Protein 5NNP (pdb70)

B-factor: mean 56.03, std 26.11, range [17.27, 203.37]

CATH classification: 1.25.40.1040

Secondary structure (DSSP, 8-state):
-HHHHHHHHHHHHHHTT-HHHHHHHHHHHHTTSTT-HHHHHHHHHHHHTTT-HHHHHHHHHHHHHH-TT-HHHHHHHHHHHHHTT-HHHHHHHHHHHHHH-TT-HHHHHHHHHHHHHTT-HHHHHHHHHHHHHH-TTSHHHHHHHHHHHHHHT-HHHHHHHHHHHHHH-SSPPPTT-HHHHHHHHHHHHHHHHTT-HHHHHHHHHHHSTT-S-HHHHHHHHHHHHHHTT-HHHHHHHHHHHHHH-TT-HHHHHHHHHHTT--TT-HHHHHHHHHHHHHH-TT-SHHHHGGGTT--HHHHHHHHHHHHHHHHHHT-TTHHHHHGGGGGSHHHHHHHHHHHHHHHHH---SS----HHHHHHHHHHHHHTTSTTS--HHHHHHHHHHHHHH-TT-HHHHHHHHHHHHHHT-HHHHHHHHHHHHHT-TT-HHHHHHHHHHHHHTT-HHHHHHHHTTTS-TT-TTHHHHHHHHTT-HHHHHHHHHHHHHTT-HHHHHHHHHHHHHHHHHHHHHTTTHHHHHHHH--HHHHHHHHHHHTTGGGSHHHHHHHHHHHHHHHHHHH----S-TT-HHHHT-S-HHHHHHHHHHHHHHH-TT-HHHHHHHHHHHHHTT-HHHHHHHHHHHHHH-TT-HHHHHHHHHHHHHHHHHTTTS-HHHHHHHHHHHSS--/-EEE--GGGHHHHHHHHHHH-S----HHHHHHHHHH-TTS-EEEEETTSPPSSTTPPPEEEEEEEEEE-SS-SSS--EEEEEEEEE-GGGTTSSHHHHHHHHHHHHHHHHH--SEEEEEEETT-HHHHHIIIIIT-PEEEEEETT-STTS--EEEEEEE-HHHHHHHHHHHHHHHHH-/-----HHHHHHHHHHH---HHHHHHHHHTTTT-HHHHHHHHT---/-HHHHHHHHHHHHHHH--TTTTHHHHHHHHHH-TT-HHHHHHHHHHHHHTT-HHHHHHHHHHHHHH-TT-HHHHHHHHHHHHHTT-HHHHHHHHHHHHHH-TT-HHHHHHHHHHHHHTT-HHHHHHHHHHHHHH-TT-HHHHHHHHHHHHHHT-HHHHHHHHHHHHHH-SSPPPTT-HHHHHHHHHHHHHHHHHT-HHHHHHHHHHHSTT-S-HHHHHHHHHHHHHHTT-HHHHHHHHHHHHHH-TT-HHHHHHHHHHTT--TT-HHHHHHHHHHHHHH-TT-HHHHHGGGGT--HHHHHHHHHHHHHHHHHHT-TTHHHHHGGGTTSHHHHHHHHHHHHHHHHHH---HHHHHHHHHHHHHTTSGGG--HHHHHHHHHHHHHHSTT-HHHHHHHHHHHHHHT-HHHHHHHHHHHHHT-TT-HHHHHHHHHHHHHTT-HHHHHHHHTTTS-TT-TTHHHHHHHHTT-HHHHHHHHHHHHHTT-HHHHHHHHHHHHHHHHHHHHHTTTHHHHHHHH--HHHHHHHHHHHTTGGGSHHHHHHHHHHHHHHHHHHH----SSTT-HHHHT-S-HHHHHHHHHHHHHHH-TT-HHHHHHHHHHHHHTT-HHHHHHHHHHHHHH-TT-HHHHHHHHHHHHHHHHSSTTS-HHHHHHHHHHHT-/-EEE--GGGHHHHHHHHHHH-S----HHHHHHHHHH-TTS-EEEE-TTPPPSSTTPPP-EEEEEEEEE-SS-GGG---EEEEEEEE-GGG-SSSHHHHHHHHHHHHHHHHH--SEEEEEEETT-HHHHIIIIIIT--EEEEEETT-STTS--EEEEEEE-HHHHHHHHHHHHHHHH-/-----HHHHHHHHHHS---HHHHHHHHHHTTT-HHHHHHHHTS--/----/----

InterPro domains:
  IPR011990 Tetratricopeptide-like helical domain superfamily [SSF48452] (19-265)
  IPR011990 Tetratricopeptide-like helical domain superfamily [SSF48452] (372-463)
  IPR019734 Tetratricopeptide repeat [PS50005] (77-110)
  IPR019734 Tetratricopeptide repeat [PS50005] (373-406)
  IPR019734 Tetratricopeptide repeat [SM00028] (43-76)
  IPR019734 Tetratricopeptide repeat [SM00028] (77-110)
  IPR019734 Tetratricopeptide repeat [SM00028] (221-254)
  IPR019734 Tetratricopeptide repeat [SM00028] (373-406)
  IPR019734 Tetratricopeptide repeat [SM00028] (407-440)
  IPR019734 Tetratricopeptide repeat [SM00028] (486-519)
  IPR021183 N-terminal acetyltransferase A, auxiliary subunit [PF12569] (184-698)
  IPR021183 N-terminal acetyltransferase A, auxiliary subunit [PIRSF000422] (1-737)

Organism: Chaetomium thermophilum (strain DSM 1495 / CBS 144.50 / IMI 039719) (NCBI:txid759272)

Structure (mmCIF, N/CA/C/O backbone):
data_5NNP
#
_entry.id   5NNP
#
_cell.length_a   93.319
_cell.length_b   106.041
_cell.length_c   130.937
_cell.angle_alpha   90.00
_cell.angle_beta   94.98
_cell.angle_gamma   90.00
#
_symmetry.space_group_name_H-M   'P 1 21 1'
#
loop_
_entity.id
_entity.type
_entity.pdbx_description
1 polymer 'N-terminal acetyltransferase-like protein'
2 polymer 'Putative uncharacterized protein'
3 polymer 'Putative uncharacterized protein'
4 polymer Ser-Glu-Ser-Ser
5 non-polymer GLYCEROL
6 non-polymer 'PHOSPHATE ION'
7 non-polymer 'CARBOXYMETHYL COENZYME *A'
8 water water
#
loop_
_atom_site.group_PDB
_atom_site.id
_atom_site.type_symbol
_atom_site.label_atom_id
_atom_site.label_alt_id
_atom_site.label_comp_id
_atom_site.label_asym_id
_atom_site.label_entity_id
_atom_site.label_seq_id
_atom_site.pdbx_PDB_ins_code
_atom_site.Cartn_x
_atom_site.Cartn_y
_atom_site.Cartn_z
_atom_site.occupancy
_atom_site.B_iso_or_equiv
_atom_site.auth_seq_id
_atom_site.auth_comp_id
_atom_site.auth_asym_id
_atom_site.auth_atom_id
_atom_site.pdbx_PDB_model_num
ATOM 1 N N . THR A 1 8 ? -23.204 22.950 32.483 1.00 108.91 7 THR A N 1
ATOM 2 C CA . THR A 1 8 ? -22.320 21.798 32.661 1.00 117.81 7 THR A CA 1
ATOM 3 C C . THR A 1 8 ? -22.688 20.632 31.745 1.00 122.14 7 THR A C 1
ATOM 4 O O . THR A 1 8 ? -21.818 19.858 31.343 1.00 129.30 7 THR A O 1
ATOM 8 N N . ARG A 1 9 ? -23.973 20.489 31.429 1.00 116.47 8 ARG A N 1
ATOM 9 C CA . ARG A 1 9 ? -24.393 19.478 30.465 1.00 108.15 8 ARG A CA 1
ATOM 10 C C . ARG A 1 9 ? -24.097 19.971 29.056 1.00 113.18 8 ARG A C 1
ATOM 11 O O . ARG A 1 9 ? -23.765 19.186 28.165 1.00 107.31 8 ARG A O 1
ATOM 19 N N . GLU A 1 10 ? -24.215 21.281 28.862 1.00 118.16 9 GLU A N 1
ATOM 20 C CA . GLU A 1 10 ? -23.829 21.895 27.599 1.00 119.44 9 GLU A CA 1
ATOM 21 C C . GLU A 1 10 ? -22.316 21.840 27.463 1.00 118.27 9 GLU A C 1
ATOM 22 O O . GLU A 1 10 ? -21.784 21.686 26.363 1.00 119.26 9 GLU A O 1
ATOM 28 N N . ALA A 1 11 ? -21.633 21.973 28.598 1.00 117.76 10 ALA A N 1
ATOM 29 C CA . ALA A 1 11 ? -20.177 21.922 28.640 1.00 107.00 10 ALA A CA 1
ATOM 30 C C . ALA A 1 11 ? -19.675 20.602 28.068 1.00 105.81 10 ALA A C 1
ATOM 31 O O . ALA A 1 11 ? -18.772 20.582 27.229 1.00 104.58 10 ALA A O 1
ATOM 33 N N . ASN A 1 12 ? -20.276 19.503 28.518 1.00 106.91 11 ASN A N 1
ATOM 34 C CA . ASN A 1 12 ? -19.951 18.181 27.993 1.00 108.16 11 ASN A CA 1
ATOM 35 C C . ASN A 1 12 ? -20.536 17.967 26.596 1.00 99.01 11 ASN A C 1
ATOM 36 O O . ASN A 1 12 ? -20.011 17.182 25.805 1.00 98.06 11 ASN A O 1
ATOM 41 N N . LEU A 1 13 ? -21.626 18.668 26.298 1.00 92.45 12 LEU A N 1
ATOM 42 C CA . LEU A 1 13 ? -22.264 18.580 24.988 1.00 93.38 12 LEU A CA 1
ATOM 43 C C . LEU A 1 13 ? -21.392 19.260 23.915 1.00 90.70 12 LEU A C 1
ATOM 44 O O . LEU A 1 13 ? -21.330 18.814 22.762 1.00 86.67 12 LEU A O 1
ATOM 49 N N . PHE A 1 14 ? -20.710 20.334 24.308 1.00 86.46 13 PHE A N 1
ATOM 50 C CA . PHE A 1 14 ? -19.762 21.006 23.429 1.00 83.88 13 PHE A CA 1
ATOM 51 C C . PHE A 1 14 ? -18.635 20.054 23.020 1.00 92.21 13 PHE A C 1
ATOM 52 O O . PHE A 1 14 ? -18.177 20.075 21.877 1.00 88.51 13 PHE A O 1
ATOM 60 N N . ARG A 1 15 ? -18.205 19.214 23.957 1.00 100.58 14 ARG A N 1
ATOM 61 C CA . ARG A 1 15 ? -17.169 18.218 23.694 1.00 104.26 14 ARG A CA 1
ATOM 62 C C . ARG A 1 15 ? -17.634 17.158 22.696 1.00 106.69 14 ARG A C 1
ATOM 63 O O . ARG A 1 15 ? -16.835 16.639 21.909 1.00 108.24 14 ARG A O 1
ATOM 71 N N . THR A 1 16 ? -18.923 16.831 22.731 1.00 108.24 15 THR A N 1
ATOM 72 C CA . THR A 1 16 ? -19.455 15.798 21.845 1.00 107.46 15 THR A CA 1
ATOM 73 C C . THR A 1 16 ? -19.683 16.379 20.448 1.00 98.21 15 THR A C 1
ATOM 74 O O . THR A 1 16 ? -19.951 15.649 19.496 1.00 99.52 15 THR A O 1
ATOM 78 N N . VAL A 1 17 ? -19.556 17.696 20.326 1.00 89.91 16 VAL A N 1
ATOM 79 C CA . VAL A 1 17 ? -19.614 18.345 19.020 1.00 85.50 16 VAL A CA 1
ATOM 80 C C . VAL A 1 17 ? -18.272 18.240 18.303 1.00 90.78 16 VAL A C 1
ATOM 81 O O . VAL A 1 17 ? -18.219 18.045 17.084 1.00 88.00 16 VAL A O 1
ATOM 85 N N . ILE A 1 18 ? -17.195 18.385 19.076 1.00 94.68 17 ILE A N 1
ATOM 86 C CA . ILE A 1 18 ? -15.830 18.190 18.592 1.00 95.53 17 ILE A CA 1
ATOM 87 C C . ILE A 1 18 ? -15.578 16.711 18.279 1.00 104.96 17 ILE A C 1
ATOM 88 O O . ILE A 1 18 ? -14.997 16.380 17.240 1.00 104.06 17 ILE A O 1
ATOM 93 N N . ARG A 1 19 ? -16.021 15.825 19.173 1.00 106.80 18 ARG A N 1
ATOM 94 C CA . ARG A 1 19 ? -15.890 14.389 18.940 1.00 116.42 18 ARG A CA 1
ATOM 95 C C . ARG A 1 19 ? -16.615 13.973 17.664 1.00 119.98 18 ARG A C 1
ATOM 96 O O . ARG A 1 19 ? -16.089 13.199 16.866 1.00 128.04 18 ARG A O 1
ATOM 104 N N . HIS A 1 20 ? -17.822 14.493 17.473 1.00 112.34 19 HIS A N 1
ATOM 105 C CA . HIS A 1 20 ? -18.596 14.171 16.285 1.00 108.69 19 HIS A CA 1
ATOM 106 C C . HIS A 1 20 ? -17.985 14.808 15.051 1.00 102.83 19 HIS A C 1
ATOM 107 O O . HIS A 1 20 ? -18.214 14.358 13.934 1.00 104.44 19 HIS A O 1
ATOM 114 N N . TYR A 1 21 ? -17.198 15.857 15.255 1.00 102.74 20 TYR A N 1
ATOM 115 C CA . TYR A 1 21 ? -16.550 16.536 14.140 1.00 102.08 20 TYR A CA 1
ATOM 116 C C . TYR A 1 21 ? -15.294 15.778 13.707 1.00 110.82 20 TYR A C 1
ATOM 117 O O . TYR A 1 21 ? -15.049 15.579 12.510 1.00 108.27 20 TYR A O 1
ATOM 126 N N . GLU A 1 22 ? -14.512 15.349 14.694 1.00 113.12 21 GLU A N 1
ATOM 127 C CA . GLU A 1 22 ? -13.288 14.601 14.443 1.00 114.97 21 GLU A CA 1
ATOM 128 C C . GLU A 1 22 ? -13.580 13.181 13.968 1.00 114.71 21 GLU A C 1
ATOM 129 O O . GLU A 1 22 ? -12.667 12.445 13.596 1.00 117.09 21 GLU A O 1
ATOM 135 N N . ASP A 1 23 ? -14.853 12.801 13.993 1.00 117.11 22 ASP A N 1
ATOM 136 C CA . ASP A 1 23 ? -15.278 11.502 13.481 1.00 119.98 22 ASP A CA 1
ATOM 137 C C . ASP A 1 23 ? -16.075 11.678 12.187 1.00 124.19 22 ASP A C 1
ATOM 138 O O . ASP A 1 23 ? -16.654 10.722 11.663 1.00 131.70 22 ASP A O 1
ATOM 143 N N . LYS A 1 24 ? -16.093 12.910 11.683 1.00 122.83 23 LYS A N 1
ATOM 144 C CA . LYS A 1 24 ? -16.787 13.252 10.445 1.00 126.58 23 LYS A CA 1
ATOM 145 C C . LYS A 1 24 ? -18.280 12.933 10.519 1.00 136.37 23 LYS A C 1
ATOM 146 O O . LYS A 1 24 ? -18.941 12.766 9.492 1.00 138.89 23 LYS A O 1
ATOM 152 N N . GLN A 1 25 ? -18.800 12.843 11.742 1.00 139.77 24 GLN A N 1
ATOM 153 C CA . GLN A 1 25 ? -20.232 12.660 11.974 1.00 143.26 24 GLN A CA 1
ATOM 154 C C . GLN A 1 25 ? -20.927 14.018 12.120 1.00 139.50 24 GLN A C 1
ATOM 155 O O . GLN A 1 25 ? -21.206 14.478 13.232 1.00 132.09 24 GLN A O 1
ATOM 161 N N . TYR A 1 26 ? -21.196 14.644 10.978 1.00 140.30 25 TYR A N 1
ATOM 162 C CA . TYR A 1 26 ? -21.786 15.977 10.913 1.00 135.81 25 TYR A CA 1
ATOM 163 C C . TYR A 1 26 ? -23.150 16.061 11.588 1.00 131.78 25 TYR A C 1
ATOM 164 O O . TYR A 1 26 ? -23.398 16.951 12.403 1.00 127.10 25 TYR A O 1
ATOM 173 N N . LYS A 1 27 ? -24.032 15.134 11.231 1.00 134.94 26 LYS A N 1
ATOM 174 C CA . LYS A 1 27 ? -25.378 15.100 11.782 1.00 130.48 26 LYS A CA 1
ATOM 175 C C . LYS A 1 27 ? -25.353 14.919 13.300 1.00 133.18 26 LYS A C 1
ATOM 176 O O . LYS A 1 27 ? -26.033 15.643 14.031 1.00 126.95 26 LYS A O 1
ATOM 182 N N . ARG A 1 28 ? -24.560 13.959 13.768 1.00 141.60 27 ARG A N 1
ATOM 183 C CA . ARG A 1 28 ? -24.419 13.706 15.198 1.00 144.63 27 ARG A CA 1
ATOM 184 C C . ARG A 1 28 ? -23.885 14.937 15.940 1.00 142.92 27 ARG A C 1
ATOM 185 O O . ARG A 1 28 ? -24.148 15.108 17.131 1.00 142.91 27 ARG A O 1
ATOM 193 N N . GLY A 1 29 ? -23.150 15.792 15.226 1.00 139.23 28 GLY A N 1
ATOM 194 C CA . GLY A 1 29 ? -22.560 16.993 15.802 1.00 131.81 28 GLY A CA 1
ATOM 195 C C . GLY A 1 29 ? -23.418 18.247 15.680 1.00 127.34 28 GLY A C 1
ATOM 196 O O . GLY A 1 29 ? -23.546 19.015 16.639 1.00 128.61 28 GLY A O 1
ATOM 197 N N . LEU A 1 30 ? -23.995 18.462 14.499 1.00 118.43 29 LEU A N 1
ATOM 198 C CA . LEU A 1 30 ? -24.943 19.554 14.283 1.00 100.18 29 LEU A CA 1
ATOM 199 C C . LEU A 1 30 ? -26.140 19.470 15.230 1.00 104.76 29 LEU A C 1
ATOM 200 O O . LEU A 1 30 ? -26.422 20.425 15.954 1.00 102.06 29 LEU A O 1
ATOM 205 N N . LYS A 1 31 ? -26.840 18.333 15.217 1.00 108.79 30 LYS A N 1
ATOM 206 C CA . LYS A 1 31 ? -28.005 18.128 16.080 1.00 114.96 30 LYS A CA 1
ATOM 207 C C . LYS A 1 31 ? -27.652 18.405 17.538 1.00 116.90 30 LYS A C 1
ATOM 208 O O . LYS A 1 31 ? -28.485 18.875 18.318 1.00 120.91 30 LYS A O 1
ATOM 214 N N . ALA A 1 32 ? -26.404 18.110 17.891 1.00 112.62 31 ALA A N 1
ATOM 215 C CA . ALA A 1 32 ? -25.901 18.348 19.236 1.00 107.03 31 ALA A CA 1
ATOM 216 C C . ALA A 1 32 ? -25.689 19.835 19.480 1.00 99.64 31 ALA A C 1
ATOM 217 O O . ALA A 1 32 ? -26.163 20.379 20.476 1.00 102.21 31 ALA A O 1
ATOM 219 N N . ALA A 1 33 ? -24.975 20.488 18.566 1.00 95.58 32 ALA A N 1
ATOM 220 C CA . ALA A 1 33 ? -24.703 21.922 18.679 1.00 87.55 32 ALA A CA 1
ATOM 221 C C . ALA A 1 33 ? -25.987 22.746 18.679 1.00 87.45 32 ALA A C 1
ATOM 222 O O . ALA A 1 33 ? -26.093 23.742 19.390 1.00 83.32 32 ALA A O 1
ATOM 224 N N . GLU A 1 34 ? -26.965 22.324 17.885 1.00 93.69 33 GLU A N 1
ATOM 225 C CA . GLU A 1 34 ? -28.233 23.039 17.811 1.00 94.93 33 GLU A CA 1
ATOM 226 C C . GLU A 1 34 ? -28.965 23.037 19.144 1.00 97.04 33 GLU A C 1
ATOM 227 O O . GLU A 1 34 ? -29.774 23.925 19.408 1.00 99.42 33 GLU A O 1
ATOM 233 N N . GLN A 1 35 ? -28.682 22.044 19.984 1.00 98.75 34 GLN A N 1
ATOM 234 C CA . GLN A 1 35 ? -29.301 21.982 21.303 1.00 98.83 34 GLN A CA 1
ATOM 235 C C . GLN A 1 35 ? -28.681 22.994 22.273 1.00 98.54 34 GLN A C 1
ATOM 236 O O . GLN A 1 35 ? -29.330 23.428 23.224 1.00 100.54 34 GLN A O 1
ATOM 242 N N . ILE A 1 36 ? -27.426 23.367 22.036 1.00 93.39 35 ILE A N 1
ATOM 243 C CA . ILE A 1 36 ? -26.780 24.390 22.852 1.00 89.42 35 ILE A CA 1
ATOM 244 C C . ILE A 1 36 ? -27.244 25.776 22.433 1.00 90.08 35 ILE A C 1
ATOM 245 O O . ILE A 1 36 ? -27.433 26.658 23.272 1.00 94.16 35 ILE A O 1
ATOM 250 N N . LEU A 1 37 ? -27.420 25.953 21.125 1.00 88.01 36 LEU A N 1
ATOM 251 C CA . LEU A 1 37 ? -27.755 27.249 20.543 1.00 84.71 36 LEU A CA 1
ATOM 252 C C . LEU A 1 37 ? -29.227 27.636 20.755 1.00 92.19 36 LEU A C 1
ATOM 253 O O . LEU A 1 37 ? -29.606 28.796 20.575 1.00 95.60 36 LEU A O 1
ATOM 258 N N . LYS A 1 38 ? -30.055 26.670 21.139 1.00 96.90 37 LYS A N 1
ATOM 259 C CA . LYS A 1 38 ? -31.456 26.953 21.429 1.00 96.87 37 LYS A CA 1
ATOM 260 C C . LYS A 1 38 ? -31.595 27.489 22.852 1.00 108.22 37 LYS A C 1
ATOM 261 O O . LYS A 1 38 ? -32.562 28.178 23.171 1.00 112.05 37 LYS A O 1
ATOM 267 N N . LYS A 1 39 ? -30.620 27.170 23.702 1.00 115.53 38 LYS A N 1
ATOM 268 C CA . LYS A 1 39 ? -30.591 27.659 25.081 1.00 122.52 38 LYS A CA 1
ATOM 269 C C . LYS A 1 39 ? -29.659 28.867 25.230 1.00 120.14 38 LYS A C 1
ATOM 270 O O . LYS A 1 39 ? -29.998 29.849 25.889 1.00 124.44 38 LYS A O 1
ATOM 276 N N . ASN A 1 40 ? -28.484 28.784 24.618 1.00 114.33 39 ASN A N 1
ATOM 277 C CA . ASN A 1 40 ? -27.533 29.886 24.632 1.00 107.65 39 ASN A CA 1
ATOM 278 C C . ASN A 1 40 ? -27.136 30.263 23.205 1.00 103.38 39 ASN A C 1
ATOM 279 O O . ASN A 1 40 ? -26.051 29.904 22.745 1.00 107.94 39 ASN A O 1
ATOM 284 N N . PRO A 1 41 ? -28.020 30.991 22.499 1.00 97.17 40 PRO A N 1
ATOM 285 C CA . PRO A 1 41 ? -27.866 31.268 21.063 1.00 91.22 40 PRO A CA 1
ATOM 286 C C . PRO A 1 41 ? -26.686 32.179 20.714 1.00 91.71 40 PRO A C 1
ATOM 287 O O . PRO A 1 41 ? -26.260 32.186 19.562 1.00 90.58 40 PRO A O 1
ATOM 291 N N . LYS A 1 42 ? -26.168 32.932 21.678 1.00 93.32 41 LYS A N 1
ATOM 292 C CA . LYS A 1 42 ? -24.948 33.698 21.447 1.00 90.66 41 LYS A CA 1
ATOM 293 C C . LYS A 1 42 ? -23.754 33.044 22.137 1.00 90.68 41 LYS A C 1
ATOM 294 O O . LYS A 1 42 ? -22.989 33.707 22.843 1.00 94.42 41 LYS A O 1
ATOM 300 N N . HIS A 1 43 ? -23.599 31.739 21.940 1.00 83.30 42 HIS A N 1
ATOM 301 C CA . HIS A 1 43 ? -22.389 31.069 22.387 1.00 69.79 42 HIS A CA 1
ATOM 302 C C . HIS A 1 43 ? -21.432 30.943 21.213 1.00 55.86 42 HIS A C 1
ATOM 303 O O . HIS A 1 43 ? -21.581 30.061 20.369 1.00 53.52 42 HIS A O 1
ATOM 310 N N . GLY A 1 44 ? -20.451 31.838 21.176 1.00 55.18 43 GLY A N 1
ATOM 311 C CA . GLY A 1 44 ? -19.486 31.911 20.091 1.00 54.28 43 GLY A CA 1
ATOM 312 C C . GLY A 1 44 ? -18.725 30.640 19.761 1.00 61.62 43 GLY A C 1
ATOM 313 O O . GLY A 1 44 ? -18.625 30.263 18.596 1.00 65.90 43 GLY A O 1
ATOM 314 N N . ASP A 1 45 ? -18.176 29.980 20.777 1.00 63.96 44 ASP A N 1
ATOM 315 C CA . ASP A 1 45 ? -17.381 28.781 20.544 1.00 62.28 44 ASP A CA 1
ATOM 316 C C . ASP A 1 45 ? -18.185 27.729 19.799 1.00 61.22 44 ASP A C 1
ATOM 317 O O . ASP A 1 45 ? -17.660 27.051 18.918 1.00 65.42 44 ASP A O 1
ATOM 322 N N . THR A 1 46 ? -19.465 27.612 20.137 1.00 55.76 45 THR A N 1
ATOM 323 C CA . THR A 1 46 ? -20.331 26.645 19.481 1.00 53.58 45 THR A CA 1
ATOM 324 C C . THR A 1 46 ? -20.653 27.055 18.038 1.00 60.92 45 THR A C 1
ATOM 325 O O . THR A 1 46 ? -20.695 26.211 17.142 1.00 53.81 45 THR A O 1
ATOM 329 N N . MET A 1 47 ? -20.871 28.347 17.809 1.00 52.87 46 MET A N 1
ATOM 330 C CA . MET A 1 47 ? -21.194 28.817 16.471 1.00 52.96 46 MET A CA 1
ATOM 331 C C . MET A 1 47 ? -20.040 28.519 15.519 1.00 60.88 46 MET A C 1
ATOM 332 O O . MET A 1 47 ? -20.263 28.097 14.381 1.00 65.44 46 MET A O 1
ATOM 337 N N . SER A 1 48 ? -18.814 28.740 15.999 1.00 58.46 47 SER A N 1
ATOM 338 C CA . SER A 1 48 ? -17.599 28.447 15.235 1.00 59.93 47 SER A CA 1
ATOM 339 C C . SER A 1 48 ? -17.475 26.964 14.901 1.00 57.54 47 SER A C 1
ATOM 340 O O . SER A 1 48 ? -17.106 26.609 13.786 1.00 62.22 47 SER A O 1
ATOM 343 N N . MET A 1 49 ? -17.764 26.107 15.876 1.00 54.42 48 MET A N 1
ATOM 344 C CA . MET A 1 49 ? -17.709 24.662 15.669 1.00 58.72 48 MET A CA 1
ATOM 345 C C . MET A 1 49 ? -18.725 24.218 14.634 1.00 68.30 48 MET A C 1
ATOM 346 O O . MET A 1 49 ? -18.503 23.260 13.899 1.00 79.56 48 MET A O 1
ATOM 351 N N . LYS A 1 50 ? -19.847 24.924 14.585 1.00 69.25 49 LYS A N 1
ATOM 352 C CA . LYS A 1 50 ? -20.880 24.651 13.598 1.00 68.36 49 LYS A CA 1
ATOM 353 C C . LYS A 1 50 ? -20.439 25.156 12.228 1.00 66.54 49 LYS A C 1
ATOM 354 O O . LYS A 1 50 ? -20.764 24.555 11.202 1.00 71.83 49 LYS A O 1
ATOM 360 N N . ALA A 1 51 ? -19.691 26.260 12.230 1.00 61.35 50 ALA A N 1
ATOM 361 C CA . ALA A 1 51 ? -19.152 26.855 11.011 1.00 58.08 50 ALA A CA 1
ATOM 362 C C . ALA A 1 51 ? -18.183 25.912 10.323 1.00 62.61 50 ALA A C 1
ATOM 363 O O . ALA A 1 51 ? -18.134 25.862 9.099 1.00 70.53 50 ALA A O 1
ATOM 365 N N . LEU A 1 52 ? -17.419 25.163 11.116 1.00 66.33 51 LEU A N 1
ATOM 366 C CA . LEU A 1 52 ? -16.492 24.164 10.581 1.00 69.61 51 LEU A CA 1
ATOM 367 C C . LEU A 1 52 ? -17.225 23.068 9.830 1.00 74.01 51 LEU A C 1
ATOM 368 O O . LEU A 1 52 ? -16.890 22.755 8.690 1.00 78.42 51 LEU A O 1
ATOM 373 N N . ILE A 1 53 ? -18.218 22.482 10.491 1.00 77.51 52 ILE A N 1
ATOM 374 C CA . ILE A 1 53 ? -19.008 21.403 9.912 1.00 81.42 52 ILE A CA 1
ATOM 375 C C . ILE A 1 53 ? -19.715 21.862 8.645 1.00 85.15 52 ILE A C 1
ATOM 376 O O . ILE A 1 53 ? -19.825 21.108 7.681 1.00 90.09 52 ILE A O 1
ATOM 381 N N . LEU A 1 54 ? -20.188 23.102 8.643 1.00 85.00 53 LEU A N 1
ATOM 382 C CA . LEU A 1 54 ? -20.811 23.654 7.450 1.00 92.94 53 LEU A CA 1
ATOM 383 C C . LEU A 1 54 ? -19.810 23.700 6.301 1.00 98.73 53 LEU A C 1
ATOM 384 O O . LEU A 1 54 ? -20.121 23.286 5.177 1.00 104.80 53 LEU A O 1
ATOM 389 N N . ASN A 1 55 ? -18.607 24.194 6.595 1.00 93.58 54 ASN A N 1
ATOM 390 C CA . ASN A 1 55 ? -17.533 24.273 5.608 1.00 91.88 54 ASN A CA 1
ATOM 391 C C . ASN A 1 55 ? -17.098 22.886 5.151 1.00 92.92 54 ASN A C 1
ATOM 392 O O . ASN A 1 55 ? -16.691 22.698 4.004 1.00 95.93 54 ASN A O 1
ATOM 397 N N . ALA A 1 56 ? -17.205 21.917 6.055 1.00 91.23 55 ALA A N 1
ATOM 398 C CA . ALA A 1 56 ? -16.839 20.536 5.764 1.00 92.54 55 ALA A CA 1
ATOM 399 C C . ALA A 1 56 ? -17.923 19.825 4.952 1.00 112.25 55 ALA A C 1
ATOM 400 O O . ALA A 1 56 ? -17.902 18.599 4.801 1.00 117.52 55 ALA A O 1
ATOM 402 N N . GLN A 1 57 ? -18.875 20.598 4.436 1.00 114.48 56 GLN A N 1
ATOM 403 C CA . GLN A 1 57 ? -19.930 20.052 3.594 1.00 117.24 56 GLN A CA 1
ATOM 404 C C . GLN A 1 57 ? -20.380 21.119 2.598 1.00 111.37 56 GLN A C 1
ATOM 405 O O . GLN A 1 57 ? -21.573 21.304 2.357 1.00 118.21 56 GLN A O 1
ATOM 411 N N . GLY A 1 58 ? -19.409 21.834 2.039 1.00 105.41 57 GLY A N 1
ATOM 412 C CA . GLY A 1 58 ? -19.655 22.740 0.931 1.00 107.43 57 GLY A CA 1
ATOM 413 C C . GLY A 1 58 ? -20.295 24.075 1.266 1.00 107.21 57 GLY A C 1
ATOM 414 O O . GLY A 1 58 ? -20.300 24.991 0.437 1.00 109.69 57 GLY A O 1
ATOM 415 N N . LYS A 1 59 ? -20.834 24.198 2.475 1.00 103.08 58 LYS A N 1
ATOM 416 C CA . LYS A 1 59 ? -21.552 25.407 2.864 1.00 97.67 58 LYS A CA 1
ATOM 417 C C . LYS A 1 59 ? -20.575 26.557 3.079 1.00 92.99 58 LYS A C 1
ATOM 418 O O . LYS A 1 59 ? -20.643 27.266 4.084 1.00 99.37 58 LYS A O 1
ATOM 424 N N . THR A 1 60 ? -19.674 26.742 2.122 1.00 85.96 59 THR A N 1
ATOM 425 C CA . THR A 1 60 ? -18.553 27.659 2.281 1.00 78.97 59 THR A CA 1
ATOM 426 C C . THR A 1 60 ? -18.985 29.099 2.589 1.00 82.93 59 THR A C 1
ATOM 427 O O . THR A 1 60 ? -18.511 29.695 3.558 1.00 82.56 59 THR A O 1
ATOM 431 N N . GLU A 1 61 ? -19.879 29.660 1.782 1.00 86.62 60 GLU A N 1
ATOM 432 C CA . GLU A 1 61 ? -20.319 31.032 2.019 1.00 86.66 60 GLU A CA 1
ATOM 433 C C . GLU A 1 61 ? -20.977 31.158 3.385 1.00 79.69 60 GLU A C 1
ATOM 434 O O . GLU A 1 61 ? -20.674 32.086 4.140 1.00 72.64 60 GLU A O 1
ATOM 440 N N . GLU A 1 62 ? -21.862 30.206 3.686 1.00 83.99 61 GLU A N 1
ATOM 441 C CA . GLU A 1 62 ? -22.639 30.190 4.925 1.00 81.75 61 GLU A CA 1
ATOM 442 C C . GLU A 1 62 ? -21.741 30.010 6.143 1.00 75.68 61 GLU A C 1
ATOM 443 O O . GLU A 1 62 ? -21.951 30.647 7.175 1.00 69.35 61 GLU A O 1
ATOM 449 N N . ALA A 1 63 ? -20.744 29.139 6.012 1.00 72.98 62 ALA A N 1
ATOM 450 C CA . ALA A 1 63 ? -19.777 28.910 7.075 1.00 67.89 62 ALA A CA 1
ATOM 451 C C . ALA A 1 63 ? -19.020 30.194 7.409 1.00 68.80 62 ALA A C 1
ATOM 452 O O . ALA A 1 63 ? -18.809 30.507 8.584 1.00 71.18 62 ALA A O 1
ATOM 454 N N . PHE A 1 64 ? -18.636 30.944 6.378 1.00 66.73 63 PHE A N 1
ATOM 455 C CA . PHE A 1 64 ? -17.892 32.188 6.569 1.00 62.47 63 PHE A CA 1
ATOM 456 C C . PHE A 1 64 ? -18.731 33.261 7.234 1.00 65.44 63 PHE A C 1
ATOM 457 O O . PHE A 1 64 ? -18.246 33.993 8.095 1.00 69.05 63 PHE A O 1
ATOM 465 N N . ALA A 1 65 ? -19.987 33.369 6.821 1.00 71.22 64 ALA A N 1
ATOM 466 C CA . ALA A 1 65 ? -20.898 34.319 7.444 1.00 68.72 64 ALA A CA 1
ATOM 467 C C . ALA A 1 65 ? -21.046 33.990 8.925 1.00 68.03 64 ALA A C 1
ATOM 468 O O . ALA A 1 65 ? -21.028 34.885 9.774 1.00 68.72 64 ALA A O 1
ATOM 470 N N . LEU A 1 66 ? -21.165 32.695 9.223 1.00 62.60 65 LEU A N 1
ATOM 471 C CA . LEU A 1 66 ? -21.368 32.222 10.590 1.00 56.88 65 LEU A CA 1
ATOM 472 C C . LEU A 1 66 ? -20.121 32.377 11.455 1.00 56.86 65 LEU A C 1
ATOM 473 O O . LEU A 1 66 ? -20.197 32.906 12.559 1.00 53.44 65 LEU A O 1
ATOM 478 N N . ALA A 1 67 ? -18.982 31.903 10.958 1.00 55.37 66 ALA A N 1
ATOM 479 C CA . ALA A 1 67 ? -17.721 32.050 11.674 1.00 49.95 66 ALA A CA 1
ATOM 480 C C . ALA A 1 67 ? -17.473 33.517 12.003 1.00 52.11 66 ALA A C 1
ATOM 481 O O . ALA A 1 67 ? -17.109 33.864 13.127 1.00 59.41 66 ALA A O 1
ATOM 483 N N . LYS A 1 68 ? -17.715 34.374 11.019 1.00 46.70 67 LYS A N 1
ATOM 484 C CA . LYS A 1 68 ? -17.479 35.805 11.146 1.00 47.55 67 LYS A CA 1
ATOM 485 C C . LYS A 1 68 ? -18.408 36.433 12.194 1.00 48.50 67 LYS A C 1
ATOM 486 O O . LYS A 1 68 ? -17.999 37.289 12.991 1.00 46.95 67 LYS A O 1
ATOM 492 N N . GLU A 1 69 ? -19.661 35.992 12.187 1.00 46.17 68 GLU A N 1
ATOM 493 C CA . GLU A 1 69 ? -20.629 36.377 13.207 1.00 51.31 68 GLU A CA 1
ATOM 494 C C . GLU A 1 69 ? -20.177 35.933 14.608 1.00 54.19 68 GLU A C 1
ATOM 495 O O . GLU A 1 69 ? -20.429 36.622 15.597 1.00 51.74 68 GLU A O 1
ATOM 501 N N . ALA A 1 70 ? -19.513 34.778 14.674 1.00 40.96 69 ALA A N 1
ATOM 502 C CA . ALA A 1 70 ? -19.162 34.162 15.942 1.00 48.50 69 ALA A CA 1
ATOM 503 C C . ALA A 1 70 ? -18.071 34.955 16.616 1.00 49.97 69 ALA A C 1
ATOM 504 O O . ALA A 1 70 ? -18.131 35.227 17.816 1.00 45.12 69 ALA A O 1
ATOM 506 N N . LEU A 1 71 ? -17.074 35.342 15.834 1.00 51.08 70 LEU A N 1
ATOM 507 C CA . LEU A 1 71 ? -15.959 36.069 16.405 1.00 52.90 70 LEU A CA 1
ATOM 508 C C . LEU A 1 71 ? -16.363 37.522 16.689 1.00 48.29 70 LEU A C 1
ATOM 509 O O . LEU A 1 71 ? -15.672 38.227 17.411 1.00 53.02 70 LEU A O 1
ATOM 514 N N . THR A 1 72 ? -17.497 37.957 16.155 1.00 38.64 71 THR A N 1
ATOM 515 C CA . THR A 1 72 ? -18.050 39.237 16.567 1.00 49.17 71 THR A CA 1
ATOM 516 C C . THR A 1 72 ? -18.568 39.124 18.001 1.00 55.46 71 THR A C 1
ATOM 517 O O . THR A 1 72 ? -18.330 39.987 18.840 1.00 56.79 71 THR A O 1
ATOM 521 N N . ILE A 1 73 ? -19.284 38.043 18.269 1.00 54.40 72 ILE A N 1
ATOM 522 C CA . ILE A 1 73 ? -19.891 37.834 19.569 1.00 50.23 72 ILE A CA 1
ATOM 523 C C . ILE A 1 73 ? -18.841 37.662 20.647 1.00 50.35 72 ILE A C 1
ATOM 524 O O . ILE A 1 73 ? -18.966 38.221 21.739 1.00 53.98 72 ILE A O 1
ATOM 529 N N . ASP A 1 74 ? -17.810 36.886 20.332 1.00 45.23 73 ASP A N 1
ATOM 530 C CA . ASP A 1 74 ? -16.743 36.599 21.278 1.00 44.75 73 ASP A CA 1
ATOM 531 C C . ASP A 1 74 ? -15.389 36.876 20.638 1.00 47.59 73 ASP A C 1
ATOM 532 O O . ASP A 1 74 ? -14.729 35.961 20.126 1.00 55.23 73 ASP A O 1
ATOM 537 N N . MET A 1 75 ? -14.975 38.140 20.678 1.00 46.27 74 MET A N 1
ATOM 538 C CA . MET A 1 75 ? -13.807 38.580 19.917 1.00 51.85 74 MET A CA 1
ATOM 539 C C . MET A 1 75 ? -12.507 38.138 20.578 1.00 52.24 74 MET A C 1
ATOM 540 O O . MET A 1 75 ? -11.451 38.149 19.946 1.00 54.29 74 MET A O 1
ATOM 545 N N . LYS A 1 76 ? -12.598 37.736 21.842 1.00 44.81 75 LYS A N 1
ATOM 546 C CA . LYS A 1 76 ? -11.427 37.311 22.595 1.00 49.11 75 LYS A CA 1
ATOM 547 C C . LYS A 1 76 ? -11.322 35.772 22.718 1.00 48.90 75 LYS A C 1
ATOM 548 O O . LYS A 1 76 ? -10.522 35.262 23.504 1.00 52.03 75 LYS A O 1
ATOM 554 N N . SER A 1 77 ? -12.121 35.039 21.941 1.00 44.98 76 SER A N 1
ATOM 555 C CA . SER A 1 77 ? -12.036 33.572 21.908 1.00 37.53 76 SER A CA 1
ATOM 556 C C . SER A 1 77 ? -11.041 33.077 20.870 1.00 39.03 76 SER A C 1
ATOM 557 O O . SER A 1 77 ? -11.134 33.444 19.694 1.00 41.73 76 SER A O 1
ATOM 560 N N . TYR A 1 78 ? -10.102 32.233 21.290 1.00 37.44 77 TYR A N 1
ATOM 561 C CA . TYR A 1 78 ? -9.056 31.765 20.375 1.00 43.39 77 TYR A CA 1
ATOM 562 C C . TYR A 1 78 ? -9.608 30.695 19.434 1.00 43.89 77 TYR A C 1
ATOM 563 O O . TYR A 1 78 ? -9.077 30.472 18.348 1.00 41.90 77 TYR A O 1
ATOM 572 N N . ILE A 1 79 ? -10.677 30.033 19.859 1.00 45.32 78 ILE A N 1
ATOM 573 C CA . ILE A 1 79 ? -11.356 29.070 19.006 1.00 42.76 78 ILE A CA 1
ATOM 574 C C . ILE A 1 79 ? -12.013 29.753 17.810 1.00 42.48 78 ILE A C 1
ATOM 575 O O . ILE A 1 79 ? -11.826 29.320 16.669 1.00 39.56 78 ILE A O 1
ATOM 580 N N . CYS A 1 80 ? -12.760 30.826 18.061 1.00 37.73 79 CYS A N 1
ATOM 581 C CA . CYS A 1 80 ? -13.407 31.542 16.968 1.00 42.00 79 CYS A CA 1
ATOM 582 C C . CYS A 1 80 ? -12.382 32.025 15.918 1.00 45.89 79 CYS A C 1
ATOM 583 O O . CYS A 1 80 ? -12.598 31.887 14.710 1.00 45.74 79 CYS A O 1
ATOM 586 N N . TRP A 1 81 ? -11.255 32.558 16.378 1.00 39.56 80 TRP A N 1
ATOM 587 C CA . TRP A 1 81 ? -10.242 33.046 15.454 1.00 34.77 80 TRP A CA 1
ATOM 588 C C . TRP A 1 81 ? -9.534 31.891 14.729 1.00 43.15 80 TRP A C 1
ATOM 589 O O . TRP A 1 81 ? -9.298 31.959 13.522 1.00 39.58 80 TRP A O 1
ATOM 600 N N . HIS A 1 82 ? -9.228 30.826 15.466 1.00 38.53 81 HIS A N 1
ATOM 601 C CA . HIS A 1 82 ? -8.648 29.615 14.888 1.00 34.40 81 HIS A CA 1
ATOM 602 C C . HIS A 1 82 ? -9.521 29.059 13.749 1.00 37.94 81 HIS A C 1
ATOM 603 O O . HIS A 1 82 ? -9.019 28.783 12.662 1.00 44.94 81 HIS A O 1
ATOM 610 N N . VAL A 1 83 ? -10.820 28.919 14.001 1.00 37.85 82 VAL A N 1
ATOM 611 C CA . VAL A 1 83 ? -11.781 28.458 12.999 1.00 43.26 82 VAL A CA 1
ATOM 612 C C . VAL A 1 83 ? -11.758 29.336 11.744 1.00 45.95 82 VAL A C 1
ATOM 613 O O . VAL A 1 83 ? -11.653 28.844 10.612 1.00 39.27 82 VAL A O 1
ATOM 617 N N . TYR A 1 84 ? -11.869 30.640 11.968 1.00 46.89 83 TYR A N 1
ATOM 618 C CA . TYR A 1 84 ? -11.829 31.630 10.901 1.00 45.92 83 TYR A CA 1
ATOM 619 C C . TYR A 1 84 ? -10.603 31.399 9.998 1.00 39.92 83 TYR A C 1
ATOM 620 O O . TYR A 1 84 ? -10.699 31.435 8.773 1.00 35.23 83 TYR A O 1
ATOM 629 N N . GLY A 1 85 ? -9.459 31.142 10.621 1.00 35.30 84 GLY A N 1
ATOM 630 C CA . GLY A 1 85 ? -8.233 30.858 9.900 1.00 39.90 84 GLY A CA 1
ATOM 631 C C . GLY A 1 85 ? -8.304 29.567 9.104 1.00 48.20 84 GLY A C 1
ATOM 632 O O . GLY A 1 85 ? -7.940 29.530 7.926 1.00 47.52 84 GLY A O 1
ATOM 633 N N . ILE A 1 86 ? -8.786 28.509 9.754 1.00 47.44 85 ILE A N 1
ATOM 634 C CA . ILE A 1 86 ? -8.952 27.211 9.116 1.00 42.36 85 ILE A CA 1
ATOM 635 C C . ILE A 1 86 ? -9.796 27.299 7.843 1.00 43.48 85 ILE A C 1
ATOM 636 O O . ILE A 1 86 ? -9.427 26.744 6.815 1.00 41.05 85 ILE A O 1
ATOM 641 N N . LEU A 1 87 ? -10.916 28.012 7.912 1.00 44.43 86 LEU A N 1
ATOM 642 C CA . LEU A 1 87 ? -11.742 28.247 6.735 1.00 42.10 86 LEU A CA 1
ATOM 643 C C . LEU A 1 87 ? -10.932 28.910 5.617 1.00 43.04 86 LEU A C 1
ATOM 644 O O . LEU A 1 87 ? -10.856 28.394 4.498 1.00 41.47 86 LEU A O 1
ATOM 649 N N . TYR A 1 88 ? -10.319 30.045 5.940 1.00 39.35 87 TYR A N 1
ATOM 650 C CA . TYR A 1 88 ? -9.456 30.774 5.014 1.00 36.19 87 TYR A CA 1
ATOM 651 C C . TYR A 1 88 ? -8.369 29.909 4.412 1.00 36.57 87 TYR A C 1
ATOM 652 O O . TYR A 1 88 ? -8.170 29.908 3.205 1.00 38.05 87 TYR A O 1
ATOM 661 N N . ARG A 1 89 ? -7.651 29.184 5.257 1.00 36.58 88 ARG A N 1
ATOM 662 C CA . ARG A 1 89 ? -6.600 28.307 4.767 1.00 38.10 88 ARG A CA 1
ATOM 663 C C . ARG A 1 89 ? -7.171 27.256 3.829 1.00 41.84 88 ARG A C 1
ATOM 664 O O . ARG A 1 89 ? -6.532 26.876 2.857 1.00 54.25 88 ARG A O 1
ATOM 672 N N . THR A 1 90 ? -8.383 26.794 4.116 1.00 44.43 89 THR A N 1
ATOM 673 C CA . THR A 1 90 ? -9.044 25.820 3.259 1.00 49.34 89 THR A CA 1
ATOM 674 C C . THR A 1 90 ? -9.363 26.407 1.896 1.00 48.40 89 THR A C 1
ATOM 675 O O . THR A 1 90 ? -9.178 25.744 0.877 1.00 52.40 89 THR A O 1
ATOM 679 N N . ASN A 1 91 ? -9.863 27.642 1.893 1.00 49.21 90 ASN A N 1
ATOM 680 C CA . ASN A 1 91 ? -10.199 28.353 0.659 1.00 58.17 90 ASN A CA 1
ATOM 681 C C . ASN A 1 91 ? -8.982 29.015 0.018 1.00 53.12 90 ASN A C 1
ATOM 682 O O . ASN A 1 91 ? -9.111 29.894 -0.828 1.00 62.26 90 ASN A O 1
ATOM 687 N N . LYS A 1 92 ? -7.805 28.578 0.447 1.00 48.83 91 LYS A N 1
ATOM 688 C CA . LYS A 1 92 ? -6.534 28.950 -0.165 1.00 50.75 91 LYS A CA 1
ATOM 689 C C . LYS A 1 92 ? -6.165 30.427 -0.039 1.00 48.66 91 LYS A C 1
ATOM 690 O O . LYS A 1 92 ? -5.237 30.884 -0.704 1.00 51.07 91 LYS A O 1
ATOM 696 N N . ASN A 1 93 ? -6.879 31.154 0.815 1.00 38.87 92 ASN A N 1
ATOM 697 C CA . ASN A 1 93 ? -6.513 32.523 1.153 1.00 36.90 92 ASN A CA 1
ATOM 698 C C . ASN A 1 93 ? -5.570 32.559 2.348 1.00 35.80 92 ASN A C 1
ATOM 699 O O . ASN A 1 93 ? -5.955 32.900 3.472 1.00 40.26 92 ASN A O 1
ATOM 704 N N . PHE A 1 94 ? -4.320 32.224 2.090 1.00 31.25 93 PHE A N 1
ATOM 705 C CA . PHE A 1 94 ? -3.320 32.097 3.134 1.00 31.38 93 PHE A CA 1
ATOM 706 C C . PHE A 1 94 ? -3.032 33.406 3.839 1.00 38.39 93 PHE A C 1
ATOM 707 O O . PHE A 1 94 ? -2.539 33.426 4.958 1.00 47.84 93 PHE A O 1
ATOM 715 N N . ASP A 1 95 ? -3.330 34.515 3.196 1.00 44.54 94 ASP A N 1
ATOM 716 C CA . ASP A 1 95 ? -2.949 35.764 3.806 1.00 48.04 94 ASP A CA 1
ATOM 717 C C . ASP A 1 95 ? -3.933 36.125 4.895 1.00 44.75 94 ASP A C 1
ATOM 718 O O . ASP A 1 95 ? -3.540 36.573 5.972 1.00 48.31 94 ASP A O 1
ATOM 723 N N . GLU A 1 96 ? -5.214 35.917 4.625 1.00 45.46 95 GLU A N 1
ATOM 724 C CA . GLU A 1 96 ? -6.231 36.191 5.626 1.00 42.94 95 GLU A CA 1
ATOM 725 C C . GLU A 1 96 ? -6.152 35.130 6.714 1.00 44.01 95 GLU A C 1
ATOM 726 O O . GLU A 1 96 ? -6.497 35.381 7.864 1.00 55.83 95 GLU A O 1
ATOM 732 N N . ALA A 1 97 ? -5.669 33.948 6.351 1.00 36.23 96 ALA A N 1
ATOM 733 C CA . ALA A 1 97 ? -5.446 32.897 7.335 1.00 33.52 96 ALA A CA 1
ATOM 734 C C . ALA A 1 97 ? -4.400 33.338 8.360 1.00 40.63 96 ALA A C 1
ATOM 735 O O . ALA A 1 97 ? -4.589 33.156 9.580 1.00 39.17 96 ALA A O 1
ATOM 737 N N . ILE A 1 98 ? -3.308 33.930 7.864 1.00 32.30 97 ILE A N 1
ATOM 738 C CA . ILE A 1 98 ? -2.215 34.347 8.737 1.00 27.97 97 ILE A CA 1
ATOM 739 C C . ILE A 1 98 ? -2.703 35.345 9.799 1.00 30.86 97 ILE A C 1
ATOM 740 O O . ILE A 1 98 ? -2.398 35.196 10.975 1.00 28.89 97 ILE A O 1
ATOM 745 N N . LYS A 1 99 ? -3.488 36.334 9.383 1.00 33.69 98 LYS A N 1
ATOM 746 C CA . LYS A 1 99 ? -3.994 37.353 10.292 1.00 28.93 98 LYS A CA 1
ATOM 747 C C . LYS A 1 99 ? -4.775 36.741 11.446 1.00 42.12 98 LYS A C 1
ATOM 748 O O . LYS A 1 99 ? -4.702 37.222 12.568 1.00 43.14 98 LYS A O 1
ATOM 754 N N . ALA A 1 100 ? -5.531 35.684 11.146 1.00 43.68 99 ALA A N 1
ATOM 755 C CA . ALA A 1 100 ? -6.440 35.061 12.103 1.00 29.13 99 ALA A CA 1
ATOM 756 C C . ALA A 1 100 ? -5.712 34.064 13.020 1.00 30.04 99 ALA A C 1
ATOM 757 O O . ALA A 1 100 ? -5.956 34.023 14.230 1.00 31.50 99 ALA A O 1
ATOM 759 N N . TYR A 1 101 ? -4.821 33.263 12.447 1.00 28.06 100 TYR A N 1
ATOM 760 C CA . TYR A 1 101 ? -3.957 32.403 13.251 1.00 29.47 100 TYR A CA 1
ATOM 761 C C . TYR A 1 101 ? -3.134 33.222 14.250 1.00 34.98 100 TYR A C 1
ATOM 762 O O . TYR A 1 101 ? -3.003 32.853 15.423 1.00 34.97 100 TYR A O 1
ATOM 771 N N . LYS A 1 102 ? -2.585 34.338 13.774 1.00 32.45 101 LYS A N 1
ATOM 772 C CA . LYS A 1 102 ? -1.727 35.203 14.585 1.00 33.84 101 LYS A CA 1
ATOM 773 C C . LYS A 1 102 ? -2.430 35.727 15.843 1.00 39.12 101 LYS A C 1
ATOM 774 O O . LYS A 1 102 ? -1.835 35.809 16.924 1.00 35.39 101 LYS A O 1
ATOM 780 N N . PHE A 1 103 ? -3.701 36.085 15.693 1.00 43.68 102 PHE A N 1
ATOM 781 C CA . PHE A 1 103 ? -4.472 36.627 16.802 1.00 43.55 102 PHE A CA 1
ATOM 782 C C . PHE A 1 103 ? -4.907 35.504 17.751 1.00 44.23 102 PHE A C 1
ATOM 783 O O . PHE A 1 103 ? -4.850 35.646 18.988 1.00 35.08 102 PHE A O 1
ATOM 791 N N . ALA A 1 104 ? -5.325 34.384 17.171 1.00 39.00 103 ALA A N 1
ATOM 792 C CA . ALA A 1 104 ? -5.611 33.195 17.966 1.00 38.73 103 ALA A CA 1
ATOM 793 C C . ALA A 1 104 ? -4.410 32.854 18.864 1.00 38.15 103 ALA A C 1
ATOM 794 O O . ALA A 1 104 ? -4.563 32.623 20.072 1.00 39.65 103 ALA A O 1
ATOM 796 N N . LEU A 1 105 ? -3.213 32.855 18.290 1.00 33.15 104 LEU A N 1
ATOM 797 C CA . LEU A 1 105 ? -2.021 32.579 19.087 1.00 36.04 104 LEU A CA 1
ATOM 798 C C . LEU A 1 105 ? -1.748 33.652 20.169 1.00 40.35 104 LEU A C 1
ATOM 799 O O . LEU A 1 105 ? -1.189 33.333 21.218 1.00 37.69 104 LEU A O 1
ATOM 804 N N . LYS A 1 106 ? -2.126 34.910 19.932 1.00 28.43 105 LYS A N 1
ATOM 805 C CA . LYS A 1 106 ? -1.952 35.928 20.970 1.00 39.34 105 LYS A CA 1
ATOM 806 C C . LYS A 1 106 ? -2.962 35.706 22.098 1.00 50.04 105 LYS A C 1
ATOM 807 O O . LYS A 1 106 ? -2.745 36.137 23.233 1.00 47.00 105 LYS A O 1
ATOM 813 N N . LEU A 1 107 ? -4.068 35.041 21.772 1.00 52.63 106 LEU A N 1
ATOM 814 C CA . LEU A 1 107 ? -5.088 34.715 22.763 1.00 47.72 106 LEU A CA 1
ATOM 815 C C . LEU A 1 107 ? -4.745 33.434 23.509 1.00 44.08 106 LEU A C 1
ATOM 816 O O . LEU A 1 107 ? -5.003 33.328 24.699 1.00 54.19 106 LEU A O 1
ATOM 821 N N . GLU A 1 108 ? -4.157 32.468 22.809 1.00 39.64 107 GLU A N 1
ATOM 822 C CA . GLU A 1 108 ? -3.795 31.185 23.409 1.00 34.03 107 GLU A CA 1
ATOM 823 C C . GLU A 1 108 ? -2.359 30.759 23.084 1.00 40.10 107 GLU A C 1
ATOM 824 O O . GLU A 1 108 ? -2.157 29.768 22.376 1.00 41.17 107 GLU A O 1
ATOM 830 N N . PRO A 1 109 ? -1.359 31.491 23.613 1.00 41.51 108 PRO A N 1
ATOM 831 C CA . PRO A 1 109 ? 0.065 31.313 23.277 1.00 39.87 108 PRO A CA 1
ATOM 832 C C . PRO A 1 109 ? 0.593 29.891 23.537 1.00 46.85 108 PRO A C 1
ATOM 833 O O . PRO A 1 109 ? 1.634 29.519 22.998 1.00 45.72 108 PRO A O 1
ATOM 837 N N . GLU A 1 110 ? -0.140 29.109 24.322 1.00 41.71 109 GLU A N 1
ATOM 838 C CA . GLU A 1 110 ? 0.251 27.751 24.640 1.00 46.26 109 GLU A CA 1
ATOM 839 C C . GLU A 1 110 ? -0.042 26.769 23.511 1.00 46.44 109 GLU A C 1
ATOM 840 O O . GLU A 1 110 ? 0.445 25.643 23.520 1.00 54.34 109 GLU A O 1
ATOM 846 N N . SER A 1 111 ? -0.842 27.182 22.543 1.00 41.72 110 SER A N 1
ATOM 847 C CA . SER A 1 111 ? -1.261 26.262 21.482 1.00 41.75 110 SER A CA 1
ATOM 848 C C . SER A 1 111 ? -0.162 25.899 20.481 1.00 41.20 110 SER A C 1
ATOM 849 O O . SER A 1 111 ? 0.146 26.674 19.589 1.00 47.65 110 SER A O 1
ATOM 852 N N . HIS A 1 112 ? 0.405 24.711 20.616 1.00 38.34 111 HIS A N 1
ATOM 853 C CA . HIS A 1 112 ? 1.446 24.275 19.698 1.00 44.91 111 HIS A CA 1
ATOM 854 C C . HIS A 1 112 ? 0.911 24.096 18.288 1.00 47.74 111 HIS A C 1
ATOM 855 O O . HIS A 1 112 ? 1.649 24.293 17.323 1.00 42.74 111 HIS A O 1
ATOM 862 N N . GLN A 1 113 ? -0.367 23.733 18.167 1.00 42.36 112 GLN A N 1
ATOM 863 C CA . GLN A 1 113 ? -0.955 23.512 16.854 1.00 38.02 112 GLN A CA 1
ATOM 864 C C . GLN A 1 113 ? -1.099 24.827 16.090 1.00 46.45 112 GLN A C 1
ATOM 865 O O . GLN A 1 113 ? -0.809 24.914 14.887 1.00 43.22 112 GLN A O 1
ATOM 871 N N . ILE A 1 114 ? -1.568 25.846 16.798 1.00 40.30 113 ILE A N 1
ATOM 872 C CA . ILE A 1 114 ? -1.779 27.133 16.174 1.00 37.66 113 ILE A CA 1
ATOM 873 C C . ILE A 1 114 ? -0.446 27.726 15.722 1.00 38.78 113 ILE A C 1
ATOM 874 O O . ILE A 1 114 ? -0.346 28.255 14.609 1.00 39.00 113 ILE A O 1
ATOM 879 N N . GLN A 1 115 ? 0.580 27.611 16.561 1.00 32.60 114 GLN A N 1
ATOM 880 C CA . GLN A 1 115 ? 1.902 28.150 16.233 1.00 30.55 114 GLN A CA 1
ATOM 881 C C . GLN A 1 115 ? 2.517 27.387 15.080 1.00 34.76 114 GLN A C 1
ATOM 882 O O . GLN A 1 115 ? 3.185 27.967 14.226 1.00 35.30 114 GLN A O 1
ATOM 888 N N . ARG A 1 116 ? 2.290 26.078 15.065 1.00 43.82 115 ARG A N 1
ATOM 889 C CA . ARG A 1 116 ? 2.824 25.208 14.021 1.00 42.25 115 ARG A CA 1
ATOM 890 C C . ARG A 1 116 ? 2.267 25.589 12.653 1.00 38.58 115 ARG A C 1
ATOM 891 O O . ARG A 1 116 ? 3.016 25.728 11.689 1.00 44.49 115 ARG A O 1
ATOM 899 N N . ASP A 1 117 ? 0.955 25.794 12.594 1.00 29.80 116 ASP A N 1
ATOM 900 C CA . ASP A 1 117 ? 0.262 26.010 11.338 1.00 33.51 116 ASP A CA 1
ATOM 901 C C . ASP A 1 117 ? 0.487 27.405 10.804 1.00 39.26 116 ASP A C 1
ATOM 902 O O . ASP A 1 117 ? 0.619 27.597 9.594 1.00 43.10 116 ASP A O 1
ATOM 907 N N . LEU A 1 118 ? 0.578 28.369 11.710 1.00 37.64 117 LEU A N 1
ATOM 908 C CA . LEU A 1 118 ? 0.886 29.746 11.343 1.00 36.03 117 LEU A CA 1
ATOM 909 C C . LEU A 1 118 ? 2.280 29.875 10.726 1.00 37.43 117 LEU A C 1
ATOM 910 O O . LEU A 1 118 ? 2.482 30.570 9.737 1.00 40.76 117 LEU A O 1
ATOM 915 N N . ALA A 1 119 ? 3.246 29.210 11.335 1.00 37.41 118 ALA A N 1
ATOM 916 C CA . ALA A 1 119 ? 4.621 29.296 10.882 1.00 37.37 118 ALA A CA 1
ATOM 917 C C . ALA A 1 119 ? 4.720 28.800 9.449 1.00 39.20 118 ALA A C 1
ATOM 918 O O . ALA A 1 119 ? 5.433 29.378 8.620 1.00 30.45 118 ALA A O 1
ATOM 920 N N . VAL A 1 120 ? 3.998 27.716 9.175 1.00 37.60 119 VAL A N 1
ATOM 921 C CA . VAL A 1 120 ? 3.980 27.137 7.842 1.00 38.90 119 VAL A CA 1
ATOM 922 C C . VAL A 1 120 ? 3.403 28.162 6.869 1.00 37.77 119 VAL A C 1
ATOM 923 O O . VAL A 1 120 ? 4.011 28.477 5.857 1.00 42.43 119 VAL A O 1
ATOM 927 N N . LEU A 1 121 ? 2.237 28.700 7.206 1.00 36.43 120 LEU A N 1
ATOM 928 C CA . LEU A 1 121 ? 1.580 29.709 6.381 1.00 30.20 120 LEU A CA 1
ATOM 929 C C . LEU A 1 121 ? 2.491 30.907 6.130 1.00 29.91 120 LEU A C 1
ATOM 930 O O . LEU A 1 121 ? 2.556 31.437 5.014 1.00 36.51 120 LEU A O 1
ATOM 935 N N . GLN A 1 122 ? 3.207 31.332 7.161 1.00 30.32 121 GLN A N 1
ATOM 936 C CA . GLN A 1 122 ? 4.040 32.517 7.030 1.00 38.72 121 GLN A CA 1
ATOM 937 C C . GLN A 1 122 ? 5.186 32.328 6.036 1.00 39.88 121 GLN A C 1
ATOM 938 O O . GLN A 1 122 ? 5.473 33.231 5.240 1.00 34.36 121 GLN A O 1
ATOM 944 N N . ILE A 1 123 ? 5.857 31.177 6.089 1.00 32.96 122 ILE A N 1
ATOM 945 C CA . ILE A 1 123 ? 6.949 30.952 5.152 1.00 34.69 122 ILE A CA 1
ATOM 946 C C . ILE A 1 123 ? 6.366 30.725 3.745 1.00 35.75 122 ILE A C 1
ATOM 947 O O . ILE A 1 123 ? 6.933 31.191 2.752 1.00 33.47 122 ILE A O 1
ATOM 952 N N . GLN A 1 124 ? 5.217 30.057 3.670 1.00 28.91 123 GLN A N 1
ATOM 953 C CA . GLN A 1 124 ? 4.530 29.889 2.392 1.00 29.93 123 GLN A CA 1
ATOM 954 C C . GLN A 1 124 ? 4.258 31.224 1.700 1.00 32.43 123 GLN A C 1
ATOM 955 O O . GLN A 1 124 ? 4.247 31.283 0.477 1.00 39.48 123 GLN A O 1
ATOM 961 N N . MET A 1 125 ? 4.028 32.287 2.471 1.00 27.25 124 MET A N 1
ATOM 962 C CA . MET A 1 125 ? 3.762 33.601 1.872 1.00 29.61 124 MET A CA 1
ATOM 963 C C . MET A 1 125 ? 4.966 34.508 2.000 1.00 31.48 124 MET A C 1
ATOM 964 O O . MET A 1 125 ? 4.871 35.702 1.779 1.00 33.70 124 MET A O 1
ATOM 969 N N . ARG A 1 126 ? 6.102 33.926 2.348 1.00 27.62 125 ARG A N 1
ATOM 970 C CA . ARG A 1 126 ? 7.343 34.674 2.462 1.00 38.53 125 ARG A CA 1
ATOM 971 C C . ARG A 1 126 ? 7.212 35.880 3.408 1.00 43.26 125 ARG A C 1
ATOM 972 O O . ARG A 1 126 ? 7.796 36.940 3.182 1.00 43.02 125 ARG A O 1
ATOM 980 N N . ASP A 1 127 ? 6.450 35.699 4.482 1.00 41.96 126 ASP A N 1
ATOM 981 C CA . ASP A 1 127 ? 6.477 36.623 5.622 1.00 33.24 126 ASP A CA 1
ATOM 982 C C . ASP A 1 127 ? 7.680 36.256 6.491 1.00 40.00 126 ASP A C 1
ATOM 983 O O . ASP A 1 127 ? 7.546 35.554 7.502 1.00 41.82 126 ASP A O 1
ATOM 988 N N . TYR A 1 128 ? 8.859 36.712 6.075 1.00 32.98 127 TYR A N 1
ATOM 989 C CA . TYR A 1 128 ? 10.118 36.280 6.681 1.00 30.99 127 TYR A CA 1
ATOM 990 C C . TYR A 1 128 ? 10.256 36.655 8.154 1.00 44.22 127 TYR A C 1
ATOM 991 O O . TYR A 1 128 ? 10.665 35.812 8.980 1.00 45.72 127 TYR A O 1
ATOM 1000 N N . ALA A 1 129 ? 9.935 37.913 8.476 1.00 39.47 128 ALA A N 1
ATOM 1001 C CA . ALA A 1 129 ? 10.030 38.403 9.859 1.00 40.66 128 ALA A CA 1
ATOM 1002 C C . ALA A 1 129 ? 9.100 37.608 10.761 1.00 38.58 128 ALA A C 1
ATOM 1003 O O . ALA A 1 129 ? 9.477 37.210 11.861 1.00 42.28 128 ALA A O 1
ATOM 1005 N N . GLY A 1 130 ? 7.888 37.358 10.268 1.00 35.42 129 GLY A N 1
ATOM 1006 C CA . GLY A 1 130 ? 6.937 36.522 10.973 1.00 33.03 129 GLY A CA 1
ATOM 1007 C C . GLY A 1 130 ? 7.460 35.113 11.217 1.00 32.76 129 GLY A C 1
ATOM 1008 O O . GLY A 1 130 ? 7.258 34.545 12.278 1.00 41.69 129 GLY A O 1
ATOM 1009 N N . TYR A 1 131 ? 8.155 34.562 10.233 1.00 32.48 130 TYR A N 1
ATOM 1010 C CA . TYR A 1 131 ? 8.568 33.165 10.255 1.00 33.87 130 TYR A CA 1
ATOM 1011 C C . TYR A 1 131 ? 9.695 33.014 11.251 1.00 38.08 130 TYR A C 1
ATOM 1012 O O . TYR A 1 131 ? 9.773 32.034 11.992 1.00 35.74 130 TYR A O 1
ATOM 1021 N N . VAL A 1 132 ? 10.570 34.006 11.264 1.00 31.26 131 VAL A N 1
ATOM 1022 C CA . VAL A 1 132 ? 11.634 34.045 12.239 1.00 35.24 131 VAL A CA 1
ATOM 1023 C C . VAL A 1 132 ? 11.072 34.053 13.663 1.00 38.81 131 VAL A C 1
ATOM 1024 O O . VAL A 1 132 ? 11.454 33.232 14.496 1.00 43.91 131 VAL A O 1
ATOM 1028 N N . GLN A 1 133 ? 10.174 34.984 13.947 1.00 33.12 132 GLN A N 1
ATOM 1029 C CA . GLN A 1 133 ? 9.559 35.029 15.265 1.00 37.45 132 GLN A CA 1
ATOM 1030 C C . GLN A 1 133 ? 8.937 33.680 15.646 1.00 36.17 132 GLN A C 1
ATOM 1031 O O . GLN A 1 133 ? 9.136 33.173 16.757 1.00 37.38 132 GLN A O 1
ATOM 1037 N N . SER A 1 134 ? 8.193 33.093 14.712 1.00 32.29 133 SER A N 1
ATOM 1038 C CA . SER A 1 134 ? 7.567 31.800 14.948 1.00 33.29 133 SER A CA 1
ATOM 1039 C C . SER A 1 134 ? 8.577 30.712 15.332 1.00 33.81 133 SER A C 1
ATOM 1040 O O . SER A 1 134 ? 8.384 29.986 16.304 1.00 34.40 133 SER A O 1
ATOM 1043 N N . ARG A 1 135 ? 9.650 30.605 14.562 1.00 31.94 134 ARG A N 1
ATOM 1044 C CA . ARG A 1 135 ? 10.633 29.559 14.788 1.00 37.83 134 ARG A CA 1
ATOM 1045 C C . ARG A 1 135 ? 11.383 29.775 16.079 1.00 34.66 134 ARG A C 1
ATOM 1046 O O . ARG A 1 135 ? 11.715 28.807 16.772 1.00 35.50 134 ARG A O 1
ATOM 1054 N N . LEU A 1 136 ? 11.655 31.038 16.395 1.00 29.71 135 LEU A N 1
ATOM 1055 C CA . LEU A 1 136 ? 12.325 31.369 17.654 1.00 38.52 135 LEU A CA 1
ATOM 1056 C C . LEU A 1 136 ? 11.457 30.891 18.813 1.00 34.79 135 LEU A C 1
ATOM 1057 O O . LEU A 1 136 ? 11.932 30.314 19.785 1.00 33.46 135 LEU A O 1
ATOM 1062 N N . ASN A 1 137 ? 10.162 31.108 18.666 1.00 35.42 136 ASN A N 1
ATOM 1063 C CA . ASN A 1 137 ? 9.194 30.643 19.622 1.00 25.48 136 ASN A CA 1
ATOM 1064 C C . ASN A 1 137 ? 9.146 29.142 19.727 1.00 35.69 136 ASN A C 1
ATOM 1065 O O . ASN A 1 137 ? 9.196 28.586 20.815 1.00 35.45 136 ASN A O 1
ATOM 1070 N N . MET A 1 138 ? 9.015 28.484 18.584 1.00 33.77 137 MET A N 1
ATOM 1071 C CA . MET A 1 138 ? 8.980 27.036 18.569 1.00 33.83 137 MET A CA 1
ATOM 1072 C C . MET A 1 138 ? 10.267 26.461 19.167 1.00 35.09 137 MET A C 1
ATOM 1073 O O . MET A 1 138 ? 10.226 25.521 19.948 1.00 45.38 137 MET A O 1
ATOM 1078 N N . LEU A 1 139 ? 11.404 27.048 18.821 1.00 32.56 138 LEU A N 1
ATOM 1079 C CA . LEU A 1 139 ? 12.689 26.616 19.367 1.00 32.08 138 LEU A CA 1
ATOM 1080 C C . LEU A 1 139 ? 12.757 26.799 20.894 1.00 42.34 138 LEU A C 1
ATOM 1081 O O . LEU A 1 139 ? 13.318 25.975 21.624 1.00 44.55 138 LEU A O 1
ATOM 1086 N N . LYS A 1 140 ? 12.182 27.888 21.378 1.00 38.77 139 LYS A N 1
ATOM 1087 C CA . LYS A 1 140 ? 12.159 28.141 22.809 1.00 31.36 139 LYS A CA 1
ATOM 1088 C C . LYS A 1 140 ? 11.352 27.061 23.508 1.00 36.69 139 LYS A C 1
ATOM 1089 O O . LYS A 1 140 ? 11.681 26.624 24.611 1.00 46.22 139 LYS A O 1
ATOM 1095 N N . ALA A 1 141 ? 10.293 26.621 22.849 1.00 38.55 140 ALA A N 1
ATOM 1096 C CA . ALA A 1 141 ? 9.397 25.639 23.431 1.00 38.99 140 ALA A CA 1
ATOM 1097 C C . ALA A 1 141 ? 9.974 24.225 23.396 1.00 42.78 140 ALA A C 1
ATOM 1098 O O . ALA A 1 141 ? 9.725 23.435 24.304 1.00 43.20 140 ALA A O 1
ATOM 1100 N N . ARG A 1 142 ? 10.736 23.904 22.351 1.00 44.65 141 ARG A N 1
ATOM 1101 C CA . ARG A 1 142 ? 11.290 22.559 22.196 1.00 47.92 141 ARG A CA 1
ATOM 1102 C C . ARG A 1 142 ? 12.746 22.567 21.682 1.00 48.04 141 ARG A C 1
ATOM 1103 O O . ARG A 1 142 ? 13.029 22.133 20.561 1.00 52.73 141 ARG A O 1
ATOM 1111 N N . PRO A 1 143 ? 13.679 23.039 22.515 1.00 39.79 142 PRO A N 1
ATOM 1112 C CA . PRO A 1 143 ? 15.095 23.194 22.141 1.00 35.44 142 PRO A CA 1
ATOM 1113 C C . PRO A 1 143 ? 15.924 21.906 22.215 1.00 40.72 142 PRO A C 1
ATOM 1114 O O . PRO A 1 143 ? 17.112 21.904 21.900 1.00 43.17 142 PRO A O 1
ATOM 1118 N N . GLN A 1 144 ? 15.323 20.812 22.649 1.00 38.37 143 GLN A N 1
ATOM 1119 C CA . GLN A 1 144 ? 16.074 19.575 22.704 1.00 35.60 143 GLN A CA 1
ATOM 1120 C C . GLN A 1 144 ? 16.065 18.921 21.327 1.00 37.11 143 GLN A C 1
ATOM 1121 O O . GLN A 1 144 ? 16.828 17.994 21.081 1.00 41.36 143 GLN A O 1
ATOM 1127 N N . ILE A 1 145 ? 15.228 19.430 20.424 1.00 31.98 144 ILE A N 1
ATOM 1128 C CA . ILE A 1 145 ? 15.084 18.853 19.090 1.00 35.76 144 ILE A CA 1
ATOM 1129 C C . ILE A 1 145 ? 15.843 19.630 18.004 1.00 40.34 144 ILE A C 1
ATOM 1130 O O . ILE A 1 145 ? 15.566 20.805 17.786 1.00 42.20 144 ILE A O 1
ATOM 1135 N N . ARG A 1 146 ? 16.772 18.970 17.306 1.00 38.91 145 ARG A N 1
ATOM 1136 C CA . ARG A 1 146 ? 17.667 19.683 16.391 1.00 35.63 145 ARG A CA 1
ATOM 1137 C C . ARG A 1 146 ? 16.933 20.402 15.261 1.00 36.73 145 ARG A C 1
ATOM 1138 O O . ARG A 1 146 ? 17.348 21.483 14.867 1.00 45.93 145 ARG A O 1
ATOM 1146 N N . GLN A 1 147 ? 15.846 19.825 14.757 1.00 38.32 146 GLN A N 1
ATOM 1147 C CA . GLN A 1 147 ? 15.064 20.449 13.674 1.00 31.62 146 GLN A CA 1
ATOM 1148 C C . GLN A 1 147 ? 14.734 21.892 13.939 1.00 31.78 146 GLN A C 1
ATOM 1149 O O . GLN A 1 147 ? 14.763 22.722 13.039 1.00 40.01 146 GLN A O 1
ATOM 1155 N N . ASN A 1 148 ? 14.369 22.186 15.175 1.00 35.99 147 ASN A N 1
ATOM 1156 C CA . ASN A 1 148 ? 13.966 23.539 15.522 1.00 41.03 147 ASN A CA 1
ATOM 1157 C C . ASN A 1 148 ? 15.110 24.532 15.476 1.00 40.91 147 ASN A C 1
ATOM 1158 O O . ASN A 1 148 ? 14.854 25.710 15.291 1.00 47.33 147 ASN A O 1
ATOM 1163 N N . TRP A 1 149 ? 16.359 24.078 15.633 1.00 35.59 148 TRP A N 1
ATOM 1164 C CA . TRP A 1 149 ? 17.507 24.994 15.504 1.00 34.95 148 TRP A CA 1
ATOM 1165 C C . TRP A 1 149 ? 17.742 25.304 14.036 1.00 34.50 148 TRP A C 1
ATOM 1166 O O . TRP A 1 149 ? 17.865 26.473 13.637 1.00 37.35 148 TRP A O 1
ATOM 1177 N N . THR A 1 150 ? 17.797 24.239 13.242 1.00 27.25 149 THR A N 1
ATOM 1178 C CA . THR A 1 150 ? 17.964 24.341 11.792 1.00 30.15 149 THR A CA 1
ATOM 1179 C C . THR A 1 150 ? 16.893 25.220 11.141 1.00 34.60 149 THR A C 1
ATOM 1180 O O . THR A 1 150 ? 17.206 26.072 10.316 1.00 39.27 149 THR A O 1
ATOM 1184 N N . ALA A 1 151 ? 15.638 25.011 11.539 1.00 30.95 150 ALA A N 1
ATOM 1185 C CA . ALA A 1 151 ? 14.517 25.815 11.064 1.00 33.69 150 ALA A CA 1
ATOM 1186 C C . ALA A 1 151 ? 14.703 27.310 11.336 1.00 35.68 150 ALA A C 1
ATOM 1187 O O . ALA A 1 151 ? 14.450 28.128 10.455 1.00 36.81 150 ALA A O 1
ATOM 1189 N N . LEU A 1 152 ? 15.147 27.664 12.549 1.00 32.74 151 LEU A N 1
ATOM 1190 C CA . LEU A 1 152 ? 15.386 29.068 12.875 1.00 27.62 151 LEU A CA 1
ATOM 1191 C C . LEU A 1 152 ? 16.559 29.603 12.061 1.00 29.63 151 LEU A C 1
ATOM 1192 O O . LEU A 1 152 ? 16.526 30.749 11.627 1.00 36.36 151 LEU A O 1
ATOM 1197 N N . ALA A 1 153 ? 17.581 28.781 11.836 1.00 27.87 152 ALA A N 1
ATOM 1198 C CA . ALA A 1 153 ? 18.662 29.158 10.925 1.00 30.23 152 ALA A CA 1
ATOM 1199 C C . ALA A 1 153 ? 18.151 29.396 9.485 1.00 32.42 152 ALA A C 1
ATOM 1200 O O . ALA A 1 153 ? 18.530 30.377 8.835 1.00 30.80 152 ALA A O 1
ATOM 1202 N N . ILE A 1 154 ? 17.270 28.515 9.006 1.00 26.95 153 ILE A N 1
ATOM 1203 C CA . ILE A 1 154 ? 16.683 28.681 7.677 1.00 27.90 153 ILE A CA 1
ATOM 1204 C C . ILE A 1 154 ? 15.878 29.987 7.567 1.00 37.94 153 ILE A C 1
ATOM 1205 O O . ILE A 1 154 ? 16.006 30.718 6.577 1.00 41.35 153 ILE A O 1
ATOM 1210 N N . ALA A 1 155 ? 15.071 30.291 8.584 1.00 33.75 154 ALA A N 1
ATOM 1211 C CA . ALA A 1 155 ? 14.257 31.506 8.569 1.00 33.62 154 ALA A CA 1
ATOM 1212 C C . ALA A 1 155 ? 15.136 32.742 8.483 1.00 34.30 154 ALA A C 1
ATOM 1213 O O . ALA A 1 155 ? 14.844 33.678 7.723 1.00 33.07 154 ALA A O 1
ATOM 1215 N N . TYR A 1 156 ? 16.212 32.747 9.269 1.00 30.84 155 TYR A N 1
ATOM 1216 C CA . TYR A 1 156 ? 17.161 33.856 9.233 1.00 36.06 155 TYR A CA 1
ATOM 1217 C C . TYR A 1 156 ? 17.813 33.966 7.857 1.00 37.23 155 TYR A C 1
ATOM 1218 O O . TYR A 1 156 ? 17.917 35.051 7.289 1.00 44.50 155 TYR A O 1
ATOM 1227 N N . HIS A 1 157 ? 18.251 32.820 7.344 1.00 36.49 156 HIS A N 1
ATOM 1228 C CA . HIS A 1 157 ? 18.886 32.695 6.035 1.00 33.24 156 HIS A CA 1
ATOM 1229 C C . HIS A 1 157 ? 18.019 33.244 4.902 1.00 35.57 156 HIS A C 1
ATOM 1230 O O . HIS A 1 157 ? 18.478 34.051 4.086 1.00 31.03 156 HIS A O 1
ATOM 1237 N N . LEU A 1 158 ? 16.761 32.813 4.860 1.00 29.21 157 LEU A N 1
ATOM 1238 C CA . LEU A 1 158 ? 15.856 33.251 3.807 1.00 28.08 157 LEU A CA 1
ATOM 1239 C C . LEU A 1 158 ? 15.496 34.720 3.993 1.00 38.92 157 LEU A C 1
ATOM 1240 O O . LEU A 1 158 ? 15.106 35.384 3.030 1.00 39.03 157 LEU A O 1
ATOM 1245 N N . GLU A 1 159 ? 15.616 35.217 5.228 1.00 38.10 158 GLU A N 1
ATOM 1246 C CA . GLU A 1 159 ? 15.323 36.617 5.532 1.00 34.65 158 GLU A CA 1
ATOM 1247 C C . GLU A 1 159 ? 16.441 37.523 5.063 1.00 33.24 158 GLU A C 1
ATOM 1248 O O . GLU A 1 159 ? 16.269 38.734 5.013 1.00 36.31 158 GLU A O 1
ATOM 1254 N N . GLY A 1 160 ? 17.599 36.946 4.762 1.00 33.77 159 GLY A N 1
ATOM 1255 C CA . GLY A 1 160 ? 18.765 37.745 4.402 1.00 28.51 159 GLY A CA 1
ATOM 1256 C C . GLY A 1 160 ? 19.756 37.956 5.540 1.00 40.75 159 GLY A C 1
ATOM 1257 O O . GLY A 1 160 ? 20.804 38.556 5.343 1.00 38.33 159 GLY A O 1
ATOM 1258 N N . ASN A 1 161 ? 19.434 37.453 6.732 1.00 34.36 160 ASN A N 1
ATOM 1259 C CA . ASN A 1 161 ? 20.330 37.549 7.878 1.00 33.52 160 ASN A CA 1
ATOM 1260 C C . ASN A 1 161 ? 21.278 36.345 7.959 1.00 35.61 160 ASN A C 1
ATOM 1261 O O . ASN A 1 161 ? 21.120 35.458 8.809 1.00 41.09 160 ASN A O 1
ATOM 1266 N N . LEU A 1 162 ? 22.264 36.313 7.073 1.00 34.88 161 LEU A N 1
ATOM 1267 C CA . LEU A 1 162 ? 23.197 35.194 7.009 1.00 34.67 161 LEU A CA 1
ATOM 1268 C C . LEU A 1 162 ? 24.034 35.053 8.290 1.00 36.93 161 LEU A C 1
ATOM 1269 O O . LEU A 1 162 ? 24.187 33.952 8.812 1.00 42.77 161 LEU A O 1
ATOM 1274 N N . GLU A 1 163 ? 24.543 36.160 8.815 1.00 35.90 162 GLU A N 1
ATOM 1275 C CA . GLU A 1 163 ? 25.308 36.119 10.056 1.00 42.37 162 GLU A CA 1
ATOM 1276 C C . GLU A 1 163 ? 24.541 35.443 11.199 1.00 44.74 162 GLU A C 1
ATOM 1277 O O . GLU A 1 163 ? 25.110 34.622 11.929 1.00 37.99 162 GLU A O 1
ATOM 1283 N N . LYS A 1 164 ? 23.263 35.771 11.364 1.00 40.53 163 LYS A N 1
ATOM 1284 C CA . LYS A 1 164 ? 22.508 35.157 12.450 1.00 45.03 163 LYS A CA 1
ATOM 1285 C C . LYS A 1 164 ? 22.203 33.683 12.144 1.00 41.89 163 LYS A C 1
ATOM 1286 O O . LYS A 1 164 ? 22.172 32.848 13.042 1.00 45.32 163 LYS A O 1
ATOM 1292 N N . ALA A 1 165 ? 21.989 33.350 10.878 1.00 35.34 164 ALA A N 1
ATOM 1293 C CA . ALA A 1 165 ? 21.725 31.959 10.549 1.00 37.59 164 ALA A CA 1
ATOM 1294 C C . ALA A 1 165 ? 22.955 31.094 10.839 1.00 42.43 164 ALA A C 1
ATOM 1295 O O . ALA A 1 165 ? 22.838 29.963 11.322 1.00 44.82 164 ALA A O 1
ATOM 1297 N N . GLU A 1 166 ? 24.135 31.616 10.537 1.00 37.14 165 GLU A N 1
ATOM 1298 C CA . GLU A 1 166 ? 25.342 30.872 10.835 1.00 34.58 165 GLU A CA 1
ATOM 1299 C C . GLU A 1 166 ? 25.518 30.709 12.353 1.00 37.20 165 GLU A C 1
ATOM 1300 O O . GLU A 1 166 ? 25.894 29.646 12.847 1.00 40.55 165 GLU A O 1
ATOM 1306 N N . HIS A 1 167 ? 25.213 31.771 13.083 1.00 35.24 166 HIS A N 1
ATOM 1307 C CA . HIS A 1 167 ? 25.279 31.774 14.537 1.00 37.81 166 HIS A CA 1
ATOM 1308 C C . HIS A 1 167 ? 24.390 30.692 15.170 1.00 37.83 166 HIS A C 1
ATOM 1309 O O . HIS A 1 167 ? 24.803 30.003 16.101 1.00 40.33 166 HIS A O 1
ATOM 1316 N N . ILE A 1 168 ? 23.167 30.548 14.660 1.00 38.82 167 ILE A N 1
ATOM 1317 C CA . ILE A 1 168 ? 22.226 29.575 15.202 1.00 31.61 167 ILE A CA 1
ATOM 1318 C C . ILE A 1 168 ? 22.743 28.169 14.937 1.00 38.64 167 ILE A C 1
ATOM 1319 O O . ILE A 1 168 ? 22.683 27.311 15.822 1.00 42.74 167 ILE A O 1
ATOM 1324 N N . LEU A 1 169 ? 23.291 27.948 13.738 1.00 36.91 168 LEU A N 1
ATOM 1325 C CA . LEU A 1 169 ? 23.846 26.650 13.367 1.00 32.02 168 LEU A CA 1
ATOM 1326 C C . LEU A 1 169 ? 25.050 26.293 14.222 1.00 43.46 168 LEU A C 1
ATOM 1327 O O . LEU A 1 169 ? 25.154 25.164 14.726 1.00 39.05 168 LEU A O 1
ATOM 1332 N N . THR A 1 170 ? 25.959 27.251 14.393 1.00 37.22 169 THR A N 1
ATOM 1333 C CA . THR A 1 170 ? 27.143 26.987 15.181 1.00 37.15 169 THR A CA 1
ATOM 1334 C C . THR A 1 170 ? 26.794 26.814 16.658 1.00 48.11 169 THR A C 1
ATOM 1335 O O . THR A 1 170 ? 27.442 26.037 17.369 1.00 53.67 169 THR A O 1
ATOM 1339 N N . THR A 1 171 ? 25.778 27.532 17.130 1.00 41.08 170 THR A N 1
ATOM 1340 C CA . THR A 1 171 ? 25.400 27.427 18.539 1.00 43.66 170 THR A CA 1
ATOM 1341 C C . THR A 1 171 ? 24.964 26.002 18.844 1.00 41.30 170 THR A C 1
ATOM 1342 O O . THR A 1 171 ? 25.366 25.433 19.863 1.00 36.69 170 THR A O 1
ATOM 1346 N N . TYR A 1 172 ? 24.181 25.414 17.940 1.00 38.02 171 TYR A N 1
ATOM 1347 C CA . TYR A 1 172 ? 23.774 24.026 18.109 1.00 35.27 171 TYR A CA 1
ATOM 1348 C C . TYR A 1 172 ? 24.979 23.095 18.187 1.00 39.78 171 TYR A C 1
ATOM 1349 O O . TYR A 1 172 ? 25.109 22.322 19.140 1.00 43.66 171 TYR A O 1
ATOM 1358 N N . GLU A 1 173 ? 25.856 23.177 17.190 1.00 37.82 172 GLU A N 1
ATOM 1359 C CA . GLU A 1 173 ? 27.049 22.337 17.146 1.00 36.54 172 GLU A CA 1
ATOM 1360 C C . GLU A 1 173 ? 27.867 22.430 18.421 1.00 45.30 172 GLU A C 1
ATOM 1361 O O . GLU A 1 173 ? 28.497 21.468 18.849 1.00 46.86 172 GLU A O 1
ATOM 1367 N N . LYS A 1 174 ? 27.861 23.604 19.031 1.00 55.24 173 LYS A N 1
ATOM 1368 C CA . LYS A 1 174 ? 28.651 23.817 20.230 1.00 49.96 173 LYS A CA 1
ATOM 1369 C C . LYS A 1 174 ? 27.990 23.183 21.451 1.00 54.27 173 LYS A C 1
ATOM 1370 O O . LYS A 1 174 ? 28.646 23.004 22.481 1.00 48.42 173 LYS A O 1
ATOM 1376 N N . SER A 1 175 ? 26.702 22.835 21.351 1.00 45.24 174 SER A N 1
ATOM 1377 C CA . SER A 1 175 ? 26.070 22.152 22.484 1.00 42.91 174 SER A CA 1
ATOM 1378 C C . SER A 1 175 ? 26.392 20.656 22.506 1.00 42.94 174 SER A C 1
ATOM 1379 O O . SER A 1 175 ? 26.284 20.007 23.549 1.00 39.19 174 SER A O 1
ATOM 1382 N N . LEU A 1 176 ? 26.805 20.115 21.367 1.00 41.91 175 LEU A N 1
ATOM 1383 C CA . LEU A 1 176 ? 27.116 18.691 21.282 1.00 48.29 175 LEU A CA 1
ATOM 1384 C C . LEU A 1 176 ? 28.261 18.309 22.196 1.00 52.16 175 LEU A C 1
ATOM 1385 O O . LEU A 1 176 ? 29.365 18.826 22.057 1.00 55.80 175 LEU A O 1
ATOM 1390 N N . THR A 1 177 ? 27.981 17.403 23.130 1.00 53.49 176 THR A N 1
ATOM 1391 C CA . THR A 1 177 ? 28.999 16.861 24.024 1.00 61.39 176 THR A CA 1
ATOM 1392 C C . THR A 1 177 ? 29.856 15.830 23.310 1.00 62.39 176 THR A C 1
ATOM 1393 O O . THR A 1 177 ? 31.054 15.734 23.556 1.00 71.04 176 THR A O 1
ATOM 1397 N N . THR A 1 178 ? 29.230 15.049 22.435 1.00 63.36 177 THR A N 1
ATOM 1398 C CA . THR A 1 178 ? 29.937 14.014 21.679 1.00 61.21 177 THR A CA 1
ATOM 1399 C C . THR A 1 178 ? 29.842 14.246 20.176 1.00 51.27 177 THR A C 1
ATOM 1400 O O . THR A 1 178 ? 28.784 14.587 19.666 1.00 46.47 177 THR A O 1
ATOM 1404 N N . PRO A 1 179 ? 30.952 14.059 19.455 1.00 57.68 178 PRO A N 1
ATOM 1405 C CA . PRO A 1 179 ? 30.895 14.233 17.993 1.00 58.28 178 PRO A CA 1
ATOM 1406 C C . PRO A 1 179 ? 29.996 13.182 17.342 1.00 54.53 178 PRO A C 1
ATOM 1407 O O . PRO A 1 179 ? 30.231 11.997 17.544 1.00 59.02 178 PRO A O 1
ATOM 1411 N N . PRO A 1 180 ? 28.967 13.603 16.594 1.00 46.82 179 PRO A N 1
ATOM 1412 C CA . PRO A 1 180 ? 28.118 12.602 15.947 1.00 47.22 179 PRO A CA 1
ATOM 1413 C C . PRO A 1 180 ? 28.915 11.733 14.980 1.00 49.61 179 PRO A C 1
ATOM 1414 O O . PRO A 1 180 ? 29.886 12.220 14.396 1.00 54.73 179 PRO A O 1
ATOM 1418 N N . PRO A 1 181 ? 28.513 10.460 14.827 1.00 42.07 180 PRO A N 1
ATOM 1419 C CA . PRO A 1 181 ? 29.200 9.567 13.901 1.00 42.61 180 PRO A CA 1
ATOM 1420 C C . PRO A 1 181 ? 28.969 10.027 12.456 1.00 47.25 180 PRO A C 1
ATOM 1421 O O . PRO A 1 181 ? 27.934 10.623 12.140 1.00 35.43 180 PRO A O 1
ATOM 1425 N N . LYS A 1 182 ? 29.938 9.747 11.595 1.00 45.55 181 LYS A N 1
ATOM 1426 C CA . LYS A 1 182 ? 29.883 10.178 10.211 1.00 53.83 181 LYS A CA 1
ATOM 1427 C C . LYS A 1 182 ? 28.708 9.567 9.447 1.00 49.27 181 LYS A C 1
ATOM 1428 O O . LYS A 1 182 ? 28.448 9.965 8.317 1.00 49.08 181 LYS A O 1
ATOM 1434 N N . THR A 1 183 ? 27.999 8.625 10.073 1.00 41.87 182 THR A N 1
ATOM 1435 C CA . THR A 1 183 ? 26.789 8.030 9.500 1.00 34.09 182 THR A CA 1
ATOM 1436 C C . THR A 1 183 ? 25.531 8.887 9.698 1.00 43.25 182 THR A C 1
ATOM 1437 O O . THR A 1 183 ? 24.512 8.664 9.058 1.00 45.32 182 THR A O 1
ATOM 1441 N N . ASP A 1 184 ? 25.604 9.849 10.610 1.00 41.17 183 ASP A N 1
ATOM 1442 C CA . ASP A 1 184 ? 24.512 10.777 10.882 1.00 35.86 183 ASP A CA 1
ATOM 1443 C C . ASP A 1 184 ? 24.300 11.693 9.680 1.00 37.00 183 ASP A C 1
ATOM 1444 O O . ASP A 1 184 ? 25.024 12.670 9.509 1.00 42.45 183 ASP A O 1
ATOM 1449 N N . LEU A 1 185 ? 23.298 11.391 8.862 1.00 37.60 184 LEU A N 1
ATOM 1450 C CA . LEU A 1 185 ? 23.040 12.179 7.659 1.00 38.10 184 LEU A CA 1
ATOM 1451 C C . LEU A 1 185 ? 22.546 13.587 7.983 1.00 37.79 184 LEU A C 1
ATOM 1452 O O . LEU A 1 185 ? 22.861 14.535 7.269 1.00 41.63 184 LEU A O 1
ATOM 1457 N N . GLU A 1 186 ? 21.770 13.721 9.055 1.00 35.07 185 GLU A N 1
ATOM 1458 C CA . GLU A 1 186 ? 21.283 15.026 9.482 1.00 36.73 185 GLU A CA 1
ATOM 1459 C C . GLU A 1 186 ? 22.453 15.962 9.822 1.00 40.12 185 GLU A C 1
ATOM 1460 O O . GLU A 1 186 ? 22.509 17.109 9.369 1.00 38.08 185 GLU A O 1
ATOM 1466 N N . HIS A 1 187 ? 23.396 15.459 10.609 1.00 37.45 186 HIS A N 1
ATOM 1467 C CA . HIS A 1 187 ? 24.567 16.246 10.966 1.00 36.89 186 HIS A CA 1
ATOM 1468 C C . HIS A 1 187 ? 25.408 16.572 9.735 1.00 34.06 186 HIS A C 1
ATOM 1469 O O . HIS A 1 187 ? 25.863 17.701 9.581 1.00 36.11 186 HIS A O 1
ATOM 1476 N N . SER A 1 188 ? 25.589 15.595 8.851 1.00 32.55 187 SER A N 1
ATOM 1477 C CA . SER A 1 188 ? 26.334 15.806 7.603 1.00 34.61 187 SER A CA 1
ATOM 1478 C C . SER A 1 188 ? 25.738 16.921 6.737 1.00 33.30 187 SER A C 1
ATOM 1479 O O . SER A 1 188 ? 26.447 17.827 6.290 1.00 37.84 187 SER A O 1
ATOM 1482 N N . GLU A 1 189 ? 24.434 16.838 6.506 1.00 30.46 188 GLU A N 1
ATOM 1483 C CA . GLU A 1 189 ? 23.699 17.866 5.787 1.00 34.50 188 GLU A CA 1
ATOM 1484 C C . GLU A 1 189 ? 23.743 19.222 6.478 1.00 37.61 188 GLU A C 1
ATOM 1485 O O . GLU A 1 189 ? 23.809 20.254 5.809 1.00 31.04 188 GLU A O 1
ATOM 1491 N N . ALA A 1 190 ? 23.719 19.217 7.814 1.00 33.66 189 ALA A N 1
ATOM 1492 C CA . ALA A 1 190 ? 23.780 20.460 8.565 1.00 31.12 189 ALA A CA 1
ATOM 1493 C C . ALA A 1 190 ? 25.131 21.144 8.390 1.00 30.13 189 ALA A C 1
ATOM 1494 O O . ALA A 1 190 ? 25.196 22.367 8.333 1.00 31.56 189 ALA A O 1
ATOM 1496 N N . LEU A 1 191 ? 26.205 20.358 8.313 1.00 30.24 190 LEU A N 1
ATOM 1497 C CA . LEU A 1 191 ? 27.537 20.912 8.071 1.00 30.53 190 LEU A CA 1
ATOM 1498 C C . LEU A 1 191 ? 27.627 21.556 6.679 1.00 41.22 190 LEU A C 1
ATOM 1499 O O . LEU A 1 191 ? 28.147 22.664 6.531 1.00 43.88 190 LEU A O 1
ATOM 1504 N N . LEU A 1 192 ? 27.094 20.888 5.659 1.00 31.80 191 LEU A N 1
ATOM 1505 C CA . LEU A 1 192 ? 27.190 21.448 4.326 1.00 32.04 191 LEU A CA 1
ATOM 1506 C C . LEU A 1 192 ? 26.339 22.715 4.192 1.00 32.34 191 LEU A C 1
ATOM 1507 O O . LEU A 1 192 ? 26.744 23.686 3.549 1.00 34.62 191 LEU A O 1
ATOM 1512 N N . TYR A 1 193 ? 25.166 22.711 4.806 1.00 25.28 192 TYR A N 1
ATOM 1513 C CA . TYR A 1 193 ? 24.296 23.886 4.763 1.00 31.65 192 TYR A CA 1
ATOM 1514 C C . TYR A 1 193 ? 25.002 25.120 5.337 1.00 31.42 192 TYR A C 1
ATOM 1515 O O . TYR A 1 193 ? 25.034 26.182 4.694 1.00 34.80 192 TYR A O 1
ATOM 1524 N N . LYS A 1 194 ? 25.589 24.971 6.527 1.00 34.61 193 LYS A N 1
ATOM 1525 C CA . LYS A 1 194 ? 26.413 26.024 7.133 1.00 34.56 193 LYS A CA 1
ATOM 1526 C C . LYS A 1 194 ? 27.551 26.441 6.200 1.00 45.02 193 LYS A C 1
ATOM 1527 O O . LYS A 1 194 ? 27.832 27.635 6.055 1.00 50.85 193 LYS A O 1
ATOM 1533 N N . ASN A 1 195 ? 28.210 25.467 5.571 1.00 43.32 194 ASN A N 1
ATOM 1534 C CA . ASN A 1 195 ? 29.276 25.790 4.627 1.00 39.87 194 ASN A CA 1
ATOM 1535 C C . ASN A 1 195 ? 28.764 26.677 3.487 1.00 39.13 194 ASN A C 1
ATOM 1536 O O . ASN A 1 195 ? 29.396 27.677 3.157 1.00 31.52 194 ASN A O 1
ATOM 1541 N N . THR A 1 196 ? 27.622 26.332 2.891 1.00 31.89 195 THR A N 1
ATOM 1542 C CA . THR A 1 196 ? 27.113 27.165 1.809 1.00 29.56 195 THR A CA 1
ATOM 1543 C C . THR A 1 196 ? 26.807 28.564 2.341 1.00 35.86 195 THR A C 1
ATOM 1544 O O . THR A 1 196 ? 26.960 29.550 1.627 1.00 38.32 195 THR A O 1
ATOM 1548 N N . ILE A 1 197 ? 26.413 28.655 3.607 1.00 42.16 196 ILE A N 1
ATOM 1549 C CA . ILE A 1 197 ? 26.084 29.958 4.191 1.00 45.40 196 ILE A CA 1
ATOM 1550 C C . ILE A 1 197 ? 27.322 30.839 4.335 1.00 45.60 196 ILE A C 1
ATOM 1551 O O . ILE A 1 197 ? 27.281 32.031 4.022 1.00 46.78 196 ILE A O 1
ATOM 1556 N N . ILE A 1 198 ? 28.423 30.249 4.784 1.00 39.16 197 ILE A N 1
ATOM 1557 C CA . ILE A 1 198 ? 29.686 30.968 4.843 1.00 36.89 197 ILE A CA 1
ATOM 1558 C C . ILE A 1 198 ? 30.098 31.520 3.474 1.00 37.63 197 ILE A C 1
ATOM 1559 O O . ILE A 1 198 ? 30.557 32.645 3.366 1.00 48.35 197 ILE A O 1
ATOM 1564 N N . ALA A 1 199 ? 29.922 30.737 2.419 1.00 42.38 198 ALA A N 1
ATOM 1565 C CA . ALA A 1 199 ? 30.328 31.187 1.099 1.00 46.91 198 ALA A CA 1
ATOM 1566 C C . ALA A 1 199 ? 29.392 32.292 0.615 1.00 42.77 198 ALA A C 1
ATOM 1567 O O . ALA A 1 199 ? 29.839 33.304 0.081 1.00 35.93 198 ALA A O 1
ATOM 1569 N N . GLU A 1 200 ? 28.093 32.111 0.827 1.00 40.23 199 GLU A N 1
ATOM 1570 C CA . GLU A 1 200 ? 27.146 33.159 0.456 1.00 45.82 199 GLU A CA 1
ATOM 1571 C C . GLU A 1 200 ? 27.458 34.480 1.185 1.00 51.05 199 GLU A C 1
ATOM 1572 O O . GLU A 1 200 ? 27.173 35.552 0.661 1.00 49.10 199 GLU A O 1
ATOM 1578 N N . ARG A 1 201 ? 28.058 34.405 2.373 1.00 44.32 200 ARG A N 1
ATOM 1579 C CA . ARG A 1 201 ? 28.492 35.621 3.044 1.00 46.01 200 ARG A CA 1
ATOM 1580 C C . ARG A 1 201 ? 29.703 36.200 2.315 1.00 50.92 200 ARG A C 1
ATOM 1581 O O . ARG A 1 201 ? 30.076 37.344 2.555 1.00 50.27 200 ARG A O 1
ATOM 1589 N N . GLY A 1 202 ? 30.301 35.418 1.414 1.00 47.76 201 GLY A N 1
ATOM 1590 C CA . GLY A 1 202 ? 31.346 35.928 0.536 1.00 45.46 201 GLY A CA 1
ATOM 1591 C C . GLY A 1 202 ? 32.743 35.651 1.041 1.00 52.47 201 GLY A C 1
ATOM 1592 O O . GLY A 1 202 ? 33.719 36.183 0.521 1.00 51.87 201 GLY A O 1
ATOM 1593 N N . ASP A 1 203 ? 32.830 34.810 2.066 1.00 56.79 202 ASP A N 1
ATOM 1594 C CA . ASP A 1 203 ? 34.099 34.464 2.692 1.00 53.39 202 ASP A CA 1
ATOM 1595 C C . ASP A 1 203 ? 34.634 33.143 2.142 1.00 52.60 202 ASP A C 1
ATOM 1596 O O . ASP A 1 203 ? 34.603 32.120 2.822 1.00 48.77 202 ASP A O 1
ATOM 1601 N N . ILE A 1 204 ? 35.114 33.166 0.904 1.00 49.23 203 ILE A N 1
ATOM 1602 C CA . ILE A 1 204 ? 35.530 31.942 0.240 1.00 49.13 203 ILE A CA 1
ATOM 1603 C C . ILE A 1 204 ? 36.734 31.324 0.943 1.00 55.57 203 ILE A C 1
ATOM 1604 O O . ILE A 1 204 ? 36.878 30.110 1.018 1.00 62.87 203 ILE A O 1
ATOM 1609 N N . GLU A 1 205 ? 37.597 32.171 1.468 1.00 56.41 204 GLU A N 1
ATOM 1610 C CA . GLU A 1 205 ? 38.737 31.699 2.233 1.00 63.15 204 GLU A CA 1
ATOM 1611 C C . GLU A 1 205 ? 38.286 30.841 3.422 1.00 57.71 204 GLU A C 1
ATOM 1612 O O . GLU A 1 205 ? 38.828 29.772 3.683 1.00 51.81 204 GLU A O 1
ATOM 1618 N N . ARG A 1 206 ? 37.284 31.316 4.145 1.00 55.41 205 ARG A N 1
ATOM 1619 C CA . ARG A 1 206 ? 36.854 30.633 5.351 1.00 47.73 205 ARG A CA 1
ATOM 1620 C C . ARG A 1 206 ? 36.055 29.380 5.035 1.00 51.66 205 ARG A C 1
ATOM 1621 O O . ARG A 1 206 ? 36.141 28.381 5.754 1.00 60.17 205 ARG A O 1
ATOM 1629 N N . ALA A 1 207 ? 35.274 29.438 3.963 1.00 42.58 206 ALA A N 1
ATOM 1630 C CA . ALA A 1 207 ? 34.451 28.310 3.563 1.00 38.91 206 ALA A CA 1
ATOM 1631 C C . ALA A 1 207 ? 35.305 27.108 3.150 1.00 40.58 206 ALA A C 1
ATOM 1632 O O . ALA A 1 207 ? 34.936 25.955 3.414 1.00 43.74 206 ALA A O 1
ATOM 1634 N N . LEU A 1 208 ? 36.433 27.367 2.496 1.00 42.99 207 LEU A N 1
ATOM 1635 C CA . LEU A 1 208 ? 37.332 26.286 2.105 1.00 47.05 207 LEU A CA 1
ATOM 1636 C C . LEU A 1 208 ? 37.950 25.657 3.352 1.00 45.69 207 LEU A C 1
ATOM 1637 O O . LEU A 1 208 ? 38.026 24.436 3.498 1.00 47.77 207 LEU A O 1
ATOM 1642 N N . GLN A 1 209 ? 38.388 26.523 4.250 1.00 42.67 208 GLN A N 1
ATOM 1643 C CA . GLN A 1 209 ? 38.885 26.123 5.552 1.00 42.38 208 GLN A CA 1
ATOM 1644 C C . GLN A 1 209 ? 37.862 25.256 6.299 1.00 44.88 208 GLN A C 1
ATOM 1645 O O . GLN A 1 209 ? 38.210 24.212 6.860 1.00 46.94 208 GLN A O 1
ATOM 1651 N N . HIS A 1 210 ? 36.600 25.682 6.294 1.00 37.77 209 HIS A N 1
ATOM 1652 C CA . HIS A 1 210 ? 35.550 24.952 7.002 1.00 39.08 209 HIS A CA 1
ATOM 1653 C C . HIS A 1 210 ? 35.218 23.657 6.280 1.00 43.25 209 HIS A C 1
ATOM 1654 O O . HIS A 1 210 ? 34.862 22.660 6.905 1.00 40.11 209 HIS A O 1
ATOM 1661 N N . LEU A 1 211 ? 35.338 23.684 4.957 1.00 48.31 210 LEU A N 1
ATOM 1662 C CA . LEU A 1 211 ? 35.084 22.505 4.147 1.00 47.08 210 LEU A CA 1
ATOM 1663 C C . LEU A 1 211 ? 36.046 21.409 4.512 1.00 47.15 210 LEU A C 1
ATOM 1664 O O . LEU A 1 211 ? 35.634 20.313 4.874 1.00 52.73 210 LEU A O 1
ATOM 1669 N N . GLU A 1 212 ? 37.332 21.728 4.416 1.00 45.77 211 GLU A N 1
ATOM 1670 C CA . GLU A 1 212 ? 38.410 20.780 4.684 1.00 49.62 211 GLU A CA 1
ATOM 1671 C C . GLU A 1 212 ? 38.482 20.336 6.148 1.00 53.79 211 GLU A C 1
ATOM 1672 O O . GLU A 1 212 ? 38.837 19.191 6.442 1.00 55.05 211 GLU A O 1
ATOM 1678 N N . THR A 1 213 ? 38.136 21.233 7.063 1.00 47.56 212 THR A N 1
ATOM 1679 C CA . THR A 1 213 ? 38.206 20.905 8.473 1.00 52.54 212 THR A CA 1
ATOM 1680 C C . THR A 1 213 ? 36.992 20.136 9.012 1.00 57.36 212 THR A C 1
ATOM 1681 O O . THR A 1 213 ? 37.152 19.142 9.712 1.00 63.13 212 THR A O 1
ATOM 1685 N N . ASP A 1 214 ? 35.783 20.579 8.699 1.00 51.44 213 ASP A N 1
ATOM 1686 C CA . ASP A 1 214 ? 34.609 19.994 9.338 1.00 41.91 213 ASP A CA 1
ATOM 1687 C C . ASP A 1 214 ? 33.794 19.126 8.400 1.00 47.78 213 ASP A C 1
ATOM 1688 O O . ASP A 1 214 ? 33.013 18.289 8.852 1.00 52.19 213 ASP A O 1
ATOM 1693 N N . CYS A 1 215 ? 33.972 19.323 7.097 1.00 44.79 214 CYS A N 1
ATOM 1694 C CA . CYS A 1 215 ? 33.057 18.741 6.116 1.00 39.24 214 CYS A CA 1
ATOM 1695 C C . CYS A 1 215 ? 33.681 17.605 5.347 1.00 35.11 214 CYS A C 1
ATOM 1696 O O . CYS A 1 215 ? 33.049 17.024 4.454 1.00 35.65 214 CYS A O 1
ATOM 1699 N N . LYS A 1 216 ? 34.917 17.290 5.703 1.00 39.77 215 LYS A N 1
ATOM 1700 C CA . LYS A 1 216 ? 35.753 16.394 4.916 1.00 37.18 215 LYS A CA 1
ATOM 1701 C C . LYS A 1 216 ? 35.068 15.073 4.592 1.00 39.25 215 LYS A C 1
ATOM 1702 O O . LYS A 1 216 ? 35.149 14.578 3.467 1.00 40.45 215 LYS A O 1
ATOM 1708 N N . HIS A 1 217 ? 34.375 14.520 5.579 1.00 42.70 216 HIS A N 1
ATOM 1709 C CA . HIS A 1 217 ? 33.792 13.199 5.448 1.00 39.22 216 HIS A CA 1
ATOM 1710 C C . HIS A 1 217 ? 32.277 13.206 5.282 1.00 43.53 216 HIS A C 1
ATOM 1711 O O . HIS A 1 217 ? 31.638 12.194 5.538 1.00 50.11 216 HIS A O 1
ATOM 1718 N N . CYS A 1 218 ? 31.693 14.330 4.872 1.00 45.33 217 CYS A N 1
ATOM 1719 C CA . CYS A 1 218 ? 30.248 14.377 4.639 1.00 43.77 217 CYS A CA 1
ATOM 1720 C C . CYS A 1 218 ? 29.825 13.347 3.590 1.00 41.37 217 CYS A C 1
ATOM 1721 O O . CYS A 1 218 ? 30.612 12.970 2.729 1.00 42.10 217 CYS A O 1
ATOM 1724 N N . LEU A 1 219 ? 28.581 12.887 3.683 1.00 42.46 218 LEU A N 1
ATOM 1725 C CA . LEU A 1 219 ? 28.093 11.780 2.866 1.00 40.05 218 LEU A CA 1
ATOM 1726 C C . LEU A 1 219 ? 27.771 12.211 1.435 1.00 42.04 218 LEU A C 1
ATOM 1727 O O . LEU A 1 219 ? 27.873 11.424 0.499 1.00 40.56 218 LEU A O 1
ATOM 1732 N N . ASP A 1 220 ? 27.382 13.468 1.270 1.00 36.63 219 ASP A N 1
ATOM 1733 C CA . ASP A 1 220 ? 27.129 14.008 -0.050 1.00 33.06 219 ASP A CA 1
ATOM 1734 C C . ASP A 1 220 ? 28.467 14.269 -0.744 1.00 33.08 219 ASP A C 1
ATOM 1735 O O . ASP A 1 220 ? 28.989 15.382 -0.704 1.00 37.38 219 ASP A O 1
ATOM 1740 N N . ARG A 1 221 ? 29.015 13.239 -1.381 1.00 35.06 220 ARG A N 1
ATOM 1741 C CA . ARG A 1 221 ? 30.385 13.291 -1.892 1.00 37.18 220 ARG A CA 1
ATOM 1742 C C . ARG A 1 221 ? 30.577 14.300 -3.032 1.00 44.57 220 ARG A C 1
ATOM 1743 O O . ARG A 1 221 ? 31.575 15.028 -3.069 1.00 46.05 220 ARG A O 1
ATOM 1751 N N . LEU A 1 222 ? 29.621 14.350 -3.955 1.00 43.48 221 LEU A N 1
ATOM 1752 C CA . LEU A 1 222 ? 29.683 15.293 -5.070 1.00 40.65 221 LEU A CA 1
ATOM 1753 C C . LEU A 1 222 ? 29.700 16.757 -4.608 1.00 42.41 221 LEU A C 1
ATOM 1754 O O . LEU A 1 222 ? 30.384 17.607 -5.191 1.00 46.62 221 LEU A O 1
ATOM 1759 N N . ALA A 1 223 ? 28.933 17.051 -3.565 1.00 32.03 222 ALA A N 1
ATOM 1760 C CA . ALA A 1 223 ? 28.871 18.400 -3.045 1.00 30.65 222 ALA A CA 1
ATOM 1761 C C . ALA A 1 223 ? 30.231 18.832 -2.503 1.00 40.72 222 ALA A C 1
ATOM 1762 O O . ALA A 1 223 ? 30.705 19.931 -2.806 1.00 43.08 222 ALA A O 1
ATOM 1764 N N . VAL A 1 224 ? 30.856 17.967 -1.702 1.00 36.84 223 VAL A N 1
ATOM 1765 C CA . VAL A 1 224 ? 32.167 18.272 -1.149 1.00 33.18 223 VAL A CA 1
ATOM 1766 C C . VAL A 1 224 ? 33.149 18.484 -2.296 1.00 35.38 223 VAL A C 1
ATOM 1767 O O . VAL A 1 224 ? 33.965 19.401 -2.277 1.00 39.57 223 VAL A O 1
ATOM 1771 N N . MET A 1 225 ? 33.052 17.649 -3.317 1.00 40.52 224 MET A N 1
ATOM 1772 C CA . MET A 1 225 ? 34.013 17.719 -4.406 1.00 39.12 224 MET A CA 1
ATOM 1773 C C . MET A 1 225 ? 33.824 18.962 -5.260 1.00 37.16 224 MET A C 1
ATOM 1774 O O . MET A 1 225 ? 34.804 19.549 -5.717 1.00 38.09 224 MET A O 1
ATOM 1779 N N . GLU A 1 226 ? 32.572 19.360 -5.474 1.00 33.31 225 GLU A N 1
ATOM 1780 C CA . GLU A 1 226 ? 32.301 20.532 -6.297 1.00 35.69 225 GLU A CA 1
ATOM 1781 C C . GLU A 1 226 ? 32.599 21.835 -5.552 1.00 43.80 225 GLU A C 1
ATOM 1782 O O . GLU A 1 226 ? 33.165 22.766 -6.133 1.00 45.49 225 GLU A O 1
ATOM 1788 N N . LEU A 1 227 ? 32.245 21.888 -4.268 1.00 44.80 226 LEU A N 1
ATOM 1789 C CA . LEU A 1 227 ? 32.590 23.036 -3.430 1.00 44.05 226 LEU A CA 1
ATOM 1790 C C . LEU A 1 227 ? 34.112 23.217 -3.348 1.00 44.09 226 LEU A C 1
ATOM 1791 O O . LEU A 1 227 ? 34.625 24.335 -3.476 1.00 35.97 226 LEU A O 1
ATOM 1796 N N . ARG A 1 228 ? 34.838 22.119 -3.157 1.00 41.69 227 ARG A N 1
ATOM 1797 C CA . ARG A 1 228 ? 36.291 22.215 -3.078 1.00 43.87 227 ARG A CA 1
ATOM 1798 C C . ARG A 1 228 ? 36.876 22.830 -4.361 1.00 48.70 227 ARG A C 1
ATOM 1799 O O . ARG A 1 228 ? 37.715 23.729 -4.296 1.00 48.77 227 ARG A O 1
ATOM 1807 N N . ALA A 1 229 ? 36.424 22.372 -5.525 1.00 46.73 228 ALA A N 1
ATOM 1808 C CA . ALA A 1 229 ? 36.990 22.870 -6.778 1.00 42.62 228 ALA A CA 1
ATOM 1809 C C . ALA A 1 229 ? 36.620 24.325 -6.998 1.00 43.29 228 ALA A C 1
ATOM 1810 O O . ALA A 1 229 ? 37.464 25.144 -7.361 1.00 41.26 228 ALA A O 1
ATOM 1812 N N . SER A 1 230 ? 35.352 24.636 -6.770 1.00 43.19 229 SER A N 1
ATOM 1813 C CA . SER A 1 230 ? 34.856 25.992 -6.905 1.00 45.26 229 SER A CA 1
ATOM 1814 C C . SER A 1 230 ? 35.654 26.993 -6.060 1.00 51.70 229 SER A C 1
ATOM 1815 O O . SER A 1 230 ? 36.039 28.057 -6.549 1.00 55.10 229 SER A O 1
ATOM 1818 N N . TYR A 1 231 ? 35.913 26.650 -4.803 1.00 50.40 230 TYR A N 1
ATOM 1819 C CA . TYR A 1 231 ? 36.614 27.558 -3.893 1.00 45.96 230 TYR A CA 1
ATOM 1820 C C . TYR A 1 231 ? 38.073 27.720 -4.278 1.00 54.31 230 TYR A C 1
ATOM 1821 O O . TYR A 1 231 ? 38.611 28.835 -4.286 1.00 52.55 230 TYR A O 1
ATOM 1830 N N . LEU A 1 232 ? 38.732 26.597 -4.552 1.00 53.12 231 LEU A N 1
ATOM 1831 C CA . LEU A 1 232 ? 40.128 26.647 -4.958 1.00 52.17 231 LEU A CA 1
ATOM 1832 C C . LEU A 1 232 ? 40.292 27.521 -6.196 1.00 58.71 231 LEU A C 1
ATOM 1833 O O . LEU A 1 232 ? 41.223 28.323 -6.270 1.00 58.17 231 LEU A O 1
ATOM 1838 N N . SER A 1 233 ? 39.380 27.384 -7.160 1.00 58.08 232 SER A N 1
ATOM 1839 C CA . SER A 1 233 ? 39.508 28.145 -8.400 1.00 55.84 232 SER A CA 1
ATOM 1840 C C . SER A 1 233 ? 39.338 29.636 -8.125 1.00 59.59 232 SER A C 1
ATOM 1841 O O . SER A 1 233 ? 40.137 30.445 -8.593 1.00 71.49 232 SER A O 1
ATOM 1844 N N . LYS A 1 234 ? 38.323 29.995 -7.349 1.00 47.07 233 LYS A N 1
ATOM 1845 C CA . LYS A 1 234 ? 38.122 31.392 -6.958 1.00 49.46 233 LYS A CA 1
ATOM 1846 C C . LYS A 1 234 ? 39.281 31.975 -6.158 1.00 52.87 233 LYS A C 1
ATOM 1847 O O . LYS A 1 234 ? 39.495 33.181 -6.179 1.00 66.57 233 LYS A O 1
ATOM 1853 N N . LEU A 1 235 ? 40.025 31.131 -5.451 1.00 54.31 234 LEU A N 1
ATOM 1854 C CA . LEU A 1 235 ? 41.179 31.603 -4.693 1.00 49.21 234 LEU A CA 1
ATOM 1855 C C . LEU A 1 235 ? 42.441 31.588 -5.552 1.00 57.46 234 LEU A C 1
ATOM 1856 O O . LEU A 1 235 ? 43.526 31.927 -5.083 1.00 61.84 234 LEU A O 1
ATOM 1861 N N . ALA A 1 236 ? 42.290 31.210 -6.819 1.00 61.78 235 ALA A N 1
ATOM 1862 C CA . ALA A 1 236 ? 43.400 31.203 -7.775 1.00 56.48 235 ALA A CA 1
ATOM 1863 C C . ALA A 1 236 ? 44.487 30.236 -7.342 1.00 49.73 235 ALA A C 1
ATOM 1864 O O . ALA A 1 236 ? 45.666 30.430 -7.626 1.00 60.02 235 ALA A O 1
ATOM 1866 N N . ARG A 1 237 ? 44.065 29.187 -6.653 1.00 51.67 236 ARG A N 1
ATOM 1867 C CA . ARG A 1 237 ? 44.952 28.112 -6.242 1.00 58.22 236 ARG A CA 1
ATOM 1868 C C . ARG A 1 237 ? 44.912 27.017 -7.302 1.00 63.48 236 ARG A C 1
ATOM 1869 O O . ARG A 1 237 ? 44.242 25.997 -7.147 1.00 72.59 236 ARG A O 1
ATOM 1877 N N . LYS A 1 238 ? 45.640 27.254 -8.391 1.00 60.72 237 LYS A N 1
ATOM 1878 C CA . LYS A 1 238 ? 45.410 26.546 -9.647 1.00 54.54 237 LYS A CA 1
ATOM 1879 C C . LYS A 1 238 ? 45.872 25.099 -9.652 1.00 58.13 237 LYS A C 1
ATOM 1880 O O . LYS A 1 238 ? 45.118 24.222 -10.066 1.00 58.13 237 LYS A O 1
ATOM 1886 N N . ASP A 1 239 ? 47.092 24.843 -9.193 1.00 54.91 238 ASP A N 1
ATOM 1887 C CA . ASP A 1 239 ? 47.571 23.469 -9.075 1.00 58.40 238 ASP A CA 1
ATOM 1888 C C . ASP A 1 239 ? 46.558 22.602 -8.342 1.00 62.88 238 ASP A C 1
ATOM 1889 O O . ASP A 1 239 ? 46.218 21.507 -8.792 1.00 65.20 238 ASP A O 1
ATOM 1894 N N . GLU A 1 240 ? 46.078 23.099 -7.208 1.00 58.20 239 GLU A N 1
ATOM 1895 C CA . GLU A 1 240 ? 45.132 22.354 -6.395 1.00 52.98 239 GLU A CA 1
ATOM 1896 C C . GLU A 1 240 ? 43.760 22.248 -7.064 1.00 56.60 239 GLU A C 1
ATOM 1897 O O . GLU A 1 240 ? 43.096 21.213 -6.966 1.00 57.68 239 GLU A O 1
ATOM 1903 N N . ALA A 1 241 ? 43.329 23.315 -7.735 1.00 53.20 240 ALA A N 1
ATOM 1904 C CA . ALA A 1 241 ? 42.036 23.283 -8.413 1.00 50.02 240 ALA A CA 1
ATOM 1905 C C . ALA A 1 241 ? 42.093 22.300 -9.568 1.00 48.36 240 ALA A C 1
ATOM 1906 O O . ALA A 1 241 ? 41.117 21.614 -9.859 1.00 46.94 240 ALA A O 1
ATOM 1908 N N . ALA A 1 242 ? 43.252 22.238 -10.217 1.00 51.12 241 ALA A N 1
ATOM 1909 C CA . ALA A 1 242 ? 43.489 21.281 -11.285 1.00 50.54 241 ALA A CA 1
ATOM 1910 C C . ALA A 1 242 ? 43.239 19.879 -10.775 1.00 51.76 241 ALA A C 1
ATOM 1911 O O . ALA A 1 242 ? 42.483 19.118 -11.374 1.00 55.41 241 ALA A O 1
ATOM 1913 N N . LYS A 1 243 ? 43.854 19.546 -9.648 1.00 49.12 242 LYS A N 1
ATOM 1914 C CA . LYS A 1 243 ? 43.675 18.222 -9.070 1.00 52.38 242 LYS A CA 1
ATOM 1915 C C . LYS A 1 243 ? 42.212 17.951 -8.723 1.00 49.21 242 LYS A C 1
ATOM 1916 O O . LYS A 1 243 ? 41.734 16.817 -8.824 1.00 46.86 242 LYS A O 1
ATOM 1922 N N . ALA A 1 244 ? 41.500 19.004 -8.335 1.00 52.69 243 ALA A N 1
ATOM 1923 C CA . ALA A 1 244 ? 40.112 18.878 -7.907 1.00 50.48 243 ALA A CA 1
ATOM 1924 C C . ALA A 1 244 ? 39.175 18.610 -9.071 1.00 46.41 243 ALA A C 1
ATOM 1925 O O . ALA A 1 244 ? 38.247 17.810 -8.958 1.00 54.56 243 ALA A O 1
ATOM 1927 N N . TYR A 1 245 ? 39.415 19.286 -10.187 1.00 44.23 244 TYR A N 1
ATOM 1928 C CA . TYR A 1 245 ? 38.597 19.095 -11.377 1.00 43.42 244 TYR A CA 1
ATOM 1929 C C . TYR A 1 245 ? 38.869 17.732 -12.013 1.00 49.12 244 TYR A C 1
ATOM 1930 O O . TYR A 1 245 ? 37.963 17.116 -12.596 1.00 43.49 244 TYR A O 1
ATOM 1939 N N . ARG A 1 246 ? 40.101 17.248 -11.869 1.00 46.57 245 ARG A N 1
ATOM 1940 C CA . ARG A 1 246 ? 40.421 15.901 -12.311 1.00 51.73 245 ARG A CA 1
ATOM 1941 C C . ARG A 1 246 ? 39.619 14.867 -11.523 1.00 55.66 245 ARG A C 1
ATOM 1942 O O . ARG A 1 246 ? 39.099 13.908 -12.100 1.00 59.18 245 ARG A O 1
ATOM 1950 N N . ALA A 1 247 ? 39.515 15.066 -10.210 1.00 53.10 246 ALA A N 1
ATOM 1951 C CA . ALA A 1 247 ? 38.699 14.194 -9.359 1.00 49.29 246 ALA A CA 1
ATOM 1952 C C . ALA A 1 247 ? 37.242 14.129 -9.826 1.00 48.96 246 ALA A C 1
ATOM 1953 O O . ALA A 1 247 ? 36.640 13.048 -9.871 1.00 44.45 246 ALA A O 1
ATOM 1955 N N . LEU A 1 248 ? 36.689 15.286 -10.184 1.00 42.30 247 LEU A N 1
ATOM 1956 C CA . LEU A 1 248 ? 35.309 15.359 -10.643 1.00 41.39 247 LEU A CA 1
ATOM 1957 C C . LEU A 1 248 ? 35.152 14.707 -12.015 1.00 43.30 247 LEU A C 1
ATOM 1958 O O . LEU A 1 248 ? 34.123 14.078 -12.300 1.00 41.93 247 LEU A O 1
ATOM 1963 N N . LEU A 1 249 ? 36.177 14.838 -12.856 1.00 37.93 248 LEU A N 1
ATOM 1964 C CA . LEU A 1 249 ? 36.108 14.285 -14.206 1.00 45.64 248 LEU A CA 1
ATOM 1965 C C . LEU A 1 249 ? 36.088 12.775 -14.135 1.00 50.14 248 LEU A C 1
ATOM 1966 O O . LEU A 1 249 ? 35.331 12.119 -14.858 1.00 46.46 248 LEU A O 1
ATOM 1971 N N . ASP A 1 250 ? 36.931 12.232 -13.258 1.00 45.73 249 ASP A N 1
ATOM 1972 C CA . ASP A 1 250 ? 36.985 10.798 -13.042 1.00 41.42 249 ASP A CA 1
ATOM 1973 C C . ASP A 1 250 ? 35.640 10.277 -12.531 1.00 42.02 249 ASP A C 1
ATOM 1974 O O . ASP A 1 250 ? 35.282 9.136 -12.787 1.00 45.57 249 ASP A O 1
ATOM 1979 N N . ARG A 1 251 ? 34.902 11.118 -11.811 1.00 47.69 250 ARG A N 1
ATOM 1980 C CA . ARG A 1 251 ? 33.587 10.757 -11.277 1.00 43.63 250 ARG A CA 1
ATOM 1981 C C . ARG A 1 251 ? 32.504 10.829 -12.362 1.00 41.53 250 ARG A C 1
ATOM 1982 O O . ARG A 1 251 ? 31.555 10.050 -12.372 1.00 40.56 250 ARG A O 1
ATOM 1990 N N . ASN A 1 252 ? 32.641 11.776 -13.274 1.00 38.81 251 ASN A N 1
ATOM 1991 C CA . ASN A 1 252 ? 31.598 12.011 -14.257 1.00 32.87 251 ASN A CA 1
ATOM 1992 C C . ASN A 1 252 ? 32.214 12.679 -15.465 1.00 34.70 251 ASN A C 1
ATOM 1993 O O . ASN A 1 252 ? 32.180 13.904 -15.589 1.00 36.73 251 ASN A O 1
ATOM 1998 N N . PRO A 1 253 ? 32.803 11.865 -16.353 1.00 35.55 252 PRO A N 1
ATOM 1999 C CA . PRO A 1 253 ? 33.522 12.301 -17.550 1.00 35.96 252 PRO A CA 1
ATOM 2000 C C . PRO A 1 253 ? 32.628 13.045 -18.529 1.00 40.52 252 PRO A C 1
ATOM 2001 O O . PRO A 1 253 ? 33.117 13.544 -19.541 1.00 50.90 252 PRO A O 1
ATOM 2005 N N . GLU A 1 254 ? 31.347 13.150 -18.204 1.00 37.85 253 GLU A N 1
ATOM 2006 C CA . GLU A 1 254 ? 30.343 13.656 -19.134 1.00 41.07 253 GLU A CA 1
ATOM 2007 C C . GLU A 1 254 ? 29.887 15.094 -18.832 1.00 45.33 253 GLU A C 1
ATOM 2008 O O . GLU A 1 254 ? 28.927 15.582 -19.426 1.00 50.81 253 GLU A O 1
ATOM 2014 N N . HIS A 1 255 ? 30.569 15.766 -17.913 1.00 37.22 254 HIS A N 1
ATOM 2015 C CA . HIS A 1 255 ? 30.110 17.065 -17.438 1.00 39.45 254 HIS A CA 1
ATOM 2016 C C . HIS A 1 255 ? 31.006 18.234 -17.916 1.00 42.73 254 HIS A C 1
ATOM 2017 O O . HIS A 1 255 ? 32.058 18.491 -17.322 1.00 42.06 254 HIS A O 1
ATOM 2024 N N . MET A 1 256 ? 30.573 18.922 -18.979 1.00 39.58 255 MET A N 1
ATOM 2025 C CA . MET A 1 256 ? 31.296 20.039 -19.619 1.00 49.83 255 MET A CA 1
ATOM 2026 C C . MET A 1 256 ? 32.131 20.944 -18.721 1.00 49.24 255 MET A C 1
ATOM 2027 O O . MET A 1 256 ? 33.279 21.243 -19.037 1.00 58.27 255 MET A O 1
ATOM 2032 N N . ASP A 1 257 ? 31.553 21.410 -17.622 1.00 44.09 256 ASP A N 1
ATOM 2033 C CA . ASP A 1 257 ? 32.243 22.392 -16.791 1.00 45.21 256 ASP A CA 1
ATOM 2034 C C . ASP A 1 257 ? 33.496 21.860 -16.098 1.00 46.51 256 ASP A C 1
ATOM 2035 O O . ASP A 1 257 ? 34.402 22.642 -15.785 1.00 52.11 256 ASP A O 1
ATOM 2040 N N . TYR A 1 258 ? 33.566 20.552 -15.857 1.00 37.94 257 TYR A N 1
ATOM 2041 C CA . TYR A 1 258 ? 34.766 19.987 -15.238 1.00 38.63 257 TYR A CA 1
ATOM 2042 C C . TYR A 1 258 ? 35.951 20.126 -16.192 1.00 47.18 257 TYR A C 1
ATOM 2043 O O . TYR A 1 258 ? 37.070 20.405 -15.752 1.00 39.73 257 TYR A O 1
ATOM 2052 N N . TYR A 1 259 ? 35.716 19.944 -17.497 1.00 42.84 258 TYR A N 1
ATOM 2053 C CA . TYR A 1 259 ? 36.801 20.155 -18.458 1.00 42.83 258 TYR A CA 1
ATOM 2054 C C . TYR A 1 259 ? 37.215 21.639 -18.484 1.00 46.66 258 TYR A C 1
ATOM 2055 O O . TYR A 1 259 ? 38.407 21.955 -18.472 1.00 42.99 258 TYR A O 1
ATOM 2064 N N . LYS A 1 260 ? 36.233 22.540 -18.513 1.00 38.64 259 LYS A N 1
ATOM 2065 C CA . LYS A 1 260 ? 36.522 23.971 -18.491 1.00 48.89 259 LYS A CA 1
ATOM 2066 C C . LYS A 1 260 ? 37.395 24.318 -17.290 1.00 54.64 259 LYS A C 1
ATOM 2067 O O . LYS A 1 260 ? 38.451 24.936 -17.442 1.00 58.03 259 LYS A O 1
ATOM 2073 N N . GLY A 1 261 ? 36.957 23.887 -16.107 1.00 53.24 260 GLY A N 1
ATOM 2074 C CA . GLY A 1 261 ? 37.704 24.074 -14.879 1.00 46.34 260 GLY A CA 1
ATOM 2075 C C . GLY A 1 261 ? 39.132 23.561 -14.934 1.00 56.14 260 GLY A C 1
ATOM 2076 O O . GLY A 1 261 ? 40.058 24.290 -14.585 1.00 65.72 260 GLY A O 1
ATOM 2077 N N . LEU A 1 262 ? 39.318 22.315 -15.364 1.00 56.73 261 LEU A N 1
ATOM 2078 C CA . LEU A 1 262 ? 40.657 21.738 -15.475 1.00 53.27 261 LEU A CA 1
ATOM 2079 C C . LEU A 1 262 ? 41.520 22.586 -16.383 1.00 58.59 261 LEU A C 1
ATOM 2080 O O . LEU A 1 262 ? 42.622 23.015 -16.015 1.00 57.57 261 LEU A O 1
ATOM 2085 N N . ILE A 1 263 ? 41.000 22.825 -17.578 1.00 57.04 262 ILE A N 1
ATOM 2086 C CA . ILE A 1 263 ? 41.740 23.525 -18.612 1.00 57.92 262 ILE A CA 1
ATOM 2087 C C . ILE A 1 263 ? 42.142 24.944 -18.181 1.00 59.30 262 ILE A C 1
ATOM 2088 O O . ILE A 1 263 ? 43.258 25.401 -18.454 1.00 55.67 262 ILE A O 1
ATOM 2093 N N . SER A 1 264 ? 41.246 25.631 -17.487 1.00 58.95 263 SER A N 1
ATOM 2094 C CA . SER A 1 264 ? 41.597 26.918 -16.906 1.00 56.31 263 SER A CA 1
ATOM 2095 C C . SER A 1 264 ? 42.710 26.770 -15.864 1.00 54.27 263 SER A C 1
ATOM 2096 O O . SER A 1 264 ? 43.660 27.550 -15.835 1.00 60.05 263 SER A O 1
ATOM 2099 N N . ALA A 1 265 ? 42.593 25.753 -15.020 1.00 47.83 264 ALA A N 1
ATOM 2100 C CA . ALA A 1 265 ? 43.539 25.562 -13.924 1.00 55.25 264 ALA A CA 1
ATOM 2101 C C . ALA A 1 265 ? 44.950 25.240 -14.418 1.00 59.38 264 ALA A C 1
ATOM 2102 O O . ALA A 1 265 ? 45.934 25.489 -13.720 1.00 59.19 264 ALA A O 1
ATOM 2104 N N . LEU A 1 266 ? 45.036 24.670 -15.614 1.00 56.79 265 LEU A N 1
ATOM 2105 C CA . LEU A 1 266 ? 46.314 24.315 -16.210 1.00 54.34 265 LEU A CA 1
ATOM 2106 C C . LEU A 1 266 ? 46.938 25.512 -16.903 1.00 58.57 265 LEU A C 1
ATOM 2107 O O . LEU A 1 266 ? 48.087 25.449 -17.348 1.00 62.82 265 LEU A O 1
ATOM 2112 N N . ASP A 1 267 ? 46.176 26.600 -16.993 1.00 56.78 266 ASP A N 1
ATOM 2113 C CA . ASP A 1 267 ? 46.639 27.808 -17.670 1.00 60.94 266 ASP A CA 1
ATOM 2114 C C . ASP A 1 267 ? 46.883 27.543 -19.145 1.00 59.29 266 ASP A C 1
ATOM 2115 O O . ASP A 1 267 ? 47.934 27.877 -19.678 1.00 67.25 266 ASP A O 1
ATOM 2120 N N . ILE A 1 268 ? 45.906 26.934 -19.803 1.00 65.38 267 ILE A N 1
ATOM 2121 C CA . ILE A 1 268 ? 46.003 26.648 -21.235 1.00 69.04 267 ILE A CA 1
ATOM 2122 C C . ILE A 1 268 ? 45.125 27.637 -21.991 1.00 73.30 267 ILE A C 1
ATOM 2123 O O . ILE A 1 268 ? 43.948 27.795 -21.668 1.00 74.38 267 ILE A O 1
ATOM 2128 N N . SER A 1 269 ? 45.701 28.325 -22.974 1.00 72.64 268 SER A N 1
ATOM 2129 C CA . SER A 1 269 ? 44.975 29.380 -23.673 1.00 77.96 268 SER A CA 1
ATOM 2130 C C . SER A 1 269 ? 44.030 28.789 -24.712 1.00 85.99 268 SER A C 1
ATOM 2131 O O . SER A 1 269 ? 44.371 27.811 -25.383 1.00 94.41 268 SER A O 1
ATOM 2134 N N . ALA A 1 270 ? 42.845 29.382 -24.839 1.00 78.23 269 ALA A N 1
ATOM 2135 C CA . ALA A 1 270 ? 41.825 28.885 -25.760 1.00 74.19 269 ALA A CA 1
ATOM 2136 C C . ALA A 1 270 ? 42.338 28.808 -27.202 1.00 81.38 269 ALA A C 1
ATOM 2137 O O . ALA A 1 270 ? 41.799 28.074 -28.029 1.00 83.06 269 ALA A O 1
ATOM 2139 N N . ASP A 1 271 ? 43.388 29.566 -27.492 1.00 83.66 270 ASP A N 1
ATOM 2140 C CA . ASP A 1 271 ? 44.012 29.539 -28.805 1.00 86.09 270 ASP A CA 1
ATOM 2141 C C . ASP A 1 271 ? 44.753 28.227 -29.029 1.00 86.42 270 ASP A C 1
ATOM 2142 O O . ASP A 1 271 ? 44.868 27.761 -30.158 1.00 89.41 270 ASP A O 1
ATOM 2147 N N . ASP A 1 272 ? 45.268 27.632 -27.958 1.00 88.02 271 ASP A N 1
ATOM 2148 C CA . ASP A 1 272 ? 46.087 26.432 -28.105 1.00 84.74 271 ASP A CA 1
ATOM 2149 C C . ASP A 1 272 ? 45.210 25.203 -28.284 1.00 84.71 271 ASP A C 1
ATOM 2150 O O . ASP A 1 272 ? 44.821 24.556 -27.314 1.00 85.19 271 ASP A O 1
ATOM 2155 N N . GLU A 1 273 ? 44.912 24.885 -29.538 1.00 82.62 272 GLU A N 1
ATOM 2156 C CA . GLU A 1 273 ? 43.975 23.817 -29.848 1.00 83.59 272 GLU A CA 1
ATOM 2157 C C . GLU A 1 273 ? 44.543 22.470 -29.471 1.00 76.70 272 GLU A C 1
ATOM 2158 O O . GLU A 1 273 ? 43.859 21.631 -28.880 1.00 76.09 272 GLU A O 1
ATOM 2164 N N . GLU A 1 274 ? 45.805 22.275 -29.810 1.00 67.53 273 GLU A N 1
ATOM 2165 C CA . GLU A 1 274 ? 46.442 20.994 -29.608 1.00 70.38 273 GLU A CA 1
ATOM 2166 C C . GLU A 1 274 ? 46.650 20.711 -28.120 1.00 69.86 273 GLU A C 1
ATOM 2167 O O . GLU A 1 274 ? 46.501 19.570 -27.678 1.00 70.94 273 GLU A O 1
ATOM 2173 N N . ALA A 1 275 ? 46.962 21.746 -27.342 1.00 65.34 274 ALA A N 1
ATOM 2174 C CA . ALA A 1 275 ? 47.181 21.569 -25.904 1.00 62.03 274 ALA A CA 1
ATOM 2175 C C . ALA A 1 275 ? 45.888 21.197 -25.196 1.00 68.50 274 ALA A C 1
ATOM 2176 O O . ALA A 1 275 ? 45.902 20.495 -24.186 1.00 73.86 274 ALA A O 1
ATOM 2178 N N . GLN A 1 276 ? 44.772 21.684 -25.725 1.00 63.13 275 GLN A N 1
ATOM 2179 C CA . GLN A 1 276 ? 43.469 21.360 -25.182 1.00 59.06 275 GLN A CA 1
ATOM 2180 C C . GLN A 1 276 ? 43.059 19.931 -25.511 1.00 63.57 275 GLN A C 1
ATOM 2181 O O . GLN A 1 276 ? 42.476 19.233 -24.679 1.00 71.11 275 GLN A O 1
ATOM 2187 N N . LYS A 1 277 ? 43.324 19.502 -26.737 1.00 60.42 276 LYS A N 1
ATOM 2188 C CA . LYS A 1 277 ? 42.865 18.188 -27.142 1.00 62.27 276 LYS A CA 1
ATOM 2189 C C . LYS A 1 277 ? 43.557 17.107 -26.330 1.00 64.14 276 LYS A C 1
ATOM 2190 O O . LYS A 1 277 ? 42.984 16.042 -26.084 1.00 60.88 276 LYS A O 1
ATOM 2196 N N . ALA A 1 278 ? 44.791 17.389 -25.922 1.00 64.11 277 ALA A N 1
ATOM 2197 C CA . ALA A 1 278 ? 45.575 16.454 -25.124 1.00 61.39 277 ALA A CA 1
ATOM 2198 C C . ALA A 1 278 ? 44.845 16.107 -23.822 1.00 65.17 277 ALA A C 1
ATOM 2199 O O . ALA A 1 278 ? 44.744 14.940 -23.429 1.00 65.16 277 ALA A O 1
ATOM 2201 N N . VAL A 1 279 ? 44.335 17.131 -23.152 1.00 56.96 278 VAL A N 1
ATOM 2202 C CA . VAL A 1 279 ? 43.524 16.908 -21.974 1.00 53.56 278 VAL A CA 1
ATOM 2203 C C . VAL A 1 279 ? 42.346 15.987 -22.311 1.00 50.97 278 VAL A C 1
ATOM 2204 O O . VAL A 1 279 ? 42.100 15.001 -21.621 1.00 52.26 278 VAL A O 1
ATOM 2208 N N . TYR A 1 280 ? 41.622 16.311 -23.377 1.00 48.99 279 TYR A N 1
ATOM 2209 C CA . TYR A 1 280 ? 40.451 15.522 -23.764 1.00 51.79 279 TYR A CA 1
ATOM 2210 C C . TYR A 1 280 ? 40.811 14.108 -24.201 1.00 54.52 279 TYR A C 1
ATOM 2211 O O . TYR A 1 280 ? 40.134 13.149 -23.839 1.00 52.18 279 TYR A O 1
ATOM 2220 N N . ASP A 1 281 ? 41.875 13.974 -24.979 1.00 57.99 280 ASP A N 1
ATOM 2221 C CA . ASP A 1 281 ? 42.292 12.654 -25.438 1.00 61.33 280 ASP A CA 1
ATOM 2222 C C . ASP A 1 281 ? 42.634 11.786 -24.238 1.00 56.52 280 ASP A C 1
ATOM 2223 O O . ASP A 1 281 ? 42.358 10.588 -24.218 1.00 62.78 280 ASP A O 1
ATOM 2228 N N . GLU A 1 282 ? 43.220 12.406 -23.226 1.00 50.17 281 GLU A N 1
ATOM 2229 C CA . GLU A 1 282 ? 43.606 11.674 -22.040 1.00 51.21 281 GLU A CA 1
ATOM 2230 C C . GLU A 1 282 ? 42.415 10.994 -21.381 1.00 52.23 281 GLU A C 1
ATOM 2231 O O . GLU A 1 282 ? 42.502 9.827 -21.020 1.00 60.63 281 GLU A O 1
ATOM 2237 N N . TYR A 1 283 ? 41.297 11.706 -21.240 1.00 50.98 282 TYR A N 1
ATOM 2238 C CA . TYR A 1 283 ? 40.120 11.106 -20.610 1.00 45.77 282 TYR A CA 1
ATOM 2239 C C . TYR A 1 283 ? 39.375 10.188 -21.562 1.00 49.44 282 TYR A C 1
ATOM 2240 O O . TYR A 1 283 ? 38.722 9.253 -21.119 1.00 49.56 282 TYR A O 1
ATOM 2249 N N . ALA A 1 284 ? 39.502 10.428 -22.864 1.00 53.76 283 ALA A N 1
ATOM 2250 C CA . ALA A 1 284 ? 38.888 9.554 -23.870 1.00 54.26 283 ALA A CA 1
ATOM 2251 C C . ALA A 1 284 ? 39.535 8.163 -23.852 1.00 50.54 283 ALA A C 1
ATOM 2252 O O . ALA A 1 284 ? 38.862 7.139 -23.974 1.00 49.84 283 ALA A O 1
ATOM 2254 N N . ALA A 1 285 ? 40.850 8.144 -23.695 1.00 52.09 284 ALA A N 1
ATOM 2255 C CA . ALA A 1 285 ? 41.595 6.908 -23.525 1.00 49.05 284 ALA A CA 1
ATOM 2256 C C . ALA A 1 285 ? 41.211 6.205 -22.224 1.00 53.08 284 ALA A C 1
ATOM 2257 O O . ALA A 1 285 ? 41.062 4.983 -22.186 1.00 54.61 284 ALA A O 1
ATOM 2259 N N . LYS A 1 286 ? 41.058 6.986 -21.158 1.00 44.17 285 LYS A N 1
ATOM 2260 C CA . LYS A 1 286 ? 40.808 6.444 -19.830 1.00 43.53 285 LYS A CA 1
ATOM 2261 C C . LYS A 1 286 ? 39.365 5.987 -19.703 1.00 47.73 285 LYS A C 1
ATOM 2262 O O . LYS A 1 286 ? 39.058 5.081 -18.934 1.00 54.23 285 LYS A O 1
ATOM 2268 N N . TYR A 1 287 ? 38.486 6.614 -20.478 1.00 49.99 286 TYR A N 1
ATOM 2269 C CA . TYR A 1 287 ? 37.048 6.365 -20.401 1.00 48.95 286 TYR A CA 1
ATOM 2270 C C . TYR A 1 287 ? 36.428 6.216 -21.801 1.00 49.77 286 TYR A C 1
ATOM 2271 O O . TYR A 1 287 ? 35.736 7.109 -22.293 1.00 49.55 286 TYR A O 1
ATOM 2280 N N . PRO A 1 288 ? 36.674 5.065 -22.440 1.00 56.75 287 PRO A N 1
ATOM 2281 C CA . PRO A 1 288 ? 36.268 4.755 -23.819 1.00 51.44 287 PRO A CA 1
ATOM 2282 C C . PRO A 1 288 ? 34.784 4.940 -24.113 1.00 50.18 287 PRO A C 1
ATOM 2283 O O . PRO A 1 288 ? 34.434 5.106 -25.280 1.00 51.75 287 PRO A O 1
ATOM 2287 N N . ARG A 1 289 ? 33.933 4.911 -23.092 1.00 51.41 288 ARG A N 1
ATOM 2288 C CA . ARG A 1 289 ? 32.496 5.077 -23.308 1.00 48.17 288 ARG A CA 1
ATOM 2289 C C . ARG A 1 289 ? 32.038 6.525 -23.169 1.00 44.72 288 ARG A C 1
ATOM 2290 O O . ARG A 1 289 ? 30.850 6.822 -23.327 1.00 41.97 288 ARG A O 1
ATOM 2298 N N . SER A 1 290 ? 32.955 7.427 -22.834 1.00 44.98 289 SER A N 1
ATOM 2299 C CA . SER A 1 290 ? 32.568 8.828 -22.750 1.00 45.95 289 SER A CA 1
ATOM 2300 C C . SER A 1 290 ? 32.362 9.405 -24.136 1.00 46.70 289 SER A C 1
ATOM 2301 O O . SER A 1 290 ? 33.273 9.389 -24.963 1.00 48.44 289 SER A O 1
ATOM 2304 N N . ASP A 1 291 ? 31.158 9.901 -24.392 1.00 45.89 290 ASP A N 1
ATOM 2305 C CA . ASP A 1 291 ? 30.910 10.626 -25.624 1.00 43.39 290 ASP A CA 1
ATOM 2306 C C . ASP A 1 291 ? 31.586 11.992 -25.541 1.00 45.61 290 ASP A C 1
ATOM 2307 O O . ASP A 1 291 ? 32.216 12.437 -26.505 1.00 41.89 290 ASP A O 1
ATOM 2312 N N . ALA A 1 292 ? 31.459 12.636 -24.379 1.00 38.27 291 ALA A N 1
ATOM 2313 C CA . ALA A 1 292 ? 32.013 13.967 -24.147 1.00 46.44 291 ALA A CA 1
ATOM 2314 C C . ALA A 1 292 ? 33.499 14.069 -24.508 1.00 50.89 291 ALA A C 1
ATOM 2315 O O . ALA A 1 292 ? 33.925 15.018 -25.186 1.00 48.63 291 ALA A O 1
ATOM 2317 N N . ALA A 1 293 ? 34.281 13.092 -24.053 1.00 49.18 292 ALA A N 1
ATOM 2318 C CA . ALA A 1 293 ? 35.723 13.122 -24.247 1.00 51.21 292 ALA A CA 1
ATOM 2319 C C . ALA A 1 293 ? 36.109 13.029 -25.729 1.00 57.37 292 ALA A C 1
ATOM 2320 O O . ALA A 1 293 ? 37.259 13.288 -26.086 1.00 65.61 292 ALA A O 1
ATOM 2322 N N . LYS A 1 294 ? 35.159 12.659 -26.587 1.00 49.66 293 LYS A N 1
ATOM 2323 C CA . LYS A 1 294 ? 35.413 12.622 -28.029 1.00 53.60 293 LYS A CA 1
ATOM 2324 C C . LYS A 1 294 ? 34.789 13.805 -28.750 1.00 48.19 293 LYS A C 1
ATOM 2325 O O . LYS A 1 294 ? 35.345 14.300 -29.729 1.00 53.28 293 LYS A O 1
ATOM 2331 N N . ARG A 1 295 ? 33.626 14.237 -28.269 1.00 48.80 294 ARG A N 1
ATOM 2332 C CA . ARG A 1 295 ? 32.769 15.188 -28.984 1.00 51.77 294 ARG A CA 1
ATOM 2333 C C . ARG A 1 295 ? 33.130 16.649 -28.737 1.00 56.97 294 ARG A C 1
ATOM 2334 O O . ARG A 1 295 ? 33.079 17.472 -29.653 1.00 60.52 294 ARG A O 1
ATOM 2342 N N . LEU A 1 296 ? 33.475 16.956 -27.488 1.00 55.32 295 LEU A N 1
ATOM 2343 C CA . LEU A 1 296 ? 33.738 18.323 -27.045 1.00 47.72 295 LEU A CA 1
ATOM 2344 C C . LEU A 1 296 ? 34.840 19.039 -27.843 1.00 47.81 295 LEU A C 1
ATOM 2345 O O . LEU A 1 296 ? 34.658 20.196 -28.218 1.00 45.34 295 LEU A O 1
ATOM 2350 N N . PRO A 1 297 ? 35.971 18.355 -28.120 1.00 51.58 296 PRO A N 1
ATOM 2351 C CA . PRO A 1 297 ? 37.061 18.918 -28.939 1.00 53.17 296 PRO A CA 1
ATOM 2352 C C . PRO A 1 297 ? 36.621 19.461 -30.296 1.00 60.59 296 PRO A C 1
ATOM 2353 O O . PRO A 1 297 ? 37.383 20.192 -30.928 1.00 69.00 296 PRO A O 1
ATOM 2357 N N . LEU A 1 298 ? 35.422 19.108 -30.745 1.00 56.93 297 LEU A N 1
ATOM 2358 C CA . LEU A 1 298 ? 34.925 19.630 -32.010 1.00 61.59 297 LEU A CA 1
ATOM 2359 C C . LEU A 1 298 ? 34.435 21.059 -31.842 1.00 59.84 297 LEU A C 1
ATOM 2360 O O . LEU A 1 298 ? 34.080 21.714 -32.816 1.00 60.74 297 LEU A O 1
ATOM 2365 N N . ASN A 1 299 ? 34.405 21.543 -30.605 1.00 61.30 298 ASN A N 1
ATOM 2366 C CA . ASN A 1 299 ? 33.980 22.918 -30.358 1.00 64.33 298 ASN A CA 1
ATOM 2367 C C . ASN A 1 299 ? 35.066 23.931 -30.716 1.00 69.90 298 ASN A C 1
ATOM 2368 O O . ASN A 1 299 ? 34.775 24.976 -31.293 1.00 82.60 298 ASN A O 1
ATOM 2373 N N . PHE A 1 300 ? 36.316 23.606 -30.396 1.00 63.42 299 PHE A N 1
ATOM 2374 C CA . PHE A 1 300 ? 37.430 24.533 -30.605 1.00 58.70 299 PHE A CA 1
ATOM 2375 C C . PHE A 1 300 ? 38.390 24.066 -31.693 1.00 63.91 299 PHE A C 1
ATOM 2376 O O . PHE A 1 300 ? 39.241 24.833 -32.148 1.00 63.92 299 PHE A O 1
ATOM 2384 N N . LEU A 1 301 ? 38.277 22.805 -32.098 1.00 65.20 300 LEU A N 1
ATOM 2385 C CA . LEU A 1 301 ? 39.081 22.331 -33.221 1.00 66.69 300 LEU A CA 1
ATOM 2386 C C . LEU A 1 301 ? 38.646 23.032 -34.501 1.00 65.14 300 LEU A C 1
ATOM 2387 O O . LEU A 1 301 ? 37.494 23.438 -34.648 1.00 73.35 300 LEU A O 1
ATOM 2392 N N . SER A 1 302 ? 39.577 23.177 -35.428 1.00 68.67 301 SER A N 1
ATOM 2393 C CA . SER A 1 302 ? 39.309 23.924 -36.651 1.00 72.02 301 SER A CA 1
ATOM 2394 C C . SER A 1 302 ? 40.174 23.437 -37.808 1.00 67.79 301 SER A C 1
ATOM 2395 O O . SER A 1 302 ? 41.149 22.716 -37.600 1.00 66.26 301 SER A O 1
ATOM 2398 N N . GLY A 1 303 ? 39.813 23.835 -39.024 1.00 61.56 302 GLY A N 1
ATOM 2399 C CA . GLY A 1 303 ? 40.534 23.408 -40.206 1.00 63.83 302 GLY A CA 1
ATOM 2400 C C . GLY A 1 303 ? 40.649 21.897 -40.301 1.00 65.92 302 GLY A C 1
ATOM 2401 O O . GLY A 1 303 ? 39.714 21.164 -39.968 1.00 67.03 302 GLY A O 1
ATOM 2402 N N . GLU A 1 304 ? 41.812 21.433 -40.740 1.00 65.61 303 GLU A N 1
ATOM 2403 C CA . GLU A 1 304 ? 42.046 20.013 -40.951 1.00 68.84 303 GLU A CA 1
ATOM 2404 C C . GLU A 1 304 ? 41.947 19.216 -39.663 1.00 70.65 303 GLU A C 1
ATOM 2405 O O . GLU A 1 304 ? 41.540 18.057 -39.672 1.00 71.01 303 GLU A O 1
ATOM 2411 N N . ARG A 1 305 ? 42.337 19.843 -38.559 1.00 74.01 304 ARG A N 1
ATOM 2412 C CA . ARG A 1 305 ? 42.281 19.208 -37.254 1.00 70.03 304 ARG A CA 1
ATOM 2413 C C . ARG A 1 305 ? 40.841 18.811 -36.948 1.00 67.90 304 ARG A C 1
ATOM 2414 O O . ARG A 1 305 ? 40.576 17.746 -36.392 1.00 66.25 304 ARG A O 1
ATOM 2422 N N . PHE A 1 306 ? 39.914 19.677 -37.343 1.00 67.47 305 PHE A N 1
ATOM 2423 C CA . PHE A 1 306 ? 38.496 19.430 -37.163 1.00 58.62 305 PHE A CA 1
ATOM 2424 C C . PHE A 1 306 ? 37.992 18.321 -38.080 1.00 57.64 305 PHE A C 1
ATOM 2425 O O . PHE A 1 306 ? 37.298 17.401 -37.623 1.00 55.82 305 PHE A O 1
ATOM 2433 N N . ARG A 1 307 ? 38.311 18.419 -39.370 1.00 59.07 306 ARG A N 1
ATOM 2434 C CA . ARG A 1 307 ? 37.829 17.429 -40.334 1.00 62.38 306 ARG A CA 1
ATOM 2435 C C . ARG A 1 307 ? 38.263 16.042 -39.902 1.00 55.08 306 ARG A C 1
ATOM 2436 O O . ARG A 1 307 ? 37.447 15.126 -39.831 1.00 58.31 306 ARG A O 1
ATOM 2444 N N . THR A 1 308 ? 39.547 15.910 -39.592 1.00 50.28 307 THR A N 1
ATOM 2445 C CA . THR A 1 308 ? 40.129 14.635 -39.205 1.00 50.30 307 THR A CA 1
ATOM 2446 C C . THR A 1 308 ? 39.450 14.025 -37.985 1.00 59.64 307 THR A C 1
ATOM 2447 O O . THR A 1 308 ? 39.090 12.846 -38.002 1.00 62.01 307 THR A O 1
ATOM 2451 N N . THR A 1 309 ? 39.276 14.827 -36.935 1.00 54.44 308 THR A N 1
ATOM 2452 C CA . THR A 1 309 ? 38.597 14.379 -35.723 1.00 53.72 308 THR A CA 1
ATOM 2453 C C . THR A 1 309 ? 37.117 14.092 -35.980 1.00 56.04 308 THR A C 1
ATOM 2454 O O . THR A 1 309 ? 36.556 13.128 -35.453 1.00 52.81 308 THR A O 1
ATOM 2458 N N . ALA A 1 310 ? 36.488 14.947 -36.782 1.00 56.11 309 ALA A N 1
ATOM 2459 C CA . ALA A 1 310 ? 35.071 14.805 -37.095 1.00 51.73 309 ALA A CA 1
ATOM 2460 C C . ALA A 1 310 ? 34.783 13.543 -37.911 1.00 52.86 309 ALA A C 1
ATOM 2461 O O . ALA A 1 310 ? 33.754 12.888 -37.709 1.00 45.70 309 ALA A O 1
ATOM 2463 N N . LYS A 1 311 ? 35.684 13.196 -38.832 1.00 49.00 310 LYS A N 1
ATOM 2464 C CA . LYS A 1 311 ? 35.497 11.970 -39.596 1.00 46.32 310 LYS A CA 1
ATOM 2465 C C . LYS A 1 311 ? 35.531 10.757 -38.667 1.00 52.26 310 LYS A C 1
ATOM 2466 O O . LYS A 1 311 ? 34.647 9.901 -38.720 1.00 52.04 310 LYS A O 1
ATOM 2472 N N . ALA A 1 312 ? 36.528 10.704 -37.787 1.00 53.98 311 ALA A N 1
ATOM 2473 C CA . ALA A 1 312 ? 36.672 9.572 -36.872 1.00 48.07 311 ALA A CA 1
ATOM 2474 C C . ALA A 1 312 ? 35.487 9.438 -35.911 1.00 53.42 311 ALA A C 1
ATOM 2475 O O . ALA A 1 312 ? 35.107 8.322 -35.552 1.00 54.28 311 ALA A O 1
ATOM 2477 N N . TYR A 1 313 ? 34.895 10.560 -35.508 1.00 40.51 312 TYR A N 1
ATOM 2478 C CA . TYR A 1 313 ? 33.723 10.511 -34.647 1.00 48.62 312 TYR A CA 1
ATOM 2479 C C . TYR A 1 313 ? 32.510 10.025 -35.438 1.00 48.58 312 TYR A C 1
ATOM 2480 O O . TYR A 1 313 ? 31.782 9.139 -34.983 1.00 48.01 312 TYR A O 1
ATOM 2489 N N . LEU A 1 314 ? 32.298 10.593 -36.625 1.00 51.47 313 LEU A N 1
ATOM 2490 C CA . LEU A 1 314 ? 31.171 10.194 -37.472 1.00 51.27 313 LEU A CA 1
ATOM 2491 C C . LEU A 1 314 ? 31.213 8.704 -37.834 1.00 51.04 313 LEU A C 1
ATOM 2492 O O . LEU A 1 314 ? 30.181 8.036 -37.840 1.00 55.41 313 LEU A O 1
ATOM 2497 N N . THR A 1 315 ? 32.400 8.180 -38.116 1.00 43.43 314 THR A N 1
ATOM 2498 C CA . THR A 1 315 ? 32.526 6.765 -38.457 1.00 46.49 314 THR A CA 1
ATOM 2499 C C . THR A 1 315 ? 32.048 5.862 -37.322 1.00 46.88 314 THR A C 1
ATOM 2500 O O . THR A 1 315 ? 31.334 4.887 -37.556 1.00 44.65 314 THR A O 1
ATOM 2504 N N . LEU A 1 316 ? 32.464 6.186 -36.099 1.00 44.96 315 LEU A N 1
ATOM 2505 C CA . LEU A 1 316 ? 31.984 5.486 -34.908 1.00 48.76 315 LEU A CA 1
ATOM 2506 C C . LEU A 1 316 ? 30.463 5.479 -34.828 1.00 45.85 315 LEU A C 1
ATOM 2507 O O . LEU A 1 316 ? 29.851 4.432 -34.612 1.00 42.90 315 LEU A O 1
ATOM 2512 N N . MET A 1 317 ? 29.851 6.647 -34.991 1.00 37.44 316 MET A N 1
ATOM 2513 C CA . MET A 1 317 ? 28.417 6.738 -34.768 1.00 43.32 316 MET A CA 1
ATOM 2514 C C . MET A 1 317 ? 27.651 6.065 -35.909 1.00 42.75 316 MET A C 1
ATOM 2515 O O . MET A 1 317 ? 26.709 5.307 -35.671 1.00 38.75 316 MET A O 1
ATOM 2520 N N . PHE A 1 318 ? 28.057 6.330 -37.144 1.00 42.10 317 PHE A N 1
ATOM 2521 C CA . PHE A 1 318 ? 27.379 5.725 -38.281 1.00 38.62 317 PHE A CA 1
ATOM 2522 C C . PHE A 1 318 ? 27.512 4.212 -38.262 1.00 36.62 317 PHE A C 1
ATOM 2523 O O . PHE A 1 318 ? 26.548 3.506 -38.516 1.00 42.32 317 PHE A O 1
ATOM 2531 N N . ASP A 1 319 ? 28.696 3.715 -37.936 1.00 40.57 318 ASP A N 1
ATOM 2532 C CA . ASP A 1 319 ? 28.906 2.274 -37.888 1.00 46.71 318 ASP A CA 1
ATOM 2533 C C . ASP A 1 319 ? 28.013 1.616 -36.850 1.00 50.36 318 ASP A C 1
ATOM 2534 O O . ASP A 1 319 ? 27.552 0.484 -37.030 1.00 52.74 318 ASP A O 1
ATOM 2539 N N . LYS A 1 320 ? 27.769 2.350 -35.773 1.00 49.73 319 LYS A N 1
ATOM 2540 C CA . LYS A 1 320 ? 26.935 1.896 -34.680 1.00 44.36 319 LYS A CA 1
ATOM 2541 C C . LYS A 1 320 ? 25.461 2.078 -35.065 1.00 47.01 319 LYS A C 1
ATOM 2542 O O . LYS A 1 320 ? 24.560 1.557 -34.417 1.00 51.36 319 LYS A O 1
ATOM 2548 N N . GLY A 1 321 ? 25.224 2.812 -36.144 1.00 40.73 320 GLY A N 1
ATOM 2549 C CA . GLY A 1 321 ? 23.881 3.008 -36.655 1.00 37.93 320 GLY A CA 1
ATOM 2550 C C . GLY A 1 321 ? 23.066 4.045 -35.898 1.00 43.77 320 GLY A C 1
ATOM 2551 O O . GLY A 1 321 ? 21.849 4.142 -36.087 1.00 44.81 320 GLY A O 1
ATOM 2552 N N . VAL A 1 322 ? 23.724 4.830 -35.052 1.00 34.24 321 VAL A N 1
ATOM 2553 C CA . VAL A 1 322 ? 23.013 5.778 -34.197 1.00 38.17 321 VAL A CA 1
ATOM 2554 C C . VAL A 1 322 ? 22.240 6.842 -34.984 1.00 47.00 321 VAL A C 1
ATOM 2555 O O . VAL A 1 322 ? 22.830 7.612 -35.748 1.00 49.58 321 VAL A O 1
ATOM 2559 N N . PRO A 1 323 ? 20.912 6.896 -34.785 1.00 49.09 322 PRO A N 1
ATOM 2560 C CA . PRO A 1 323 ? 20.045 7.902 -35.415 1.00 45.12 322 PRO A CA 1
ATOM 2561 C C . PRO A 1 323 ? 20.089 9.293 -34.747 1.00 43.62 322 PRO A C 1
ATOM 2562 O O . PRO A 1 323 ? 19.596 10.238 -35.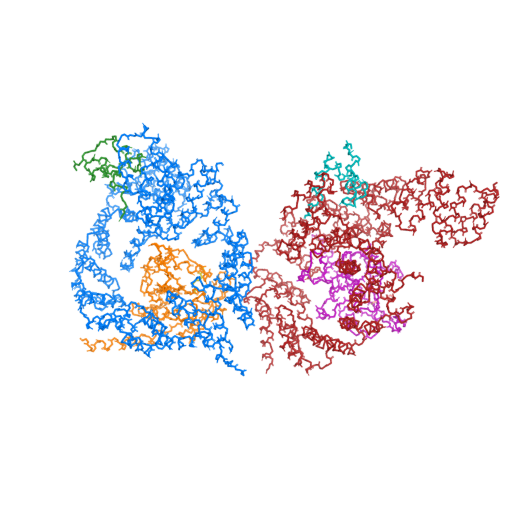363 1.00 38.27 322 PRO A O 1
ATOM 2566 N N . SER A 1 324 ? 20.656 9.414 -33.539 1.00 36.60 323 SER A N 1
ATOM 2567 C CA . SER A 1 324 ? 20.726 10.704 -32.849 1.00 32.27 323 SER A CA 1
ATOM 2568 C C . SER A 1 324 ? 22.033 11.463 -33.099 1.00 40.67 323 SER A C 1
ATOM 2569 O O . SER A 1 324 ? 22.367 12.409 -32.380 1.00 41.41 323 SER A O 1
ATOM 2572 N N . THR A 1 325 ? 22.789 11.035 -34.101 1.00 37.91 324 THR A N 1
ATOM 2573 C CA . THR A 1 325 ? 24.087 11.636 -34.356 1.00 35.07 324 THR A CA 1
ATOM 2574 C C . THR A 1 325 ? 23.953 13.128 -34.693 1.00 41.30 324 THR A C 1
ATOM 2575 O O . THR A 1 325 ? 24.638 13.977 -34.120 1.00 33.23 324 THR A O 1
ATOM 2579 N N . PHE A 1 326 ? 23.065 13.458 -35.624 1.00 44.89 325 PHE A N 1
ATOM 2580 C CA . PHE A 1 326 ? 22.875 14.860 -35.966 1.00 42.74 325 PHE A CA 1
ATOM 2581 C C . PHE A 1 326 ? 22.525 15.721 -34.736 1.00 43.76 325 PHE A C 1
ATOM 2582 O O . PHE A 1 326 ? 23.110 16.785 -34.534 1.00 38.03 325 PHE A O 1
ATOM 2590 N N . ALA A 1 327 ? 21.585 15.255 -33.918 1.00 39.55 326 ALA A N 1
ATOM 2591 C CA . ALA A 1 327 ? 21.126 16.025 -32.760 1.00 39.86 326 ALA A CA 1
ATOM 2592 C C . ALA A 1 327 ? 22.260 16.309 -31.774 1.00 42.08 326 ALA A C 1
ATOM 2593 O O . ALA A 1 327 ? 22.253 17.308 -31.079 1.00 45.82 326 ALA A O 1
ATOM 2595 N N . ASN A 1 328 ? 23.236 15.412 -31.745 1.00 42.21 327 ASN A N 1
ATOM 2596 C CA . ASN A 1 328 ? 24.381 15.518 -30.864 1.00 39.23 327 ASN A CA 1
ATOM 2597 C C . ASN A 1 328 ? 25.437 16.475 -31.425 1.00 47.14 327 ASN A C 1
ATOM 2598 O O . ASN A 1 328 ? 26.356 16.882 -30.717 1.00 52.05 327 ASN A O 1
ATOM 2603 N N . LEU A 1 329 ? 25.296 16.859 -32.692 1.00 51.30 328 LEU A N 1
ATOM 2604 C CA . LEU A 1 329 ? 26.316 17.693 -33.326 1.00 50.51 328 LEU A CA 1
ATOM 2605 C C . LEU A 1 329 ? 25.828 19.047 -33.871 1.00 52.66 328 LEU A C 1
ATOM 2606 O O . LEU A 1 329 ? 26.649 19.918 -34.179 1.00 61.17 328 LEU A O 1
ATOM 2611 N N . LYS A 1 330 ? 24.514 19.243 -33.965 1.00 50.69 329 LYS A N 1
ATOM 2612 C CA . LYS A 1 330 ? 23.965 20.435 -34.631 1.00 52.18 329 LYS A CA 1
ATOM 2613 C C . LYS A 1 330 ? 24.350 21.759 -33.978 1.00 56.02 329 LYS A C 1
ATOM 2614 O O . LYS A 1 330 ? 24.271 22.811 -34.615 1.00 62.27 329 LYS A O 1
ATOM 2620 N N . HIS A 1 331 ? 24.757 21.707 -32.714 1.00 57.48 330 HIS A N 1
ATOM 2621 C CA . HIS A 1 331 ? 25.248 22.888 -32.006 1.00 61.64 330 HIS A CA 1
ATOM 2622 C C . HIS A 1 331 ? 26.480 23.502 -32.678 1.00 63.31 330 HIS A C 1
ATOM 2623 O O . HIS A 1 331 ? 26.787 24.674 -32.457 1.00 66.79 330 HIS A O 1
ATOM 2630 N N . LEU A 1 332 ? 27.193 22.703 -33.471 1.00 56.10 331 LEU A N 1
ATOM 2631 C CA . LEU A 1 332 ? 28.394 23.172 -34.177 1.00 54.36 331 LEU A CA 1
ATOM 2632 C C . LEU A 1 332 ? 28.070 23.966 -35.442 1.00 57.71 331 LEU A C 1
ATOM 2633 O O . LEU A 1 332 ? 28.930 24.644 -35.992 1.00 64.28 331 LEU A O 1
ATOM 2638 N N . TYR A 1 333 ? 26.824 23.878 -35.893 1.00 63.10 332 TYR A N 1
ATOM 2639 C CA . TYR A 1 333 ? 26.418 24.449 -37.174 1.00 66.13 332 TYR A CA 1
ATOM 2640 C C . TYR A 1 333 ? 26.413 25.987 -37.176 1.00 68.79 332 TYR A C 1
ATOM 2641 O O . TYR A 1 333 ? 26.078 26.607 -38.188 1.00 70.23 332 TYR A O 1
ATOM 2650 N N . SER A 1 334 ? 26.783 26.596 -36.052 1.00 66.13 333 SER A N 1
ATOM 2651 C CA . SER A 1 334 ? 26.912 28.050 -35.990 1.00 68.33 333 SER A CA 1
ATOM 2652 C C . SER A 1 334 ? 28.106 28.467 -36.840 1.00 66.37 333 SER A C 1
ATOM 2653 O O . SER A 1 334 ? 28.117 29.547 -37.417 1.00 69.49 333 SER A O 1
ATOM 2656 N N . ASP A 1 335 ? 29.105 27.591 -36.904 1.00 60.55 334 ASP A N 1
ATOM 2657 C CA . ASP A 1 335 ? 30.282 27.788 -37.737 1.00 56.02 334 ASP A CA 1
ATOM 2658 C C . ASP A 1 335 ? 30.020 27.187 -39.119 1.00 70.79 334 ASP A C 1
ATOM 2659 O O . ASP A 1 335 ? 29.800 25.984 -39.259 1.00 64.67 334 ASP A O 1
ATOM 2664 N N . SER A 1 336 ? 30.044 28.036 -40.135 1.00 70.82 335 SER A N 1
ATOM 2665 C CA . SER A 1 336 ? 29.751 27.612 -41.493 1.00 70.58 335 SER A CA 1
ATOM 2666 C C . SER A 1 336 ? 30.664 26.473 -41.944 1.00 65.11 335 SER A C 1
ATOM 2667 O O . SER A 1 336 ? 30.206 25.493 -42.537 1.00 54.78 335 SER A O 1
ATOM 2670 N N . PHE A 1 337 ? 31.955 26.620 -41.662 1.00 66.80 336 PHE A N 1
ATOM 2671 C CA . PHE A 1 337 ? 32.961 25.636 -42.041 1.00 59.71 336 PHE A CA 1
ATOM 2672 C C . PHE A 1 337 ? 32.654 24.251 -41.495 1.00 64.47 336 PHE A C 1
ATOM 2673 O O . PHE A 1 337 ? 32.754 23.256 -42.210 1.00 62.88 336 PHE A O 1
ATOM 2681 N N . LYS A 1 338 ? 32.307 24.191 -40.215 1.00 62.28 337 LYS A N 1
ATOM 2682 C CA . LYS A 1 338 ? 32.024 22.918 -39.568 1.00 58.52 337 LYS A CA 1
ATOM 2683 C C . LYS A 1 338 ? 30.739 22.331 -40.139 1.00 58.76 337 LYS A C 1
ATOM 2684 O O . LYS A 1 338 ? 30.598 21.113 -40.270 1.00 60.94 337 LYS A O 1
ATOM 2690 N N . LYS A 1 339 ? 29.810 23.212 -40.495 1.00 60.66 338 LYS A N 1
ATOM 2691 C CA . LYS A 1 339 ? 28.553 22.825 -41.126 1.00 56.88 338 LYS A CA 1
ATOM 2692 C C . LYS A 1 339 ? 28.797 22.115 -42.463 1.00 56.10 338 LYS A C 1
ATOM 2693 O O . LYS A 1 339 ? 28.324 21.003 -42.682 1.00 50.68 338 LYS A O 1
ATOM 2699 N N . GLU A 1 340 ? 29.541 22.760 -43.354 1.00 53.96 339 GLU A N 1
ATOM 2700 C CA . GLU A 1 340 ? 29.780 22.200 -44.680 1.00 55.83 339 GLU A CA 1
ATOM 2701 C C . GLU A 1 340 ? 30.657 20.960 -44.571 1.00 58.53 339 GLU A C 1
ATOM 2702 O O . GLU A 1 340 ? 30.467 19.983 -45.296 1.00 55.40 339 GLU A O 1
ATOM 2708 N N . THR A 1 341 ? 31.611 21.001 -43.646 1.00 59.15 340 THR A N 1
ATOM 2709 C CA . THR A 1 341 ? 32.546 19.901 -43.477 1.00 56.61 340 THR A CA 1
ATOM 2710 C C . THR A 1 341 ? 31.824 18.647 -42.984 1.00 52.81 340 THR A C 1
ATOM 2711 O O . THR A 1 341 ? 32.157 17.529 -43.379 1.00 45.87 340 THR A O 1
ATOM 2715 N N . LEU A 1 342 ? 30.832 18.827 -42.120 1.00 55.41 341 LEU A N 1
ATOM 2716 C CA . LEU A 1 342 ? 30.131 17.679 -41.565 1.00 49.37 341 LEU A CA 1
ATOM 2717 C C . LEU A 1 342 ? 29.300 16.992 -42.637 1.00 54.68 341 LEU A C 1
ATOM 2718 O O . LEU A 1 342 ? 29.203 15.762 -42.669 1.00 59.71 341 LEU A O 1
ATOM 2723 N N . ALA A 1 343 ? 28.717 17.787 -43.527 1.00 51.63 342 ALA A N 1
ATOM 2724 C CA . ALA A 1 343 ? 27.934 17.236 -44.625 1.00 49.51 342 ALA A CA 1
ATOM 2725 C C . ALA A 1 343 ? 28.839 16.490 -45.625 1.00 51.44 342 ALA A C 1
ATOM 2726 O O . ALA A 1 343 ? 28.515 15.385 -46.092 1.00 39.00 342 ALA A O 1
ATOM 2728 N N . SER A 1 344 ? 29.981 17.096 -45.930 1.00 44.47 343 SER A N 1
ATOM 2729 C CA . SER A 1 344 ? 30.945 16.492 -46.828 1.00 46.60 343 SER A CA 1
ATOM 2730 C C . SER A 1 344 ? 31.445 15.161 -46.275 1.00 46.40 343 SER A C 1
ATOM 2731 O O . SER A 1 344 ? 31.597 14.199 -47.017 1.00 49.57 343 SER A O 1
ATOM 2734 N N . LEU A 1 345 ? 31.699 15.100 -44.973 1.00 44.42 344 LEU A N 1
ATOM 2735 C CA . LEU A 1 345 ? 32.170 13.859 -44.367 1.00 49.59 344 LEU A CA 1
ATOM 2736 C C . LEU A 1 345 ? 31.112 12.756 -44.408 1.00 54.10 344 LEU A C 1
ATOM 2737 O O . LEU A 1 345 ? 31.438 11.580 -44.611 1.00 58.28 344 LEU A O 1
ATOM 2742 N N . ALA A 1 346 ? 29.854 13.134 -44.206 1.00 46.94 345 ALA A N 1
ATOM 2743 C CA . ALA A 1 346 ? 28.756 12.180 -44.281 1.00 45.55 345 ALA A CA 1
ATOM 2744 C C . ALA A 1 346 ? 28.650 11.604 -45.690 1.00 50.11 345 ALA A C 1
ATOM 2745 O O . ALA A 1 346 ? 28.534 10.396 -45.878 1.00 54.26 345 ALA A O 1
ATOM 2747 N N . GLU A 1 347 ? 28.680 12.485 -46.677 1.00 49.73 346 GLU A N 1
ATOM 2748 C CA . GLU A 1 347 ? 28.640 12.077 -48.064 1.00 52.07 346 GLU A CA 1
ATOM 2749 C C . GLU A 1 347 ? 29.826 11.165 -48.365 1.00 55.54 346 GLU A C 1
ATOM 2750 O O . GLU A 1 347 ? 29.714 10.192 -49.116 1.00 60.62 346 GLU A O 1
ATOM 2756 N N . GLU A 1 348 ? 30.957 11.486 -47.748 1.00 54.91 347 GLU A N 1
ATOM 2757 C CA . GLU A 1 348 ? 32.198 10.748 -47.925 1.00 52.42 347 GLU A CA 1
ATOM 2758 C C . GLU A 1 348 ? 32.073 9.336 -47.363 1.00 48.41 347 GLU A C 1
ATOM 2759 O O . GLU A 1 348 ? 32.548 8.372 -47.959 1.00 52.48 347 GLU A O 1
ATOM 2765 N N . TYR A 1 349 ? 31.436 9.232 -46.203 1.00 39.93 348 TYR A N 1
ATOM 2766 C CA . TYR A 1 349 ? 31.217 7.956 -45.535 1.00 38.97 348 TYR A CA 1
ATOM 2767 C C . TYR A 1 349 ? 30.245 7.085 -46.336 1.00 51.30 348 TYR A C 1
ATOM 2768 O O . TYR A 1 349 ? 30.475 5.891 -46.536 1.00 57.49 348 TYR A O 1
ATOM 2777 N N . LEU A 1 350 ? 29.153 7.704 -46.774 1.00 48.37 349 LEU A N 1
ATOM 2778 C CA . LEU A 1 350 ? 28.176 7.101 -47.670 1.00 41.38 349 LEU A CA 1
ATOM 2779 C C . LEU A 1 350 ? 28.830 6.433 -48.875 1.00 51.67 349 LEU A C 1
ATOM 2780 O O . LEU A 1 350 ? 28.500 5.309 -49.258 1.00 54.13 349 LEU A O 1
ATOM 2785 N N . ASN A 1 351 ? 29.764 7.145 -49.486 1.00 48.88 350 ASN A N 1
ATOM 2786 C CA . ASN A 1 351 ? 30.429 6.620 -50.653 1.00 49.42 350 ASN A CA 1
ATOM 2787 C C . ASN A 1 351 ? 31.351 5.461 -50.290 1.00 59.99 350 ASN A C 1
ATOM 2788 O O . ASN A 1 351 ? 31.487 4.506 -51.064 1.00 58.94 350 ASN A O 1
ATOM 2793 N N . GLU A 1 352 ? 31.969 5.539 -49.108 1.00 56.24 351 GLU A N 1
ATOM 2794 C CA . GLU A 1 352 ? 32.930 4.526 -48.663 1.00 48.27 351 GLU A CA 1
ATOM 2795 C C . GLU A 1 352 ? 32.271 3.291 -48.055 1.00 50.07 351 GLU A C 1
ATOM 2796 O O . GLU A 1 352 ? 32.948 2.312 -47.757 1.00 53.60 351 GLU A O 1
ATOM 2802 N N . TYR A 1 353 ? 30.951 3.331 -47.889 1.00 50.09 352 TYR A N 1
ATOM 2803 C CA . TYR A 1 353 ? 30.247 2.299 -47.140 1.00 50.52 352 TYR A CA 1
ATOM 2804 C C . TYR A 1 353 ? 30.159 0.977 -47.882 1.00 59.00 352 TYR A C 1
ATOM 2805 O O . TYR A 1 353 ? 29.847 0.930 -49.075 1.00 61.90 352 TYR A O 1
ATOM 2814 N N . VAL A 1 354 ? 30.438 -0.101 -47.159 1.00 57.69 353 VA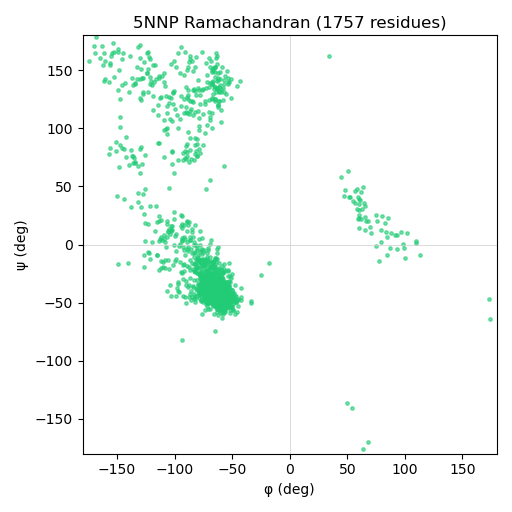L A N 1
ATOM 2815 C CA . VAL A 1 354 ? 30.205 -1.439 -47.670 1.00 49.98 353 VAL A CA 1
ATOM 2816 C C . VAL A 1 354 ? 29.372 -2.202 -46.670 1.00 53.30 353 VAL A C 1
ATOM 2817 O O . VAL A 1 354 ? 29.511 -2.007 -45.462 1.00 55.52 353 VAL A O 1
ATOM 2821 N N . ASN A 1 355 ? 28.480 -3.040 -47.184 1.00 60.05 354 ASN A N 1
ATOM 2822 C CA . ASN A 1 355 ? 27.526 -3.754 -46.356 1.00 66.62 354 ASN A CA 1
ATOM 2823 C C . ASN A 1 355 ? 28.227 -4.641 -45.344 1.00 76.28 354 ASN A C 1
ATOM 2824 O O . ASN A 1 355 ? 28.787 -5.694 -45.688 1.00 71.91 354 ASN A O 1
ATOM 2829 N N . ALA A 1 356 ? 28.220 -4.197 -44.094 1.00 82.40 355 ALA A N 1
ATOM 2830 C CA . ALA A 1 356 ? 28.722 -5.029 -43.020 1.00 89.47 355 ALA A CA 1
ATOM 2831 C C . ALA A 1 356 ? 27.735 -6.179 -42.872 1.00 103.29 355 ALA A C 1
ATOM 2832 O O . ALA A 1 356 ? 26.588 -6.068 -43.311 1.00 110.78 355 ALA A O 1
ATOM 2834 N N . ARG A 1 357 ? 28.169 -7.287 -42.286 1.00 103.66 356 ARG A N 1
ATOM 2835 C CA . ARG A 1 357 ? 27.261 -8.410 -42.059 1.00 105.01 356 ARG A CA 1
ATOM 2836 C C . ARG A 1 357 ? 26.639 -8.936 -43.358 1.00 103.47 356 ARG A C 1
ATOM 2837 O O . ARG A 1 357 ? 25.426 -9.139 -43.433 1.00 101.25 356 ARG A O 1
ATOM 2845 N N . PRO A 1 358 ? 27.465 -9.165 -44.387 1.00 102.00 357 PRO A N 1
ATOM 2846 C CA . PRO A 1 358 ? 26.899 -9.591 -45.670 1.00 103.87 357 PRO A CA 1
ATOM 2847 C C . PRO A 1 358 ? 26.329 -11.010 -45.609 1.00 111.02 357 PRO A C 1
ATOM 2848 O O . PRO A 1 358 ? 25.346 -11.304 -46.290 1.00 112.00 357 PRO A O 1
ATOM 2852 N N . SER A 1 359 ? 26.938 -11.870 -44.795 1.00 113.29 358 SER A N 1
ATOM 2853 C CA . SER A 1 359 ? 26.512 -13.263 -44.680 1.00 115.43 358 SER A CA 1
ATOM 2854 C C . SER A 1 359 ? 25.685 -13.513 -43.413 1.00 113.27 358 SER A C 1
ATOM 2855 O O . SER A 1 359 ? 24.498 -13.177 -43.346 1.00 110.47 358 SER A O 1
ATOM 2858 N N . GLY A 1 367 ? 22.912 -4.265 -40.292 1.00 74.90 366 GLY A N 1
ATOM 2859 C CA . GLY A 1 367 ? 23.647 -4.844 -41.408 1.00 79.25 366 GLY A CA 1
ATOM 2860 C C . GLY A 1 367 ? 23.973 -3.777 -42.435 1.00 80.44 366 GLY A C 1
ATOM 2861 O O . GLY A 1 367 ? 25.100 -3.659 -42.919 1.00 82.95 366 GLY A O 1
ATOM 2862 N N . SER A 1 368 ? 22.962 -2.988 -42.768 1.00 76.26 367 SER A N 1
ATOM 2863 C CA . SER A 1 368 ? 23.155 -1.802 -43.579 1.00 69.31 367 SER A CA 1
ATOM 2864 C C . SER A 1 368 ? 22.866 -0.553 -42.745 1.00 55.36 367 SER A C 1
ATOM 2865 O O . SER A 1 368 ? 22.534 0.498 -43.286 1.00 54.96 367 SER A O 1
ATOM 2868 N N . LYS A 1 369 ? 22.998 -0.667 -41.427 1.00 45.09 368 LYS A N 1
ATOM 2869 C CA . LYS A 1 369 ? 22.603 0.436 -40.549 1.00 44.85 368 LYS A CA 1
ATOM 2870 C C . LYS A 1 369 ? 23.474 1.671 -40.738 1.00 43.34 368 LYS A C 1
ATOM 2871 O O . LYS A 1 369 ? 22.961 2.778 -40.680 1.00 41.56 368 LYS A O 1
ATOM 2877 N N . GLY A 1 370 ? 24.773 1.477 -40.970 1.00 39.27 369 GLY A N 1
ATOM 2878 C CA . GLY A 1 370 ? 25.675 2.564 -41.292 1.00 33.61 369 GLY A CA 1
ATOM 2879 C C . GLY A 1 370 ? 25.168 3.438 -42.427 1.00 44.27 369 GLY A C 1
ATOM 2880 O O . GLY A 1 370 ? 25.162 4.666 -42.312 1.00 42.32 369 GLY A O 1
ATOM 2881 N N . LYS A 1 371 ? 24.725 2.814 -43.515 1.00 34.05 370 LYS A N 1
ATOM 2882 C CA . LYS A 1 371 ? 24.262 3.555 -44.686 1.00 41.82 370 LYS A CA 1
ATOM 2883 C C . LYS A 1 371 ? 22.977 4.317 -44.406 1.00 45.69 370 LYS A C 1
ATOM 2884 O O . LYS A 1 371 ? 22.808 5.453 -44.847 1.00 42.52 370 LYS A O 1
ATOM 2890 N N . GLY A 1 372 ? 22.065 3.674 -43.684 1.00 45.63 371 GLY A N 1
ATOM 2891 C CA . GLY A 1 372 ? 20.862 4.344 -43.224 1.00 47.38 371 GLY A CA 1
ATOM 2892 C C . GLY A 1 372 ? 21.210 5.546 -42.364 1.00 46.01 371 GLY A C 1
ATOM 2893 O O . GLY A 1 372 ? 20.651 6.627 -42.535 1.00 50.02 371 GLY A O 1
ATOM 2894 N N . ALA A 1 373 ? 22.170 5.366 -41.461 1.00 43.22 372 ALA A N 1
ATOM 2895 C CA . ALA A 1 373 ? 22.514 6.406 -40.495 1.00 42.43 372 ALA A CA 1
ATOM 2896 C C . ALA A 1 373 ? 23.116 7.649 -41.173 1.00 40.75 372 ALA A C 1
ATOM 2897 O O . ALA A 1 373 ? 22.826 8.774 -40.775 1.00 38.96 372 ALA A O 1
ATOM 2899 N N . ALA A 1 374 ? 23.933 7.450 -42.202 1.00 39.82 373 ALA A N 1
ATOM 2900 C CA . ALA A 1 374 ? 24.488 8.575 -42.952 1.00 35.98 373 ALA A CA 1
ATOM 2901 C C . ALA A 1 374 ? 23.422 9.248 -43.807 1.00 35.55 373 ALA A C 1
ATOM 2902 O O . ALA A 1 374 ? 23.380 10.467 -43.896 1.00 40.01 373 ALA A O 1
ATOM 2904 N N . LEU A 1 375 ? 22.567 8.463 -44.451 1.00 35.28 374 LEU A N 1
ATOM 2905 C CA . LEU A 1 375 ? 21.523 9.052 -45.282 1.00 37.43 374 LEU A CA 1
ATOM 2906 C C . LEU A 1 375 ? 20.575 9.847 -44.387 1.00 43.46 374 LEU A C 1
ATOM 2907 O O . LEU A 1 375 ? 20.129 10.938 -44.740 1.00 50.99 374 LEU A O 1
ATOM 2912 N N . TYR A 1 376 ? 20.287 9.298 -43.214 1.00 38.84 375 TYR A N 1
ATOM 2913 C CA . TYR A 1 376 ? 19.431 9.968 -42.241 1.00 38.57 375 TYR A CA 1
ATOM 2914 C C . TYR A 1 376 ? 20.061 11.244 -41.698 1.00 39.28 375 TYR A C 1
ATOM 2915 O O . TYR A 1 376 ? 19.352 12.214 -41.408 1.00 37.20 375 TYR A O 1
ATOM 2924 N N . TYR A 1 377 ? 21.386 11.238 -41.539 1.00 40.68 376 TYR A N 1
ATOM 2925 C CA . TYR A 1 377 ? 22.089 12.435 -41.081 1.00 42.98 376 TYR A CA 1
ATOM 2926 C C . TYR A 1 377 ? 21.944 13.525 -42.131 1.00 45.59 376 TYR A C 1
ATOM 2927 O O . TYR A 1 377 ? 21.702 14.698 -41.816 1.00 46.27 376 TYR A O 1
ATOM 2936 N N . LEU A 1 378 ? 22.108 13.131 -43.385 1.00 37.69 377 LEU A N 1
ATOM 2937 C CA . LEU A 1 378 ? 22.029 14.089 -44.465 1.00 35.96 377 LEU A CA 1
ATOM 2938 C C . LEU A 1 378 ? 20.604 14.623 -44.597 1.00 40.58 377 LEU A C 1
ATOM 2939 O O . LEU A 1 378 ? 20.404 15.790 -44.936 1.00 40.71 377 LEU A O 1
ATOM 2944 N N . ALA A 1 379 ? 19.618 13.776 -44.307 1.00 38.22 378 ALA A N 1
ATOM 2945 C CA . ALA A 1 379 ? 18.221 14.183 -44.411 1.00 40.58 378 ALA A CA 1
ATOM 2946 C C . ALA A 1 379 ? 17.964 15.306 -43.432 1.00 45.56 378 ALA A C 1
ATOM 2947 O O . ALA A 1 379 ? 17.324 16.309 -43.753 1.00 49.17 378 ALA A O 1
ATOM 2949 N N . GLN A 1 380 ? 18.498 15.134 -42.234 1.00 42.39 379 GLN A N 1
ATOM 2950 C CA . GLN A 1 380 ? 18.296 16.096 -41.175 1.00 44.25 379 GLN A CA 1
ATOM 2951 C C . GLN A 1 380 ? 19.115 17.356 -41.390 1.00 48.75 379 GLN A C 1
ATOM 2952 O O . GLN A 1 380 ? 18.648 18.453 -41.097 1.00 55.72 379 GLN A O 1
ATOM 2958 N N . HIS A 1 381 ? 20.328 17.190 -41.905 1.00 49.42 380 HIS A N 1
ATOM 2959 C CA . HIS A 1 381 ? 21.185 18.325 -42.239 1.00 53.12 380 HIS A CA 1
ATOM 2960 C C . HIS A 1 381 ? 20.429 19.332 -43.093 1.00 51.56 380 HIS A C 1
ATOM 2961 O O . HIS A 1 381 ? 20.351 20.512 -42.768 1.00 56.24 380 HIS A O 1
ATOM 2968 N N . TYR A 1 382 ? 19.858 18.845 -44.183 1.00 46.76 381 TYR A N 1
ATOM 2969 C CA . TYR A 1 382 ? 19.213 19.708 -45.146 1.00 44.52 381 TYR A CA 1
ATOM 2970 C C . TYR A 1 382 ? 17.784 20.059 -44.760 1.00 51.65 381 TYR A C 1
ATOM 2971 O O . TYR A 1 382 ? 17.110 20.812 -45.457 1.00 49.14 381 TYR A O 1
ATOM 2980 N N . ASN A 1 383 ? 17.332 19.528 -43.629 1.00 54.97 382 ASN A N 1
ATOM 2981 C CA . ASN A 1 383 ? 16.055 19.938 -43.069 1.00 47.82 382 ASN A CA 1
ATOM 2982 C C . ASN A 1 383 ? 16.263 21.050 -42.034 1.00 48.86 382 ASN A C 1
ATOM 2983 O O . ASN A 1 383 ? 15.368 21.850 -41.759 1.00 55.24 382 ASN A O 1
ATOM 2988 N N . TYR A 1 384 ? 17.467 21.097 -41.478 1.00 38.64 383 TYR A N 1
ATOM 2989 C CA . TYR A 1 384 ? 17.816 22.059 -40.444 1.00 41.65 383 TYR A CA 1
ATOM 2990 C C . TYR A 1 384 ? 17.844 23.486 -41.014 1.00 56.37 383 TYR A C 1
ATOM 2991 O O . TYR A 1 384 ? 18.313 23.720 -42.132 1.00 56.48 383 TYR A O 1
ATOM 3000 N N . TYR A 1 385 ? 17.341 24.441 -40.242 1.00 55.73 384 TYR A N 1
ATOM 3001 C CA . TYR A 1 385 ? 17.102 25.775 -40.768 1.00 58.35 384 TYR A CA 1
ATOM 3002 C C . TYR A 1 385 ? 18.405 26.503 -41.096 1.00 61.39 384 TYR A C 1
ATOM 3003 O O . TYR A 1 385 ? 18.428 27.460 -41.875 1.00 62.46 384 TYR A O 1
ATOM 3012 N N . MET A 1 386 ? 19.494 26.034 -40.508 1.00 60.96 385 MET A N 1
ATOM 3013 C CA . MET A 1 386 ? 20.787 26.667 -40.704 1.00 64.01 385 MET A CA 1
ATOM 3014 C C . MET A 1 386 ? 21.426 26.225 -42.008 1.00 59.37 385 MET A C 1
ATOM 3015 O O . MET A 1 386 ? 22.308 26.897 -42.538 1.00 71.04 385 MET A O 1
ATOM 3020 N N . SER A 1 387 ? 20.973 25.092 -42.524 1.00 57.39 386 SER A N 1
ATOM 3021 C CA . SER A 1 387 ? 21.491 24.564 -43.781 1.00 61.47 386 SER A CA 1
ATOM 3022 C C . SER A 1 387 ? 20.368 24.024 -44.661 1.00 62.86 386 SER A C 1
ATOM 3023 O O . SER A 1 387 ? 20.565 23.084 -45.426 1.00 62.42 386 SER A O 1
ATOM 3026 N N . ARG A 1 388 ? 19.195 24.644 -44.561 1.00 60.20 387 ARG A N 1
ATOM 3027 C CA . ARG A 1 388 ? 17.985 24.093 -45.158 1.00 55.28 387 ARG A CA 1
ATOM 3028 C C . ARG A 1 388 ? 18.028 23.996 -46.674 1.00 57.55 387 ARG A C 1
ATOM 3029 O O . ARG A 1 388 ? 18.384 24.951 -47.378 1.00 53.22 387 ARG A O 1
ATOM 3037 N N . ASP A 1 389 ? 17.662 22.813 -47.153 1.00 59.06 388 ASP A N 1
ATOM 3038 C CA . ASP A 1 389 ? 17.375 22.571 -48.557 1.00 62.01 388 ASP A CA 1
ATOM 3039 C C . ASP A 1 389 ? 16.347 21.449 -48.589 1.00 55.20 388 ASP A C 1
ATOM 3040 O O . ASP A 1 389 ? 16.697 20.276 -48.664 1.00 59.29 388 ASP A O 1
ATOM 3045 N N . LEU A 1 390 ? 15.077 21.823 -48.515 1.00 48.79 389 LEU A N 1
ATOM 3046 C CA . LEU A 1 390 ? 14.018 20.859 -48.269 1.00 49.11 389 LEU A CA 1
ATOM 3047 C C . LEU A 1 390 ? 13.897 19.834 -49.389 1.00 56.30 389 LEU A C 1
ATOM 3048 O O . LEU A 1 390 ? 13.466 18.703 -49.161 1.00 58.23 389 LEU A O 1
ATOM 3053 N N . THR A 1 391 ? 14.290 20.213 -50.596 1.00 57.01 390 THR A N 1
ATOM 3054 C CA . THR A 1 391 ? 14.193 19.276 -51.701 1.00 59.14 390 THR A CA 1
ATOM 3055 C C . THR A 1 391 ? 15.200 18.144 -51.525 1.00 59.86 390 THR A C 1
ATOM 3056 O O . THR A 1 391 ? 14.853 16.964 -51.621 1.00 58.98 390 THR A O 1
ATOM 3060 N N . ARG A 1 392 ? 16.445 18.513 -51.251 1.00 57.15 391 ARG A N 1
ATOM 3061 C CA . ARG A 1 392 ? 17.494 17.535 -51.023 1.00 52.72 391 ARG A CA 1
ATOM 3062 C C . ARG A 1 392 ? 17.211 16.712 -49.780 1.00 53.96 391 ARG A C 1
ATOM 3063 O O . ARG A 1 392 ? 17.547 15.522 -49.715 1.00 51.44 391 ARG A O 1
ATOM 3071 N N . ALA A 1 393 ? 16.601 17.343 -48.786 1.00 38.31 392 ALA A N 1
ATOM 3072 C CA . ALA A 1 393 ? 16.311 16.638 -47.559 1.00 44.62 392 ALA A CA 1
ATOM 3073 C C . ALA A 1 393 ? 15.317 15.518 -47.861 1.00 48.07 392 ALA A C 1
ATOM 3074 O O . ALA A 1 393 ? 15.463 14.391 -47.387 1.00 48.28 392 ALA A O 1
ATOM 3076 N N . LEU A 1 394 ? 14.317 15.837 -48.672 1.00 51.17 393 LEU A N 1
ATOM 3077 C CA . LEU A 1 394 ? 13.332 14.854 -49.096 1.00 48.31 393 LEU A CA 1
ATOM 3078 C C . LEU A 1 394 ? 13.987 13.668 -49.780 1.00 48.37 393 LEU A C 1
ATOM 3079 O O . LEU A 1 394 ? 13.670 12.518 -49.465 1.00 49.27 393 LEU A O 1
ATOM 3084 N N . GLU A 1 395 ? 14.886 13.952 -50.726 1.00 42.06 394 GLU A N 1
ATOM 3085 C CA . GLU A 1 395 ? 15.576 12.897 -51.461 1.00 46.83 394 GLU A CA 1
ATOM 3086 C C . GLU A 1 395 ? 16.306 11.961 -50.515 1.00 56.51 394 GLU A C 1
ATOM 3087 O O . GLU A 1 395 ? 16.193 10.743 -50.645 1.00 62.51 394 GLU A O 1
ATOM 3093 N N . TYR A 1 396 ? 17.057 12.534 -49.573 1.00 51.14 395 TYR A N 1
ATOM 3094 C CA . TYR A 1 396 ? 17.848 11.741 -48.639 1.00 51.25 395 TYR A CA 1
ATOM 3095 C C . TYR A 1 396 ? 16.982 10.883 -47.718 1.00 51.23 395 TYR A C 1
ATOM 3096 O O . TYR A 1 396 ? 17.326 9.732 -47.438 1.00 55.67 395 TYR A O 1
ATOM 3105 N N . VAL A 1 397 ? 15.867 11.429 -47.243 1.00 40.40 396 VAL A N 1
ATOM 3106 C CA . VAL A 1 397 ? 15.018 10.652 -46.353 1.00 39.82 396 VAL A CA 1
ATOM 3107 C C . VAL A 1 397 ? 14.346 9.517 -47.121 1.00 38.55 396 VAL A C 1
ATOM 3108 O O . VAL A 1 397 ? 14.171 8.425 -46.585 1.00 45.59 396 VAL A O 1
ATOM 3112 N N . GLU A 1 398 ? 13.977 9.770 -48.369 1.00 33.50 397 GLU A N 1
ATOM 3113 C CA . GLU A 1 398 ? 13.361 8.737 -49.195 1.00 48.83 397 GLU A CA 1
ATOM 3114 C C . GLU A 1 398 ? 14.323 7.579 -49.488 1.00 49.16 397 GLU A C 1
ATOM 3115 O O . GLU A 1 398 ? 13.906 6.415 -49.532 1.00 52.77 397 GLU A O 1
ATOM 3121 N N . LYS A 1 399 ? 15.597 7.897 -49.695 1.00 37.62 398 LYS A N 1
ATOM 3122 C CA . LYS A 1 399 ? 16.595 6.867 -49.927 1.00 45.21 398 LYS A CA 1
ATOM 3123 C C . LYS A 1 399 ? 16.790 6.045 -48.667 1.00 44.13 398 LYS A C 1
ATOM 3124 O O . LYS A 1 399 ? 16.983 4.835 -48.730 1.00 48.17 398 LYS A O 1
ATOM 3130 N N . ALA A 1 400 ? 16.725 6.717 -47.523 1.00 41.73 399 ALA A N 1
ATOM 3131 C CA . ALA A 1 400 ? 16.804 6.066 -46.226 1.00 34.96 399 ALA A CA 1
ATOM 3132 C C . ALA A 1 400 ? 15.614 5.125 -46.003 1.00 44.00 399 ALA A C 1
ATOM 3133 O O . ALA A 1 400 ? 15.783 3.973 -45.592 1.00 47.64 399 ALA A O 1
ATOM 3135 N N . ILE A 1 401 ? 14.413 5.618 -46.289 1.00 41.02 400 ILE A N 1
ATOM 3136 C CA . ILE A 1 401 ? 13.197 4.825 -46.160 1.00 39.85 400 ILE A CA 1
ATOM 3137 C C . ILE A 1 401 ? 13.119 3.666 -47.178 1.00 49.23 400 ILE A C 1
ATOM 3138 O O . ILE A 1 401 ? 12.539 2.613 -46.889 1.00 49.40 400 ILE A O 1
ATOM 3143 N N . GLU A 1 402 ? 13.704 3.843 -48.361 1.00 43.43 401 GLU A N 1
ATOM 3144 C CA . GLU A 1 402 ? 13.902 2.705 -49.248 1.00 47.94 401 GLU A CA 1
ATOM 3145 C C . GLU A 1 402 ? 14.683 1.609 -48.538 1.00 57.94 401 GLU A C 1
ATOM 3146 O O . GLU A 1 402 ? 14.373 0.425 -48.638 1.00 58.81 401 GLU A O 1
ATOM 3152 N N . LEU A 1 403 ? 15.726 2.023 -47.836 1.00 52.77 402 LEU A N 1
ATOM 3153 C CA . LEU A 1 403 ? 16.634 1.077 -47.228 1.00 48.87 402 LEU A CA 1
ATOM 3154 C C . LEU A 1 403 ? 16.016 0.461 -45.978 1.00 51.92 402 LEU A C 1
ATOM 3155 O O . LEU A 1 403 ? 16.276 -0.694 -45.660 1.00 51.44 402 LEU A O 1
ATOM 3160 N N . ASP A 1 404 ? 15.185 1.234 -45.284 1.00 50.69 403 ASP A N 1
ATOM 3161 C CA . ASP A 1 404 ? 14.637 0.825 -43.997 1.00 48.27 403 ASP A CA 1
ATOM 3162 C C . ASP A 1 404 ? 13.215 1.387 -43.864 1.00 47.34 403 ASP A C 1
ATOM 3163 O O . ASP A 1 404 ? 13.012 2.443 -43.280 1.00 53.36 403 ASP A O 1
ATOM 3168 N N . PRO A 1 405 ? 12.232 0.682 -44.433 1.00 41.14 404 PRO A N 1
ATOM 3169 C CA . PRO A 1 405 ? 10.833 1.119 -44.582 1.00 45.16 404 PRO A CA 1
ATOM 3170 C C . PRO A 1 405 ? 10.032 1.132 -43.290 1.00 51.12 404 PRO A C 1
ATOM 3171 O O . PRO A 1 405 ? 8.953 1.720 -43.251 1.00 53.99 404 PRO A O 1
ATOM 3175 N N . LYS A 1 406 ? 10.524 0.464 -42.258 1.00 48.00 405 LYS A N 1
ATOM 3176 C CA . LYS A 1 406 ? 9.780 0.394 -41.012 1.00 43.12 405 LYS A CA 1
ATOM 3177 C C . LYS A 1 406 ? 10.406 1.276 -39.961 1.00 40.20 405 LYS A C 1
ATOM 3178 O O . LYS A 1 406 ? 10.050 1.208 -38.794 1.00 44.32 405 LYS A O 1
ATOM 3184 N N . ASN A 1 407 ? 11.347 2.104 -40.391 1.00 41.94 406 ASN A N 1
ATOM 3185 C CA . ASN A 1 407 ? 12.057 2.982 -39.478 1.00 43.33 406 ASN A CA 1
ATOM 3186 C C . ASN A 1 407 ? 11.217 4.170 -39.049 1.00 42.98 406 ASN A C 1
ATOM 3187 O O . ASN A 1 407 ? 10.927 5.055 -39.853 1.00 45.85 406 ASN A O 1
ATOM 3192 N N . VAL A 1 408 ? 10.855 4.193 -37.772 1.00 43.73 407 VAL A N 1
ATOM 3193 C CA . VAL A 1 408 ? 10.051 5.272 -37.206 1.00 44.15 407 VAL A CA 1
ATOM 3194 C C . VAL A 1 408 ? 10.709 6.647 -37.363 1.00 42.96 407 VAL A C 1
ATOM 3195 O O . VAL A 1 408 ? 10.057 7.607 -37.779 1.00 45.61 407 VAL A O 1
ATOM 3199 N N . ASP A 1 409 ? 11.992 6.751 -37.032 1.00 36.09 408 ASP A N 1
ATOM 3200 C CA . ASP A 1 409 ? 12.680 8.047 -37.087 1.00 33.80 408 ASP A CA 1
ATOM 3201 C C . ASP A 1 409 ? 12.802 8.577 -38.496 1.00 35.55 408 ASP A C 1
ATOM 3202 O O . ASP A 1 409 ? 12.753 9.782 -38.728 1.00 40.41 408 ASP A O 1
ATOM 3207 N N . PHE A 1 410 ? 12.980 7.675 -39.446 1.00 41.53 409 PHE A N 1
ATOM 3208 C CA . PHE A 1 410 ? 13.029 8.078 -40.841 1.00 39.36 409 PHE A CA 1
ATOM 3209 C C . PHE A 1 410 ? 11.717 8.768 -41.226 1.00 44.86 409 PHE A C 1
ATOM 3210 O O . PHE A 1 410 ? 11.733 9.895 -41.703 1.00 54.72 409 PHE A O 1
ATOM 3218 N N . HIS A 1 411 ? 10.579 8.125 -40.978 1.00 41.04 410 HIS A N 1
ATOM 3219 C CA . HIS A 1 411 ? 9.298 8.725 -41.353 1.00 37.68 410 HIS A CA 1
ATOM 3220 C C . HIS A 1 411 ? 9.007 10.002 -40.555 1.00 39.40 410 HIS A C 1
ATOM 3221 O O . HIS A 1 411 ? 8.361 10.920 -41.062 1.00 42.85 410 HIS A O 1
ATOM 3228 N N . MET A 1 412 ? 9.494 10.055 -39.319 1.00 38.47 411 MET A N 1
ATOM 3229 C CA . MET A 1 412 ? 9.290 11.209 -38.453 1.00 33.71 411 MET A CA 1
ATOM 3230 C C . MET A 1 412 ? 9.927 12.445 -39.063 1.00 42.26 411 MET A C 1
ATOM 3231 O O . MET A 1 412 ? 9.314 13.508 -39.130 1.00 47.52 411 MET A O 1
ATOM 3236 N N . THR A 1 413 ? 11.167 12.289 -39.516 1.00 41.24 412 THR A N 1
ATOM 3237 C CA . THR A 1 413 ? 11.892 13.368 -40.169 1.00 40.23 412 THR A CA 1
ATOM 3238 C C . THR A 1 413 ? 11.199 13.785 -41.466 1.00 51.05 412 THR A C 1
ATOM 3239 O O . THR A 1 413 ? 11.130 14.975 -41.795 1.00 55.49 412 THR A O 1
ATOM 3243 N N . LYS A 1 414 ? 10.687 12.800 -42.198 1.00 44.25 413 LYS A N 1
ATOM 3244 C CA . LYS A 1 414 ? 9.991 13.066 -43.444 1.00 45.66 413 LYS A CA 1
ATOM 3245 C C . LYS A 1 414 ? 8.814 14.008 -43.240 1.00 47.27 413 LYS A C 1
ATOM 3246 O O . LYS A 1 414 ? 8.670 15.011 -43.949 1.00 45.01 413 LYS A O 1
ATOM 3252 N N . ALA A 1 415 ? 7.968 13.661 -42.273 1.00 42.53 414 ALA A N 1
ATOM 3253 C CA . ALA A 1 415 ? 6.857 14.514 -41.863 1.00 43.03 414 ALA A CA 1
ATOM 3254 C C . ALA A 1 415 ? 7.306 15.941 -41.541 1.00 43.83 414 ALA A C 1
ATOM 3255 O O . ALA A 1 415 ? 6.597 16.902 -41.839 1.00 56.41 414 ALA A O 1
ATOM 3257 N N . ARG A 1 416 ? 8.470 16.074 -40.920 1.00 35.64 415 ARG A N 1
ATOM 3258 C CA . ARG A 1 416 ? 8.953 17.380 -40.481 1.00 46.18 415 ARG A CA 1
ATOM 3259 C C . ARG A 1 416 ? 9.348 18.234 -41.680 1.00 48.18 415 ARG A C 1
ATOM 3260 O O . ARG A 1 416 ? 9.235 19.460 -41.652 1.00 49.03 415 ARG A O 1
ATOM 3268 N N . ILE A 1 417 ? 9.793 17.574 -42.744 1.00 42.10 416 ILE A N 1
ATOM 3269 C CA . ILE A 1 417 ? 10.139 18.258 -43.981 1.00 42.99 416 ILE A CA 1
ATOM 3270 C C . ILE A 1 417 ? 8.869 18.807 -44.626 1.00 47.89 416 ILE A C 1
ATOM 3271 O O . ILE A 1 417 ? 8.818 19.970 -45.080 1.00 48.98 416 ILE A O 1
ATOM 3276 N N . PHE A 1 418 ? 7.831 17.975 -44.640 1.00 51.63 417 PHE A N 1
ATOM 3277 C CA . PHE A 1 418 ? 6.524 18.413 -45.121 1.00 52.48 417 PHE A CA 1
ATOM 3278 C C . PHE A 1 418 ? 6.062 19.622 -44.337 1.00 50.96 417 PHE A C 1
ATOM 3279 O O . PHE A 1 418 ? 5.674 20.630 -44.923 1.00 53.03 417 PHE A O 1
ATOM 3287 N N . LYS A 1 419 ? 6.103 19.509 -43.011 1.00 47.55 418 LYS A N 1
ATOM 3288 C CA . LYS A 1 419 ? 5.819 20.646 -42.145 1.00 56.48 418 LYS A CA 1
ATOM 3289 C C . LYS A 1 419 ? 6.536 21.912 -42.633 1.00 54.80 418 LYS A C 1
ATOM 3290 O O . LYS A 1 419 ? 5.902 22.944 -42.840 1.00 49.84 418 LYS A O 1
ATOM 3296 N N . HIS A 1 420 ? 7.850 21.822 -42.835 1.00 54.35 419 HIS A N 1
ATOM 3297 C CA . HIS A 1 420 ? 8.619 22.978 -43.287 1.00 55.85 419 HIS A CA 1
ATOM 3298 C C . HIS A 1 420 ? 8.222 23.412 -44.688 1.00 63.39 419 HIS A C 1
ATOM 3299 O O . HIS A 1 420 ? 8.299 24.596 -45.016 1.00 65.88 419 HIS A O 1
ATOM 3306 N N . GLN A 1 421 ? 7.799 22.463 -45.521 1.00 67.45 420 GLN A N 1
ATOM 3307 C CA . GLN A 1 421 ? 7.284 22.816 -46.849 1.00 60.51 420 GLN A CA 1
ATOM 3308 C C . GLN A 1 421 ? 5.920 23.498 -46.758 1.00 62.36 420 GLN A C 1
ATOM 3309 O O . GLN A 1 421 ? 5.449 24.098 -47.730 1.00 68.81 420 GLN A O 1
ATOM 3315 N N . GLY A 1 422 ? 5.290 23.396 -45.588 1.00 63.93 421 GLY A N 1
ATOM 3316 C CA . GLY A 1 422 ? 4.017 24.050 -45.323 1.00 64.62 421 GLY A CA 1
ATOM 3317 C C . GLY A 1 422 ? 2.801 23.154 -45.473 1.00 66.10 421 GLY A C 1
ATOM 3318 O O . GLY A 1 422 ? 1.659 23.599 -45.291 1.00 63.59 421 GLY A O 1
ATOM 3319 N N . ASP A 1 423 ? 3.047 21.888 -45.808 1.00 61.07 422 ASP A N 1
ATOM 3320 C CA . ASP A 1 423 ? 1.973 20.933 -46.013 1.00 53.13 422 ASP A CA 1
ATOM 3321 C C . ASP A 1 423 ? 1.627 20.242 -44.691 1.00 55.65 422 ASP A C 1
ATOM 3322 O O . ASP A 1 423 ? 2.045 19.104 -44.437 1.00 58.44 422 ASP A O 1
ATOM 3327 N N . LEU A 1 424 ? 0.849 20.936 -43.862 1.00 49.63 423 LEU A N 1
ATOM 3328 C CA . LEU A 1 424 ? 0.469 20.447 -42.543 1.00 42.82 423 LEU A CA 1
ATOM 3329 C C . LEU A 1 424 ? -0.345 19.157 -42.594 1.00 44.84 423 LEU A C 1
ATOM 3330 O O . LEU A 1 424 ? -0.152 18.264 -41.764 1.00 45.54 423 LEU A O 1
ATOM 3335 N N . ALA A 1 425 ? -1.258 19.066 -43.555 1.00 46.63 424 ALA A N 1
ATOM 3336 C CA . ALA A 1 425 ? -2.033 17.846 -43.774 1.00 47.11 424 ALA A CA 1
ATOM 3337 C C . ALA A 1 425 ? -1.119 16.651 -44.011 1.00 45.77 424 ALA A C 1
ATOM 3338 O O . ALA A 1 425 ? -1.173 15.650 -43.288 1.00 40.18 424 ALA A O 1
ATOM 3340 N N . LYS A 1 426 ? -0.279 16.765 -45.031 1.00 45.12 425 LYS A N 1
ATOM 3341 C CA . LYS A 1 426 ? 0.683 15.716 -45.349 1.00 46.04 425 LYS A CA 1
ATOM 3342 C C . LYS A 1 426 ? 1.576 15.400 -44.147 1.00 43.28 425 LYS A C 1
ATOM 3343 O O . LYS A 1 426 ? 1.922 14.239 -43.904 1.00 44.38 425 LYS A O 1
ATOM 3349 N N . ALA A 1 427 ? 1.936 16.434 -43.389 1.00 36.31 426 ALA A N 1
ATOM 3350 C CA . ALA A 1 427 ? 2.816 16.264 -42.240 1.00 31.99 426 ALA A CA 1
ATOM 3351 C C . ALA A 1 427 ? 2.140 15.451 -41.134 1.00 47.23 426 ALA A C 1
ATOM 3352 O O . ALA A 1 427 ? 2.777 14.618 -40.502 1.00 47.36 426 ALA A O 1
ATOM 3354 N N . ALA A 1 428 ? 0.854 15.684 -40.897 1.00 45.84 427 ALA A N 1
ATOM 3355 C CA . ALA A 1 428 ? 0.138 14.932 -39.868 1.00 42.16 427 ALA A CA 1
ATOM 3356 C C . ALA A 1 428 ? -0.137 13.496 -40.331 1.00 40.44 427 ALA A C 1
ATOM 3357 O O . ALA A 1 428 ? -0.022 12.543 -39.571 1.00 42.14 427 ALA A O 1
ATOM 3359 N N . GLU A 1 429 ? -0.489 13.333 -41.592 1.00 46.48 428 GLU A N 1
ATOM 3360 C CA . GLU A 1 429 ? -0.695 11.990 -42.122 1.00 44.17 428 GLU A CA 1
ATOM 3361 C C . GLU A 1 429 ? 0.584 11.150 -41.986 1.00 43.77 428 GLU A C 1
ATOM 3362 O O . GLU A 1 429 ? 0.526 9.990 -41.584 1.00 44.45 428 GLU A O 1
ATOM 3368 N N . THR A 1 430 ? 1.737 11.747 -42.291 1.00 42.34 429 THR A N 1
ATOM 3369 C CA . THR A 1 430 ? 3.008 11.026 -42.258 1.00 38.69 429 THR A CA 1
ATOM 3370 C C . THR A 1 430 ? 3.501 10.746 -40.836 1.00 42.11 429 THR A C 1
ATOM 3371 O O . THR A 1 430 ? 4.040 9.673 -40.551 1.00 44.63 429 THR A O 1
ATOM 3375 N N . MET A 1 431 ? 3.309 11.697 -39.932 1.00 44.68 430 MET A N 1
ATOM 3376 C CA . MET A 1 431 ? 3.731 11.491 -38.557 1.00 38.06 430 MET A CA 1
ATOM 3377 C C . MET A 1 431 ? 2.890 10.410 -37.928 1.00 42.19 430 MET A C 1
ATOM 3378 O O . MET A 1 431 ? 3.383 9.619 -37.135 1.00 45.40 430 MET A O 1
ATOM 3383 N N . ASP A 1 432 ? 1.611 10.376 -38.277 1.00 40.03 431 ASP A N 1
ATOM 3384 C CA . ASP A 1 432 ? 0.731 9.359 -37.731 1.00 38.61 431 ASP A CA 1
ATOM 3385 C C . ASP A 1 432 ? 1.142 8.000 -38.265 1.00 45.14 431 ASP A C 1
ATOM 3386 O O . ASP A 1 432 ? 1.099 7.015 -37.536 1.00 51.07 431 ASP A O 1
ATOM 3391 N N . TYR A 1 433 ? 1.550 7.937 -39.531 1.00 34.71 432 TYR A N 1
ATOM 3392 C CA . TYR A 1 433 ? 2.038 6.672 -40.060 1.00 34.63 432 TYR A CA 1
ATOM 3393 C C . TYR A 1 433 ? 3.256 6.235 -39.248 1.00 37.71 432 TYR A C 1
ATOM 3394 O O . TYR A 1 433 ? 3.355 5.076 -38.851 1.00 39.11 432 TYR A O 1
ATOM 3403 N N . ALA A 1 434 ? 4.162 7.170 -38.981 1.00 36.59 433 ALA A N 1
ATOM 3404 C CA . ALA A 1 434 ? 5.338 6.878 -38.172 1.00 31.11 433 ALA A CA 1
ATOM 3405 C C . ALA A 1 434 ? 4.947 6.284 -36.819 1.00 37.61 433 ALA A C 1
ATOM 3406 O O . ALA A 1 434 ? 5.570 5.337 -36.334 1.00 41.64 433 ALA A O 1
ATOM 3408 N N . ARG A 1 435 ? 3.905 6.847 -36.220 1.00 38.43 434 ARG A N 1
ATOM 3409 C CA . ARG A 1 435 ? 3.395 6.366 -34.939 1.00 36.98 434 ARG A CA 1
ATOM 3410 C C . ARG A 1 435 ? 2.958 4.912 -35.054 1.00 40.41 434 ARG A C 1
ATOM 3411 O O . ARG A 1 435 ? 3.304 4.077 -34.226 1.00 43.67 434 ARG A O 1
ATOM 3419 N N . SER A 1 436 ? 2.214 4.617 -36.116 1.00 28.26 435 SER A N 1
ATOM 3420 C CA . SER A 1 436 ? 1.639 3.302 -36.283 1.00 28.38 435 SER A CA 1
ATOM 3421 C C . SER A 1 436 ? 2.708 2.204 -36.370 1.00 38.64 435 SER A C 1
ATOM 3422 O O . SER A 1 436 ? 2.399 1.034 -36.187 1.00 38.42 435 SER A O 1
ATOM 3425 N N . LEU A 1 437 ? 3.961 2.598 -36.607 1.00 38.86 436 LEU A N 1
ATOM 3426 C CA . LEU A 1 437 ? 5.094 1.667 -36.673 1.00 39.72 436 LEU A CA 1
ATOM 3427 C C . LEU A 1 437 ? 5.713 1.314 -35.307 1.00 46.51 436 LEU A C 1
ATOM 3428 O O . LEU A 1 437 ? 6.410 0.309 -35.174 1.00 49.49 436 LEU A O 1
ATOM 3433 N N . ASP A 1 438 ? 5.490 2.158 -34.303 1.00 46.20 437 ASP A N 1
ATOM 3434 C CA . ASP A 1 438 ? 5.901 1.843 -32.937 1.00 36.45 437 ASP A CA 1
ATOM 3435 C C . ASP A 1 438 ? 4.747 2.243 -32.028 1.00 33.68 437 ASP A C 1
ATOM 3436 O O . ASP A 1 438 ? 4.790 3.285 -31.367 1.00 32.87 437 ASP A O 1
ATOM 3441 N N . PRO A 1 439 ? 3.688 1.421 -32.003 1.00 41.76 438 PRO A N 1
ATOM 3442 C CA . PRO A 1 439 ? 2.526 1.803 -31.195 1.00 37.74 438 PRO A CA 1
ATOM 3443 C C . PRO A 1 439 ? 2.808 1.737 -29.670 1.00 37.73 438 PRO A C 1
ATOM 3444 O O . PRO A 1 439 ? 1.995 2.218 -28.890 1.00 43.79 438 PRO A O 1
ATOM 3448 N N . LYS A 1 440 ? 3.938 1.159 -29.264 1.00 31.12 439 LYS A N 1
ATOM 3449 C CA . LYS A 1 440 ? 4.282 1.056 -27.838 1.00 46.69 439 LYS A CA 1
ATOM 3450 C C . LYS A 1 440 ? 5.046 2.266 -27.286 1.00 46.72 439 LYS A C 1
ATOM 3451 O O . LYS A 1 440 ? 5.284 2.351 -26.090 1.00 48.72 439 LYS A O 1
ATOM 3457 N N . ASP A 1 441 ? 5.415 3.196 -28.158 1.00 41.44 440 ASP A N 1
ATOM 3458 C CA . ASP A 1 441 ? 6.287 4.304 -27.796 1.00 34.07 440 ASP A CA 1
ATOM 3459 C C . ASP A 1 441 ? 5.547 5.629 -27.698 1.00 34.52 440 ASP A C 1
ATOM 3460 O O . ASP A 1 441 ? 4.973 6.098 -28.683 1.00 39.12 440 ASP A O 1
ATOM 3465 N N . ARG A 1 442 ? 5.550 6.252 -26.524 1.00 31.30 441 ARG A N 1
ATOM 3466 C CA . ARG A 1 442 ? 4.711 7.437 -26.348 1.00 33.41 441 ARG A CA 1
ATOM 3467 C C . ARG A 1 442 ? 5.258 8.683 -27.062 1.00 33.29 441 ARG A C 1
ATOM 3468 O O . ARG A 1 442 ? 4.485 9.549 -27.478 1.00 30.02 441 ARG A O 1
ATOM 3476 N N . TYR A 1 443 ? 6.577 8.772 -27.212 1.00 29.29 442 TYR A N 1
ATOM 3477 C CA . TYR A 1 443 ? 7.172 9.936 -27.851 1.00 26.76 442 TYR A CA 1
ATOM 3478 C C . TYR A 1 443 ? 6.618 10.149 -29.234 1.00 28.49 442 TYR A C 1
ATOM 3479 O O . TYR A 1 443 ? 6.245 11.256 -29.575 1.00 38.03 442 TYR A O 1
ATOM 3488 N N . ILE A 1 444 ? 6.580 9.094 -30.042 1.00 31.02 443 ILE A N 1
ATOM 3489 C CA . ILE A 1 444 ? 6.054 9.233 -31.386 1.00 36.00 443 ILE A CA 1
ATOM 3490 C C . ILE A 1 444 ? 4.534 9.452 -31.321 1.00 37.01 443 ILE A C 1
ATOM 3491 O O . ILE A 1 444 ? 3.971 10.156 -32.147 1.00 38.73 443 ILE A O 1
ATOM 3496 N N . ASN A 1 445 ? 3.871 8.893 -30.316 1.00 38.02 444 ASN A N 1
ATOM 3497 C CA . ASN A 1 445 ? 2.448 9.160 -30.168 1.00 34.42 444 ASN A CA 1
ATOM 3498 C C . ASN A 1 445 ? 2.209 10.647 -29.909 1.00 38.02 444 ASN A C 1
ATOM 3499 O O . ASN A 1 445 ? 1.306 11.250 -30.496 1.00 35.16 444 ASN A O 1
ATOM 3504 N N . SER A 1 446 ? 3.039 11.240 -29.050 1.00 38.95 445 SER A N 1
ATOM 3505 C CA . SER A 1 446 ? 2.928 12.663 -28.722 1.00 33.39 445 SER A CA 1
ATOM 3506 C C . SER A 1 446 ? 3.189 13.565 -29.932 1.00 35.08 445 SER A C 1
ATOM 3507 O O . SER A 1 446 ? 2.539 14.592 -30.100 1.00 39.01 445 SER A O 1
ATOM 3510 N N . LYS A 1 447 ? 4.149 13.185 -30.760 1.00 33.61 446 LYS A N 1
ATOM 3511 C CA . LYS A 1 447 ? 4.448 13.912 -31.985 1.00 37.94 446 LYS A CA 1
ATOM 3512 C C . LYS A 1 447 ? 3.263 13.932 -32.954 1.00 42.26 446 LYS A C 1
ATOM 3513 O O . LYS A 1 447 ? 2.934 14.962 -33.556 1.00 39.82 446 LYS A O 1
ATOM 3519 N N . ALA A 1 448 ? 2.622 12.781 -33.100 1.00 32.07 447 ALA A N 1
ATOM 3520 C CA . ALA A 1 448 ? 1.518 12.668 -34.039 1.00 36.10 447 ALA A CA 1
ATOM 3521 C C . ALA A 1 448 ? 0.368 13.557 -33.578 1.00 40.21 447 ALA A C 1
ATOM 3522 O O . ALA A 1 448 ? -0.167 14.351 -34.353 1.00 43.77 447 ALA A O 1
ATOM 3524 N N . ALA A 1 449 ? 0.010 13.450 -32.305 1.00 38.39 448 ALA A N 1
ATOM 3525 C CA . ALA A 1 449 ? -1.025 14.315 -31.742 1.00 39.94 448 ALA A CA 1
ATOM 3526 C C . ALA A 1 449 ? -0.722 15.806 -31.957 1.00 38.11 448 ALA A C 1
ATOM 3527 O O . ALA A 1 449 ? -1.610 16.584 -32.290 1.00 46.02 448 ALA A O 1
ATOM 3529 N N . LYS A 1 450 ? 0.531 16.195 -31.762 1.00 34.37 449 LYS A N 1
ATOM 3530 C CA . LYS A 1 450 ? 0.931 17.583 -31.906 1.00 37.12 449 LYS A CA 1
ATOM 3531 C C . LYS A 1 450 ? 0.732 18.023 -33.341 1.00 45.36 449 LYS A C 1
ATOM 3532 O O . LYS A 1 450 ? 0.126 19.071 -33.610 1.00 40.99 449 LYS A O 1
ATOM 3538 N N . TYR A 1 451 ? 1.237 17.209 -34.265 1.00 46.39 450 TYR A N 1
ATOM 3539 C CA . TYR A 1 451 ? 1.073 17.487 -35.689 1.00 44.18 450 TYR A CA 1
ATOM 3540 C C . TYR A 1 451 ? -0.403 17.580 -36.105 1.00 44.12 450 TYR A C 1
ATOM 3541 O O . TYR A 1 451 ? -0.773 18.407 -36.932 1.00 46.13 450 TYR A O 1
ATOM 3550 N N . GLN A 1 452 ? -1.251 16.764 -35.504 1.00 38.67 451 GLN A N 1
ATOM 3551 C CA . GLN A 1 452 ? -2.669 16.833 -35.800 1.00 36.92 451 GLN A CA 1
ATOM 3552 C C . GLN A 1 452 ? -3.279 18.141 -35.286 1.00 41.55 451 GLN A C 1
ATOM 3553 O O . GLN A 1 452 ? -4.079 18.779 -35.990 1.00 42.79 451 GLN A O 1
ATOM 3559 N N . LEU A 1 453 ? -2.890 18.553 -34.078 1.00 40.80 452 LEU A N 1
ATOM 3560 C CA . LEU A 1 453 ? -3.299 19.855 -33.555 1.00 44.10 452 LEU A CA 1
ATOM 3561 C C . LEU A 1 453 ? -2.757 20.995 -34.419 1.00 45.25 452 LEU A C 1
ATOM 3562 O O . LEU A 1 453 ? -3.439 21.987 -34.647 1.00 46.12 452 LEU A O 1
ATOM 3567 N N . ARG A 1 454 ? -1.525 20.857 -34.890 1.00 44.80 453 ARG A N 1
ATOM 3568 C CA . ARG A 1 454 ? -0.970 21.834 -35.819 1.00 47.04 453 ARG A CA 1
ATOM 3569 C C . ARG A 1 454 ? -1.795 21.894 -37.105 1.00 48.11 453 ARG A C 1
ATOM 3570 O O . ARG A 1 454 ? -1.827 22.926 -37.771 1.00 57.00 453 ARG A O 1
ATOM 3578 N N . ASN A 1 455 ? -2.461 20.790 -37.442 1.00 40.06 454 ASN A N 1
ATOM 3579 C CA . ASN A 1 455 ? -3.377 20.751 -38.580 1.00 40.72 454 ASN A CA 1
ATOM 3580 C C . ASN A 1 455 ? -4.830 21.019 -38.161 1.00 44.25 454 ASN A C 1
ATOM 3581 O O . ASN A 1 455 ? -5.764 20.754 -38.902 1.00 41.45 454 ASN A O 1
ATOM 3586 N N . ASN A 1 456 ? -4.985 21.555 -36.959 1.00 40.24 455 ASN A N 1
ATOM 3587 C CA . ASN A 1 456 ? -6.271 21.890 -36.386 1.00 41.74 455 ASN A CA 1
ATOM 3588 C C . ASN A 1 456 ? -7.236 20.729 -36.267 1.00 48.19 455 ASN A C 1
ATOM 3589 O O . ASN A 1 456 ? -8.441 20.945 -36.317 1.00 53.16 455 ASN A O 1
ATOM 3594 N N . GLU A 1 457 ? -6.726 19.512 -36.068 1.00 43.42 456 GLU A N 1
ATOM 3595 C CA . GLU A 1 457 ? -7.611 18.366 -35.845 1.00 45.34 456 GLU A CA 1
ATOM 3596 C C . GLU A 1 457 ? -7.682 17.967 -34.373 1.00 49.20 456 GLU A C 1
ATOM 3597 O O . GLU A 1 457 ? -7.187 16.904 -33.984 1.00 52.22 456 GLU A O 1
ATOM 3603 N N . ASN A 1 458 ? -8.309 18.809 -33.558 1.00 47.98 457 ASN A N 1
ATOM 3604 C CA . ASN A 1 458 ? -8.313 18.609 -32.106 1.00 48.95 457 ASN A CA 1
ATOM 3605 C C . ASN A 1 458 ? -8.863 17.262 -31.677 1.00 45.13 457 ASN A C 1
ATOM 3606 O O . ASN A 1 458 ? -8.241 16.530 -30.909 1.00 48.81 457 ASN A O 1
ATOM 3611 N N . GLU A 1 459 ? -10.042 16.939 -32.178 1.00 41.83 458 GLU A N 1
ATOM 3612 C CA . GLU A 1 459 ? -10.743 15.750 -31.737 1.00 45.26 458 GLU A CA 1
ATOM 3613 C C . GLU A 1 459 ? -9.958 14.487 -32.117 1.00 49.44 458 GLU A C 1
ATOM 3614 O O . GLU A 1 459 ? -9.909 13.518 -31.347 1.00 44.10 458 GLU A O 1
ATOM 3620 N N . LYS A 1 460 ? -9.317 14.515 -33.285 1.00 44.49 459 LYS A N 1
ATOM 3621 C CA . LYS A 1 460 ? -8.418 13.437 -33.680 1.00 35.84 459 LYS A CA 1
ATOM 3622 C C . LYS A 1 460 ? -7.200 13.381 -32.771 1.00 43.37 459 LYS A C 1
ATOM 3623 O O . LYS A 1 460 ? -6.844 12.306 -32.275 1.00 47.45 459 LYS A O 1
ATOM 3629 N N . ALA A 1 461 ? -6.557 14.531 -32.542 1.00 43.96 460 ALA A N 1
ATOM 3630 C CA . ALA A 1 461 ? -5.345 14.553 -31.719 1.00 38.09 460 ALA A CA 1
ATOM 3631 C C . ALA A 1 461 ? -5.625 13.971 -30.336 1.00 41.55 460 ALA A C 1
ATOM 3632 O O . ALA A 1 461 ? -4.827 13.194 -29.810 1.00 42.24 460 ALA A O 1
ATOM 3634 N N . LEU A 1 462 ? -6.773 14.334 -29.766 1.00 41.11 461 LEU A N 1
ATOM 3635 C CA . LEU A 1 462 ? -7.178 13.844 -28.456 1.00 34.83 461 LEU A CA 1
ATOM 3636 C C . LEU A 1 462 ? -7.378 12.319 -28.459 1.00 42.78 461 LEU A C 1
ATOM 3637 O O . LEU A 1 462 ? -7.140 11.650 -27.456 1.00 41.85 461 LEU A O 1
ATOM 3642 N N . ALA A 1 463 ? -7.810 11.762 -29.586 1.00 36.36 462 ALA A N 1
ATOM 3643 C CA . ALA A 1 463 ? -8.042 10.324 -29.633 1.00 39.37 462 ALA A CA 1
ATOM 3644 C C . ALA A 1 463 ? -6.719 9.572 -29.774 1.00 48.90 462 ALA A C 1
ATOM 3645 O O . ALA A 1 463 ? -6.588 8.430 -29.333 1.00 55.76 462 ALA A O 1
ATOM 3647 N N . THR A 1 464 ? -5.740 10.221 -30.392 1.00 44.13 463 THR A N 1
ATOM 3648 C CA . THR A 1 464 ? -4.393 9.676 -30.465 1.00 40.98 463 THR A CA 1
ATOM 3649 C C . THR A 1 464 ? -3.796 9.579 -29.055 1.00 46.07 463 THR A C 1
ATOM 3650 O O . THR A 1 464 ? -3.220 8.557 -28.662 1.00 42.80 463 THR A O 1
ATOM 3654 N N . MET A 1 465 ? -3.941 10.656 -28.290 1.00 44.29 464 MET A N 1
ATOM 3655 C CA . MET A 1 465 ? -3.414 10.676 -26.939 1.00 40.42 464 MET A CA 1
ATOM 3656 C C . MET A 1 465 ? -4.145 9.638 -26.087 1.00 42.53 464 MET A C 1
ATOM 3657 O O . MET A 1 465 ? -3.565 9.076 -25.157 1.00 42.49 464 MET A O 1
ATOM 3662 N N . GLY A 1 466 ? -5.409 9.386 -26.422 1.00 36.76 465 GLY A N 1
ATOM 3663 C CA . GLY A 1 466 ? -6.207 8.380 -25.747 1.00 38.92 465 GLY A CA 1
ATOM 3664 C C . GLY A 1 466 ? -5.570 6.999 -25.781 1.00 45.20 465 GLY A C 1
ATOM 3665 O O . GLY A 1 466 ? -5.863 6.152 -24.933 1.00 50.89 465 GLY A O 1
ATOM 3666 N N . LEU A 1 467 ? -4.682 6.764 -26.748 1.00 37.26 466 LEU A N 1
ATOM 3667 C CA . LEU A 1 467 ? -3.971 5.495 -26.799 1.00 34.37 466 LEU A CA 1
ATOM 3668 C C . LEU A 1 467 ? -3.023 5.297 -25.593 1.00 39.33 466 LEU A C 1
ATOM 3669 O O . LEU A 1 467 ? -2.635 4.169 -25.289 1.00 44.00 466 LEU A O 1
ATOM 3674 N N . PHE A 1 468 ? -2.668 6.378 -24.897 1.00 42.99 467 PHE A N 1
ATOM 3675 C CA . PHE A 1 468 ? -1.745 6.277 -23.759 1.00 38.65 467 PHE A CA 1
ATOM 3676 C C . PHE A 1 468 ? -2.261 6.810 -22.419 1.00 40.70 467 PHE A C 1
ATOM 3677 O O . PHE A 1 468 ? -1.594 6.627 -21.410 1.00 56.18 467 PHE A O 1
ATOM 3685 N N . THR A 1 469 ? -3.440 7.434 -22.398 1.00 45.02 468 THR A N 1
ATOM 3686 C CA . THR A 1 469 ? -4.056 7.916 -21.152 1.00 43.34 468 THR A CA 1
ATOM 3687 C C . THR A 1 469 ? -4.814 6.792 -20.463 1.00 58.15 468 THR A C 1
ATOM 3688 O O . THR A 1 469 ? -5.327 5.907 -21.138 1.00 69.09 468 THR A O 1
ATOM 3692 N N . ARG A 1 470 ? -4.892 6.824 -19.133 1.00 69.62 469 ARG A N 1
ATOM 3693 C CA . ARG A 1 470 ? -5.519 5.723 -18.393 1.00 75.63 469 ARG A CA 1
ATOM 3694 C C . ARG A 1 470 ? -6.955 5.521 -18.859 1.00 74.44 469 ARG A C 1
ATOM 3695 O O . ARG A 1 470 ? -7.699 6.484 -19.018 1.00 77.65 469 ARG A O 1
ATOM 3703 N N . ALA A 1 471 ? -7.319 4.260 -19.084 1.00 59.84 470 ALA A N 1
ATOM 3704 C CA . ALA A 1 471 ? -8.490 3.920 -19.880 1.00 65.48 470 ALA A CA 1
ATOM 3705 C C . ALA A 1 471 ? -9.826 4.393 -19.311 1.00 85.29 470 ALA A C 1
ATOM 3706 O O . ALA A 1 471 ? -10.572 5.126 -19.972 1.00 84.27 470 ALA A O 1
ATOM 3708 N N . GLU A 1 472 ? -10.145 3.969 -18.096 1.00 92.22 471 GLU A N 1
ATOM 3709 C CA . GLU A 1 472 ? -11.481 4.230 -17.573 1.00 99.02 471 GLU A CA 1
ATOM 3710 C C . GLU A 1 472 ? -11.538 5.516 -16.748 1.00 99.60 471 GLU A C 1
ATOM 3711 O O . GLU A 1 472 ? -12.406 5.681 -15.891 1.00 101.37 471 GLU A O 1
ATOM 3717 N N . THR A 1 473 ? -10.606 6.426 -17.025 1.00 97.10 472 THR A N 1
ATOM 3718 C CA . THR A 1 473 ? -10.651 7.771 -16.463 1.00 84.37 472 THR A CA 1
ATOM 3719 C C . THR A 1 473 ? -11.969 8.410 -16.847 1.00 74.89 472 THR A C 1
ATOM 3720 O O . THR A 1 473 ? -12.432 8.255 -17.973 1.00 75.76 472 THR A O 1
ATOM 3724 N N . ALA A 1 474 ? -12.591 9.110 -15.910 1.00 73.10 473 ALA A N 1
ATOM 3725 C CA . ALA A 1 474 ? -13.858 9.766 -16.205 1.00 67.26 473 ALA A CA 1
ATOM 3726 C C . ALA A 1 474 ? -13.594 11.150 -16.745 1.00 70.14 473 ALA A C 1
ATOM 3727 O O . ALA A 1 474 ? -12.859 11.933 -16.148 1.00 70.95 473 ALA A O 1
ATOM 3729 N N . GLY A 1 475 ? -14.200 11.446 -17.883 1.00 67.89 474 GLY A N 1
ATOM 3730 C CA . GLY A 1 475 ? -13.968 12.706 -18.551 1.00 64.60 474 GLY A CA 1
ATOM 3731 C C . GLY A 1 475 ? -13.009 12.492 -19.700 1.00 56.82 474 GLY A C 1
ATOM 3732 O O . GLY A 1 475 ? -12.524 13.455 -20.281 1.00 56.31 474 GLY A O 1
ATOM 3733 N N . GLY A 1 476 ? -12.739 11.224 -20.014 1.00 51.71 475 GLY A N 1
ATOM 3734 C CA . GLY A 1 476 ? -11.894 10.862 -21.139 1.00 57.48 475 GLY A CA 1
ATOM 3735 C C . GLY A 1 476 ? -10.460 11.339 -21.014 1.00 61.77 475 GLY A C 1
ATOM 3736 O O . GLY A 1 476 ? -10.080 11.914 -19.990 1.00 68.22 475 GLY A O 1
ATOM 3737 N N . PRO A 1 477 ? -9.658 11.110 -22.064 1.00 53.62 476 PRO A N 1
ATOM 3738 C CA . PRO A 1 477 ? -8.246 11.495 -22.148 1.00 47.29 476 PRO A CA 1
ATOM 3739 C C . PRO A 1 477 ? -7.980 12.894 -21.605 1.00 49.28 476 PRO A C 1
ATOM 3740 O O . PRO A 1 477 ? -7.025 13.084 -20.848 1.00 50.30 476 PRO A O 1
ATOM 3744 N N . LEU A 1 478 ? -8.818 13.858 -21.981 1.00 48.43 477 LEU A N 1
ATOM 3745 C CA . LEU A 1 478 ? -8.613 15.246 -21.577 1.00 43.53 477 LEU A CA 1
ATOM 3746 C C . LEU A 1 478 ? -8.534 15.370 -20.064 1.00 46.98 477 LEU A C 1
ATOM 3747 O O . LEU A 1 478 ? -7.722 16.136 -19.542 1.00 42.77 477 LEU A O 1
ATOM 3752 N N . ALA A 1 479 ? -9.373 14.610 -19.362 1.00 44.38 478 ALA A N 1
ATOM 3753 C CA . ALA A 1 479 ? -9.396 14.666 -17.902 1.00 39.77 478 ALA A CA 1
ATOM 3754 C C . ALA A 1 479 ? -8.090 14.122 -17.342 1.00 47.96 478 ALA A C 1
ATOM 3755 O O . ALA A 1 479 ? -7.506 14.690 -16.402 1.00 48.59 478 ALA A O 1
ATOM 3757 N N . ASP A 1 480 ? -7.636 13.010 -17.916 1.00 41.34 479 ASP A N 1
ATOM 3758 C CA . ASP A 1 480 ? -6.430 12.390 -17.422 1.00 38.52 479 ASP A CA 1
ATOM 3759 C C . ASP A 1 480 ? -5.257 13.335 -17.682 1.00 40.71 479 ASP A C 1
ATOM 3760 O O . ASP A 1 480 ? -4.426 13.564 -16.801 1.00 41.32 479 ASP A O 1
ATOM 3765 N N . LEU A 1 481 ? -5.214 13.919 -18.877 1.00 35.52 480 LEU A N 1
ATOM 3766 C CA . LEU A 1 481 ? -4.118 14.811 -19.227 1.00 39.60 480 LEU A CA 1
ATOM 3767 C C . LEU A 1 481 ? -4.110 16.060 -18.339 1.00 44.16 480 LEU A C 1
ATOM 3768 O O . LEU A 1 481 ? -3.050 16.566 -17.966 1.00 48.89 480 LEU A O 1
ATOM 3773 N N . THR A 1 482 ? -5.294 16.548 -17.996 1.00 44.23 481 THR A N 1
ATOM 3774 C CA . THR A 1 482 ? -5.429 17.683 -17.093 1.00 37.51 481 THR A CA 1
ATOM 3775 C C . THR A 1 482 ? -4.912 17.326 -15.714 1.00 36.69 481 THR A C 1
ATOM 3776 O O . THR A 1 482 ? -4.093 18.033 -15.147 1.00 37.45 481 THR A O 1
ATOM 3780 N N . ASP A 1 483 ? -5.427 16.223 -15.182 1.00 37.55 482 ASP A N 1
ATOM 3781 C CA . ASP A 1 483 ? -4.942 15.608 -13.949 1.00 40.68 482 ASP A CA 1
ATOM 3782 C C . ASP A 1 483 ? -3.417 15.498 -13.865 1.00 34.48 482 ASP A C 1
ATOM 3783 O O . ASP A 1 483 ? -2.813 15.837 -12.853 1.00 30.06 482 ASP A O 1
ATOM 3788 N N . MET A 1 484 ? -2.801 15.000 -14.933 1.00 40.11 483 MET A N 1
ATOM 3789 C CA . MET A 1 484 ? -1.355 14.802 -14.971 1.00 31.86 483 MET A CA 1
ATOM 3790 C C . MET A 1 484 ? -0.606 16.048 -15.384 1.00 34.49 483 MET A C 1
ATOM 3791 O O . MET A 1 484 ? 0.576 15.965 -15.740 1.00 36.69 483 MET A O 1
ATOM 3796 N N . GLN A 1 485 ? -1.302 17.185 -15.376 1.00 32.37 484 GLN A N 1
ATOM 3797 C CA . GLN A 1 485 ? -0.669 18.493 -15.534 1.00 35.15 484 GLN A CA 1
ATOM 3798 C C . GLN A 1 485 ? 0.088 18.631 -16.862 1.00 35.99 484 GLN A C 1
ATOM 3799 O O . GLN A 1 485 ? 1.179 19.212 -16.906 1.00 27.89 484 GLN A O 1
ATOM 3805 N N . CYS A 1 486 ? -0.498 18.109 -17.942 1.00 26.68 485 CYS A N 1
ATOM 3806 C CA . CYS A 1 486 ? 0.180 18.108 -19.237 1.00 32.14 485 CYS A CA 1
ATOM 3807 C C . CYS A 1 486 ? 0.030 19.452 -19.965 1.00 39.66 485 CYS A C 1
ATOM 3808 O O . CYS A 1 486 ? -0.927 19.658 -20.728 1.00 46.33 485 CYS A O 1
ATOM 3811 N N . ILE A 1 487 ? 0.995 20.345 -19.751 1.00 31.77 486 ILE A N 1
ATOM 3812 C CA . ILE A 1 487 ? 0.928 21.714 -20.259 1.00 32.79 486 ILE A CA 1
ATOM 3813 C C . ILE A 1 487 ? 1.159 21.842 -21.783 1.00 35.59 486 ILE A C 1
ATOM 3814 O O . ILE A 1 487 ? 0.555 22.689 -22.433 1.00 37.92 486 ILE A O 1
ATOM 3819 N N . TRP A 1 488 ? 2.032 21.023 -22.355 1.00 33.06 487 TRP A N 1
ATOM 3820 C CA . TRP A 1 488 ? 2.279 21.128 -23.789 1.00 34.82 487 TRP A CA 1
ATOM 3821 C C . TRP A 1 488 ? 0.976 20.845 -24.534 1.00 37.81 487 TRP A C 1
ATOM 3822 O O . TRP A 1 488 ? 0.574 21.618 -25.418 1.00 39.35 487 TRP A O 1
ATOM 3833 N N . PHE A 1 489 ? 0.283 19.781 -24.149 1.00 33.72 488 PHE A N 1
ATOM 3834 C CA . PHE A 1 489 ? -0.911 19.428 -24.891 1.00 38.49 488 PHE A CA 1
ATOM 3835 C C . PHE A 1 489 ? -2.006 20.461 -24.664 1.00 42.98 488 PHE A C 1
ATOM 3836 O O . PHE A 1 489 ? -2.673 20.872 -25.606 1.00 36.76 488 PHE A O 1
ATOM 3844 N N . LEU A 1 490 ? -2.191 20.868 -23.408 1.00 46.15 489 LEU A N 1
ATOM 3845 C CA . LEU A 1 490 ? -3.211 21.859 -23.073 1.00 37.16 489 LEU A CA 1
ATOM 3846 C C . LEU A 1 490 ? -2.990 23.151 -23.862 1.00 39.49 489 LEU A C 1
ATOM 3847 O O . LEU A 1 490 ? -3.939 23.717 -24.407 1.00 38.86 489 LEU A O 1
ATOM 3852 N N . THR A 1 491 ? -1.740 23.600 -23.949 1.00 38.99 490 THR A N 1
ATOM 3853 C CA . THR A 1 491 ? -1.440 24.832 -24.680 1.00 36.86 490 THR A CA 1
ATOM 3854 C C . THR A 1 491 ? -1.715 24.664 -26.175 1.00 42.20 490 THR A C 1
ATOM 3855 O O . THR A 1 491 ? -2.398 25.491 -26.783 1.00 41.45 490 THR A O 1
ATOM 3859 N N . GLU A 1 492 ? -1.179 23.592 -26.758 1.00 39.28 491 GLU A N 1
ATOM 3860 C CA . GLU A 1 492 ? -1.395 23.286 -28.171 1.00 37.54 491 GLU A CA 1
ATOM 3861 C C . GLU A 1 492 ? -2.877 23.141 -28.507 1.00 40.93 491 GLU A C 1
ATOM 3862 O O . GLU A 1 492 ? -3.356 23.653 -29.514 1.00 45.97 491 GLU A O 1
ATOM 3868 N N . ASP A 1 493 ? -3.603 22.431 -27.654 1.00 40.54 492 ASP A N 1
ATOM 3869 C CA . ASP A 1 493 ? -5.034 22.245 -27.840 1.00 42.22 492 ASP A CA 1
ATOM 3870 C C . ASP A 1 493 ? -5.760 23.588 -27.854 1.00 46.38 492 ASP A C 1
ATOM 3871 O O . ASP A 1 493 ? -6.685 23.793 -28.636 1.00 44.84 492 ASP A O 1
ATOM 3876 N N . GLY A 1 494 ? -5.336 24.495 -26.982 1.00 44.44 493 GLY A N 1
ATOM 3877 C CA . GLY A 1 494 ? -5.948 25.805 -26.888 1.00 43.34 493 GLY A CA 1
ATOM 3878 C C . GLY A 1 494 ? -5.706 26.631 -28.135 1.00 48.62 493 GLY A C 1
ATOM 3879 O O . GLY A 1 494 ? -6.642 27.190 -28.708 1.00 55.16 493 GLY A O 1
ATOM 3880 N N . GLU A 1 495 ? -4.449 26.699 -28.561 1.00 42.55 494 GLU A N 1
ATOM 3881 C CA . GLU A 1 495 ? -4.080 27.469 -29.732 1.00 38.65 494 GLU A CA 1
ATOM 3882 C C . GLU A 1 495 ? -4.823 26.956 -30.965 1.00 43.99 494 GLU A C 1
ATOM 3883 O O . GLU A 1 495 ? -5.284 27.745 -31.800 1.00 50.53 494 GLU A O 1
ATOM 3889 N N . ALA A 1 496 ? -4.972 25.639 -31.059 1.00 39.33 495 ALA A N 1
ATOM 3890 C CA . ALA A 1 496 ? -5.750 25.032 -32.141 1.00 42.89 495 ALA A CA 1
ATOM 3891 C C . ALA A 1 496 ? -7.229 25.453 -32.125 1.00 45.95 495 ALA A C 1
ATOM 3892 O O . ALA A 1 496 ? -7.787 25.846 -33.155 1.00 49.75 495 ALA A O 1
ATOM 3894 N N . TRP A 1 497 ? -7.863 25.342 -30.959 1.00 43.53 496 TRP A N 1
ATOM 3895 C CA . TRP A 1 497 ? -9.251 25.757 -30.788 1.00 47.24 496 TRP A CA 1
ATOM 3896 C C . TRP A 1 497 ? -9.423 27.242 -31.095 1.00 52.91 496 TRP A C 1
ATOM 3897 O O . TRP A 1 497 ? -10.438 27.657 -31.662 1.00 56.49 496 TRP A O 1
ATOM 3908 N N . GLN A 1 498 ? -8.433 28.042 -30.709 1.00 46.58 497 GLN A N 1
ATOM 3909 C CA . GLN A 1 498 ? -8.472 29.467 -30.995 1.00 47.95 497 GLN A CA 1
ATOM 3910 C C . GLN A 1 498 ? -8.441 29.678 -32.497 1.00 52.32 497 GLN A C 1
ATOM 3911 O O . GLN A 1 498 ? -9.189 30.493 -33.015 1.00 60.68 497 GLN A O 1
ATOM 3917 N N . ARG A 1 499 ? -7.600 28.916 -33.192 1.00 53.00 498 ARG A N 1
ATOM 3918 C CA . ARG A 1 499 ? -7.488 29.012 -34.644 1.00 51.56 498 ARG A CA 1
ATOM 3919 C C . ARG A 1 499 ? -8.780 28.632 -35.354 1.00 59.16 498 ARG A C 1
ATOM 3920 O O . ARG A 1 499 ? -9.016 29.042 -36.493 1.00 56.99 498 ARG A O 1
ATOM 3928 N N . ARG A 1 500 ? -9.605 27.832 -34.691 1.00 60.73 499 ARG A N 1
ATOM 3929 C CA . ARG A 1 500 ? -10.856 27.388 -35.287 1.00 58.05 499 ARG A CA 1
ATOM 3930 C C . ARG A 1 500 ? -11.984 28.334 -34.926 1.00 58.37 499 ARG A C 1
ATOM 3931 O O . ARG A 1 500 ? -13.117 28.186 -35.393 1.00 59.61 499 ARG A O 1
ATOM 3939 N N . GLY A 1 501 ? -11.667 29.311 -34.088 1.00 53.61 500 GLY A N 1
ATOM 3940 C CA . GLY A 1 501 ? -12.655 30.287 -33.669 1.00 55.72 500 GLY A CA 1
ATOM 3941 C C . GLY A 1 501 ? -13.377 29.942 -32.375 1.00 58.80 500 GLY A C 1
ATOM 3942 O O . GLY A 1 501 ? -14.329 30.618 -32.017 1.00 63.43 500 GLY A O 1
ATOM 3943 N N . ASN A 1 502 ? -12.931 28.905 -31.669 1.00 53.83 501 ASN A N 1
ATOM 3944 C CA . ASN A 1 502 ? -13.620 28.464 -30.456 1.00 55.37 501 ASN A CA 1
ATOM 3945 C C . ASN A 1 502 ? -13.069 29.152 -29.206 1.00 57.71 501 ASN A C 1
ATOM 3946 O O . ASN A 1 502 ? -12.349 28.539 -28.405 1.00 56.02 501 ASN A O 1
ATOM 3951 N N . THR A 1 503 ? -13.427 30.423 -29.042 1.00 53.37 502 THR A N 1
ATOM 3952 C CA . THR A 1 503 ? -12.929 31.240 -27.937 1.00 54.61 502 THR A CA 1
ATOM 3953 C C . THR A 1 503 ? -13.148 30.570 -26.584 1.00 51.06 502 THR A C 1
ATOM 3954 O O . THR A 1 503 ? -12.315 30.681 -25.694 1.00 52.37 502 THR A O 1
ATOM 3958 N N . ALA A 1 504 ? -14.262 29.860 -26.444 1.00 52.65 503 ALA A N 1
ATOM 3959 C CA . ALA A 1 504 ? -14.613 29.237 -25.175 1.00 56.47 503 ALA A CA 1
ATOM 3960 C C . ALA A 1 504 ? -13.592 28.186 -24.749 1.00 58.15 503 ALA A C 1
ATOM 3961 O O . ALA A 1 504 ? -13.064 28.264 -23.643 1.00 55.21 503 ALA A O 1
ATOM 3963 N N . LEU A 1 505 ? -13.308 27.210 -25.616 1.00 52.42 504 LEU A N 1
ATOM 3964 C CA . LEU A 1 505 ? -12.398 26.128 -25.242 1.00 42.51 504 LEU A CA 1
ATOM 3965 C C . LEU A 1 505 ? -10.955 26.608 -25.230 1.00 49.87 504 LEU A C 1
ATOM 3966 O O . LEU A 1 505 ? -10.119 26.087 -24.489 1.00 55.06 504 LEU A O 1
ATOM 3971 N N . ALA A 1 506 ? -10.656 27.597 -26.058 1.00 54.64 505 ALA A N 1
ATOM 3972 C CA . ALA A 1 506 ? -9.329 28.184 -26.039 1.00 54.25 505 ALA A CA 1
ATOM 3973 C C . ALA A 1 506 ? -9.050 28.790 -24.661 1.00 54.33 505 ALA A C 1
ATOM 3974 O O . ALA A 1 506 ? -8.027 28.494 -24.047 1.00 47.88 505 ALA A O 1
ATOM 3976 N N . LEU A 1 507 ? -9.969 29.624 -24.168 1.00 52.90 506 LEU A N 1
ATOM 3977 C CA . LEU A 1 507 ? -9.775 30.265 -22.867 1.00 51.64 506 LEU A CA 1
ATOM 3978 C C . LEU A 1 507 ? -9.721 29.222 -21.745 1.00 52.73 506 LEU A C 1
ATOM 3979 O O . LEU A 1 507 ? -8.901 29.321 -20.818 1.00 41.62 506 LEU A O 1
ATOM 3984 N N . LYS A 1 508 ? -10.593 28.221 -21.845 1.00 51.07 507 LYS A N 1
ATOM 3985 C CA . LYS A 1 508 ? -10.667 27.177 -20.834 1.00 50.06 507 LYS A CA 1
ATOM 3986 C C . LYS A 1 508 ? -9.304 26.507 -20.674 1.00 48.68 507 LYS A C 1
ATOM 3987 O O . LYS A 1 508 ? -8.834 26.298 -19.554 1.00 50.71 507 LYS A O 1
ATOM 3993 N N . ARG A 1 509 ? -8.662 26.202 -21.799 1.00 45.70 508 ARG A N 1
ATOM 3994 C CA . ARG A 1 509 ? -7.328 25.590 -21.782 1.00 44.17 508 ARG A CA 1
ATOM 3995 C C . ARG A 1 509 ? -6.285 26.497 -21.136 1.00 46.07 508 ARG A C 1
ATOM 3996 O O . ARG A 1 509 ? -5.547 26.062 -20.244 1.00 37.85 508 ARG A O 1
ATOM 4004 N N . TYR A 1 510 ? -6.212 27.747 -21.600 1.00 42.98 509 TYR A N 1
ATOM 4005 C CA . TYR A 1 510 ? -5.267 28.713 -21.038 1.00 42.63 509 TYR A CA 1
ATOM 4006 C C . TYR A 1 510 ? -5.496 28.872 -19.523 1.00 44.45 509 TYR A C 1
ATOM 4007 O O . TYR A 1 510 ? -4.540 28.893 -18.732 1.00 39.36 509 TYR A O 1
ATOM 4016 N N . HIS A 1 511 ? -6.760 28.951 -19.116 1.00 37.32 510 HIS A N 1
ATOM 4017 C CA . HIS A 1 511 ? -7.065 29.004 -17.693 1.00 35.30 510 HIS A CA 1
ATOM 4018 C C . HIS A 1 511 ? -6.586 27.749 -16.953 1.00 37.44 510 HIS A C 1
ATOM 4019 O O . HIS A 1 511 ? -6.141 27.830 -15.809 1.00 39.32 510 HIS A O 1
ATOM 4026 N N . THR A 1 512 ? -6.662 26.595 -17.603 1.00 29.74 511 THR A N 1
ATOM 4027 C CA . THR A 1 512 ? -6.211 25.367 -16.964 1.00 39.23 511 THR A CA 1
ATOM 4028 C C . THR A 1 512 ? -4.699 25.365 -16.705 1.00 40.43 511 THR A C 1
ATOM 4029 O O . THR A 1 512 ? -4.251 24.933 -15.643 1.00 45.96 511 THR A O 1
ATOM 4033 N N . VAL A 1 513 ? -3.918 25.847 -17.667 1.00 35.01 512 VAL A N 1
ATOM 4034 C CA . VAL A 1 513 ? -2.479 26.002 -17.477 1.00 34.82 512 VAL A CA 1
ATOM 4035 C C . VAL A 1 513 ? -2.161 27.003 -16.346 1.00 36.51 512 VAL A C 1
ATOM 4036 O O . VAL A 1 513 ? -1.211 26.838 -15.593 1.00 37.66 512 VAL A O 1
ATOM 4040 N N . PHE A 1 514 ? -2.967 28.044 -16.238 1.00 38.20 513 PHE A N 1
ATOM 4041 C CA . PHE A 1 514 ? -2.818 29.014 -15.169 1.00 40.08 513 PHE A CA 1
ATOM 4042 C C . PHE A 1 514 ? -3.016 28.331 -13.795 1.00 46.42 513 PHE A C 1
ATOM 4043 O O . PHE A 1 514 ? -2.248 28.560 -12.859 1.00 47.07 513 PHE A O 1
ATOM 4051 N N . SER A 1 515 ? -4.030 27.473 -13.699 1.00 36.81 514 SER A N 1
ATOM 4052 C CA . SER A 1 515 ? -4.332 26.743 -12.473 1.00 30.23 514 SER A CA 1
ATOM 4053 C C . SER A 1 515 ? -3.275 25.715 -12.095 1.00 40.27 514 SER A C 1
ATOM 4054 O O . SER A 1 515 ? -3.014 25.485 -10.904 1.00 36.52 514 SER A O 1
ATOM 4057 N N . ILE A 1 516 ? -2.684 25.087 -13.107 1.00 38.66 515 ILE A N 1
ATOM 4058 C CA . ILE A 1 516 ? -1.576 24.181 -12.874 1.00 34.59 515 ILE A CA 1
ATOM 4059 C C . ILE A 1 516 ? -0.448 24.934 -12.189 1.00 33.93 515 ILE A C 1
ATOM 4060 O O . ILE A 1 516 ? 0.206 24.387 -11.296 1.00 35.66 515 ILE A O 1
ATOM 4065 N N . PHE A 1 517 ? -0.236 26.195 -12.569 1.00 25.90 516 PHE A N 1
ATOM 4066 C CA . PHE A 1 517 ? 0.839 26.956 -11.937 1.00 29.26 516 PHE A CA 1
ATOM 4067 C C . PHE A 1 517 ? 0.451 27.339 -10.512 1.00 30.40 516 PHE A C 1
ATOM 4068 O O . PHE A 1 517 ? 1.303 27.380 -9.634 1.00 38.81 516 PHE A O 1
ATOM 4076 N N . ASP A 1 518 ? -0.831 27.548 -10.252 1.00 30.71 517 ASP A N 1
ATOM 4077 C CA . ASP A 1 518 ? -1.253 27.809 -8.882 1.00 34.31 517 ASP A CA 1
ATOM 4078 C C . ASP A 1 518 ? -0.951 26.588 -8.016 1.00 40.43 517 ASP A C 1
ATOM 4079 O O . ASP A 1 518 ? -0.561 26.716 -6.863 1.00 43.04 517 ASP A O 1
ATOM 4084 N N . THR A 1 519 ? -1.104 25.404 -8.595 1.00 36.73 518 THR A N 1
ATOM 4085 C CA . THR A 1 519 ? -0.908 24.169 -7.857 1.00 33.15 518 THR A CA 1
ATOM 4086 C C . THR A 1 519 ? 0.554 23.973 -7.507 1.00 35.23 518 THR A C 1
ATOM 4087 O O . THR A 1 519 ? 0.898 23.625 -6.382 1.00 30.30 518 THR A O 1
ATOM 4091 N N . TRP A 1 520 ? 1.404 24.184 -8.501 1.00 35.63 519 TRP A N 1
ATOM 4092 C CA . TRP A 1 520 ? 2.837 24.108 -8.336 1.00 27.01 519 TRP A CA 1
ATOM 4093 C C . TRP A 1 520 ? 3.287 25.041 -7.215 1.00 37.51 519 TRP A C 1
ATOM 4094 O O . TRP A 1 520 ? 4.172 24.701 -6.421 1.00 38.33 519 TRP A O 1
ATOM 4105 N N . GLN A 1 521 ? 2.656 26.209 -7.129 1.00 37.59 520 GLN A N 1
ATOM 4106 C CA . GLN A 1 521 ? 3.001 27.136 -6.064 1.00 38.38 520 GLN A CA 1
ATOM 4107 C C . GLN A 1 521 ? 2.533 26.627 -4.705 1.00 34.84 520 GLN A C 1
ATOM 4108 O O . GLN A 1 521 ? 3.123 26.933 -3.679 1.00 42.88 520 GLN A O 1
ATOM 4114 N N . GLU A 1 522 ? 1.468 25.846 -4.701 1.00 25.82 521 GLU A N 1
ATOM 4115 C CA . GLU A 1 522 ? 0.890 25.387 -3.459 1.00 29.66 521 GLU A CA 1
ATOM 4116 C C . GLU A 1 522 ? 1.553 24.066 -3.043 1.00 37.56 521 GLU A C 1
ATOM 4117 O O . GLU A 1 522 ? 1.511 23.665 -1.870 1.00 33.26 521 GLU A O 1
ATOM 4123 N N . ASP A 1 523 ? 2.197 23.424 -4.014 1.00 28.44 522 ASP A N 1
ATOM 4124 C CA . ASP A 1 523 ? 2.857 22.141 -3.798 1.00 33.50 522 ASP A CA 1
ATOM 4125 C C . ASP A 1 523 ? 3.994 22.210 -2.773 1.00 35.91 522 ASP A C 1
ATOM 4126 O O . ASP A 1 523 ? 4.302 21.222 -2.115 1.00 35.30 522 ASP A O 1
ATOM 4131 N N . GLN A 1 524 ? 4.608 23.378 -2.630 1.00 36.51 523 GLN A N 1
ATOM 4132 C CA . GLN A 1 524 ? 5.735 23.531 -1.723 1.00 34.94 523 GLN A CA 1
ATOM 4133 C C . GLN A 1 524 ? 5.271 23.547 -0.250 1.00 41.14 523 GLN A C 1
ATOM 4134 O O . GLN A 1 524 ? 6.091 23.543 0.669 1.00 43.90 523 GLN A O 1
ATOM 4140 N N . PHE A 1 525 ? 3.956 23.530 -0.039 1.00 32.78 524 PHE A N 1
ATOM 4141 C CA . PHE A 1 525 ? 3.362 23.795 1.269 1.00 29.92 524 PHE A CA 1
ATOM 4142 C C . PHE A 1 525 ? 3.729 22.775 2.359 1.00 33.58 524 PHE A C 1
ATOM 4143 O O . PHE A 1 525 ? 4.126 23.141 3.466 1.00 30.45 524 PHE A O 1
ATOM 4151 N N . ASP A 1 526 ? 3.577 21.498 2.059 1.00 42.07 525 ASP A N 1
ATOM 4152 C CA . ASP A 1 526 ? 3.852 20.451 3.042 1.00 36.63 525 ASP A CA 1
ATOM 4153 C C . ASP A 1 526 ? 5.345 20.269 3.293 1.00 31.75 525 ASP A C 1
ATOM 4154 O O . ASP A 1 526 ? 5.735 19.609 4.247 1.00 38.68 525 ASP A O 1
ATOM 4159 N N . PHE A 1 527 ? 6.178 20.850 2.438 1.00 33.33 526 PHE A N 1
ATOM 4160 C CA . PHE A 1 527 ? 7.613 20.593 2.501 1.00 35.91 526 PHE A CA 1
ATOM 4161 C C . PHE A 1 527 ? 8.365 21.528 3.450 1.00 37.03 526 PHE A C 1
ATOM 4162 O O . PHE A 1 527 ? 9.466 21.198 3.884 1.00 41.53 526 PHE A O 1
ATOM 4170 N N . HIS A 1 528 ? 7.768 22.669 3.795 1.00 36.26 527 HIS A N 1
ATOM 4171 C CA . HIS A 1 528 ? 8.350 23.531 4.825 1.00 39.26 527 HIS A CA 1
ATOM 4172 C C . HIS A 1 528 ? 8.598 22.703 6.096 1.00 37.86 527 HIS A C 1
ATOM 4173 O O . HIS A 1 528 ? 9.613 22.877 6.760 1.00 36.26 527 HIS A O 1
ATOM 4180 N N . SER A 1 529 ? 7.687 21.780 6.407 1.00 31.91 528 SER A N 1
ATOM 4181 C CA . SER A 1 529 ? 7.856 20.881 7.556 1.00 34.65 528 SER A CA 1
ATOM 4182 C C . SER A 1 529 ? 8.642 19.629 7.224 1.00 41.94 528 SER A C 1
ATOM 4183 O O . SER A 1 529 ? 9.479 19.177 7.992 1.00 42.64 528 SER A O 1
ATOM 4186 N N . PHE A 1 530 ? 8.328 19.060 6.071 1.00 42.77 529 PHE A N 1
ATOM 4187 C CA . PHE A 1 530 ? 8.860 17.778 5.683 1.00 43.19 529 PHE A CA 1
ATOM 4188 C C . PHE A 1 530 ? 10.382 17.799 5.530 1.00 45.97 529 PHE A C 1
ATOM 4189 O O . PHE A 1 530 ? 11.073 16.864 5.960 1.00 44.30 529 PHE A O 1
ATOM 4197 N N . SER A 1 531 ? 10.900 18.865 4.925 1.00 32.67 530 SER A N 1
ATOM 4198 C CA . SER A 1 531 ? 12.333 18.991 4.731 1.00 28.30 530 SER A CA 1
ATOM 4199 C C . SER A 1 531 ? 13.089 19.055 6.051 1.00 36.88 530 SER A C 1
ATOM 4200 O O . SER A 1 531 ? 14.256 18.653 6.110 1.00 39.06 530 SER A O 1
ATOM 4203 N N . LEU A 1 532 ? 12.440 19.565 7.100 1.00 36.98 531 LEU A N 1
ATOM 4204 C CA . LEU A 1 532 ? 13.067 19.611 8.422 1.00 37.82 531 LEU A CA 1
ATOM 4205 C C . LEU A 1 532 ? 13.198 18.184 8.977 1.00 41.61 531 LEU A C 1
ATOM 4206 O O . LEU A 1 532 ? 14.124 17.892 9.721 1.00 43.64 531 LEU A O 1
ATOM 4211 N N . ARG A 1 533 ? 12.284 17.295 8.595 1.00 40.81 532 ARG A N 1
ATOM 4212 C CA . ARG A 1 533 ? 12.343 15.914 9.053 1.00 43.41 532 ARG A CA 1
ATOM 4213 C C . ARG A 1 533 ? 13.431 15.145 8.299 1.00 41.64 532 ARG A C 1
ATOM 4214 O O . ARG A 1 533 ? 14.161 14.357 8.898 1.00 42.68 532 ARG A O 1
ATOM 4222 N N . LYS A 1 534 ? 13.547 15.380 6.996 1.00 35.65 533 LYS A N 1
ATOM 4223 C CA . LYS A 1 534 ? 14.604 14.771 6.189 1.00 40.04 533 LYS A CA 1
ATOM 4224 C C . LYS A 1 534 ? 15.998 15.342 6.472 1.00 45.97 533 LYS A C 1
ATOM 4225 O O . LYS A 1 534 ? 16.995 14.668 6.255 1.00 60.36 533 LYS A O 1
ATOM 4231 N N . GLY A 1 535 ? 16.075 16.591 6.925 1.00 38.07 534 GLY A N 1
ATOM 4232 C CA . GLY A 1 535 ? 17.359 17.240 7.151 1.00 34.22 534 GLY A CA 1
ATOM 4233 C C . GLY A 1 535 ? 18.099 17.694 5.898 1.00 39.84 534 GLY A C 1
ATOM 4234 O O . GLY A 1 535 ? 19.170 18.270 5.994 1.00 46.09 534 GLY A O 1
ATOM 4235 N N . GLN A 1 536 ? 17.533 17.435 4.723 1.00 38.17 535 GLN A N 1
ATOM 4236 C CA . GLN A 1 536 ? 18.159 17.787 3.456 1.00 30.95 535 GLN A CA 1
ATOM 4237 C C . GLN A 1 536 ? 17.950 19.259 3.119 1.00 39.24 535 GLN A C 1
ATOM 4238 O O . GLN A 1 536 ? 17.163 19.604 2.246 1.00 39.20 535 GLN A O 1
ATOM 4244 N N . ILE A 1 537 ? 18.696 20.118 3.796 1.00 28.46 536 ILE A N 1
ATOM 4245 C CA . ILE A 1 537 ? 18.369 21.520 3.872 1.00 30.17 536 ILE A CA 1
ATOM 4246 C C . ILE A 1 537 ? 18.708 22.346 2.634 1.00 33.03 536 ILE A C 1
ATOM 4247 O O . ILE A 1 537 ? 17.937 23.215 2.248 1.00 26.24 536 ILE A O 1
ATOM 4252 N N . ARG A 1 538 ? 19.868 22.112 2.039 1.00 27.47 537 ARG A N 1
ATOM 4253 C CA . ARG A 1 538 ? 20.221 22.818 0.815 1.00 28.24 537 ARG A CA 1
ATOM 4254 C C . ARG A 1 538 ? 19.168 22.604 -0.299 1.00 30.21 537 ARG A C 1
ATOM 4255 O O . ARG A 1 538 ? 18.828 23.545 -1.018 1.00 32.97 537 ARG A O 1
ATOM 4263 N N . ALA A 1 539 ? 18.619 21.396 -0.417 1.00 25.47 538 ALA A N 1
ATOM 4264 C CA . ALA A 1 539 ? 17.618 21.156 -1.449 1.00 31.91 538 ALA A CA 1
ATOM 4265 C C . ALA A 1 539 ? 16.384 21.986 -1.159 1.00 33.33 538 ALA A C 1
ATOM 4266 O O . ALA A 1 539 ? 15.797 22.581 -2.074 1.00 31.21 538 ALA A O 1
ATOM 4268 N N . TYR A 1 540 ? 15.994 22.025 0.113 1.00 30.41 539 TYR A N 1
ATOM 4269 C CA . TYR A 1 540 ? 14.850 22.832 0.510 1.00 37.68 539 TYR A CA 1
ATOM 4270 C C . TYR A 1 540 ? 15.029 24.305 0.091 1.00 34.66 539 TYR A C 1
ATOM 4271 O O . TYR A 1 540 ? 14.117 24.911 -0.486 1.00 27.83 539 TYR A O 1
ATOM 4280 N N . VAL A 1 541 ? 16.200 24.871 0.376 1.00 29.78 540 VAL A N 1
ATOM 4281 C CA . VAL A 1 541 ? 16.442 26.264 0.060 1.00 31.04 540 VAL A CA 1
ATOM 4282 C C . VAL A 1 541 ? 16.515 26.451 -1.453 1.00 34.22 540 VAL A C 1
ATOM 4283 O O . VAL A 1 541 ? 16.152 27.507 -1.950 1.00 38.83 540 VAL A O 1
ATOM 4287 N N . ASP A 1 542 ? 16.974 25.430 -2.178 1.00 32.43 541 ASP A N 1
ATOM 4288 C CA . ASP A 1 542 ? 16.926 25.452 -3.647 1.00 28.48 541 ASP A CA 1
ATOM 4289 C C . ASP A 1 542 ? 15.495 25.534 -4.155 1.00 35.64 541 ASP A C 1
ATOM 4290 O O . ASP A 1 542 ? 15.195 26.265 -5.103 1.00 37.44 541 ASP A O 1
ATOM 4295 N N . MET A 1 543 ? 14.618 24.766 -3.525 1.00 28.04 542 MET A N 1
ATOM 4296 C CA . MET A 1 543 ? 13.235 24.703 -3.951 1.00 26.21 542 MET A CA 1
ATOM 4297 C C . MET A 1 543 ? 12.547 26.046 -3.752 1.00 33.64 542 MET A C 1
ATOM 4298 O O . MET A 1 543 ? 11.956 26.594 -4.684 1.00 35.87 542 MET A O 1
ATOM 4303 N N . VAL A 1 544 ? 12.651 26.567 -2.530 1.00 33.40 543 VAL A N 1
ATOM 4304 C CA . VAL A 1 544 ? 12.140 27.878 -2.173 1.00 34.55 543 VAL A CA 1
ATOM 4305 C C . VAL A 1 544 ? 12.563 28.974 -3.170 1.00 38.52 543 VAL A C 1
ATOM 4306 O O . VAL A 1 544 ? 11.745 29.779 -3.616 1.00 29.90 543 VAL A O 1
ATOM 4310 N N . ARG A 1 545 ? 13.844 28.998 -3.513 1.00 36.33 544 ARG A N 1
ATOM 4311 C CA . ARG A 1 545 ? 14.344 30.019 -4.415 1.00 36.51 544 ARG A CA 1
ATOM 4312 C C . ARG A 1 545 ? 13.809 29.821 -5.834 1.00 39.66 544 ARG A C 1
ATOM 4313 O O . ARG A 1 545 ? 13.487 30.798 -6.506 1.00 43.92 544 ARG A O 1
ATOM 4321 N N . TRP A 1 546 ? 13.690 28.571 -6.278 1.00 35.37 545 TRP A N 1
ATOM 4322 C CA . TRP A 1 546 ? 13.046 28.287 -7.555 1.00 29.02 545 TRP A CA 1
ATOM 4323 C C . TRP A 1 546 ? 11.584 28.721 -7.542 1.00 33.88 545 TRP A C 1
ATOM 4324 O O . TRP A 1 546 ? 11.106 29.355 -8.477 1.00 41.83 545 TRP A O 1
ATOM 4335 N N . GLU A 1 547 ? 10.885 28.386 -6.469 1.00 30.46 546 GLU A N 1
ATOM 4336 C CA . GLU A 1 547 ? 9.490 28.760 -6.292 1.00 30.07 546 GLU A CA 1
ATOM 4337 C C . GLU A 1 547 ? 9.268 30.295 -6.314 1.00 42.57 546 GLU A C 1
ATOM 4338 O O . GLU A 1 547 ? 8.237 30.790 -6.794 1.00 33.85 546 GLU A O 1
ATOM 4344 N N . ASP A 1 548 ? 10.237 31.047 -5.796 1.00 41.28 547 ASP A N 1
ATOM 4345 C CA . ASP A 1 548 ? 10.133 32.501 -5.774 1.00 37.36 547 ASP A CA 1
ATOM 4346 C C . ASP A 1 548 ? 10.071 33.067 -7.189 1.00 44.25 547 ASP A C 1
ATOM 4347 O O . ASP A 1 548 ? 9.623 34.198 -7.392 1.00 49.20 547 ASP A O 1
ATOM 4352 N N . ARG A 1 549 ? 10.545 32.293 -8.162 1.00 33.75 548 ARG A N 1
ATOM 4353 C CA . ARG A 1 549 ? 10.517 32.747 -9.543 1.00 38.87 548 ARG A CA 1
ATOM 4354 C C . ARG A 1 549 ? 9.722 31.807 -10.425 1.00 35.94 548 ARG A C 1
ATOM 4355 O O . ARG A 1 549 ? 10.043 31.653 -11.601 1.00 42.32 548 ARG A O 1
ATOM 4363 N N . LEU A 1 550 ? 8.680 31.203 -9.862 1.00 29.72 549 LEU A N 1
ATOM 4364 C CA . LEU A 1 550 ? 8.001 30.080 -10.503 1.00 32.65 549 LEU A CA 1
ATOM 4365 C C . LEU A 1 550 ? 7.560 30.388 -11.914 1.00 35.98 549 LEU A C 1
ATOM 4366 O O . LEU A 1 550 ? 7.895 29.665 -12.853 1.00 35.10 549 LEU A O 1
ATOM 4371 N N . ARG A 1 551 ? 6.825 31.479 -12.059 1.00 29.95 550 ARG A N 1
ATOM 4372 C CA . ARG A 1 551 ? 6.114 31.711 -13.291 1.00 31.72 550 ARG A CA 1
ATOM 4373 C C . ARG A 1 551 ? 6.946 32.442 -14.321 1.00 39.56 550 ARG A C 1
ATOM 4374 O O . ARG A 1 551 ? 6.403 32.973 -15.278 1.00 43.16 550 ARG A O 1
ATOM 4382 N N . GLU A 1 552 ? 8.263 32.469 -14.140 1.00 43.37 551 GLU A N 1
ATOM 4383 C CA . GLU A 1 552 ? 9.136 33.006 -15.186 1.00 41.39 551 GLU A CA 1
ATOM 4384 C C . GLU A 1 552 ? 9.335 31.941 -16.269 1.00 44.08 551 GLU A C 1
ATOM 4385 O O . GLU A 1 552 ? 9.864 32.209 -17.347 1.00 48.29 551 GLU A O 1
ATOM 4391 N N . HIS A 1 553 ? 8.904 30.723 -15.963 1.00 41.77 552 HIS A N 1
ATOM 4392 C CA . HIS A 1 553 ? 9.103 29.582 -16.848 1.00 34.56 552 HIS A CA 1
ATOM 4393 C C . HIS A 1 553 ? 8.334 29.799 -18.140 1.00 35.17 552 HIS A C 1
ATOM 4394 O O . HIS A 1 553 ? 7.169 30.213 -18.103 1.00 34.64 552 HIS A O 1
ATOM 4401 N N . PRO A 1 554 ? 8.962 29.504 -19.287 1.00 33.31 553 PRO A N 1
ATOM 4402 C CA . PRO A 1 554 ? 8.234 29.684 -20.545 1.00 35.20 553 PRO A CA 1
ATOM 4403 C C . PRO A 1 554 ? 6.941 28.861 -20.592 1.00 39.45 553 PRO A C 1
ATOM 4404 O O . PRO A 1 554 ? 6.009 29.239 -21.307 1.00 42.11 553 PRO A O 1
ATOM 4408 N N . PHE A 1 555 ? 6.869 27.789 -19.805 1.00 38.09 554 PHE A N 1
ATOM 4409 C CA . PHE A 1 555 ? 5.647 26.988 -19.698 1.00 37.90 554 PHE A CA 1
ATOM 4410 C C . PHE A 1 555 ? 4.450 27.805 -19.215 1.00 44.40 554 PHE A C 1
ATOM 4411 O O . PHE A 1 555 ? 3.317 27.556 -19.648 1.00 39.79 554 PHE A O 1
ATOM 4419 N N . TYR A 1 556 ? 4.697 28.771 -18.323 1.00 42.84 555 TYR A N 1
ATOM 4420 C CA . TYR A 1 556 ? 3.663 29.731 -17.943 1.00 40.29 555 TYR A CA 1
ATOM 4421 C C . TYR A 1 556 ? 3.470 30.789 -19.033 1.00 41.17 555 TYR A C 1
ATOM 4422 O O . TYR A 1 556 ? 2.348 31.098 -19.430 1.00 43.38 555 TYR A O 1
ATOM 4431 N N . PHE A 1 557 ? 4.578 31.355 -19.491 1.00 34.38 556 PHE A N 1
ATOM 4432 C CA . PHE A 1 557 ? 4.539 32.530 -20.342 1.00 37.95 556 PHE A CA 1
ATOM 4433 C C . PHE A 1 557 ? 3.746 32.313 -21.633 1.00 42.90 556 PHE A C 1
ATOM 4434 O O . PHE A 1 557 ? 2.942 33.151 -22.013 1.00 43.29 556 PHE A O 1
ATOM 4442 N N . ARG A 1 558 ? 3.958 31.179 -22.293 1.00 44.62 557 ARG A N 1
ATOM 4443 C CA . ARG A 1 558 ? 3.308 30.920 -23.579 1.00 38.88 557 ARG A CA 1
ATOM 4444 C C . ARG A 1 558 ? 1.775 30.938 -23.479 1.00 41.41 557 ARG A C 1
ATOM 4445 O O . ARG A 1 558 ? 1.104 31.725 -24.151 1.00 37.03 557 ARG A O 1
ATOM 4453 N N . ALA A 1 559 ? 1.229 30.071 -22.632 1.00 41.29 558 ALA A N 1
ATOM 4454 C CA . ALA A 1 559 ? -0.210 30.023 -22.434 1.00 35.57 558 ALA A CA 1
ATOM 4455 C C . ALA A 1 559 ? -0.730 31.365 -21.958 1.00 40.70 558 ALA A C 1
ATOM 4456 O O . ALA A 1 559 ? -1.829 31.761 -22.332 1.00 47.67 558 ALA A O 1
ATOM 4458 N N . ALA A 1 560 ? 0.046 32.061 -21.130 1.00 31.79 559 ALA A N 1
ATOM 4459 C CA . ALA A 1 560 ? -0.411 33.334 -20.576 1.00 39.11 559 ALA A CA 1
ATOM 4460 C C . ALA A 1 560 ? -0.444 34.429 -21.635 1.00 42.66 559 ALA A C 1
ATOM 4461 O O . ALA A 1 560 ? -1.356 35.257 -21.659 1.00 45.31 559 ALA A O 1
ATOM 4463 N N . LEU A 1 561 ? 0.543 34.439 -22.519 1.00 34.10 560 LEU A N 1
ATOM 4464 C CA . LEU A 1 561 ? 0.530 35.428 -23.586 1.00 41.53 560 LEU A CA 1
ATOM 4465 C C . LEU A 1 561 ? -0.591 35.119 -24.585 1.00 48.27 560 LEU A C 1
ATOM 4466 O O . LEU A 1 561 ? -1.143 36.026 -25.194 1.00 47.21 560 LEU A O 1
ATOM 4471 N N . ASP A 1 562 ? -0.936 33.841 -24.739 1.00 47.60 561 ASP A N 1
ATOM 4472 C CA . ASP A 1 562 ? -2.092 33.467 -25.558 1.00 40.99 561 ASP A CA 1
ATOM 4473 C C . ASP A 1 562 ? -3.378 34.067 -24.987 1.00 36.89 561 ASP A C 1
ATOM 4474 O O . ASP A 1 562 ? -4.104 34.762 -25.687 1.00 39.10 561 ASP A O 1
ATOM 4479 N N . ALA A 1 563 ? -3.666 33.777 -23.721 1.00 40.68 562 ALA A N 1
ATOM 4480 C CA . ALA A 1 563 ? -4.824 34.368 -23.035 1.00 45.91 562 ALA A CA 1
ATOM 4481 C C . ALA A 1 563 ? -4.927 35.891 -23.245 1.00 45.92 562 ALA A C 1
ATOM 4482 O O . ALA A 1 563 ? -5.982 36.402 -23.596 1.00 44.95 562 ALA A O 1
ATOM 4484 N N . VAL A 1 564 ? -3.830 36.609 -23.031 1.00 42.73 563 VAL A N 1
ATOM 4485 C CA . VAL A 1 564 ? -3.864 38.064 -23.087 1.00 51.62 563 VAL A CA 1
ATOM 4486 C C . VAL A 1 564 ? -4.187 38.537 -24.504 1.00 61.12 563 VAL A C 1
ATOM 4487 O O . VAL A 1 564 ? -5.012 39.432 -24.695 1.00 66.10 563 VAL A O 1
ATOM 4491 N N . ASN A 1 565 ? -3.558 37.914 -25.493 1.00 55.46 564 ASN A N 1
ATOM 4492 C CA . ASN A 1 565 ? -3.868 38.188 -26.891 1.00 52.95 564 ASN A CA 1
ATOM 4493 C C . ASN A 1 565 ? -5.319 37.865 -27.285 1.00 54.40 564 ASN A C 1
ATOM 4494 O O . ASN A 1 565 ? -5.926 38.580 -28.088 1.00 53.54 564 ASN A O 1
ATOM 4499 N N . LEU A 1 566 ? -5.877 36.800 -26.718 1.00 48.76 565 LEU A N 1
ATOM 4500 C CA . LEU A 1 566 ? -7.242 36.400 -27.035 1.00 45.70 565 LEU A CA 1
ATOM 4501 C C . LEU A 1 566 ? -8.269 37.318 -26.369 1.00 52.60 565 LEU A C 1
ATOM 4502 O O . LEU A 1 566 ? -9.335 37.568 -26.938 1.00 62.00 565 LEU A O 1
ATOM 4507 N N . TYR A 1 567 ? -7.957 37.827 -25.178 1.00 44.27 566 TYR A N 1
ATOM 4508 C CA . TYR A 1 567 ? -8.844 38.799 -24.522 1.00 53.27 566 TYR A CA 1
ATOM 4509 C C . TYR A 1 567 ? -8.818 40.144 -25.259 1.00 56.57 566 TYR A C 1
ATOM 4510 O O . TYR A 1 567 ? -9.848 40.805 -25.400 1.00 59.60 566 TYR A O 1
ATOM 4519 N N . LEU A 1 568 ? -7.629 40.545 -25.706 1.00 49.22 567 LEU A N 1
ATOM 4520 C CA . LEU A 1 568 ? -7.457 41.736 -26.523 1.00 55.66 567 LEU A CA 1
ATOM 4521 C C . LEU A 1 568 ? -8.310 41.657 -27.788 1.00 68.75 567 LEU A C 1
ATOM 4522 O O . LEU A 1 568 ? -8.963 42.632 -28.194 1.00 64.15 567 LEU A O 1
ATOM 4527 N N . SER A 1 569 ? -8.280 40.483 -28.411 1.00 71.61 568 SER A N 1
ATOM 4528 C CA . SER A 1 569 ? -9.085 40.227 -29.593 1.00 70.75 568 SER A CA 1
ATOM 4529 C C . SER A 1 569 ? -10.568 40.335 -29.258 1.00 66.33 568 SER A C 1
ATOM 4530 O O . SER A 1 569 ? -11.322 40.999 -29.969 1.00 62.63 568 SER A O 1
ATOM 4533 N N . MET A 1 570 ? -10.979 39.684 -28.170 1.00 60.62 569 MET A N 1
ATOM 4534 C CA . MET A 1 570 ? -12.369 39.741 -27.722 1.00 57.28 569 MET A CA 1
ATOM 4535 C C . MET A 1 570 ? -12.810 41.164 -27.404 1.00 59.30 569 MET A C 1
ATOM 4536 O O . MET A 1 570 ? -13.980 41.501 -27.567 1.00 63.62 569 MET A O 1
ATOM 4541 N N . TYR A 1 571 ? -11.880 41.999 -26.953 1.00 61.84 570 TYR A N 1
ATOM 4542 C CA . TYR A 1 571 ? -12.219 43.380 -26.632 1.00 73.46 570 TYR A CA 1
ATOM 4543 C C . TYR A 1 571 ? -12.525 44.183 -27.888 1.00 75.67 570 TYR A C 1
ATOM 4544 O O . TYR A 1 571 ? -13.358 45.088 -27.855 1.00 81.61 570 TYR A O 1
ATOM 4553 N N . ASP A 1 572 ? -11.857 43.849 -28.992 1.00 72.87 571 ASP A N 1
ATOM 4554 C CA . ASP A 1 572 ? -12.040 44.582 -30.247 1.00 72.10 571 ASP A CA 1
ATOM 4555 C C . ASP A 1 572 ? -13.140 43.972 -31.112 1.00 77.46 571 ASP A C 1
ATOM 4556 O O . ASP A 1 572 ? -13.552 44.565 -32.108 1.00 78.13 571 ASP A O 1
ATOM 4561 N N . LYS A 1 573 ? -13.624 42.800 -30.709 1.00 90.78 572 LYS A N 1
ATOM 4562 C CA . LYS A 1 573 ? -14.571 42.020 -31.502 1.00 101.03 572 LYS A CA 1
ATOM 4563 C C . LYS A 1 573 ? -15.773 41.593 -30.652 1.00 107.57 572 LYS A C 1
ATOM 4564 O O . LYS A 1 573 ? -16.018 40.401 -30.455 1.00 111.10 572 LYS A O 1
ATOM 4570 N N . PRO A 1 574 ? -16.527 42.573 -30.132 1.00 110.17 573 PRO A N 1
ATOM 4571 C CA . PRO A 1 574 ? -17.682 42.263 -29.279 1.00 114.90 573 PRO A CA 1
ATOM 4572 C C . PRO A 1 574 ? -18.812 41.573 -30.051 1.00 118.71 573 PRO A C 1
ATOM 4573 O O . PRO A 1 574 ? -18.923 40.345 -30.007 1.00 117.00 573 PRO A O 1
ATOM 4577 N N . LYS A 1 639 ? -18.891 18.805 -9.984 1.00 104.40 638 LYS A N 1
ATOM 4578 C CA . LYS A 1 639 ? -18.520 19.971 -9.181 1.00 104.13 638 LYS A CA 1
ATOM 4579 C C . LYS A 1 639 ? -17.874 21.064 -10.039 1.00 99.68 638 LYS A C 1
ATOM 4580 O O . LYS A 1 639 ? -17.932 22.246 -9.694 1.00 100.64 638 LYS A O 1
ATOM 4586 N N . ASP A 1 640 ? -17.265 20.671 -11.155 1.00 99.12 639 ASP A N 1
ATOM 4587 C CA . ASP A 1 640 ? -16.666 21.641 -12.069 1.00 93.75 639 ASP A CA 1
ATOM 4588 C C . ASP A 1 640 ? -17.741 22.442 -12.783 1.00 97.20 639 ASP A C 1
ATOM 4589 O O . ASP A 1 640 ? -18.511 21.904 -13.582 1.00 97.28 639 ASP A O 1
ATOM 4594 N N . ASP A 1 641 ? -17.787 23.735 -12.496 1.00 101.40 640 ASP A N 1
ATOM 4595 C CA . ASP A 1 641 ? -18.681 24.635 -13.209 1.00 101.22 640 ASP A CA 1
ATOM 4596 C C . ASP A 1 641 ? -17.992 25.170 -14.462 1.00 98.11 640 ASP A C 1
ATOM 4597 O O . ASP A 1 641 ? -16.761 25.269 -14.506 1.00 104.92 640 ASP A O 1
ATOM 4602 N N . ASP A 1 642 ? -18.780 25.520 -15.475 1.00 85.71 641 ASP A N 1
ATOM 4603 C CA . ASP A 1 642 ? -18.234 26.041 -16.734 1.00 70.31 641 ASP A CA 1
ATOM 4604 C C . ASP A 1 642 ? -17.119 25.159 -17.312 1.00 63.36 641 ASP A C 1
ATOM 4605 O O . ASP A 1 642 ? -15.972 25.596 -17.435 1.00 61.72 641 ASP A O 1
ATOM 4610 N N . PRO A 1 643 ? -17.456 23.913 -17.670 1.00 62.20 642 PRO A N 1
ATOM 4611 C CA . PRO A 1 643 ? -16.496 22.944 -18.218 1.00 58.62 642 PRO A CA 1
ATOM 4612 C C . PRO A 1 643 ? -16.001 23.294 -19.618 1.00 56.95 642 PRO A C 1
ATOM 4613 O O . PRO A 1 643 ? -14.893 22.933 -19.977 1.00 57.61 642 PRO A O 1
ATOM 4617 N N . ASN A 1 644 ? -16.823 23.971 -20.409 1.00 62.02 643 ASN A N 1
ATOM 4618 C CA . ASN A 1 644 ? -16.419 24.340 -21.756 1.00 59.27 643 ASN A CA 1
ATOM 4619 C C . ASN A 1 644 ? -16.028 25.796 -21.864 1.00 62.97 643 ASN A C 1
ATOM 4620 O O . ASN A 1 644 ? -15.907 26.332 -22.967 1.00 66.63 643 ASN A O 1
ATOM 4625 N N . GLY A 1 645 ? -15.854 26.433 -20.709 1.00 59.30 644 GLY A N 1
ATOM 4626 C CA . GLY A 1 645 ? -15.448 27.822 -20.640 1.00 51.16 644 GLY A CA 1
ATOM 4627 C C . GLY A 1 645 ? -16.412 28.771 -21.323 1.00 55.14 644 GLY A C 1
ATOM 4628 O O . GLY A 1 645 ? -16.027 29.872 -21.708 1.00 62.14 644 GLY A O 1
ATOM 4629 N N . GLU A 1 646 ? -17.665 28.359 -21.484 1.00 52.70 645 GLU A N 1
ATOM 4630 C CA . GLU A 1 646 ? -18.651 29.253 -22.085 1.00 59.09 645 GLU A CA 1
ATOM 4631 C C . GLU A 1 646 ? -18.836 30.543 -21.262 1.00 54.78 645 GLU A C 1
ATOM 4632 O O . GLU A 1 646 ? -19.032 31.619 -21.821 1.00 54.51 645 GLU A O 1
ATOM 4638 N N . LYS A 1 647 ? -18.750 30.444 -19.939 1.00 54.54 646 LYS A N 1
ATOM 4639 C CA . LYS A 1 647 ? -18.828 31.638 -19.103 1.00 58.58 646 LYS A CA 1
ATOM 4640 C C . LYS A 1 647 ? -17.602 32.530 -19.311 1.00 60.32 646 LYS A C 1
ATOM 4641 O O . LYS A 1 647 ? -17.713 33.756 -19.289 1.00 57.61 646 LYS A O 1
ATOM 4647 N N . LEU A 1 648 ? -16.441 31.917 -19.543 1.00 58.02 647 LEU A N 1
ATOM 4648 C CA . LEU A 1 648 ? -15.232 32.676 -19.870 1.00 53.65 647 LEU A CA 1
ATOM 4649 C C . LEU A 1 648 ? -15.404 33.535 -21.122 1.00 61.04 647 LEU A C 1
ATOM 4650 O O . LEU A 1 648 ? -15.118 34.733 -21.122 1.00 59.74 647 LEU A O 1
ATOM 4655 N N . ALA A 1 649 ? -15.879 32.908 -22.192 1.00 67.47 648 ALA A N 1
ATOM 4656 C CA . ALA A 1 649 ? -16.052 33.589 -23.469 1.00 62.72 648 ALA A CA 1
ATOM 4657 C C . ALA A 1 649 ? -17.111 34.677 -23.387 1.00 64.03 648 ALA A C 1
ATOM 4658 O O . ALA A 1 649 ? -17.049 35.654 -24.125 1.00 73.35 648 ALA A O 1
ATOM 4660 N N . ALA A 1 650 ? -18.068 34.515 -22.478 1.00 62.08 649 ALA A N 1
ATOM 4661 C CA . ALA A 1 650 ? -19.212 35.424 -22.392 1.00 56.99 649 ALA A CA 1
ATOM 4662 C C . ALA A 1 650 ? -18.946 36.614 -21.474 1.00 66.36 649 ALA A C 1
ATOM 4663 O O . ALA A 1 650 ? -19.874 37.257 -21.002 1.00 61.30 649 ALA A O 1
ATOM 4665 N N . THR A 1 651 ? -17.675 36.899 -21.214 1.00 64.06 650 THR A N 1
ATOM 4666 C CA . THR A 1 651 ? -17.318 37.937 -20.257 1.00 63.21 650 THR A CA 1
ATOM 4667 C C . THR A 1 651 ? -17.710 39.326 -20.768 1.00 65.04 650 THR A C 1
ATOM 4668 O O . THR A 1 651 ? -17.723 39.583 -21.966 1.00 64.24 650 THR A O 1
ATOM 4672 N N . LYS A 1 652 ? -18.049 40.217 -19.845 1.00 72.25 651 LYS A N 1
ATOM 4673 C CA . LYS A 1 652 ? -18.310 41.610 -20.190 1.00 69.22 651 LYS A CA 1
ATOM 4674 C C . LYS A 1 652 ? -17.047 42.445 -19.973 1.00 70.21 651 LYS A C 1
ATOM 4675 O O . LYS A 1 652 ? -16.939 43.562 -20.471 1.00 74.19 651 LYS A O 1
ATOM 4681 N N . ASP A 1 653 ? -16.086 41.881 -19.244 1.00 66.70 652 ASP A N 1
ATOM 4682 C CA . ASP A 1 653 ? -14.836 42.567 -18.939 1.00 63.93 652 ASP A CA 1
ATOM 4683 C C . ASP A 1 653 ? -13.639 41.689 -19.266 1.00 59.42 652 ASP A C 1
ATOM 4684 O O . ASP A 1 653 ? -13.074 41.059 -18.387 1.00 57.18 652 ASP A O 1
ATOM 4689 N N . PRO A 1 654 ? -13.242 41.657 -20.540 1.00 63.55 653 PRO A N 1
ATOM 4690 C CA . PRO A 1 654 ? -12.127 40.816 -20.980 1.00 48.51 653 PRO A CA 1
ATOM 4691 C C . PRO A 1 654 ? -10.783 41.375 -20.533 1.00 57.07 653 PRO A C 1
ATOM 4692 O O . PRO A 1 654 ? -9.900 40.614 -20.113 1.00 60.81 653 PRO A O 1
ATOM 4696 N N . LEU A 1 655 ? -10.624 42.689 -20.618 1.00 52.37 654 LEU A N 1
ATOM 4697 C CA . LEU A 1 655 ? -9.364 43.305 -20.231 1.00 53.88 654 LEU A CA 1
ATOM 4698 C C . LEU A 1 655 ? -9.142 43.118 -18.728 1.00 55.28 654 LEU A C 1
ATOM 4699 O O . LEU A 1 655 ? -8.011 42.946 -18.274 1.00 52.45 654 LEU A O 1
ATOM 4704 N N . GLY A 1 656 ? -10.232 43.131 -17.967 1.00 52.46 655 GLY A N 1
ATOM 4705 C CA . GLY A 1 656 ? -10.168 42.838 -16.549 1.00 56.46 655 GLY A CA 1
ATOM 4706 C C . GLY A 1 656 ? -9.774 41.390 -16.302 1.00 62.44 655 GLY A C 1
ATOM 4707 O O . GLY A 1 656 ? -9.029 41.085 -15.362 1.00 63.66 655 GLY A O 1
ATOM 4708 N N . ASP A 1 657 ? -10.270 40.493 -17.154 1.00 56.24 656 ASP A N 1
ATOM 4709 C CA . ASP A 1 657 ? -9.990 39.067 -17.016 1.00 57.32 656 ASP A CA 1
ATOM 4710 C C . ASP A 1 657 ? -8.553 38.726 -17.418 1.00 55.41 656 ASP A C 1
ATOM 4711 O O . ASP A 1 657 ? -8.003 37.708 -16.995 1.00 49.08 656 ASP A O 1
ATOM 4716 N N . ALA A 1 658 ? -7.953 39.593 -18.228 1.00 54.67 657 ALA A N 1
ATOM 4717 C CA . ALA A 1 658 ? -6.594 39.406 -18.702 1.00 43.68 657 ALA A CA 1
ATOM 4718 C C . ALA A 1 658 ? -5.540 39.742 -17.652 1.00 43.63 657 ALA A C 1
ATOM 4719 O O . ALA A 1 658 ? -4.414 39.235 -17.713 1.00 41.57 657 ALA A O 1
ATOM 4721 N N . MET A 1 659 ? -5.904 40.594 -16.694 1.00 45.76 658 MET A N 1
ATOM 4722 C CA . MET A 1 659 ? -4.943 41.132 -15.730 1.00 44.32 658 MET A CA 1
ATOM 4723 C C . MET A 1 659 ? -4.174 40.080 -14.916 1.00 48.43 658 MET A C 1
ATOM 4724 O O . MET A 1 659 ? -2.970 40.221 -14.721 1.00 55.35 658 MET A O 1
ATOM 4729 N N . LYS A 1 660 ? -4.839 39.030 -14.445 1.00 36.86 659 LYS A N 1
ATOM 4730 C CA . LYS A 1 660 ? -4.121 38.025 -13.657 1.00 36.07 659 LYS A CA 1
ATOM 4731 C C . LYS A 1 660 ? -3.054 37.298 -14.495 1.00 43.48 659 LYS A C 1
ATOM 4732 O O . LYS A 1 660 ? -1.989 36.930 -13.971 1.00 36.33 659 LYS A O 1
ATOM 4738 N N . PHE A 1 661 ? -3.322 37.114 -15.791 1.00 32.34 660 PHE A N 1
ATOM 4739 C CA . PHE A 1 661 ? -2.315 36.559 -16.692 1.00 35.11 660 PHE A CA 1
ATOM 4740 C C . PHE A 1 661 ? -1.167 37.538 -16.935 1.00 43.26 660 PHE A C 1
ATOM 4741 O O . PHE A 1 661 ? 0.014 37.174 -16.864 1.00 43.63 660 PHE A O 1
ATOM 4749 N N . LEU A 1 662 ? -1.531 38.784 -17.227 1.00 45.56 661 LEU A N 1
ATOM 4750 C CA . LEU A 1 662 ? -0.579 39.819 -17.603 1.00 39.94 661 LEU A CA 1
ATOM 4751 C C . LEU A 1 662 ? 0.361 40.214 -16.458 1.00 39.24 661 LEU A C 1
ATOM 4752 O O . LEU A 1 662 ? 1.568 40.352 -16.661 1.00 37.69 661 LEU A O 1
ATOM 4757 N N . ASN A 1 663 ? -0.199 40.404 -15.266 1.00 33.01 662 ASN A N 1
ATOM 4758 C CA . ASN A 1 663 ? 0.585 40.734 -14.074 1.00 32.31 662 ASN A CA 1
ATOM 4759 C C . ASN A 1 663 ? 1.780 39.811 -13.844 1.00 36.31 662 ASN A C 1
ATOM 4760 O O . ASN A 1 663 ? 2.882 40.262 -13.526 1.00 40.58 662 ASN A O 1
ATOM 4765 N N . TYR A 1 664 ? 1.566 38.512 -13.999 1.00 34.17 663 TYR A N 1
ATOM 4766 C CA . TYR A 1 664 ? 2.666 37.563 -13.860 1.00 35.14 663 TYR A CA 1
ATOM 4767 C C . TYR A 1 664 ? 3.647 37.703 -15.001 1.00 37.65 663 TYR A C 1
ATOM 4768 O O . TYR A 1 664 ? 4.848 37.509 -14.821 1.00 43.53 663 TYR A O 1
ATOM 4777 N N . ILE A 1 665 ? 3.125 38.005 -16.185 1.00 35.97 664 ILE A N 1
ATOM 4778 C CA . ILE A 1 665 ? 3.971 38.149 -17.357 1.00 36.72 664 ILE A CA 1
ATOM 4779 C C . ILE A 1 665 ? 4.947 39.283 -17.152 1.00 34.30 664 ILE A C 1
ATOM 4780 O O . ILE A 1 665 ? 6.147 39.108 -17.298 1.00 36.31 664 ILE A O 1
ATOM 4785 N N . LEU A 1 666 ? 4.412 40.444 -16.798 1.00 41.14 665 LEU A N 1
ATOM 4786 C CA . LEU A 1 666 ? 5.218 41.647 -16.596 1.00 46.86 665 LEU A CA 1
ATOM 4787 C C . LEU A 1 666 ? 6.107 41.564 -15.361 1.00 49.38 665 LEU A C 1
ATOM 4788 O O . LEU A 1 666 ? 7.175 42.180 -15.316 1.00 57.05 665 LEU A O 1
ATOM 4793 N N . GLN A 1 667 ? 5.668 40.822 -14.352 1.00 43.29 666 GLN A N 1
ATOM 4794 C CA . GLN A 1 667 ? 6.423 40.764 -13.116 1.00 42.65 666 GLN A CA 1
ATOM 4795 C C . GLN A 1 667 ? 7.509 39.705 -13.130 1.00 48.85 666 GLN A C 1
ATOM 4796 O O . GLN A 1 667 ? 8.526 39.858 -12.457 1.00 54.39 666 GLN A O 1
ATOM 4802 N N . PHE A 1 668 ? 7.311 38.629 -13.885 1.00 47.03 667 PHE A N 1
ATOM 4803 C CA . PHE A 1 668 ? 8.281 37.542 -13.840 1.00 40.34 667 PHE A CA 1
ATOM 4804 C C . PHE A 1 668 ? 9.075 37.422 -15.127 1.00 42.43 667 PHE A C 1
ATOM 4805 O O . PHE A 1 668 ? 10.163 36.859 -15.123 1.00 46.62 667 PHE A O 1
ATOM 4813 N N . SER A 1 669 ? 8.564 37.998 -16.208 1.00 41.68 668 SER A N 1
ATOM 4814 C CA . SER A 1 669 ? 9.245 37.960 -17.504 1.00 39.88 668 SER A CA 1
ATOM 4815 C C . SER A 1 669 ? 9.418 39.357 -18.114 1.00 46.02 668 SER A C 1
ATOM 4816 O O . SER A 1 669 ? 9.196 39.549 -19.313 1.00 50.48 668 SER A O 1
ATOM 4819 N N . PRO A 1 670 ? 9.818 40.339 -17.296 1.00 37.85 669 PRO A N 1
ATOM 4820 C CA . PRO A 1 670 ? 9.900 41.702 -17.830 1.00 44.19 669 PRO A CA 1
ATOM 4821 C C . PRO A 1 670 ? 10.843 41.841 -19.020 1.00 55.47 669 PRO A C 1
ATOM 4822 O O . PRO A 1 670 ? 10.605 42.712 -19.859 1.00 58.53 669 PRO A O 1
ATOM 4826 N N . LYS A 1 671 ? 11.875 41.002 -19.104 1.00 56.24 670 LYS A N 1
ATOM 4827 C CA . LYS A 1 671 ? 12.858 41.120 -20.182 1.00 57.66 670 LYS A CA 1
ATOM 4828 C C . LYS A 1 671 ? 12.334 40.584 -21.510 1.00 57.64 670 LYS A C 1
ATOM 4829 O O . LYS A 1 671 ? 13.059 40.522 -22.502 1.00 57.73 670 LYS A O 1
ATOM 4835 N N . ASN A 1 672 ? 11.066 40.207 -21.522 1.00 54.89 671 ASN A N 1
ATOM 4836 C CA . ASN A 1 672 ? 10.466 39.614 -22.697 1.00 49.29 671 ASN A CA 1
ATOM 4837 C C . ASN A 1 672 ? 9.565 40.617 -23.432 1.00 54.96 671 ASN A C 1
ATOM 4838 O O . ASN A 1 672 ? 8.480 40.945 -22.954 1.00 59.57 671 ASN A O 1
ATOM 4843 N N . ILE A 1 673 ? 10.017 41.098 -24.591 1.00 57.07 672 ILE A N 1
ATOM 4844 C CA . ILE A 1 673 ? 9.337 42.181 -25.311 1.00 55.00 672 ILE A CA 1
ATOM 4845 C C . ILE A 1 673 ? 7.902 41.874 -25.713 1.00 57.31 672 ILE A C 1
ATOM 4846 O O . ILE A 1 673 ? 7.059 42.766 -25.701 1.00 58.51 672 ILE A O 1
ATOM 4851 N N . ASP A 1 674 ? 7.629 40.624 -26.082 1.00 60.69 673 ASP A N 1
ATOM 4852 C CA . ASP A 1 674 ? 6.286 40.224 -26.491 1.00 57.85 673 ASP A CA 1
ATOM 4853 C C . ASP A 1 674 ? 5.285 40.554 -25.401 1.00 55.15 673 ASP A C 1
ATOM 4854 O O . ASP A 1 674 ? 4.181 41.037 -25.689 1.00 48.51 673 ASP A O 1
ATOM 4859 N N . GLY A 1 675 ? 5.688 40.285 -24.156 1.00 49.85 674 GLY A N 1
ATOM 4860 C CA . GLY A 1 675 ? 4.904 40.620 -22.983 1.00 37.29 674 GLY A CA 1
ATOM 4861 C C . GLY A 1 675 ? 4.685 42.115 -22.831 1.00 52.30 674 GLY A C 1
ATOM 4862 O O . GLY A 1 675 ? 3.566 42.549 -22.576 1.00 52.08 674 GLY A O 1
ATOM 4863 N N . GLN A 1 676 ? 5.748 42.900 -23.000 1.00 48.24 675 GLN A N 1
ATOM 4864 C CA . GLN A 1 676 ? 5.676 44.365 -22.926 1.00 50.76 675 GLN A CA 1
ATOM 4865 C C . GLN A 1 676 ? 4.792 44.985 -24.013 1.00 46.78 675 GLN A C 1
ATOM 4866 O O . GLN A 1 676 ? 4.043 45.941 -23.768 1.00 44.94 675 GLN A O 1
ATOM 4872 N N . ILE A 1 677 ? 4.893 44.439 -25.216 1.00 44.48 676 ILE A N 1
ATOM 4873 C CA . ILE A 1 677 ? 4.066 44.888 -26.325 1.00 56.76 676 ILE A CA 1
ATOM 4874 C C . ILE A 1 677 ? 2.596 44.595 -26.036 1.00 63.28 676 ILE A C 1
ATOM 4875 O O . ILE A 1 677 ? 1.725 45.436 -26.288 1.00 71.64 676 ILE A O 1
ATOM 4880 N N . ALA A 1 678 ? 2.329 43.410 -25.486 1.00 52.23 677 ALA A N 1
ATOM 4881 C CA . ALA A 1 678 ? 0.964 43.000 -25.166 1.00 51.31 677 ALA A CA 1
ATOM 4882 C C . ALA A 1 678 ? 0.407 43.806 -24.000 1.00 57.94 677 ALA A C 1
ATOM 4883 O O . ALA A 1 678 ? -0.774 44.166 -23.996 1.00 58.40 677 ALA A O 1
ATOM 4885 N N . GLY A 1 679 ? 1.257 44.080 -23.016 1.00 42.59 678 GLY A N 1
ATOM 4886 C CA . GLY A 1 679 ? 0.880 44.939 -21.913 1.00 45.49 678 GLY A CA 1
ATOM 4887 C C . GLY A 1 679 ? 0.459 46.321 -22.399 1.00 53.70 678 GLY A C 1
ATOM 4888 O O . GLY A 1 679 ? -0.555 46.876 -21.955 1.00 49.05 678 GLY A O 1
ATOM 4889 N N . PHE A 1 680 ? 1.236 46.883 -23.319 1.00 51.44 679 PHE A N 1
ATOM 4890 C CA . PHE A 1 680 ? 0.919 48.198 -23.844 1.00 53.82 679 PHE A CA 1
ATOM 4891 C C . PHE A 1 680 ? -0.489 48.232 -24.446 1.00 56.79 679 PHE A C 1
ATOM 4892 O O . PHE A 1 680 ? -1.296 49.111 -24.124 1.00 62.74 679 PHE A O 1
ATOM 4900 N N . GLU A 1 681 ? -0.780 47.259 -25.303 1.00 53.43 680 GLU A N 1
ATOM 4901 C CA . GLU A 1 681 ? -2.099 47.141 -25.919 1.00 54.85 680 GLU A CA 1
ATOM 4902 C C . GLU A 1 681 ? -3.240 47.062 -24.894 1.00 52.78 680 GLU A C 1
ATOM 4903 O O . GLU A 1 681 ? -4.297 47.666 -25.097 1.00 58.40 680 GLU A O 1
ATOM 4909 N N . VAL A 1 682 ? -3.025 46.325 -23.801 1.00 49.46 681 VAL A N 1
ATOM 4910 C CA . VAL A 1 682 ? -4.020 46.205 -22.728 1.00 48.36 681 VAL A CA 1
ATOM 4911 C C . VAL A 1 682 ? -4.261 47.511 -21.974 1.00 64.12 681 VAL A C 1
ATOM 4912 O O . VAL A 1 682 ? -5.412 47.870 -21.712 1.00 70.34 681 VAL A O 1
ATOM 4916 N N . TYR A 1 683 ? -3.189 48.227 -21.639 1.00 57.85 682 TYR A N 1
ATOM 4917 C CA . TYR A 1 683 ? -3.310 49.450 -20.838 1.00 59.92 682 TYR A CA 1
ATOM 4918 C C . TYR A 1 683 ? -3.851 50.683 -21.575 1.00 64.81 682 TYR A C 1
ATOM 4919 O O . TYR A 1 683 ? -4.557 51.493 -20.966 1.00 67.99 682 TYR A O 1
ATOM 4928 N N . ILE A 1 684 ? -3.535 50.858 -22.857 1.00 64.14 683 ILE A N 1
ATOM 4929 C CA . ILE A 1 684 ? -4.127 51.998 -23.569 1.00 76.58 683 ILE A CA 1
ATOM 4930 C C . ILE A 1 684 ? -5.642 51.840 -23.633 1.00 78.58 683 ILE A C 1
ATOM 4931 O O . ILE A 1 684 ? -6.388 52.816 -23.502 1.00 79.38 683 ILE A O 1
ATOM 4936 N N . ARG A 1 685 ? -6.085 50.597 -23.817 1.00 75.50 684 ARG A N 1
ATOM 4937 C CA . ARG A 1 685 ? -7.506 50.275 -23.884 1.00 72.86 684 ARG A CA 1
ATOM 4938 C C . ARG A 1 685 ? -8.171 50.478 -22.524 1.00 78.54 684 ARG A C 1
ATOM 4939 O O . ARG A 1 685 ? -9.329 50.893 -22.432 1.00 86.18 684 ARG A O 1
ATOM 4947 N N . LYS A 1 686 ? -7.413 50.194 -21.472 1.00 78.79 685 LYS A N 1
ATOM 4948 C CA . LYS A 1 686 ? -7.869 50.347 -20.098 1.00 69.82 685 LYS A CA 1
ATOM 4949 C C . LYS A 1 686 ? -7.856 51.815 -19.675 1.00 68.71 685 LYS A C 1
ATOM 4950 O O . LYS A 1 686 ? -8.274 52.146 -18.565 1.00 71.75 685 LYS A O 1
ATOM 4956 N N . LYS A 1 687 ? -7.356 52.676 -20.561 1.00 65.49 686 LYS A N 1
ATOM 4957 C CA . LYS A 1 687 ? -7.211 54.115 -20.313 1.00 71.89 686 LYS A CA 1
ATOM 4958 C C . LYS A 1 687 ? -6.193 54.434 -19.212 1.00 66.46 686 LYS A C 1
ATOM 4959 O O . LYS A 1 687 ? -6.215 55.520 -18.624 1.00 73.50 686 LYS A O 1
ATOM 4965 N N . LYS A 1 688 ? -5.304 53.488 -18.941 1.00 58.34 687 LYS A N 1
ATOM 4966 C CA . LYS A 1 688 ? -4.263 53.674 -17.941 1.00 56.59 687 LYS A CA 1
ATOM 4967 C C . LYS A 1 688 ? -2.945 53.980 -18.636 1.00 57.33 687 LYS A C 1
ATOM 4968 O O . LYS A 1 688 ? -2.088 53.117 -18.782 1.00 59.81 687 LYS A O 1
ATOM 4974 N N . TYR A 1 689 ? -2.793 55.233 -19.045 1.00 67.83 688 TYR A N 1
ATOM 4975 C CA . TYR A 1 689 ? -1.697 55.650 -19.910 1.00 66.52 688 TYR A CA 1
ATOM 4976 C C . TYR A 1 689 ? -0.326 55.653 -19.230 1.00 65.84 688 TYR A C 1
ATOM 4977 O O . TYR A 1 689 ? 0.698 55.655 -19.912 1.00 67.39 688 TYR A O 1
ATOM 4986 N N . LEU A 1 690 ? -0.294 55.655 -17.901 1.00 60.43 689 LEU A N 1
ATOM 4987 C CA . LEU A 1 690 ? 0.980 55.629 -17.191 1.00 61.71 689 LEU A CA 1
ATOM 4988 C C . LEU A 1 690 ? 1.613 54.227 -17.233 1.00 62.49 689 LEU A C 1
ATOM 4989 O O . LEU A 1 690 ? 2.823 54.082 -17.418 1.00 62.36 689 LEU A O 1
ATOM 4994 N N . LEU A 1 691 ? 0.789 53.198 -17.065 1.00 57.40 690 LEU A N 1
ATOM 4995 C CA . LEU A 1 691 ? 1.264 51.826 -17.157 1.00 58.98 690 LEU A CA 1
ATOM 4996 C C . LEU A 1 691 ? 1.623 51.486 -18.597 1.00 62.73 690 LEU A C 1
ATOM 4997 O O . LEU A 1 691 ? 2.594 50.782 -18.859 1.00 60.57 690 LEU A O 1
ATOM 5002 N N . ALA A 1 692 ? 0.824 51.993 -19.528 1.00 70.15 691 ALA A N 1
ATOM 5003 C CA . ALA A 1 692 ? 1.119 51.862 -20.949 1.00 67.92 691 ALA A CA 1
ATOM 5004 C C . ALA A 1 692 ? 2.539 52.336 -21.255 1.00 60.50 691 ALA A C 1
ATOM 5005 O O . ALA A 1 692 ? 3.303 51.637 -21.918 1.00 63.42 691 ALA A O 1
ATOM 5007 N N . LEU A 1 693 ? 2.886 53.521 -20.758 1.00 56.46 692 LEU A N 1
ATOM 5008 C CA . LEU A 1 693 ? 4.213 54.082 -20.960 1.00 54.53 692 LEU A CA 1
ATOM 5009 C C . LEU A 1 693 ? 5.290 53.199 -20.344 1.00 67.36 692 LEU A C 1
ATOM 5010 O O . LEU A 1 693 ? 6.389 53.056 -20.887 1.00 71.26 692 LEU A O 1
ATOM 5015 N N . ARG A 1 694 ? 4.971 52.606 -19.203 1.00 57.94 693 ARG A N 1
ATOM 5016 C CA . ARG A 1 694 ? 5.934 51.788 -18.492 1.00 52.11 693 ARG A CA 1
ATOM 5017 C C . ARG A 1 694 ? 6.317 50.579 -19.324 1.00 57.44 693 ARG A C 1
ATOM 5018 O O . ARG A 1 694 ? 7.499 50.265 -19.464 1.00 58.40 693 ARG A O 1
ATOM 5026 N N . CYS A 1 695 ? 5.301 49.912 -19.870 1.00 55.96 694 CYS A N 1
ATOM 5027 C CA . CYS A 1 695 ? 5.485 48.845 -20.845 1.00 49.67 694 CYS A CA 1
ATOM 5028 C C . CYS A 1 695 ? 6.295 49.299 -22.046 1.00 57.98 694 CYS A C 1
ATOM 5029 O O . CYS A 1 695 ? 7.240 48.627 -22.454 1.00 62.35 694 CYS A O 1
ATOM 5032 N N . LEU A 1 696 ? 5.905 50.433 -22.619 1.00 58.04 695 LEU A N 1
ATOM 5033 C CA . LEU A 1 696 ? 6.586 50.970 -23.788 1.00 58.14 695 LEU A CA 1
ATOM 5034 C C . LEU A 1 696 ? 8.067 51.223 -23.485 1.00 59.63 695 LEU A C 1
ATOM 5035 O O . LEU A 1 696 ? 8.928 50.773 -24.234 1.00 58.96 695 LEU A O 1
ATOM 5040 N N . LYS A 1 697 ? 8.365 51.904 -22.377 1.00 62.77 696 LYS A N 1
ATOM 5041 C CA . LYS A 1 697 ? 9.757 52.169 -21.993 1.00 60.34 696 LYS A CA 1
ATOM 5042 C C . LYS A 1 697 ? 10.547 50.876 -21.767 1.00 58.50 696 LYS A C 1
ATOM 5043 O O . LYS A 1 697 ? 11.746 50.833 -22.019 1.00 63.99 696 LYS A O 1
ATOM 5049 N N . ALA A 1 698 ? 9.883 49.827 -21.289 1.00 54.44 697 ALA A N 1
ATOM 5050 C CA . ALA A 1 698 ? 10.546 48.528 -21.118 1.00 57.81 697 ALA A CA 1
ATOM 5051 C C . ALA A 1 698 ? 10.876 47.890 -22.474 1.00 60.80 697 ALA A C 1
ATOM 5052 O O . ALA A 1 698 ? 12.026 47.544 -22.760 1.00 56.80 697 ALA A O 1
ATOM 5054 N N . ALA A 1 699 ? 9.849 47.742 -23.303 1.00 60.48 698 ALA A N 1
ATOM 5055 C CA . ALA A 1 699 ? 9.997 47.166 -24.625 1.00 59.69 698 ALA A CA 1
ATOM 5056 C C . ALA A 1 699 ? 11.045 47.918 -25.440 1.00 65.87 698 ALA A C 1
ATOM 5057 O O . ALA A 1 699 ? 11.811 47.322 -26.197 1.00 62.66 698 ALA A O 1
ATOM 5059 N N . SER A 1 700 ? 11.084 49.234 -25.284 1.00 70.39 699 SER A N 1
ATOM 5060 C CA . SER A 1 700 ? 12.008 50.039 -26.077 1.00 74.23 699 SER A CA 1
ATOM 5061 C C . SER A 1 700 ? 13.430 49.865 -25.559 1.00 69.34 699 SER A C 1
ATOM 5062 O O . SER A 1 700 ? 14.397 49.957 -26.314 1.00 71.38 699 SER A O 1
ATOM 5065 N N . ALA A 1 701 ? 13.555 49.604 -24.265 1.00 62.54 700 ALA A N 1
ATOM 5066 C CA . ALA A 1 701 ? 14.869 49.387 -23.692 1.00 58.08 700 ALA A CA 1
ATOM 5067 C C . ALA A 1 701 ? 15.428 48.062 -24.185 1.00 66.22 700 ALA A C 1
ATOM 5068 O O . ALA A 1 701 ? 16.637 47.881 -24.235 1.00 72.86 700 ALA A O 1
ATOM 5070 N N . ILE A 1 702 ? 14.544 47.142 -24.561 1.00 66.86 701 ILE A N 1
ATOM 5071 C CA . ILE A 1 702 ? 14.968 45.843 -25.081 1.00 63.53 701 ILE A CA 1
ATOM 5072 C C . ILE A 1 702 ? 15.307 45.892 -26.581 1.00 71.97 701 ILE A C 1
ATOM 5073 O O . ILE A 1 702 ? 16.325 45.353 -27.012 1.00 66.53 701 ILE A O 1
ATOM 5078 N N . ASP A 1 703 ? 14.449 46.529 -27.374 1.00 76.44 702 ASP A N 1
ATOM 5079 C CA . ASP A 1 703 ? 14.712 46.706 -28.799 1.00 74.95 702 ASP A CA 1
ATOM 5080 C C . ASP A 1 703 ? 14.224 48.076 -29.234 1.00 76.47 702 ASP A C 1
ATOM 5081 O O . ASP A 1 703 ? 13.055 48.241 -29.586 1.00 76.89 702 ASP A O 1
ATOM 5086 N N . LYS A 1 704 ? 15.126 49.052 -29.194 1.00 78.29 703 LYS A N 1
ATOM 5087 C CA . LYS A 1 704 ? 14.825 50.420 -29.614 1.00 79.88 703 LYS A CA 1
ATOM 5088 C C . LYS A 1 704 ? 14.057 50.482 -30.935 1.00 79.28 703 LYS A C 1
ATOM 5089 O O . LYS A 1 704 ? 13.055 51.182 -31.032 1.00 81.45 703 LYS A O 1
ATOM 5095 N N . ASN A 1 705 ? 14.505 49.734 -31.939 1.00 81.01 704 ASN A N 1
ATOM 5096 C CA . ASN A 1 705 ? 13.928 49.861 -33.280 1.00 82.53 704 ASN A CA 1
ATOM 5097 C C . ASN A 1 705 ? 12.960 48.750 -33.676 1.00 75.20 704 ASN A C 1
ATOM 5098 O O . ASN A 1 705 ? 12.642 48.593 -34.851 1.00 81.20 704 ASN A O 1
ATOM 5103 N N . HIS A 1 706 ? 12.493 47.985 -32.702 1.00 68.22 705 HIS A N 1
ATOM 5104 C CA . HIS A 1 706 ? 11.424 47.026 -32.944 1.00 73.47 705 HIS A CA 1
ATOM 5105 C C . HIS A 1 706 ? 10.213 47.722 -33.558 1.00 82.05 705 HIS A C 1
ATOM 5106 O O . HIS A 1 706 ? 9.754 48.741 -33.045 1.00 89.70 705 HIS A O 1
ATOM 5113 N N . PRO A 1 707 ? 9.693 47.171 -34.665 1.00 83.55 706 PRO A N 1
ATOM 5114 C CA . PRO A 1 707 ? 8.616 47.816 -35.431 1.00 79.92 706 PRO A CA 1
ATOM 5115 C C . PRO A 1 707 ? 7.377 48.101 -34.585 1.00 76.27 706 PRO A C 1
ATOM 5116 O O . PRO A 1 707 ? 6.739 49.135 -34.771 1.00 73.60 706 PRO A O 1
ATOM 5120 N N . LYS A 1 708 ? 7.050 47.197 -33.664 1.00 74.11 707 LYS A N 1
ATOM 5121 C CA . LYS A 1 708 ? 5.860 47.358 -32.835 1.00 71.76 707 LYS A CA 1
ATOM 5122 C C . LYS A 1 708 ? 6.043 48.471 -31.806 1.00 69.22 707 LYS A C 1
ATOM 5123 O O . LYS A 1 708 ? 5.119 49.250 -31.569 1.00 66.84 707 LYS A O 1
ATOM 5129 N N . VAL A 1 709 ? 7.225 48.549 -31.194 1.00 68.92 708 VAL A N 1
ATOM 5130 C CA . VAL A 1 709 ? 7.452 49.562 -30.162 1.00 72.62 708 VAL A CA 1
ATOM 5131 C C . VAL A 1 709 ? 7.456 50.942 -30.812 1.00 75.38 708 VAL A C 1
ATOM 5132 O O . VAL A 1 709 ? 7.121 51.939 -30.179 1.00 74.75 708 VAL A O 1
ATOM 5136 N N . LEU A 1 710 ? 7.821 50.990 -32.088 1.00 78.05 709 LEU A N 1
ATOM 5137 C CA . LEU A 1 710 ? 7.826 52.246 -32.831 1.00 79.05 709 LEU A CA 1
ATOM 5138 C C . LEU A 1 710 ? 6.402 52.678 -33.135 1.00 77.85 709 LEU A C 1
ATOM 5139 O O . LEU A 1 710 ? 6.047 53.856 -33.010 1.00 78.14 709 LEU A O 1
ATOM 5144 N N . GLU A 1 711 ? 5.593 51.701 -33.530 1.00 73.47 710 GLU A N 1
ATOM 5145 C CA . GLU A 1 711 ? 4.178 51.905 -33.804 1.00 74.65 710 GLU A CA 1
ATOM 5146 C C . GLU A 1 711 ? 3.410 52.345 -32.554 1.00 74.26 710 GLU A C 1
ATOM 5147 O O . GLU A 1 711 ? 2.678 53.339 -32.577 1.00 77.73 710 GLU A O 1
ATOM 5153 N N . GLN A 1 712 ? 3.586 51.603 -31.467 1.00 68.68 711 GLN A N 1
ATOM 5154 C CA . GLN A 1 712 ? 2.941 51.933 -30.202 1.00 66.01 711 GLN A CA 1
ATOM 5155 C C . GLN A 1 712 ? 3.427 53.277 -29.653 1.00 72.33 711 GLN A C 1
ATOM 5156 O O . GLN A 1 712 ? 2.654 54.015 -29.045 1.00 75.93 711 GLN A O 1
ATOM 5162 N N . ALA A 1 713 ? 4.701 53.598 -29.873 1.00 74.21 712 ALA A N 1
ATOM 5163 C CA . ALA A 1 713 ? 5.248 54.889 -29.454 1.00 72.67 712 ALA A CA 1
ATOM 5164 C C . ALA A 1 713 ? 4.510 56.033 -30.151 1.00 79.47 712 ALA A C 1
ATOM 5165 O O . ALA A 1 713 ? 4.109 57.019 -29.524 1.00 82.71 712 ALA A O 1
ATOM 5167 N N . ALA A 1 714 ? 4.319 55.882 -31.456 1.00 78.24 713 ALA A N 1
ATOM 5168 C CA . ALA A 1 714 ? 3.607 56.879 -32.234 1.00 76.19 713 ALA A CA 1
ATOM 5169 C C . ALA A 1 714 ? 2.120 56.901 -31.889 1.00 76.07 713 ALA A C 1
ATOM 5170 O O . ALA A 1 714 ? 1.494 57.960 -31.886 1.00 80.79 713 ALA A O 1
ATOM 5172 N N . LYS A 1 715 ? 1.553 55.734 -31.608 1.00 75.58 714 LYS A N 1
ATOM 5173 C CA . LYS A 1 715 ? 0.125 55.641 -31.301 1.00 80.09 714 LYS A CA 1
ATOM 5174 C C . LYS A 1 715 ? -0.177 56.297 -29.953 1.00 82.56 714 LYS A C 1
ATOM 5175 O O . LYS A 1 715 ? -1.231 56.903 -29.761 1.00 82.43 714 LYS A O 1
ATOM 5181 N N . LEU A 1 716 ? 0.767 56.185 -29.026 1.00 77.84 715 LEU A N 1
ATOM 5182 C CA . LEU A 1 716 ? 0.588 56.735 -27.689 1.00 81.34 715 LEU A CA 1
ATOM 5183 C C . LEU A 1 716 ? 0.571 58.253 -27.720 1.00 83.54 715 LEU A C 1
ATOM 5184 O O . LEU A 1 716 ? -0.280 58.893 -27.105 1.00 86.61 715 LEU A O 1
ATOM 5189 N N . ARG A 1 717 ? 1.520 58.826 -28.443 1.00 80.97 716 ARG A N 1
ATOM 5190 C CA . ARG A 1 717 ? 1.669 60.270 -28.470 1.00 89.34 716 ARG A CA 1
ATOM 5191 C C . ARG A 1 717 ? 0.409 60.997 -28.947 1.00 91.90 716 ARG A C 1
ATOM 5192 O O . ARG A 1 717 ? 0.106 62.090 -28.469 1.00 93.13 716 ARG A O 1
ATOM 5200 N N . LYS A 1 718 ? -0.324 60.392 -29.879 1.00 93.89 717 LYS A N 1
ATOM 5201 C CA . LYS A 1 718 ? -1.590 60.963 -30.338 1.00 98.38 717 LYS A CA 1
ATOM 5202 C C . LYS A 1 718 ? -2.619 61.010 -29.203 1.00 97.79 717 LYS A C 1
ATOM 5203 O O . LYS A 1 718 ? -3.291 62.027 -29.002 1.00 104.37 717 LYS A O 1
ATOM 5209 N N . ILE A 1 719 ? -2.731 59.904 -28.469 1.00 89.66 718 ILE A N 1
ATOM 5210 C CA . ILE A 1 719 ? -3.691 59.773 -27.377 1.00 87.78 718 ILE A CA 1
ATOM 5211 C C . ILE A 1 719 ? -3.403 60.775 -26.268 1.00 90.64 718 ILE A C 1
ATOM 5212 O O . ILE A 1 719 ? -4.317 61.404 -25.732 1.00 95.72 718 ILE A O 1
ATOM 5217 N N . VAL A 1 720 ? -2.122 60.920 -25.941 1.00 88.57 719 VAL A N 1
ATOM 5218 C CA . VAL A 1 720 ? -1.658 61.865 -24.927 1.00 88.69 719 VAL A CA 1
ATOM 5219 C C . VAL A 1 720 ? -2.020 63.328 -25.249 1.00 98.67 719 VAL A C 1
ATOM 5220 O O . VAL A 1 720 ? -2.533 64.059 -24.396 1.00 96.55 719 VAL A O 1
ATOM 5224 N N . SER A 1 721 ? -1.743 63.753 -26.477 1.00 103.79 720 SER A N 1
ATOM 5225 C CA . SER A 1 721 ? -2.071 65.107 -26.910 1.00 111.82 720 SER A CA 1
ATOM 5226 C C . SER A 1 721 ? -3.578 65.324 -26.924 1.00 113.11 720 SER A C 1
ATOM 5227 O O . SER A 1 721 ? -4.055 66.459 -26.918 1.00 118.03 720 SER A O 1
ATOM 5230 N N . SER A 1 722 ? -4.321 64.224 -26.946 1.00 108.90 721 SER A N 1
ATOM 5231 C CA . SER A 1 722 ? -5.769 64.281 -27.074 1.00 102.35 721 SER A CA 1
ATOM 5232 C C . SER A 1 722 ? -6.460 64.349 -25.717 1.00 95.36 721 SER A C 1
ATOM 5233 O O . SER A 1 722 ? -7.305 65.209 -25.486 1.00 95.55 721 SER A O 1
ATOM 5236 N N . ALA A 1 723 ? -6.090 63.449 -24.815 1.00 89.65 722 ALA A N 1
ATOM 5237 C CA . ALA A 1 723 ? -6.789 63.336 -23.540 1.00 92.26 722 ALA A CA 1
ATOM 5238 C C . ALA A 1 723 ? -6.065 64.020 -22.379 1.00 97.22 722 ALA A C 1
ATOM 5239 O O . ALA A 1 723 ? -6.309 63.687 -21.218 1.00 100.61 722 ALA A O 1
ATOM 5241 N N . LEU A 1 724 ? -5.187 64.974 -22.673 1.00 96.52 723 LEU A N 1
ATOM 5242 C CA . LEU A 1 724 ? -4.364 65.554 -21.615 1.00 95.28 723 LEU A CA 1
ATOM 5243 C C . LEU A 1 724 ? -5.115 66.590 -20.774 1.00 100.28 723 LEU A C 1
ATOM 5244 O O . LEU A 1 724 ? -4.776 66.807 -19.609 1.00 103.55 723 LEU A O 1
ATOM 5249 N N . ASP A 1 725 ? -6.137 67.214 -21.352 1.00 101.16 724 ASP A N 1
ATOM 5250 C CA . ASP A 1 725 ? -6.985 68.134 -20.600 1.00 101.51 724 ASP A CA 1
ATOM 5251 C C . ASP A 1 725 ? -7.774 67.410 -19.519 1.00 102.00 724 ASP A C 1
ATOM 5252 O O . ASP A 1 725 ? -8.233 68.025 -18.557 1.00 102.33 724 ASP A O 1
ATOM 5257 N N . SER A 1 726 ? -7.941 66.103 -19.693 1.00 101.41 725 SER A N 1
ATOM 5258 C CA . SER A 1 726 ? -8.775 65.311 -18.799 1.00 109.20 725 SER A CA 1
ATOM 5259 C C . SER A 1 726 ? -7.987 64.711 -17.644 1.00 109.03 725 SER A C 1
ATOM 5260 O O . SER A 1 726 ? -8.557 64.373 -16.605 1.00 110.50 725 SER A O 1
ATOM 5263 N N . MET A 1 727 ? -6.679 64.573 -17.828 1.00 107.71 726 MET A N 1
ATOM 5264 C CA . MET A 1 727 ? -5.833 63.963 -16.810 1.00 101.36 726 MET A CA 1
ATOM 5265 C C . MET A 1 727 ? -5.305 64.988 -15.811 1.00 98.80 726 MET A C 1
ATOM 5266 O O . MET A 1 727 ? -5.107 66.159 -16.148 1.00 99.03 726 MET A O 1
ATOM 5271 N N . ALA A 1 728 ? -5.088 64.530 -14.581 1.00 93.67 727 ALA A N 1
ATOM 5272 C CA . ALA A 1 728 ? -4.522 65.357 -13.521 1.00 89.26 727 ALA A CA 1
ATOM 5273 C C . ALA A 1 728 ? -3.196 65.968 -13.950 1.00 88.10 727 ALA A C 1
ATOM 5274 O O . ALA A 1 728 ? -2.453 65.372 -14.721 1.00 88.29 727 ALA A O 1
ATOM 5276 N N . PRO A 1 729 ? -2.885 67.161 -13.437 1.00 92.35 728 PRO A N 1
ATOM 5277 C CA . PRO A 1 729 ? -1.659 67.874 -13.819 1.00 93.97 728 PRO A CA 1
ATOM 5278 C C . PRO A 1 729 ? -0.363 67.125 -13.476 1.00 88.21 728 PRO A C 1
ATOM 5279 O O . PRO A 1 729 ? 0.614 67.261 -14.211 1.00 92.90 728 PRO A O 1
ATOM 5283 N N . LYS A 1 730 ? -0.347 66.354 -12.393 1.00 80.58 729 LYS A N 1
ATOM 5284 C CA . LYS A 1 730 ? 0.858 65.608 -12.029 1.00 78.89 729 LYS A CA 1
ATOM 5285 C C . LYS A 1 730 ? 1.107 64.448 -12.989 1.00 78.46 729 LYS A C 1
ATOM 5286 O O . LYS A 1 730 ? 2.247 64.171 -13.363 1.00 75.86 729 LYS A O 1
ATOM 5292 N N . LEU A 1 731 ? 0.033 63.767 -13.372 1.00 78.80 730 LEU A N 1
ATOM 5293 C CA . LEU A 1 731 ? 0.094 62.695 -14.362 1.00 74.26 730 LEU A CA 1
ATOM 5294 C C . LEU A 1 731 ? 0.521 63.243 -15.725 1.00 77.47 730 LEU A C 1
ATOM 5295 O O . LEU A 1 731 ? 1.383 62.679 -16.403 1.00 73.38 730 LEU A O 1
ATOM 5300 N N . ARG A 1 732 ? -0.090 64.357 -16.109 1.00 82.91 731 ARG A N 1
ATOM 5301 C CA . ARG A 1 732 ? 0.243 65.043 -17.350 1.00 86.52 731 ARG A CA 1
ATOM 5302 C C . ARG A 1 732 ? 1.731 65.353 -17.412 1.00 86.51 731 ARG A C 1
ATOM 5303 O O . ARG A 1 732 ? 2.368 65.185 -18.453 1.00 86.55 731 ARG A O 1
ATOM 5311 N N . GLU A 1 733 ? 2.281 65.791 -16.283 1.00 86.98 732 GLU A N 1
ATOM 5312 C CA . GLU A 1 733 ? 3.688 66.170 -16.212 1.00 88.25 732 GLU A CA 1
ATOM 5313 C C . GLU A 1 733 ? 4.621 64.980 -16.413 1.00 81.03 732 GLU A C 1
ATOM 5314 O O . GLU A 1 733 ? 5.549 65.041 -17.224 1.00 80.88 732 GLU A O 1
ATOM 5320 N N . VAL A 1 734 ? 4.367 63.904 -15.673 1.00 68.76 733 VAL A N 1
ATOM 5321 C CA . VAL A 1 734 ? 5.220 62.730 -15.705 1.00 65.68 733 VAL A CA 1
ATOM 5322 C C . VAL A 1 734 ? 5.168 62.073 -17.073 1.00 76.91 733 VAL A C 1
ATOM 5323 O O . VAL A 1 734 ? 6.182 61.601 -17.592 1.00 64.92 733 VAL A O 1
ATOM 5327 N N . ILE A 1 735 ? 3.969 62.040 -17.644 1.00 80.56 734 ILE A N 1
ATOM 5328 C CA . ILE A 1 735 ? 3.742 61.452 -18.961 1.00 82.23 734 ILE A CA 1
ATOM 5329 C C . ILE A 1 735 ? 4.601 62.133 -20.030 1.00 88.63 734 ILE A C 1
ATOM 5330 O O . ILE A 1 735 ? 5.425 61.488 -20.683 1.00 93.03 734 ILE A O 1
ATOM 5335 N N . GLN A 1 736 ? 4.408 63.439 -20.193 1.00 85.50 735 GLN A N 1
ATOM 5336 C CA . GLN A 1 736 ? 5.107 64.196 -21.223 1.00 83.06 735 GLN A CA 1
ATOM 5337 C C . GLN A 1 736 ? 6.616 64.200 -21.010 1.00 84.98 735 GLN A C 1
ATOM 5338 O O . GLN A 1 736 ? 7.382 64.199 -21.975 1.00 87.76 735 GLN A O 1
ATOM 5344 N N . ALA A 1 737 ? 7.040 64.194 -19.750 1.00 82.72 736 ALA A N 1
ATOM 5345 C CA . ALA A 1 737 ? 8.462 64.236 -19.425 1.00 82.37 736 ALA A CA 1
ATOM 5346 C C . ALA A 1 737 ? 9.180 62.937 -19.816 1.00 86.97 736 ALA A C 1
ATOM 5347 O O . ALA A 1 737 ? 10.223 62.972 -20.466 1.00 92.72 736 ALA A O 1
ATOM 5349 N N . GLU A 1 738 ? 8.619 61.796 -19.422 1.00 79.44 737 GLU A N 1
ATOM 5350 C CA . GLU A 1 738 ? 9.264 60.508 -19.649 1.00 75.16 737 GLU A CA 1
ATOM 5351 C C . GLU A 1 738 ? 8.954 59.945 -21.026 1.00 76.01 737 GLU A C 1
ATOM 5352 O O . GLU A 1 738 ? 9.469 58.896 -21.405 1.00 72.77 737 GLU A O 1
ATOM 5358 N N . LEU A 1 739 ? 8.106 60.645 -21.768 1.00 82.78 738 LEU A N 1
ATOM 5359 C CA . LEU A 1 739 ? 7.779 60.247 -23.129 1.00 91.23 738 LEU A CA 1
ATOM 5360 C C . LEU A 1 739 ? 8.851 60.709 -24.118 1.00 109.63 738 LEU A C 1
ATOM 5361 O O . LEU A 1 739 ? 9.189 59.989 -25.060 1.00 111.59 738 LEU A O 1
ATOM 5366 N N . VAL A 1 740 ? 9.378 61.912 -23.895 1.00 121.96 739 VAL A N 1
ATOM 5367 C CA . VAL A 1 740 ? 10.427 62.482 -24.742 1.00 125.96 739 VAL A CA 1
ATOM 5368 C C . VAL A 1 740 ? 11.707 61.645 -24.738 1.00 126.23 739 VAL A C 1
ATOM 5369 O O . VAL A 1 740 ? 12.460 61.650 -25.717 1.00 130.28 739 VAL A O 1
ATOM 5373 N N . GLY A 1 741 ? 11.943 60.935 -23.636 1.00 120.60 740 GLY A N 1
ATOM 5374 C CA . GLY A 1 741 ? 13.150 60.145 -23.459 1.00 119.11 740 GLY A CA 1
ATOM 5375 C C . GLY A 1 741 ? 13.498 59.269 -24.647 1.00 123.10 740 GLY A C 1
ATOM 5376 O O . GLY A 1 741 ? 14.565 59.416 -25.243 1.00 121.04 740 GLY A O 1
ATOM 5377 N N . VAL A 1 742 ? 12.591 58.364 -25.003 1.00 126.88 741 VAL A N 1
ATOM 5378 C CA . VAL A 1 742 ? 12.838 57.444 -26.107 1.00 123.47 741 VAL A CA 1
ATOM 5379 C C . VAL A 1 742 ? 11.564 57.067 -26.862 1.00 114.51 741 VAL A C 1
ATOM 5380 O O . VAL A 1 742 ? 10.706 56.331 -26.351 1.00 107.74 741 VAL A O 1
ATOM 5384 N N . PRO A 1 743 ? 11.449 57.574 -28.097 1.00 109.25 742 PRO A N 1
ATOM 5385 C CA . PRO A 1 743 ? 10.382 57.239 -29.042 1.00 106.82 742 PRO A CA 1
ATOM 5386 C C . PRO A 1 743 ? 10.703 55.983 -29.856 1.00 99.46 742 PRO A C 1
ATOM 5387 O O . PRO A 1 743 ? 11.446 56.062 -30.835 1.00 94.71 742 PRO A O 1
ATOM 5401 N N . ASP B 2 2 ? 24.909 17.217 -21.820 1.00 51.20 2 ASP B N 1
ATOM 5402 C CA . ASP B 2 2 ? 25.618 17.291 -20.559 1.00 39.98 2 ASP B CA 1
ATOM 5403 C C . ASP B 2 2 ? 24.902 16.451 -19.509 1.00 43.18 2 ASP B C 1
ATOM 5404 O O . ASP B 2 2 ? 23.671 16.419 -19.479 1.00 43.91 2 ASP B O 1
ATOM 5409 N N . ILE B 2 3 ? 25.660 15.748 -18.667 1.00 40.53 3 ILE B N 1
ATOM 5410 C CA . ILE B 2 3 ? 25.057 15.040 -17.532 1.00 38.32 3 ILE B CA 1
ATOM 5411 C C . ILE B 2 3 ? 25.362 15.722 -16.189 1.00 40.23 3 ILE B C 1
ATOM 5412 O O . ILE B 2 3 ? 26.525 15.973 -15.858 1.00 44.93 3 ILE B O 1
ATOM 5417 N N . ARG B 2 4 ? 24.317 16.002 -15.411 1.00 28.06 4 ARG B N 1
ATOM 5418 C CA . ARG B 2 4 ? 24.489 16.699 -14.141 1.00 28.99 4 ARG B CA 1
ATOM 5419 C C . ARG B 2 4 ? 23.372 16.385 -13.153 1.00 32.64 4 ARG B C 1
ATOM 5420 O O . ARG B 2 4 ? 22.316 15.877 -13.526 1.00 33.43 4 ARG B O 1
ATOM 5428 N N . LEU B 2 5 ? 23.599 16.714 -11.886 1.00 37.94 5 LEU B N 1
ATOM 5429 C CA . LEU B 2 5 ? 22.621 16.463 -10.836 1.00 32.79 5 LEU B CA 1
ATOM 5430 C C . LEU B 2 5 ? 21.316 17.241 -11.066 1.00 35.51 5 LEU B C 1
ATOM 5431 O O . LEU B 2 5 ? 21.339 18.382 -11.525 1.00 34.51 5 LEU B O 1
ATOM 5436 N N . LEU B 2 6 ? 20.187 16.601 -10.753 1.00 30.53 6 LEU B N 1
ATOM 5437 C CA . LEU B 2 6 ? 18.870 17.230 -10.804 1.00 27.53 6 LEU B CA 1
ATOM 5438 C C . LEU B 2 6 ? 18.814 18.513 -10.003 1.00 36.02 6 LEU B C 1
ATOM 5439 O O . LEU B 2 6 ? 19.394 18.608 -8.927 1.00 39.19 6 LEU B O 1
ATOM 5444 N N . ARG B 2 7 ? 18.077 19.481 -10.522 1.00 33.88 7 ARG B N 1
ATOM 5445 C CA . ARG B 2 7 ? 17.846 20.736 -9.836 1.00 30.50 7 ARG B CA 1
ATOM 5446 C C . ARG B 2 7 ? 16.348 20.906 -9.655 1.00 29.35 7 ARG B C 1
ATOM 5447 O O . ARG B 2 7 ? 15.584 20.567 -10.550 1.00 32.07 7 ARG B O 1
ATOM 5455 N N . PRO B 2 8 ? 15.917 21.372 -8.477 1.00 27.54 8 PRO B N 1
ATOM 5456 C CA . PRO B 2 8 ? 14.481 21.605 -8.288 1.00 32.48 8 PRO B CA 1
ATOM 5457 C C . PRO B 2 8 ? 13.884 22.444 -9.429 1.00 35.44 8 PRO B C 1
ATOM 5458 O O . PRO B 2 8 ? 12.773 22.148 -9.870 1.00 33.41 8 PRO B O 1
ATOM 5462 N N . SER B 2 9 ? 14.616 23.448 -9.915 1.00 31.72 9 SER B N 1
ATOM 5463 C CA . SER B 2 9 ? 14.096 24.288 -10.996 1.00 32.94 9 SER B CA 1
ATOM 5464 C C . SER B 2 9 ? 13.960 23.508 -12.327 1.00 33.14 9 SER B C 1
ATOM 5465 O O . SER B 2 9 ? 13.266 23.938 -13.239 1.00 34.01 9 SER B O 1
ATOM 5468 N N . ASP B 2 10 ? 14.601 22.350 -12.416 1.00 32.36 10 ASP B N 1
ATOM 5469 C CA . ASP B 2 10 ? 14.485 21.468 -13.575 1.00 26.84 10 ASP B CA 1
ATOM 5470 C C . ASP B 2 10 ? 13.157 20.688 -13.619 1.00 33.00 10 ASP B C 1
ATOM 5471 O O . ASP B 2 10 ? 12.812 20.103 -14.645 1.00 26.71 10 ASP B O 1
ATOM 5476 N N . ILE B 2 11 ? 12.415 20.680 -12.513 1.00 32.63 11 ILE B N 1
ATOM 5477 C CA . ILE B 2 11 ? 11.306 19.738 -12.359 1.00 31.00 11 ILE B CA 1
ATOM 5478 C C . ILE B 2 11 ? 10.172 19.860 -13.415 1.00 31.72 11 ILE B C 1
ATOM 5479 O O . ILE B 2 11 ? 9.663 18.832 -13.883 1.00 35.30 11 ILE B O 1
ATOM 5484 N N . PRO B 2 12 ? 9.788 21.088 -13.824 1.00 34.18 12 PRO B N 1
ATOM 5485 C CA . PRO B 2 12 ? 8.755 21.112 -14.886 1.00 34.85 12 PRO B CA 1
ATOM 5486 C C . PRO B 2 12 ? 9.169 20.410 -16.195 1.00 37.35 12 PRO B C 1
ATOM 5487 O O . PRO B 2 12 ? 8.365 19.686 -16.784 1.00 37.66 12 PRO B O 1
ATOM 5491 N N . LEU B 2 13 ? 10.413 20.601 -16.623 1.00 36.89 13 LEU B N 1
ATOM 5492 C CA . LEU B 2 13 ? 10.896 20.000 -17.864 1.00 35.18 13 LEU B CA 1
ATOM 5493 C C . LEU B 2 13 ? 11.238 18.508 -17.706 1.00 41.28 13 LEU B C 1
ATOM 5494 O O . LEU B 2 13 ? 11.160 17.745 -18.679 1.00 29.26 13 LEU B O 1
ATOM 5499 N N . ILE B 2 14 ? 11.595 18.092 -16.486 1.00 37.55 14 ILE B N 1
ATOM 5500 C CA . ILE B 2 14 ? 11.687 16.665 -16.181 1.00 29.82 14 ILE B CA 1
ATOM 5501 C C . ILE B 2 14 ? 10.312 16.023 -16.301 1.00 32.44 14 ILE B C 1
ATOM 5502 O O . ILE B 2 14 ? 10.146 15.028 -16.988 1.00 32.18 14 ILE B O 1
ATOM 5507 N N . GLN B 2 15 ? 9.325 16.612 -15.632 1.00 30.16 15 GLN B N 1
ATOM 5508 C CA . GLN B 2 15 ? 7.957 16.120 -15.723 1.00 33.73 15 GLN B CA 1
ATOM 5509 C C . GLN B 2 15 ? 7.465 16.103 -17.180 1.00 37.64 15 GLN B C 1
ATOM 5510 O O . GLN B 2 15 ? 6.753 15.194 -17.620 1.00 32.42 15 GLN B O 1
ATOM 5516 N N . HIS B 2 16 ? 7.846 17.120 -17.934 1.00 35.33 16 HIS B N 1
ATOM 5517 C CA . HIS B 2 16 ? 7.419 17.172 -19.312 1.00 33.78 16 HIS B CA 1
ATOM 5518 C C . HIS B 2 16 ? 8.065 16.056 -20.124 1.00 33.44 16 HIS B C 1
ATOM 5519 O O . HIS B 2 16 ? 7.423 15.486 -21.011 1.00 32.77 16 HIS B O 1
ATOM 5526 N N . ALA B 2 17 ? 9.327 15.747 -19.820 1.00 28.56 17 ALA B N 1
ATOM 5527 C CA . ALA B 2 17 ? 10.040 14.685 -20.520 1.00 28.89 17 ALA B CA 1
ATOM 5528 C C . ALA B 2 17 ? 9.383 13.330 -20.232 1.00 32.28 17 ALA B C 1
ATOM 5529 O O . ALA B 2 17 ? 9.228 12.493 -21.123 1.00 36.20 17 ALA B O 1
ATOM 5531 N N . ASN B 2 18 ? 8.982 13.138 -18.983 1.00 29.23 18 ASN B N 1
ATOM 5532 C CA . ASN B 2 18 ? 8.240 11.949 -18.583 1.00 32.56 18 ASN B CA 1
ATOM 5533 C C . ASN B 2 18 ? 6.904 11.822 -19.331 1.00 29.28 18 ASN B C 1
ATOM 5534 O O . ASN B 2 18 ? 6.564 10.739 -19.853 1.00 30.17 18 ASN B O 1
ATOM 5539 N N . LEU B 2 19 ? 6.160 12.922 -19.402 1.00 28.53 19 LEU B N 1
ATOM 5540 C CA . LEU B 2 19 ? 4.907 12.950 -20.162 1.00 30.49 19 LEU B CA 1
ATOM 5541 C C . LEU B 2 19 ? 5.062 12.574 -21.643 1.00 35.95 19 LEU B C 1
ATOM 5542 O O . LEU B 2 19 ? 4.170 11.944 -22.214 1.00 39.77 19 LEU B O 1
ATOM 5547 N N . GLU B 2 20 ? 6.175 12.967 -22.263 1.00 34.73 20 GLU B N 1
ATOM 5548 C CA . GLU B 2 20 ? 6.401 12.706 -23.690 1.00 36.05 20 GLU B CA 1
ATOM 5549 C C . GLU B 2 20 ? 6.796 11.252 -23.953 1.00 44.35 20 GLU B C 1
ATOM 5550 O O . GLU B 2 20 ? 6.385 10.672 -24.960 1.00 49.97 20 GLU B O 1
ATOM 5556 N N . ASN B 2 21 ? 7.583 10.672 -23.039 1.00 38.04 21 ASN B N 1
ATOM 5557 C CA . ASN B 2 21 ? 8.263 9.397 -23.285 1.00 41.64 21 ASN B CA 1
ATOM 5558 C C . ASN B 2 21 ? 7.742 8.157 -22.521 1.00 41.79 21 ASN B C 1
ATOM 5559 O O . ASN B 2 21 ? 8.104 7.034 -22.841 1.00 40.78 21 ASN B O 1
ATOM 5564 N N . LEU B 2 22 ? 6.915 8.352 -21.504 1.00 40.56 22 LEU B N 1
ATOM 5565 C CA . LEU B 2 22 ? 6.500 7.231 -20.670 1.00 34.74 22 LEU B CA 1
ATOM 5566 C C . LEU B 2 22 ? 5.007 7.301 -20.373 1.00 38.10 22 LEU B C 1
ATOM 5567 O O . LEU B 2 22 ? 4.459 8.392 -20.189 1.00 39.39 22 LEU B O 1
ATOM 5572 N N . PRO B 2 23 ? 4.344 6.132 -20.330 1.00 31.94 23 PRO B N 1
ATOM 5573 C CA . PRO B 2 23 ? 2.919 6.079 -19.992 1.00 37.33 23 PRO B CA 1
ATOM 5574 C C . PRO B 2 23 ? 2.671 6.241 -18.479 1.00 38.77 23 PRO B C 1
ATOM 5575 O O . PRO B 2 23 ? 1.566 6.581 -18.079 1.00 48.03 23 PRO B O 1
ATOM 5579 N N . GLU B 2 24 ? 3.689 6.021 -17.658 1.00 33.40 24 GLU B N 1
ATOM 5580 C CA . GLU B 2 24 ? 3.572 6.219 -16.214 1.00 32.37 24 GLU B CA 1
ATOM 5581 C C . GLU B 2 24 ? 3.897 7.674 -15.845 1.00 36.45 24 GLU B C 1
ATOM 5582 O O . GLU B 2 24 ? 5.038 8.104 -15.976 1.00 39.83 24 GLU B O 1
ATOM 5588 N N . ASN B 2 25 ? 2.899 8.423 -15.380 1.00 32.03 25 ASN B N 1
ATOM 5589 C CA . ASN B 2 25 ? 3.082 9.838 -15.052 1.00 37.06 25 ASN B CA 1
ATOM 5590 C C . ASN B 2 25 ? 2.759 10.179 -13.568 1.00 35.05 25 ASN B C 1
ATOM 5591 O O . ASN B 2 25 ? 2.055 9.443 -12.895 1.00 45.23 25 ASN B O 1
ATOM 5596 N N . TYR B 2 26 ? 3.268 11.297 -13.063 1.00 29.52 26 TYR B N 1
ATOM 5597 C CA . TYR B 2 26 ? 3.032 11.684 -11.666 1.00 31.48 26 TYR B CA 1
ATOM 5598 C C . TYR B 2 26 ? 2.757 13.190 -11.509 1.00 35.38 26 TYR B C 1
ATOM 5599 O O . TYR B 2 26 ? 3.061 13.983 -12.401 1.00 35.41 26 TYR B O 1
ATOM 5608 N N . PHE B 2 27 ? 2.187 13.581 -10.372 1.00 31.34 27 PHE B N 1
ATOM 5609 C CA . PHE B 2 27 ? 2.040 14.999 -10.041 1.00 26.61 27 PHE B CA 1
ATOM 5610 C C . PHE B 2 27 ? 3.414 15.591 -9.850 1.00 34.28 27 PHE B C 1
ATOM 5611 O O . PHE B 2 27 ? 4.330 14.877 -9.445 1.00 33.19 27 PHE B O 1
ATOM 5619 N N . LEU B 2 28 ? 3.562 16.891 -10.109 1.00 36.23 28 LEU B N 1
ATOM 5620 C CA . LEU B 2 28 ? 4.829 17.580 -9.846 1.00 35.22 28 LEU B CA 1
ATOM 5621 C C . LEU B 2 28 ? 5.273 17.344 -8.399 1.00 38.05 28 LEU B C 1
ATOM 5622 O O . LEU B 2 28 ? 6.449 17.105 -8.125 1.00 39.68 28 LEU B O 1
ATOM 5627 N N . LYS B 2 29 ? 4.315 17.380 -7.482 1.00 36.71 29 LYS B N 1
ATOM 5628 C CA . LYS B 2 29 ? 4.598 17.183 -6.069 1.00 32.88 29 LYS B CA 1
ATOM 5629 C C . LYS B 2 29 ? 5.427 15.926 -5.751 1.00 26.45 29 LYS B C 1
ATOM 5630 O O . LYS B 2 29 ? 6.168 15.899 -4.766 1.00 31.98 29 LYS B O 1
ATOM 5636 N N . TYR B 2 30 ? 5.310 14.901 -6.587 1.00 26.28 30 TYR B N 1
ATOM 5637 C CA . TYR B 2 30 ? 5.989 13.633 -6.361 1.00 29.28 30 TYR B CA 1
ATOM 5638 C C . TYR B 2 30 ? 7.453 13.760 -6.753 1.00 35.27 30 TYR B C 1
ATOM 5639 O O . TYR B 2 30 ? 8.322 13.149 -6.118 1.00 39.50 30 TYR B O 1
ATOM 5648 N N . TYR B 2 31 ? 7.721 14.565 -7.785 1.00 31.11 31 TYR B N 1
ATOM 5649 C CA . TYR B 2 31 ? 9.089 14.962 -8.132 1.00 29.07 31 TYR B CA 1
ATOM 5650 C C . TYR B 2 31 ? 9.750 15.766 -7.015 1.00 31.25 31 TYR B C 1
ATOM 5651 O O . TYR B 2 31 ? 10.891 15.505 -6.651 1.00 33.55 31 TYR B O 1
ATOM 5660 N N . LEU B 2 32 ? 9.031 16.741 -6.469 1.00 34.11 32 LEU B N 1
ATOM 5661 C CA . LEU B 2 32 ? 9.510 17.465 -5.300 1.00 32.47 32 LEU B CA 1
ATOM 5662 C C . LEU B 2 32 ? 9.955 16.496 -4.210 1.00 36.23 32 LEU B C 1
ATOM 5663 O O . LEU B 2 32 ? 11.052 16.616 -3.671 1.00 42.13 32 LEU B O 1
ATOM 5668 N N . TYR B 2 33 ? 9.107 15.519 -3.913 1.00 31.95 33 TYR B N 1
ATOM 5669 C CA . TYR B 2 33 ? 9.350 14.591 -2.816 1.00 29.86 33 TYR B CA 1
ATOM 5670 C C . TYR B 2 33 ? 10.662 13.805 -2.987 1.00 31.25 33 TYR B C 1
ATOM 5671 O O . TYR B 2 33 ? 11.378 13.554 -2.010 1.00 27.21 33 TYR B O 1
ATOM 5680 N N . HIS B 2 34 ? 10.987 13.431 -4.223 1.00 26.53 34 HIS B N 1
ATOM 5681 C CA . HIS B 2 34 ? 12.293 12.844 -4.504 1.00 31.20 34 HIS B CA 1
ATOM 5682 C C . HIS B 2 34 ? 13.423 13.868 -4.297 1.00 35.80 34 HIS B C 1
ATOM 5683 O O . HIS B 2 34 ? 14.389 13.610 -3.577 1.00 35.22 34 HIS B O 1
ATOM 5690 N N . ALA B 2 35 ? 13.281 15.028 -4.940 1.00 29.63 35 ALA B N 1
ATOM 5691 C CA . ALA B 2 35 ? 14.295 16.081 -4.921 1.00 27.74 35 ALA B CA 1
ATOM 5692 C C . ALA B 2 35 ? 14.626 16.559 -3.512 1.00 28.93 35 ALA B C 1
ATOM 5693 O O . ALA B 2 35 ? 15.761 16.887 -3.210 1.00 37.56 35 ALA B O 1
ATOM 5695 N N . LEU B 2 36 ? 13.623 16.594 -2.652 1.00 29.61 36 LEU B N 1
ATOM 5696 C CA . LEU B 2 36 ? 13.817 17.024 -1.283 1.00 24.37 36 LEU B CA 1
ATOM 5697 C C . LEU B 2 36 ? 14.131 15.861 -0.335 1.00 26.91 36 LEU B C 1
ATOM 5698 O O . LEU B 2 36 ? 14.630 16.080 0.757 1.00 26.88 36 LEU B O 1
ATOM 5703 N N . SER B 2 37 ? 13.864 14.619 -0.744 1.00 31.09 37 SER B N 1
ATOM 5704 C CA . SER B 2 37 ? 14.204 13.476 0.119 1.00 40.02 37 SER B CA 1
ATOM 5705 C C . SER B 2 37 ? 15.604 12.930 -0.167 1.00 40.13 37 SER B C 1
ATOM 5706 O O . SER B 2 37 ? 16.372 12.659 0.765 1.00 44.84 37 SER B O 1
ATOM 5709 N N . TRP B 2 38 ? 15.927 12.776 -1.447 1.00 32.63 38 TRP B N 1
ATOM 5710 C CA . TRP B 2 38 ? 17.209 12.222 -1.873 1.00 31.09 38 TRP B CA 1
ATOM 5711 C C . TRP B 2 38 ? 17.786 13.069 -3.000 1.00 32.49 38 TRP B C 1
ATOM 5712 O O . TRP B 2 38 ? 17.849 12.621 -4.140 1.00 35.51 38 TRP B O 1
ATOM 5723 N N . PRO B 2 39 ? 18.243 14.283 -2.675 1.00 30.35 39 PRO B N 1
ATOM 5724 C CA . PRO B 2 39 ? 18.744 15.214 -3.694 1.00 31.09 39 PRO B CA 1
ATOM 5725 C C . PRO B 2 39 ? 20.022 14.729 -4.366 1.00 33.83 39 PRO B C 1
ATOM 5726 O O . PRO B 2 39 ? 20.384 15.258 -5.410 1.00 42.69 39 PRO B O 1
ATOM 5730 N N . GLN B 2 40 ? 20.686 13.740 -3.788 1.00 27.45 40 GLN B N 1
ATOM 5731 C CA . GLN B 2 40 ? 21.941 13.236 -4.350 1.00 29.64 40 GLN B CA 1
ATOM 5732 C C . GLN B 2 40 ? 21.776 12.118 -5.388 1.00 34.60 40 GLN B C 1
ATOM 5733 O O . GLN B 2 40 ? 22.771 11.657 -5.925 1.00 33.91 40 GLN B O 1
ATOM 5739 N N . LEU B 2 41 ? 20.551 11.667 -5.666 1.00 26.63 41 LEU B N 1
ATOM 5740 C CA . LEU B 2 41 ? 20.377 10.445 -6.470 1.00 27.79 41 LEU B CA 1
ATOM 5741 C C . LEU B 2 41 ? 19.812 10.609 -7.877 1.00 32.27 41 LEU B C 1
ATOM 5742 O O . LEU B 2 41 ? 19.898 9.672 -8.671 1.00 39.61 41 LEU B O 1
ATOM 5747 N N . SER B 2 42 ? 19.229 11.765 -8.188 1.00 33.33 42 SER B N 1
ATOM 5748 C CA . SER B 2 42 ? 18.572 11.957 -9.478 1.00 30.52 42 SER B CA 1
ATOM 5749 C C . SER B 2 42 ? 19.366 12.885 -10.378 1.00 36.71 42 SER B C 1
ATOM 5750 O O . SER B 2 42 ? 19.854 13.928 -9.935 1.00 34.94 42 SER B O 1
ATOM 5753 N N . PHE B 2 43 ? 19.480 12.502 -11.647 1.00 35.41 43 PHE B N 1
ATOM 5754 C CA . PHE B 2 43 ? 20.301 13.231 -12.606 1.00 34.22 43 PHE B CA 1
ATOM 5755 C C . PHE B 2 43 ? 19.531 13.528 -13.899 1.00 36.42 43 PHE B C 1
ATOM 5756 O O . PHE B 2 43 ? 18.520 12.882 -14.197 1.00 34.92 43 PHE B O 1
ATOM 5764 N N . VAL B 2 44 ? 20.015 14.513 -14.654 1.00 30.58 44 VAL B N 1
ATOM 5765 C CA . VAL B 2 44 ? 19.395 14.913 -15.908 1.00 22.78 44 VAL B CA 1
ATOM 5766 C C . VAL B 2 44 ? 20.430 14.971 -17.025 1.00 30.59 44 VAL B C 1
ATOM 5767 O O . VAL B 2 44 ? 21.618 15.195 -16.771 1.00 29.04 44 VAL B O 1
ATOM 5771 N N . ALA B 2 45 ? 19.981 14.738 -18.257 1.00 28.19 45 ALA B N 1
ATOM 5772 C CA . ALA B 2 45 ? 20.785 15.030 -19.442 1.00 28.87 45 ALA B CA 1
ATOM 5773 C C . ALA B 2 45 ? 20.291 16.342 -20.037 1.00 35.97 45 ALA B C 1
ATOM 5774 O O . ALA B 2 45 ? 19.090 16.514 -20.231 1.00 39.31 45 ALA B O 1
ATOM 5776 N N . VAL B 2 46 ? 21.206 17.257 -20.339 1.00 36.69 46 VAL B N 1
ATOM 5777 C CA . VAL B 2 46 ? 20.824 18.588 -20.793 1.00 35.31 46 VAL B CA 1
ATOM 5778 C C . VAL B 2 46 ? 21.407 18.945 -22.148 1.00 41.07 46 VAL B C 1
ATOM 5779 O O . VAL B 2 46 ? 22.598 18.793 -22.391 1.00 44.07 46 VAL B O 1
ATOM 5783 N N . ASP B 2 47 ? 20.557 19.432 -23.038 1.00 42.24 47 ASP B N 1
ATOM 5784 C CA . ASP B 2 47 ? 21.042 19.926 -24.298 1.00 42.92 47 ASP B CA 1
ATOM 5785 C C . ASP B 2 47 ? 21.411 21.369 -24.048 1.00 49.68 47 ASP B C 1
ATOM 5786 O O . ASP B 2 47 ? 20.578 22.266 -24.139 1.00 54.38 47 ASP B O 1
ATOM 5791 N N . VAL B 2 48 ? 22.673 21.576 -23.696 1.00 51.32 48 VAL B N 1
ATOM 5792 C CA . VAL B 2 48 ? 23.121 22.861 -23.184 1.00 51.78 48 VAL B CA 1
ATOM 5793 C C . VAL B 2 48 ? 23.441 23.842 -24.300 1.00 54.71 48 VAL B C 1
ATOM 5794 O O . VAL B 2 48 ? 23.415 25.050 -24.094 1.00 62.73 48 VAL B O 1
ATOM 5798 N N . SER B 2 49 ? 23.730 23.324 -25.484 1.00 60.68 49 SER B N 1
ATOM 5799 C CA . SER B 2 49 ? 24.103 24.167 -26.608 1.00 64.86 49 SER B CA 1
ATOM 5800 C C . SER B 2 49 ? 22.897 24.534 -27.475 1.00 70.34 49 SER B C 1
ATOM 5801 O O . SER B 2 49 ? 23.041 25.155 -28.530 1.00 71.70 49 SER B O 1
ATOM 5804 N N . ARG B 2 50 ? 21.709 24.147 -27.019 1.00 70.07 50 ARG B N 1
ATOM 5805 C CA . ARG B 2 50 ? 20.466 24.611 -27.623 1.00 72.89 50 ARG B CA 1
ATOM 5806 C C . ARG B 2 50 ? 20.356 26.128 -27.489 1.00 71.63 50 ARG B C 1
ATOM 5807 O O . ARG B 2 50 ? 20.315 26.647 -26.371 1.00 72.94 50 ARG B O 1
ATOM 5815 N N . PRO B 2 51 ? 20.302 26.842 -28.624 1.00 68.94 51 PRO B N 1
ATOM 5816 C CA . PRO B 2 51 ? 20.204 28.307 -28.610 1.00 69.63 51 PRO B CA 1
ATOM 5817 C C . PRO B 2 51 ? 18.934 28.734 -27.897 1.00 69.55 51 PRO B C 1
ATOM 5818 O O . PRO B 2 51 ? 17.916 28.055 -28.045 1.00 72.60 51 PRO B O 1
ATOM 5822 N N . ALA B 2 52 ? 18.981 29.823 -27.136 1.00 68.58 52 ALA B N 1
ATOM 5823 C CA . ALA B 2 52 ? 17.817 30.217 -26.343 1.00 65.15 52 ALA B CA 1
ATOM 5824 C C . ALA B 2 52 ? 16.863 31.124 -27.126 1.00 67.92 52 ALA B C 1
ATOM 5825 O O . ALA B 2 52 ? 17.260 32.161 -27.663 1.00 62.52 52 ALA B O 1
ATOM 5827 N N . LYS B 2 53 ? 15.599 30.706 -27.182 1.00 67.51 53 LYS B N 1
ATOM 5828 C CA . LYS B 2 53 ? 14.535 31.455 -27.841 1.00 67.73 53 LYS B CA 1
ATOM 5829 C C . LYS B 2 53 ? 14.109 32.665 -27.010 1.00 71.07 53 LYS B C 1
ATOM 5830 O O . LYS B 2 53 ? 13.437 33.566 -27.507 1.00 76.55 53 LYS B O 1
ATOM 5836 N N . SER B 2 54 ? 14.504 32.675 -25.739 1.00 67.99 54 SER B N 1
ATOM 5837 C CA . SER B 2 54 ? 14.022 33.664 -24.782 1.00 57.75 54 SER B CA 1
ATOM 5838 C C . SER B 2 54 ? 14.988 33.848 -23.618 1.00 59.65 54 SER B C 1
ATOM 5839 O O . SER B 2 54 ? 15.750 32.939 -23.288 1.00 64.91 54 SER B O 1
ATOM 5842 N N . PRO B 2 55 ? 14.949 35.024 -22.981 1.00 52.94 55 PRO B N 1
ATOM 5843 C CA . PRO B 2 55 ? 15.772 35.322 -21.801 1.00 49.25 55 PRO B CA 1
ATOM 5844 C C . PRO B 2 55 ? 15.445 34.453 -20.578 1.00 47.75 55 PRO B C 1
ATOM 5845 O O . PRO B 2 55 ? 16.248 34.423 -19.644 1.00 47.71 55 PRO B O 1
ATOM 5849 N N . TYR B 2 56 ? 14.308 33.758 -20.579 1.00 42.02 56 TYR B N 1
ATOM 5850 C CA . TYR B 2 56 ? 13.937 32.926 -19.438 1.00 42.92 56 TYR B CA 1
ATOM 5851 C C . TYR B 2 56 ? 13.922 31.414 -19.765 1.00 48.13 56 TYR B C 1
ATOM 5852 O O . TYR B 2 56 ? 13.322 30.618 -19.036 1.00 46.25 56 TYR B O 1
ATOM 5861 N N . ASP B 2 57 ? 14.610 31.015 -20.834 1.00 43.93 57 ASP B N 1
ATOM 5862 C CA . ASP B 2 57 ? 14.670 29.594 -21.197 1.00 40.48 57 ASP B CA 1
ATOM 5863 C C . ASP B 2 57 ? 15.285 28.750 -20.081 1.00 39.58 57 ASP B C 1
ATOM 5864 O O . ASP B 2 57 ? 16.315 29.101 -19.520 1.00 47.82 57 ASP B O 1
ATOM 5869 N N . TYR B 2 58 ? 14.658 27.626 -19.760 1.00 37.15 58 TYR B N 1
ATOM 5870 C CA . TYR B 2 58 ? 15.223 26.728 -18.755 1.00 33.25 58 TYR B CA 1
ATOM 5871 C C . TYR B 2 58 ? 16.131 25.698 -19.408 1.00 31.57 58 TYR B C 1
ATOM 5872 O O . TYR B 2 58 ? 16.153 25.565 -20.620 1.00 33.61 58 TYR B O 1
ATOM 5881 N N . PRO B 2 59 ? 16.936 25.001 -18.611 1.00 34.41 59 PRO B N 1
ATOM 5882 C CA . PRO B 2 59 ? 17.803 24.016 -19.270 1.00 34.18 59 PRO B CA 1
ATOM 5883 C C . PRO B 2 59 ? 16.958 22.957 -19.972 1.00 34.08 59 PRO B C 1
ATOM 5884 O O . PRO B 2 59 ? 16.018 22.449 -19.373 1.00 33.33 59 PRO B O 1
ATOM 5888 N N . LYS B 2 60 ? 17.266 22.665 -21.230 1.00 35.28 60 LYS B N 1
ATOM 5889 C CA . LYS B 2 60 ? 16.449 21.754 -22.025 1.00 34.19 60 LYS B CA 1
ATOM 5890 C C . LYS B 2 60 ? 16.762 20.308 -21.668 1.00 34.55 60 LYS B C 1
ATOM 5891 O O . LYS B 2 60 ? 17.828 19.776 -21.979 1.00 36.85 60 LYS B O 1
ATOM 5897 N N . ILE B 2 61 ? 15.819 19.673 -20.991 1.00 37.15 61 ILE B N 1
ATOM 5898 C CA . ILE B 2 61 ? 16.031 18.324 -20.486 1.00 37.32 61 ILE B CA 1
ATOM 5899 C C . ILE B 2 61 ? 15.682 17.247 -21.513 1.00 36.90 61 ILE B C 1
ATOM 5900 O O . ILE B 2 61 ? 14.526 17.080 -21.874 1.00 38.74 61 ILE B O 1
ATOM 5905 N N . VAL B 2 62 ? 16.688 16.502 -21.954 1.00 35.28 62 VAL B N 1
ATOM 5906 C CA . VAL B 2 62 ? 16.504 15.449 -22.944 1.00 31.80 62 VAL B CA 1
ATOM 5907 C C . VAL B 2 62 ? 16.612 14.047 -22.333 1.00 34.58 62 VAL B C 1
ATOM 5908 O O . VAL B 2 62 ? 16.450 13.034 -23.021 1.00 33.83 62 VAL B O 1
ATOM 5912 N N . GLY B 2 63 ? 16.900 13.999 -21.038 1.00 26.56 63 GLY B N 1
ATOM 5913 C CA . GLY B 2 63 ? 16.922 12.745 -20.320 1.00 29.00 63 GLY B CA 1
ATOM 5914 C C . GLY B 2 63 ? 16.910 12.962 -18.816 1.00 35.26 63 GLY B C 1
ATOM 5915 O O . GLY B 2 63 ? 17.243 14.028 -18.333 1.00 39.96 63 GLY B O 1
ATOM 5916 N N . TYR B 2 64 ? 16.530 11.941 -18.065 1.00 31.66 64 TYR B N 1
ATOM 5917 C CA . TYR B 2 64 ? 16.578 12.048 -16.623 1.00 34.12 64 TYR B CA 1
ATOM 5918 C C . TYR B 2 64 ? 16.562 10.656 -16.013 1.00 35.75 64 TYR B C 1
ATOM 5919 O O . TYR B 2 64 ? 16.128 9.697 -16.646 1.00 37.91 64 TYR B O 1
ATOM 5928 N N . VAL B 2 65 ? 17.046 10.558 -14.783 1.00 34.63 65 VAL B N 1
ATOM 5929 C CA . VAL B 2 65 ? 16.805 9.390 -13.961 1.00 33.33 65 VAL B CA 1
ATOM 5930 C C . VAL B 2 65 ? 16.301 9.894 -12.605 1.00 33.91 65 VAL B C 1
ATOM 5931 O O . VAL B 2 65 ? 16.927 10.748 -11.977 1.00 31.88 65 VAL B O 1
ATOM 5935 N N . LEU B 2 66 ? 15.145 9.384 -12.187 1.00 30.95 66 LEU B N 1
ATOM 5936 C CA . LEU B 2 66 ? 14.519 9.724 -10.911 1.00 28.99 66 LEU B CA 1
ATOM 5937 C C . LEU B 2 66 ? 14.651 8.548 -9.929 1.00 32.57 66 LEU B C 1
ATOM 5938 O O . LEU B 2 66 ? 14.045 7.487 -10.139 1.00 29.57 66 LEU B O 1
ATOM 5943 N N . ALA B 2 67 ? 15.423 8.735 -8.854 1.00 27.35 67 ALA B N 1
ATOM 5944 C CA . ALA B 2 67 ? 15.770 7.611 -7.987 1.00 26.84 67 ALA B CA 1
ATOM 5945 C C . ALA B 2 67 ? 15.429 7.880 -6.530 1.00 28.50 67 ALA B C 1
ATOM 5946 O O . ALA B 2 67 ? 15.318 9.023 -6.111 1.00 27.09 67 ALA B O 1
ATOM 5948 N N . LYS B 2 68 ? 15.258 6.817 -5.753 1.00 34.85 68 LYS B N 1
ATOM 5949 C CA . LYS B 2 68 ? 14.981 6.968 -4.331 1.00 33.06 68 LYS B CA 1
ATOM 5950 C C . LYS B 2 68 ? 15.639 5.859 -3.524 1.00 36.47 68 LYS B C 1
ATOM 5951 O O . LYS B 2 68 ? 16.091 4.874 -4.087 1.00 32.43 68 LYS B O 1
ATOM 5957 N N . MET B 2 69 ? 15.738 6.046 -2.206 1.00 39.51 69 MET B N 1
ATOM 5958 C CA . MET B 2 69 ? 16.107 4.942 -1.315 1.00 47.03 69 MET B CA 1
ATOM 5959 C C . MET B 2 69 ? 14.803 4.376 -0.820 1.00 41.99 69 MET B C 1
ATOM 5960 O O . MET B 2 69 ? 13.831 5.123 -0.700 1.00 37.89 69 MET B O 1
ATOM 5965 N N . GLU B 2 70 ? 14.758 3.074 -0.564 1.00 54.04 70 GLU B N 1
ATOM 5966 C CA . GLU B 2 70 ? 13.530 2.476 -0.069 1.00 66.50 70 GLU B CA 1
ATOM 5967 C C . GLU B 2 70 ? 13.395 2.781 1.418 1.00 77.46 70 GLU B C 1
ATOM 5968 O O . GLU B 2 70 ? 14.267 2.436 2.220 1.00 74.55 70 GLU B O 1
ATOM 5974 N N . GLU B 2 71 ? 12.294 3.447 1.763 1.00 86.57 71 GLU B N 1
ATOM 5975 C CA . GLU B 2 71 ? 12.041 3.915 3.118 1.00 97.02 71 GLU B CA 1
ATOM 5976 C C . GLU B 2 71 ? 11.891 2.732 4.066 1.00 112.81 71 GLU B C 1
ATOM 5977 O O . GLU B 2 71 ? 12.233 2.817 5.245 1.00 115.02 71 GLU B O 1
ATOM 5983 N N . GLU B 2 72 ? 11.378 1.628 3.533 1.00 124.02 72 GLU B N 1
ATOM 5984 C CA . GLU B 2 72 ? 11.282 0.379 4.281 1.00 140.21 72 GLU B CA 1
ATOM 5985 C C . GLU B 2 72 ? 12.320 -0.626 3.789 1.00 139.04 72 GLU B C 1
ATOM 5986 O O . GLU B 2 72 ? 12.093 -1.332 2.806 1.00 143.58 72 GLU B O 1
ATOM 5992 N N . PRO B 2 73 ? 13.475 -0.681 4.465 1.00 132.39 73 PRO B N 1
ATOM 5993 C CA . PRO B 2 73 ? 14.486 -1.694 4.142 1.00 126.57 73 PRO B CA 1
ATOM 5994 C C . PRO B 2 73 ? 13.920 -3.118 4.249 1.00 134.45 73 PRO B C 1
ATOM 5995 O O . PRO B 2 73 ? 13.117 -3.389 5.145 1.00 139.21 73 PRO B O 1
ATOM 5999 N N . ALA B 2 74 ? 14.325 -4.001 3.338 1.00 132.35 74 ALA B N 1
ATOM 6000 C CA . ALA B 2 74 ? 13.844 -5.382 3.321 1.00 139.50 74 ALA B CA 1
ATOM 6001 C C . ALA B 2 74 ? 14.102 -6.081 4.652 1.00 148.40 74 ALA B C 1
ATOM 6002 O O . ALA B 2 74 ? 13.185 -6.619 5.271 1.00 158.44 74 ALA B O 1
ATOM 6004 N N . ASP B 2 75 ? 15.358 -6.066 5.087 1.00 142.85 75 ASP B N 1
ATOM 6005 C CA . ASP B 2 75 ? 15.742 -6.659 6.363 1.00 146.61 75 ASP B CA 1
ATOM 6006 C C . ASP B 2 75 ? 16.611 -5.698 7.160 1.00 134.43 75 ASP B C 1
ATOM 6007 O O . ASP B 2 75 ? 17.539 -6.115 7.849 1.00 136.10 75 ASP B O 1
ATOM 6012 N N . GLY B 2 76 ? 16.298 -4.409 7.068 1.00 123.85 76 GLY B N 1
ATOM 6013 C CA . GLY B 2 76 ? 17.163 -3.381 7.611 1.00 110.78 76 GLY B CA 1
ATOM 6014 C C . GLY B 2 76 ? 18.363 -3.228 6.697 1.00 100.80 76 GLY B C 1
ATOM 6015 O O . GLY B 2 76 ? 19.440 -2.804 7.123 1.00 95.05 76 GLY B O 1
ATOM 6016 N N . VAL B 2 77 ? 18.178 -3.595 5.430 1.00 96.00 77 VAL B N 1
ATOM 6017 C CA . VAL B 2 77 ? 19.244 -3.494 4.439 1.00 84.74 77 VAL B CA 1
ATOM 6018 C C . VAL B 2 77 ? 18.908 -2.476 3.362 1.00 79.89 77 VAL B C 1
ATOM 6019 O O . VAL B 2 77 ? 18.011 -2.689 2.538 1.00 79.40 77 VAL B O 1
ATOM 6023 N N . PRO B 2 78 ? 19.657 -1.370 3.353 1.00 75.08 78 PRO B N 1
ATOM 6024 C CA . PRO B 2 78 ? 19.356 -0.204 2.520 1.00 66.15 78 PRO B CA 1
ATOM 6025 C C . PRO B 2 78 ? 19.500 -0.537 1.052 1.00 66.48 78 PRO B C 1
ATOM 6026 O O . PRO B 2 78 ? 20.449 -1.209 0.659 1.00 66.39 78 PRO B O 1
ATOM 6030 N N . HIS B 2 79 ? 18.548 -0.091 0.248 1.00 48.08 79 HIS B N 1
ATOM 6031 C CA . HIS B 2 79 ? 18.618 -0.347 -1.179 1.00 45.04 79 HIS B CA 1
ATOM 6032 C C . HIS B 2 79 ? 17.885 0.734 -1.958 1.00 39.74 79 HIS B C 1
ATOM 6033 O O . HIS B 2 79 ? 16.870 1.268 -1.516 1.00 37.42 79 HIS B O 1
ATOM 6040 N N . GLY B 2 80 ? 18.421 1.066 -3.122 1.00 37.02 80 GLY B N 1
ATOM 6041 C CA . GLY B 2 80 ? 17.801 2.057 -3.978 1.00 38.66 80 GLY B CA 1
ATOM 6042 C C . GLY B 2 80 ? 16.745 1.469 -4.901 1.00 41.55 80 GLY B C 1
ATOM 6043 O O . GLY B 2 80 ? 16.725 0.261 -5.176 1.00 38.96 80 GLY B O 1
ATOM 6044 N N . HIS B 2 81 ? 15.865 2.339 -5.378 1.00 26.77 81 HIS B N 1
ATOM 6045 C CA . HIS B 2 81 ? 14.870 1.978 -6.373 1.00 33.60 81 HIS B CA 1
ATOM 6046 C C . HIS B 2 81 ? 14.811 3.074 -7.437 1.00 38.02 81 HIS B C 1
ATOM 6047 O O . HIS B 2 81 ? 14.856 4.268 -7.118 1.00 38.12 81 HIS B O 1
ATOM 6054 N N . ILE B 2 82 ? 14.740 2.674 -8.702 1.00 38.00 82 ILE B N 1
ATOM 6055 C CA . ILE B 2 82 ? 14.613 3.641 -9.781 1.00 25.81 82 ILE B CA 1
ATOM 6056 C C . ILE B 2 82 ? 13.141 3.910 -10.035 1.00 28.94 82 ILE B C 1
ATOM 6057 O O . ILE B 2 82 ? 12.424 3.034 -10.489 1.00 29.67 82 ILE B O 1
ATOM 6062 N N . THR B 2 83 ? 12.691 5.125 -9.759 1.00 30.51 83 THR B N 1
ATOM 6063 C CA . THR B 2 83 ? 11.284 5.464 -9.939 1.00 30.66 83 THR B CA 1
ATOM 6064 C C . THR B 2 83 ? 10.941 5.633 -11.408 1.00 28.57 83 THR B C 1
ATOM 6065 O O . THR B 2 83 ? 9.904 5.173 -11.859 1.00 34.86 83 THR B O 1
ATOM 6069 N N . SER B 2 84 ? 11.822 6.292 -12.146 1.00 28.18 84 SER B N 1
ATOM 6070 C CA . SER B 2 84 ? 11.564 6.613 -13.536 1.00 31.08 84 SER B CA 1
ATOM 6071 C C . SER B 2 84 ? 12.856 6.918 -14.277 1.00 30.65 84 SER B C 1
ATOM 6072 O O . SER B 2 84 ? 13.769 7.521 -13.726 1.00 33.04 84 SER B O 1
ATOM 6075 N N . LEU B 2 85 ? 12.924 6.477 -15.525 1.00 25.25 85 LEU B N 1
ATOM 6076 C CA . LEU B 2 85 ? 14.068 6.734 -16.390 1.00 36.24 85 LEU B CA 1
ATOM 6077 C C . LEU B 2 85 ? 13.593 6.869 -17.839 1.00 36.20 85 LEU B C 1
ATOM 6078 O O . LEU B 2 85 ? 12.910 5.990 -18.351 1.00 28.87 85 LEU B O 1
ATOM 6083 N N . SER B 2 86 ? 13.924 7.980 -18.492 1.00 35.68 86 SER B N 1
ATOM 6084 C CA . SER B 2 86 ? 13.678 8.083 -19.928 1.00 27.56 86 SER B CA 1
ATOM 6085 C C . SER B 2 86 ? 14.581 9.087 -20.617 1.00 30.39 86 SER B C 1
ATOM 6086 O O . SER B 2 86 ? 15.126 10.000 -19.992 1.00 27.99 86 SER B O 1
ATOM 6089 N N . VAL B 2 87 ? 14.753 8.867 -21.917 1.00 32.12 87 VAL B N 1
ATOM 6090 C CA . VAL B 2 87 ? 15.489 9.755 -22.805 1.00 27.97 87 VAL B CA 1
ATOM 6091 C C . VAL B 2 87 ? 14.597 10.076 -24.003 1.00 34.03 87 VAL B C 1
ATOM 6092 O O . VAL B 2 87 ? 13.993 9.163 -24.587 1.00 33.74 87 VAL B O 1
ATOM 6096 N N . MET B 2 88 ? 14.485 11.358 -24.344 1.00 25.49 88 MET B N 1
ATOM 6097 C CA . MET B 2 88 ? 13.790 11.776 -25.564 1.00 31.22 88 MET B CA 1
ATOM 6098 C C . MET B 2 88 ? 14.173 10.872 -26.735 1.00 37.24 88 MET B C 1
ATOM 6099 O O . MET B 2 88 ? 15.345 10.499 -26.861 1.00 33.71 88 MET B O 1
ATOM 6104 N N . ARG B 2 89 ? 13.205 10.528 -27.587 1.00 37.67 89 ARG B N 1
ATOM 6105 C CA . ARG B 2 89 ? 13.470 9.591 -28.685 1.00 42.02 89 ARG B CA 1
ATOM 6106 C C . ARG B 2 89 ? 14.600 10.098 -29.587 1.00 40.85 89 ARG B C 1
ATOM 6107 O O . ARG B 2 89 ? 15.417 9.323 -30.081 1.00 43.62 89 ARG B O 1
ATOM 6115 N N . THR B 2 90 ? 14.636 11.414 -29.762 1.00 34.43 90 THR B N 1
ATOM 6116 C CA . THR B 2 90 ? 15.627 12.104 -30.571 1.00 30.04 90 THR B CA 1
ATOM 6117 C C . THR B 2 90 ? 17.050 11.992 -30.037 1.00 31.66 90 THR B C 1
ATOM 6118 O O . THR B 2 90 ? 17.999 12.345 -30.721 1.00 33.06 90 THR B O 1
ATOM 6122 N N . HIS B 2 91 ? 17.193 11.523 -28.806 1.00 29.12 91 HIS B N 1
ATOM 6123 C CA . HIS B 2 91 ? 18.490 11.495 -28.161 1.00 27.26 91 HIS B CA 1
ATOM 6124 C C . HIS B 2 91 ? 18.875 10.106 -27.649 1.00 36.45 91 HIS B C 1
ATOM 6125 O O . HIS B 2 91 ? 19.764 9.979 -26.798 1.00 32.94 91 HIS B O 1
ATOM 6132 N N . ARG B 2 92 ? 18.223 9.067 -28.166 1.00 34.03 92 ARG B N 1
ATOM 6133 C CA . ARG B 2 92 ? 18.479 7.718 -27.674 1.00 33.19 92 ARG B CA 1
ATOM 6134 C C . ARG B 2 92 ? 19.684 7.150 -28.398 1.00 36.16 92 ARG B C 1
ATOM 6135 O O . ARG B 2 92 ? 20.053 7.624 -29.475 1.00 34.12 92 ARG B O 1
ATOM 6143 N N . ARG B 2 93 ? 20.308 6.156 -27.782 1.00 37.39 93 ARG B N 1
ATOM 6144 C CA . ARG B 2 93 ? 21.493 5.515 -28.337 1.00 37.19 93 ARG B CA 1
ATOM 6145 C C . ARG B 2 93 ? 22.729 6.438 -28.423 1.00 34.42 93 ARG B C 1
ATOM 6146 O O . ARG B 2 93 ? 23.571 6.302 -29.310 1.00 34.96 93 ARG B O 1
ATOM 6154 N N . LEU B 2 94 ? 22.837 7.347 -27.456 1.00 31.63 94 LEU B N 1
ATOM 6155 C CA . LEU B 2 94 ? 24.051 8.123 -27.222 1.00 32.49 94 LEU B CA 1
ATOM 6156 C C . LEU B 2 94 ? 24.708 7.730 -25.898 1.00 40.16 94 LEU B C 1
ATOM 6157 O O . LEU B 2 94 ? 25.652 8.376 -25.447 1.00 46.48 94 LEU B O 1
ATOM 6162 N N . GLY B 2 95 ? 24.184 6.692 -25.256 1.00 34.99 95 GLY B N 1
ATOM 6163 C CA . GLY B 2 95 ? 24.727 6.235 -23.992 1.00 29.50 95 GLY B CA 1
ATOM 6164 C C . GLY B 2 95 ? 24.199 6.970 -22.766 1.00 37.90 95 GLY B C 1
ATOM 6165 O O . GLY B 2 95 ? 24.666 6.727 -21.651 1.00 40.92 95 GLY B O 1
ATOM 6166 N N . ILE B 2 96 ? 23.214 7.845 -22.954 1.00 31.86 96 ILE B N 1
ATOM 6167 C CA . ILE B 2 96 ? 22.757 8.705 -21.862 1.00 32.32 96 ILE B CA 1
ATOM 6168 C C . ILE B 2 96 ? 22.178 7.919 -20.676 1.00 34.63 96 ILE B C 1
ATOM 6169 O O . ILE B 2 96 ? 22.585 8.137 -19.535 1.00 32.39 96 ILE B O 1
ATOM 6174 N N . ALA B 2 97 ? 21.222 7.031 -20.933 1.00 29.61 97 ALA B N 1
ATOM 6175 C CA . ALA B 2 97 ? 20.626 6.272 -19.843 1.00 31.92 97 ALA B CA 1
ATOM 6176 C C . ALA B 2 97 ? 21.701 5.518 -19.051 1.00 36.97 97 ALA B C 1
ATOM 6177 O O . ALA B 2 97 ? 21.628 5.440 -17.834 1.00 41.44 97 ALA B O 1
ATOM 6179 N N . GLU B 2 98 ? 22.703 4.970 -19.733 1.00 32.16 98 GLU B N 1
ATOM 6180 C CA . GLU B 2 98 ? 23.781 4.286 -19.019 1.00 28.76 98 GLU B CA 1
ATOM 6181 C C . GLU B 2 98 ? 24.517 5.217 -18.039 1.00 28.43 98 GLU B C 1
ATOM 6182 O O . GLU B 2 98 ? 24.722 4.870 -16.873 1.00 31.37 98 GLU B O 1
ATOM 6188 N N . LYS B 2 99 ? 24.917 6.393 -18.520 1.00 28.87 99 LYS B N 1
ATOM 6189 C CA . LYS B 2 99 ? 25.620 7.364 -17.682 1.00 30.22 99 LYS B CA 1
ATOM 6190 C C . LYS B 2 99 ? 24.770 7.813 -16.499 1.00 30.96 99 LYS B C 1
ATOM 6191 O O . LYS B 2 99 ? 25.265 7.949 -15.390 1.00 31.35 99 LYS B O 1
ATOM 6197 N N . LEU B 2 100 ? 23.488 8.054 -16.753 1.00 31.39 100 LEU B N 1
ATOM 6198 C CA . LEU B 2 100 ? 22.575 8.508 -15.719 1.00 25.90 100 LEU B CA 1
ATOM 6199 C C . LEU B 2 100 ? 22.425 7.454 -14.631 1.00 28.53 100 LEU B C 1
ATOM 6200 O O . LEU B 2 100 ? 22.380 7.781 -13.443 1.00 31.49 100 LEU B O 1
ATOM 6205 N N . MET B 2 101 ? 22.347 6.190 -15.049 1.00 26.24 101 MET B N 1
ATOM 6206 C CA . MET B 2 101 ? 22.211 5.069 -14.122 1.00 28.11 101 MET B CA 1
ATOM 6207 C C . MET B 2 101 ? 23.448 4.892 -13.252 1.00 35.47 101 MET B C 1
ATOM 6208 O O . MET B 2 101 ? 23.340 4.662 -12.038 1.00 33.65 101 MET B O 1
ATOM 6213 N N . ARG B 2 102 ? 24.623 5.008 -13.858 1.00 32.25 102 ARG B N 1
ATOM 6214 C CA . ARG B 2 102 ? 25.843 4.799 -13.085 1.00 35.34 102 ARG B CA 1
ATOM 6215 C C . ARG B 2 102 ? 26.098 5.947 -12.076 1.00 41.77 102 ARG B C 1
ATOM 6216 O O . ARG B 2 102 ? 26.625 5.717 -10.976 1.00 43.78 102 ARG B O 1
ATOM 6224 N N . GLN B 2 103 ? 25.686 7.166 -12.418 1.00 41.35 103 GLN B N 1
ATOM 6225 C CA . GLN B 2 103 ? 25.778 8.283 -11.470 1.00 39.33 103 GLN B CA 1
ATOM 6226 C C . GLN B 2 103 ? 24.856 8.076 -10.279 1.00 40.41 103 GLN B C 1
ATOM 6227 O O . GLN B 2 103 ? 25.249 8.290 -9.137 1.00 40.09 103 GLN B O 1
ATOM 6233 N N . SER B 2 104 ? 23.628 7.654 -10.549 1.00 40.79 104 SER B N 1
ATOM 6234 C CA . SER B 2 104 ? 22.665 7.425 -9.483 1.00 36.17 104 SER B CA 1
ATOM 6235 C C . SER B 2 104 ? 23.151 6.294 -8.571 1.00 39.17 104 SER B C 1
ATOM 6236 O O . SER B 2 104 ? 23.100 6.391 -7.348 1.00 34.62 104 SER B O 1
ATOM 6239 N N . GLN B 2 105 ? 23.619 5.214 -9.180 1.00 39.12 105 GLN B N 1
ATOM 6240 C CA . GLN B 2 105 ? 24.081 4.068 -8.421 1.00 33.93 105 GLN B CA 1
ATOM 6241 C C . GLN B 2 105 ? 25.254 4.417 -7.487 1.00 34.82 105 GLN B C 1
ATOM 6242 O O . GLN B 2 105 ? 25.301 3.959 -6.349 1.00 34.11 105 GLN B O 1
ATOM 6248 N N . LEU B 2 106 ? 26.190 5.232 -7.970 1.00 37.48 106 LEU B N 1
ATOM 6249 C CA . LEU B 2 106 ? 27.354 5.623 -7.186 1.00 31.53 106 LEU B CA 1
ATOM 6250 C C . LEU B 2 106 ? 26.950 6.420 -5.946 1.00 35.07 106 LEU B C 1
ATOM 6251 O O . LEU B 2 106 ? 27.488 6.194 -4.847 1.00 35.77 106 LEU B O 1
ATOM 6256 N N . ALA B 2 107 ? 26.002 7.342 -6.112 1.00 31.06 107 ALA B N 1
ATOM 6257 C CA . ALA B 2 107 ? 25.544 8.140 -4.968 1.00 32.64 107 ALA B CA 1
ATOM 6258 C C . ALA B 2 107 ? 24.743 7.289 -3.969 1.00 34.53 107 ALA B C 1
ATOM 6259 O O . ALA B 2 107 ? 24.798 7.526 -2.757 1.00 35.24 107 ALA B O 1
ATOM 6261 N N . MET B 2 108 ? 24.000 6.309 -4.479 1.00 32.76 108 MET B N 1
ATOM 6262 C CA . MET B 2 108 ? 23.245 5.392 -3.632 1.00 34.55 108 MET B CA 1
ATOM 6263 C C . MET B 2 108 ? 24.169 4.645 -2.673 1.00 39.48 108 MET B C 1
ATOM 6264 O O . MET B 2 108 ? 23.862 4.480 -1.492 1.00 38.97 108 MET B O 1
ATOM 6269 N N . VAL B 2 109 ? 25.304 4.197 -3.191 1.00 36.80 109 VAL B N 1
ATOM 6270 C CA . VAL B 2 109 ? 26.291 3.518 -2.369 1.00 41.34 109 VAL B CA 1
ATOM 6271 C C . VAL B 2 109 ? 26.976 4.498 -1.410 1.00 43.42 109 VAL B C 1
ATOM 6272 O O . VAL B 2 109 ? 26.974 4.289 -0.195 1.00 41.02 109 VAL B O 1
ATOM 6276 N N . GLU B 2 110 ? 27.553 5.567 -1.951 1.00 36.20 110 GLU B N 1
ATOM 6277 C CA . GLU B 2 110 ? 28.292 6.524 -1.130 1.00 33.62 110 GLU B CA 1
ATOM 6278 C C . GLU B 2 110 ? 27.450 7.134 -0.001 1.00 35.41 110 GLU B C 1
ATOM 6279 O O . GLU B 2 110 ? 27.801 7.014 1.173 1.00 35.34 110 GLU B O 1
ATOM 6285 N N . THR B 2 111 ? 26.341 7.780 -0.356 1.00 27.72 111 THR B N 1
ATOM 6286 C CA . THR B 2 111 ? 25.550 8.524 0.619 1.00 28.98 111 THR B CA 1
ATOM 6287 C C . THR B 2 111 ? 24.618 7.674 1.493 1.00 35.53 111 THR B C 1
ATOM 6288 O O . THR B 2 111 ? 24.391 7.999 2.655 1.00 41.31 111 THR B O 1
ATOM 6292 N N . TYR B 2 112 ? 24.072 6.597 0.948 1.00 39.16 112 TYR B N 1
ATOM 6293 C CA . TYR B 2 112 ? 23.033 5.846 1.655 1.00 32.94 112 TYR B CA 1
ATOM 6294 C C . TYR B 2 112 ? 23.421 4.408 1.928 1.00 36.12 112 TYR B C 1
ATOM 6295 O O . TYR B 2 112 ? 22.618 3.658 2.478 1.00 44.05 112 TYR B O 1
ATOM 6304 N N . ASN B 2 113 ? 24.638 4.023 1.542 1.00 35.89 113 ASN B N 1
ATOM 6305 C CA . ASN B 2 113 ? 25.141 2.678 1.794 1.00 36.34 113 ASN B CA 1
ATOM 6306 C C . ASN B 2 113 ? 24.286 1.595 1.134 1.00 45.39 113 ASN B C 1
ATOM 6307 O O . ASN B 2 113 ? 24.110 0.504 1.675 1.00 42.94 113 ASN B O 1
ATOM 6312 N N . ALA B 2 114 ? 23.752 1.907 -0.040 1.00 47.13 114 ALA B N 1
ATOM 6313 C CA . ALA B 2 114 ? 22.866 0.995 -0.759 1.00 41.93 114 ALA B CA 1
ATOM 6314 C C . ALA B 2 114 ? 23.526 -0.334 -1.025 1.00 40.31 114 ALA B C 1
ATOM 6315 O O . ALA B 2 114 ? 24.642 -0.391 -1.506 1.00 45.98 114 ALA B O 1
ATOM 6317 N N . HIS B 2 115 ? 22.822 -1.412 -0.718 1.00 44.47 115 HIS B N 1
ATOM 6318 C CA . HIS B 2 115 ? 23.351 -2.744 -0.992 1.00 48.15 115 HIS B CA 1
ATOM 6319 C C . HIS B 2 115 ? 22.962 -3.241 -2.378 1.00 43.82 115 HIS B C 1
ATOM 6320 O O . HIS B 2 115 ? 23.709 -3.981 -3.019 1.00 44.61 115 HIS B O 1
ATOM 6327 N N . TYR B 2 116 ? 21.801 -2.817 -2.853 1.00 44.25 116 TYR B N 1
ATOM 6328 C CA . TYR B 2 116 ? 21.413 -3.116 -4.226 1.00 40.69 116 TYR B CA 1
ATOM 6329 C C . TYR B 2 116 ? 20.460 -2.053 -4.735 1.00 39.77 116 TYR B C 1
ATOM 6330 O O . TYR B 2 116 ? 20.057 -1.165 -3.982 1.00 49.71 116 TYR B O 1
ATOM 6339 N N . VAL B 2 117 ? 20.132 -2.119 -6.018 1.00 34.43 117 VAL B N 1
ATOM 6340 C CA . VAL B 2 117 ? 19.157 -1.211 -6.599 1.00 29.79 117 VAL B CA 1
ATOM 6341 C C . VAL B 2 117 ? 18.178 -2.046 -7.422 1.00 38.46 117 VAL B C 1
ATOM 6342 O O . VAL B 2 117 ? 18.558 -3.041 -8.049 1.00 36.35 117 VAL B O 1
ATOM 6346 N N . SER B 2 118 ? 16.906 -1.669 -7.396 1.00 42.17 118 SER B N 1
ATOM 6347 C CA . SER B 2 118 ? 15.890 -2.431 -8.119 1.00 38.85 118 SER B CA 1
ATOM 6348 C C . SER B 2 118 ? 15.004 -1.523 -8.947 1.00 39.56 118 SER B C 1
ATOM 6349 O O . SER B 2 118 ? 15.060 -0.292 -8.833 1.00 36.21 118 SER B O 1
ATOM 6352 N N . LEU B 2 119 ? 14.196 -2.145 -9.799 1.00 37.24 119 LEU B N 1
ATOM 6353 C CA . LEU B 2 119 ? 13.331 -1.408 -10.691 1.00 28.28 119 LEU B CA 1
ATOM 6354 C C . LEU B 2 119 ? 12.331 -2.319 -11.377 1.00 33.20 119 LEU B C 1
ATOM 6355 O O . LEU B 2 119 ? 12.478 -3.529 -11.386 1.00 37.43 119 LEU B O 1
ATOM 6360 N N . HIS B 2 120 ? 11.306 -1.718 -11.957 1.00 38.31 120 HIS B N 1
ATOM 6361 C CA . HIS B 2 120 ? 10.355 -2.442 -12.785 1.00 36.19 120 HIS B CA 1
ATOM 6362 C C . HIS B 2 120 ? 10.465 -1.969 -14.241 1.00 35.63 120 HIS B C 1
ATOM 6363 O O . HIS B 2 120 ? 10.697 -0.796 -14.500 1.00 35.54 120 HIS B O 1
ATOM 6370 N N . VAL B 2 121 ? 10.310 -2.898 -15.173 1.00 30.66 121 VAL B N 1
ATOM 6371 C CA . VAL B 2 121 ? 10.318 -2.623 -16.599 1.00 26.92 121 VAL B CA 1
ATOM 6372 C C . VAL B 2 121 ? 9.287 -3.522 -17.311 1.00 37.73 121 VAL B C 1
ATOM 6373 O O . VAL B 2 121 ? 9.144 -4.696 -16.972 1.00 38.89 121 VAL B O 1
ATOM 6377 N N . ARG B 2 122 ? 8.559 -2.965 -18.277 1.00 37.60 122 ARG B N 1
ATOM 6378 C CA . ARG B 2 122 ? 7.628 -3.746 -19.096 1.00 34.06 122 ARG B CA 1
ATOM 6379 C C . ARG B 2 122 ? 8.335 -4.931 -19.726 1.00 35.45 122 ARG B C 1
ATOM 6380 O O . ARG B 2 122 ? 9.472 -4.788 -20.183 1.00 32.58 122 ARG B O 1
ATOM 6388 N N . VAL B 2 123 ? 7.667 -6.090 -19.770 1.00 32.24 123 VAL B N 1
ATOM 6389 C CA . VAL B 2 123 ? 8.317 -7.294 -20.302 1.00 31.66 123 VAL B CA 1
ATOM 6390 C C . VAL B 2 123 ? 8.635 -7.151 -21.792 1.00 35.08 123 VAL B C 1
ATOM 6391 O O . VAL B 2 123 ? 9.597 -7.736 -22.279 1.00 42.30 123 VAL B O 1
ATOM 6395 N N . SER B 2 124 ? 7.850 -6.355 -22.511 1.00 33.93 124 SER B N 1
ATOM 6396 C CA . SER B 2 124 ? 8.094 -6.145 -23.935 1.00 36.23 124 SER B CA 1
ATOM 6397 C C . SER B 2 124 ? 9.085 -5.012 -24.231 1.00 32.78 124 SER B C 1
ATOM 6398 O O . SER B 2 124 ? 9.318 -4.685 -25.385 1.00 37.46 124 SER B O 1
ATOM 6401 N N . ASN B 2 125 ? 9.667 -4.414 -23.200 1.00 29.16 125 ASN B N 1
ATOM 6402 C CA . ASN B 2 125 ? 10.553 -3.270 -23.408 1.00 29.34 125 ASN B CA 1
ATOM 6403 C C . ASN B 2 125 ? 11.989 -3.679 -23.718 1.00 33.78 125 ASN B C 1
ATOM 6404 O O . ASN B 2 125 ? 12.872 -3.542 -22.872 1.00 38.45 125 ASN B O 1
ATOM 6409 N N . LYS B 2 126 ? 12.214 -4.170 -24.937 1.00 33.91 126 LYS B N 1
ATOM 6410 C CA . LYS B 2 126 ? 13.531 -4.666 -25.350 1.00 39.10 126 LYS B CA 1
ATOM 6411 C C . LYS B 2 126 ? 14.633 -3.678 -25.021 1.00 38.32 126 LYS B C 1
ATOM 6412 O O . LYS B 2 126 ? 15.568 -4.024 -24.305 1.00 46.14 126 LYS B O 1
ATOM 6418 N N . ALA B 2 127 ? 14.507 -2.451 -25.523 1.00 37.96 127 ALA B N 1
ATOM 6419 C CA . ALA B 2 127 ? 15.537 -1.424 -25.349 1.00 35.36 127 ALA B CA 1
ATOM 6420 C C . ALA B 2 127 ? 15.959 -1.279 -23.888 1.00 34.89 127 ALA B C 1
ATOM 6421 O O . ALA B 2 127 ? 17.139 -1.359 -23.570 1.00 38.19 127 ALA B O 1
ATOM 6423 N N . ALA B 2 128 ? 14.987 -1.090 -23.001 1.00 35.47 128 ALA B N 1
ATOM 6424 C CA . ALA B 2 128 ? 15.269 -0.951 -21.576 1.00 36.40 128 ALA B CA 1
ATOM 6425 C C . ALA B 2 128 ? 15.884 -2.227 -20.975 1.00 41.16 128 ALA B C 1
ATOM 6426 O O . ALA B 2 128 ? 16.839 -2.153 -20.212 1.00 45.90 128 ALA B O 1
ATOM 6428 N N . ILE B 2 129 ? 15.334 -3.392 -21.316 1.00 41.68 129 ILE B N 1
ATOM 6429 C CA . ILE B 2 129 ? 15.829 -4.663 -20.776 1.00 43.84 129 ILE B CA 1
ATOM 6430 C C . ILE B 2 129 ? 17.296 -4.931 -21.154 1.00 43.30 129 ILE B C 1
ATOM 6431 O O . ILE B 2 129 ? 18.063 -5.487 -20.369 1.00 46.98 129 ILE B O 1
ATOM 6436 N N . HIS B 2 130 ? 17.697 -4.526 -22.349 1.00 37.18 130 HIS B N 1
ATOM 6437 C CA . HIS B 2 130 ? 19.079 -4.731 -22.740 1.00 44.50 130 HIS B CA 1
ATOM 6438 C C . HIS B 2 130 ? 19.997 -3.760 -22.015 1.00 43.73 130 HIS B C 1
ATOM 6439 O O . HIS B 2 130 ? 21.143 -4.094 -21.715 1.00 41.12 130 HIS B O 1
ATOM 6446 N N . LEU B 2 131 ? 19.495 -2.565 -21.720 1.00 34.38 131 LEU B N 1
ATOM 6447 C CA . LEU B 2 131 ? 20.282 -1.624 -20.937 1.00 32.82 131 LEU B CA 1
ATOM 6448 C C . LEU B 2 131 ? 20.580 -2.206 -19.563 1.00 35.61 131 LEU B C 1
ATOM 6449 O O . LEU B 2 131 ? 21.739 -2.260 -19.150 1.00 43.82 131 LEU B O 1
ATOM 6454 N N . TYR B 2 132 ? 19.536 -2.665 -18.872 1.00 29.95 132 TYR B N 1
ATOM 6455 C CA . TYR B 2 132 ? 19.676 -3.143 -17.493 1.00 36.02 132 TYR B CA 1
ATOM 6456 C C . TYR B 2 132 ? 20.402 -4.474 -17.383 1.00 37.34 132 TYR B C 1
ATOM 6457 O O . TYR B 2 132 ? 21.261 -4.654 -16.519 1.00 44.11 132 TYR B O 1
ATOM 6466 N N . ARG B 2 133 ? 20.050 -5.419 -18.236 1.00 33.46 133 ARG B N 1
ATOM 6467 C CA . ARG B 2 133 ? 20.694 -6.713 -18.161 1.00 35.42 133 ARG B CA 1
ATOM 6468 C C . ARG B 2 133 ? 22.096 -6.666 -18.752 1.00 36.98 133 ARG B C 1
ATOM 6469 O O . ARG B 2 133 ? 23.073 -6.912 -18.059 1.00 52.53 133 ARG B O 1
ATOM 6477 N N . ASP B 2 134 ? 22.195 -6.311 -20.025 1.00 34.37 134 ASP B N 1
ATOM 6478 C CA . ASP B 2 134 ? 23.438 -6.456 -20.768 1.00 32.96 134 ASP B CA 1
ATOM 6479 C C . ASP B 2 134 ? 24.493 -5.414 -20.475 1.00 38.23 134 ASP B C 1
ATOM 6480 O O . ASP B 2 134 ? 25.679 -5.714 -20.491 1.00 50.26 134 ASP B O 1
ATOM 6485 N N . THR B 2 135 ? 24.081 -4.188 -20.206 1.00 36.39 135 THR B N 1
ATOM 6486 C CA . THR B 2 135 ? 25.048 -3.118 -19.997 1.00 35.62 135 THR B CA 1
ATOM 6487 C C . THR B 2 135 ? 25.324 -2.903 -18.504 1.00 41.98 135 THR B C 1
ATOM 6488 O O . THR B 2 135 ? 26.467 -2.696 -18.103 1.00 48.20 135 THR B O 1
ATOM 6492 N N . LEU B 2 136 ? 24.281 -2.967 -17.679 1.00 36.95 136 LEU B N 1
ATOM 6493 C CA . LEU B 2 136 ? 24.425 -2.631 -16.264 1.00 39.37 136 LEU B CA 1
ATOM 6494 C C . LEU B 2 136 ? 24.532 -3.837 -15.302 1.00 38.79 136 LEU B C 1
ATOM 6495 O O . LEU B 2 136 ? 24.963 -3.684 -14.160 1.00 44.00 136 LEU B O 1
ATOM 6500 N N . GLY B 2 137 ? 24.141 -5.027 -15.749 1.00 33.36 137 GLY B N 1
ATOM 6501 C CA . GLY B 2 137 ? 24.284 -6.213 -14.922 1.00 28.06 137 GLY B CA 1
ATOM 6502 C C . GLY B 2 137 ? 23.162 -6.505 -13.936 1.00 36.76 137 GLY B C 1
ATOM 6503 O O . GLY B 2 137 ? 23.370 -7.207 -12.949 1.00 37.69 137 GLY B O 1
ATOM 6504 N N . PHE B 2 138 ? 21.970 -5.976 -14.197 1.00 35.68 138 PHE B N 1
ATOM 6505 C CA . PHE B 2 138 ? 20.790 -6.339 -13.423 1.00 30.72 138 PHE B CA 1
ATOM 6506 C C . PHE B 2 138 ? 20.407 -7.787 -13.680 1.00 38.01 138 PHE B C 1
ATOM 6507 O O . PHE B 2 138 ? 20.447 -8.242 -14.830 1.00 42.79 138 PHE B O 1
ATOM 6515 N N . LYS B 2 139 ? 20.037 -8.513 -12.625 1.00 36.42 139 LYS B N 1
ATOM 6516 C CA . LYS B 2 139 ? 19.398 -9.815 -12.802 1.00 35.05 139 LYS B CA 1
ATOM 6517 C C . LYS B 2 139 ? 17.896 -9.671 -12.613 1.00 35.21 139 LYS B C 1
ATOM 6518 O O . LYS B 2 139 ? 17.434 -8.728 -11.970 1.00 41.08 139 LYS B O 1
ATOM 6524 N N . THR B 2 140 ? 17.145 -10.616 -13.163 1.00 36.36 140 THR B N 1
ATOM 6525 C CA . THR B 2 140 ? 15.692 -10.631 -13.061 1.00 41.05 140 THR B CA 1
ATOM 6526 C C . THR B 2 140 ? 15.253 -11.409 -11.831 1.00 45.71 140 THR B C 1
ATOM 6527 O O . THR B 2 140 ? 15.750 -12.504 -11.568 1.00 47.46 140 THR B O 1
ATOM 6531 N N . GLU B 2 141 ? 14.297 -10.860 -11.093 1.00 39.05 141 GLU B N 1
ATOM 6532 C CA . GLU B 2 141 ? 13.916 -11.435 -9.817 1.00 40.16 141 GLU B CA 1
ATOM 6533 C C . GLU B 2 141 ? 12.560 -12.147 -9.860 1.00 43.24 141 GLU B C 1
ATOM 6534 O O . GLU B 2 141 ? 12.383 -13.210 -9.256 1.00 39.27 141 GLU B O 1
ATOM 6540 N N . LYS B 2 142 ? 11.606 -11.555 -10.573 1.00 40.91 142 LYS B N 1
ATOM 6541 C CA . LYS B 2 142 ? 10.257 -12.099 -10.659 1.00 35.30 142 LYS B CA 1
ATOM 6542 C C . LYS B 2 142 ? 9.489 -11.340 -11.718 1.00 33.38 142 LYS B C 1
ATOM 6543 O O . LYS B 2 142 ? 9.973 -10.342 -12.235 1.00 43.45 142 LYS B O 1
ATOM 6549 N N . VAL B 2 143 ? 8.299 -11.828 -12.051 1.00 37.95 143 VAL B N 1
ATOM 6550 C CA . VAL B 2 143 ? 7.376 -11.105 -12.915 1.00 31.48 143 VAL B CA 1
ATOM 6551 C C . VAL B 2 143 ? 6.158 -10.648 -12.118 1.00 32.59 143 VAL B C 1
ATOM 6552 O O . VAL B 2 143 ? 5.502 -11.448 -11.457 1.00 41.83 143 VAL B O 1
ATOM 6556 N N . GLU B 2 144 ? 5.860 -9.357 -12.185 1.00 29.86 144 GLU B N 1
ATOM 6557 C CA . GLU B 2 144 ? 4.643 -8.822 -11.590 1.00 37.94 144 GLU B CA 1
ATOM 6558 C C . GLU B 2 144 ? 3.549 -8.727 -12.641 1.00 37.73 144 GLU B C 1
ATOM 6559 O O . GLU B 2 144 ? 3.598 -7.872 -13.531 1.00 44.43 144 GLU B O 1
ATOM 6565 N N . ALA B 2 145 ? 2.559 -9.600 -12.536 1.00 35.19 145 ALA B N 1
ATOM 6566 C CA . ALA B 2 145 ? 1.455 -9.608 -13.492 1.00 40.12 145 ALA B CA 1
ATOM 6567 C C . ALA B 2 145 ? 0.585 -8.350 -13.379 1.00 42.12 145 ALA B C 1
ATOM 6568 O O . ALA B 2 145 ? 0.271 -7.905 -12.274 1.00 44.04 145 ALA B O 1
ATOM 6570 N N . LYS B 2 146 ? 0.196 -7.804 -14.535 1.00 42.89 146 LYS B N 1
ATOM 6571 C CA . LYS B 2 146 ? -0.645 -6.602 -14.647 1.00 39.47 146 LYS B CA 1
ATOM 6572 C C . LYS B 2 146 ? -0.163 -5.468 -13.745 1.00 39.55 146 LYS B C 1
ATOM 6573 O O . LYS B 2 146 ? -0.956 -4.776 -13.112 1.00 39.86 146 LYS B O 1
ATOM 6579 N N . TYR B 2 147 ? 1.144 -5.293 -13.702 1.00 29.79 147 TYR B N 1
ATOM 6580 C CA . TYR B 2 147 ? 1.763 -4.235 -12.927 1.00 39.46 147 TYR B CA 1
ATOM 6581 C C . TYR B 2 147 ? 1.393 -2.860 -13.481 1.00 34.67 147 TYR B C 1
ATOM 6582 O O . TYR B 2 147 ? 1.060 -1.952 -12.732 1.00 37.02 147 TYR B O 1
ATOM 6591 N N . TYR B 2 148 ? 1.442 -2.719 -14.803 1.00 32.82 148 TYR B N 1
ATOM 6592 C CA . TYR B 2 148 ? 1.146 -1.445 -15.435 1.00 29.18 148 TYR B CA 1
ATOM 6593 C C . TYR B 2 148 ? -0.325 -1.261 -15.724 1.00 29.45 148 TYR B C 1
ATOM 6594 O O . TYR B 2 148 ? -1.086 -2.215 -15.832 1.00 39.08 148 TYR B O 1
ATOM 6603 N N . ALA B 2 149 ? -0.714 -0.003 -15.836 1.00 34.08 149 ALA B N 1
ATOM 6604 C CA . ALA B 2 149 ? -2.115 0.376 -15.940 1.00 37.87 149 ALA B CA 1
ATOM 6605 C C . ALA B 2 149 ? -2.850 -0.337 -17.073 1.00 34.55 149 ALA B C 1
ATOM 6606 O O . ALA B 2 149 ? -4.019 -0.678 -16.918 1.00 36.19 149 ALA B O 1
ATOM 6608 N N . ASP B 2 150 ? -2.174 -0.583 -18.192 1.00 31.15 150 ASP B N 1
ATOM 6609 C CA . ASP B 2 150 ? -2.825 -1.239 -19.334 1.00 32.06 150 ASP B CA 1
ATOM 6610 C C . ASP B 2 150 ? -2.786 -2.774 -19.241 1.00 38.05 150 ASP B C 1
ATOM 6611 O O . ASP B 2 150 ? -3.185 -3.483 -20.177 1.00 36.93 150 ASP B O 1
ATOM 6616 N N . GLY B 2 151 ? -2.307 -3.285 -18.114 1.00 39.34 151 GLY B N 1
ATOM 6617 C CA . GLY B 2 151 ? -2.306 -4.715 -17.885 1.00 32.17 151 GLY B CA 1
ATOM 6618 C C . GLY B 2 151 ? -0.977 -5.401 -18.127 1.00 43.80 151 GLY B C 1
ATOM 6619 O O . GLY B 2 151 ? -0.819 -6.563 -17.761 1.00 48.26 151 GLY B O 1
ATOM 6620 N N . GLU B 2 152 ? -0.022 -4.700 -18.735 1.00 34.46 152 GLU B N 1
ATOM 6621 C CA . GLU B 2 152 ? 1.262 -5.319 -19.056 1.00 34.23 152 GLU B CA 1
ATOM 6622 C C . GLU B 2 152 ? 2.041 -5.761 -17.802 1.00 39.52 152 GLU B C 1
ATOM 6623 O O . GLU B 2 152 ? 2.136 -5.026 -16.807 1.00 30.74 152 GLU B O 1
ATOM 6629 N N . ASP B 2 153 ? 2.573 -6.978 -17.870 1.00 28.74 153 ASP B N 1
ATOM 6630 C CA . ASP B 2 153 ? 3.465 -7.513 -16.860 1.00 38.12 153 ASP B CA 1
ATOM 6631 C C . ASP B 2 153 ? 4.784 -6.705 -16.762 1.00 37.72 153 ASP B C 1
ATOM 6632 O O . ASP B 2 153 ? 5.207 -6.061 -17.729 1.00 34.55 153 ASP B O 1
ATOM 6637 N N . ALA B 2 154 ? 5.429 -6.748 -15.594 1.00 37.15 154 ALA B N 1
ATOM 6638 C CA . ALA B 2 154 ? 6.758 -6.148 -15.434 1.00 37.09 154 ALA B CA 1
ATOM 6639 C C . ALA B 2 154 ? 7.761 -7.163 -14.923 1.00 35.09 154 ALA B C 1
ATOM 6640 O O . ALA B 2 154 ? 7.412 -8.072 -14.176 1.00 36.94 154 ALA B O 1
ATOM 6642 N N . TYR B 2 155 ? 9.011 -7.016 -15.345 1.00 34.35 155 TYR B N 1
ATOM 6643 C CA . TYR B 2 155 ? 10.101 -7.688 -14.650 1.00 35.45 155 TYR B CA 1
ATOM 6644 C C . TYR B 2 155 ? 10.497 -6.805 -13.487 1.00 34.90 155 TYR B C 1
ATOM 6645 O O . TYR B 2 155 ? 10.623 -5.586 -13.647 1.00 41.25 155 TYR B O 1
ATOM 6654 N N . CYS B 2 156 ? 10.648 -7.402 -12.311 1.00 37.22 156 CYS B N 1
ATOM 6655 C CA . CYS B 2 156 ? 11.359 -6.724 -11.232 1.00 37.11 156 CYS B CA 1
ATOM 6656 C C . CYS B 2 156 ? 12.812 -7.149 -11.333 1.00 31.21 156 CYS B C 1
ATOM 6657 O O . CYS B 2 156 ? 13.130 -8.315 -11.142 1.00 43.08 156 CYS B O 1
ATOM 6660 N N . MET B 2 157 ? 13.686 -6.208 -11.657 1.00 32.97 157 MET B N 1
ATOM 6661 C CA . MET B 2 157 ? 15.116 -6.494 -11.813 1.00 33.98 157 MET B CA 1
ATOM 6662 C C . MET B 2 157 ? 15.931 -5.886 -10.683 1.00 38.41 157 MET B C 1
ATOM 6663 O O . MET B 2 157 ? 15.581 -4.833 -10.149 1.00 38.99 157 MET B O 1
ATOM 6668 N N . LYS B 2 158 ? 17.017 -6.557 -10.317 1.00 41.68 158 LYS B N 1
ATOM 6669 C CA . LYS B 2 158 ? 17.824 -6.124 -9.181 1.00 38.98 158 LYS B CA 1
ATOM 6670 C C . LYS B 2 158 ? 19.314 -6.162 -9.533 1.00 41.10 158 LYS B C 1
ATOM 6671 O O . LYS B 2 158 ? 19.782 -7.062 -10.218 1.00 39.29 158 LYS B O 1
ATOM 6677 N N . LEU B 2 159 ? 20.044 -5.145 -9.090 1.00 47.46 159 LEU B N 1
ATOM 6678 C CA . LEU B 2 159 ? 21.490 -5.077 -9.278 1.00 43.31 159 LEU B CA 1
ATOM 6679 C C . LEU B 2 159 ? 22.197 -5.148 -7.925 1.00 35.59 159 LEU B C 1
ATOM 6680 O O . LEU B 2 159 ? 21.969 -4.314 -7.048 1.00 39.08 159 LEU B O 1
ATOM 6685 N N . ASP B 2 160 ? 23.031 -6.169 -7.764 1.00 30.36 160 ASP B N 1
ATOM 6686 C CA . ASP B 2 160 ? 23.898 -6.316 -6.605 1.00 31.86 160 ASP B CA 1
ATOM 6687 C C . ASP B 2 160 ? 24.983 -5.252 -6.677 1.00 40.09 160 ASP B C 1
ATOM 6688 O O . ASP B 2 160 ? 25.707 -5.177 -7.669 1.00 43.82 160 ASP B O 1
ATOM 6693 N N . LEU B 2 161 ? 25.102 -4.440 -5.629 1.00 40.15 161 LEU B N 1
ATOM 6694 C CA . LEU B 2 161 ? 26.092 -3.357 -5.609 1.00 41.35 161 LEU B CA 1
ATOM 6695 C C . LEU B 2 161 ? 27.378 -3.686 -4.818 1.00 49.00 161 LEU B C 1
ATOM 6696 O O . LEU B 2 161 ? 28.235 -2.816 -4.629 1.00 52.64 161 LEU B O 1
ATOM 6701 N N . THR B 2 162 ? 27.507 -4.940 -4.376 1.00 58.51 162 THR B N 1
ATOM 6702 C CA . THR B 2 162 ? 28.684 -5.426 -3.649 1.00 56.97 162 THR B CA 1
ATOM 6703 C C . THR B 2 162 ? 30.001 -5.032 -4.315 1.00 58.94 162 THR B C 1
ATOM 6704 O O . THR B 2 162 ? 30.912 -4.515 -3.673 1.00 66.66 162 THR B O 1
ATOM 6708 N N . ALA B 2 163 ? 30.093 -5.289 -5.612 1.00 57.95 163 ALA B N 1
ATOM 6709 C CA . ALA B 2 163 ? 31.275 -4.930 -6.385 1.00 59.36 163 ALA B CA 1
ATOM 6710 C C . ALA B 2 163 ? 31.575 -3.433 -6.326 1.00 65.46 163 ALA B C 1
ATOM 6711 O O . ALA B 2 163 ? 32.724 -3.044 -6.123 1.00 72.64 163 ALA B O 1
ATOM 6713 N N . LEU B 2 164 ? 30.551 -2.598 -6.511 1.00 60.16 164 LEU B N 1
ATOM 6714 C CA . LEU B 2 164 ? 30.730 -1.146 -6.483 1.00 56.05 164 LEU B CA 1
ATOM 6715 C C . LEU B 2 164 ? 31.166 -0.674 -5.090 1.00 65.96 164 LEU B C 1
ATOM 6716 O O . LEU B 2 164 ? 32.006 0.221 -4.964 1.00 65.56 164 LEU B O 1
ATOM 6721 N N . ARG B 2 165 ? 30.597 -1.292 -4.055 1.00 66.98 165 ARG B N 1
ATOM 6722 C CA . ARG B 2 165 ? 30.881 -0.930 -2.666 1.00 69.45 165 ARG B CA 1
ATOM 6723 C C . ARG B 2 165 ? 32.330 -1.183 -2.289 1.00 75.98 165 ARG B C 1
ATOM 6724 O O . ARG B 2 165 ? 32.952 -0.383 -1.587 1.00 75.97 165 ARG B O 1
ATOM 6732 N N . GLU B 2 166 ? 32.847 -2.322 -2.737 1.00 76.32 166 GLU B N 1
ATOM 6733 C CA . GLU B 2 166 ? 34.228 -2.704 -2.480 1.00 77.78 166 GLU B CA 1
ATOM 6734 C C . GLU B 2 166 ? 35.162 -1.844 -3.318 1.00 78.37 166 GLU B C 1
ATOM 6735 O O . GLU B 2 166 ? 36.197 -1.375 -2.844 1.00 84.75 166 GLU B O 1
ATOM 6741 N N . GLN B 2 167 ? 34.782 -1.646 -4.573 1.00 73.96 167 GLN B N 1
ATOM 6742 C CA . GLN B 2 167 ? 35.489 -0.741 -5.461 1.00 71.50 167 GLN B CA 1
ATOM 6743 C C . GLN B 2 167 ? 35.617 0.645 -4.825 1.00 67.64 167 GLN B C 1
ATOM 6744 O O . GLN B 2 167 ? 36.676 1.261 -4.883 1.00 68.09 167 GLN B O 1
ATOM 6750 N N . ILE B 2 168 ? 34.533 1.114 -4.210 1.00 67.20 168 ILE B N 1
ATOM 6751 C CA . ILE B 2 168 ? 34.514 2.370 -3.459 1.00 66.31 168 ILE B CA 1
ATOM 6752 C C . ILE B 2 168 ? 35.437 2.348 -2.247 1.00 70.28 168 ILE B C 1
ATOM 6753 O O . ILE B 2 168 ? 36.161 3.307 -2.001 1.00 74.98 168 ILE B O 1
ATOM 6758 N N . ALA B 2 169 ? 35.391 1.260 -1.484 1.00 71.96 169 ALA B N 1
ATOM 6759 C CA . ALA B 2 169 ? 36.217 1.122 -0.288 1.00 76.65 169 ALA B CA 1
ATOM 6760 C C . ALA B 2 169 ? 37.707 1.044 -0.633 1.00 81.56 169 ALA B C 1
ATOM 6761 O O . ALA B 2 169 ? 38.556 1.482 0.147 1.00 82.98 169 ALA B O 1
ATOM 6763 N N . ALA B 2 170 ? 38.013 0.496 -1.809 1.00 82.44 170 ALA B N 1
ATOM 6764 C CA . ALA B 2 170 ? 39.389 0.412 -2.303 1.00 83.29 170 ALA B CA 1
ATOM 6765 C C . ALA B 2 170 ? 39.976 1.793 -2.598 1.00 88.19 170 ALA B C 1
ATOM 6766 O O . ALA B 2 170 ? 41.143 2.062 -2.306 1.00 85.99 170 ALA B O 1
ATOM 6768 N N . GLN B 2 171 ? 39.162 2.662 -3.188 1.00 87.50 171 GLN B N 1
ATOM 6769 C CA . GLN B 2 171 ? 39.587 4.021 -3.474 1.00 93.61 171 GLN B CA 1
ATOM 6770 C C . GLN B 2 171 ? 39.591 4.863 -2.202 1.00 102.52 171 GLN B C 1
ATOM 6771 O O . GLN B 2 171 ? 40.261 5.893 -2.138 1.00 109.25 171 GLN B O 1
ATOM 6777 N N . ARG B 2 172 ? 38.838 4.427 -1.194 1.00 101.00 172 ARG B N 1
ATOM 6778 C CA . ARG B 2 172 ? 38.803 5.117 0.097 1.00 100.98 172 ARG B CA 1
ATOM 6779 C C . ARG B 2 172 ? 40.070 4.862 0.890 1.00 110.41 172 ARG B C 1
ATOM 6780 O O . ARG B 2 172 ? 40.512 5.707 1.670 1.00 111.77 172 ARG B O 1
ATOM 6788 N N . GLU B 2 173 ? 40.637 3.677 0.691 1.00 112.93 173 GLU B N 1
ATOM 6789 C CA . GLU B 2 173 ? 41.863 3.273 1.361 1.00 119.02 173 GLU B CA 1
ATOM 6790 C C . GLU B 2 173 ? 43.093 3.980 0.791 1.00 120.84 173 GLU B C 1
ATOM 6791 O O . GLU B 2 173 ? 44.015 4.325 1.531 1.00 122.09 173 GLU B O 1
ATOM 6797 N N . LYS B 2 174 ? 43.104 4.190 -0.524 1.00 118.98 174 LYS B N 1
ATOM 6798 C CA . LYS B 2 174 ? 44.199 4.900 -1.185 1.00 122.29 174 LYS B CA 1
ATOM 6799 C C . LYS B 2 174 ? 44.238 6.374 -0.776 1.00 126.04 174 LYS B C 1
ATOM 6800 O O . LYS B 2 174 ? 45.305 6.991 -0.735 1.00 133.73 174 LYS B O 1
ATOM 6806 N N . GLU B 2 175 ? 43.067 6.931 -0.482 1.00 122.26 175 GLU B N 1
ATOM 6807 C CA . GLU B 2 175 ? 42.964 8.305 -0.003 1.00 122.60 175 GLU B CA 1
ATOM 6808 C C . GLU B 2 175 ? 43.387 8.400 1.453 1.00 126.88 175 GLU B C 1
ATOM 6809 O O . GLU B 2 175 ? 43.915 9.420 1.890 1.00 128.44 175 GLU B O 1
ATOM 6815 N N . LEU B 2 176 ? 43.139 7.328 2.201 1.00 127.37 176 LEU B N 1
ATOM 6816 C CA . LEU B 2 176 ? 43.494 7.274 3.616 1.00 130.37 176 LEU B CA 1
ATOM 6817 C C . LEU B 2 176 ? 45.011 7.150 3.792 1.00 139.35 176 LEU B C 1
ATOM 6818 O O . LEU B 2 176 ? 45.574 7.591 4.798 1.00 142.41 176 LEU B O 1
ATOM 6823 N N . GLU B 2 177 ? 45.665 6.549 2.803 1.00 138.78 177 GLU B N 1
ATOM 6824 C CA . GLU B 2 177 ? 47.116 6.443 2.788 1.00 142.11 177 GLU B CA 1
ATOM 6825 C C . GLU B 2 177 ? 47.725 7.821 2.558 1.00 148.51 177 GLU B C 1
ATOM 6826 O O . GLU B 2 177 ? 48.645 8.242 3.265 1.00 153.06 177 GLU B O 1
ATOM 6832 N N . GLU B 2 178 ? 47.195 8.514 1.556 1.00 147.99 178 GLU B N 1
ATOM 6833 C CA . GLU B 2 178 ? 47.572 9.892 1.268 1.00 153.63 178 GLU B CA 1
ATOM 6834 C C . GLU B 2 178 ? 47.286 10.789 2.473 1.00 151.05 178 GLU B C 1
ATOM 6835 O O . GLU B 2 178 ? 47.974 11.783 2.704 1.00 157.05 178 GLU B O 1
ATOM 6841 N N . ASP B 2 179 ? 46.263 10.413 3.236 1.00 145.34 179 ASP B N 1
ATOM 6842 C CA . ASP B 2 179 ? 45.806 11.172 4.395 1.00 139.36 179 ASP B CA 1
ATOM 6843 C C . ASP B 2 179 ? 46.765 11.008 5.573 1.00 139.80 179 ASP B C 1
ATOM 6844 O O . ASP B 2 179 ? 46.625 11.671 6.601 1.00 139.39 179 ASP B O 1
ATOM 6849 N N . MET C 3 3 ? 9.305 58.049 8.410 1.00 99.83 81 MET C N 1
ATOM 6850 C CA . MET C 3 3 ? 8.996 59.360 8.972 1.00 99.70 81 MET C CA 1
ATOM 6851 C C . MET C 3 3 ? 8.423 60.296 7.913 1.00 103.99 81 MET C C 1
ATOM 6852 O O . MET C 3 3 ? 8.173 61.474 8.180 1.00 98.21 81 MET C O 1
ATOM 6857 N N . GLY C 3 4 ? 8.220 59.762 6.710 1.00 108.81 82 GLY C N 1
ATOM 6858 C CA . GLY C 3 4 ? 7.722 60.546 5.594 1.00 106.73 82 GLY C CA 1
ATOM 6859 C C . GLY C 3 4 ? 6.209 60.605 5.554 1.00 105.03 82 GLY C C 1
ATOM 6860 O O . GLY C 3 4 ? 5.542 59.570 5.515 1.00 106.90 82 GLY C O 1
ATOM 6861 N N . LYS C 3 5 ? 5.661 61.817 5.566 1.00 101.72 83 LYS C N 1
ATOM 6862 C CA . LYS C 3 5 ? 4.214 61.990 5.509 1.00 90.80 83 LYS C CA 1
ATOM 6863 C C . LYS C 3 5 ? 3.741 62.139 4.064 1.00 84.54 83 LYS C C 1
ATOM 6864 O O . LYS C 3 5 ? 4.444 62.713 3.226 1.00 84.52 83 LYS C O 1
ATOM 6870 N N . VAL C 3 6 ? 2.547 61.622 3.777 1.00 80.31 84 VAL C N 1
ATOM 6871 C CA . VAL C 3 6 ? 2.050 61.551 2.402 1.00 70.37 84 VAL C CA 1
ATOM 6872 C C . VAL C 3 6 ? 0.696 62.245 2.192 1.00 62.02 84 VAL C C 1
ATOM 6873 O O . VAL C 3 6 ? -0.155 62.266 3.082 1.00 55.53 84 VAL C O 1
ATOM 6877 N N . ASP C 3 7 ? 0.512 62.795 0.993 1.00 57.98 85 ASP C N 1
ATOM 6878 C CA . ASP C 3 7 ? -0.712 63.487 0.610 1.00 51.71 85 ASP C CA 1
ATOM 6879 C C . ASP C 3 7 ? -1.742 62.471 0.112 1.00 52.21 85 ASP C C 1
ATOM 6880 O O . ASP C 3 7 ? -1.476 61.716 -0.824 1.00 54.70 85 ASP C O 1
ATOM 6885 N N . PRO C 3 8 ? -2.926 62.446 0.738 1.00 50.83 86 PRO C N 1
ATOM 6886 C CA . PRO C 3 8 ? -3.943 61.442 0.418 1.00 50.70 86 PRO C CA 1
ATOM 6887 C C . PRO C 3 8 ? -4.373 61.468 -1.044 1.00 55.07 86 PRO C C 1
ATOM 6888 O O . PRO C 3 8 ? -4.599 60.406 -1.607 1.00 59.76 86 PRO C O 1
ATOM 6892 N N . ALA C 3 9 ? -4.480 62.650 -1.648 1.00 63.99 87 ALA C N 1
ATOM 6893 C CA . ALA C 3 9 ? -4.773 62.743 -3.079 1.00 62.73 87 ALA C CA 1
ATOM 6894 C C . ALA C 3 9 ? -3.667 62.082 -3.901 1.00 57.16 87 ALA C C 1
ATOM 6895 O O . ALA C 3 9 ? -3.941 61.477 -4.927 1.00 59.32 87 ALA C O 1
ATOM 6897 N N . ASP C 3 10 ? -2.422 62.183 -3.450 1.00 56.30 88 ASP C N 1
ATOM 6898 C CA . ASP C 3 10 ? -1.324 61.517 -4.152 1.00 63.81 88 ASP C CA 1
ATOM 6899 C C . ASP C 3 10 ? -1.485 60.004 -4.101 1.00 65.40 88 ASP C C 1
ATOM 6900 O O . ASP C 3 10 ? -1.280 59.308 -5.105 1.00 67.76 88 ASP C O 1
ATOM 6905 N N . VAL C 3 11 ? -1.841 59.502 -2.922 1.00 57.25 89 VAL C N 1
ATOM 6906 C CA . VAL C 3 11 ? -2.046 58.075 -2.723 1.00 50.90 89 VAL C CA 1
ATOM 6907 C C . VAL C 3 11 ? -3.170 57.550 -3.627 1.00 52.77 89 VAL C C 1
ATOM 6908 O O . VAL C 3 11 ? -3.067 56.460 -4.196 1.00 48.12 89 VAL C O 1
ATOM 6912 N N . ASN C 3 12 ? -4.243 58.327 -3.748 1.00 48.49 90 ASN C N 1
ATOM 6913 C CA . ASN C 3 12 ? -5.356 57.943 -4.607 1.00 55.81 90 ASN C CA 1
ATOM 6914 C C . ASN C 3 12 ? -4.990 58.040 -6.080 1.00 55.11 90 ASN C C 1
ATOM 6915 O O . ASN C 3 12 ? -5.529 57.310 -6.912 1.00 56.82 90 ASN C O 1
ATOM 6920 N N . LEU C 3 13 ? -4.071 58.945 -6.394 1.00 49.59 91 LEU C N 1
ATOM 6921 C CA . LEU C 3 13 ? -3.616 59.108 -7.761 1.00 56.28 91 LEU C CA 1
ATOM 6922 C C . LEU C 3 13 ? -2.787 57.897 -8.168 1.00 60.67 91 LEU C C 1
ATOM 6923 O O . LEU C 3 13 ? -3.018 57.313 -9.221 1.00 63.87 91 LEU C O 1
ATOM 6928 N N . LEU C 3 14 ? -1.830 57.517 -7.328 1.00 57.77 92 LEU C N 1
ATOM 6929 C CA . LEU C 3 14 ? -1.010 56.338 -7.609 1.00 56.58 92 LEU C CA 1
ATOM 6930 C C . LEU C 3 14 ? -1.845 55.064 -7.649 1.00 55.14 92 LEU C C 1
ATOM 6931 O O . LEU C 3 14 ? -1.574 54.166 -8.449 1.00 50.64 92 LEU C O 1
ATOM 6936 N N . VAL C 3 15 ? -2.860 54.989 -6.793 1.00 58.92 93 VAL C N 1
ATOM 6937 C CA . VAL C 3 15 ? -3.723 53.813 -6.758 1.00 63.12 93 VAL C CA 1
ATOM 6938 C C . VAL C 3 15 ? -4.420 53.658 -8.102 1.00 58.99 93 VAL C C 1
ATOM 6939 O O . VAL C 3 15 ? -4.390 52.590 -8.707 1.00 53.94 93 VAL C O 1
ATOM 6943 N N . GLU C 3 16 ? -5.012 54.745 -8.580 1.00 58.18 94 GLU C N 1
ATOM 6944 C CA . GLU C 3 16 ? -5.767 54.718 -9.823 1.00 59.71 94 GLU C CA 1
ATOM 6945 C C . GLU C 3 16 ? -4.892 54.564 -11.075 1.00 56.86 94 GLU C C 1
ATOM 6946 O O . GLU C 3 16 ? -5.281 53.886 -12.028 1.00 57.70 94 GLU C O 1
ATOM 6952 N N . GLU C 3 17 ? -3.718 55.186 -11.086 1.00 53.67 95 GLU C N 1
ATOM 6953 C CA . GLU C 3 17 ? -2.953 55.275 -12.333 1.00 60.35 95 GLU C CA 1
ATOM 6954 C C . GLU C 3 17 ? -1.834 54.238 -12.419 1.00 55.89 95 GLU C C 1
ATOM 6955 O O . GLU C 3 17 ? -1.274 54.022 -13.487 1.00 52.49 95 GLU C O 1
ATOM 6961 N N . LEU C 3 18 ? -1.501 53.611 -11.292 1.00 56.99 96 LEU C N 1
ATOM 6962 C CA . LEU C 3 18 ? -0.501 52.537 -11.276 1.00 49.67 96 LEU C CA 1
ATOM 6963 C C . LEU C 3 18 ? -1.141 51.214 -10.880 1.00 52.18 96 LEU C C 1
ATOM 6964 O O . LEU C 3 18 ? -0.519 50.163 -10.961 1.00 57.86 96 LEU C O 1
ATOM 6969 N N . GLU C 3 19 ? -2.396 51.283 -10.456 1.00 51.20 97 GLU C N 1
ATOM 6970 C CA . GLU C 3 19 ? -3.168 50.102 -10.101 1.00 51.90 97 GLU C CA 1
ATOM 6971 C C . GLU C 3 19 ? -2.509 49.390 -8.931 1.00 56.22 97 GLU C C 1
ATOM 6972 O O . GLU C 3 19 ? -2.369 48.175 -8.924 1.00 58.24 97 GLU C O 1
ATOM 6978 N N . LEU C 3 20 ? -2.111 50.176 -7.938 1.00 57.71 98 LEU C N 1
ATOM 6979 C CA . LEU C 3 20 ? -1.489 49.656 -6.732 1.00 52.11 98 LEU C CA 1
ATOM 6980 C C . LEU C 3 20 ? -2.455 49.638 -5.553 1.00 55.19 98 LEU C C 1
ATOM 6981 O O . LEU C 3 20 ? -3.407 50.405 -5.507 1.00 54.36 98 LEU C O 1
ATOM 6986 N N . SER C 3 21 ? -2.198 48.758 -4.596 1.00 59.65 99 SER C N 1
ATOM 6987 C CA . SER C 3 21 ? -2.926 48.773 -3.337 1.00 58.89 99 SER C CA 1
ATOM 6988 C C . SER C 3 21 ? -2.608 50.062 -2.613 1.00 63.42 99 SER C C 1
ATOM 6989 O O . SER C 3 21 ? -1.535 50.629 -2.807 1.00 63.14 99 SER C O 1
ATOM 6992 N N . LYS C 3 22 ? -3.532 50.524 -1.780 1.00 64.64 100 LYS C N 1
ATOM 6993 C CA . LYS C 3 22 ? -3.305 51.737 -0.998 1.00 61.56 100 LYS C CA 1
ATOM 6994 C C . LYS C 3 22 ? -2.014 51.584 -0.178 1.00 59.01 100 LYS C C 1
ATOM 6995 O O . LYS C 3 22 ? -1.266 52.547 -0.006 1.00 57.70 100 LYS C O 1
ATOM 7001 N N . ALA C 3 23 ? -1.737 50.365 0.288 1.00 54.79 101 ALA C N 1
ATOM 7002 C CA . ALA C 3 23 ? -0.517 50.101 1.049 1.00 52.32 101 ALA C CA 1
ATOM 7003 C C . ALA C 3 23 ? 0.744 50.308 0.205 1.00 53.47 101 ALA C C 1
ATOM 7004 O O . ALA C 3 23 ? 1.659 51.015 0.617 1.00 57.14 101 ALA C O 1
ATOM 7006 N N . LYS C 3 24 ? 0.788 49.690 -0.971 1.00 48.36 102 LYS C N 1
ATOM 7007 C CA . LYS C 3 24 ? 1.959 49.787 -1.840 1.00 55.34 102 LYS C CA 1
ATOM 7008 C C . LYS C 3 24 ? 2.132 51.180 -2.446 1.00 56.39 102 LYS C C 1
ATOM 7009 O O . LYS C 3 24 ? 3.247 51.622 -2.701 1.00 58.55 102 LYS C O 1
ATOM 7015 N N . ALA C 3 25 ? 1.028 51.869 -2.687 1.00 55.23 103 ALA C N 1
ATOM 7016 C CA . ALA C 3 25 ? 1.106 53.192 -3.273 1.00 53.86 103 ALA C CA 1
ATOM 7017 C C . ALA C 3 25 ? 1.713 54.139 -2.255 1.00 59.18 103 ALA C C 1
ATOM 7018 O O . ALA C 3 25 ? 2.565 54.973 -2.579 1.00 59.23 103 ALA C O 1
ATOM 7020 N N . THR C 3 26 ? 1.279 53.982 -1.010 1.00 54.69 104 THR C N 1
ATOM 7021 C CA . THR C 3 26 ? 1.786 54.792 0.087 1.00 55.77 104 THR C CA 1
ATOM 7022 C C . THR C 3 26 ? 3.262 54.518 0.350 1.00 59.71 104 THR C C 1
ATOM 7023 O O . THR C 3 26 ? 4.076 55.439 0.482 1.00 65.35 104 THR C O 1
ATOM 7027 N N . GLU C 3 27 ? 3.593 53.239 0.436 1.00 56.44 105 GLU C N 1
ATOM 7028 C CA . GLU C 3 27 ? 4.961 52.807 0.620 1.00 60.69 105 GLU C CA 1
ATOM 7029 C C . GLU C 3 27 ? 5.868 53.388 -0.470 1.00 62.40 105 GLU C C 1
ATOM 7030 O O . GLU C 3 27 ? 6.963 53.859 -0.172 1.00 63.03 105 GLU C O 1
ATOM 7036 N N . LEU C 3 28 ? 5.404 53.369 -1.723 1.00 57.70 106 LEU C N 1
ATOM 7037 C CA . LEU C 3 28 ? 6.200 53.878 -2.840 1.00 51.90 106 LEU C CA 1
ATOM 7038 C C . LEU C 3 28 ? 6.402 55.369 -2.665 1.00 52.85 106 LEU C C 1
ATOM 7039 O O . LEU C 3 28 ? 7.511 55.876 -2.823 1.00 59.39 106 LEU C O 1
ATOM 7044 N N . LEU C 3 29 ? 5.320 56.067 -2.341 1.00 48.51 107 LEU C N 1
ATOM 7045 C CA . LEU C 3 29 ? 5.386 57.494 -2.058 1.00 41.20 107 LEU C CA 1
ATOM 7046 C C . LEU C 3 29 ? 6.313 57.809 -0.889 1.00 52.29 107 LEU C C 1
ATOM 7047 O O . LEU C 3 29 ? 7.066 58.786 -0.939 1.00 51.05 107 LEU C O 1
ATOM 7052 N N . LYS C 3 30 ? 6.260 56.990 0.165 1.00 52.65 108 LYS C N 1
ATOM 7053 C CA . LYS C 3 30 ? 7.098 57.229 1.338 1.00 59.18 108 LYS C CA 1
ATOM 7054 C C . LYS C 3 30 ? 8.563 57.002 0.955 1.00 62.03 108 LYS C C 1
ATOM 7055 O O . LYS C 3 30 ? 9.476 57.587 1.539 1.00 69.85 108 LYS C O 1
ATOM 7061 N N . ALA C 3 31 ? 8.775 56.164 -0.050 1.00 59.59 109 ALA C N 1
ATOM 7062 C CA . ALA C 3 31 ? 10.111 55.849 -0.529 1.00 56.04 109 ALA C CA 1
ATOM 7063 C C . ALA C 3 31 ? 10.735 57.030 -1.255 1.00 61.98 109 ALA C C 1
ATOM 7064 O O . ALA C 3 31 ? 11.937 57.061 -1.495 1.00 69.52 109 ALA C O 1
ATOM 7066 N N . HIS C 3 32 ? 9.908 58.001 -1.612 1.00 56.29 110 HIS C N 1
ATOM 7067 C CA . HIS C 3 32 ? 10.372 59.139 -2.386 1.00 57.37 110 HIS C CA 1
ATOM 7068 C C . HIS C 3 32 ? 10.009 60.445 -1.705 1.00 65.30 110 HIS C C 1
ATOM 7069 O O . HIS C 3 32 ? 9.863 61.479 -2.358 1.00 64.47 110 HIS C O 1
ATOM 7076 N N . ASP C 3 33 ? 9.870 60.374 -0.383 1.00 75.57 111 ASP C N 1
ATOM 7077 C CA . ASP C 3 33 ? 9.549 61.531 0.447 1.00 80.31 111 ASP C CA 1
ATOM 7078 C C . ASP C 3 33 ? 8.266 62.205 0.008 1.00 72.40 111 ASP C C 1
ATOM 7079 O O . ASP C 3 33 ? 8.222 63.424 -0.125 1.00 73.47 111 ASP C O 1
ATOM 7084 N N . GLY C 3 34 ? 7.232 61.407 -0.235 1.00 63.89 112 GLY C N 1
ATOM 7085 C CA . GLY C 3 34 ? 5.942 61.933 -0.625 1.00 62.40 112 GLY C CA 1
ATOM 7086 C C . GLY C 3 34 ? 5.944 62.733 -1.917 1.00 70.12 112 GLY C C 1
ATOM 7087 O O . GLY C 3 34 ? 4.983 63.446 -2.198 1.00 83.80 112 GLY C O 1
ATOM 7088 N N . ASP C 3 35 ? 7.012 62.629 -2.705 1.00 61.04 113 ASP C N 1
ATOM 7089 C CA . ASP C 3 35 ? 7.066 63.301 -4.005 1.00 53.14 113 ASP C CA 1
ATOM 7090 C C . ASP C 3 35 ? 6.465 62.397 -5.085 1.00 54.10 113 ASP C C 1
ATOM 7091 O O . ASP C 3 35 ? 7.148 61.520 -5.636 1.00 50.74 113 ASP C O 1
ATOM 7096 N N . ALA C 3 36 ? 5.190 62.628 -5.387 1.00 51.56 114 ALA C N 1
ATOM 7097 C CA . ALA C 3 36 ? 4.437 61.791 -6.317 1.00 53.60 114 ALA C CA 1
ATOM 7098 C C . ALA C 3 36 ? 5.036 61.765 -7.721 1.00 59.75 114 ALA C C 1
ATOM 7099 O O . ALA C 3 36 ? 5.073 60.706 -8.365 1.00 57.13 114 ALA C O 1
ATOM 7101 N N . ILE C 3 37 ? 5.496 62.923 -8.193 1.00 54.47 115 ILE C N 1
ATOM 7102 C CA . ILE C 3 37 ? 6.085 63.020 -9.522 1.00 50.86 115 ILE C CA 1
ATOM 7103 C C . ILE C 3 37 ? 7.420 62.293 -9.565 1.00 59.41 115 ILE C C 1
ATOM 7104 O O . ILE C 3 37 ? 7.785 61.710 -10.589 1.00 62.62 115 ILE C O 1
ATOM 7109 N N . LYS C 3 38 ? 8.146 62.311 -8.451 1.00 56.25 116 LYS C N 1
ATOM 7110 C CA . LYS C 3 38 ? 9.391 61.566 -8.388 1.00 58.14 116 LYS C CA 1
ATOM 7111 C C . LYS C 3 38 ? 9.074 60.071 -8.329 1.00 64.25 116 LYS C C 1
ATOM 7112 O O . LYS C 3 38 ? 9.677 59.267 -9.049 1.00 69.72 116 LYS C O 1
ATOM 7118 N N . ALA C 3 39 ? 8.110 59.696 -7.494 1.00 61.80 117 ALA C N 1
ATOM 7119 C CA . ALA C 3 39 ? 7.763 58.281 -7.334 1.00 57.62 117 ALA C CA 1
ATOM 7120 C C . ALA C 3 39 ? 7.242 57.656 -8.640 1.00 58.25 117 ALA C C 1
ATOM 7121 O O . ALA C 3 39 ? 7.657 56.561 -9.013 1.00 61.12 117 ALA C O 1
ATOM 7123 N N . MET C 3 40 ? 6.342 58.350 -9.333 1.00 53.56 118 MET C N 1
ATOM 7124 C CA . MET C 3 40 ? 5.798 57.847 -10.596 1.00 49.44 118 MET C CA 1
ATOM 7125 C C . MET C 3 40 ? 6.872 57.697 -11.680 1.00 56.86 118 MET C C 1
ATOM 7126 O O . MET C 3 40 ? 6.859 56.740 -12.456 1.00 54.84 118 MET C O 1
ATOM 7131 N N . LYS C 3 41 ? 7.799 58.647 -11.741 1.00 58.58 119 LYS C N 1
ATOM 7132 C CA . LYS C 3 41 ? 8.874 58.573 -12.721 1.00 56.28 119 LYS C CA 1
ATOM 7133 C C . LYS C 3 41 ? 9.810 57.393 -12.427 1.00 60.34 119 LYS C C 1
ATOM 7134 O O . LYS C 3 41 ? 10.281 56.718 -13.340 1.00 61.16 119 LYS C O 1
ATOM 7140 N N . ALA C 3 42 ? 10.074 57.152 -11.145 1.00 58.64 120 ALA C N 1
ATOM 7141 C CA . ALA C 3 42 ? 10.960 56.067 -10.725 1.00 52.90 120 ALA C CA 1
ATOM 7142 C C . ALA C 3 42 ? 10.360 54.704 -11.057 1.00 48.88 120 ALA C C 1
ATOM 7143 O O . ALA C 3 42 ? 11.032 53.824 -11.600 1.00 43.40 120 ALA C O 1
ATOM 7145 N N . TYR C 3 43 ? 9.079 54.562 -10.730 1.00 48.54 121 TYR C N 1
ATOM 7146 C CA . TYR C 3 43 ? 8.333 53.328 -10.920 1.00 46.93 121 TYR C CA 1
ATOM 7147 C C . TYR C 3 43 ? 8.249 52.835 -12.364 1.00 47.15 121 TYR C C 1
ATOM 7148 O O . TYR C 3 43 ? 8.215 51.634 -12.586 1.00 54.27 121 TYR C O 1
ATOM 7157 N N . ILE C 3 44 ? 8.191 53.742 -13.341 1.00 53.48 122 ILE C N 1
ATOM 7158 C CA . ILE C 3 44 ? 8.076 53.330 -14.749 1.00 55.11 122 ILE C CA 1
ATOM 7159 C C . ILE C 3 44 ? 9.428 53.157 -15.457 1.00 56.30 122 ILE C C 1
ATOM 7160 O O . ILE C 3 44 ? 9.468 52.898 -16.657 1.00 55.24 122 ILE C O 1
ATOM 7165 N N . GLN C 3 45 ? 10.527 53.299 -14.717 1.00 58.28 123 GLN C N 1
ATOM 7166 C CA . GLN C 3 45 ? 11.862 53.013 -15.251 1.00 55.86 123 GLN C CA 1
ATOM 7167 C C . GLN C 3 45 ? 12.160 51.522 -15.205 1.00 62.19 123 GLN C C 1
ATOM 7168 O O . GLN C 3 45 ? 12.018 50.886 -14.162 1.00 66.81 123 GLN C O 1
ATOM 7174 N N . PRO C 3 46 ? 12.585 50.958 -16.338 1.00 68.77 124 PRO C N 1
ATOM 7175 C CA . PRO C 3 46 ? 12.914 49.531 -16.457 1.00 70.76 124 PRO C CA 1
ATOM 7176 C C . PRO C 3 46 ? 14.187 49.124 -15.707 1.00 71.87 124 PRO C C 1
ATOM 7177 O O . PRO C 3 46 ? 15.015 49.983 -15.392 1.00 65.13 124 PRO C O 1
ATOM 7181 N N . ALA C 3 47 ? 14.322 47.825 -15.428 1.00 77.80 125 ALA C N 1
ATOM 7182 C CA . ALA C 3 47 ? 15.544 47.246 -14.861 1.00 78.27 125 ALA C CA 1
ATOM 7183 C C . ALA C 3 47 ? 16.769 47.556 -15.718 1.00 81.92 125 ALA C C 1
ATOM 7184 O O . ALA C 3 47 ? 17.879 47.113 -15.419 1.00 88.31 125 ALA C O 1
ATOM 7186 N N . THR D 1 8 ? -74.168 -10.656 -87.698 1.00 166.69 7 THR E N 1
ATOM 7187 C CA . THR D 1 8 ? -73.506 -11.222 -86.527 1.00 164.17 7 THR E CA 1
ATOM 7188 C C . THR D 1 8 ? -72.535 -12.343 -86.916 1.00 162.70 7 THR E C 1
ATOM 7189 O O . THR D 1 8 ? -71.746 -12.801 -86.084 1.00 163.35 7 THR E O 1
ATOM 7193 N N . ARG D 1 9 ? -72.604 -12.786 -88.174 1.00 154.95 8 ARG E N 1
ATOM 7194 C CA . ARG D 1 9 ? -71.592 -13.679 -88.736 1.00 141.83 8 ARG E CA 1
ATOM 7195 C C . ARG D 1 9 ? -70.213 -13.060 -88.553 1.00 140.26 8 ARG E C 1
ATOM 7196 O O . ARG D 1 9 ? -69.223 -13.761 -88.351 1.00 137.34 8 ARG E O 1
ATOM 7204 N N . GLU D 1 10 ? -70.165 -11.733 -88.642 1.00 141.63 9 GLU E N 1
ATOM 7205 C CA . GLU D 1 10 ? -68.927 -10.988 -88.453 1.00 143.14 9 GLU E CA 1
ATOM 7206 C C . GLU D 1 10 ? -68.426 -11.123 -87.019 1.00 144.15 9 GLU E C 1
ATOM 7207 O O . GLU D 1 10 ? -67.221 -11.202 -86.777 1.00 139.79 9 GLU E O 1
ATOM 7213 N N . ALA D 1 11 ? -69.361 -11.146 -86.073 1.00 145.06 10 ALA E N 1
ATOM 7214 C CA . ALA D 1 11 ? -69.019 -11.290 -84.664 1.00 140.30 10 ALA E CA 1
ATOM 7215 C C . ALA D 1 11 ? -68.254 -12.590 -84.415 1.00 140.25 10 ALA E C 1
ATOM 7216 O O . ALA D 1 11 ? -67.333 -12.626 -83.596 1.00 140.39 10 ALA E O 1
ATOM 7218 N N . ASN D 1 12 ? -68.634 -13.651 -85.127 1.00 138.66 11 ASN E N 1
ATOM 7219 C CA . ASN D 1 12 ? -67.960 -14.942 -85.005 1.00 132.12 11 ASN E CA 1
ATOM 7220 C C . ASN D 1 12 ? -66.515 -14.913 -85.496 1.00 129.53 11 ASN E C 1
ATOM 7221 O O . ASN D 1 12 ? -65.647 -15.549 -84.904 1.00 128.66 11 ASN E O 1
ATOM 7226 N N . LEU D 1 13 ? -66.258 -14.191 -86.583 1.00 130.55 12 LEU E N 1
ATOM 7227 C CA . LEU D 1 13 ? -64.895 -14.067 -87.094 1.00 129.96 12 LEU E CA 1
ATOM 7228 C C . LEU D 1 13 ? -64.001 -13.356 -86.080 1.00 132.46 12 LEU E C 1
ATOM 7229 O O . LEU D 1 13 ? -62.820 -13.675 -85.950 1.00 129.51 12 LEU E O 1
ATOM 7234 N N . PHE D 1 14 ? -64.576 -12.394 -85.363 1.00 134.17 13 PHE E N 1
ATOM 7235 C CA . PHE D 1 14 ? -63.859 -11.678 -84.313 1.00 135.21 13 PHE E CA 1
ATOM 7236 C C . PHE D 1 14 ? -63.362 -12.661 -83.253 1.00 135.93 13 PHE E C 1
ATOM 7237 O O . PHE D 1 14 ? -62.166 -12.726 -82.969 1.00 131.26 13 PHE E O 1
ATOM 7245 N N . ARG D 1 15 ? -64.289 -13.425 -82.678 1.00 140.28 14 ARG E N 1
ATOM 7246 C CA . ARG D 1 15 ? -63.953 -14.487 -81.728 1.00 142.04 14 ARG E CA 1
ATOM 7247 C C . ARG D 1 15 ? -63.032 -15.522 -82.362 1.00 138.36 14 ARG E C 1
ATOM 7248 O O . ARG D 1 15 ? -62.171 -16.102 -81.695 1.00 136.89 14 ARG E O 1
ATOM 7256 N N . THR D 1 16 ? -63.240 -15.759 -83.653 1.00 136.98 15 THR E N 1
ATOM 7257 C CA . THR D 1 16 ? -62.366 -16.626 -84.425 1.00 132.58 15 THR E CA 1
ATOM 7258 C C . THR D 1 16 ? -60.951 -16.072 -84.361 1.00 123.71 15 THR E C 1
ATOM 7259 O O . THR D 1 16 ? -59.996 -16.813 -84.150 1.00 125.95 15 THR E O 1
ATOM 7263 N N . VAL D 1 17 ? -60.833 -14.755 -84.508 1.00 116.64 16 VAL E N 1
ATOM 7264 C CA . VAL D 1 17 ? -59.545 -14.075 -84.407 1.00 108.58 16 VAL E CA 1
ATOM 7265 C C . VAL D 1 17 ? -58.908 -14.245 -83.024 1.00 111.94 16 VAL E C 1
ATOM 7266 O O . VAL D 1 17 ? -57.689 -14.388 -82.912 1.00 109.66 16 VAL E O 1
ATOM 7270 N N . ILE D 1 18 ? -59.738 -14.232 -81.981 1.00 115.61 17 ILE E N 1
ATOM 7271 C CA . ILE D 1 18 ? -59.245 -14.260 -80.607 1.00 115.04 17 ILE E CA 1
ATOM 7272 C C . ILE D 1 18 ? -58.535 -15.557 -80.274 1.00 124.98 17 ILE E C 1
ATOM 7273 O O . ILE D 1 18 ? -57.310 -15.575 -80.149 1.00 123.92 17 ILE E O 1
ATOM 7278 N N . ARG D 1 19 ? -59.312 -16.627 -80.100 1.00 135.52 18 ARG E N 1
ATOM 7279 C CA . ARG D 1 19 ? -58.755 -17.934 -79.779 1.00 148.84 18 ARG E CA 1
ATOM 7280 C C . ARG D 1 19 ? -57.590 -18.221 -80.681 1.00 160.38 18 ARG E C 1
ATOM 7281 O O . ARG D 1 19 ? -56.509 -18.572 -80.222 1.00 157.25 18 ARG E O 1
ATOM 7289 N N . HIS D 1 20 ? -57.820 -18.026 -81.970 1.00 170.63 19 HIS E N 1
ATOM 7290 C CA . HIS D 1 20 ? -56.802 -18.293 -82.970 1.00 177.00 19 HIS E CA 1
ATOM 7291 C C . HIS D 1 20 ? -55.505 -17.529 -82.696 1.00 173.48 19 HIS E C 1
ATOM 7292 O O . HIS D 1 20 ? -54.420 -18.066 -82.869 1.00 181.85 19 HIS E O 1
ATOM 7299 N N . TYR D 1 21 ? -55.606 -16.297 -82.223 1.00 156.47 20 TYR E N 1
ATOM 7300 C CA . TYR D 1 21 ? -54.402 -15.594 -81.795 1.00 138.54 20 TYR E CA 1
ATOM 7301 C C . TYR D 1 21 ? -53.717 -16.357 -80.663 1.00 135.03 20 TYR E C 1
ATOM 7302 O O . TYR D 1 21 ? -52.508 -16.599 -80.710 1.00 132.64 20 TYR E O 1
ATOM 7311 N N . GLU D 1 22 ? -54.502 -16.758 -79.664 1.00 134.12 21 GLU E N 1
ATOM 7312 C CA . GLU D 1 22 ? -53.972 -17.308 -78.414 1.00 133.23 21 GLU E CA 1
ATOM 7313 C C . GLU D 1 22 ? -53.136 -18.585 -78.577 1.00 140.15 21 GLU E C 1
ATOM 7314 O O . GLU D 1 22 ? -52.137 -18.754 -77.874 1.00 142.68 21 GLU E O 1
ATOM 7320 N N . ASP D 1 23 ? -53.519 -19.479 -79.487 1.00 142.46 22 ASP E N 1
ATOM 7321 C CA . ASP D 1 23 ? -52.641 -20.616 -79.773 1.00 144.82 22 ASP E CA 1
ATOM 7322 C C . ASP D 1 23 ? -51.435 -20.135 -80.582 1.00 144.66 22 ASP E C 1
ATOM 7323 O O . ASP D 1 23 ? -50.300 -20.509 -80.280 1.00 149.20 22 ASP E O 1
ATOM 7328 N N . LYS D 1 24 ? -51.685 -19.299 -81.589 1.00 142.87 23 LYS E N 1
ATOM 7329 C CA . LYS D 1 24 ? -50.621 -18.645 -82.351 1.00 141.83 23 LYS E CA 1
ATOM 7330 C C . LYS D 1 24 ? -51.194 -17.867 -83.539 1.00 154.56 23 LYS E C 1
ATOM 7331 O O . LYS D 1 24 ? -51.095 -16.638 -83.595 1.00 138.29 23 LYS E O 1
ATOM 7337 N N . GLN D 1 25 ? -51.797 -18.608 -84.470 1.00 177.54 24 GLN E N 1
ATOM 7338 C CA . GLN D 1 25 ? -52.435 -18.085 -85.686 1.00 179.64 24 GLN E CA 1
ATOM 7339 C C . GLN D 1 25 ? -51.624 -17.032 -86.408 1.00 175.14 24 GLN E C 1
ATOM 7340 O O . GLN D 1 25 ? -52.099 -15.916 -86.631 1.00 174.85 24 GLN E O 1
ATOM 7346 N N . TYR D 1 26 ? -50.411 -17.410 -86.789 1.00 173.28 25 TYR E N 1
ATOM 7347 C CA . TYR D 1 26 ? -49.524 -16.541 -87.539 1.00 164.65 25 TYR E CA 1
ATOM 7348 C C . TYR D 1 26 ? -50.248 -15.883 -88.713 1.00 161.82 25 TYR E C 1
ATOM 7349 O O . TYR D 1 26 ? -49.980 -14.723 -89.033 1.00 160.18 25 TYR E O 1
ATOM 7358 N N . LYS D 1 27 ? -51.187 -16.605 -89.328 1.00 163.36 26 LYS E N 1
ATOM 7359 C CA . LYS D 1 27 ? -51.907 -16.072 -90.484 1.00 154.18 26 LYS E CA 1
ATOM 7360 C C . LYS D 1 27 ? -53.352 -16.560 -90.653 1.00 153.46 26 LYS E C 1
ATOM 7361 O O . LYS D 1 27 ? -54.121 -15.953 -91.394 1.00 153.04 26 LYS E O 1
ATOM 7367 N N . ARG D 1 28 ? -53.726 -17.649 -89.986 1.00 154.59 27 ARG E N 1
ATOM 7368 C CA . ARG D 1 28 ? -55.063 -18.217 -90.173 1.00 154.29 27 ARG E CA 1
ATOM 7369 C C . ARG D 1 28 ? -56.122 -17.482 -89.344 1.00 152.74 27 ARG E C 1
ATOM 7370 O O . ARG D 1 28 ? -57.309 -17.820 -89.378 1.00 154.63 27 ARG E O 1
ATOM 7378 N N . GLY D 1 29 ? -55.677 -16.474 -88.602 1.00 149.08 28 GLY E N 1
ATOM 7379 C CA . GLY D 1 29 ? -56.556 -15.609 -87.834 1.00 145.51 28 GLY E CA 1
ATOM 7380 C C . GLY D 1 29 ? -56.215 -14.190 -88.238 1.00 137.42 28 GLY E C 1
ATOM 7381 O O . GLY D 1 29 ? -56.986 -13.250 -88.028 1.00 134.25 28 GLY E O 1
ATOM 7382 N N . LEU D 1 30 ? -55.024 -14.057 -8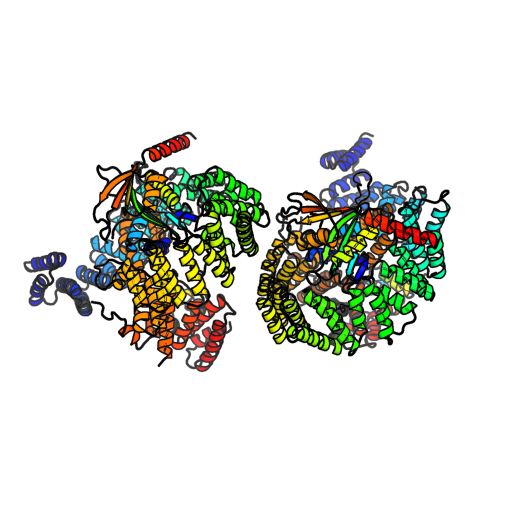8.815 1.00 134.58 29 LEU E N 1
ATOM 7383 C CA . LEU D 1 30 ? -54.605 -12.854 -89.519 1.00 125.38 29 LEU E CA 1
ATOM 7384 C C . LEU D 1 30 ? -55.369 -12.737 -90.836 1.00 132.92 29 LEU E C 1
ATOM 7385 O O . LEU D 1 30 ? -55.661 -11.637 -91.296 1.00 126.47 29 LEU E O 1
ATOM 7390 N N . LYS D 1 31 ? -55.687 -13.885 -91.432 1.00 147.06 30 LYS E N 1
ATOM 7391 C CA . LYS D 1 31 ? -56.514 -13.946 -92.638 1.00 151.05 30 LYS E CA 1
ATOM 7392 C C . LYS D 1 31 ? -58.004 -13.887 -92.282 1.00 148.47 30 LYS E C 1
ATOM 7393 O O . LYS D 1 31 ? -58.820 -13.377 -93.056 1.00 147.93 30 LYS E O 1
ATOM 7399 N N . ALA D 1 32 ? -58.350 -14.410 -91.107 1.00 145.34 31 ALA E N 1
ATOM 7400 C CA . ALA D 1 32 ? -59.722 -14.352 -90.606 1.00 142.63 31 ALA E CA 1
ATOM 7401 C C . ALA D 1 32 ? -60.123 -12.909 -90.318 1.00 145.66 31 ALA E C 1
ATOM 7402 O O . ALA D 1 32 ? -61.304 -12.557 -90.383 1.00 140.97 31 ALA E O 1
ATOM 7404 N N . ALA D 1 33 ? -59.127 -12.083 -89.998 1.00 149.14 32 ALA E N 1
ATOM 7405 C CA . ALA D 1 33 ? -59.328 -10.654 -89.745 1.00 141.61 32 ALA E CA 1
ATOM 7406 C C . ALA D 1 33 ? -59.218 -9.841 -91.035 1.00 136.27 32 ALA E C 1
ATOM 7407 O O . ALA D 1 33 ? -59.936 -8.855 -91.220 1.00 135.62 32 ALA E O 1
ATOM 7409 N N . GLU D 1 34 ? -58.313 -10.251 -91.920 1.00 131.86 33 GLU E N 1
ATOM 7410 C CA . GLU D 1 34 ? -58.200 -9.626 -93.232 1.00 124.66 33 GLU E CA 1
ATOM 7411 C C . GLU D 1 34 ? -59.538 -9.690 -93.954 1.00 117.76 33 GLU E C 1
ATOM 7412 O O . GLU D 1 34 ? -59.878 -8.783 -94.710 1.00 110.00 33 GLU E O 1
ATOM 7418 N N . GLN D 1 35 ? -60.299 -10.756 -93.708 1.00 123.00 34 GLN E N 1
ATOM 7419 C CA . GLN D 1 35 ? -61.617 -10.906 -94.321 1.00 127.37 34 GLN E CA 1
ATOM 7420 C C . GLN D 1 35 ? -62.595 -9.876 -93.757 1.00 123.20 34 GLN E C 1
ATOM 7421 O O . GLN D 1 35 ? -63.462 -9.373 -94.469 1.00 123.11 34 GLN E O 1
ATOM 7427 N N . ILE D 1 36 ? -62.450 -9.563 -92.474 1.00 120.97 35 ILE E N 1
ATOM 7428 C CA . ILE D 1 36 ? -63.280 -8.538 -91.848 1.00 117.82 35 ILE E CA 1
ATOM 7429 C C . ILE D 1 36 ? -62.912 -7.159 -92.392 1.00 119.86 35 ILE E C 1
ATOM 7430 O O . ILE D 1 36 ? -63.772 -6.291 -92.552 1.00 108.90 35 ILE E O 1
ATOM 7435 N N . LEU D 1 37 ? -61.626 -6.979 -92.690 1.00 125.67 36 LEU E N 1
ATOM 7436 C CA . LEU D 1 37 ? -61.084 -5.674 -93.073 1.00 123.34 36 LEU E CA 1
ATOM 7437 C C . LEU D 1 37 ? -61.236 -5.359 -94.570 1.00 124.34 36 LEU E C 1
ATOM 7438 O O . LEU D 1 37 ? -60.935 -4.244 -95.004 1.00 126.11 36 LEU E O 1
ATOM 7443 N N . LYS D 1 38 ? -61.691 -6.329 -95.359 1.00 124.46 37 LYS E N 1
ATOM 7444 C CA . LYS D 1 38 ? -62.001 -6.057 -96.762 1.00 120.69 37 LYS E CA 1
ATOM 7445 C C . LYS D 1 38 ? -63.477 -5.701 -96.900 1.00 124.85 37 LYS E C 1
ATOM 7446 O O . LYS D 1 38 ? -63.895 -5.128 -97.899 1.00 127.69 37 LYS E O 1
ATOM 7452 N N . LYS D 1 39 ? -64.254 -6.047 -95.879 1.00 129.88 38 LYS E N 1
ATOM 7453 C CA . LYS D 1 39 ? -65.657 -5.663 -95.786 1.00 136.32 38 LYS E CA 1
ATOM 7454 C C . LYS D 1 39 ? -65.817 -4.422 -94.909 1.00 138.68 38 LYS E C 1
ATOM 7455 O O . LYS D 1 39 ? -66.710 -3.605 -95.129 1.00 134.83 38 LYS E O 1
ATOM 7461 N N . ASN D 1 40 ? -64.942 -4.296 -93.911 1.00 139.66 39 ASN E N 1
ATOM 7462 C CA . ASN D 1 40 ? -64.966 -3.170 -92.983 1.00 136.65 39 ASN E CA 1
ATOM 7463 C C . ASN D 1 40 ? -63.550 -2.759 -92.576 1.00 133.67 39 ASN E C 1
ATOM 7464 O O . ASN D 1 40 ? -63.064 -3.150 -91.508 1.00 136.96 39 ASN E O 1
ATOM 7469 N N . PRO D 1 41 ? -62.891 -1.956 -93.429 1.00 121.60 40 PRO E N 1
ATOM 7470 C CA . PRO D 1 41 ? -61.480 -1.579 -93.287 1.00 107.57 40 PRO E CA 1
ATOM 7471 C C . PRO D 1 41 ? -61.218 -0.621 -92.126 1.00 98.33 40 PRO E C 1
ATOM 7472 O O . PRO D 1 41 ? -60.058 -0.317 -91.850 1.00 91.50 40 PRO E O 1
ATOM 7476 N N . LYS D 1 42 ? -62.270 -0.161 -91.457 1.00 99.35 41 LYS E N 1
ATOM 7477 C CA . LYS D 1 42 ? -62.102 0.743 -90.321 1.00 94.81 41 LYS E CA 1
ATOM 7478 C C . LYS D 1 42 ? -62.789 0.233 -89.049 1.00 92.85 41 LYS E C 1
ATOM 7479 O O . LYS D 1 42 ? -63.498 0.977 -88.369 1.00 92.67 41 LYS E O 1
ATOM 7485 N N . HIS D 1 43 ? -62.569 -1.037 -88.727 1.00 92.49 42 HIS E N 1
ATOM 7486 C CA . HIS D 1 43 ? -63.100 -1.607 -87.495 1.00 87.20 42 HIS E CA 1
ATOM 7487 C C . HIS D 1 43 ? -61.998 -1.695 -86.457 1.00 79.60 42 HIS E C 1
ATOM 7488 O O . HIS D 1 43 ? -61.113 -2.544 -86.556 1.00 75.66 42 HIS E O 1
ATOM 7495 N N . GLY D 1 44 ? -62.058 -0.810 -85.469 1.00 77.55 43 GLY E N 1
ATOM 7496 C CA . GLY D 1 44 ? -61.005 -0.671 -84.478 1.00 67.95 43 GLY E CA 1
ATOM 7497 C C . GLY D 1 44 ? -60.529 -1.958 -83.826 1.00 72.16 43 GLY E C 1
ATOM 7498 O O . GLY D 1 44 ? -59.327 -2.234 -83.776 1.00 74.98 43 GLY E O 1
ATOM 7499 N N . ASP D 1 45 ? -61.463 -2.752 -83.320 1.00 71.60 44 ASP E N 1
ATOM 7500 C CA . ASP D 1 45 ? -61.096 -3.970 -82.608 1.00 73.51 44 ASP E CA 1
ATOM 7501 C C . ASP D 1 45 ? -60.343 -4.948 -83.504 1.00 76.62 44 ASP E C 1
ATOM 7502 O O . ASP D 1 45 ? -59.427 -5.633 -83.049 1.00 77.30 44 ASP E O 1
ATOM 7507 N N . THR D 1 46 ? -60.712 -4.993 -84.780 1.00 84.64 45 THR E N 1
ATOM 7508 C CA . THR D 1 46 ? -60.099 -5.929 -85.713 1.00 82.11 45 THR E CA 1
ATOM 7509 C C . THR D 1 46 ? -58.688 -5.491 -86.093 1.00 80.65 45 THR E C 1
ATOM 7510 O O . THR D 1 46 ? -57.765 -6.305 -86.133 1.00 82.33 45 THR E O 1
ATOM 7514 N N . MET D 1 47 ? -58.524 -4.203 -86.363 1.00 77.59 46 MET E N 1
ATOM 7515 C CA . MET D 1 47 ? -57.205 -3.650 -86.626 1.00 76.06 46 MET E CA 1
ATOM 7516 C C . MET D 1 47 ? -56.277 -3.865 -85.450 1.00 74.58 46 MET E C 1
ATOM 7517 O O . MET D 1 47 ? -55.117 -4.227 -85.641 1.00 77.47 46 MET E O 1
ATOM 7522 N N . SER D 1 48 ? -56.789 -3.639 -84.239 1.00 72.36 47 SER E N 1
ATOM 7523 C CA . SER D 1 48 ? -56.014 -3.864 -83.023 1.00 73.25 47 SER E CA 1
ATOM 7524 C C . SER D 1 48 ? -55.527 -5.294 -82.975 1.00 80.72 47 SER E C 1
ATOM 7525 O O . SER D 1 48 ? -54.329 -5.543 -82.839 1.00 83.38 47 SER E O 1
ATOM 7528 N N . MET D 1 49 ? -56.473 -6.226 -83.083 1.00 88.12 48 MET E N 1
ATOM 7529 C CA . MET D 1 49 ? -56.173 -7.656 -83.017 1.00 89.31 48 MET E CA 1
ATOM 7530 C C . MET D 1 49 ? -55.161 -8.029 -84.081 1.00 83.65 48 MET E C 1
ATOM 7531 O O . MET D 1 49 ? -54.310 -8.885 -83.864 1.00 85.85 48 MET E O 1
ATOM 7536 N N . LYS D 1 50 ? -55.251 -7.368 -85.231 1.00 93.58 49 LYS E N 1
ATOM 7537 C CA . LYS D 1 50 ? -54.263 -7.544 -86.287 1.00 92.48 49 LYS E CA 1
ATOM 7538 C C . LYS D 1 50 ? -52.892 -7.058 -85.808 1.00 92.52 49 LYS E C 1
ATOM 7539 O O . LYS D 1 50 ? -51.894 -7.765 -85.955 1.00 92.99 49 LYS E O 1
ATOM 7545 N N . ALA D 1 51 ? -52.858 -5.862 -85.221 1.00 87.24 50 ALA E N 1
ATOM 7546 C CA . ALA D 1 51 ? -51.620 -5.277 -84.700 1.00 87.09 50 ALA E CA 1
ATOM 7547 C C . ALA D 1 51 ? -50.957 -6.197 -83.674 1.00 94.13 50 ALA E C 1
ATOM 7548 O O . ALA D 1 51 ? -49.729 -6.284 -83.590 1.00 95.24 50 ALA E O 1
ATOM 7550 N N . LEU D 1 52 ? -51.788 -6.883 -82.899 1.00 93.83 51 LEU E N 1
ATOM 7551 C CA . LEU D 1 52 ? -51.313 -7.825 -81.903 1.00 90.35 51 LEU E CA 1
ATOM 7552 C C . LEU D 1 52 ? -50.594 -8.984 -82.583 1.00 100.33 51 LEU E C 1
ATOM 7553 O O . LEU D 1 52 ? -49.498 -9.363 -82.179 1.00 111.98 51 LEU E O 1
ATOM 7558 N N . ILE D 1 53 ? -51.210 -9.541 -83.620 1.00 99.33 52 ILE E N 1
ATOM 7559 C CA . ILE D 1 53 ? -50.595 -10.634 -84.369 1.00 105.03 52 ILE E CA 1
ATOM 7560 C C . ILE D 1 53 ? -49.370 -10.157 -85.140 1.00 104.57 52 ILE E C 1
ATOM 7561 O O . ILE D 1 53 ? -48.368 -10.859 -85.222 1.00 112.06 52 ILE E O 1
ATOM 7566 N N . LEU D 1 54 ? -49.457 -8.962 -85.709 1.00 96.29 53 LEU E N 1
ATOM 7567 C CA . LEU D 1 54 ? -48.348 -8.406 -86.474 1.00 97.65 53 LEU E CA 1
ATOM 7568 C C . LEU D 1 54 ? -47.167 -8.069 -85.578 1.00 103.04 53 LEU E C 1
ATOM 7569 O O . LEU D 1 54 ? -46.029 -7.954 -86.044 1.00 97.33 53 LEU E O 1
ATOM 7574 N N . ASN D 1 55 ? -47.449 -7.898 -84.289 1.00 107.04 54 ASN E N 1
ATOM 7575 C CA . ASN D 1 55 ? -46.413 -7.557 -83.325 1.00 109.01 54 ASN E CA 1
ATOM 7576 C C . ASN D 1 55 ? -45.423 -8.697 -83.161 1.00 112.56 54 ASN E C 1
ATOM 7577 O O . ASN D 1 55 ? -44.241 -8.467 -82.912 1.00 116.89 54 ASN E O 1
ATOM 7582 N N . ALA D 1 56 ? -45.910 -9.926 -83.298 1.00 112.70 55 ALA E N 1
ATOM 7583 C CA . ALA D 1 56 ? -45.035 -11.090 -83.334 1.00 116.53 55 ALA E CA 1
ATOM 7584 C C . ALA D 1 56 ? -44.125 -11.047 -84.567 1.00 124.59 55 ALA E C 1
ATOM 7585 O O . ALA D 1 56 ? -43.001 -11.537 -84.532 1.00 124.87 55 ALA E O 1
ATOM 7587 N N . GLN D 1 57 ? -44.613 -10.449 -85.652 1.00 127.13 56 GLN E N 1
ATOM 7588 C CA . GLN D 1 57 ? -43.844 -10.363 -86.892 1.00 134.32 56 GLN E CA 1
ATOM 7589 C C . GLN D 1 57 ? -42.581 -9.513 -86.745 1.00 132.24 56 GLN E C 1
ATOM 7590 O O . GLN D 1 57 ? -41.669 -9.596 -87.568 1.00 138.71 56 GLN E O 1
ATOM 7596 N N . GLY D 1 58 ? -42.528 -8.694 -85.703 1.00 125.56 57 GLY E N 1
ATOM 7597 C CA . GLY D 1 58 ? -41.373 -7.846 -85.483 1.00 122.95 57 GLY E CA 1
ATOM 7598 C C . GLY D 1 58 ? -41.483 -6.560 -86.273 1.00 121.72 57 GLY E C 1
ATOM 7599 O O . GLY D 1 58 ? -40.681 -5.642 -86.095 1.00 119.91 57 GLY E O 1
ATOM 7600 N N . LYS D 1 59 ? -42.483 -6.491 -87.150 1.00 120.90 58 LYS E N 1
ATOM 7601 C CA . LYS D 1 59 ? -42.809 -5.245 -87.830 1.00 118.24 58 LYS E CA 1
ATOM 7602 C C . LYS D 1 59 ? -43.394 -4.301 -86.790 1.00 112.38 58 LYS E C 1
ATOM 7603 O O . LYS D 1 59 ? -44.509 -3.794 -86.934 1.00 114.62 58 LYS E O 1
ATOM 7609 N N . THR D 1 60 ? -42.618 -4.084 -85.736 1.00 105.87 59 THR E N 1
ATOM 7610 C CA . THR D 1 60 ? -43.089 -3.420 -84.540 1.00 106.92 59 THR E CA 1
ATOM 7611 C C . THR D 1 60 ? -43.524 -1.989 -84.814 1.00 114.89 59 THR E C 1
ATOM 7612 O O . THR D 1 60 ? -44.524 -1.531 -84.264 1.00 115.78 59 THR E O 1
ATOM 7616 N N . GLU D 1 61 ? -42.781 -1.286 -85.666 1.00 117.34 60 GLU E N 1
ATOM 7617 C CA . GLU D 1 61 ? -43.147 0.082 -86.016 1.00 113.42 60 GLU E CA 1
ATOM 7618 C C . GLU D 1 61 ? -44.479 0.068 -86.738 1.00 108.38 60 GLU E C 1
ATOM 7619 O O . GLU D 1 61 ? -45.282 0.990 -86.587 1.00 104.10 60 GLU E O 1
ATOM 7625 N N . GLU D 1 62 ? -44.716 -0.997 -87.501 1.00 111.16 61 GLU E N 1
ATOM 7626 C CA . GLU D 1 62 ? -45.980 -1.173 -88.215 1.00 106.68 61 GLU E CA 1
ATOM 7627 C C . GLU D 1 62 ? -47.078 -1.662 -87.277 1.00 95.77 61 GLU E C 1
ATOM 7628 O O . GLU D 1 62 ? -48.223 -1.216 -87.366 1.00 94.78 61 GLU E O 1
ATOM 7634 N N . ALA D 1 63 ? -46.736 -2.578 -86.380 1.00 88.81 62 ALA E N 1
ATOM 7635 C CA . ALA D 1 63 ? -47.686 -3.005 -85.363 1.00 80.32 62 ALA E CA 1
ATOM 7636 C C . ALA D 1 63 ? -48.164 -1.797 -84.544 1.00 77.39 62 ALA E C 1
ATOM 7637 O O . ALA D 1 63 ? -49.356 -1.651 -84.279 1.00 82.76 62 ALA E O 1
ATOM 7639 N N . PHE D 1 64 ? -47.237 -0.921 -84.169 1.00 70.16 63 PHE E N 1
ATOM 7640 C CA . PHE D 1 64 ? -47.577 0.265 -83.391 1.00 65.61 63 PHE E CA 1
ATOM 7641 C C . PHE D 1 64 ? -48.405 1.250 -84.193 1.00 78.14 63 PHE E C 1
ATOM 7642 O O . PHE D 1 64 ? -49.432 1.738 -83.725 1.00 78.18 63 PHE E O 1
ATOM 7650 N N . ALA D 1 65 ? -47.951 1.557 -85.401 1.00 81.07 64 ALA E N 1
ATOM 7651 C CA . ALA D 1 65 ? -48.653 2.530 -86.230 1.00 80.09 64 ALA E CA 1
ATOM 7652 C C . ALA D 1 65 ? -50.047 2.034 -86.584 1.00 75.72 64 ALA E C 1
ATOM 7653 O O . ALA D 1 65 ? -50.935 2.842 -86.840 1.00 77.09 64 ALA E O 1
ATOM 7655 N N . LEU D 1 66 ? -50.239 0.714 -86.588 1.00 74.35 65 LEU E N 1
ATOM 7656 C CA . LEU D 1 66 ? -51.563 0.140 -86.832 1.00 68.29 65 LEU E CA 1
ATOM 7657 C C . LEU D 1 66 ? -52.439 0.211 -85.584 1.00 76.21 65 LEU E C 1
ATOM 7658 O O . LEU D 1 66 ? -53.610 0.593 -85.663 1.00 64.87 65 LEU E O 1
ATOM 7663 N N . ALA D 1 67 ? -51.873 -0.170 -84.438 1.00 69.03 66 ALA E N 1
ATOM 7664 C CA . ALA D 1 67 ? -52.566 -0.041 -83.157 1.00 68.60 66 ALA E CA 1
ATOM 7665 C C . ALA D 1 67 ? -52.922 1.420 -82.901 1.00 69.04 66 ALA E C 1
ATOM 7666 O O . ALA D 1 67 ? -54.031 1.748 -82.476 1.00 66.97 66 ALA E O 1
ATOM 7668 N N . LYS D 1 68 ? -51.968 2.296 -83.188 1.00 66.57 67 LYS E N 1
ATOM 7669 C CA . LYS D 1 68 ? -52.140 3.722 -82.979 1.00 63.70 67 LYS E CA 1
ATOM 7670 C C . LYS D 1 68 ? -53.200 4.299 -83.917 1.00 62.90 67 LYS E C 1
ATOM 7671 O O . LYS D 1 68 ? -53.732 5.393 -83.687 1.00 59.04 67 LYS E O 1
ATOM 7677 N N . GLU D 1 69 ? -53.489 3.565 -84.988 1.00 63.93 68 GLU E N 1
ATOM 7678 C CA . GLU D 1 69 ? -54.525 3.959 -85.929 1.00 64.31 68 GLU E CA 1
ATOM 7679 C C . GLU D 1 69 ? -55.893 3.528 -85.399 1.00 63.08 68 GLU E C 1
ATOM 7680 O O . GLU D 1 69 ? -56.860 4.291 -85.445 1.00 60.47 68 GLU E O 1
ATOM 7686 N N . ALA D 1 70 ? -55.958 2.300 -84.888 1.00 60.29 69 ALA E N 1
ATOM 7687 C CA . ALA D 1 70 ? -57.174 1.768 -84.294 1.00 60.58 69 ALA E CA 1
ATOM 7688 C C . ALA D 1 70 ? -57.628 2.661 -83.154 1.00 59.57 69 ALA E C 1
ATOM 7689 O O . ALA D 1 70 ? -58.822 2.851 -82.935 1.00 59.34 69 ALA E O 1
ATOM 7691 N N . LEU D 1 71 ? -56.645 3.192 -82.430 1.00 56.43 70 LEU E N 1
ATOM 7692 C CA . LEU D 1 71 ? -56.846 4.191 -81.379 1.00 57.94 70 LEU E CA 1
ATOM 7693 C C . LEU D 1 71 ? -57.591 5.424 -81.877 1.00 56.35 70 LEU E C 1
ATOM 7694 O O . LEU D 1 71 ? -58.507 5.929 -81.229 1.00 54.27 70 LEU E O 1
ATOM 7699 N N . THR D 1 72 ? -57.168 5.920 -83.028 1.00 54.03 71 THR E N 1
ATOM 7700 C CA . THR D 1 72 ? -57.796 7.079 -83.612 1.00 63.62 71 THR E CA 1
ATOM 7701 C C . THR D 1 72 ? -59.191 6.727 -84.105 1.00 72.76 71 THR E C 1
ATOM 7702 O O . THR D 1 72 ? -60.138 7.485 -83.901 1.00 82.47 71 THR E O 1
ATOM 7706 N N . ILE D 1 73 ? -59.325 5.573 -84.746 1.00 66.44 72 ILE E N 1
ATOM 7707 C CA . ILE D 1 73 ? -60.620 5.164 -85.256 1.00 65.85 72 ILE E CA 1
ATOM 7708 C C . ILE D 1 73 ? -61.621 4.988 -84.121 1.00 66.04 72 ILE E C 1
ATOM 7709 O O . ILE D 1 73 ? -62.634 5.680 -84.071 1.00 61.90 72 ILE E O 1
ATOM 7714 N N . ASP D 1 74 ? -61.323 4.082 -83.196 1.00 62.76 73 ASP E N 1
ATOM 7715 C CA . ASP D 1 74 ? -62.202 3.852 -82.051 1.00 68.80 73 ASP E CA 1
ATOM 7716 C C . ASP D 1 74 ? -61.528 4.274 -80.737 1.00 69.27 73 ASP E C 1
ATOM 7717 O O . ASP D 1 74 ? -60.901 3.456 -80.049 1.00 74.87 73 ASP E O 1
ATOM 7722 N N . MET D 1 75 ? -61.675 5.552 -80.392 1.00 65.18 74 MET E N 1
ATOM 7723 C CA . MET D 1 75 ? -61.006 6.143 -79.234 1.00 53.35 74 MET E CA 1
ATOM 7724 C C . MET D 1 75 ? -61.526 5.624 -77.907 1.00 55.13 74 MET E C 1
ATOM 7725 O O . MET D 1 75 ? -60.850 5.739 -76.883 1.00 56.17 74 MET E O 1
ATOM 7730 N N . LYS D 1 76 ? -62.722 5.050 -77.915 1.00 53.20 75 LYS E N 1
ATOM 7731 C CA . LYS D 1 76 ? -63.340 4.629 -76.666 1.00 52.88 75 LYS E CA 1
ATOM 7732 C C . LYS D 1 76 ? -63.536 3.120 -76.520 1.00 53.43 75 LYS E C 1
ATOM 7733 O O . LYS D 1 76 ? -64.330 2.681 -75.694 1.00 53.42 75 LYS E O 1
ATOM 7739 N N . SER D 1 77 ? -62.804 2.326 -77.296 1.00 49.76 76 SER E N 1
ATOM 7740 C CA . SER D 1 77 ? -62.864 0.882 -77.129 1.00 45.87 76 SER E CA 1
ATOM 7741 C C . SER D 1 77 ? -61.752 0.416 -76.211 1.00 50.36 76 SER E C 1
ATOM 7742 O O . SER D 1 77 ? -60.589 0.738 -76.437 1.00 48.34 76 SER E O 1
ATOM 7745 N N . TYR D 1 78 ? -62.108 -0.353 -75.182 1.00 50.87 77 TYR E N 1
ATOM 7746 C CA . TYR D 1 78 ? -61.123 -0.846 -74.220 1.00 49.49 77 TYR E CA 1
ATOM 7747 C C . TYR D 1 78 ? -60.113 -1.779 -74.892 1.00 52.96 77 TYR E C 1
ATOM 7748 O O . TYR D 1 78 ? -58.953 -1.848 -74.480 1.00 52.76 77 TYR E O 1
ATOM 7757 N N . ILE D 1 79 ? -60.547 -2.482 -75.934 1.00 49.05 78 ILE E N 1
ATOM 7758 C CA . ILE D 1 79 ? -59.680 -3.451 -76.598 1.00 50.59 78 ILE E CA 1
ATOM 7759 C C . ILE D 1 79 ? -58.503 -2.765 -77.285 1.00 47.81 78 ILE E C 1
ATOM 7760 O O . ILE D 1 79 ? -57.353 -3.170 -77.103 1.00 41.94 78 ILE E O 1
ATOM 7765 N N . CYS D 1 80 ? -58.791 -1.727 -78.070 1.00 49.14 79 CYS E N 1
ATOM 7766 C CA . CYS D 1 80 ? -57.734 -0.972 -78.754 1.00 49.65 79 CYS E CA 1
ATOM 7767 C C . CYS D 1 80 ? -56.714 -0.405 -77.759 1.00 49.86 79 CYS E C 1
ATOM 7768 O O . CYS D 1 80 ? -55.506 -0.500 -77.977 1.00 47.10 79 CYS E O 1
ATOM 7771 N N . TRP D 1 81 ? -57.196 0.168 -76.662 1.00 39.10 80 TRP E N 1
ATOM 7772 C CA . TRP D 1 81 ? -56.293 0.712 -75.663 1.00 37.78 80 TRP E CA 1
ATOM 7773 C C . TRP D 1 81 ? -55.518 -0.398 -74.972 1.00 46.15 80 TRP E C 1
ATOM 7774 O O . TRP D 1 81 ? -54.336 -0.236 -74.655 1.00 39.94 80 TRP E O 1
ATOM 7785 N N . HIS D 1 82 ? -56.178 -1.536 -74.784 1.00 44.46 81 HIS E N 1
ATOM 7786 C CA . HIS D 1 82 ? -55.555 -2.675 -74.136 1.00 42.21 81 HIS E CA 1
ATOM 7787 C C . HIS D 1 82 ? -54.440 -3.258 -74.989 1.00 42.41 81 HIS E C 1
ATOM 7788 O O . HIS D 1 82 ? -53.352 -3.562 -74.493 1.00 39.56 81 HIS E O 1
ATOM 7795 N N . VAL D 1 83 ? -54.709 -3.415 -76.277 1.00 48.92 82 VAL E N 1
ATOM 7796 C CA . VAL D 1 83 ? -53.694 -3.912 -77.190 1.00 50.25 82 VAL E CA 1
ATOM 7797 C C . VAL D 1 83 ? -52.487 -2.981 -77.238 1.00 48.32 82 VAL E C 1
ATOM 7798 O O . VAL D 1 83 ? -51.343 -3.437 -77.240 1.00 47.72 82 VAL E O 1
ATOM 7802 N N . TYR D 1 84 ? -52.752 -1.677 -77.260 1.00 44.53 83 TYR E N 1
ATOM 7803 C CA . TYR D 1 84 ? -51.699 -0.664 -77.273 1.00 44.68 83 TYR E CA 1
ATOM 7804 C C . TYR D 1 84 ? -50.791 -0.841 -76.063 1.00 43.03 83 TYR E C 1
ATOM 7805 O O . TYR D 1 84 ? -49.567 -0.875 -76.184 1.00 43.88 83 TYR E O 1
ATOM 7814 N N . GLY D 1 85 ? -51.399 -0.968 -74.895 1.00 36.14 84 GLY E N 1
ATOM 7815 C CA . GLY D 1 85 ? -50.652 -1.244 -73.682 1.00 38.55 84 GLY E CA 1
ATOM 7816 C C . GLY D 1 85 ? -49.832 -2.517 -73.788 1.00 39.05 84 GLY E C 1
ATOM 7817 O O . GLY D 1 85 ? -48.648 -2.550 -73.423 1.00 43.51 84 GLY E O 1
ATOM 7818 N N . ILE D 1 86 ? -50.462 -3.570 -74.297 1.00 41.56 85 ILE E N 1
ATOM 7819 C CA . ILE D 1 86 ? -49.785 -4.855 -74.502 1.00 45.35 85 ILE E CA 1
ATOM 7820 C C . ILE D 1 86 ? -48.529 -4.733 -75.373 1.00 45.84 85 ILE E C 1
ATOM 7821 O O . ILE D 1 86 ? -47.472 -5.269 -75.027 1.00 39.72 85 ILE E O 1
ATOM 7826 N N . LEU D 1 87 ? -48.649 -4.036 -76.501 1.00 41.04 86 LEU E N 1
ATOM 7827 C CA . LEU D 1 87 ? -47.494 -3.782 -77.352 1.00 43.72 86 LEU E CA 1
ATOM 7828 C C . LEU D 1 87 ? -46.409 -3.026 -76.582 1.00 51.26 86 LEU E C 1
ATOM 7829 O O . LEU D 1 87 ? -45.243 -3.394 -76.655 1.00 63.05 86 LEU E O 1
ATOM 7834 N N . TYR D 1 88 ? -46.773 -1.976 -75.844 1.00 47.92 87 TYR E N 1
ATOM 7835 C CA . TYR D 1 88 ? -45.768 -1.265 -75.048 1.00 50.18 87 TYR E CA 1
ATOM 7836 C C . TYR D 1 88 ? -45.138 -2.202 -74.035 1.00 45.26 87 TYR E C 1
ATOM 7837 O O . TYR D 1 88 ? -43.928 -2.173 -73.818 1.00 42.32 87 TYR E O 1
ATOM 7846 N N . ARG D 1 89 ? -45.954 -3.036 -73.404 1.00 41.95 88 ARG E N 1
ATOM 7847 C CA . ARG D 1 89 ? -45.402 -3.942 -72.408 1.00 41.18 88 ARG E CA 1
ATOM 7848 C C . ARG D 1 89 ? -44.403 -4.927 -73.028 1.00 51.74 88 ARG E C 1
ATOM 7849 O O . ARG D 1 89 ? -43.322 -5.150 -72.472 1.00 53.01 88 ARG E O 1
ATOM 7857 N N . THR D 1 90 ? -44.746 -5.503 -74.181 1.00 54.45 89 THR E N 1
ATOM 7858 C CA . THR D 1 90 ? -43.833 -6.445 -74.821 1.00 55.91 89 THR E CA 1
ATOM 7859 C C . THR D 1 90 ? -42.562 -5.752 -75.320 1.00 59.56 89 THR E C 1
ATOM 7860 O O . THR D 1 90 ? -41.507 -6.379 -75.382 1.00 66.94 89 THR E O 1
ATOM 7864 N N . ASN D 1 91 ? -42.648 -4.468 -75.661 1.00 56.78 90 ASN E N 1
ATOM 7865 C CA . ASN D 1 91 ? -41.439 -3.709 -76.000 1.00 61.27 90 ASN E CA 1
ATOM 7866 C C . ASN D 1 91 ? -40.771 -3.030 -74.808 1.00 59.76 90 ASN E C 1
ATOM 7867 O O . ASN D 1 91 ? -39.997 -2.083 -74.975 1.00 60.55 90 ASN E O 1
ATOM 7872 N N . LYS D 1 92 ? -41.084 -3.513 -73.610 1.00 57.17 91 LYS E N 1
ATOM 7873 C CA . LYS D 1 92 ? -40.413 -3.058 -72.400 1.00 60.92 91 LYS E CA 1
ATOM 7874 C C . LYS D 1 92 ? -40.590 -1.560 -72.084 1.00 59.56 91 LYS E C 1
ATOM 7875 O O . LYS D 1 92 ? -39.776 -0.987 -71.359 1.00 66.86 91 LYS E O 1
ATOM 7881 N N . ASN D 1 93 ? -41.635 -0.927 -72.623 1.00 44.67 92 ASN E N 1
ATOM 7882 C CA . ASN D 1 93 ? -41.950 0.461 -72.264 1.00 44.08 92 ASN E CA 1
ATOM 7883 C C . ASN D 1 93 ? -43.129 0.518 -71.277 1.00 47.11 92 ASN E C 1
ATOM 7884 O O . ASN D 1 93 ? -44.287 0.775 -71.637 1.00 36.38 92 ASN E O 1
ATOM 7889 N N . PHE D 1 94 ? -42.808 0.277 -70.014 1.00 43.71 93 PHE E N 1
ATOM 7890 C CA . PHE D 1 94 ? -43.825 0.130 -68.998 1.00 39.46 93 PHE E CA 1
ATOM 7891 C C . PHE D 1 94 ? -44.501 1.455 -68.672 1.00 37.91 93 PHE E C 1
ATOM 7892 O O . PHE D 1 94 ? -45.681 1.475 -68.313 1.00 43.13 93 PHE E O 1
ATOM 7900 N N . ASP D 1 95 ? -43.786 2.564 -68.840 1.00 37.73 94 ASP E N 1
ATOM 7901 C CA . ASP D 1 95 ? -44.357 3.870 -68.514 1.00 38.76 94 ASP E CA 1
ATOM 7902 C C . ASP D 1 95 ? -45.459 4.249 -69.467 1.00 43.61 94 ASP E C 1
ATOM 7903 O O . ASP D 1 95 ? -46.477 4.798 -69.044 1.00 54.29 94 ASP E O 1
ATOM 7908 N N . GLU D 1 96 ? -45.274 3.946 -70.749 1.00 41.77 95 GLU E N 1
ATOM 7909 C CA . GLU D 1 96 ? -46.301 4.242 -71.743 1.00 36.52 95 GLU E CA 1
ATOM 7910 C C . GLU D 1 96 ? -47.388 3.178 -71.712 1.00 40.02 95 GLU E C 1
ATOM 7911 O O . GLU D 1 96 ? -48.527 3.433 -72.106 1.00 43.72 95 GLU E O 1
ATOM 7917 N N . ALA D 1 97 ? -47.019 1.989 -71.239 1.00 32.85 96 ALA E N 1
ATOM 7918 C CA . ALA D 1 97 ? -47.955 0.893 -71.068 1.00 37.37 96 ALA E CA 1
ATOM 7919 C C . ALA D 1 97 ? -48.962 1.181 -69.950 1.00 40.81 96 ALA E C 1
ATOM 7920 O O . ALA D 1 97 ? -50.173 1.003 -70.132 1.00 38.75 96 ALA E O 1
ATOM 7922 N N . ILE D 1 98 ? -48.457 1.603 -68.791 1.00 32.79 97 ILE E N 1
ATOM 7923 C CA . ILE D 1 98 ? -49.315 2.014 -67.688 1.00 33.78 97 ILE E CA 1
ATOM 7924 C C . ILE D 1 98 ? -50.390 3.014 -68.138 1.00 40.43 97 ILE E C 1
ATOM 7925 O O . ILE D 1 98 ? -51.555 2.898 -67.746 1.00 39.38 97 ILE E O 1
ATOM 7930 N N . LYS D 1 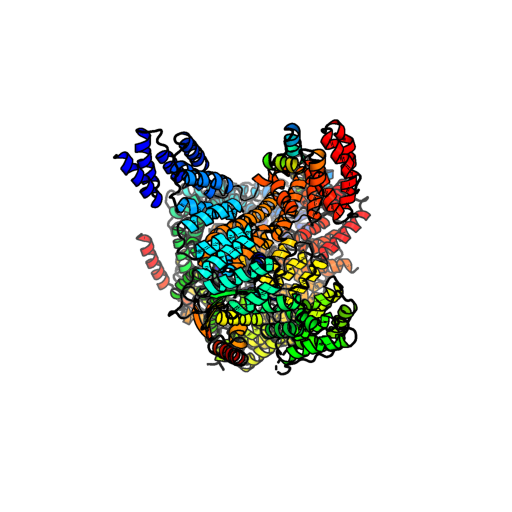99 ? -50.012 3.974 -68.982 1.00 38.70 98 LYS E N 1
ATOM 7931 C CA . LYS D 1 99 ? -50.982 4.966 -69.463 1.00 43.18 98 LYS E CA 1
ATOM 7932 C C . LYS D 1 99 ? -52.105 4.339 -70.300 1.00 41.88 98 LYS E C 1
ATOM 7933 O O . LYS D 1 99 ? -53.264 4.727 -70.170 1.00 41.66 98 LYS E O 1
ATOM 7939 N N . ALA D 1 100 ? -51.775 3.359 -71.139 1.00 40.86 99 ALA E N 1
ATOM 7940 C CA . ALA D 1 100 ? -52.794 2.704 -71.963 1.00 35.83 99 ALA E CA 1
ATOM 7941 C C . ALA D 1 100 ? -53.714 1.811 -71.119 1.00 40.85 99 ALA E C 1
ATOM 7942 O O . ALA D 1 100 ? -54.938 1.898 -71.216 1.00 41.38 99 ALA E O 1
ATOM 7944 N N . TYR D 1 101 ? -53.113 0.965 -70.283 1.00 38.30 100 TYR E N 1
ATOM 7945 C CA . TYR D 1 101 ? -53.854 0.091 -69.385 1.00 34.99 100 TYR E CA 1
ATOM 7946 C C . TYR D 1 101 ? -54.826 0.870 -68.513 1.00 40.12 100 TYR E C 1
ATOM 7947 O O . TYR D 1 101 ? -55.967 0.458 -68.306 1.00 41.42 100 TYR E O 1
ATOM 7956 N N . LYS D 1 102 ? -54.352 1.997 -67.998 1.00 40.47 101 LYS E N 1
ATOM 7957 C CA . LYS D 1 102 ? -55.141 2.857 -67.126 1.00 40.55 101 LYS E CA 1
ATOM 7958 C C . LYS D 1 102 ? -56.439 3.298 -67.779 1.00 42.29 101 LYS E C 1
ATOM 7959 O O . LYS D 1 102 ? -57.483 3.384 -67.136 1.00 42.99 101 LYS E O 1
ATOM 7965 N N . PHE D 1 103 ? -56.364 3.598 -69.066 1.00 42.85 102 PHE E N 1
ATOM 7966 C CA . PHE D 1 103 ? -57.526 4.115 -69.774 1.00 46.78 102 PHE E CA 1
ATOM 7967 C C . PHE D 1 103 ? -58.376 2.972 -70.310 1.00 44.75 102 PHE E C 1
ATOM 7968 O O . PHE D 1 103 ? -59.602 3.066 -70.343 1.00 43.03 102 PHE E O 1
ATOM 7976 N N . ALA D 1 104 ? -57.728 1.888 -70.722 1.00 42.68 103 ALA E N 1
ATOM 7977 C CA . ALA D 1 104 ? -58.472 0.709 -71.114 1.00 44.00 103 ALA E CA 1
ATOM 7978 C C . ALA D 1 104 ? -59.319 0.283 -69.911 1.00 48.38 103 ALA E C 1
ATOM 7979 O O . ALA D 1 104 ? -60.512 0.007 -70.048 1.00 49.64 103 ALA E O 1
ATOM 7981 N N . LEU D 1 105 ? -58.716 0.295 -68.723 1.00 42.60 104 LEU E N 1
ATOM 7982 C CA . LEU D 1 105 ? -59.449 -0.040 -67.508 1.00 43.55 104 LEU E CA 1
ATOM 7983 C C . LEU D 1 105 ? -60.586 0.947 -67.243 1.00 42.60 104 LEU E C 1
ATOM 7984 O O . LEU D 1 105 ? -61.683 0.561 -66.854 1.00 48.98 104 LEU E O 1
ATOM 7989 N N . LYS D 1 106 ? -60.333 2.224 -67.465 1.00 40.14 105 LYS E N 1
ATOM 7990 C CA . LYS D 1 106 ? -61.364 3.228 -67.262 1.00 45.35 105 LYS E CA 1
ATOM 7991 C C . LYS D 1 106 ? -62.570 2.955 -68.172 1.00 50.29 105 LYS E C 1
ATOM 7992 O O . LYS D 1 106 ? -63.713 3.158 -67.774 1.00 54.51 105 LYS E O 1
ATOM 7998 N N . LEU D 1 107 ? -62.311 2.466 -69.380 1.00 48.14 106 LEU E N 1
ATOM 7999 C CA . LEU D 1 107 ? -63.376 2.094 -70.310 1.00 45.64 106 LEU E CA 1
ATOM 8000 C C . LEU D 1 107 ? -64.099 0.785 -69.929 1.00 51.39 106 LEU E C 1
ATOM 8001 O O . LEU D 1 107 ? -65.281 0.621 -70.205 1.00 58.89 106 LEU E O 1
ATOM 8006 N N . GLU D 1 108 ? -63.385 -0.138 -69.299 1.00 52.40 107 GLU E N 1
ATOM 8007 C CA . GLU D 1 108 ? -63.914 -1.464 -68.979 1.00 47.63 107 GLU E CA 1
ATOM 8008 C C . GLU D 1 108 ? -63.553 -1.826 -67.536 1.00 52.71 107 GLU E C 1
ATOM 8009 O O . GLU D 1 108 ? -62.717 -2.696 -67.293 1.00 52.21 107 GLU E O 1
ATOM 8015 N N . PRO D 1 109 ? -64.181 -1.145 -66.569 1.00 52.90 108 PRO E N 1
ATOM 8016 C CA . PRO D 1 109 ? -63.808 -1.261 -65.154 1.00 50.10 108 PRO E CA 1
ATOM 8017 C C . PRO D 1 109 ? -63.930 -2.677 -64.627 1.00 58.21 108 PRO E C 1
ATOM 8018 O O . PRO D 1 109 ? -63.290 -3.018 -63.633 1.00 65.82 108 PRO E O 1
ATOM 8022 N N . GLU D 1 110 ? -64.740 -3.495 -65.284 1.00 62.36 109 GLU E N 1
ATOM 8023 C CA . GLU D 1 110 ? -64.980 -4.852 -64.805 1.00 65.15 109 GLU E CA 1
ATOM 8024 C C . GLU D 1 110 ? -63.813 -5.801 -65.095 1.00 58.18 109 GLU E C 1
ATOM 8025 O O . GLU D 1 110 ? -63.749 -6.908 -64.556 1.00 58.55 109 GLU E O 1
ATOM 8031 N N . SER D 1 111 ? -62.886 -5.365 -65.940 1.00 55.48 110 SER E N 1
ATOM 8032 C CA . SER D 1 111 ? -61.806 -6.233 -66.384 1.00 53.73 110 SER E CA 1
ATOM 8033 C C . SER D 1 111 ? -60.801 -6.555 -65.270 1.00 67.66 110 SER E C 1
ATOM 8034 O O . SER D 1 111 ? -60.025 -5.694 -64.842 1.00 77.18 110 SER E O 1
ATOM 8037 N N . HIS D 1 112 ? -60.807 -7.801 -64.809 1.00 65.19 111 HIS E N 1
ATOM 8038 C CA . HIS D 1 112 ? -59.854 -8.222 -63.791 1.00 60.75 111 HIS E CA 1
ATOM 8039 C C . HIS D 1 112 ? -58.460 -8.320 -64.385 1.00 51.23 111 HIS E C 1
ATOM 8040 O O . HIS D 1 112 ? -57.472 -7.983 -63.723 1.00 46.24 111 HIS E O 1
ATOM 8047 N N . GLN D 1 113 ? -58.382 -8.766 -65.637 1.00 44.04 112 GLN E N 1
ATOM 8048 C CA . GLN D 1 113 ? -57.090 -8.940 -66.293 1.00 47.25 112 GLN E CA 1
ATOM 8049 C C . GLN D 1 113 ? -56.340 -7.612 -66.429 1.00 47.10 112 GLN E C 1
ATOM 8050 O O . GLN D 1 113 ? -55.162 -7.508 -66.060 1.00 43.77 112 GLN E O 1
ATOM 8056 N N . ILE D 1 114 ? -57.035 -6.603 -66.953 1.00 36.25 113 ILE E N 1
ATOM 8057 C CA . ILE D 1 114 ? -56.438 -5.299 -67.182 1.00 31.78 113 ILE E CA 1
ATOM 8058 C C . ILE D 1 114 ? -56.032 -4.684 -65.845 1.00 38.12 113 ILE E C 1
ATOM 8059 O O . ILE D 1 114 ? -54.899 -4.228 -65.694 1.00 39.71 113 ILE E O 1
ATOM 8064 N N . GLN D 1 115 ? -56.935 -4.714 -64.866 1.00 38.19 114 GLN E N 1
ATOM 8065 C CA . GLN D 1 115 ? -56.625 -4.197 -63.537 1.00 41.83 114 GLN E CA 1
ATOM 8066 C C . GLN D 1 115 ? -55.443 -4.911 -62.896 1.00 42.24 114 GLN E C 1
ATOM 8067 O O . GLN D 1 115 ? -54.593 -4.298 -62.255 1.00 41.87 114 GLN E O 1
ATOM 8073 N N . ARG D 1 116 ? -55.410 -6.219 -63.066 1.00 48.96 115 ARG E N 1
ATOM 8074 C CA . ARG D 1 116 ? -54.356 -7.039 -62.492 1.00 52.78 115 ARG E CA 1
ATOM 8075 C C . ARG D 1 116 ? -53.002 -6.698 -63.128 1.00 53.96 115 ARG E C 1
ATOM 8076 O O . ARG D 1 116 ? -52.023 -6.456 -62.429 1.00 52.58 115 ARG E O 1
ATOM 8084 N N . ASP D 1 117 ? -52.969 -6.649 -64.457 1.00 48.87 116 ASP E N 1
ATOM 8085 C CA . ASP D 1 117 ? -51.728 -6.427 -65.191 1.00 44.74 116 ASP E CA 1
ATOM 8086 C C . ASP D 1 117 ? -51.205 -4.985 -65.052 1.00 45.53 116 ASP E C 1
ATOM 8087 O O . ASP D 1 117 ? -49.989 -4.757 -65.071 1.00 47.41 116 ASP E O 1
ATOM 8092 N N . LEU D 1 118 ? -52.120 -4.023 -64.926 1.00 35.60 117 LEU E N 1
ATOM 8093 C CA . LEU D 1 118 ? -51.774 -2.638 -64.600 1.00 31.15 117 LEU E CA 1
ATOM 8094 C C . LEU D 1 118 ? -51.042 -2.506 -63.246 1.00 36.23 117 LEU E C 1
ATOM 8095 O O . LEU D 1 118 ? -50.011 -1.825 -63.122 1.00 32.54 117 LEU E O 1
ATOM 8100 N N . ALA D 1 119 ? -51.596 -3.146 -62.227 1.00 30.26 118 ALA E N 1
ATOM 8101 C CA . ALA D 1 119 ? -51.002 -3.077 -60.902 1.00 33.94 118 ALA E CA 1
ATOM 8102 C C . ALA D 1 119 ? -49.534 -3.500 -60.912 1.00 31.23 118 ALA E C 1
ATOM 8103 O O . ALA D 1 119 ? -48.681 -2.779 -60.406 1.00 31.35 118 ALA E O 1
ATOM 8105 N N . VAL D 1 120 ? -49.217 -4.648 -61.506 1.00 28.37 119 VAL E N 1
ATOM 8106 C CA . VAL D 1 120 ? -47.833 -5.093 -61.412 1.00 39.93 119 VAL E CA 1
ATOM 8107 C C . VAL D 1 120 ? -46.930 -4.170 -62.240 1.00 38.44 119 VAL E C 1
ATOM 8108 O O . VAL D 1 120 ? -45.808 -3.879 -61.822 1.00 45.70 119 VAL E O 1
ATOM 8112 N N . LEU D 1 121 ? -47.420 -3.678 -63.376 1.00 30.43 120 LEU E N 1
ATOM 8113 C CA . LEU D 1 121 ? -46.692 -2.649 -64.133 1.00 26.39 120 LEU E CA 1
ATOM 8114 C C . LEU D 1 121 ? -46.431 -1.412 -63.265 1.00 32.01 120 LEU E C 1
ATOM 8115 O O . LEU D 1 121 ? -45.375 -0.787 -63.346 1.00 38.31 120 LEU E O 1
ATOM 8120 N N . GLN D 1 122 ? -47.386 -1.077 -62.407 1.00 29.03 121 GLN E N 1
ATOM 8121 C CA . GLN D 1 122 ? -47.246 0.099 -61.581 1.00 30.21 121 GLN E CA 1
ATOM 8122 C C . GLN D 1 122 ? -46.195 -0.057 -60.479 1.00 34.62 121 GLN E C 1
ATOM 8123 O O . GLN D 1 122 ? -45.376 0.860 -60.266 1.00 33.80 121 GLN E O 1
ATOM 8129 N N . ILE D 1 123 ? -46.206 -1.179 -59.759 1.00 27.92 122 ILE E N 1
ATOM 8130 C CA . ILE D 1 123 ? -45.196 -1.336 -58.714 1.00 26.21 122 ILE E CA 1
ATOM 8131 C C . ILE D 1 123 ? -43.801 -1.533 -59.322 1.00 32.93 122 ILE E C 1
ATOM 8132 O O . ILE D 1 123 ? -42.812 -1.046 -58.773 1.00 35.98 122 ILE E O 1
ATOM 8137 N N . GLN D 1 124 ? -43.725 -2.219 -60.464 1.00 33.31 123 GLN E N 1
ATOM 8138 C CA . GLN D 1 124 ? -42.455 -2.418 -61.152 1.00 27.38 123 GLN E CA 1
ATOM 8139 C C . GLN D 1 124 ? -41.788 -1.091 -61.497 1.00 36.08 123 GLN E C 1
ATOM 8140 O O . GLN D 1 124 ? -40.564 -0.979 -61.481 1.00 48.03 123 GLN E O 1
ATOM 8146 N N . MET D 1 125 ? -42.577 -0.073 -61.813 1.00 30.86 124 MET E N 1
ATOM 8147 C CA . MET D 1 125 ? -41.978 1.221 -62.133 1.00 37.93 124 MET E CA 1
ATOM 8148 C C . MET D 1 125 ? -41.934 2.148 -60.911 1.00 36.52 124 MET E C 1
ATOM 8149 O O . MET D 1 125 ? -41.461 3.292 -60.984 1.00 37.98 124 MET E O 1
ATOM 8154 N N . ARG D 1 126 ? -42.420 1.631 -59.792 1.00 32.18 125 ARG E N 1
ATOM 8155 C CA . ARG D 1 126 ? -42.445 2.356 -58.522 1.00 37.42 125 ARG E CA 1
ATOM 8156 C C . ARG D 1 126 ? -43.359 3.583 -58.595 1.00 36.06 125 ARG E C 1
ATOM 8157 O O . ARG D 1 126 ? -43.088 4.612 -57.982 1.00 38.34 125 ARG E O 1
ATOM 8165 N N . ASP D 1 127 ? -44.456 3.441 -59.335 1.00 36.40 126 ASP E N 1
ATOM 8166 C CA . ASP D 1 127 ? -45.571 4.390 -59.313 1.00 37.30 126 ASP E CA 1
ATOM 8167 C C . ASP D 1 127 ? -46.417 4.083 -58.095 1.00 42.59 126 ASP E C 1
ATOM 8168 O O . ASP D 1 127 ? -47.490 3.483 -58.207 1.00 42.97 126 ASP E O 1
ATOM 8173 N N . TYR D 1 128 ? -45.916 4.487 -56.931 1.00 39.14 127 TYR E N 1
ATOM 8174 C CA . TYR D 1 128 ? -46.473 4.044 -55.659 1.00 36.80 127 TYR E CA 1
ATOM 8175 C C . TYR D 1 128 ? -47.940 4.421 -55.531 1.00 38.41 127 TYR E C 1
ATOM 8176 O O . TYR D 1 128 ? -48.771 3.618 -55.105 1.00 42.69 127 TYR E O 1
ATOM 8185 N N . ALA D 1 129 ? -48.255 5.649 -55.919 1.00 32.09 128 ALA E N 1
ATOM 8186 C CA . ALA D 1 129 ? -49.617 6.152 -55.820 1.00 31.82 128 ALA E CA 1
ATOM 8187 C C . ALA D 1 129 ? -50.566 5.369 -56.720 1.00 33.24 128 ALA E C 1
ATOM 8188 O O . ALA D 1 129 ? -51.704 5.067 -56.332 1.00 37.88 128 ALA E O 1
ATOM 8190 N N . GLY D 1 130 ? -50.096 5.034 -57.917 1.00 31.18 129 GLY E N 1
ATOM 8191 C CA . GLY D 1 130 ? -50.878 4.192 -58.810 1.00 30.84 129 GLY E CA 1
ATOM 8192 C C . GLY D 1 130 ? -51.159 2.834 -58.196 1.00 38.07 129 GLY E C 1
ATOM 8193 O O . GLY D 1 130 ? -52.290 2.357 -58.191 1.00 45.25 129 GLY E O 1
ATOM 8194 N N . TYR D 1 131 ? -50.112 2.221 -57.654 1.00 40.53 130 TYR E N 1
ATOM 8195 C CA . TYR D 1 131 ? -50.201 0.880 -57.088 1.00 38.27 130 TYR E CA 1
ATOM 8196 C C . TYR D 1 131 ? -51.176 0.840 -55.918 1.00 35.54 130 TYR E C 1
ATOM 8197 O O . TYR D 1 131 ? -51.952 -0.110 -55.796 1.00 33.24 130 TYR E O 1
ATOM 8206 N N . VAL D 1 132 ? -51.139 1.864 -55.060 1.00 31.21 131 VAL E N 1
ATOM 8207 C CA . VAL D 1 132 ? -52.087 1.938 -53.946 1.00 32.17 131 VAL E CA 1
ATOM 8208 C C . VAL D 1 132 ? -53.519 1.923 -54.468 1.00 38.98 131 VAL E C 1
ATOM 8209 O O . VAL D 1 132 ? -54.331 1.117 -54.022 1.00 43.66 131 VAL E O 1
ATOM 8213 N N . GLN D 1 133 ? -53.818 2.777 -55.449 1.00 41.19 132 GLN E N 1
ATOM 8214 C CA . GLN D 1 133 ? -55.168 2.847 -56.013 1.00 31.89 132 GLN E CA 1
ATOM 8215 C C . GLN D 1 133 ? -55.607 1.504 -56.644 1.00 40.00 132 GLN E C 1
ATOM 8216 O O . GLN D 1 133 ? -56.695 0.995 -56.345 1.00 39.48 132 GLN E O 1
ATOM 8222 N N . SER D 1 134 ? -54.760 0.925 -57.496 1.00 35.04 133 SER E N 1
ATOM 8223 C CA . SER D 1 134 ? -55.022 -0.404 -58.059 1.00 37.22 133 SER E CA 1
ATOM 8224 C C . SER D 1 134 ? -55.303 -1.475 -56.994 1.00 38.41 133 SER E C 1
ATOM 8225 O O . SER D 1 134 ? -56.322 -2.177 -57.051 1.00 39.32 133 SER E O 1
ATOM 8228 N N . ARG D 1 135 ? -54.402 -1.593 -56.023 1.00 36.72 134 ARG E N 1
ATOM 8229 C CA . ARG D 1 135 ? -54.573 -2.563 -54.946 1.00 33.11 134 ARG E CA 1
ATOM 8230 C C . ARG D 1 135 ? -55.823 -2.253 -54.146 1.00 34.89 134 ARG E C 1
ATOM 8231 O O . ARG D 1 135 ? -56.534 -3.168 -53.763 1.00 41.41 134 ARG E O 1
ATOM 8239 N N . LEU D 1 136 ? -56.098 -0.969 -53.915 1.00 30.82 135 LEU E N 1
ATOM 8240 C CA . LEU D 1 136 ? -57.318 -0.562 -53.218 1.00 36.03 135 LEU E CA 1
ATOM 8241 C C . LEU D 1 136 ? -58.558 -1.063 -53.946 1.00 39.32 135 LEU E C 1
ATOM 8242 O O . LEU D 1 136 ? -59.402 -1.730 -53.340 1.00 42.84 135 LEU E O 1
ATOM 8247 N N . ASN D 1 137 ? -58.666 -0.751 -55.240 1.00 36.96 136 ASN E N 1
ATOM 8248 C CA . ASN D 1 137 ? -59.805 -1.208 -56.035 1.00 35.87 136 ASN E CA 1
ATOM 8249 C C . ASN D 1 137 ? -59.875 -2.735 -56.114 1.00 42.58 136 ASN E C 1
ATOM 8250 O O . ASN D 1 137 ? -60.957 -3.314 -56.051 1.00 48.20 136 ASN E O 1
ATOM 8255 N N . MET D 1 138 ? -58.726 -3.387 -56.250 1.00 34.60 137 MET E N 1
ATOM 8256 C CA . MET D 1 138 ? -58.703 -4.850 -56.281 1.00 41.10 137 MET E CA 1
ATOM 8257 C C . MET D 1 138 ? -59.265 -5.446 -55.005 1.00 41.87 137 MET E C 1
ATOM 8258 O O . MET D 1 138 ? -60.050 -6.399 -55.063 1.00 42.29 137 MET E O 1
ATOM 8263 N N . LEU D 1 139 ? -58.887 -4.863 -53.865 1.00 39.90 138 LEU E N 1
ATOM 8264 C CA . LEU D 1 139 ? -59.377 -5.313 -52.565 1.00 36.99 138 LEU E CA 1
ATOM 8265 C C . LEU D 1 139 ? -60.885 -5.108 -52.431 1.00 38.02 138 LEU E C 1
ATOM 8266 O O . LEU D 1 139 ? -61.595 -6.013 -52.002 1.00 38.73 138 LEU E O 1
ATOM 8271 N N . LYS D 1 140 ? -61.378 -3.929 -52.798 1.00 38.31 139 LYS E N 1
ATOM 8272 C CA . LYS D 1 140 ? -62.826 -3.694 -52.804 1.00 39.80 139 LYS E CA 1
ATOM 8273 C C . LYS D 1 140 ? -63.600 -4.747 -53.615 1.00 45.07 139 LYS E C 1
ATOM 8274 O O . LYS D 1 140 ? -64.690 -5.160 -53.225 1.00 50.22 139 LYS E O 1
ATOM 8280 N N . ALA D 1 141 ? -63.029 -5.181 -54.736 1.00 43.29 140 ALA E N 1
ATOM 8281 C CA . ALA D 1 141 ? -63.666 -6.171 -55.603 1.00 39.70 140 ALA E CA 1
ATOM 8282 C C . ALA D 1 141 ? -63.681 -7.563 -54.985 1.00 44.29 140 ALA E C 1
ATOM 8283 O O . ALA D 1 141 ? -64.686 -8.260 -55.039 1.00 43.86 140 ALA E O 1
ATOM 8285 N N . ARG D 1 142 ? -62.558 -7.973 -54.407 1.00 50.78 141 ARG E N 1
ATOM 8286 C CA . ARG D 1 142 ? -62.448 -9.306 -53.830 1.00 48.97 141 ARG E CA 1
ATOM 8287 C C . ARG D 1 142 ? -61.923 -9.263 -52.392 1.00 48.93 141 ARG E C 1
ATOM 8288 O O . ARG D 1 142 ? -60.812 -9.708 -52.128 1.00 51.96 141 ARG E O 1
ATOM 8296 N N . PRO D 1 143 ? -62.732 -8.747 -51.453 1.00 50.04 142 PRO E N 1
ATOM 8297 C CA . PRO D 1 143 ? -62.300 -8.589 -50.052 1.00 44.75 142 PRO E CA 1
ATOM 8298 C C . PRO D 1 143 ? -62.179 -9.892 -49.266 1.00 45.82 142 PRO E C 1
ATOM 8299 O O . PRO D 1 143 ? -61.560 -9.881 -48.208 1.00 50.91 142 PRO E O 1
ATOM 8303 N N A GLN D 1 144 ? -62.754 -10.985 -49.768 0.47 48.25 143 GLN E N 1
ATOM 8304 N N B GLN D 1 144 ? -62.742 -10.985 -49.782 0.53 48.32 143 GLN E N 1
ATOM 8305 C CA A GLN D 1 144 ? -62.700 -12.278 -49.075 0.47 47.32 143 GLN E CA 1
ATOM 8306 C CA B GLN D 1 144 ? -62.709 -12.278 -49.090 0.53 47.34 143 GLN E CA 1
ATOM 8307 C C A GLN D 1 144 ? -61.294 -12.874 -49.066 0.47 45.94 143 GLN E C 1
ATOM 8308 C C B GLN D 1 144 ? -61.328 -12.929 -49.131 0.53 45.97 143 GLN E C 1
ATOM 8309 O O A GLN D 1 144 ? -60.987 -13.742 -48.255 0.47 48.38 143 GLN E O 1
ATOM 8310 O O B GLN D 1 144 ? -61.074 -13.890 -48.415 0.53 48.21 143 GLN E O 1
ATOM 8321 N N . ILE D 1 145 ? -60.443 -12.413 -49.974 1.00 40.35 144 ILE E N 1
ATOM 8322 C CA . ILE D 1 145 ? -59.131 -13.022 -50.151 1.00 40.25 144 ILE E CA 1
ATOM 8323 C C . ILE D 1 145 ? -58.017 -12.224 -49.468 1.00 40.81 144 ILE E C 1
ATOM 8324 O O . ILE D 1 145 ? -57.807 -11.048 -49.759 1.00 42.79 144 ILE E O 1
ATOM 8329 N N . ARG D 1 146 ? -57.289 -12.891 -48.575 1.00 37.41 145 ARG E N 1
ATOM 8330 C CA . ARG D 1 146 ? -56.336 -12.229 -47.690 1.00 35.46 145 ARG E CA 1
ATOM 8331 C C . ARG D 1 146 ? -55.135 -11.593 -48.404 1.00 37.61 145 ARG E C 1
ATOM 8332 O O . ARG D 1 146 ? -54.601 -10.574 -47.954 1.00 45.54 145 ARG E O 1
ATOM 8340 N N . GLN D 1 147 ? -54.705 -12.194 -49.502 1.00 33.88 146 GLN E N 1
ATOM 8341 C CA . GLN D 1 147 ? -53.674 -11.596 -50.343 1.00 31.72 146 GLN E CA 1
ATOM 8342 C C . GLN D 1 147 ? -53.993 -10.162 -50.722 1.00 34.35 146 GLN E C 1
ATOM 8343 O O . GLN D 1 147 ? -53.097 -9.355 -50.913 1.00 40.30 146 GLN E O 1
ATOM 8349 N N . ASN D 1 148 ? -55.272 -9.848 -50.874 1.00 37.11 147 ASN E N 1
ATOM 8350 C CA . ASN D 1 148 ? -55.639 -8.517 -51.342 1.00 42.19 147 ASN E CA 1
ATOM 8351 C C . ASN D 1 148 ? -55.470 -7.485 -50.244 1.00 46.52 147 ASN E C 1
ATOM 8352 O O . ASN D 1 148 ? -55.092 -6.351 -50.530 1.00 53.64 147 ASN E O 1
ATOM 8357 N N . TRP D 1 149 ? -55.727 -7.877 -48.995 1.00 33.29 148 TRP E N 1
ATOM 8358 C CA . TRP D 1 149 ? -55.400 -7.033 -47.837 1.00 35.95 148 TRP E CA 1
ATOM 8359 C C . TRP D 1 149 ? -53.897 -6.799 -47.732 1.00 33.56 148 TRP E C 1
ATOM 8360 O O . TRP D 1 149 ? -53.408 -5.655 -47.691 1.00 31.73 148 TRP E O 1
ATOM 8371 N N . THR D 1 150 ? -53.163 -7.900 -47.679 1.00 30.01 149 THR E N 1
ATOM 8372 C CA . THR D 1 150 ? -51.710 -7.835 -47.609 1.00 35.39 149 THR E CA 1
ATOM 8373 C C . THR D 1 150 ? -51.147 -6.980 -48.756 1.00 32.92 149 THR E C 1
ATOM 8374 O O . THR D 1 150 ? -50.279 -6.128 -48.545 1.00 30.51 149 THR E O 1
ATOM 8378 N N . ALA D 1 151 ? -51.681 -7.196 -49.956 1.00 28.25 150 ALA E N 1
ATOM 8379 C CA . ALA D 1 151 ? -51.247 -6.466 -51.135 1.00 29.25 150 ALA E CA 1
ATOM 8380 C C . ALA D 1 151 ? -51.391 -4.962 -50.928 1.00 28.56 150 ALA E C 1
ATOM 8381 O O . ALA D 1 151 ? -50.457 -4.215 -51.194 1.00 32.00 150 ALA E O 1
ATOM 8383 N N . LEU D 1 152 ? -52.556 -4.524 -50.448 1.00 26.91 151 LEU E N 1
ATOM 8384 C CA . LEU D 1 152 ? -52.774 -3.111 -50.166 1.00 28.02 151 LEU E CA 1
ATOM 8385 C C . LEU D 1 152 ? -51.869 -2.596 -49.051 1.00 32.50 151 LEU E C 1
ATOM 8386 O O . LEU D 1 152 ? -51.351 -1.482 -49.143 1.00 34.03 151 LEU E O 1
ATOM 8391 N N . ALA D 1 153 ? -51.667 -3.396 -47.999 1.00 32.96 152 ALA E N 1
ATOM 8392 C CA . ALA D 1 153 ? -50.735 -2.985 -46.941 1.00 28.02 152 ALA E CA 1
ATOM 8393 C C . ALA D 1 153 ? -49.339 -2.767 -47.504 1.00 26.92 152 ALA E C 1
ATOM 8394 O O . ALA D 1 153 ? -48.684 -1.780 -47.181 1.00 33.57 152 ALA E O 1
ATOM 8396 N N . ILE D 1 154 ? -48.886 -3.678 -48.361 1.00 25.60 153 ILE E N 1
ATOM 8397 C CA . ILE D 1 154 ? -47.569 -3.527 -48.984 1.00 27.13 153 ILE E CA 1
ATOM 8398 C C . ILE D 1 154 ? -47.468 -2.237 -49.804 1.00 36.31 153 ILE E C 1
ATOM 8399 O O . ILE D 1 154 ? -46.460 -1.533 -49.733 1.00 37.69 153 ILE E O 1
ATOM 8404 N N . ALA D 1 155 ? -48.521 -1.926 -50.566 1.00 37.01 154 ALA E N 1
ATOM 8405 C CA . ALA D 1 155 ? -48.546 -0.713 -51.383 1.00 36.69 154 ALA E CA 1
ATOM 8406 C C . ALA D 1 155 ? -48.453 0.547 -50.519 1.00 33.96 154 ALA E C 1
ATOM 8407 O O . ALA D 1 155 ? -47.623 1.413 -50.777 1.00 40.66 154 ALA E O 1
ATOM 8409 N N . TYR D 1 156 ? -49.290 0.649 -49.492 1.00 27.83 155 TYR E N 1
ATOM 8410 C CA . TYR D 1 156 ? -49.165 1.758 -48.548 1.00 34.10 155 TYR E CA 1
ATOM 8411 C C . TYR D 1 156 ? -47.771 1.820 -47.900 1.00 35.61 155 TYR E C 1
ATOM 8412 O O . TYR D 1 156 ? -47.204 2.892 -47.725 1.00 39.10 155 TYR E O 1
ATOM 8421 N N . HIS D 1 157 ? -47.221 0.664 -47.541 1.00 33.84 156 HIS E N 1
ATOM 8422 C CA . HIS D 1 157 ? -45.941 0.624 -46.830 1.00 31.74 156 HIS E CA 1
ATOM 8423 C C . HIS D 1 157 ? -44.818 1.146 -47.723 1.00 33.85 156 HIS E C 1
ATOM 8424 O O . HIS D 1 157 ? -44.085 2.046 -47.345 1.00 32.00 156 HIS E O 1
ATOM 8431 N N . LEU D 1 158 ? -44.716 0.588 -48.925 1.00 37.69 157 LEU E N 1
ATOM 8432 C CA . LEU D 1 158 ? -43.748 1.040 -49.917 1.00 32.08 157 LEU E CA 1
ATOM 8433 C C . LEU D 1 158 ? -43.926 2.523 -50.261 1.00 38.00 157 LEU E C 1
ATOM 8434 O O . LEU D 1 158 ? -42.949 3.222 -50.544 1.00 39.41 157 LEU E O 1
ATOM 8439 N N . GLU D 1 159 ? -45.171 3.001 -50.235 1.00 38.11 158 GLU E N 1
ATOM 8440 C CA . GLU D 1 159 ? -45.443 4.403 -50.528 1.00 41.24 158 GLU E CA 1
ATOM 8441 C C . GLU D 1 159 ? -44.848 5.291 -49.448 1.00 40.33 158 GLU E C 1
ATOM 8442 O O . GLU D 1 159 ? -44.477 6.422 -49.712 1.00 52.86 158 GLU E O 1
ATOM 8448 N N . GLY D 1 160 ? -44.753 4.762 -48.232 1.00 44.80 159 GLY E N 1
ATOM 8449 C CA . GLY D 1 160 ? -44.243 5.511 -47.090 1.00 41.64 159 GLY E CA 1
ATOM 8450 C C . GLY D 1 160 ? -45.327 5.844 -46.083 1.00 40.29 159 GLY E C 1
ATOM 8451 O O . GLY D 1 160 ? -45.090 6.530 -45.099 1.00 43.48 159 GLY E O 1
ATOM 8452 N N . ASN D 1 161 ? -46.533 5.358 -46.343 1.00 43.79 160 ASN E N 1
ATOM 8453 C CA . ASN D 1 161 ? -47.662 5.579 -45.455 1.00 44.75 160 ASN E CA 1
ATOM 8454 C C . ASN D 1 161 ? -47.766 4.416 -44.464 1.00 44.54 160 ASN E C 1
ATOM 8455 O O . ASN D 1 161 ? -48.647 3.568 -44.585 1.00 41.73 160 ASN E O 1
ATOM 8460 N N . LEU D 1 162 ? -46.851 4.371 -43.499 1.00 42.00 161 LEU E N 1
ATOM 8461 C CA . LEU D 1 162 ? -46.756 3.235 -42.580 1.00 39.92 161 LEU E CA 1
ATOM 8462 C C . LEU D 1 162 ? -48.019 3.061 -41.737 1.00 39.33 161 LEU E C 1
ATOM 8463 O O . LEU D 1 162 ? -48.468 1.942 -41.488 1.00 40.53 161 LEU E O 1
ATOM 8468 N N . GLU D 1 163 ? -48.598 4.173 -41.313 1.00 39.71 162 GLU E N 1
ATOM 8469 C CA . GLU D 1 163 ? -49.773 4.121 -40.457 1.00 48.14 162 GLU E CA 1
ATOM 8470 C C . GLU D 1 163 ? -50.919 3.401 -41.161 1.00 46.11 162 GLU E C 1
ATOM 8471 O O . GLU D 1 163 ? -51.548 2.515 -40.595 1.00 48.52 162 GLU E O 1
ATOM 8477 N N . LYS D 1 164 ? -51.184 3.773 -42.401 1.00 47.91 163 LYS E N 1
ATOM 8478 C CA . LYS D 1 164 ? -52.260 3.138 -43.148 1.00 50.88 163 LYS E CA 1
ATOM 8479 C C . LYS D 1 164 ? -51.914 1.660 -43.463 1.00 45.34 163 LYS E C 1
ATOM 8480 O O . LYS D 1 164 ? -52.786 0.787 -43.472 1.00 42.39 163 LYS E O 1
ATOM 8486 N N . ALA D 1 165 ? -50.637 1.375 -43.695 1.00 41.04 164 ALA E N 1
ATOM 8487 C CA . ALA D 1 165 ? -50.209 -0.004 -43.947 1.00 42.05 164 ALA E CA 1
ATOM 8488 C C . ALA D 1 165 ? -50.569 -0.928 -42.767 1.00 46.15 164 ALA E C 1
ATOM 8489 O O . ALA D 1 165 ? -51.039 -2.056 -42.957 1.00 42.52 164 ALA E O 1
ATOM 8491 N N . GLU D 1 166 ? -50.343 -0.437 -41.554 1.00 41.71 165 GLU E N 1
ATOM 8492 C CA . GLU D 1 166 ? -50.672 -1.191 -40.349 1.00 44.23 165 GLU E CA 1
ATOM 8493 C C . GLU D 1 166 ? -52.186 -1.270 -40.138 1.00 43.30 165 GLU E C 1
ATOM 8494 O O . GLU D 1 166 ? -52.705 -2.279 -39.662 1.00 45.24 165 GLU E O 1
ATOM 8500 N N . HIS D 1 167 ? -52.879 -0.194 -40.493 1.00 35.38 166 HIS E N 1
ATOM 8501 C CA . HIS D 1 167 ? -54.328 -0.133 -40.418 1.00 35.59 166 HIS E CA 1
ATOM 8502 C C . HIS D 1 167 ? -54.984 -1.252 -41.222 1.00 40.32 166 HIS E C 1
ATOM 8503 O O . HIS D 1 167 ? -55.959 -1.863 -40.750 1.00 39.19 166 HIS E O 1
ATOM 8510 N N . ILE D 1 168 ? -54.470 -1.505 -42.434 1.00 32.37 167 ILE E N 1
ATOM 8511 C CA . ILE D 1 168 ? -55.047 -2.528 -43.303 1.00 36.04 167 ILE E CA 1
ATOM 8512 C C . ILE D 1 168 ? -54.779 -3.930 -42.747 1.00 43.47 167 ILE E C 1
ATOM 8513 O O . ILE D 1 168 ? -55.642 -4.817 -42.795 1.00 45.18 167 ILE E O 1
ATOM 8518 N N . LEU D 1 169 ? -53.575 -4.124 -42.224 1.00 39.63 168 LEU E N 1
ATOM 8519 C CA . LEU D 1 169 ? -53.187 -5.390 -41.621 1.00 35.33 168 LEU E CA 1
ATOM 8520 C C . LEU D 1 169 ? -54.035 -5.741 -40.386 1.00 38.74 168 LEU E C 1
ATOM 8521 O O . LEU D 1 169 ? -54.579 -6.851 -40.282 1.00 37.65 168 LEU E O 1
ATOM 8526 N N . THR D 1 170 ? -54.137 -4.798 -39.453 1.00 33.23 169 THR E N 1
ATOM 8527 C CA . THR D 1 170 ? -54.951 -4.976 -38.264 1.00 31.24 169 THR E CA 1
ATOM 8528 C C . THR D 1 170 ? -56.420 -5.190 -38.634 1.00 45.75 169 THR E C 1
ATOM 8529 O O . THR D 1 170 ? -57.122 -5.995 -38.011 1.00 48.32 169 THR E O 1
ATOM 8533 N N . THR D 1 171 ? -56.890 -4.473 -39.648 1.00 36.73 170 THR E N 1
ATOM 8534 C CA . THR D 1 171 ? -58.283 -4.603 -40.047 1.00 41.33 170 THR E CA 1
ATOM 8535 C C . THR D 1 171 ? -58.603 -6.026 -40.468 1.00 45.16 170 THR E C 1
ATOM 8536 O O . THR D 1 171 ? -59.652 -6.561 -40.091 1.00 55.22 170 THR E O 1
ATOM 8540 N N . TYR D 1 172 ? -57.719 -6.640 -41.253 1.00 32.97 171 TYR E N 1
ATOM 8541 C CA . TYR D 1 172 ? -57.983 -7.999 -41.672 1.00 34.54 171 TYR E CA 1
ATOM 8542 C C . TYR D 1 172 ? -58.071 -8.914 -40.444 1.00 40.01 171 TYR E C 1
ATOM 8543 O O . TYR D 1 172 ? -59.054 -9.638 -40.272 1.00 48.08 171 TYR E O 1
ATOM 8552 N N . GLU D 1 173 ? -57.052 -8.863 -39.593 1.00 32.49 172 GLU E N 1
ATOM 8553 C CA . GLU D 1 173 ? -57.011 -9.659 -38.367 1.00 32.50 172 GLU E CA 1
ATOM 8554 C C . GLU D 1 173 ? -58.304 -9.606 -37.551 1.00 40.39 172 GLU E C 1
ATOM 8555 O O . GLU D 1 173 ? -58.792 -10.633 -37.061 1.00 45.94 172 GLU E O 1
ATOM 8561 N N . LYS D 1 174 ? -58.851 -8.409 -37.395 1.00 37.27 173 LYS E N 1
ATOM 8562 C CA . LYS D 1 174 ? -60.026 -8.223 -36.555 1.00 39.95 173 LYS E CA 1
ATOM 8563 C C . LYS D 1 174 ? -61.267 -8.868 -37.165 1.00 46.87 173 LYS E C 1
ATOM 8564 O O . LYS D 1 174 ? -62.244 -9.122 -36.459 1.00 52.62 173 LYS E O 1
ATOM 8570 N N . SER D 1 175 ? -61.237 -9.136 -38.471 1.00 42.71 174 SER E N 1
ATOM 8571 C CA . SER D 1 175 ? -62.386 -9.763 -39.124 1.00 46.79 174 SER E CA 1
ATOM 8572 C C . SER D 1 175 ? -62.453 -11.261 -38.796 1.00 50.05 174 SER E C 1
ATOM 8573 O O . SER D 1 175 ? -63.521 -11.872 -38.820 1.00 58.98 174 SER E O 1
ATOM 8576 N N . LEU D 1 176 ? -61.304 -11.842 -38.483 1.00 47.09 175 LEU E N 1
ATOM 8577 C CA . LEU D 1 176 ? -61.230 -13.249 -38.120 1.00 48.57 175 LEU E CA 1
ATOM 8578 C C . LEU D 1 176 ? -62.080 -13.553 -36.894 1.00 57.34 175 LEU E C 1
ATOM 8579 O O . LEU D 1 176 ? -61.819 -13.049 -35.798 1.00 63.60 175 LEU E O 1
ATOM 8584 N N . THR D 1 177 ? -63.106 -14.373 -37.080 1.00 56.89 176 THR E N 1
ATOM 8585 C CA . THR D 1 177 ? -63.939 -14.788 -35.963 1.00 66.33 176 THR E CA 1
ATOM 8586 C C . THR D 1 177 ? -63.195 -15.828 -35.113 1.00 66.61 176 THR E C 1
ATOM 8587 O O . THR D 1 177 ? -63.325 -15.844 -33.897 1.00 67.15 176 THR E O 1
ATOM 8591 N N . THR D 1 178 ? -62.395 -16.671 -35.763 1.00 66.30 177 THR E N 1
ATOM 8592 C CA . THR D 1 178 ? -61.600 -17.695 -35.087 1.00 64.05 177 THR E CA 1
ATOM 8593 C C . THR D 1 178 ? -60.116 -17.479 -35.306 1.00 57.80 177 THR E C 1
ATOM 8594 O O . THR D 1 178 ? -59.693 -17.141 -36.411 1.00 62.94 177 THR E O 1
ATOM 8598 N N . PRO D 1 179 ? -59.314 -17.686 -34.256 1.00 55.48 178 PRO E N 1
ATOM 8599 C CA . PRO D 1 179 ? -57.860 -17.536 -34.383 1.00 54.83 178 PRO E CA 1
ATOM 8600 C C . PRO D 1 179 ? -57.276 -18.585 -35.325 1.00 53.24 178 PRO E C 1
ATOM 8601 O O . PRO D 1 179 ? -57.635 -19.761 -35.233 1.00 48.78 178 PRO E O 1
ATOM 8605 N N . PRO D 1 180 ? -56.403 -18.158 -36.248 1.00 49.43 179 PRO E N 1
ATOM 8606 C CA . PRO D 1 180 ? -55.695 -19.100 -37.117 1.00 44.94 179 PRO E CA 1
ATOM 8607 C C . PRO D 1 180 ? -54.802 -20.042 -36.330 1.00 45.67 179 PRO E C 1
ATOM 8608 O O . PRO D 1 180 ? -54.201 -19.621 -35.340 1.00 48.00 179 PRO E O 1
ATOM 8612 N N . PRO D 1 181 ? -54.717 -21.307 -36.765 1.00 46.18 180 PRO E N 1
ATOM 8613 C CA . PRO D 1 181 ? -53.814 -22.249 -36.100 1.00 40.02 180 PRO E CA 1
ATOM 8614 C C . PRO D 1 181 ? -52.379 -21.798 -36.288 1.00 45.67 180 PRO E C 1
ATOM 8615 O O . PRO D 1 181 ? -52.070 -21.129 -37.276 1.00 47.40 180 PRO E O 1
ATOM 8619 N N . LYS D 1 182 ? -51.516 -22.165 -35.349 1.00 43.77 181 LYS E N 1
ATOM 8620 C CA . LYS D 1 182 ? -50.125 -21.751 -35.380 1.00 43.20 181 LYS E CA 1
ATOM 8621 C C . LYS D 1 182 ? -49.360 -22.324 -36.561 1.00 43.52 181 LYS E C 1
ATOM 8622 O O . LYS D 1 182 ? -48.242 -21.891 -36.861 1.00 45.63 181 LYS E O 1
ATOM 8628 N N . THR D 1 183 ? -49.979 -23.282 -37.238 1.00 37.74 182 THR E N 1
ATOM 8629 C CA . THR D 1 183 ? -49.384 -23.913 -38.407 1.00 40.26 182 THR E CA 1
ATOM 8630 C C . THR D 1 183 ? -49.567 -23.081 -39.691 1.00 37.65 182 THR E C 1
ATOM 8631 O O . THR D 1 183 ? -48.923 -23.334 -40.701 1.00 43.69 182 THR E O 1
ATOM 8635 N N . ASP D 1 184 ? -50.440 -22.086 -39.636 1.00 36.33 183 ASP E N 1
ATOM 8636 C CA . ASP D 1 184 ? -50.734 -21.221 -40.774 1.00 32.06 183 ASP E CA 1
ATOM 8637 C C . ASP D 1 184 ? -49.579 -20.260 -41.019 1.00 37.85 183 ASP E C 1
ATOM 8638 O O . ASP D 1 184 ? -49.506 -19.205 -40.392 1.00 42.78 183 ASP E O 1
ATOM 8643 N N . LEU D 1 185 ? -48.684 -20.623 -41.933 1.00 32.13 184 LEU E N 1
ATOM 8644 C CA . LEU D 1 185 ? -47.518 -19.800 -42.235 1.00 27.63 184 LEU E CA 1
ATOM 8645 C C . LEU D 1 185 ? -47.894 -18.404 -42.774 1.00 32.16 184 LEU E C 1
ATOM 8646 O O . LEU D 1 185 ? -47.187 -17.416 -42.527 1.00 29.83 184 LEU E O 1
ATOM 8651 N N . GLU D 1 186 ? -49.003 -18.308 -43.498 1.00 29.65 185 GLU E N 1
ATOM 8652 C CA . GLU D 1 186 ? -49.386 -17.017 -44.074 1.00 36.51 185 GLU E CA 1
ATOM 8653 C C . GLU D 1 186 ? -49.705 -16.017 -42.968 1.00 35.95 185 GLU E C 1
ATOM 8654 O O . GLU D 1 186 ? -49.280 -14.866 -43.021 1.00 36.04 185 GLU E O 1
ATOM 8660 N N . HIS D 1 187 ? -50.454 -16.478 -41.971 1.00 36.29 186 HIS E N 1
ATOM 8661 C CA . HIS D 1 187 ? -50.831 -15.665 -40.822 1.00 40.23 186 HIS E CA 1
ATOM 8662 C C . HIS D 1 187 ? -49.615 -15.349 -39.962 1.00 38.38 186 HIS E C 1
ATOM 8663 O O . HIS D 1 187 ? -49.437 -14.226 -39.517 1.00 46.41 186 HIS E O 1
ATOM 8670 N N . SER D 1 188 ? -48.767 -16.342 -39.748 1.00 37.79 187 SER E N 1
ATOM 8671 C CA . SER D 1 188 ? -47.521 -16.132 -39.018 1.00 38.09 187 SER E CA 1
ATOM 8672 C C . SER D 1 188 ? -46.689 -15.023 -39.629 1.00 34.94 187 SER E C 1
ATOM 8673 O O . SER D 1 188 ? -46.189 -14.150 -38.928 1.00 36.90 187 SER E O 1
ATOM 8676 N N . GLU D 1 189 ? -46.535 -15.085 -40.950 1.00 36.75 188 GLU E N 1
ATOM 8677 C CA . GLU D 1 189 ? -45.713 -14.136 -41.688 1.00 27.89 188 GLU E CA 1
ATOM 8678 C C . GLU D 1 189 ? -46.337 -12.759 -41.715 1.00 32.16 188 GLU E C 1
ATOM 8679 O O . GLU D 1 189 ? -45.624 -11.761 -41.707 1.00 38.63 188 GLU E O 1
ATOM 8685 N N . ALA D 1 190 ? -47.666 -12.699 -41.741 1.00 28.91 189 ALA E N 1
ATOM 8686 C CA . ALA D 1 190 ? -48.345 -11.415 -41.734 1.00 28.37 189 ALA E CA 1
ATOM 8687 C C . ALA D 1 190 ? -48.225 -10.735 -40.358 1.00 30.63 189 ALA E C 1
ATOM 8688 O O . ALA D 1 190 ? -48.162 -9.511 -40.270 1.00 35.83 189 ALA E O 1
ATOM 8690 N N . LEU D 1 191 ? -48.196 -11.530 -39.290 1.00 36.13 190 LEU E N 1
ATOM 8691 C CA . LEU D 1 191 ? -47.966 -11.001 -37.937 1.00 35.44 190 LEU E CA 1
ATOM 8692 C C . LEU D 1 191 ? -46.563 -10.413 -37.793 1.00 37.44 190 LEU E C 1
ATOM 8693 O O . LEU D 1 191 ? -46.395 -9.307 -37.266 1.00 34.48 190 LEU E O 1
ATOM 8698 N N . LEU D 1 192 ? -45.555 -11.144 -38.267 1.00 35.34 191 LEU E N 1
ATOM 8699 C CA . LEU D 1 192 ? -44.201 -10.611 -38.251 1.00 30.42 191 LEU E CA 1
ATOM 8700 C C . LEU D 1 192 ? -44.068 -9.373 -39.141 1.00 35.31 191 LEU E C 1
ATOM 8701 O O . LEU D 1 192 ? -43.407 -8.404 -38.735 1.00 38.65 191 LEU E O 1
ATOM 8706 N N . TYR D 1 193 ? -44.703 -9.371 -40.320 1.00 26.89 192 TYR E N 1
ATOM 8707 C CA . TYR D 1 193 ? -44.649 -8.184 -41.198 1.00 25.46 192 TYR E CA 1
ATOM 8708 C C . TYR D 1 193 ? -45.223 -6.942 -40.503 1.00 32.68 192 TYR E C 1
ATOM 8709 O O . TYR D 1 193 ? -44.601 -5.880 -40.480 1.00 32.79 192 TYR E O 1
ATOM 8718 N N . LYS D 1 194 ? -46.408 -7.081 -39.928 1.00 34.21 193 LYS E N 1
ATOM 8719 C CA . LYS D 1 194 ? -46.996 -6.009 -39.148 1.00 37.06 193 LYS E CA 1
ATOM 8720 C C . LYS D 1 194 ? -46.036 -5.552 -38.027 1.00 42.75 193 LYS E C 1
ATOM 8721 O O . LYS D 1 194 ? -45.932 -4.363 -37.720 1.00 43.77 193 LYS E O 1
ATOM 8727 N N . ASN D 1 195 ? -45.308 -6.492 -37.437 1.00 43.98 194 ASN E N 1
ATOM 8728 C CA . ASN D 1 195 ? -44.390 -6.135 -36.358 1.00 44.65 194 ASN E CA 1
ATOM 8729 C C . ASN D 1 195 ? -43.270 -5.203 -36.820 1.00 35.46 194 ASN E C 1
ATOM 8730 O O . ASN D 1 195 ? -42.961 -4.212 -36.160 1.00 34.20 194 ASN E O 1
ATOM 8735 N N . THR D 1 196 ? -42.668 -5.528 -37.954 1.00 30.04 195 THR E N 1
ATOM 8736 C CA . THR D 1 196 ? -41.588 -4.724 -38.492 1.00 29.84 195 THR E CA 1
ATOM 8737 C C . THR D 1 196 ? -42.102 -3.329 -38.845 1.00 41.01 195 THR E C 1
ATOM 8738 O O . THR D 1 196 ? -41.394 -2.335 -38.660 1.00 51.68 195 THR E O 1
ATOM 8742 N N . ILE D 1 197 ? -43.342 -3.245 -39.312 1.00 38.56 196 ILE E N 1
ATOM 8743 C CA . ILE D 1 197 ? -43.919 -1.944 -39.640 1.00 43.24 196 ILE E CA 1
ATOM 8744 C C . ILE D 1 197 ? -44.079 -1.079 -38.385 1.00 44.56 196 ILE E C 1
ATOM 8745 O O . ILE D 1 197 ? -43.777 0.117 -38.414 1.00 43.62 196 ILE E O 1
ATOM 8750 N N . ILE D 1 198 ? -44.539 -1.680 -37.288 1.00 41.68 197 ILE E N 1
ATOM 8751 C CA . ILE D 1 198 ? -44.657 -0.960 -36.020 1.00 36.07 197 ILE E CA 1
ATOM 8752 C C . ILE D 1 198 ? -43.312 -0.374 -35.623 1.00 37.32 197 ILE E C 1
ATOM 8753 O O . ILE D 1 198 ? -43.229 0.781 -35.229 1.00 42.87 197 ILE E O 1
ATOM 8758 N N . ALA D 1 199 ? -42.253 -1.161 -35.766 1.00 37.91 198 ALA E N 1
ATOM 8759 C CA . ALA D 1 199 ? -40.916 -0.676 -35.458 1.00 35.95 198 ALA E CA 1
ATOM 8760 C C . ALA D 1 199 ? -40.398 0.366 -36.473 1.00 42.76 198 ALA E C 1
ATOM 8761 O O . ALA D 1 199 ? -39.686 1.286 -36.093 1.00 52.16 198 ALA E O 1
ATOM 8763 N N . GLU D 1 200 ? -40.745 0.245 -37.752 1.00 40.67 199 GLU E N 1
ATOM 8764 C CA . GLU D 1 200 ? -40.322 1.269 -38.713 1.00 37.34 199 GLU E CA 1
ATOM 8765 C C . GLU D 1 200 ? -41.046 2.583 -38.450 1.00 44.67 199 GLU E C 1
ATOM 8766 O O . GLU D 1 200 ? -40.627 3.636 -38.922 1.00 48.28 199 GLU E O 1
ATOM 8772 N N . ARG D 1 201 ? -42.139 2.529 -37.700 1.00 45.25 200 ARG E N 1
ATOM 8773 C CA . ARG D 1 201 ? -42.813 3.765 -37.317 1.00 42.62 200 ARG E CA 1
ATOM 8774 C C . ARG D 1 201 ? -42.107 4.382 -36.126 1.00 46.61 200 ARG E C 1
ATOM 8775 O O . ARG D 1 201 ? -42.253 5.568 -35.862 1.00 58.84 200 ARG E O 1
ATOM 8783 N N . GLY D 1 202 ? -41.336 3.569 -35.407 1.00 40.30 201 GLY E N 1
ATOM 8784 C CA . GLY D 1 202 ? -40.530 4.066 -34.312 1.00 37.97 201 GLY E CA 1
ATOM 8785 C C . GLY D 1 202 ? -41.005 3.652 -32.933 1.00 47.93 201 GLY E C 1
ATOM 8786 O O . GLY D 1 202 ? -40.402 4.033 -31.934 1.00 42.03 201 GLY E O 1
ATOM 8787 N N . ASP D 1 203 ? -42.084 2.873 -32.878 1.00 51.49 202 ASP E N 1
ATOM 8788 C CA . ASP D 1 203 ? -42.623 2.373 -31.611 1.00 53.83 202 ASP E CA 1
ATOM 8789 C C . ASP D 1 203 ? -41.894 1.124 -31.151 1.00 43.88 202 ASP E C 1
ATOM 8790 O O . ASP D 1 203 ? -42.439 0.033 -31.238 1.00 41.33 202 ASP E O 1
ATOM 8795 N N . ILE D 1 204 ? -40.667 1.262 -30.680 1.00 40.77 203 ILE E N 1
ATOM 8796 C CA . ILE D 1 204 ? -39.917 0.092 -30.255 1.00 44.77 203 ILE E CA 1
ATOM 8797 C C . ILE D 1 204 ? -40.646 -0.599 -29.098 1.00 47.90 203 ILE E C 1
ATOM 8798 O O . ILE D 1 204 ? -40.840 -1.817 -29.096 1.00 46.48 203 ILE E O 1
ATOM 8803 N N . GLU D 1 205 ? -41.065 0.204 -28.133 1.00 41.16 204 GLU E N 1
ATOM 8804 C CA . GLU D 1 205 ? -41.907 -0.257 -27.043 1.00 44.27 204 GLU E CA 1
ATOM 8805 C C . GLU D 1 205 ? -43.124 -1.033 -27.553 1.00 48.32 204 GLU E C 1
ATOM 8806 O O . GLU D 1 205 ? -43.348 -2.183 -27.169 1.00 44.94 204 GLU E O 1
ATOM 8812 N N . ARG D 1 206 ? -43.901 -0.415 -28.438 1.00 53.39 205 ARG E N 1
ATOM 8813 C CA . ARG D 1 206 ? -45.111 -1.057 -28.937 1.00 43.11 205 ARG E CA 1
ATOM 8814 C C . ARG D 1 206 ? -44.804 -2.316 -29.756 1.00 42.91 205 ARG E C 1
ATOM 8815 O O . ARG D 1 206 ? -45.550 -3.293 -29.716 1.00 51.25 205 ARG E O 1
ATOM 8823 N N . ALA D 1 207 ? -43.702 -2.299 -30.490 1.00 37.31 206 ALA E N 1
ATOM 8824 C CA . ALA D 1 207 ? -43.328 -3.446 -31.305 1.00 39.35 206 ALA E CA 1
ATOM 8825 C C . ALA D 1 207 ? -42.965 -4.638 -30.413 1.00 42.59 206 ALA E C 1
ATOM 8826 O O . ALA D 1 207 ? -43.318 -5.779 -30.701 1.00 34.39 206 ALA E O 1
ATOM 8828 N N . LEU D 1 208 ? -42.262 -4.358 -29.321 1.00 46.86 207 LEU E N 1
ATOM 8829 C CA . LEU D 1 208 ? -41.853 -5.399 -28.384 1.00 38.66 207 LEU E CA 1
ATOM 8830 C C . LEU D 1 208 ? -43.065 -6.022 -27.732 1.00 40.82 207 LEU E C 1
ATOM 8831 O O . LEU D 1 208 ? -43.171 -7.240 -27.613 1.00 42.02 207 LEU E O 1
ATOM 8836 N N . GLN D 1 209 ? -43.978 -5.170 -27.291 1.00 39.90 208 GLN E N 1
ATOM 8837 C CA . GLN D 1 209 ? -45.246 -5.638 -26.759 1.00 40.74 208 GLN E CA 1
ATOM 8838 C C . GLN D 1 209 ? -46.004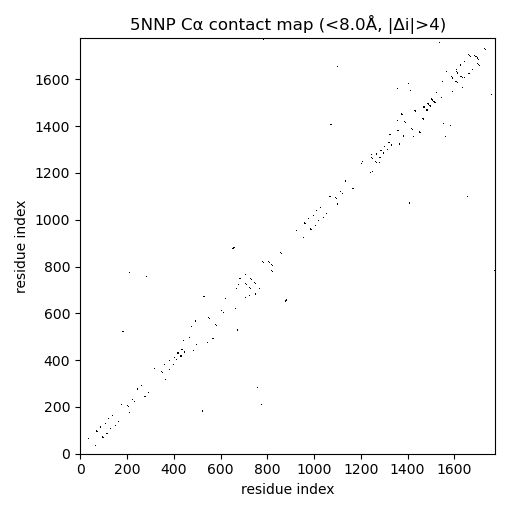 -6.516 -27.762 1.00 43.80 208 GLN E C 1
ATOM 8839 O O . GLN D 1 209 ? -46.519 -7.581 -27.403 1.00 45.57 208 GLN E O 1
ATOM 8845 N N . HIS D 1 210 ? -46.081 -6.061 -29.014 1.00 38.92 209 HIS E N 1
ATOM 8846 C CA . HIS D 1 210 ? -46.824 -6.793 -30.033 1.00 34.58 209 HIS E CA 1
ATOM 8847 C C . HIS D 1 210 ? -46.157 -8.137 -30.304 1.00 41.17 209 HIS E C 1
ATOM 8848 O O . HIS D 1 210 ? -46.829 -9.142 -30.482 1.00 50.28 209 HIS E O 1
ATOM 8855 N N . LEU D 1 211 ? -44.831 -8.136 -30.324 1.00 37.90 210 LEU E N 1
ATOM 8856 C CA . LEU D 1 211 ? -44.044 -9.341 -30.513 1.00 41.26 210 LEU E CA 1
ATOM 8857 C C . LEU D 1 211 ? -44.389 -10.401 -29.474 1.00 44.54 210 LEU E C 1
ATOM 8858 O O . LEU D 1 211 ? -44.755 -11.518 -29.823 1.00 43.16 210 LEU E O 1
ATOM 8863 N N . GLU D 1 212 ? -44.274 -10.042 -28.199 1.00 42.32 211 GLU E N 1
ATOM 8864 C CA . GLU D 1 212 ? -44.465 -11.000 -27.108 1.00 46.31 211 GLU E CA 1
ATOM 8865 C C . GLU D 1 212 ? -45.920 -11.378 -26.912 1.00 46.33 211 GLU E C 1
ATOM 8866 O O . GLU D 1 212 ? -46.219 -12.422 -26.352 1.00 51.12 211 GLU E O 1
ATOM 8872 N N . THR D 1 213 ? -46.825 -10.522 -27.362 1.00 45.41 212 THR E N 1
ATOM 8873 C CA . THR D 1 213 ? -48.249 -10.795 -27.226 1.00 43.51 212 THR E CA 1
ATOM 8874 C C . THR D 1 213 ? -48.801 -11.609 -28.388 1.00 45.69 212 THR E C 1
ATOM 8875 O O . THR D 1 213 ? -49.534 -12.566 -28.182 1.00 50.80 212 THR E O 1
ATOM 8879 N N . ASP D 1 214 ? -48.432 -11.242 -29.609 1.00 36.35 213 ASP E N 1
ATOM 8880 C CA . ASP D 1 214 ? -49.084 -11.811 -30.767 1.00 34.87 213 ASP E CA 1
ATOM 8881 C C . ASP D 1 214 ? -48.192 -12.700 -31.638 1.00 40.03 213 ASP E C 1
ATOM 8882 O O . ASP D 1 214 ? -48.710 -13.547 -32.371 1.00 42.00 213 ASP E O 1
ATOM 8887 N N . CYS D 1 215 ? -46.869 -12.526 -31.558 1.00 31.38 214 CYS E N 1
ATOM 8888 C CA . CYS D 1 215 ? -45.946 -13.207 -32.478 1.00 28.97 214 CYS E CA 1
ATOM 8889 C C . CYS D 1 215 ? -45.087 -14.270 -31.800 1.00 35.91 214 CYS E C 1
ATOM 8890 O O . CYS D 1 215 ? -44.210 -14.875 -32.433 1.00 39.84 214 CYS E O 1
ATOM 8893 N N . LYS D 1 216 ? -45.343 -14.488 -30.518 1.00 36.36 215 LYS E N 1
ATOM 8894 C CA . LYS D 1 216 ? -44.509 -15.340 -29.681 1.00 46.16 215 LYS E CA 1
ATOM 8895 C C . LYS D 1 216 ? -44.281 -16.724 -30.274 1.00 42.99 215 LYS E C 1
ATOM 8896 O O . LYS D 1 216 ? -43.235 -17.320 -30.062 1.00 47.48 215 LYS E O 1
ATOM 8902 N N . HIS D 1 217 ? -45.263 -17.226 -31.012 1.00 36.17 216 HIS E N 1
ATOM 8903 C CA . HIS D 1 217 ? -45.189 -18.567 -31.569 1.00 35.99 216 HIS E CA 1
ATOM 8904 C C . HIS D 1 217 ? -45.062 -18.552 -33.094 1.00 41.12 216 HIS E C 1
ATOM 8905 O O . HIS D 1 217 ? -45.394 -19.535 -33.749 1.00 44.09 216 HIS E O 1
ATOM 8912 N N . CYS D 1 218 ? -44.607 -17.445 -33.670 1.00 37.25 217 CYS E N 1
ATOM 8913 C CA . CYS D 1 218 ? -44.461 -17.399 -35.116 1.00 37.72 217 CYS E CA 1
ATOM 8914 C C . CYS D 1 218 ? -43.440 -18.436 -35.562 1.00 34.11 217 CYS E C 1
ATOM 8915 O O . CYS D 1 218 ? -42.497 -18.730 -34.848 1.00 38.58 217 CYS E O 1
ATOM 8918 N N . LEU D 1 219 ? -43.648 -18.996 -36.746 1.00 40.66 218 LEU E N 1
ATOM 8919 C CA . LEU D 1 219 ? -42.840 -20.105 -37.249 1.00 30.13 218 LEU E CA 1
ATOM 8920 C C . LEU D 1 219 ? -41.418 -19.726 -37.602 1.00 28.60 218 LEU E C 1
ATOM 8921 O O . LEU D 1 219 ? -40.540 -20.581 -37.588 1.00 34.68 218 LEU E O 1
ATOM 8926 N N . ASP D 1 220 ? -41.200 -18.464 -37.967 1.00 26.15 219 ASP E N 1
ATOM 8927 C CA . ASP D 1 220 ? -39.855 -17.970 -38.259 1.00 27.31 219 ASP E CA 1
ATOM 8928 C C . ASP D 1 220 ? -39.115 -17.639 -36.949 1.00 36.00 219 ASP E C 1
ATOM 8929 O O . ASP D 1 220 ? -39.105 -16.483 -36.471 1.00 31.69 219 ASP E O 1
ATOM 8934 N N . ARG D 1 221 ? -38.488 -18.666 -36.386 1.00 33.56 220 ARG E N 1
ATOM 8935 C CA . ARG D 1 221 ? -37.916 -18.581 -35.059 1.00 33.72 220 ARG E CA 1
ATOM 8936 C C . ARG D 1 221 ? -36.833 -17.520 -34.964 1.00 34.47 220 ARG E C 1
ATOM 8937 O O . ARG D 1 221 ? -36.796 -16.735 -33.994 1.00 31.83 220 ARG E O 1
ATOM 8945 N N . LEU D 1 222 ? -35.956 -17.505 -35.965 1.00 28.89 221 LEU E N 1
ATOM 8946 C CA . LEU D 1 222 ? -34.821 -16.586 -35.978 1.00 26.91 221 LEU E CA 1
ATOM 8947 C C . LEU D 1 222 ? -35.314 -15.132 -35.986 1.00 30.48 221 LEU E C 1
ATOM 8948 O O . LEU D 1 222 ? -34.750 -14.261 -35.321 1.00 33.62 221 LEU E O 1
ATOM 8953 N N . ALA D 1 223 ? -36.396 -14.889 -36.716 1.00 25.91 222 ALA E N 1
ATOM 8954 C CA . ALA D 1 223 ? -36.967 -13.558 -36.802 1.00 31.90 222 ALA E CA 1
ATOM 8955 C C . ALA D 1 223 ? -37.451 -13.063 -35.418 1.00 38.65 222 ALA E C 1
ATOM 8956 O O . ALA D 1 223 ? -37.103 -11.959 -34.976 1.00 32.47 222 ALA E O 1
ATOM 8958 N N . VAL D 1 224 ? -38.255 -13.894 -34.755 1.00 35.60 223 VAL E N 1
ATOM 8959 C CA . VAL D 1 224 ? -38.774 -13.591 -33.433 1.00 30.93 223 VAL E CA 1
ATOM 8960 C C . VAL D 1 224 ? -37.623 -13.322 -32.463 1.00 34.75 223 VAL E C 1
ATOM 8961 O O . VAL D 1 224 ? -37.651 -12.365 -31.697 1.00 40.18 223 VAL E O 1
ATOM 8965 N N . MET D 1 225 ? -36.591 -14.155 -32.527 1.00 34.22 224 MET E N 1
ATOM 8966 C CA . MET D 1 225 ? -35.485 -14.062 -31.578 1.00 29.42 224 MET E CA 1
ATOM 8967 C C . MET D 1 225 ? -34.620 -12.843 -31.828 1.00 33.00 224 MET E C 1
ATOM 8968 O O . MET D 1 225 ? -34.206 -12.178 -30.882 1.00 40.38 224 MET E O 1
ATOM 8973 N N . GLU D 1 226 ? -34.343 -12.542 -33.092 1.00 34.69 225 GLU E N 1
ATOM 8974 C CA . GLU D 1 226 ? -33.539 -11.357 -33.391 1.00 36.69 225 GLU E CA 1
ATOM 8975 C C . GLU D 1 226 ? -34.233 -10.038 -33.040 1.00 39.96 225 GLU E C 1
ATOM 8976 O O . GLU D 1 226 ? -33.611 -9.150 -32.461 1.00 48.79 225 GLU E O 1
ATOM 8982 N N . LEU D 1 227 ? -35.508 -9.911 -33.387 1.00 31.85 226 LEU E N 1
ATOM 8983 C CA . LEU D 1 227 ? -36.298 -8.746 -32.998 1.00 30.01 226 LEU E CA 1
ATOM 8984 C C . LEU D 1 227 ? -36.369 -8.577 -31.458 1.00 32.68 226 LEU E C 1
ATOM 8985 O O . LEU D 1 227 ? -36.239 -7.474 -30.937 1.00 33.10 226 LEU E O 1
ATOM 8990 N N . ARG D 1 228 ? -36.577 -9.670 -30.738 1.00 26.32 227 ARG E N 1
ATOM 8991 C CA . ARG D 1 228 ? -36.617 -9.596 -29.293 1.00 32.46 227 ARG E CA 1
ATOM 8992 C C . ARG D 1 228 ? -35.325 -8.973 -28.749 1.00 37.84 227 ARG E C 1
ATOM 8993 O O . ARG D 1 228 ? -35.368 -8.010 -27.962 1.00 37.98 227 ARG E O 1
ATOM 9001 N N . ALA D 1 229 ? -34.181 -9.507 -29.180 1.00 32.07 228 ALA E N 1
ATOM 9002 C CA . ALA D 1 229 ? -32.885 -8.996 -28.731 1.00 34.95 228 ALA E CA 1
ATOM 9003 C C . ALA D 1 229 ? -32.707 -7.536 -29.120 1.00 39.15 228 ALA E C 1
ATOM 9004 O O . ALA D 1 229 ? -32.202 -6.723 -28.333 1.00 35.48 228 ALA E O 1
ATOM 9006 N N . SER D 1 230 ? -33.113 -7.221 -30.346 1.00 32.06 229 SER E N 1
ATOM 9007 C CA . SER D 1 230 ? -32.979 -5.877 -30.872 1.00 32.84 229 SER E CA 1
ATOM 9008 C C . SER D 1 230 ? -33.780 -4.858 -30.070 1.00 39.53 229 SER E C 1
ATOM 9009 O O . SER D 1 230 ? -33.248 -3.825 -29.652 1.00 39.83 229 SER E O 1
ATOM 9012 N N . TYR D 1 231 ? -35.066 -5.147 -29.889 1.00 39.88 230 TYR E N 1
ATOM 9013 C CA . TYR D 1 231 ? -35.960 -4.258 -29.177 1.00 40.63 230 TYR E CA 1
ATOM 9014 C C . TYR D 1 231 ? -35.530 -4.083 -27.727 1.00 45.70 230 TYR E C 1
ATOM 9015 O O . TYR D 1 231 ? -35.648 -2.994 -27.153 1.00 45.61 230 TYR E O 1
ATOM 9024 N N . LEU D 1 232 ? -35.051 -5.164 -27.124 1.00 48.33 231 LEU E N 1
ATOM 9025 C CA . LEU D 1 232 ? -34.684 -5.106 -25.718 1.00 44.63 231 LEU E CA 1
ATOM 9026 C C . LEU D 1 232 ? -33.455 -4.238 -25.509 1.00 45.38 231 LEU E C 1
ATOM 9027 O O . LEU D 1 232 ? -33.393 -3.499 -24.521 1.00 50.26 231 LEU E O 1
ATOM 9032 N N . SER D 1 233 ? -32.485 -4.306 -26.422 1.00 37.18 232 SER E N 1
ATOM 9033 C CA . SER D 1 233 ? -31.287 -3.493 -26.251 1.00 40.53 232 SER E CA 1
ATOM 9034 C C . SER D 1 233 ? -31.626 -2.035 -26.507 1.00 44.00 232 SER E C 1
ATOM 9035 O O . SER D 1 233 ? -31.222 -1.155 -25.742 1.00 48.62 232 SER E O 1
ATOM 9038 N N . LYS D 1 234 ? -32.391 -1.786 -27.562 1.00 42.34 233 LYS E N 1
ATOM 9039 C CA . LYS D 1 234 ? -32.906 -0.443 -27.831 1.00 41.02 233 LYS E CA 1
ATOM 9040 C C . LYS D 1 234 ? -33.646 0.137 -26.636 1.00 43.63 233 LYS E C 1
ATOM 9041 O O . LYS D 1 234 ? -33.562 1.334 -26.379 1.00 52.78 233 LYS E O 1
ATOM 9047 N N . LEU D 1 235 ? -34.362 -0.701 -25.895 1.00 46.67 234 LEU E N 1
ATOM 9048 C CA . LEU D 1 235 ? -35.091 -0.213 -24.726 1.00 47.94 234 LEU E CA 1
ATOM 9049 C C . LEU D 1 235 ? -34.213 -0.203 -23.470 1.00 50.96 234 LEU E C 1
ATOM 9050 O O . LEU D 1 235 ? -34.685 0.128 -22.379 1.00 55.93 234 LEU E O 1
ATOM 9055 N N . ALA D 1 236 ? -32.937 -0.551 -23.632 1.00 43.11 235 ALA E N 1
ATOM 9056 C CA . ALA D 1 236 ? -31.980 -0.586 -22.521 1.00 45.24 235 ALA E CA 1
ATOM 9057 C C . ALA D 1 236 ? -32.376 -1.554 -21.419 1.00 56.69 235 ALA E C 1
ATOM 9058 O O . ALA D 1 236 ? -32.047 -1.332 -20.252 1.00 65.10 235 ALA E O 1
ATOM 9060 N N . ARG D 1 237 ? -33.083 -2.615 -21.777 1.00 55.35 236 ARG E N 1
ATOM 9061 C CA . ARG D 1 237 ? -33.368 -3.674 -20.824 1.00 55.66 236 ARG E CA 1
ATOM 9062 C C . ARG D 1 237 ? -32.246 -4.698 -20.894 1.00 52.26 236 ARG E C 1
ATOM 9063 O O . ARG D 1 237 ? -32.337 -5.703 -21.613 1.00 52.36 236 ARG E O 1
ATOM 9071 N N . LYS D 1 238 ? -31.182 -4.421 -20.152 1.00 43.53 237 LYS E N 1
ATOM 9072 C CA . LYS D 1 238 ? -29.918 -5.132 -20.294 1.00 46.19 237 LYS E CA 1
ATOM 9073 C C . LYS D 1 238 ? -29.987 -6.611 -19.915 1.00 49.69 237 LYS E C 1
ATOM 9074 O O . LYS D 1 238 ? -29.498 -7.468 -20.655 1.00 51.32 237 LYS E O 1
ATOM 9080 N N . ASP D 1 239 ? -30.574 -6.911 -18.757 1.00 49.28 238 ASP E N 1
ATOM 9081 C CA . ASP D 1 239 ? -30.703 -8.303 -18.319 1.00 47.22 238 ASP E CA 1
ATOM 9082 C C . ASP D 1 239 ? -31.498 -9.156 -19.315 1.00 43.22 238 ASP E C 1
ATOM 9083 O O . ASP D 1 239 ? -31.068 -10.247 -19.684 1.00 38.29 238 ASP E O 1
ATOM 9088 N N . GLU D 1 240 ? -32.664 -8.666 -19.730 1.00 48.18 239 GLU E N 1
ATOM 9089 C CA . GLU D 1 240 ? -33.487 -9.376 -20.713 1.00 46.15 239 GLU E CA 1
ATOM 9090 C C . GLU D 1 240 ? -32.760 -9.502 -22.039 1.00 44.43 239 GLU E C 1
ATOM 9091 O O . GLU D 1 240 ? -32.844 -10.540 -22.692 1.00 50.38 239 GLU E O 1
ATOM 9097 N N . ALA D 1 241 ? -32.031 -8.456 -22.421 1.00 42.02 240 ALA E N 1
ATOM 9098 C CA . ALA D 1 241 ? -31.276 -8.452 -23.678 1.00 38.92 240 ALA E CA 1
ATOM 9099 C C . ALA D 1 241 ? -30.182 -9.500 -23.667 1.00 40.96 240 ALA E C 1
ATOM 9100 O O . ALA D 1 241 ? -29.947 -10.185 -24.670 1.00 39.68 240 ALA E O 1
ATOM 9102 N N . ALA D 1 242 ? -29.514 -9.619 -22.524 1.00 40.33 241 ALA E N 1
ATOM 9103 C CA . ALA D 1 242 ? -28.431 -10.583 -22.350 1.00 36.87 241 ALA E CA 1
ATOM 9104 C C . ALA D 1 242 ? -28.944 -12.009 -22.504 1.00 42.50 241 ALA E C 1
ATOM 9105 O O . ALA D 1 242 ? -28.272 -12.873 -23.066 1.00 41.17 241 ALA E O 1
ATOM 9107 N N . LYS D 1 243 ? -30.148 -12.244 -21.999 1.00 39.17 242 LYS E N 1
ATOM 9108 C CA . LYS D 1 243 ? -30.781 -13.542 -22.116 1.00 37.98 242 LYS E CA 1
ATOM 9109 C C . LYS D 1 243 ? -31.148 -13.831 -23.572 1.00 40.91 242 LYS E C 1
ATOM 9110 O O . LYS D 1 243 ? -31.007 -14.968 -24.057 1.00 38.98 242 LYS E O 1
ATOM 9116 N N . ALA D 1 244 ? -31.602 -12.798 -24.272 1.00 28.10 243 ALA E N 1
ATOM 9117 C CA . ALA D 1 244 ? -31.990 -12.974 -25.656 1.00 42.80 243 ALA E CA 1
ATOM 9118 C C . ALA D 1 244 ? -30.761 -13.238 -26.530 1.00 41.23 243 ALA E C 1
ATOM 9119 O O . ALA D 1 244 ? -30.812 -14.066 -27.448 1.00 44.71 243 ALA E O 1
ATOM 9121 N N . TYR D 1 245 ? -29.655 -12.554 -26.241 1.00 41.27 244 TYR E N 1
ATOM 9122 C CA . TYR D 1 245 ? -28.432 -12.753 -27.023 1.00 39.26 244 TYR E CA 1
ATOM 9123 C C . TYR D 1 245 ? -27.764 -14.092 -26.712 1.00 40.05 244 TYR E C 1
ATOM 9124 O O . TYR D 1 245 ? -27.134 -14.675 -27.583 1.00 36.51 244 TYR E O 1
ATOM 9133 N N . ARG D 1 246 ? -27.926 -14.592 -25.489 1.00 40.21 245 ARG E N 1
ATOM 9134 C CA . ARG D 1 246 ? -27.443 -15.930 -25.158 1.00 35.64 245 ARG E CA 1
ATOM 9135 C C . ARG D 1 246 ? -28.181 -16.963 -25.991 1.00 34.86 245 ARG E C 1
ATOM 9136 O O . ARG D 1 246 ? -27.574 -17.907 -26.486 1.00 33.92 245 ARG E O 1
ATOM 9144 N N . ALA D 1 247 ? -29.492 -16.787 -26.135 1.00 40.45 246 ALA E N 1
ATOM 9145 C CA . ALA D 1 247 ? -30.311 -17.744 -26.869 1.00 35.92 246 ALA E CA 1
ATOM 9146 C C . ALA D 1 247 ? -29.909 -17.763 -28.346 1.00 41.19 246 ALA E C 1
ATOM 9147 O O . ALA D 1 247 ? -29.862 -18.825 -28.966 1.00 42.04 246 ALA E O 1
ATOM 9149 N N . LEU D 1 248 ? -29.587 -16.591 -28.893 1.00 35.02 247 LEU E N 1
ATOM 9150 C CA . LEU D 1 248 ? -29.090 -16.498 -30.266 1.00 27.52 247 LEU E CA 1
ATOM 9151 C C . LEU D 1 248 ? -27.712 -17.148 -30.421 1.00 35.36 247 LEU E C 1
ATOM 9152 O O . LEU D 1 248 ? -27.443 -17.821 -31.413 1.00 34.89 247 LEU E O 1
ATOM 9157 N N . LEU D 1 249 ? -26.834 -16.944 -29.445 1.00 37.12 248 LEU E N 1
ATOM 9158 C CA . LEU D 1 249 ? -25.521 -17.564 -29.489 1.00 34.70 248 LEU E CA 1
ATOM 9159 C C . LEU D 1 249 ? -25.635 -19.075 -29.478 1.00 38.64 248 LEU E C 1
ATOM 9160 O O . LEU D 1 249 ? -24.887 -19.761 -30.155 1.00 44.03 248 LEU E O 1
ATOM 9165 N N . ASP D 1 250 ? -26.580 -19.592 -28.703 1.00 34.47 249 ASP E N 1
ATOM 9166 C CA . ASP D 1 250 ? -26.812 -21.029 -28.656 1.00 41.55 249 ASP E CA 1
ATOM 9167 C C . ASP D 1 250 ? -27.332 -21.564 -29.997 1.00 44.46 249 ASP E C 1
ATOM 9168 O O . ASP D 1 250 ? -26.956 -22.650 -30.429 1.00 48.37 249 ASP E O 1
ATOM 9173 N N . ARG D 1 251 ? -28.163 -20.779 -30.669 1.00 39.55 250 ARG E N 1
ATOM 9174 C CA . ARG D 1 251 ? -28.662 -21.155 -31.971 1.00 32.91 250 ARG E CA 1
ATOM 9175 C C . ARG D 1 251 ? -27.588 -21.037 -33.062 1.00 33.26 250 ARG E C 1
ATOM 9176 O O . ARG D 1 251 ? -27.499 -21.889 -33.961 1.00 32.25 250 ARG E O 1
ATOM 9184 N N . ASN D 1 252 ? -26.763 -19.998 -32.981 1.00 28.50 251 ASN E N 1
ATOM 9185 C CA . ASN D 1 252 ? -25.709 -19.779 -33.982 1.00 32.15 251 ASN E CA 1
ATOM 9186 C C . ASN D 1 252 ? -24.458 -19.111 -33.382 1.00 39.16 251 ASN E C 1
ATOM 9187 O O . ASN D 1 252 ? -24.298 -17.887 -33.441 1.00 33.56 251 ASN E O 1
ATOM 9192 N N . PRO D 1 253 ? -23.559 -19.936 -32.817 1.00 36.33 252 PRO E N 1
ATOM 9193 C CA . PRO D 1 253 ? -22.300 -19.509 -32.196 1.00 38.67 252 PRO E CA 1
ATOM 9194 C C . PRO D 1 253 ? -21.329 -18.856 -33.177 1.00 39.18 252 PRO E C 1
ATOM 9195 O O . PRO D 1 253 ? -20.268 -18.393 -32.772 1.00 45.22 252 PRO E O 1
ATOM 9199 N N . GLU D 1 254 ? -21.674 -18.823 -34.454 1.00 37.56 253 GLU E N 1
ATOM 9200 C CA . GLU D 1 254 ? -20.725 -18.354 -35.456 1.00 38.27 253 GLU E CA 1
ATOM 9201 C C . GLU D 1 254 ? -21.079 -16.939 -35.964 1.00 41.04 253 GLU E C 1
ATOM 9202 O O . GLU D 1 254 ? -20.519 -16.454 -36.948 1.00 35.91 253 GLU E O 1
ATOM 9208 N N . HIS D 1 255 ? -22.003 -16.279 -35.277 1.00 36.04 254 HIS E N 1
ATOM 9209 C CA . HIS D 1 255 ? -22.466 -14.966 -35.710 1.00 36.11 254 HIS E CA 1
ATOM 9210 C C . HIS D 1 255 ? -21.951 -13.826 -34.806 1.00 34.13 254 HIS E C 1
ATOM 9211 O O . HIS D 1 255 ? -22.487 -13.559 -33.727 1.00 41.51 254 HIS E O 1
ATOM 9218 N N . MET D 1 256 ? -20.905 -13.169 -35.283 1.00 35.92 255 MET E N 1
ATOM 9219 C CA . MET D 1 256 ? -20.215 -12.057 -34.619 1.00 41.26 255 MET E CA 1
ATOM 9220 C C . MET D 1 256 ? -21.080 -11.110 -33.768 1.00 48.64 255 MET E C 1
ATOM 9221 O O . MET D 1 256 ? -20.756 -10.842 -32.606 1.00 47.65 255 MET E O 1
ATOM 9226 N N . ASP D 1 257 ? -22.178 -10.618 -34.341 1.00 47.48 256 ASP E N 1
ATOM 9227 C CA . ASP D 1 257 ? -23.023 -9.621 -33.682 1.00 39.81 256 ASP E CA 1
ATOM 9228 C C . ASP D 1 257 ? -23.673 -10.073 -32.388 1.00 45.47 256 ASP E C 1
ATOM 9229 O O . ASP D 1 257 ? -23.921 -9.250 -31.509 1.00 53.55 256 ASP E O 1
ATOM 9234 N N . TYR D 1 258 ? -23.958 -11.363 -32.246 1.00 42.88 257 TYR E N 1
ATOM 9235 C CA . TYR D 1 258 ? -24.567 -11.818 -31.001 1.00 41.21 257 TYR E CA 1
ATOM 9236 C C . TYR D 1 258 ? -23.600 -11.647 -29.812 1.00 44.42 257 TYR E C 1
ATOM 9237 O O . TYR D 1 258 ? -24.029 -11.336 -28.706 1.00 52.09 257 TYR E O 1
ATOM 9246 N N . TYR D 1 259 ? -22.304 -11.840 -30.039 1.00 35.92 258 TYR E N 1
ATOM 9247 C CA . TYR D 1 259 ? -21.315 -11.606 -28.991 1.00 36.55 258 TYR E CA 1
ATOM 9248 C C . TYR D 1 259 ? -21.295 -10.126 -28.599 1.00 42.91 258 TYR E C 1
ATOM 9249 O O . TYR D 1 259 ? -21.290 -9.809 -27.405 1.00 41.55 258 TYR E O 1
ATOM 9258 N N . LYS D 1 260 ? -21.297 -9.231 -29.596 1.00 37.11 259 LYS E N 1
ATOM 9259 C CA . LYS D 1 260 ? -21.372 -7.790 -29.340 1.00 30.43 259 LYS E CA 1
ATOM 9260 C C . LYS D 1 260 ? -22.648 -7.430 -28.587 1.00 36.18 259 LYS E C 1
ATOM 9261 O O . LYS D 1 260 ? -22.623 -6.604 -27.681 1.00 45.96 259 LYS E O 1
ATOM 9267 N N . GLY D 1 261 ? -23.757 -8.068 -28.947 1.00 33.70 260 GLY E N 1
ATOM 9268 C CA . GLY D 1 261 ? -25.011 -7.884 -28.233 1.00 27.04 260 GLY E CA 1
ATOM 9269 C C . GLY D 1 261 ? -24.946 -8.317 -26.773 1.00 34.93 260 GLY E C 1
ATOM 9270 O O . GLY D 1 261 ? -25.338 -7.569 -25.872 1.00 43.10 260 GLY E O 1
ATOM 9271 N N . LEU D 1 262 ? -24.450 -9.527 -26.535 1.00 33.47 261 LEU E N 1
ATOM 9272 C CA . LEU D 1 262 ? -24.332 -10.060 -25.178 1.00 39.02 261 LEU E CA 1
ATOM 9273 C C . LEU D 1 262 ? -23.444 -9.184 -24.309 1.00 41.49 261 LEU E C 1
ATOM 9274 O O . LEU D 1 262 ? -23.795 -8.821 -23.189 1.00 42.34 261 LEU E O 1
ATOM 9279 N N . ILE D 1 263 ? -22.283 -8.858 -24.862 1.00 41.45 262 ILE E N 1
ATOM 9280 C CA . ILE D 1 263 ? -21.246 -8.145 -24.161 1.00 41.18 262 ILE E CA 1
ATOM 9281 C C . ILE D 1 263 ? -21.700 -6.746 -23.769 1.00 48.56 262 ILE E C 1
ATOM 9282 O O . ILE D 1 263 ? -21.449 -6.289 -22.646 1.00 49.57 262 ILE E O 1
ATOM 9287 N N . SER D 1 264 ? -22.388 -6.095 -24.696 1.00 45.64 263 SER E N 1
ATOM 9288 C CA . SER D 1 264 ? -22.994 -4.798 -24.455 1.00 48.99 263 SER E CA 1
ATOM 9289 C C . SER D 1 264 ? -24.048 -4.907 -23.358 1.00 50.97 263 SER E C 1
ATOM 9290 O O . SER D 1 264 ? -24.118 -4.067 -22.460 1.00 54.05 263 SER E O 1
ATOM 9293 N N . ALA D 1 265 ? -24.870 -5.949 -23.441 1.00 43.92 264 ALA E N 1
ATOM 9294 C CA . ALA D 1 265 ? -25.943 -6.143 -22.478 1.00 43.65 264 ALA E CA 1
ATOM 9295 C C . ALA D 1 265 ? -25.401 -6.406 -21.080 1.00 50.04 264 ALA E C 1
ATOM 9296 O O . ALA D 1 265 ? -26.089 -6.161 -20.098 1.00 50.38 264 ALA E O 1
ATOM 9298 N N . LEU D 1 266 ? -24.164 -6.894 -20.998 1.00 52.04 265 LEU E N 1
ATOM 9299 C CA . LEU D 1 266 ? -23.533 -7.224 -19.720 1.00 39.83 265 LEU E CA 1
ATOM 9300 C C . LEU D 1 266 ? -22.790 -6.041 -19.132 1.00 46.15 265 LEU E C 1
ATOM 9301 O O . LEU D 1 266 ? -22.244 -6.124 -18.029 1.00 44.05 265 LEU E O 1
ATOM 9306 N N . ASP D 1 267 ? -22.757 -4.947 -19.889 1.00 53.08 266 ASP E N 1
ATOM 9307 C CA . ASP D 1 267 ? -22.070 -3.727 -19.476 1.00 61.23 266 ASP E CA 1
ATOM 9308 C C . ASP D 1 267 ? -20.586 -3.946 -19.258 1.00 60.21 266 ASP E C 1
ATOM 9309 O O . ASP D 1 267 ? -20.006 -3.384 -18.331 1.00 69.28 266 ASP E O 1
ATOM 9314 N N . ILE D 1 268 ? -19.965 -4.755 -20.104 1.00 51.37 267 ILE E N 1
ATOM 9315 C CA . ILE D 1 268 ? -18.526 -4.913 -20.029 1.00 46.80 267 ILE E CA 1
ATOM 9316 C C . ILE D 1 268 ? -17.844 -3.783 -20.796 1.00 50.02 267 ILE E C 1
ATOM 9317 O O . ILE D 1 268 ? -18.097 -3.573 -21.984 1.00 45.76 267 ILE E O 1
ATOM 9322 N N . SER D 1 269 ? -17.000 -3.045 -20.081 1.00 52.33 268 SER E N 1
ATOM 9323 C CA . SER D 1 269 ? -16.194 -1.967 -20.639 1.00 54.85 268 SER E CA 1
ATOM 9324 C C . SER D 1 269 ? -15.397 -2.436 -21.847 1.00 61.84 268 SER E C 1
ATOM 9325 O O . SER D 1 269 ? -14.856 -3.543 -21.850 1.00 65.43 268 SER E O 1
ATOM 9328 N N . ALA D 1 270 ? -15.322 -1.586 -22.867 1.00 62.48 269 ALA E N 1
ATOM 9329 C CA . ALA D 1 270 ? -14.575 -1.899 -24.086 1.00 55.98 269 ALA E CA 1
ATOM 9330 C C . ALA D 1 270 ? -13.093 -2.064 -23.801 1.00 62.64 269 ALA E C 1
ATOM 9331 O O . ALA D 1 270 ? -12.396 -2.755 -24.538 1.00 72.17 269 ALA E O 1
ATOM 9333 N N . ASP D 1 271 ? -12.621 -1.420 -22.736 1.00 59.18 270 ASP E N 1
ATOM 9334 C CA . ASP D 1 271 ? -11.225 -1.510 -22.314 1.00 69.43 270 ASP E CA 1
ATOM 9335 C C . ASP D 1 271 ? -10.896 -2.859 -21.725 1.00 72.72 270 ASP E C 1
ATOM 9336 O O . ASP D 1 271 ? -9.727 -3.248 -21.659 1.00 82.04 270 ASP E O 1
ATOM 9341 N N . ASP D 1 272 ? -11.925 -3.554 -21.255 1.00 67.94 271 ASP E N 1
ATOM 9342 C CA . ASP D 1 272 ? -11.717 -4.771 -20.486 1.00 61.41 271 ASP E CA 1
ATOM 9343 C C . ASP D 1 272 ? -11.594 -5.979 -21.405 1.00 55.15 271 ASP E C 1
ATOM 9344 O O . ASP D 1 272 ? -12.551 -6.720 -21.603 1.00 65.10 271 ASP E O 1
ATOM 9349 N N . GLU D 1 273 ? -10.403 -6.167 -21.959 1.00 44.21 272 GLU E N 1
ATOM 9350 C CA . GLU D 1 273 ? -10.149 -7.240 -22.904 1.00 46.71 272 GLU E CA 1
ATOM 9351 C C . GLU D 1 273 ? -10.384 -8.624 -22.294 1.00 49.38 272 GLU E C 1
ATOM 9352 O O . GLU D 1 273 ? -10.999 -9.483 -22.926 1.00 47.76 272 GLU E O 1
ATOM 9358 N N . GLU D 1 274 ? -9.928 -8.829 -21.058 1.00 44.10 273 GLU E N 1
ATOM 9359 C CA . GLU D 1 274 ? -10.076 -10.131 -20.428 1.00 45.53 273 GLU E CA 1
ATOM 9360 C C . GLU D 1 274 ? -11.537 -10.453 -20.147 1.00 51.63 273 GLU E C 1
ATOM 9361 O O . GLU D 1 274 ? -11.988 -11.568 -20.420 1.00 53.90 273 GLU E O 1
ATOM 9367 N N . ALA D 1 275 ? -12.286 -9.493 -19.629 1.00 39.52 274 ALA E N 1
ATOM 9368 C CA . ALA D 1 275 ? -13.708 -9.730 -19.404 1.00 38.59 274 ALA E CA 1
ATOM 9369 C C . ALA D 1 275 ? -14.438 -10.119 -20.690 1.00 44.57 274 ALA E C 1
ATOM 9370 O O . ALA D 1 275 ? -15.379 -10.907 -20.656 1.00 50.77 274 ALA E O 1
ATOM 9372 N N . GLN D 1 276 ? -14.022 -9.558 -21.823 1.00 37.28 275 GLN E N 1
ATOM 9373 C CA . GLN D 1 276 ? -14.663 -9.889 -23.088 1.00 34.60 275 GLN E CA 1
ATOM 9374 C C . GLN D 1 276 ? -14.253 -11.260 -23.575 1.00 35.85 275 GLN E C 1
ATOM 9375 O O . GLN D 1 276 ? -15.111 -12.060 -23.962 1.00 38.47 275 GLN E O 1
ATOM 9381 N N . LYS D 1 277 ? -12.952 -11.543 -23.539 1.00 34.47 276 LYS E N 1
ATOM 9382 C CA . LYS D 1 277 ? -12.479 -12.867 -23.919 1.00 41.50 276 LYS E CA 1
ATOM 9383 C C . LYS D 1 277 ? -13.191 -13.979 -23.117 1.00 40.54 276 LYS E C 1
ATOM 9384 O O . LYS D 1 277 ? -13.535 -15.019 -23.666 1.00 40.77 276 LYS E O 1
ATOM 9390 N N . ALA D 1 278 ? -13.449 -13.746 -21.836 1.00 34.28 277 ALA E N 1
ATOM 9391 C CA . ALA D 1 278 ? -14.045 -14.778 -20.995 1.00 38.24 277 ALA E CA 1
ATOM 9392 C C . ALA D 1 278 ? -15.414 -15.194 -21.505 1.00 47.90 277 ALA E C 1
ATOM 9393 O O . ALA D 1 278 ? -15.765 -16.370 -21.460 1.00 53.49 277 ALA E O 1
ATOM 9395 N N . VAL D 1 279 ? -16.185 -14.223 -21.989 1.00 47.54 278 VAL E N 1
ATOM 9396 C CA . VAL D 1 279 ? -17.477 -14.503 -22.614 1.00 41.92 278 VAL E CA 1
ATOM 9397 C C . VAL D 1 279 ? -17.327 -15.438 -23.809 1.00 42.89 278 VAL E C 1
ATOM 9398 O O . VAL D 1 279 ? -18.043 -16.436 -23.889 1.00 42.31 278 VAL E O 1
ATOM 9402 N N . TYR D 1 280 ? -16.403 -15.132 -24.725 1.00 29.89 279 TYR E N 1
ATOM 9403 C CA . TYR D 1 280 ? -16.129 -16.041 -25.848 1.00 30.24 279 TYR E CA 1
ATOM 9404 C C . TYR D 1 280 ? -15.605 -17.405 -25.373 1.00 39.19 279 TYR E C 1
ATOM 9405 O O . TYR D 1 280 ? -16.000 -18.451 -25.906 1.00 38.77 279 TYR E O 1
ATOM 9414 N N . ASP D 1 281 ? -14.718 -17.390 -24.376 1.00 35.08 280 ASP E N 1
ATOM 9415 C CA . ASP D 1 281 ? -14.168 -18.626 -23.811 1.00 34.80 280 ASP E CA 1
ATOM 9416 C C . ASP D 1 281 ? -15.274 -19.577 -23.367 1.00 36.85 280 ASP E C 1
ATOM 9417 O O . ASP D 1 281 ? -15.184 -20.786 -23.574 1.00 44.78 280 ASP E O 1
ATOM 9422 N N . GLU D 1 282 ? -16.326 -19.037 -22.764 1.00 37.72 281 GLU E N 1
ATOM 9423 C CA . GLU D 1 282 ? -17.390 -19.879 -22.244 1.00 30.35 281 GLU E CA 1
ATOM 9424 C C . GLU D 1 282 ? -18.122 -20.551 -23.404 1.00 31.67 281 GLU E C 1
ATOM 9425 O O . GLU D 1 282 ? -18.479 -21.717 -23.318 1.00 32.13 281 GLU E O 1
ATOM 9431 N N . TYR D 1 283 ? -18.294 -19.841 -24.516 1.00 36.38 282 TYR E N 1
ATOM 9432 C CA . TYR D 1 283 ? -18.955 -20.450 -25.671 1.00 36.57 282 TYR E CA 1
ATOM 9433 C C . TYR D 1 283 ? -18.020 -21.402 -26.420 1.00 37.44 282 TYR E C 1
ATOM 9434 O O . TYR D 1 283 ? -18.490 -22.399 -26.970 1.00 30.70 282 TYR E O 1
ATOM 9443 N N . ALA D 1 284 ? -16.710 -21.141 -26.390 1.00 38.36 283 ALA E N 1
ATOM 9444 C CA . ALA D 1 284 ? -15.743 -22.104 -26.933 1.00 37.16 283 ALA E CA 1
ATOM 9445 C C . ALA D 1 284 ? -15.801 -23.438 -26.201 1.00 35.28 283 ALA E C 1
ATOM 9446 O O . ALA D 1 284 ? -15.682 -24.484 -26.822 1.00 45.07 283 ALA E O 1
ATOM 9448 N N . ALA D 1 285 ? -15.980 -23.415 -24.886 1.00 39.17 284 ALA E N 1
ATOM 9449 C CA . ALA D 1 285 ? -16.178 -24.667 -24.142 1.00 37.03 284 ALA E CA 1
ATOM 9450 C C . ALA D 1 285 ? -17.495 -25.319 -24.522 1.00 35.09 284 ALA E C 1
ATOM 9451 O O . ALA D 1 285 ? -17.585 -26.528 -24.704 1.00 40.95 284 ALA E O 1
ATOM 9453 N N . LYS D 1 286 ? -18.520 -24.492 -24.640 1.00 36.81 285 LYS E N 1
ATOM 9454 C CA . LYS D 1 286 ? -19.869 -24.956 -24.909 1.00 39.18 285 LYS E CA 1
ATOM 9455 C C . LYS D 1 286 ? -19.996 -25.477 -26.349 1.00 37.49 285 LYS E C 1
ATOM 9456 O O . LYS D 1 286 ? -20.781 -26.374 -26.626 1.00 40.39 285 LYS E O 1
ATOM 9462 N N . TYR D 1 287 ? -19.210 -24.904 -27.255 1.00 40.10 286 TYR E N 1
ATOM 9463 C CA . TYR D 1 287 ? -19.252 -25.252 -28.671 1.00 34.53 286 TYR E CA 1
ATOM 9464 C C . TYR D 1 287 ? -17.835 -25.352 -29.229 1.00 47.17 286 TYR E C 1
ATOM 9465 O O . TYR D 1 287 ? -17.326 -24.413 -29.860 1.00 37.92 286 TYR E O 1
ATOM 9474 N N . PRO D 1 288 ? -17.193 -26.506 -29.001 1.00 42.29 287 PRO E N 1
ATOM 9475 C CA . PRO D 1 288 ? -15.811 -26.801 -29.392 1.00 33.65 287 PRO E CA 1
ATOM 9476 C C . PRO D 1 288 ? -15.530 -26.682 -30.893 1.00 39.00 287 PRO E C 1
ATOM 9477 O O . PRO D 1 288 ? -14.373 -26.474 -31.229 1.00 33.39 287 PRO E O 1
ATOM 9481 N N . ARG D 1 289 ? -16.539 -26.809 -31.764 1.00 45.66 288 ARG E N 1
ATOM 9482 C CA . ARG D 1 289 ? -16.322 -26.739 -33.222 1.00 41.21 288 ARG E CA 1
ATOM 9483 C C . ARG D 1 289 ? -16.536 -25.344 -33.773 1.00 46.83 288 ARG E C 1
ATOM 9484 O O . ARG D 1 289 ? -16.490 -25.140 -34.986 1.00 60.18 288 ARG E O 1
ATOM 9492 N N . SER D 1 290 ? -16.798 -24.392 -32.886 1.00 38.69 289 SER E N 1
ATOM 9493 C CA . SER D 1 290 ? -16.963 -23.010 -33.294 1.00 30.95 289 SER E CA 1
ATOM 9494 C C . SER D 1 290 ? -15.628 -22.309 -33.411 1.00 37.65 289 SER E C 1
ATOM 9495 O O . SER D 1 290 ? -14.971 -22.049 -32.405 1.00 40.13 289 SER E O 1
ATOM 9498 N N . ASP D 1 291 ? -15.236 -21.980 -34.637 1.00 37.10 290 ASP E N 1
ATOM 9499 C CA . ASP D 1 291 ? -14.002 -21.248 -34.841 1.00 30.92 290 ASP E CA 1
ATOM 9500 C C . ASP D 1 291 ? -14.116 -19.826 -34.302 1.00 39.64 290 ASP E C 1
ATOM 9501 O O . ASP D 1 291 ? -13.153 -19.282 -33.748 1.00 41.70 290 ASP E O 1
ATOM 9506 N N . ALA D 1 292 ? -15.289 -19.223 -34.467 1.00 33.15 291 ALA E N 1
ATOM 9507 C CA . ALA D 1 292 ? -15.489 -17.833 -34.075 1.00 31.84 291 ALA E CA 1
ATOM 9508 C C . ALA D 1 292 ? -15.237 -17.612 -32.572 1.00 38.89 291 ALA E C 1
ATOM 9509 O O . ALA D 1 292 ? -14.636 -16.603 -32.162 1.00 30.88 291 ALA E O 1
ATOM 9511 N N . ALA D 1 293 ? -15.691 -18.564 -31.761 1.00 31.81 292 ALA E N 1
ATOM 9512 C CA . ALA D 1 293 ? -15.563 -18.444 -30.323 1.00 31.75 292 ALA E CA 1
ATOM 9513 C C . ALA D 1 293 ? -14.090 -18.461 -29.916 1.00 36.56 292 ALA E C 1
ATOM 9514 O O . ALA D 1 293 ? -13.723 -17.891 -28.883 1.00 41.23 292 ALA E O 1
ATOM 9516 N N . LYS D 1 294 ? -13.251 -19.091 -30.740 1.00 36.68 293 LYS E N 1
ATOM 9517 C CA . LYS D 1 294 ? -11.808 -19.134 -30.492 1.00 35.07 293 LYS E CA 1
ATOM 9518 C C . LYS D 1 294 ? -11.057 -17.974 -31.139 1.00 37.19 293 LYS E C 1
ATOM 9519 O O . LYS D 1 294 ? -10.083 -17.479 -30.577 1.00 34.29 293 LYS E O 1
ATOM 9525 N N . ARG D 1 295 ? -11.521 -17.540 -32.311 1.00 41.67 294 ARG E N 1
ATOM 9526 C CA . ARG D 1 295 ? -10.750 -16.657 -33.202 1.00 30.87 294 ARG E CA 1
ATOM 9527 C C . ARG D 1 295 ? -11.127 -15.175 -33.062 1.00 28.86 294 ARG E C 1
ATOM 9528 O O . ARG D 1 295 ? -10.258 -14.314 -33.109 1.00 36.47 294 ARG E O 1
ATOM 9536 N N . LEU D 1 296 ? -12.408 -14.878 -32.860 1.00 28.65 295 LEU E N 1
ATOM 9537 C CA . LEU D 1 296 ? -12.873 -13.490 -32.767 1.00 27.94 295 LEU E CA 1
ATOM 9538 C C . LEU D 1 296 ? -12.156 -12.619 -31.711 1.00 34.42 295 LEU E C 1
ATOM 9539 O O . LEU D 1 296 ? -11.956 -11.423 -31.949 1.00 36.19 295 LEU E O 1
ATOM 9544 N N . PRO D 1 297 ? -11.786 -13.196 -30.540 1.00 32.22 296 PRO E N 1
ATOM 9545 C CA . PRO D 1 297 ? -11.142 -12.347 -29.533 1.00 34.69 296 PRO E CA 1
ATOM 9546 C C . PRO D 1 297 ? -9.847 -11.722 -30.035 1.00 43.88 296 PRO E C 1
ATOM 9547 O O . PRO D 1 297 ? -9.444 -10.661 -29.529 1.00 40.78 296 PRO E O 1
ATOM 9551 N N . LEU D 1 298 ? -9.214 -12.356 -31.024 1.00 42.89 297 LEU E N 1
ATOM 9552 C CA . LEU D 1 298 ? -8.014 -11.786 -31.632 1.00 37.06 297 LEU E CA 1
ATOM 9553 C C . LEU D 1 298 ? -8.288 -10.415 -32.215 1.00 39.47 297 LEU E C 1
ATOM 9554 O O . LEU D 1 298 ? -7.357 -9.649 -32.452 1.00 50.55 297 LEU E O 1
ATOM 9559 N N . ASN D 1 299 ? -9.562 -10.100 -32.441 1.00 34.99 298 ASN E N 1
ATOM 9560 C CA . ASN D 1 299 ? -9.927 -8.812 -33.021 1.00 37.72 298 ASN E CA 1
ATOM 9561 C C . ASN D 1 299 ? -9.627 -7.652 -32.077 1.00 43.15 298 ASN E C 1
ATOM 9562 O O . ASN D 1 299 ? -9.253 -6.575 -32.528 1.00 51.03 298 ASN E O 1
ATOM 9567 N N . PHE D 1 300 ? -9.781 -7.879 -30.770 1.00 40.47 299 PHE E N 1
ATOM 9568 C CA . PHE D 1 300 ? -9.648 -6.811 -29.785 1.00 36.67 299 PHE E CA 1
ATOM 9569 C C . PHE D 1 300 ? -8.575 -7.063 -28.716 1.00 42.39 299 PHE E C 1
ATOM 9570 O O . PHE D 1 300 ? -8.289 -6.181 -27.900 1.00 40.61 299 PHE E O 1
ATOM 9578 N N . LEU D 1 301 ? -7.994 -8.262 -28.714 1.00 44.53 300 LEU E N 1
ATOM 9579 C CA . LEU D 1 301 ? -6.864 -8.536 -27.838 1.00 44.65 300 LEU E CA 1
ATOM 9580 C C . LEU D 1 301 ? -5.638 -7.802 -28.368 1.00 50.50 300 LEU E C 1
ATOM 9581 O O . LEU D 1 301 ? -5.401 -7.737 -29.572 1.00 55.56 300 LEU E O 1
ATOM 9586 N N . SER D 1 302 ? -4.864 -7.240 -27.455 1.00 42.93 301 SER E N 1
ATOM 9587 C CA . SER D 1 302 ? -3.687 -6.478 -27.817 1.00 36.92 301 SER E CA 1
ATOM 9588 C C . SER D 1 302 ? -2.475 -6.923 -27.033 1.00 44.43 301 SER E C 1
ATOM 9589 O O . SER D 1 302 ? -2.585 -7.723 -26.107 1.00 47.38 301 SER E O 1
ATOM 9592 N N . GLY D 1 303 ? -1.318 -6.401 -27.417 1.00 40.32 302 GLY E N 1
ATOM 9593 C CA . GLY D 1 303 ? -0.085 -6.649 -26.695 1.00 42.39 302 GLY E CA 1
ATOM 9594 C C . GLY D 1 303 ? 0.175 -8.116 -26.414 1.00 51.91 302 GLY E C 1
ATOM 9595 O O . GLY D 1 303 ? -0.021 -8.957 -27.289 1.00 47.06 302 GLY E O 1
ATOM 9596 N N . GLU D 1 304 ? 0.606 -8.428 -25.191 1.00 55.67 303 GLU E N 1
ATOM 9597 C CA . GLU D 1 304 ? 0.939 -9.811 -24.833 1.00 49.94 303 GLU E CA 1
ATOM 9598 C C . GLU D 1 304 ? -0.285 -10.699 -24.707 1.00 46.65 303 GLU E C 1
ATOM 9599 O O . GLU D 1 304 ? -0.187 -11.904 -24.866 1.00 54.71 303 GLU E O 1
ATOM 9605 N N . ARG D 1 305 ? -1.437 -10.114 -24.413 1.00 43.47 304 ARG E N 1
ATOM 9606 C CA . ARG D 1 305 ? -2.675 -10.877 -24.419 1.00 39.99 304 ARG E CA 1
ATOM 9607 C C . ARG D 1 305 ? -2.974 -11.414 -25.823 1.00 40.58 304 ARG E C 1
ATOM 9608 O O . ARG D 1 305 ? -3.397 -12.557 -25.984 1.00 39.30 304 ARG E O 1
ATOM 9616 N N . PHE D 1 306 ? -2.768 -10.572 -26.832 1.00 41.44 305 PHE E N 1
ATOM 9617 C CA . PHE D 1 306 ? -2.888 -11.002 -28.209 1.00 36.82 305 PHE E CA 1
ATOM 9618 C C . PHE D 1 306 ? -1.865 -12.096 -28.542 1.00 40.87 305 PHE E C 1
ATOM 9619 O O . PHE D 1 306 ? -2.233 -13.144 -29.075 1.00 41.80 305 PHE E O 1
ATOM 9627 N N . ARG D 1 307 ? -0.590 -11.859 -28.228 1.00 42.54 306 ARG E N 1
ATOM 9628 C CA . ARG D 1 307 ? 0.476 -12.825 -28.545 1.00 44.05 306 ARG E CA 1
ATOM 9629 C C . ARG D 1 307 ? 0.180 -14.241 -28.034 1.00 48.17 306 ARG E C 1
ATOM 9630 O O . ARG D 1 307 ? 0.230 -15.210 -28.808 1.00 54.64 306 ARG E O 1
ATOM 9638 N N . THR D 1 308 ? -0.111 -14.351 -26.737 1.00 42.61 307 THR E N 1
ATOM 9639 C CA . THR D 1 308 ? -0.381 -15.634 -26.098 1.00 40.49 307 THR E CA 1
ATOM 9640 C C . THR D 1 308 ? -1.537 -16.347 -26.797 1.00 47.36 307 THR E C 1
ATOM 9641 O O . THR D 1 308 ? -1.461 -17.530 -27.118 1.00 47.46 307 THR E O 1
ATOM 9645 N N . THR D 1 309 ? -2.605 -15.609 -27.049 1.00 32.06 308 THR E N 1
ATOM 9646 C CA . THR D 1 309 ? -3.813 -16.222 -27.537 1.00 39.62 308 THR E CA 1
ATOM 9647 C C . THR D 1 309 ? -3.657 -16.625 -28.995 1.00 48.06 308 THR E C 1
ATOM 9648 O O . THR D 1 309 ? -4.172 -17.661 -29.427 1.00 49.54 308 THR E O 1
ATOM 9652 N N . ALA D 1 310 ? -2.933 -15.802 -29.743 1.00 47.30 309 ALA E N 1
ATOM 9653 C CA . ALA D 1 310 ? -2.661 -16.075 -31.146 1.00 43.49 309 ALA E CA 1
ATOM 9654 C C . ALA D 1 310 ? -1.763 -17.304 -31.299 1.00 49.32 309 ALA E C 1
ATOM 9655 O O . ALA D 1 310 ? -1.999 -18.160 -32.166 1.00 42.42 309 ALA E O 1
ATOM 9657 N N . LYS D 1 311 ? -0.738 -17.394 -30.452 1.00 53.72 310 LYS E N 1
ATOM 9658 C CA . LYS D 1 311 ? 0.147 -18.558 -30.454 1.00 48.94 310 LYS E CA 1
ATOM 9659 C C . LYS D 1 311 ? -0.636 -19.853 -30.267 1.00 49.17 310 LYS E C 1
ATOM 9660 O O . LYS D 1 311 ? -0.450 -20.825 -30.997 1.00 44.15 310 LYS E O 1
ATOM 9666 N N . ALA D 1 312 ? -1.520 -19.847 -29.276 1.00 48.34 311 ALA E N 1
ATOM 9667 C CA . ALA D 1 312 ? -2.396 -20.982 -29.014 1.00 44.24 311 ALA E CA 1
ATOM 9668 C C . ALA D 1 312 ? -3.178 -21.385 -30.265 1.00 31.57 311 ALA E C 1
ATOM 9669 O O . ALA D 1 312 ? -3.228 -22.555 -30.634 1.00 35.41 311 ALA E O 1
ATOM 9671 N N . TYR D 1 313 ? -3.772 -20.394 -30.914 1.00 35.99 312 TYR E N 1
ATOM 9672 C CA . TYR D 1 313 ? -4.648 -20.614 -32.057 1.00 43.24 312 TYR E CA 1
ATOM 9673 C C . TYR D 1 313 ? -3.873 -21.069 -33.289 1.00 45.19 312 TYR E C 1
ATOM 9674 O O . TYR D 1 313 ? -4.330 -21.925 -34.031 1.00 50.72 312 TYR E O 1
ATOM 9683 N N . LEU D 1 314 ? -2.699 -20.490 -33.509 1.00 49.49 313 LEU E N 1
ATOM 9684 C CA . LEU D 1 314 ? -1.866 -20.894 -34.633 1.00 42.41 313 LEU E CA 1
ATOM 9685 C C . LEU D 1 314 ? -1.336 -22.312 -34.449 1.00 43.92 313 LEU E C 1
ATOM 9686 O O . LEU D 1 314 ? -1.121 -23.019 -35.425 1.00 50.64 313 LEU E O 1
ATOM 9691 N N . THR D 1 315 ? -1.123 -22.727 -33.204 1.00 41.06 314 THR E N 1
ATOM 9692 C CA . THR D 1 315 ? -0.570 -24.051 -32.949 1.00 48.96 314 THR E CA 1
ATOM 9693 C C . THR D 1 315 ? -1.634 -25.077 -33.254 1.00 53.84 314 THR E C 1
ATOM 9694 O O . THR D 1 315 ? -1.361 -26.148 -33.799 1.00 50.16 314 THR E O 1
ATOM 9698 N N . LEU D 1 316 ? -2.860 -24.722 -32.901 1.00 55.48 315 LEU E N 1
ATOM 9699 C CA . LEU D 1 316 ? -4.016 -25.562 -33.160 1.00 55.22 315 LEU E CA 1
ATOM 9700 C C . LEU D 1 316 ? -4.247 -25.701 -34.671 1.00 49.21 315 LEU E C 1
ATOM 9701 O O . LEU D 1 316 ? -4.383 -26.813 -35.187 1.00 45.84 315 LEU E O 1
ATOM 9706 N N . MET D 1 317 ? -4.264 -24.577 -35.383 1.00 43.00 316 MET E N 1
ATOM 9707 C CA . MET D 1 317 ? -4.512 -24.617 -36.828 1.00 44.49 316 MET E CA 1
ATOM 9708 C C . MET D 1 317 ? -3.353 -25.246 -37.604 1.00 43.19 316 MET E C 1
ATOM 9709 O O . MET D 1 317 ? -3.582 -26.081 -38.475 1.00 44.51 316 MET E O 1
ATOM 9714 N N . PHE D 1 318 ? -2.117 -24.861 -37.302 1.00 42.24 317 PHE E N 1
ATOM 9715 C CA . PHE D 1 318 ? -0.979 -25.486 -37.978 1.00 47.25 317 PHE E CA 1
ATOM 9716 C C . PHE D 1 318 ? -0.953 -27.003 -37.759 1.00 49.54 317 PHE E C 1
ATOM 9717 O O . PHE D 1 318 ? -0.763 -27.754 -38.710 1.00 49.09 317 PHE E O 1
ATOM 9725 N N . ASP D 1 319 ? -1.153 -27.445 -36.517 1.00 47.36 318 ASP E N 1
ATOM 9726 C CA . ASP D 1 319 ? -1.217 -28.878 -36.201 1.00 49.06 318 ASP E CA 1
ATOM 9727 C C . ASP D 1 319 ? -2.298 -29.602 -36.997 1.00 50.80 318 ASP E C 1
ATOM 9728 O O . ASP D 1 319 ? -2.122 -30.753 -37.393 1.00 62.59 318 ASP E O 1
ATOM 9733 N N . LYS D 1 320 ? -3.420 -28.926 -37.207 1.00 45.66 319 LYS E N 1
ATOM 9734 C CA . LYS D 1 320 ? -4.515 -29.446 -38.006 1.00 42.26 319 LYS E CA 1
ATOM 9735 C C . LYS D 1 320 ? -4.121 -29.524 -39.478 1.00 47.79 319 LYS E C 1
ATOM 9736 O O . LYS D 1 320 ? -4.595 -30.385 -40.205 1.00 55.44 319 LYS E O 1
ATOM 9742 N N . GLY D 1 321 ? -3.268 -28.608 -39.925 1.00 53.34 320 GLY E N 1
ATOM 9743 C CA . GLY D 1 321 ? -2.829 -28.592 -41.313 1.00 51.16 320 GLY E CA 1
ATOM 9744 C C . GLY D 1 321 ? -3.742 -27.791 -42.229 1.00 54.22 320 GLY E C 1
ATOM 9745 O O . GLY D 1 321 ? -3.600 -27.838 -43.448 1.00 59.78 320 GLY E O 1
ATOM 9746 N N . VAL D 1 322 ? -4.681 -27.059 -41.637 1.00 51.25 321 VAL E N 1
ATOM 9747 C CA . VAL D 1 322 ? -5.617 -26.211 -42.378 1.00 45.85 321 VAL E CA 1
ATOM 9748 C C . VAL D 1 322 ? -4.913 -25.268 -43.360 1.00 49.34 321 VAL E C 1
ATOM 9749 O O . VAL D 1 322 ? -4.032 -24.508 -42.973 1.00 58.10 321 VAL E O 1
ATOM 9753 N N . PRO D 1 323 ? -5.306 -25.304 -44.639 1.00 54.22 322 PRO E N 1
ATOM 9754 C CA . PRO D 1 323 ? -4.703 -24.421 -45.645 1.00 52.26 322 PRO E CA 1
ATOM 9755 C C . PRO D 1 323 ? -5.263 -23.001 -45.607 1.00 51.11 322 PRO E C 1
ATOM 9756 O O . PRO D 1 323 ? -4.582 -22.063 -46.035 1.00 49.70 322 PRO E O 1
ATOM 9760 N N . SER D 1 324 ? -6.486 -22.859 -45.103 1.00 43.54 323 SER E N 1
ATOM 9761 C CA . SER D 1 324 ? -7.177 -21.580 -45.109 1.00 45.65 323 SER E CA 1
ATOM 9762 C C . SER D 1 324 ? -6.798 -20.685 -43.929 1.00 44.63 323 SER E C 1
ATOM 9763 O O . SER D 1 324 ? -7.404 -19.632 -43.732 1.00 43.60 323 SER E O 1
ATOM 9766 N N . THR D 1 325 ? -5.812 -21.108 -43.144 1.00 41.82 324 THR E N 1
ATOM 9767 C CA . THR D 1 325 ? -5.480 -20.411 -41.906 1.00 42.98 324 THR E CA 1
ATOM 9768 C C . THR D 1 325 ? -5.117 -18.938 -42.123 1.00 44.82 324 THR E C 1
ATOM 9769 O O . THR D 1 325 ? -5.555 -18.056 -41.375 1.00 39.32 324 THR E O 1
ATOM 9773 N N . PHE D 1 326 ? -4.322 -18.670 -43.149 1.00 41.45 325 PHE E N 1
ATOM 9774 C CA . PHE D 1 326 ? -3.930 -17.303 -43.412 1.00 40.71 325 PHE E CA 1
ATOM 9775 C C . PHE D 1 326 ? -5.119 -16.419 -43.828 1.00 43.21 325 PHE E C 1
ATOM 9776 O O . PHE D 1 326 ? -5.241 -15.283 -43.356 1.00 46.76 325 PHE E O 1
ATOM 9784 N N . ALA D 1 327 ? -5.979 -16.915 -44.719 1.00 37.78 326 ALA E N 1
ATOM 9785 C CA . ALA D 1 327 ? -7.138 -16.132 -45.157 1.00 38.48 326 ALA E CA 1
ATOM 9786 C C . ALA D 1 327 ? -8.026 -15.809 -43.967 1.00 38.79 326 ALA E C 1
ATOM 9787 O O . ALA D 1 327 ? -8.701 -14.781 -43.938 1.00 38.51 326 ALA E O 1
ATOM 9789 N N . ASN D 1 328 ? -8.017 -16.699 -42.982 1.00 38.58 327 ASN E N 1
ATOM 9790 C CA . ASN D 1 328 ? -8.828 -16.514 -41.788 1.00 36.86 327 ASN E CA 1
ATOM 9791 C C . ASN D 1 328 ? -8.244 -15.468 -40.846 1.00 34.82 327 ASN E C 1
ATOM 9792 O O . ASN D 1 328 ? -8.950 -14.971 -39.986 1.00 35.96 327 ASN E O 1
ATOM 9797 N N . LEU D 1 329 ? -6.961 -15.137 -41.011 1.00 35.27 328 LEU E N 1
ATOM 9798 C CA . LEU D 1 329 ? -6.310 -14.157 -40.144 1.00 38.58 328 LEU E CA 1
ATOM 9799 C C . LEU D 1 329 ? -5.923 -12.832 -40.822 1.00 44.26 328 LEU E C 1
ATOM 9800 O O . LEU D 1 329 ? -5.743 -11.823 -40.129 1.00 47.70 328 LEU E O 1
ATOM 9805 N N . LYS D 1 330 ? -5.820 -12.816 -42.153 1.00 44.43 329 LYS E N 1
ATOM 9806 C CA . LYS D 1 330 ? -5.228 -11.672 -42.866 1.00 45.74 329 LYS E CA 1
ATOM 9807 C C . LYS D 1 330 ? -5.837 -10.294 -42.537 1.00 46.22 329 LYS E C 1
ATOM 9808 O O . LYS D 1 330 ? -5.155 -9.262 -42.612 1.00 43.33 329 LYS E O 1
ATOM 9814 N N . HIS D 1 331 ? -7.095 -10.275 -42.131 1.00 37.08 330 HIS E N 1
ATOM 9815 C CA . HIS D 1 331 ? -7.760 -9.014 -41.871 1.00 36.07 330 HIS E CA 1
ATOM 9816 C C . HIS D 1 331 ? -7.338 -8.368 -40.550 1.00 51.30 330 HIS E C 1
ATOM 9817 O O . HIS D 1 331 ? -7.736 -7.247 -40.253 1.00 62.87 330 HIS E O 1
ATOM 9824 N N . LEU D 1 332 ? -6.506 -9.058 -39.777 1.00 49.95 331 LEU E N 1
ATOM 9825 C CA . LEU D 1 332 ? -5.870 -8.452 -38.615 1.00 43.75 331 LEU E CA 1
ATOM 9826 C C . LEU D 1 332 ? -4.689 -7.564 -39.028 1.00 48.59 331 LEU E C 1
ATOM 9827 O O . LEU D 1 332 ? -4.296 -6.673 -38.288 1.00 49.41 331 LEU E O 1
ATOM 9832 N N . TYR D 1 333 ? -4.146 -7.791 -40.224 1.00 53.16 332 TYR E N 1
ATOM 9833 C CA . TYR D 1 333 ? -2.879 -7.169 -40.642 1.00 46.28 332 TYR E CA 1
ATOM 9834 C C . TYR D 1 333 ? -2.898 -5.645 -40.755 1.00 40.87 332 TYR E C 1
ATOM 9835 O O . TYR D 1 333 ? -1.847 -5.027 -40.901 1.00 49.15 332 TYR E O 1
ATOM 9844 N N . SER D 1 334 ? -4.078 -5.036 -40.699 1.00 39.08 333 SER E N 1
ATOM 9845 C CA . SER D 1 334 ? -4.160 -3.576 -40.692 1.00 45.84 333 SER E CA 1
ATOM 9846 C C . SER D 1 334 ? -3.521 -3.053 -39.407 1.00 45.17 333 SER E C 1
ATOM 9847 O O . SER D 1 334 ? -3.103 -1.911 -39.347 1.00 47.58 333 SER E O 1
ATOM 9850 N N . ASP D 1 335 ? -3.468 -3.903 -38.382 1.00 42.68 334 ASP E N 1
ATOM 9851 C CA . ASP D 1 335 ? -2.703 -3.633 -37.169 1.00 44.88 334 ASP E CA 1
ATOM 9852 C C . ASP D 1 335 ? -1.275 -4.087 -37.436 1.00 44.29 334 ASP E C 1
ATOM 9853 O O . ASP D 1 335 ? -1.032 -5.257 -37.695 1.00 46.88 334 ASP E O 1
ATOM 9858 N N . SER D 1 336 ? -0.329 -3.159 -37.411 1.00 44.66 335 SER E N 1
ATOM 9859 C CA . SER D 1 336 ? 1.049 -3.506 -37.736 1.00 50.45 335 SER E CA 1
ATOM 9860 C C . SER D 1 336 ? 1.593 -4.485 -36.701 1.00 53.77 335 SER E C 1
ATOM 9861 O O . SER D 1 336 ? 2.303 -5.433 -37.042 1.00 58.14 335 SER E O 1
ATOM 9864 N N . PHE D 1 337 ? 1.247 -4.248 -35.439 1.00 46.74 336 PHE E N 1
ATOM 9865 C CA . PHE D 1 337 ? 1.728 -5.070 -34.339 1.00 47.45 336 PHE E CA 1
ATOM 9866 C C . PHE D 1 337 ? 1.220 -6.499 -34.456 1.00 44.98 336 PHE E C 1
ATOM 9867 O O . PHE D 1 337 ? 1.978 -7.438 -34.216 1.00 53.81 336 PHE E O 1
ATOM 9875 N N . LYS D 1 338 ? -0.054 -6.670 -34.812 1.00 40.63 337 LYS E N 1
ATOM 9876 C CA . LYS D 1 338 ? -0.635 -8.013 -34.952 1.00 45.04 337 LYS E CA 1
ATOM 9877 C C . LYS D 1 338 ? -0.029 -8.748 -36.143 1.00 46.59 337 LYS E C 1
ATOM 9878 O O . LYS D 1 338 ? 0.262 -9.950 -36.077 1.00 50.32 337 LYS E O 1
ATOM 9884 N N . LYS D 1 339 ? 0.150 -8.004 -37.225 1.00 40.55 338 LYS E N 1
ATOM 9885 C CA . LYS D 1 339 ? 0.833 -8.477 -38.418 1.00 47.62 338 LYS E CA 1
ATOM 9886 C C . LYS D 1 339 ? 2.200 -9.078 -38.102 1.00 50.85 338 LYS E C 1
ATOM 9887 O O . LYS D 1 339 ? 2.468 -10.232 -38.419 1.00 56.69 338 LYS E O 1
ATOM 9893 N N . GLU D 1 340 ? 3.064 -8.273 -37.492 1.00 49.61 339 GLU E N 1
ATOM 9894 C CA . GLU D 1 340 ? 4.407 -8.701 -37.131 1.00 52.37 339 GLU E CA 1
ATOM 9895 C C . GLU D 1 340 ? 4.390 -9.855 -36.141 1.00 58.03 339 GLU E C 1
ATOM 9896 O O . GLU D 1 340 ? 5.174 -10.796 -36.269 1.00 64.21 339 GLU E O 1
ATOM 9902 N N . THR D 1 341 ? 3.502 -9.772 -35.155 1.00 52.24 340 THR E N 1
ATOM 9903 C CA . THR D 1 341 ? 3.411 -10.795 -34.122 1.00 54.41 340 THR E CA 1
ATOM 9904 C C . THR D 1 341 ? 3.084 -12.173 -34.718 1.00 51.77 340 THR E C 1
ATOM 9905 O O . THR D 1 341 ? 3.693 -13.179 -34.354 1.00 47.01 340 THR E O 1
ATOM 9909 N N . LEU D 1 342 ? 2.133 -12.209 -35.644 1.00 44.63 341 LEU E N 1
ATOM 9910 C CA . LEU D 1 342 ? 1.716 -13.462 -36.249 1.00 44.10 341 LEU E CA 1
ATOM 9911 C C . LEU D 1 342 ? 2.852 -14.104 -37.042 1.00 50.48 341 LEU E C 1
ATOM 9912 O O . LEU D 1 342 ? 3.026 -15.317 -37.020 1.00 49.25 341 LEU E O 1
ATOM 9917 N N . ALA D 1 343 ? 3.638 -13.289 -37.736 1.00 49.21 342 ALA E N 1
ATOM 9918 C CA . ALA D 1 343 ? 4.752 -13.825 -38.511 1.00 45.96 342 ALA E CA 1
ATOM 9919 C C . ALA D 1 343 ? 5.815 -14.360 -37.572 1.00 50.92 342 ALA E C 1
ATOM 9920 O O . ALA D 1 343 ? 6.406 -15.409 -37.818 1.00 58.65 342 ALA E O 1
ATOM 9922 N N . SER D 1 344 ? 6.054 -13.623 -36.493 1.00 53.69 343 SER E N 1
ATOM 9923 C CA . SER D 1 344 ? 6.950 -14.062 -35.436 1.00 46.41 343 SER E CA 1
ATOM 9924 C C . SER D 1 344 ? 6.530 -15.412 -34.861 1.00 48.86 343 SER E C 1
ATOM 9925 O O . SER D 1 344 ? 7.343 -16.320 -34.739 1.00 58.97 343 SER E O 1
ATOM 9928 N N . LEU D 1 345 ? 5.258 -15.545 -34.509 1.00 44.15 344 LEU E N 1
ATOM 9929 C CA . LEU D 1 345 ? 4.776 -16.791 -33.931 1.00 53.58 344 LEU E CA 1
ATOM 9930 C C . LEU D 1 345 ? 4.947 -17.962 -34.908 1.00 49.94 344 LEU E C 1
ATOM 9931 O O . LEU D 1 345 ? 5.445 -19.029 -34.529 1.00 48.37 344 LEU E O 1
ATOM 9936 N N . ALA D 1 346 ? 4.558 -17.737 -36.161 1.00 39.50 345 ALA E N 1
ATOM 9937 C CA . ALA D 1 346 ? 4.663 -18.733 -37.221 1.00 44.19 345 ALA E CA 1
ATOM 9938 C C . ALA D 1 346 ? 6.089 -19.210 -37.411 1.00 53.40 345 ALA E C 1
ATOM 9939 O O . ALA D 1 346 ? 6.324 -20.365 -37.769 1.00 53.73 345 ALA E O 1
ATOM 9941 N N . GLU D 1 347 ? 7.045 -18.319 -37.177 1.00 44.71 346 GLU E N 1
ATOM 9942 C CA . GLU D 1 347 ? 8.438 -18.704 -37.299 1.00 52.71 346 GLU E CA 1
ATOM 9943 C C . GLU D 1 347 ? 8.873 -19.485 -36.084 1.00 51.46 346 GLU E C 1
ATOM 9944 O O . GLU D 1 347 ? 9.670 -20.409 -36.198 1.00 62.28 346 GLU E O 1
ATOM 9950 N N . GLU D 1 348 ? 8.348 -19.120 -34.919 1.00 55.45 347 GLU E N 1
ATOM 9951 C CA . GLU D 1 348 ? 8.718 -19.817 -33.692 1.00 61.96 347 GLU E CA 1
ATOM 9952 C C . GLU D 1 348 ? 8.272 -21.263 -33.793 1.00 60.02 347 GLU E C 1
ATOM 9953 O O . GLU D 1 348 ? 9.016 -22.175 -33.445 1.00 63.34 347 GLU E O 1
ATOM 9959 N N . TYR D 1 349 ? 7.056 -21.454 -34.295 1.00 53.57 348 TYR E N 1
ATOM 9960 C CA . TYR D 1 349 ? 6.503 -22.777 -34.547 1.00 51.88 348 TYR E CA 1
ATOM 9961 C C . TYR D 1 349 ? 7.422 -23.585 -35.450 1.00 58.20 348 TYR E C 1
ATOM 9962 O O . TYR D 1 349 ? 7.638 -24.775 -35.236 1.00 62.59 348 TYR E O 1
ATOM 9971 N N . LEU D 1 350 ? 7.974 -22.913 -36.452 1.00 60.01 349 LEU E N 1
ATOM 9972 C CA . LEU D 1 350 ? 8.842 -23.536 -37.445 1.00 60.22 349 LEU E CA 1
ATOM 9973 C C . LEU D 1 350 ? 10.238 -23.889 -36.928 1.00 65.30 349 LEU E C 1
ATOM 9974 O O . LEU D 1 350 ? 10.874 -24.806 -37.438 1.00 69.72 349 LEU E O 1
ATOM 9979 N N . ASN D 1 351 ? 10.725 -23.162 -35.929 1.00 70.47 350 ASN E N 1
ATOM 9980 C CA . ASN D 1 351 ? 12.006 -23.514 -35.312 1.00 82.99 350 ASN E CA 1
ATOM 9981 C C . ASN D 1 351 ? 11.834 -24.579 -34.240 1.00 86.18 350 ASN E C 1
ATOM 9982 O O . ASN D 1 351 ? 12.706 -25.427 -34.054 1.00 87.38 350 ASN E O 1
ATOM 9987 N N . GLU D 1 352 ? 10.715 -24.515 -33.521 1.00 87.37 351 GLU E N 1
ATOM 9988 C CA . GLU D 1 352 ? 10.413 -25.493 -32.483 1.00 97.42 351 GLU E CA 1
ATOM 9989 C C . GLU D 1 352 ? 10.160 -26.830 -33.151 1.00 99.67 351 GLU E C 1
ATOM 9990 O O . GLU D 1 352 ? 10.332 -27.889 -32.549 1.00 101.00 351 GLU E O 1
ATOM 9996 N N . TYR D 1 353 ? 9.755 -26.763 -34.413 1.00 101.41 352 TYR E N 1
ATOM 9997 C CA . TYR D 1 353 ? 9.517 -27.951 -35.217 1.00 100.59 352 TYR E CA 1
ATOM 9998 C C . TYR D 1 353 ? 10.829 -28.666 -35.539 1.00 106.94 352 TYR E C 1
ATOM 9999 O O . TYR D 1 353 ? 10.904 -29.893 -35.476 1.00 118.15 352 TYR E O 1
ATOM 10008 N N . VAL D 1 354 ? 11.861 -27.893 -35.871 1.00 99.73 353 VAL E N 1
ATOM 10009 C CA . VAL D 1 354 ? 13.180 -28.447 -36.173 1.00 92.69 353 VAL E CA 1
ATOM 10010 C C . VAL D 1 354 ? 13.729 -29.274 -35.010 1.00 95.02 353 VAL E C 1
ATOM 10011 O O . VAL D 1 354 ? 14.766 -29.930 -35.132 1.00 95.21 353 VAL E O 1
ATOM 10013 N N . GLY D 1 367 ? 5.021 -36.424 -37.682 1.00 112.01 366 GLY E N 1
ATOM 10014 C CA . GLY D 1 367 ? 4.134 -35.642 -38.526 1.00 111.05 366 GLY E CA 1
ATOM 10015 C C . GLY D 1 367 ? 4.902 -34.667 -39.400 1.00 111.42 366 GLY E C 1
ATOM 10016 O O . GLY D 1 367 ? 6.069 -34.371 -39.129 1.00 115.63 366 GLY E O 1
ATOM 10017 N N . SER D 1 368 ? 4.249 -34.167 -40.447 1.00 106.34 367 SER E N 1
ATOM 10018 C CA . SER D 1 368 ? 4.899 -33.270 -41.399 1.00 94.47 367 SER E CA 1
ATOM 10019 C C . SER D 1 368 ? 3.980 -32.145 -41.856 1.00 86.14 367 SER E C 1
ATOM 10020 O O . SER D 1 368 ? 4.447 -31.146 -42.409 1.00 80.43 367 SER E O 1
ATOM 10023 N N . LYS D 1 369 ? 2.678 -32.301 -41.617 1.00 85.48 368 LYS E N 1
ATOM 10024 C CA . LYS D 1 369 ? 1.690 -31.350 -42.140 1.00 81.81 368 LYS E CA 1
ATOM 10025 C C . LYS D 1 369 ? 1.667 -30.041 -41.361 1.00 76.27 368 LYS E C 1
ATOM 10026 O O . LYS D 1 369 ? 1.106 -29.060 -41.826 1.00 79.01 368 LYS E O 1
ATOM 10032 N N . GLY D 1 370 ? 2.277 -30.028 -40.181 1.00 70.60 369 GLY E N 1
ATOM 10033 C CA . GLY D 1 370 ? 2.366 -28.819 -39.382 1.00 63.12 369 GLY E CA 1
ATOM 10034 C C . GLY D 1 370 ? 3.408 -27.863 -39.937 1.00 64.11 369 GLY E C 1
ATOM 10035 O O . GLY D 1 370 ? 3.205 -26.644 -39.965 1.00 42.95 369 GLY E O 1
ATOM 10036 N N . LYS D 1 371 ? 4.526 -28.430 -40.387 1.00 58.38 370 LYS E N 1
ATOM 10037 C CA . LYS D 1 371 ? 5.597 -27.656 -41.004 1.00 59.24 370 LYS E CA 1
ATOM 10038 C C . LYS D 1 371 ? 5.117 -27.042 -42.317 1.00 59.81 370 LYS E C 1
ATOM 10039 O O . LYS D 1 371 ? 5.426 -25.892 -42.630 1.00 59.12 370 LYS E O 1
ATOM 10045 N N . GLY D 1 372 ? 4.353 -27.816 -43.078 1.00 63.19 371 GLY E N 1
ATOM 10046 C CA . GLY D 1 372 ? 3.797 -27.341 -44.331 1.00 61.05 371 GLY E CA 1
ATOM 10047 C C . GLY D 1 372 ? 2.803 -26.216 -44.133 1.00 58.22 371 GLY E C 1
ATOM 10048 O O . GLY D 1 372 ? 2.835 -25.211 -44.844 1.00 55.24 371 GLY E O 1
ATOM 10049 N N . ALA D 1 373 ? 1.921 -26.389 -43.154 1.00 57.34 372 ALA E N 1
ATOM 10050 C CA . ALA D 1 373 ? 0.923 -25.376 -42.820 1.00 53.12 372 ALA E CA 1
ATOM 10051 C C . ALA D 1 373 ? 1.569 -24.047 -42.459 1.00 49.27 372 ALA E C 1
ATOM 10052 O O . ALA D 1 373 ? 1.068 -23.000 -42.855 1.00 54.02 372 ALA E O 1
ATOM 10054 N N . ALA D 1 374 ? 2.688 -24.104 -41.735 1.00 46.29 373 ALA E N 1
ATOM 10055 C CA . ALA D 1 374 ? 3.418 -22.912 -41.291 1.00 47.36 373 ALA E CA 1
ATOM 10056 C C . ALA D 1 374 ? 4.262 -22.245 -42.392 1.00 51.00 373 ALA E C 1
ATOM 10057 O O . ALA D 1 374 ? 4.276 -21.018 -42.508 1.00 49.86 373 ALA E O 1
ATOM 10059 N N . LEU D 1 375 ? 4.976 -23.041 -43.182 1.00 55.66 374 LEU E N 1
ATOM 10060 C CA . LEU D 1 375 ? 5.684 -22.511 -44.348 1.00 60.39 374 LEU E CA 1
ATOM 10061 C C . LEU D 1 375 ? 4.699 -21.814 -45.283 1.00 61.09 374 LEU E C 1
ATOM 10062 O O . LEU D 1 375 ? 4.959 -20.718 -45.769 1.00 63.43 374 LEU E O 1
ATOM 10067 N N . TYR D 1 376 ? 3.561 -22.462 -45.519 1.00 57.09 375 TYR E N 1
ATOM 10068 C CA . TYR D 1 376 ? 2.548 -21.946 -46.432 1.00 57.90 375 TYR E CA 1
ATOM 10069 C C . TYR D 1 376 ? 1.955 -20.647 -45.901 1.00 65.58 375 TYR E C 1
ATOM 10070 O O . TYR D 1 376 ? 1.637 -19.740 -46.677 1.00 70.91 375 TYR E O 1
ATOM 10079 N N . TYR D 1 377 ? 1.799 -20.560 -44.582 1.00 57.99 376 TYR E N 1
ATOM 10080 C CA . TYR D 1 377 ? 1.329 -19.326 -43.969 1.00 50.36 376 TYR E CA 1
ATOM 10081 C C . TYR D 1 377 ? 2.320 -18.208 -44.263 1.00 52.99 376 TYR E C 1
ATOM 10082 O O . TYR D 1 377 ? 1.935 -17.118 -44.694 1.00 54.72 376 TYR E O 1
ATOM 10091 N N . LEU D 1 378 ? 3.599 -18.490 -44.041 1.00 43.39 377 LEU E N 1
ATOM 10092 C CA . LEU D 1 378 ? 4.624 -17.481 -44.219 1.00 46.64 377 LEU E CA 1
ATOM 10093 C C . LEU D 1 378 ? 4.794 -17.080 -45.690 1.00 53.35 377 LEU E C 1
ATOM 10094 O O . LEU D 1 378 ? 5.121 -15.930 -45.991 1.00 57.98 377 LEU E O 1
ATOM 10099 N N . ALA D 1 379 ? 4.567 -18.023 -46.598 1.00 47.88 378 ALA E N 1
ATOM 10100 C CA . ALA D 1 379 ? 4.589 -17.723 -48.021 1.00 52.67 378 ALA E CA 1
ATOM 10101 C C . ALA D 1 379 ? 3.480 -16.733 -48.374 1.00 51.43 378 ALA E C 1
ATOM 10102 O O . ALA D 1 379 ? 3.670 -15.823 -49.182 1.00 53.35 378 ALA E O 1
ATOM 10104 N N . GLN D 1 380 ? 2.318 -16.915 -47.764 1.00 43.47 379 GLN E N 1
ATOM 10105 C CA . GLN D 1 380 ? 1.196 -16.027 -48.019 1.00 46.63 379 GLN E CA 1
ATOM 10106 C C . GLN D 1 380 ? 1.427 -14.678 -47.353 1.00 48.00 379 GLN E C 1
ATOM 10107 O O . GLN D 1 380 ? 1.081 -13.618 -47.885 1.00 43.64 379 GLN E O 1
ATOM 10113 N N . HIS D 1 381 ? 2.029 -14.738 -46.177 1.00 47.91 380 HIS E N 1
ATOM 10114 C CA . HIS D 1 381 ? 2.287 -13.553 -45.392 1.00 44.78 380 HIS E CA 1
ATOM 10115 C C . HIS D 1 381 ? 3.127 -12.543 -46.164 1.00 48.59 380 HIS E C 1
ATOM 10116 O O . HIS D 1 381 ? 2.756 -11.380 -46.288 1.00 47.71 380 HIS E O 1
ATOM 10123 N N . TYR D 1 382 ? 4.259 -12.996 -46.686 1.00 49.65 381 TYR E N 1
ATOM 10124 C CA . TYR D 1 382 ? 5.184 -12.109 -47.371 1.00 51.94 381 TYR E CA 1
ATOM 10125 C C . TYR D 1 382 ? 4.779 -11.809 -48.813 1.00 55.24 381 TYR E C 1
ATOM 10126 O O . TYR D 1 382 ? 5.415 -10.996 -49.483 1.00 58.91 381 TYR E O 1
ATOM 10135 N N . ASN D 1 383 ? 3.713 -12.450 -49.281 1.00 54.05 382 ASN E N 1
ATOM 10136 C CA . ASN D 1 383 ? 3.192 -12.168 -50.612 1.00 55.57 382 ASN E CA 1
ATOM 10137 C C . ASN D 1 383 ? 2.093 -11.105 -50.550 1.00 55.22 382 ASN E C 1
ATOM 10138 O O . ASN D 1 383 ? 1.905 -10.319 -51.487 1.00 50.04 382 ASN E O 1
ATOM 10143 N N . TYR D 1 384 ? 1.393 -11.091 -49.421 1.00 47.64 383 TYR E N 1
ATOM 10144 C CA . TYR D 1 384 ? 0.319 -10.143 -49.136 1.00 52.65 383 TYR E CA 1
ATOM 10145 C C . TYR D 1 384 ? 0.824 -8.709 -49.160 1.00 54.33 383 TYR E C 1
ATOM 10146 O O . TYR D 1 384 ? 1.881 -8.419 -48.622 1.00 58.19 383 TYR E O 1
ATOM 10155 N N . TYR D 1 385 ? 0.068 -7.804 -49.766 1.00 53.25 384 TYR E N 1
ATOM 10156 C CA . TYR D 1 385 ? 0.591 -6.459 -50.010 1.00 58.31 384 TYR E CA 1
ATOM 10157 C C . TYR D 1 385 ? 0.904 -5.655 -48.740 1.00 65.13 384 TYR E C 1
ATOM 10158 O O . TYR D 1 385 ? 1.744 -4.751 -48.775 1.00 68.02 384 TYR E O 1
ATOM 10167 N N . MET D 1 386 ? 0.250 -5.982 -47.625 1.00 59.69 385 MET E N 1
ATOM 10168 C CA . MET D 1 386 ? 0.472 -5.244 -46.380 1.00 59.23 385 MET E CA 1
ATOM 10169 C C . MET D 1 386 ? 1.760 -5.650 -45.669 1.00 58.43 385 MET E C 1
ATOM 10170 O O . MET D 1 386 ? 2.220 -4.963 -44.751 1.00 54.91 385 MET E O 1
ATOM 10175 N N . SER D 1 387 ? 2.339 -6.768 -46.089 1.00 52.35 386 SER E N 1
ATOM 10176 C CA . SER D 1 387 ? 3.583 -7.225 -45.491 1.00 53.27 386 SER E CA 1
ATOM 10177 C C . SER D 1 387 ? 4.474 -7.856 -46.543 1.00 59.48 386 SER E C 1
ATOM 10178 O O . SER D 1 387 ? 5.151 -8.846 -46.279 1.00 65.04 386 SER E O 1
ATOM 10181 N N . ARG D 1 388 ? 4.482 -7.252 -47.729 1.00 61.03 387 ARG E N 1
ATOM 10182 C CA . ARG D 1 388 ? 5.045 -7.874 -48.923 1.00 60.58 387 ARG E CA 1
ATOM 10183 C C . ARG D 1 388 ? 6.558 -7.969 -48.872 1.00 61.72 387 ARG E C 1
ATOM 10184 O O . ARG D 1 388 ? 7.238 -7.023 -48.494 1.00 65.51 387 ARG E O 1
ATOM 10192 N N . ASP D 1 389 ? 7.068 -9.130 -49.258 1.00 59.47 388 ASP E N 1
ATOM 10193 C CA . ASP D 1 389 ? 8.493 -9.347 -49.443 1.00 64.53 388 ASP E CA 1
ATOM 10194 C C . ASP D 1 389 ? 8.625 -10.524 -50.393 1.00 64.70 388 ASP E C 1
ATOM 10195 O O . ASP D 1 389 ? 8.891 -11.654 -49.970 1.00 60.06 388 ASP E O 1
ATOM 10200 N N . LEU D 1 390 ? 8.411 -10.248 -51.678 1.00 68.83 389 LEU E N 1
ATOM 10201 C CA . LEU D 1 390 ? 8.223 -11.292 -52.675 1.00 62.69 389 LEU E CA 1
ATOM 10202 C C . LEU D 1 390 ? 9.386 -12.264 -52.712 1.00 64.56 389 LEU E C 1
ATOM 10203 O O . LEU D 1 390 ? 9.195 -13.463 -52.926 1.00 63.52 389 LEU E O 1
ATOM 10208 N N . THR D 1 391 ? 10.588 -11.751 -52.479 1.00 67.63 390 THR E N 1
ATOM 10209 C CA . THR D 1 391 ? 11.772 -12.597 -52.437 1.00 78.20 390 THR E CA 1
ATOM 10210 C C . THR D 1 391 ? 11.654 -13.709 -51.382 1.00 76.35 390 THR E C 1
ATOM 10211 O O . THR D 1 391 ? 11.887 -14.884 -51.677 1.00 74.91 390 THR E O 1
ATOM 10215 N N . ARG D 1 392 ? 11.291 -13.335 -50.158 1.00 67.89 391 ARG E N 1
ATOM 10216 C CA . ARG D 1 392 ? 11.131 -14.307 -49.083 1.00 66.79 391 ARG E CA 1
ATOM 10217 C C . ARG D 1 392 ? 9.919 -15.186 -49.341 1.00 70.99 391 ARG E C 1
ATOM 10218 O O . ARG D 1 392 ? 9.914 -16.370 -49.006 1.00 71.14 391 ARG E O 1
ATOM 10226 N N . ALA D 1 393 ? 8.891 -14.592 -49.938 1.00 70.33 392 ALA E N 1
ATOM 10227 C CA . ALA D 1 393 ? 7.677 -15.319 -50.293 1.00 68.92 392 ALA E CA 1
ATOM 10228 C C . ALA D 1 393 ? 7.989 -16.535 -51.168 1.00 65.52 392 ALA E C 1
ATOM 10229 O O . ALA D 1 393 ? 7.470 -17.627 -50.928 1.00 63.16 392 ALA E O 1
ATOM 10231 N N . LEU D 1 394 ? 8.844 -16.346 -52.173 1.00 64.41 393 LEU E N 1
ATOM 10232 C CA . LEU D 1 394 ? 9.231 -17.437 -53.063 1.00 64.50 393 LEU E CA 1
ATOM 10233 C C . LEU D 1 394 ? 10.035 -18.523 -52.342 1.00 62.85 393 LEU E C 1
ATOM 10234 O O . LEU D 1 394 ? 9.845 -19.709 -52.594 1.00 64.88 393 LEU E O 1
ATOM 10239 N N . GLU D 1 395 ? 10.928 -18.118 -51.445 1.00 63.84 394 GLU E N 1
ATOM 10240 C CA . GLU D 1 395 ? 11.707 -19.072 -50.658 1.00 64.83 394 GLU E CA 1
ATOM 10241 C C . GLU D 1 395 ? 10.840 -19.941 -49.754 1.00 65.57 394 GLU E C 1
ATOM 10242 O O . GLU D 1 395 ? 11.059 -21.144 -49.662 1.00 66.31 394 GLU E O 1
ATOM 10248 N N . TYR D 1 396 ? 9.862 -19.342 -49.079 1.00 58.28 395 TYR E N 1
ATOM 10249 C CA . TYR D 1 396 ? 9.001 -20.117 -48.197 1.00 59.06 395 TYR E CA 1
ATOM 10250 C C . TYR D 1 396 ? 8.123 -21.104 -48.966 1.00 64.70 395 TYR E C 1
ATOM 10251 O O . TYR D 1 396 ? 7.945 -22.245 -48.537 1.00 66.32 395 TYR E O 1
ATOM 10260 N N . VAL D 1 397 ? 7.586 -20.674 -50.103 1.00 65.06 396 VAL E N 1
ATOM 10261 C CA . VAL D 1 397 ? 6.668 -21.519 -50.854 1.00 58.55 396 VAL E CA 1
ATOM 10262 C C . VAL D 1 397 ? 7.410 -22.654 -51.549 1.00 64.60 396 VAL E C 1
ATOM 10263 O O . VAL D 1 397 ? 6.861 -23.740 -51.733 1.00 61.32 396 VAL E O 1
ATOM 10267 N N . GLU D 1 398 ? 8.661 -22.405 -51.928 1.00 67.62 397 GLU E N 1
ATOM 10268 C CA . GLU D 1 398 ? 9.466 -23.429 -52.582 1.00 68.59 397 GLU E CA 1
ATOM 10269 C C . GLU D 1 398 ? 9.830 -24.516 -51.590 1.00 65.52 397 GLU E C 1
ATOM 10270 O O . GLU D 1 398 ? 9.915 -25.694 -51.942 1.00 65.28 397 GLU E O 1
ATOM 10276 N N . LYS D 1 399 ? 10.047 -24.116 -50.343 1.00 64.15 398 LYS E N 1
ATOM 10277 C CA . LYS D 1 399 ? 10.284 -25.089 -49.293 1.00 63.37 398 LYS E CA 1
ATOM 10278 C C . LYS D 1 399 ? 9.010 -25.863 -49.083 1.00 61.10 398 LYS E C 1
ATOM 10279 O O . LYS D 1 399 ? 9.031 -27.075 -48.902 1.00 66.22 398 LYS E O 1
ATOM 10285 N N . ALA D 1 400 ? 7.895 -25.147 -49.118 1.00 56.74 399 ALA E N 1
ATOM 10286 C CA . ALA D 1 400 ? 6.590 -25.762 -48.993 1.00 54.48 399 ALA E CA 1
ATOM 10287 C C . ALA D 1 400 ? 6.355 -26.768 -50.112 1.00 56.39 399 ALA E C 1
ATOM 10288 O O . ALA D 1 400 ? 6.018 -27.917 -49.858 1.00 68.08 399 ALA E O 1
ATOM 10290 N N . ILE D 1 401 ? 6.546 -26.342 -51.352 1.00 60.09 400 ILE E N 1
ATOM 10291 C CA . ILE D 1 401 ? 6.336 -27.233 -52.493 1.00 65.42 400 ILE E CA 1
ATOM 10292 C C . ILE D 1 401 ? 7.235 -28.465 -52.410 1.00 72.06 400 ILE E C 1
ATOM 10293 O O . ILE D 1 401 ? 6.799 -29.582 -52.690 1.00 72.41 400 ILE E O 1
ATOM 10298 N N . GLU D 1 402 ? 8.485 -28.254 -52.013 1.00 77.87 401 GLU E N 1
ATOM 10299 C CA . GLU D 1 402 ? 9.423 -29.354 -51.821 1.00 82.68 401 GLU E CA 1
ATOM 10300 C C . GLU D 1 402 ? 8.859 -30.415 -50.875 1.00 78.33 401 GLU E C 1
ATOM 10301 O O . GLU D 1 402 ? 9.070 -31.606 -51.065 1.00 82.48 401 GLU E O 1
ATOM 10307 N N . LEU D 1 403 ? 8.130 -29.976 -49.859 1.00 71.25 402 LEU E N 1
ATOM 10308 C CA . LEU D 1 403 ? 7.596 -30.894 -48.871 1.00 68.10 402 LEU E CA 1
ATOM 10309 C C . LEU D 1 403 ? 6.372 -31.635 -49.402 1.00 76.00 402 LEU E C 1
ATOM 10310 O O . LEU D 1 403 ? 6.142 -32.788 -49.046 1.00 80.16 402 LEU E O 1
ATOM 10315 N N . ASP D 1 404 ? 5.596 -30.969 -50.256 1.00 66.43 403 ASP E N 1
ATOM 10316 C CA . ASP D 1 404 ? 4.330 -31.504 -50.765 1.00 68.14 403 ASP E CA 1
ATOM 10317 C C . ASP D 1 404 ? 4.173 -31.117 -52.232 1.00 71.02 403 ASP E C 1
ATOM 10318 O O . ASP D 1 404 ? 3.394 -30.222 -52.559 1.00 77.78 403 ASP E O 1
ATOM 10323 N N . PRO D 1 405 ? 4.909 -31.798 -53.120 1.00 64.84 404 PRO E N 1
ATOM 10324 C CA . PRO D 1 405 ? 5.054 -31.362 -54.513 1.00 61.65 404 PRO E CA 1
ATOM 10325 C C . PRO D 1 405 ? 3.741 -31.187 -55.257 1.00 63.46 404 PRO E C 1
ATOM 10326 O O . PRO D 1 405 ? 3.664 -30.281 -56.079 1.00 58.44 404 PRO E O 1
ATOM 10330 N N . LYS D 1 406 ? 2.736 -32.012 -54.969 1.00 64.24 405 LYS E N 1
ATOM 10331 C CA . LYS D 1 406 ? 1.494 -31.989 -55.739 1.00 64.91 405 LYS E CA 1
ATOM 10332 C C . LYS D 1 406 ? 0.427 -31.051 -55.155 1.00 56.97 405 LYS E C 1
ATOM 10333 O O . LYS D 1 406 ? -0.706 -31.005 -55.636 1.00 53.76 405 LYS E O 1
ATOM 10339 N N . ASN D 1 407 ? 0.797 -30.292 -54.129 1.00 53.71 406 ASN E N 1
ATOM 10340 C CA . ASN D 1 407 ? -0.163 -29.441 -53.439 1.00 49.37 406 ASN E CA 1
ATOM 10341 C C . ASN D 1 407 ? -0.657 -28.309 -54.322 1.00 52.24 406 ASN E C 1
ATOM 10342 O O . ASN D 1 407 ? 0.106 -27.407 -54.662 1.00 60.82 406 ASN E O 1
ATOM 10347 N N . VAL D 1 408 ? -1.939 -28.356 -54.671 1.00 49.05 407 VAL E N 1
ATOM 10348 C CA . VAL D 1 408 ? -2.530 -27.373 -55.571 1.00 50.30 407 VAL E CA 1
ATOM 10349 C C . VAL D 1 408 ? -2.431 -25.952 -55.021 1.00 49.78 407 VAL E C 1
ATOM 10350 O O . VAL D 1 408 ? -2.186 -25.008 -55.767 1.00 49.05 407 VAL E O 1
ATOM 10354 N N . ASP D 1 409 ? -2.602 -25.808 -53.714 1.00 52.68 408 ASP E N 1
ATOM 10355 C CA . ASP D 1 409 ? -2.596 -24.492 -53.082 1.00 52.88 408 ASP E CA 1
ATOM 10356 C C . ASP D 1 409 ? -1.228 -23.855 -53.022 1.00 55.14 408 ASP E C 1
ATOM 10357 O O . ASP D 1 409 ? -1.111 -22.635 -53.105 1.00 61.20 408 ASP E O 1
ATOM 10362 N N . PHE D 1 410 ? -0.193 -24.670 -52.861 1.00 55.55 409 PHE E N 1
ATOM 10363 C CA . PHE D 1 410 ? 1.158 -24.133 -52.803 1.00 58.84 409 PHE E CA 1
ATOM 10364 C C . PHE D 1 410 ? 1.518 -23.548 -54.157 1.00 61.49 409 PHE E C 1
ATOM 10365 O O . PHE D 1 410 ? 2.131 -22.480 -54.250 1.00 60.92 409 PHE E O 1
ATOM 10373 N N . HIS D 1 411 ? 1.131 -24.259 -55.211 1.00 60.55 410 HIS E N 1
ATOM 10374 C CA . HIS D 1 411 ? 1.442 -23.828 -56.562 1.00 51.47 410 HIS E CA 1
ATOM 10375 C C . HIS D 1 411 ? 0.616 -22.604 -56.936 1.00 50.13 410 HIS E C 1
ATOM 10376 O O . HIS D 1 411 ? 1.085 -21.715 -57.638 1.00 47.70 410 HIS E O 1
ATOM 10383 N N . MET D 1 412 ? -0.617 -22.566 -56.451 1.00 49.34 411 MET E N 1
ATOM 10384 C CA . MET D 1 412 ? -1.487 -21.430 -56.676 1.00 50.09 411 MET E CA 1
ATOM 10385 C C . MET D 1 412 ? -0.836 -20.175 -56.093 1.00 59.07 411 MET E C 1
ATOM 10386 O O . MET D 1 412 ? -0.892 -19.095 -56.691 1.00 58.82 411 MET E O 1
ATOM 10391 N N . THR D 1 413 ? -0.190 -20.332 -54.940 1.00 55.65 412 THR E N 1
ATOM 10392 C CA . THR D 1 413 ? 0.399 -19.194 -54.243 1.00 59.42 412 THR E CA 1
ATOM 10393 C C . THR D 1 413 ? 1.706 -18.760 -54.908 1.00 57.87 412 THR E C 1
ATOM 10394 O O . THR D 1 413 ? 2.011 -17.569 -54.977 1.00 59.18 412 THR E O 1
ATOM 10398 N N . LYS D 1 414 ? 2.471 -19.726 -55.404 1.00 54.83 413 LYS E N 1
ATOM 10399 C CA . LYS D 1 414 ? 3.689 -19.425 -56.143 1.00 59.44 413 LYS E CA 1
ATOM 10400 C C . LYS D 1 414 ? 3.378 -18.606 -57.391 1.00 60.91 413 LYS E C 1
ATOM 10401 O O . LYS D 1 414 ? 4.157 -17.741 -57.789 1.00 67.20 413 LYS E O 1
ATOM 10407 N N . ALA D 1 415 ? 2.236 -18.888 -58.004 1.00 52.58 414 ALA E N 1
ATOM 10408 C CA . ALA D 1 415 ? 1.820 -18.163 -59.194 1.00 58.44 414 ALA E CA 1
ATOM 10409 C C . ALA D 1 415 ? 1.464 -16.717 -58.863 1.00 61.06 414 ALA E C 1
ATOM 10410 O O . ALA D 1 415 ? 1.793 -15.800 -59.614 1.00 62.65 414 ALA E O 1
ATOM 10412 N N . ARG D 1 416 ? 0.784 -16.517 -57.742 1.00 60.01 415 ARG E N 1
ATOM 10413 C CA . ARG D 1 416 ? 0.363 -15.178 -57.351 1.00 61.55 415 ARG E CA 1
ATOM 10414 C C . ARG D 1 416 ? 1.590 -14.325 -57.012 1.00 59.27 415 ARG E C 1
ATOM 10415 O O . ARG D 1 416 ? 1.559 -13.098 -57.120 1.00 58.59 415 ARG E O 1
ATOM 10423 N N . ILE D 1 417 ? 2.674 -14.982 -56.617 1.00 53.18 416 ILE E N 1
ATOM 10424 C CA . ILE D 1 417 ? 3.899 -14.269 -56.295 1.00 57.21 416 ILE E CA 1
ATOM 10425 C C . ILE D 1 417 ? 4.539 -13.759 -57.581 1.00 63.51 416 ILE E C 1
ATOM 10426 O O . ILE D 1 417 ? 5.014 -12.627 -57.639 1.00 67.05 416 ILE E O 1
ATOM 10431 N N . PHE D 1 418 ? 4.536 -14.594 -58.614 1.00 61.77 417 PHE E N 1
ATOM 10432 C CA . PHE D 1 418 ? 4.994 -14.174 -59.936 1.00 58.18 417 PHE E CA 1
ATOM 10433 C C . PHE D 1 418 ? 4.201 -12.990 -60.475 1.00 62.40 417 PHE E C 1
ATOM 10434 O O . PHE D 1 418 ? 4.783 -12.062 -61.042 1.00 63.67 417 PHE E O 1
ATOM 10442 N N . LYS D 1 419 ? 2.880 -13.032 -60.315 1.00 46.75 418 LYS E N 1
ATOM 10443 C CA . LYS D 1 419 ? 2.037 -11.912 -60.692 1.00 48.51 418 LYS E CA 1
ATOM 10444 C C . LYS D 1 419 ? 2.545 -10.620 -60.054 1.00 60.48 418 LYS E C 1
ATOM 10445 O O . LYS D 1 419 ? 2.716 -9.595 -60.724 1.00 58.42 418 LYS E O 1
ATOM 10451 N N . HIS D 1 420 ? 2.800 -10.682 -58.751 1.00 63.21 419 HIS E N 1
ATOM 10452 C CA . HIS D 1 420 ? 3.222 -9.505 -58.006 1.00 60.57 419 HIS E CA 1
ATOM 10453 C C . HIS D 1 420 ? 4.605 -9.036 -58.444 1.00 62.50 419 HIS E C 1
ATOM 10454 O O . HIS D 1 420 ? 4.885 -7.837 -58.455 1.00 57.26 419 HIS E O 1
ATOM 10461 N N . GLN D 1 421 ? 5.464 -9.974 -58.821 1.00 63.46 420 GLN E N 1
ATOM 10462 C CA . GLN D 1 421 ? 6.776 -9.613 -59.342 1.00 63.92 420 GLN E CA 1
ATOM 10463 C C . GLN D 1 421 ? 6.641 -8.937 -60.708 1.00 71.09 420 GLN E C 1
ATOM 10464 O O . GLN D 1 421 ? 7.504 -8.151 -61.109 1.00 71.47 420 GLN E O 1
ATOM 10470 N N . GLY D 1 422 ? 5.556 -9.246 -61.416 1.00 72.16 421 GLY E N 1
ATOM 10471 C CA . GLY D 1 422 ? 5.276 -8.628 -62.704 1.00 74.09 421 GLY E CA 1
ATOM 10472 C C . GLY D 1 422 ? 5.355 -9.586 -63.881 1.00 68.78 421 GLY E C 1
ATOM 10473 O O . GLY D 1 422 ? 4.980 -9.246 -65.005 1.00 63.24 421 GLY E O 1
ATOM 10474 N N . ASP D 1 423 ? 5.850 -10.789 -63.611 1.00 69.69 422 ASP E N 1
ATOM 10475 C CA . ASP D 1 423 ? 5.976 -11.832 -64.618 1.00 65.08 422 ASP E CA 1
ATOM 10476 C C . ASP D 1 423 ? 4.624 -12.483 -64.856 1.00 61.55 422 ASP E C 1
ATOM 10477 O O . ASP D 1 423 ? 4.349 -13.546 -64.310 1.00 64.74 422 ASP E O 1
ATOM 10482 N N . LEU D 1 424 ? 3.793 -11.851 -65.680 1.00 59.55 423 LEU E N 1
ATOM 10483 C CA . LEU D 1 424 ? 2.437 -12.335 -65.905 1.00 53.01 423 LEU E CA 1
ATOM 10484 C C . LEU D 1 424 ? 2.430 -13.660 -66.654 1.00 52.97 423 LEU E C 1
ATOM 10485 O O . LEU D 1 424 ? 1.562 -14.504 -66.426 1.00 50.74 423 LEU E O 1
ATOM 10490 N N . ALA D 1 425 ? 3.407 -13.849 -67.534 1.00 56.42 424 ALA E N 1
ATOM 10491 C CA . ALA D 1 425 ? 3.502 -15.087 -68.309 1.00 58.54 424 ALA E CA 1
ATOM 10492 C C . ALA D 1 425 ? 3.739 -16.294 -67.403 1.00 62.28 424 ALA E C 1
ATOM 10493 O O . ALA D 1 425 ? 3.053 -17.314 -67.516 1.00 66.36 424 ALA E O 1
ATOM 10495 N N . LYS D 1 426 ? 4.712 -16.174 -66.508 1.00 57.25 425 LYS E N 1
ATOM 10496 C CA . LYS D 1 426 ? 5.021 -17.253 -65.581 1.00 57.58 425 LYS E CA 1
ATOM 10497 C C . LYS D 1 426 ? 3.852 -17.470 -64.627 1.00 59.29 425 LYS E C 1
ATOM 10498 O O . LYS D 1 426 ? 3.520 -18.601 -64.270 1.00 61.79 425 LYS E O 1
ATOM 10504 N N . ALA D 1 427 ? 3.226 -16.370 -64.226 1.00 60.58 426 ALA E N 1
ATOM 10505 C CA . ALA D 1 427 ? 2.080 -16.420 -63.334 1.00 55.80 426 ALA E CA 1
ATOM 10506 C C . ALA D 1 427 ? 0.960 -17.239 -63.962 1.00 56.55 426 ALA E C 1
ATOM 10507 O O . ALA D 1 427 ? 0.358 -18.087 -63.296 1.00 58.55 426 ALA E O 1
ATOM 10509 N N . ALA D 1 428 ? 0.689 -16.997 -65.244 1.00 52.94 427 ALA E N 1
ATOM 10510 C CA . ALA D 1 428 ? -0.395 -17.698 -65.935 1.00 51.65 427 ALA E CA 1
ATOM 10511 C C . ALA D 1 428 ? -0.011 -19.140 -66.225 1.00 50.65 427 ALA E C 1
ATOM 10512 O O . ALA D 1 428 ? -0.852 -20.035 -66.201 1.00 48.41 427 ALA E O 1
ATOM 10514 N N . GLU D 1 429 ? 1.269 -19.358 -66.493 1.00 50.91 428 GLU E N 1
ATOM 10515 C CA . GLU D 1 429 ? 1.784 -20.700 -66.718 1.00 58.52 428 GLU E CA 1
ATOM 10516 C C . GLU D 1 429 ? 1.647 -21.570 -65.464 1.00 57.44 428 GLU E C 1
ATOM 10517 O O . GLU D 1 429 ? 1.119 -22.682 -65.513 1.00 55.08 428 GLU E O 1
ATOM 10523 N N . THR D 1 430 ? 2.125 -21.044 -64.341 1.00 57.52 429 THR E N 1
ATOM 10524 C CA . THR D 1 430 ? 2.086 -21.734 -63.058 1.00 52.66 429 THR E CA 1
ATOM 10525 C C . THR D 1 430 ? 0.660 -22.011 -62.568 1.00 55.95 429 THR E C 1
ATOM 10526 O O . THR D 1 430 ? 0.364 -23.107 -62.099 1.00 60.39 429 THR E O 1
ATOM 10530 N N . MET D 1 431 ? -0.226 -21.025 -62.668 1.00 51.54 430 MET E N 1
ATOM 10531 C CA . MET D 1 431 ? -1.597 -21.222 -62.225 1.00 43.42 430 MET E CA 1
ATOM 10532 C C . MET D 1 431 ? -2.289 -22.297 -63.054 1.00 46.64 430 MET E C 1
ATOM 10533 O O . MET D 1 431 ? -3.079 -23.078 -62.525 1.00 48.12 430 MET E O 1
ATOM 10538 N N . ASP D 1 432 ? -1.997 -22.326 -64.353 1.00 46.70 431 ASP E N 1
ATOM 10539 C CA . ASP D 1 432 ? -2.542 -23.347 -65.248 1.00 49.17 431 ASP E CA 1
ATOM 10540 C C . ASP D 1 432 ? -2.068 -24.732 -64.809 1.00 49.41 431 ASP E C 1
ATOM 10541 O O . ASP D 1 432 ? -2.825 -25.703 -64.839 1.00 59.36 431 ASP E O 1
ATOM 10546 N N . TYR D 1 433 ? -0.811 -24.806 -64.393 1.00 44.62 432 TYR E N 1
ATOM 10547 C CA . TYR D 1 433 ? -0.237 -26.039 -63.876 1.00 48.32 432 TYR E CA 1
ATOM 10548 C C . TYR D 1 433 ? -0.986 -26.509 -62.640 1.00 59.36 432 TYR E C 1
ATOM 10549 O O . TYR D 1 433 ? -1.415 -27.660 -62.574 1.00 66.34 432 TYR E O 1
ATOM 10558 N N . ALA D 1 434 ? -1.127 -25.611 -61.664 1.00 57.84 433 ALA E N 1
ATOM 10559 C CA . ALA D 1 434 ? -1.913 -25.862 -60.458 1.00 55.41 433 ALA E CA 1
ATOM 10560 C C . ALA D 1 434 ? -3.275 -26.466 -60.785 1.00 58.99 433 ALA E C 1
ATOM 10561 O O . ALA D 1 434 ? -3.725 -27.409 -60.135 1.00 60.03 433 ALA E O 1
ATOM 10563 N N . ARG D 1 435 ? -3.924 -25.907 -61.799 1.00 57.01 434 ARG E N 1
ATOM 10564 C CA . ARG D 1 435 ? -5.223 -26.383 -62.248 1.00 52.84 434 ARG E CA 1
ATOM 10565 C C . ARG D 1 435 ? -5.183 -27.823 -62.734 1.00 57.00 434 ARG E C 1
ATOM 10566 O O . ARG D 1 435 ? -6.111 -28.592 -62.489 1.00 47.60 434 ARG E O 1
ATOM 10574 N N . SER D 1 436 ? -4.109 -28.176 -63.439 1.00 66.35 435 SER E N 1
ATOM 10575 C CA . SER D 1 436 ? -3.971 -29.517 -64.016 1.00 65.12 435 SER E CA 1
ATOM 10576 C C . SER D 1 436 ? -3.877 -30.587 -62.930 1.00 65.45 435 SER E C 1
ATOM 10577 O O . SER D 1 436 ? -4.200 -31.755 -63.161 1.00 68.91 435 SER E O 1
ATOM 10580 N N . LEU D 1 437 ? -3.449 -30.173 -61.742 1.00 53.81 436 LEU E N 1
ATOM 10581 C CA . LEU D 1 437 ? -3.359 -31.070 -60.604 1.00 51.83 436 LEU E CA 1
ATOM 10582 C C . LEU D 1 437 ? -4.729 -31.407 -60.000 1.00 56.41 436 LEU E C 1
ATOM 10583 O O . LEU D 1 437 ? -4.852 -32.346 -59.213 1.00 61.35 436 LEU E O 1
ATOM 10588 N N . ASP D 1 438 ? -5.754 -30.638 -60.359 1.00 48.44 437 ASP E N 1
ATOM 10589 C CA . ASP D 1 438 ? -7.083 -30.845 -59.800 1.00 43.73 437 ASP E CA 1
ATOM 10590 C C . ASP D 1 438 ? -8.143 -30.465 -60.829 1.00 47.78 437 ASP E C 1
ATOM 10591 O O . ASP D 1 438 ? -8.882 -29.497 -60.644 1.00 53.66 437 ASP E O 1
ATOM 10596 N N . PRO D 1 439 ? -8.224 -31.238 -61.920 1.00 43.16 438 PRO E N 1
ATOM 10597 C CA . PRO D 1 439 ? -9.031 -30.846 -63.080 1.00 44.81 438 PRO E CA 1
ATOM 10598 C C . PRO D 1 439 ? -10.547 -30.905 -62.852 1.00 52.35 438 PRO E C 1
ATOM 10599 O O . PRO D 1 439 ? -11.300 -30.528 -63.747 1.00 56.90 438 PRO E O 1
ATOM 10603 N N . LYS D 1 440 ? -10.987 -31.360 -61.683 1.00 49.56 439 LYS E N 1
ATOM 10604 C CA . LYS D 1 440 ? -12.409 -31.455 -61.403 1.00 46.46 439 LYS E CA 1
ATOM 10605 C C . LYS D 1 440 ? -12.913 -30.303 -60.542 1.00 49.94 439 LYS E C 1
ATOM 10606 O O . LYS D 1 440 ? -14.099 -30.221 -60.227 1.00 47.28 439 LYS E O 1
ATOM 10612 N N . ASP D 1 441 ? -12.017 -29.400 -60.172 1.00 54.28 440 ASP E N 1
ATOM 10613 C CA . ASP D 1 441 ? -12.392 -28.291 -59.302 1.00 47.01 440 ASP E CA 1
ATOM 10614 C C . ASP D 1 441 ? -12.491 -26.986 -60.082 1.00 44.96 440 ASP E C 1
ATOM 10615 O O . ASP D 1 441 ? -11.524 -26.534 -60.698 1.00 40.09 440 ASP E O 1
ATOM 10620 N N . ARG D 1 442 ? -13.662 -26.369 -60.042 1.00 38.10 441 ARG E N 1
ATOM 10621 C CA . ARG D 1 442 ? -13.875 -25.204 -60.868 1.00 34.45 441 ARG E CA 1
ATOM 10622 C C . ARG D 1 442 ? -13.130 -23.967 -60.376 1.00 37.92 441 ARG E C 1
ATOM 10623 O O . ARG D 1 442 ? -12.778 -23.096 -61.182 1.00 41.14 441 ARG E O 1
ATOM 10631 N N . TYR D 1 443 ? -12.872 -23.877 -59.074 1.00 32.68 442 TYR E N 1
ATOM 10632 C CA . TYR D 1 443 ? -12.226 -22.679 -58.550 1.00 32.42 442 TYR E CA 1
ATOM 10633 C C . TYR D 1 443 ? -10.827 -22.496 -59.136 1.00 40.49 442 TYR E C 1
ATOM 10634 O O . TYR D 1 443 ? -10.494 -21.421 -59.625 1.00 40.02 442 TYR E O 1
ATOM 10643 N N . ILE D 1 444 ? -10.008 -23.547 -59.093 1.00 43.38 443 ILE E N 1
ATOM 10644 C CA . ILE D 1 444 ? -8.669 -23.466 -59.663 1.00 43.48 443 ILE E CA 1
ATOM 10645 C C . ILE D 1 444 ? -8.739 -23.270 -61.185 1.00 50.53 443 ILE E C 1
ATOM 10646 O O . ILE D 1 444 ? -7.788 -22.784 -61.799 1.00 49.18 443 ILE E O 1
ATOM 10651 N N . ASN D 1 445 ? -9.873 -23.623 -61.786 1.00 46.68 444 ASN E N 1
ATOM 10652 C CA . ASN D 1 445 ? -10.033 -23.457 -63.226 1.00 47.41 444 ASN E CA 1
ATOM 10653 C C . ASN D 1 445 ? -10.355 -22.010 -63.578 1.00 47.14 444 ASN E C 1
ATOM 10654 O O . ASN D 1 445 ? -9.798 -21.463 -64.530 1.00 46.19 444 ASN E O 1
ATOM 10659 N N . SER D 1 446 ? -11.239 -21.387 -62.802 1.00 47.81 445 SER E N 1
ATOM 10660 C CA . SER D 1 446 ? -11.533 -19.960 -62.970 1.00 44.12 445 SER E CA 1
ATOM 10661 C C . SER D 1 446 ? -10.276 -19.092 -62.779 1.00 43.38 445 SER E C 1
ATOM 10662 O O . SER D 1 446 ? -10.011 -18.183 -63.571 1.00 37.87 445 SER E O 1
ATOM 10665 N N . LYS D 1 447 ? -9.508 -19.379 -61.729 1.00 43.73 446 LYS E N 1
ATOM 10666 C CA . LYS D 1 447 ? -8.289 -18.629 -61.450 1.00 46.83 446 LYS E CA 1
ATOM 10667 C C . LYS D 1 447 ? -7.302 -18.716 -62.606 1.00 50.06 446 LYS E C 1
ATOM 10668 O O . LYS D 1 447 ? -6.713 -17.713 -63.007 1.00 49.88 446 LYS E O 1
ATOM 10674 N N . ALA D 1 448 ? -7.116 -19.923 -63.127 1.00 53.12 447 ALA E N 1
ATOM 10675 C CA . ALA D 1 448 ? -6.255 -20.144 -64.279 1.00 43.68 447 ALA E CA 1
ATOM 10676 C C . ALA D 1 448 ? -6.720 -19.285 -65.444 1.00 41.27 447 ALA E C 1
ATOM 10677 O O . ALA D 1 448 ? -5.926 -18.597 -66.081 1.00 43.74 447 ALA E O 1
ATOM 10679 N N . ALA D 1 449 ? -8.019 -19.329 -65.708 1.00 41.58 448 ALA E N 1
ATOM 10680 C CA . ALA D 1 449 ? -8.601 -18.587 -66.815 1.00 45.26 448 ALA E CA 1
ATOM 10681 C C . ALA D 1 449 ? -8.319 -17.100 -66.664 1.00 51.08 448 ALA E C 1
ATOM 10682 O O . ALA D 1 449 ? -7.861 -16.441 -67.606 1.00 53.00 448 ALA E O 1
ATOM 10684 N N . LYS D 1 450 ? -8.594 -16.580 -65.470 1.00 49.82 449 LYS E N 1
ATOM 10685 C CA . LYS D 1 450 ? -8.372 -15.169 -65.175 1.00 47.18 449 LYS E CA 1
ATOM 10686 C C . LYS D 1 450 ? -6.907 -14.782 -65.359 1.00 50.58 449 LYS E C 1
ATOM 10687 O O . LYS D 1 450 ? -6.596 -13.722 -65.898 1.00 52.25 449 LYS E O 1
ATOM 10693 N N . TYR D 1 451 ? -6.001 -15.648 -64.918 1.00 53.69 450 TYR E N 1
ATOM 10694 C CA . TYR D 1 451 ? -4.582 -15.341 -65.034 1.00 54.97 450 TYR E CA 1
ATOM 10695 C C . TYR D 1 451 ? -4.183 -15.275 -66.507 1.00 51.62 450 TYR E C 1
ATOM 10696 O O . TYR D 1 451 ? -3.320 -14.486 -66.876 1.00 61.15 450 TYR E O 1
ATOM 10705 N N . GLN D 1 452 ? -4.830 -16.081 -67.343 1.00 43.52 451 GLN E N 1
ATOM 10706 C CA . GLN D 1 452 ? -4.581 -16.056 -68.785 1.00 48.57 451 GLN E CA 1
ATOM 10707 C C . GLN D 1 452 ? -5.148 -14.790 -69.442 1.00 51.52 451 GLN E C 1
ATOM 10708 O O . GLN D 1 452 ? -4.560 -14.262 -70.400 1.00 53.05 451 GLN E O 1
ATOM 10714 N N . LEU D 1 453 ? -6.279 -14.306 -68.928 1.00 41.64 452 LEU E N 1
ATOM 10715 C CA . LEU D 1 453 ? -6.823 -13.022 -69.355 1.00 44.44 452 LEU E CA 1
ATOM 10716 C C . LEU D 1 453 ? -5.925 -11.851 -68.948 1.00 57.97 452 LEU E C 1
ATOM 10717 O O . LEU D 1 453 ? -5.819 -10.856 -69.670 1.00 60.19 452 LEU E O 1
ATOM 10722 N N . ARG D 1 454 ? -5.297 -11.952 -67.780 1.00 57.00 453 ARG E N 1
ATOM 10723 C CA . ARG D 1 454 ? -4.388 -10.902 -67.346 1.00 53.35 453 ARG E CA 1
ATOM 10724 C C . ARG D 1 454 ? -3.178 -10.871 -68.259 1.00 54.36 453 ARG E C 1
ATOM 10725 O O . ARG D 1 454 ? -2.535 -9.835 -68.411 1.00 58.07 453 ARG E O 1
ATOM 10733 N N . ASN D 1 455 ? -2.869 -12.012 -68.864 1.00 48.51 454 ASN E N 1
ATOM 10734 C CA . ASN D 1 455 ? -1.780 -12.078 -69.821 1.00 47.83 454 ASN E CA 1
ATOM 10735 C C . ASN D 1 455 ? -2.293 -11.874 -71.245 1.00 47.69 454 ASN E C 1
ATOM 10736 O O . ASN D 1 455 ? -1.631 -12.217 -72.218 1.00 49.25 454 ASN E O 1
ATOM 10741 N N . ASN D 1 456 ? -3.495 -11.325 -71.354 1.00 51.66 455 ASN E N 1
ATOM 10742 C CA . ASN D 1 456 ? -4.069 -10.996 -72.652 1.00 55.06 455 ASN E CA 1
ATOM 10743 C C . ASN D 1 456 ? -4.232 -12.196 -73.575 1.00 55.53 455 ASN E C 1
ATOM 10744 O O . ASN D 1 456 ? -4.259 -12.048 -74.791 1.00 50.87 455 ASN E O 1
ATOM 10749 N N . GLU D 1 457 ? -4.348 -13.383 -72.990 1.00 56.67 456 GLU E N 1
ATOM 10750 C CA . GLU D 1 457 ? -4.564 -14.594 -73.769 1.00 50.99 456 GLU E CA 1
ATOM 10751 C C . GLU D 1 457 ? -6.044 -15.003 -73.750 1.00 51.13 456 GLU E C 1
ATOM 10752 O O . GLU D 1 457 ? -6.398 -16.086 -73.272 1.00 46.04 456 GLU E O 1
ATOM 10758 N N . ASN D 1 458 ? -6.899 -14.128 -74.281 1.00 47.10 457 ASN E N 1
ATOM 10759 C CA . ASN D 1 458 ? -8.343 -14.353 -74.300 1.00 47.44 457 ASN E CA 1
ATOM 10760 C C . ASN D 1 458 ? -8.735 -15.724 -74.817 1.00 53.75 457 ASN E C 1
ATOM 10761 O O . ASN D 1 458 ? -9.428 -16.470 -74.135 1.00 60.88 457 ASN E O 1
ATOM 10766 N N . GLU D 1 459 ? -8.293 -16.058 -76.024 1.00 62.58 458 GLU E N 1
ATOM 10767 C CA . GLU D 1 459 ? -8.737 -17.299 -76.655 1.00 61.98 458 GLU E CA 1
ATOM 10768 C C . GLU D 1 459 ? -8.307 -18.511 -75.833 1.00 53.49 458 GLU E C 1
ATOM 10769 O O . GLU D 1 459 ? -9.074 -19.454 -75.684 1.00 49.49 458 GLU E O 1
ATOM 10775 N N . LYS D 1 460 ? -7.096 -18.473 -75.284 1.00 48.82 459 LYS E N 1
ATOM 10776 C CA . LYS D 1 460 ? -6.642 -19.530 -74.392 1.00 52.21 459 LYS E CA 1
ATOM 10777 C C . LYS D 1 460 ? -7.521 -19.614 -73.138 1.00 56.12 459 LYS E C 1
ATOM 10778 O O . LYS D 1 460 ? -7.907 -20.701 -72.694 1.00 48.50 459 LYS E O 1
ATOM 10784 N N . ALA D 1 461 ? -7.833 -18.452 -72.572 1.00 61.06 460 ALA E N 1
ATOM 10785 C CA . ALA D 1 461 ? -8.645 -18.378 -71.358 1.00 64.68 460 ALA E CA 1
ATOM 10786 C C . ALA D 1 461 ? -10.022 -18.991 -71.572 1.00 62.61 460 ALA E C 1
ATOM 10787 O O . ALA D 1 461 ? -10.511 -19.768 -70.742 1.00 64.16 460 ALA E O 1
ATOM 10789 N N . LEU D 1 462 ? -10.635 -18.629 -72.695 1.00 56.37 461 LEU E N 1
ATOM 10790 C CA . LEU D 1 462 ? -11.957 -19.114 -73.053 1.00 50.75 461 LEU E CA 1
ATOM 10791 C C . LEU D 1 462 ? -12.000 -20.632 -73.197 1.00 45.93 461 LEU E C 1
ATOM 10792 O O . LEU D 1 462 ? -12.956 -21.265 -72.761 1.00 43.04 461 LEU E O 1
ATOM 10797 N N . ALA D 1 463 ? -10.967 -21.212 -73.802 1.00 44.84 462 ALA E N 1
ATOM 10798 C CA . ALA D 1 463 ? -10.886 -22.671 -73.925 1.00 53.84 462 ALA E CA 1
ATOM 10799 C C . ALA D 1 463 ? -10.775 -23.331 -72.549 1.00 55.11 462 ALA E C 1
ATOM 10800 O O . ALA D 1 463 ? -11.344 -24.397 -72.327 1.00 56.32 462 ALA E O 1
ATOM 10802 N N . THR D 1 464 ? -10.043 -22.693 -71.635 1.00 49.48 463 THR E N 1
ATOM 10803 C CA . THR D 1 464 ? -9.929 -23.183 -70.264 1.00 51.72 463 THR E CA 1
ATOM 10804 C C . THR D 1 464 ? -11.294 -23.184 -69.555 1.00 55.07 463 THR E C 1
ATOM 10805 O O . THR D 1 464 ? -11.707 -24.202 -68.995 1.00 51.63 463 THR E O 1
ATOM 10809 N N . MET D 1 465 ? -11.990 -22.049 -69.587 1.00 52.48 464 MET E N 1
ATOM 10810 C CA . MET D 1 465 ? -13.360 -21.976 -69.086 1.00 50.17 464 MET E CA 1
ATOM 10811 C C . MET D 1 465 ? -14.196 -23.067 -69.733 1.00 50.81 464 MET E C 1
ATOM 10812 O O . MET D 1 465 ? -15.075 -23.651 -69.097 1.00 52.24 464 MET E O 1
ATOM 10817 N N . GLY D 1 466 ? -13.897 -23.338 -71.003 1.00 50.37 465 GLY E N 1
ATOM 10818 C CA . GLY D 1 466 ? -14.581 -24.348 -71.796 1.00 42.54 465 GLY E CA 1
ATOM 10819 C C . GLY D 1 466 ? -14.630 -25.734 -71.185 1.00 43.20 465 GLY E C 1
ATOM 10820 O O . GLY D 1 466 ? -15.507 -26.525 -71.529 1.00 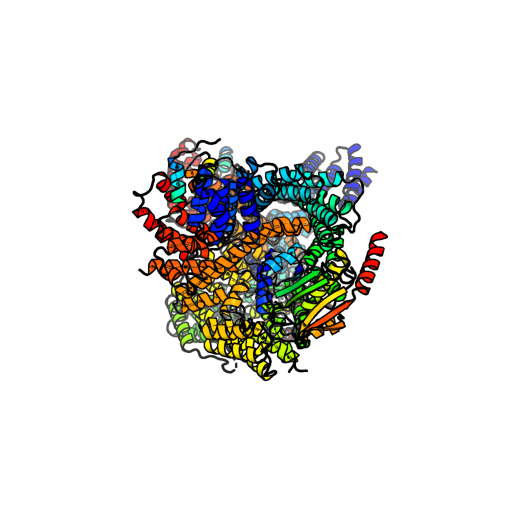48.99 465 GLY E O 1
ATOM 10821 N N . LEU D 1 467 ? -13.699 -26.021 -70.277 1.00 41.42 466 LEU E N 1
ATOM 10822 C CA . LEU D 1 467 ? -13.650 -27.302 -69.574 1.00 41.74 466 LEU E CA 1
ATOM 10823 C C . LEU D 1 467 ? -14.819 -27.519 -68.610 1.00 47.19 466 LEU E C 1
ATOM 10824 O O . LEU D 1 467 ? -15.051 -28.639 -68.154 1.00 43.99 466 LEU E O 1
ATOM 10829 N N . PHE D 1 468 ? -15.547 -26.447 -68.297 1.00 51.56 467 PHE E N 1
ATOM 10830 C CA . PHE D 1 468 ? -16.617 -26.507 -67.298 1.00 51.88 467 PHE E CA 1
ATOM 10831 C C . PHE D 1 468 ? -17.961 -25.982 -67.811 1.00 54.28 467 PHE E C 1
ATOM 10832 O O . PHE D 1 468 ? -18.981 -26.123 -67.138 1.00 63.32 467 PHE E O 1
ATOM 10840 N N . THR D 1 469 ? -17.971 -25.379 -68.994 1.00 49.59 468 THR E N 1
ATOM 10841 C CA . THR D 1 469 ? -19.229 -24.945 -69.593 1.00 50.83 468 THR E CA 1
ATOM 10842 C C . THR D 1 469 ? -19.907 -26.125 -70.282 1.00 64.96 468 THR E C 1
ATOM 10843 O O . THR D 1 469 ? -19.267 -27.140 -70.575 1.00 70.44 468 THR E O 1
ATOM 10847 N N . ARG D 1 470 ? -21.205 -25.997 -70.538 1.00 69.18 469 ARG E N 1
ATOM 10848 C CA . ARG D 1 470 ? -21.954 -27.055 -71.212 1.00 72.98 469 ARG E CA 1
ATOM 10849 C C . ARG D 1 470 ? -21.409 -27.324 -72.605 1.00 82.46 469 ARG E C 1
ATOM 10850 O O . ARG D 1 470 ? -21.335 -26.420 -73.444 1.00 84.70 469 ARG E O 1
ATOM 10858 N N . ALA D 1 471 ? -21.034 -28.577 -72.840 1.00 88.56 470 ALA E N 1
ATOM 10859 C CA . ALA D 1 471 ? -20.339 -28.967 -74.062 1.00 91.50 470 ALA E CA 1
ATOM 10860 C C . ALA D 1 471 ? -21.142 -28.655 -75.319 1.00 95.05 470 ALA E C 1
ATOM 10861 O O . ALA D 1 471 ? -20.608 -28.125 -76.295 1.00 98.84 470 ALA E O 1
ATOM 10863 N N . GLU D 1 472 ? -22.424 -28.986 -75.297 1.00 97.60 471 GLU E N 1
ATOM 10864 C CA . GLU D 1 472 ? -23.236 -28.863 -76.499 1.00 109.87 471 GLU E CA 1
ATOM 10865 C C . GLU D 1 472 ? -23.986 -27.533 -76.552 1.00 107.97 471 GLU E C 1
ATOM 10866 O O . GLU D 1 472 ? -25.031 -27.430 -77.203 1.00 115.62 471 GLU E O 1
ATOM 10872 N N . THR D 1 473 ? -23.455 -26.518 -75.873 1.00 98.64 472 THR E N 1
ATOM 10873 C CA . THR D 1 473 ? -24.028 -25.178 -75.958 1.00 86.40 472 THR E CA 1
ATOM 10874 C C . THR D 1 473 ? -23.699 -24.557 -77.310 1.00 78.77 472 THR E C 1
ATOM 10875 O O . THR D 1 473 ? -22.531 -24.455 -77.681 1.00 85.10 472 THR E O 1
ATOM 10879 N N . ALA D 1 474 ? -24.721 -24.149 -78.053 1.00 64.71 473 ALA E N 1
ATOM 10880 C CA . ALA D 1 474 ? -24.489 -23.425 -79.295 1.00 56.97 473 ALA E CA 1
ATOM 10881 C C . ALA D 1 474 ? -23.793 -22.096 -79.009 1.00 62.63 473 ALA E C 1
ATOM 10882 O O . ALA D 1 474 ? -24.200 -21.361 -78.104 1.00 62.44 473 ALA E O 1
ATOM 10884 N N . GLY D 1 475 ? -22.751 -21.785 -79.777 1.00 57.59 474 GLY E N 1
ATOM 10885 C CA . GLY D 1 475 ? -22.043 -20.530 -79.609 1.00 53.65 474 GLY E CA 1
ATOM 10886 C C . GLY D 1 475 ? -20.881 -20.646 -78.642 1.00 61.44 474 GLY E C 1
ATOM 10887 O O . GLY D 1 475 ? -20.277 -19.643 -78.255 1.00 62.83 474 GLY E O 1
ATOM 10888 N N . GLY D 1 476 ? -20.585 -21.881 -78.246 1.00 57.09 475 GLY E N 1
ATOM 10889 C CA . GLY D 1 476 ? -19.450 -22.190 -77.400 1.00 44.12 475 GLY E CA 1
ATOM 10890 C C . GLY D 1 476 ? -19.556 -21.666 -75.987 1.00 53.04 475 GLY E C 1
ATOM 10891 O O . GLY D 1 476 ? -20.611 -21.184 -75.560 1.00 56.25 475 GLY E O 1
ATOM 10892 N N . PRO D 1 477 ? -18.449 -21.755 -75.243 1.00 52.45 476 PRO E N 1
ATOM 10893 C CA . PRO D 1 477 ? -18.399 -21.321 -73.845 1.00 45.66 476 PRO E CA 1
ATOM 10894 C C . PRO D 1 477 ? -18.840 -19.867 -73.640 1.00 48.85 476 PRO E C 1
ATOM 10895 O O . PRO D 1 477 ? -19.462 -19.554 -72.626 1.00 55.53 476 PRO E O 1
ATOM 10899 N N . LEU D 1 478 ? -18.523 -18.983 -74.577 1.00 48.92 477 LEU E N 1
ATOM 10900 C CA . LEU D 1 478 ? -18.942 -17.593 -74.437 1.00 50.78 477 LEU E CA 1
ATOM 10901 C C . LEU D 1 478 ? -20.464 -17.468 -74.312 1.00 45.81 477 LEU E C 1
ATOM 10902 O O . LEU D 1 478 ? -20.965 -16.653 -73.540 1.00 49.81 477 LEU E O 1
ATOM 10907 N N . ALA D 1 479 ? -21.194 -18.274 -75.071 1.00 37.83 478 ALA E N 1
ATOM 10908 C CA . ALA D 1 479 ? -22.650 -18.249 -75.007 1.00 42.60 478 ALA E CA 1
ATOM 10909 C C . ALA D 1 479 ? -23.161 -18.702 -73.636 1.00 47.21 478 ALA E C 1
ATOM 10910 O O . ALA D 1 479 ? -24.000 -18.033 -73.031 1.00 53.76 478 ALA E O 1
ATOM 10912 N N . ASP D 1 480 ? -22.657 -19.832 -73.150 1.00 42.51 479 ASP E N 1
ATOM 10913 C CA . ASP D 1 480 ? -23.117 -20.372 -71.877 1.00 45.12 479 ASP E CA 1
ATOM 10914 C C . ASP D 1 480 ? -22.787 -19.418 -70.721 1.00 43.58 479 ASP E C 1
ATOM 10915 O O . ASP D 1 480 ? -23.641 -19.112 -69.886 1.00 43.96 479 ASP E O 1
ATOM 10920 N N . LEU D 1 481 ? -21.549 -18.942 -70.678 1.00 43.01 480 LEU E N 1
ATOM 10921 C CA . LEU D 1 481 ? -21.157 -17.945 -69.689 1.00 46.53 480 LEU E CA 1
ATOM 10922 C C . LEU D 1 481 ? -22.045 -16.694 -69.745 1.00 48.22 480 LEU E C 1
ATOM 10923 O O . LEU D 1 481 ? -22.390 -16.121 -68.716 1.00 56.98 480 LEU E O 1
ATOM 10928 N N . THR D 1 482 ? -22.419 -16.278 -70.946 1.00 43.16 481 THR E N 1
ATOM 10929 C CA . THR D 1 482 ? -23.304 -15.130 -71.106 1.00 48.19 481 THR E CA 1
ATOM 10930 C C . THR D 1 482 ? -24.718 -15.446 -70.613 1.00 42.32 481 THR E C 1
ATOM 10931 O O . THR D 1 482 ? -25.362 -14.648 -69.936 1.00 37.62 481 THR E O 1
ATOM 10935 N N . ASP D 1 483 ? -25.201 -16.612 -71.006 1.00 41.90 482 ASP E N 1
ATOM 10936 C CA . ASP D 1 483 ? -26.454 -17.142 -70.508 1.00 45.43 482 ASP E CA 1
ATOM 10937 C C . ASP D 1 483 ? -26.487 -17.223 -68.989 1.00 46.96 482 ASP E C 1
ATOM 10938 O O . ASP D 1 483 ? -27.510 -16.917 -68.369 1.00 48.77 482 ASP E O 1
ATOM 10943 N N . MET D 1 484 ? -25.372 -17.642 -68.393 1.00 42.37 483 MET E N 1
ATOM 10944 C CA . MET D 1 484 ? -25.320 -17.835 -66.950 1.00 41.20 483 MET E CA 1
ATOM 10945 C C . MET D 1 484 ? -24.893 -16.555 -66.223 1.00 37.22 483 MET E C 1
ATOM 10946 O O . MET D 1 484 ? -24.594 -16.583 -65.028 1.00 34.25 483 MET E O 1
ATOM 10951 N N . GLN D 1 485 ? -24.877 -15.442 -66.946 1.00 31.90 484 GLN E N 1
ATOM 10952 C CA . GLN D 1 485 ? -24.701 -14.130 -66.324 1.00 36.29 484 GLN E CA 1
ATOM 10953 C C . GLN D 1 485 ? -23.371 -14.009 -65.561 1.00 37.54 484 GLN E C 1
ATOM 10954 O O . GLN D 1 485 ? -23.293 -13.395 -64.487 1.00 31.59 484 GLN E O 1
ATOM 10960 N N . CYS D 1 486 ? -22.317 -14.577 -66.140 1.00 33.12 485 CYS E N 1
ATOM 10961 C CA . CYS D 1 486 ? -21.015 -14.563 -65.493 1.00 35.69 485 CYS E CA 1
ATOM 10962 C C . CYS D 1 486 ? -20.270 -13.242 -65.723 1.00 35.14 485 CYS E C 1
ATOM 10963 O O . CYS D 1 486 ? -19.452 -13.120 -66.631 1.00 43.61 485 CYS E O 1
ATOM 10966 N N . ILE D 1 487 ? -20.559 -12.267 -64.868 1.00 32.20 486 ILE E N 1
ATOM 10967 C CA . ILE D 1 487 ? -20.034 -10.909 -64.974 1.00 36.44 486 ILE E CA 1
ATOM 10968 C C . ILE D 1 487 ? -18.519 -10.799 -64.749 1.00 43.99 486 ILE E C 1
ATOM 10969 O O . ILE D 1 487 ? -17.864 -9.913 -65.309 1.00 50.74 486 ILE E O 1
ATOM 10974 N N . TRP D 1 488 ? -17.955 -11.684 -63.935 1.00 36.91 487 TRP E N 1
ATOM 10975 C CA . TRP D 1 488 ? -16.528 -11.598 -63.682 1.00 40.95 487 TRP E CA 1
ATOM 10976 C C . TRP D 1 488 ? -15.762 -11.931 -64.961 1.00 46.41 487 TRP E C 1
ATOM 10977 O O . TRP D 1 488 ? -14.803 -11.242 -65.303 1.00 46.57 487 TRP E O 1
ATOM 10988 N N . PHE D 1 489 ? -16.203 -12.952 -65.693 1.00 50.39 488 PHE E N 1
ATOM 10989 C CA . PHE D 1 489 ? -15.512 -13.298 -66.928 1.00 52.87 488 PHE E CA 1
ATOM 10990 C C . PHE D 1 489 ? -15.756 -12.266 -68.026 1.00 49.08 488 PHE E C 1
ATOM 10991 O O . PHE D 1 489 ? -14.828 -11.910 -68.749 1.00 46.13 488 PHE E O 1
ATOM 10999 N N . LEU D 1 490 ? -16.988 -11.779 -68.151 1.00 44.77 489 LEU E N 1
ATOM 11000 C CA . LEU D 1 490 ? -17.295 -10.823 -69.218 1.00 46.74 489 LEU E CA 1
ATOM 11001 C C . LEU D 1 490 ? -16.516 -9.519 -69.028 1.00 50.59 489 LEU E C 1
ATOM 11002 O O . LEU D 1 490 ? -16.026 -8.915 -69.994 1.00 49.92 489 LEU E O 1
ATOM 11007 N N . THR D 1 491 ? -16.394 -9.098 -67.775 1.00 45.41 490 THR E N 1
ATOM 11008 C CA . THR D 1 491 ? -15.697 -7.866 -67.457 1.00 46.89 490 THR E CA 1
ATOM 11009 C C . THR D 1 491 ? -14.183 -8.005 -67.701 1.00 51.22 490 THR E C 1
ATOM 11010 O O . THR D 1 491 ? -13.573 -7.121 -68.304 1.00 55.80 490 THR E O 1
ATOM 11014 N N . GLU D 1 492 ? -13.581 -9.110 -67.259 1.00 48.73 491 GLU E N 1
ATOM 11015 C CA . GLU D 1 492 ? -12.143 -9.322 -67.476 1.00 48.70 491 GLU E CA 1
ATOM 11016 C C . GLU D 1 492 ? -11.822 -9.498 -68.965 1.00 47.35 491 GLU E C 1
ATOM 11017 O O . GLU D 1 492 ? -10.845 -8.938 -69.471 1.00 44.73 491 GLU E O 1
ATOM 11023 N N . ASP D 1 493 ? -12.653 -10.285 -69.647 1.00 43.68 492 ASP E N 1
ATOM 11024 C CA . ASP D 1 493 ? -12.542 -10.503 -71.086 1.00 46.09 492 ASP E CA 1
ATOM 11025 C C . ASP D 1 493 ? -12.569 -9.171 -71.819 1.00 44.00 492 ASP E C 1
ATOM 11026 O O . ASP D 1 493 ? -11.749 -8.929 -72.696 1.00 52.74 492 ASP E O 1
ATOM 11031 N N . GLY D 1 494 ? -13.511 -8.307 -71.458 1.00 42.75 493 GLY E N 1
ATOM 11032 C CA . GLY D 1 494 ? -13.595 -6.984 -72.058 1.00 52.08 493 GLY E CA 1
ATOM 11033 C C . GLY D 1 494 ? -12.342 -6.134 -71.890 1.00 53.03 493 GLY E C 1
ATOM 11034 O O . GLY D 1 494 ? -11.813 -5.585 -72.859 1.00 52.66 493 GLY E O 1
ATOM 11035 N N . GLU D 1 495 ? -11.873 -6.023 -70.652 1.00 54.46 494 GLU E N 1
ATOM 11036 C CA . GLU D 1 495 ? -10.660 -5.279 -70.345 1.00 41.56 494 GLU E CA 1
ATOM 11037 C C . GLU D 1 495 ? -9.447 -5.834 -71.086 1.00 56.80 494 GLU E C 1
ATOM 11038 O O . GLU D 1 495 ? -8.617 -5.069 -71.575 1.00 57.95 494 GLU E O 1
ATOM 11044 N N . ALA D 1 496 ? -9.339 -7.160 -71.171 1.00 55.60 495 ALA E N 1
ATOM 11045 C CA . ALA D 1 496 ? -8.218 -7.781 -71.883 1.00 56.15 495 ALA E CA 1
ATOM 11046 C C . ALA D 1 496 ? -8.280 -7.489 -73.382 1.00 59.99 495 ALA E C 1
ATOM 11047 O O . ALA D 1 496 ? -7.254 -7.223 -74.004 1.00 66.78 495 ALA E O 1
ATOM 11049 N N . TRP D 1 497 ? -9.476 -7.534 -73.962 1.00 58.09 496 TRP E N 1
ATOM 11050 C CA . TRP D 1 497 ? -9.649 -7.152 -75.362 1.00 60.90 496 TRP E CA 1
ATOM 11051 C C . TRP D 1 497 ? -9.288 -5.684 -75.569 1.00 65.35 496 TRP E C 1
ATOM 11052 O O . TRP D 1 497 ? -8.582 -5.342 -76.518 1.00 68.24 496 TRP E O 1
ATOM 11063 N N . GLN D 1 498 ? -9.774 -4.822 -74.674 1.00 61.05 497 GLN E N 1
ATOM 11064 C CA . GLN D 1 498 ? -9.481 -3.389 -74.745 1.00 56.99 497 GLN E CA 1
ATOM 11065 C C . GLN D 1 498 ? -7.981 -3.168 -74.742 1.00 57.81 497 GLN E C 1
ATOM 11066 O O . GLN D 1 498 ? -7.450 -2.390 -75.533 1.00 57.88 497 GLN E O 1
ATOM 11072 N N . ARG D 1 499 ? -7.309 -3.881 -73.847 1.00 59.06 498 ARG E N 1
ATOM 11073 C CA . ARG D 1 499 ? -5.859 -3.871 -73.767 1.00 57.44 498 ARG E CA 1
ATOM 11074 C C . ARG D 1 499 ? -5.264 -4.194 -75.124 1.00 55.95 498 ARG E C 1
ATOM 11075 O O . ARG D 1 499 ? -4.309 -3.567 -75.566 1.00 57.90 498 ARG E O 1
ATOM 11083 N N . ARG D 1 500 ? -5.855 -5.171 -75.796 1.00 59.38 499 ARG E N 1
ATOM 11084 C CA . ARG D 1 500 ? -5.343 -5.619 -77.080 1.00 61.19 499 ARG E CA 1
ATOM 11085 C C . ARG D 1 500 ? -5.836 -4.722 -78.224 1.00 67.32 499 ARG E C 1
ATOM 11086 O O . ARG D 1 500 ? -5.531 -4.957 -79.394 1.00 59.74 499 ARG E O 1
ATOM 11094 N N . GLY D 1 501 ? -6.588 -3.684 -77.866 1.00 70.91 500 GLY E N 1
ATOM 11095 C CA . GLY D 1 501 ? -7.019 -2.678 -78.820 1.00 70.03 500 GLY E CA 1
ATOM 11096 C C . GLY D 1 501 ? -8.266 -3.035 -79.605 1.00 67.11 500 GLY E C 1
ATOM 11097 O O . GLY D 1 501 ? -8.598 -2.368 -80.574 1.00 74.08 500 GLY E O 1
ATOM 11098 N N . ASN D 1 502 ? -8.958 -4.091 -79.200 1.00 62.57 501 ASN E N 1
ATOM 11099 C CA . ASN D 1 502 ? -10.156 -4.509 -79.914 1.00 59.16 501 ASN E CA 1
ATOM 11100 C C . ASN D 1 502 ? -11.384 -3.800 -79.339 1.00 65.92 501 ASN E C 1
ATOM 11101 O O . ASN D 1 502 ? -12.078 -4.323 -78.451 1.00 66.00 501 ASN E O 1
ATOM 11106 N N . THR D 1 503 ? -11.642 -2.604 -79.856 1.00 60.70 502 THR E N 1
ATOM 11107 C CA . THR D 1 503 ? -12.711 -1.750 -79.354 1.00 58.87 502 THR E CA 1
ATOM 11108 C C . THR D 1 503 ? -14.109 -2.361 -79.496 1.00 59.92 502 THR E C 1
ATOM 11109 O O . THR D 1 503 ? -14.968 -2.135 -78.658 1.00 57.92 502 THR E O 1
ATOM 11113 N N . ALA D 1 504 ? -14.338 -3.137 -80.550 1.00 70.15 503 ALA E N 1
ATOM 11114 C CA . ALA D 1 504 ? -15.639 -3.777 -80.753 1.00 69.21 503 ALA E CA 1
ATOM 11115 C C . ALA D 1 504 ? -15.973 -4.791 -79.643 1.00 68.99 503 ALA E C 1
ATOM 11116 O O . ALA D 1 504 ? -17.046 -4.722 -79.036 1.00 67.51 503 ALA E O 1
ATOM 11118 N N . LEU D 1 505 ? -15.058 -5.722 -79.372 1.00 63.46 504 LEU E N 1
ATOM 11119 C CA . LEU D 1 505 ? -15.313 -6.769 -78.384 1.00 57.62 504 LEU E CA 1
ATOM 11120 C C . LEU D 1 505 ? -15.398 -6.225 -76.955 1.00 63.66 504 LEU E C 1
ATOM 11121 O O . LEU D 1 505 ? -16.248 -6.653 -76.166 1.00 61.01 504 LEU E O 1
ATOM 11126 N N . ALA D 1 506 ? -14.509 -5.289 -76.635 1.00 63.78 505 ALA E N 1
ATOM 11127 C CA . ALA D 1 506 ? -14.504 -4.632 -75.338 1.00 52.09 505 ALA E CA 1
ATOM 11128 C C . ALA D 1 506 ? -15.850 -3.973 -75.051 1.00 51.58 505 ALA E C 1
ATOM 11129 O O . ALA D 1 506 ? -16.444 -4.175 -73.980 1.00 48.74 505 ALA E O 1
ATOM 11131 N N . LEU D 1 507 ? -16.319 -3.180 -76.010 1.00 51.81 506 LEU E N 1
ATOM 11132 C CA . LEU D 1 507 ? -17.634 -2.559 -75.917 1.00 54.00 506 LEU E CA 1
ATOM 11133 C C . LEU D 1 507 ? -18.730 -3.611 -75.828 1.00 54.94 506 LEU E C 1
ATOM 11134 O O . LEU D 1 507 ? -19.658 -3.479 -75.029 1.00 56.87 506 LEU E O 1
ATOM 11139 N N . LYS D 1 508 ? -18.613 -4.657 -76.637 1.00 47.58 507 LYS E N 1
ATOM 11140 C CA . LYS D 1 508 ? -19.601 -5.729 -76.630 1.00 49.79 507 LYS E CA 1
ATOM 11141 C C . LYS D 1 508 ? -19.792 -6.327 -75.235 1.00 48.63 507 LYS E C 1
ATOM 11142 O O . LYS D 1 508 ? -20.917 -6.443 -74.757 1.00 49.90 507 LYS E O 1
ATOM 11148 N N . ARG D 1 509 ? -18.686 -6.697 -74.594 1.00 44.44 508 ARG E N 1
ATOM 11149 C CA . ARG D 1 509 ? -18.714 -7.285 -73.260 1.00 41.86 508 ARG E CA 1
ATOM 11150 C C . ARG D 1 509 ? -19.277 -6.325 -72.225 1.00 47.86 508 ARG E C 1
ATOM 11151 O O . ARG D 1 509 ? -20.110 -6.718 -71.409 1.00 54.80 508 ARG E O 1
ATOM 11159 N N . TYR D 1 510 ? -18.823 -5.073 -72.255 1.00 41.00 509 TYR E N 1
ATOM 11160 C CA . TYR D 1 510 ? -19.299 -4.073 -71.306 1.00 42.15 509 TYR E CA 1
ATOM 11161 C C . TYR D 1 510 ? -20.811 -3.885 -71.465 1.00 51.17 509 TYR E C 1
ATOM 11162 O O . TYR D 1 510 ? -21.548 -3.808 -70.477 1.00 53.45 509 TYR E O 1
ATOM 11171 N N . HIS D 1 511 ? -21.270 -3.834 -72.712 1.00 47.95 510 HIS E N 1
ATOM 11172 C CA . HIS D 1 511 ? -22.696 -3.743 -73.004 1.00 45.73 510 HIS E CA 1
ATOM 11173 C C . HIS D 1 511 ? -23.450 -4.987 -72.537 1.00 51.54 510 HIS E C 1
ATOM 11174 O O . HIS D 1 511 ? -24.609 -4.921 -72.106 1.00 51.72 510 HIS E O 1
ATOM 11181 N N . THR D 1 512 ? -22.796 -6.132 -72.636 1.00 53.11 511 THR E N 1
ATOM 11182 C CA . THR D 1 512 ? -23.405 -7.366 -72.182 1.00 50.11 511 THR E CA 1
ATOM 11183 C C . THR D 1 512 ? -23.661 -7.316 -70.667 1.00 50.65 511 THR E C 1
ATOM 11184 O O . THR D 1 512 ? -24.753 -7.641 -70.220 1.00 48.34 511 THR E O 1
ATOM 11188 N N . VAL D 1 513 ? -22.663 -6.895 -69.890 1.00 43.00 512 VAL E N 1
ATOM 11189 C CA . VAL D 1 513 ? -22.826 -6.721 -68.454 1.00 42.11 512 VAL E CA 1
ATOM 11190 C C . VAL D 1 513 ? -23.962 -5.730 -68.147 1.00 44.15 512 VAL E C 1
ATOM 11191 O O . VAL D 1 513 ? -24.781 -5.944 -67.253 1.00 40.39 512 VAL E O 1
ATOM 11195 N N . PHE D 1 514 ? -24.015 -4.653 -68.914 1.00 44.45 513 PHE E N 1
ATOM 11196 C CA . PHE D 1 514 ? -25.106 -3.695 -68.801 1.00 41.48 513 PHE E CA 1
ATOM 11197 C C . PHE D 1 514 ? -26.467 -4.378 -68.945 1.00 41.88 513 PHE E C 1
ATOM 11198 O O . PHE D 1 514 ? -27.347 -4.183 -68.111 1.00 47.39 513 PHE E O 1
ATOM 11206 N N . SER D 1 515 ? -26.621 -5.180 -69.998 1.00 45.40 514 SER E N 1
ATOM 11207 C CA . SER D 1 515 ? -27.846 -5.953 -70.251 1.00 44.28 514 SER E CA 1
ATOM 11208 C C . SER D 1 515 ? -28.225 -6.928 -69.145 1.00 41.30 514 SER E C 1
ATOM 11209 O O . SER D 1 515 ? -29.408 -7.142 -68.886 1.00 39.15 514 SER E O 1
ATOM 11212 N N . ILE D 1 516 ? -27.219 -7.532 -68.521 1.00 40.85 515 ILE E N 1
ATOM 11213 C CA . ILE D 1 516 ? -27.445 -8.453 -67.421 1.00 41.83 515 ILE E CA 1
ATOM 11214 C C . ILE D 1 516 ? -28.115 -7.729 -66.260 1.00 40.53 515 ILE E C 1
ATOM 11215 O O . ILE D 1 516 ? -29.017 -8.278 -65.638 1.00 43.92 515 ILE E O 1
ATOM 11220 N N . PHE D 1 517 ? -27.708 -6.489 -65.993 1.00 33.44 516 PHE E N 1
ATOM 11221 C CA . PHE D 1 517 ? -28.360 -5.722 -64.936 1.00 38.49 516 PHE E CA 1
ATOM 11222 C C . PHE D 1 517 ? -29.778 -5.303 -65.354 1.00 47.14 516 PHE E C 1
ATOM 11223 O O . PHE D 1 517 ? -30.683 -5.267 -64.514 1.00 48.49 516 PHE E O 1
ATOM 11231 N N . ASP D 1 518 ? -29.988 -5.003 -66.635 1.00 41.76 517 ASP E N 1
ATOM 11232 C CA . ASP D 1 518 ? -31.355 -4.788 -67.121 1.00 45.37 517 ASP E CA 1
ATOM 11233 C C . ASP D 1 518 ? -32.235 -5.999 -66.774 1.00 43.15 517 ASP E C 1
ATOM 11234 O O . ASP D 1 518 ? -33.396 -5.863 -66.378 1.00 39.05 517 ASP E O 1
ATOM 11239 N N . THR D 1 519 ? -31.658 -7.183 -66.934 1.00 41.77 518 THR E N 1
ATOM 11240 C CA . THR D 1 519 ? -32.348 -8.437 -66.684 1.00 37.36 518 THR E CA 1
ATOM 11241 C C . THR D 1 519 ? -32.673 -8.594 -65.211 1.00 38.19 518 THR E C 1
ATOM 11242 O O . THR D 1 519 ? -33.791 -8.948 -64.847 1.00 36.03 518 THR E O 1
ATOM 11246 N N . TRP D 1 520 ? -31.690 -8.322 -64.364 1.00 33.63 519 TRP E N 1
ATOM 11247 C CA . TRP D 1 520 ? -31.893 -8.415 -62.929 1.00 34.83 519 TRP E CA 1
ATOM 11248 C C . TRP D 1 520 ? -33.015 -7.461 -62.463 1.00 35.82 519 TRP E C 1
ATOM 11249 O O . TRP D 1 520 ? -33.771 -7.773 -61.563 1.00 37.39 519 TRP E O 1
ATOM 11260 N N . GLN D 1 521 ? -33.147 -6.312 -63.109 1.00 34.95 520 GLN E N 1
ATOM 11261 C CA . GLN D 1 521 ? -34.186 -5.361 -62.726 1.00 37.21 520 GLN E CA 1
ATOM 11262 C C . GLN D 1 521 ? -35.558 -5.901 -63.095 1.00 34.60 520 GLN E C 1
ATOM 11263 O O . GLN D 1 521 ? -36.532 -5.713 -62.374 1.00 38.46 520 GLN E O 1
ATOM 11269 N N . GLU D 1 522 ? -35.623 -6.602 -64.216 1.00 41.34 521 GLU E N 1
ATOM 11270 C CA . GLU D 1 522 ? -36.882 -7.150 -64.690 1.00 42.04 521 GLU E CA 1
ATOM 11271 C C . GLU D 1 522 ? -37.236 -8.491 -64.019 1.00 38.86 521 GLU E C 1
ATOM 11272 O O . GLU D 1 522 ? -38.390 -8.913 -64.039 1.00 33.02 521 GLU E O 1
ATOM 11278 N N . ASP D 1 523 ? -36.248 -9.132 -63.397 1.00 37.06 522 ASP E N 1
ATOM 11279 C CA . ASP D 1 523 ? -36.453 -10.446 -62.784 1.00 29.21 522 ASP E CA 1
ATOM 11280 C C . ASP D 1 523 ? -37.472 -10.389 -61.654 1.00 33.07 522 ASP E C 1
ATOM 11281 O O . ASP D 1 523 ? -38.115 -11.382 -61.363 1.00 36.89 522 ASP E O 1
ATOM 11286 N N . GLN D 1 524 ? -37.638 -9.224 -61.034 1.00 35.53 523 GLN E N 1
ATOM 11287 C CA . GLN D 1 524 ? -38.597 -9.060 -59.933 1.00 30.77 523 GLN E CA 1
ATOM 11288 C C . GLN D 1 524 ? -40.062 -8.992 -60.415 1.00 34.85 523 GLN E C 1
ATOM 11289 O O . GLN D 1 524 ? -40.988 -8.969 -59.605 1.00 38.43 523 GLN E O 1
ATOM 11295 N N . PHE D 1 525 ? -40.265 -8.947 -61.732 1.00 33.51 524 PHE E N 1
ATOM 11296 C CA . PHE D 1 525 ? -41.586 -8.673 -62.304 1.00 38.30 524 PHE E CA 1
ATOM 11297 C C . PHE D 1 525 ? -42.654 -9.712 -61.918 1.00 39.24 524 PHE E C 1
ATOM 11298 O O . PHE D 1 525 ? -43.769 -9.370 -61.554 1.00 37.70 524 PHE E O 1
ATOM 11306 N N . ASP D 1 526 ? -42.313 -10.985 -61.979 1.00 44.98 525 ASP E N 1
ATOM 11307 C CA . ASP D 1 526 ? -43.262 -12.019 -61.593 1.00 38.66 525 ASP E CA 1
ATOM 11308 C C . ASP D 1 526 ? -43.489 -12.151 -60.083 1.00 37.49 525 ASP E C 1
ATOM 11309 O O . ASP D 1 526 ? -44.478 -12.756 -59.649 1.00 36.16 525 ASP E O 1
ATOM 11314 N N . PHE D 1 527 ? -42.577 -11.603 -59.282 1.00 34.01 526 PHE E N 1
ATOM 11315 C CA . PHE D 1 527 ? -42.659 -11.780 -57.829 1.00 36.12 526 PHE E CA 1
ATOM 11316 C C . PHE D 1 527 ? -43.622 -10.795 -57.167 1.00 37.11 526 PHE E C 1
ATOM 11317 O O . PHE D 1 527 ? -44.080 -11.017 -56.042 1.00 34.05 526 PHE E O 1
ATOM 11325 N N . HIS D 1 528 ? -43.969 -9.738 -57.886 1.00 32.36 527 HIS E N 1
ATOM 11326 C CA . HIS D 1 528 ? -44.995 -8.832 -57.414 1.00 32.55 527 HIS E CA 1
ATOM 11327 C C . HIS D 1 528 ? -46.295 -9.568 -57.105 1.00 33.72 527 HIS E C 1
ATOM 11328 O O . HIS D 1 528 ? -47.010 -9.205 -56.171 1.00 38.20 527 HIS E O 1
ATOM 11335 N N . SER D 1 529 ? -46.602 -10.599 -57.882 1.00 32.03 528 SER E N 1
ATOM 11336 C CA . SER D 1 529 ? -47.795 -11.418 -57.627 1.00 39.03 528 SER E CA 1
ATOM 11337 C C . SER D 1 529 ? -47.496 -12.685 -56.855 1.00 44.36 528 SER E C 1
ATOM 11338 O O . SER D 1 529 ? -48.305 -13.148 -56.054 1.00 48.38 528 SER E O 1
ATOM 11341 N N . PHE D 1 530 ? -46.322 -13.243 -57.109 1.00 43.47 529 PHE E N 1
ATOM 11342 C CA . PHE D 1 530 ? -45.984 -14.553 -56.611 1.00 45.30 529 PHE E CA 1
ATOM 11343 C C . PHE D 1 530 ? -45.718 -14.520 -55.109 1.00 46.89 529 PHE E C 1
ATOM 11344 O O . PHE D 1 530 ? -46.115 -15.437 -54.384 1.00 49.13 529 PHE E O 1
ATOM 11352 N N . SER D 1 531 ? -45.069 -13.459 -54.641 1.00 34.61 530 SER E N 1
ATOM 11353 C CA . SER D 1 531 ? -44.831 -13.283 -53.213 1.00 27.80 530 SER E CA 1
ATOM 11354 C C . SER D 1 531 ? -46.131 -13.265 -52.402 1.00 38.35 530 SER E C 1
ATOM 11355 O O . SER D 1 531 ? -46.184 -13.816 -51.292 1.00 36.84 530 SER E O 1
ATOM 11358 N N . LEU D 1 532 ? -47.183 -12.659 -52.955 1.00 34.37 531 LEU E N 1
ATOM 11359 C CA . LEU D 1 532 ? -48.480 -12.668 -52.276 1.00 35.03 531 LEU E CA 1
ATOM 11360 C C . LEU D 1 532 ? -49.007 -14.087 -52.085 1.00 40.31 531 LEU E C 1
ATOM 11361 O O . LEU D 1 532 ? -49.621 -14.390 -51.071 1.00 48.18 531 LEU E O 1
ATOM 11366 N N . ARG D 1 533 ? -48.767 -14.956 -53.059 1.00 35.16 532 ARG E N 1
ATOM 11367 C CA . ARG D 1 533 ? -49.247 -16.320 -52.957 1.00 38.30 532 ARG E CA 1
ATOM 11368 C C . ARG D 1 533 ? -48.413 -17.111 -51.958 1.00 35.61 532 ARG E C 1
ATOM 11369 O O . ARG D 1 533 ? -48.939 -17.955 -51.259 1.00 41.64 532 ARG E O 1
ATOM 11377 N N . LYS D 1 534 ? -47.121 -16.829 -51.879 1.00 35.83 533 LYS E N 1
ATOM 11378 C CA . LYS D 1 534 ? -46.262 -17.482 -50.894 1.00 43.82 533 LYS E CA 1
ATOM 11379 C C . LYS D 1 534 ? -46.486 -16.935 -49.480 1.00 45.80 533 LYS E C 1
ATOM 11380 O O . LYS D 1 534 ? -46.375 -17.669 -48.506 1.00 47.60 533 LYS E O 1
ATOM 11386 N N . GLY D 1 535 ? -46.774 -15.638 -49.376 1.00 43.78 534 GLY E N 1
ATOM 11387 C CA . GLY D 1 535 ? -47.013 -15.001 -48.091 1.00 35.55 534 GLY E CA 1
ATOM 11388 C C . GLY D 1 535 ? -45.792 -14.465 -47.346 1.00 37.30 534 GLY E C 1
ATOM 11389 O O . GLY D 1 535 ? -45.952 -13.868 -46.295 1.00 45.87 534 GLY E O 1
ATOM 11390 N N . GLN D 1 536 ? -44.587 -14.669 -47.877 1.00 33.73 535 GLN E N 1
ATOM 11391 C CA . GLN D 1 536 ? -43.349 -14.221 -47.231 1.00 38.31 535 GLN E CA 1
ATOM 11392 C C . GLN D 1 536 ? -43.056 -12.743 -47.524 1.00 38.61 535 GLN E C 1
ATOM 11393 O O . GLN D 1 536 ? -42.201 -12.414 -48.348 1.00 41.49 535 GLN E O 1
ATOM 11399 N N . ILE D 1 537 ? -43.765 -11.858 -46.831 1.00 27.62 536 ILE E N 1
ATOM 11400 C CA . ILE D 1 537 ? -43.810 -10.453 -47.186 1.00 27.70 536 ILE E CA 1
ATOM 11401 C C . ILE D 1 537 ? -42.519 -9.697 -46.903 1.00 30.06 536 ILE E C 1
ATOM 11402 O O . ILE D 1 537 ? -42.005 -8.991 -47.763 1.00 26.63 536 ILE E O 1
ATOM 11407 N N . ARG D 1 538 ? -42.006 -9.830 -45.692 1.00 28.09 537 ARG E N 1
ATOM 11408 C CA . ARG D 1 538 ? -40.721 -9.232 -45.367 1.00 31.18 537 ARG E CA 1
ATOM 11409 C C . ARG D 1 538 ? -39.619 -9.529 -46.412 1.00 33.96 537 ARG E C 1
ATOM 11410 O O . ARG D 1 538 ? -38.848 -8.642 -46.767 1.00 38.33 537 ARG E O 1
ATOM 11418 N N . ALA D 1 539 ? -39.543 -10.759 -46.909 1.00 25.04 538 ALA E N 1
ATOM 11419 C CA . ALA D 1 539 ? -38.560 -11.071 -47.949 1.00 33.60 538 ALA E CA 1
ATOM 11420 C C . ALA D 1 539 ? -38.807 -10.274 -49.229 1.00 30.29 538 ALA E C 1
ATOM 11421 O O . ALA D 1 539 ? -37.877 -9.848 -49.886 1.00 30.53 538 ALA E O 1
ATOM 11423 N N . TYR D 1 540 ? -40.068 -10.088 -49.581 1.00 31.89 539 TYR E N 1
ATOM 11424 C CA . TYR D 1 540 ? -40.405 -9.369 -50.799 1.00 32.90 539 TYR E CA 1
ATOM 11425 C C . TYR D 1 540 ? -39.990 -7.907 -50.672 1.00 30.04 539 TYR E C 1
ATOM 11426 O O . TYR D 1 540 ? -39.320 -7.384 -51.548 1.00 26.52 539 TYR E O 1
ATOM 11435 N N . VAL D 1 541 ? -40.381 -7.271 -49.564 1.00 34.32 540 VAL E N 1
ATOM 11436 C CA . VAL D 1 541 ? -39.981 -5.905 -49.268 1.00 34.64 540 VAL E CA 1
ATOM 11437 C C . VAL D 1 541 ? -38.463 -5.766 -49.279 1.00 36.13 540 VAL E C 1
ATOM 11438 O O . VAL D 1 541 ? -37.917 -4.748 -49.720 1.00 42.02 540 VAL E O 1
ATOM 11442 N N . ASP D 1 542 ? -37.781 -6.788 -48.790 1.00 29.78 541 ASP E N 1
ATOM 11443 C CA . ASP D 1 542 ? -36.331 -6.791 -48.848 1.00 29.60 541 ASP E CA 1
ATOM 11444 C C . ASP D 1 542 ? -35.880 -6.739 -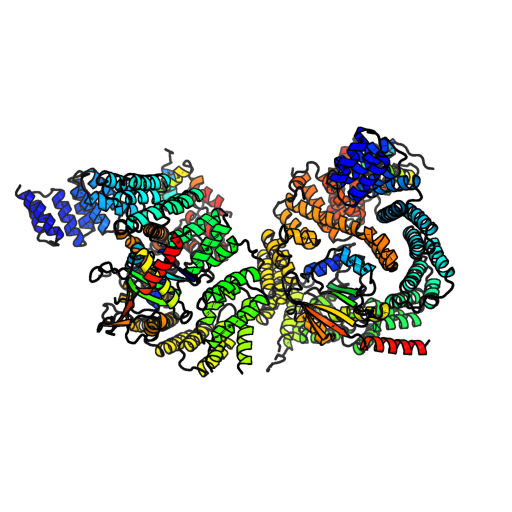50.305 1.00 32.80 541 ASP E C 1
ATOM 11445 O O . ASP D 1 542 ? -34.988 -5.959 -50.654 1.00 32.69 541 ASP E O 1
ATOM 11450 N N . MET D 1 543 ? -36.517 -7.525 -51.170 1.00 23.71 542 MET E N 1
ATOM 11451 C CA . MET D 1 543 ? -36.081 -7.522 -52.546 1.00 31.13 542 MET E CA 1
ATOM 11452 C C . MET D 1 543 ? -36.323 -6.175 -53.265 1.00 35.92 542 MET E C 1
ATOM 11453 O O . MET D 1 543 ? -35.443 -5.705 -53.991 1.00 38.89 542 MET E O 1
ATOM 11458 N N . VAL D 1 544 ? -37.478 -5.541 -53.066 1.00 34.73 543 VAL E N 1
ATOM 11459 C CA . VAL D 1 544 ? -37.735 -4.297 -53.798 1.00 40.36 543 VAL E CA 1
ATOM 11460 C C . VAL D 1 544 ? -36.789 -3.206 -53.300 1.00 35.86 543 VAL E C 1
ATOM 11461 O O . VAL D 1 544 ? -36.351 -2.346 -54.078 1.00 31.57 543 VAL E O 1
ATOM 11465 N N . ARG D 1 545 ? -36.437 -3.265 -52.020 1.00 34.77 544 ARG E N 1
ATOM 11466 C CA . ARG D 1 545 ? -35.524 -2.278 -51.462 1.00 26.81 544 ARG E CA 1
ATOM 11467 C C . ARG D 1 545 ? -34.127 -2.440 -52.033 1.00 30.59 544 ARG E C 1
ATOM 11468 O O . ARG D 1 545 ? -33.438 -1.463 -52.283 1.00 41.11 544 ARG E O 1
ATOM 11476 N N . TRP D 1 546 ? -33.721 -3.676 -52.280 1.00 32.52 545 TRP E N 1
ATOM 11477 C CA . TRP D 1 546 ? -32.444 -3.933 -52.930 1.00 23.99 545 TRP E CA 1
ATOM 11478 C C . TRP D 1 546 ? -32.464 -3.533 -54.428 1.00 41.19 545 TRP E C 1
ATOM 11479 O O . TRP D 1 546 ? -31.528 -2.894 -54.918 1.00 38.34 545 TRP E O 1
ATOM 11490 N N . GLU D 1 547 ? -33.527 -3.901 -55.143 1.00 22.71 546 GLU E N 1
ATOM 11491 C CA . GLU D 1 547 ? -33.673 -3.510 -56.543 1.00 28.51 546 GLU E CA 1
ATOM 11492 C C . GLU D 1 547 ? -33.631 -2.009 -56.682 1.00 26.31 546 GLU E C 1
ATOM 11493 O O . GLU D 1 547 ? -33.016 -1.500 -57.599 1.00 35.73 546 GLU E O 1
ATOM 11499 N N . ASP D 1 548 ? -34.260 -1.307 -55.748 1.00 33.71 547 ASP E N 1
ATOM 11500 C CA . ASP D 1 548 ? -34.241 0.162 -55.716 1.00 32.93 547 ASP E CA 1
ATOM 11501 C C . ASP D 1 548 ? -32.863 0.791 -55.813 1.00 27.88 547 ASP E C 1
ATOM 11502 O O . ASP D 1 548 ? -32.741 1.936 -56.227 1.00 39.42 547 ASP E O 1
ATOM 11507 N N . ARG D 1 549 ? -31.833 0.063 -55.402 1.00 31.53 548 ARG E N 1
ATOM 11508 C CA . ARG D 1 549 ? -30.467 0.575 -55.481 1.00 41.90 548 ARG E CA 1
ATOM 11509 C C . ARG D 1 549 ? -29.583 -0.470 -56.186 1.00 38.55 548 ARG E C 1
ATOM 11510 O O . ARG D 1 549 ? -28.391 -0.604 -55.906 1.00 42.61 548 ARG E O 1
ATOM 11518 N N . LEU D 1 550 ? -30.184 -1.198 -57.117 1.00 27.97 549 LEU E N 1
ATOM 11519 C CA . LEU D 1 550 ? -29.531 -2.341 -57.757 1.00 29.32 549 LEU E CA 1
ATOM 11520 C C . LEU D 1 550 ? -28.158 -2.071 -58.362 1.00 35.56 549 LEU E C 1
ATOM 11521 O O . LEU D 1 550 ? -27.217 -2.827 -58.152 1.00 36.83 549 LEU E O 1
ATOM 11526 N N . ARG D 1 551 ? -28.052 -1.003 -59.142 1.00 40.13 550 ARG E N 1
ATOM 11527 C CA . ARG D 1 551 ? -26.848 -0.769 -59.921 1.00 36.46 550 ARG E CA 1
ATOM 11528 C C . ARG D 1 551 ? -25.773 -0.004 -59.160 1.00 42.10 550 ARG E C 1
ATOM 11529 O O . ARG D 1 551 ? -24.867 0.553 -59.772 1.00 45.60 550 ARG E O 1
ATOM 11537 N N . GLU D 1 552 ? -25.875 0.005 -57.832 1.00 35.73 551 GLU E N 1
ATOM 11538 C CA . GLU D 1 552 ? -24.841 0.570 -56.978 1.00 37.33 551 GLU E CA 1
ATOM 11539 C C . GLU D 1 552 ? -23.787 -0.491 -56.748 1.00 38.95 551 GLU E C 1
ATOM 11540 O O . GLU D 1 552 ? -22.687 -0.207 -56.273 1.00 38.93 551 GLU E O 1
ATOM 11546 N N . HIS D 1 553 ? -24.159 -1.726 -57.061 1.00 36.97 552 HIS E N 1
ATOM 11547 C CA . HIS D 1 553 ? -23.277 -2.872 -56.886 1.00 38.22 552 HIS E CA 1
ATOM 11548 C C . HIS D 1 553 ? -22.022 -2.699 -57.743 1.00 40.39 552 HIS E C 1
ATOM 11549 O O . HIS D 1 553 ? -22.114 -2.305 -58.903 1.00 45.61 552 HIS E O 1
ATOM 11556 N N . PRO D 1 554 ? -20.846 -2.986 -57.174 1.00 36.39 553 PRO E N 1
ATOM 11557 C CA . PRO D 1 554 ? -19.587 -2.861 -57.922 1.00 38.53 553 PRO E CA 1
ATOM 11558 C C . PRO D 1 554 ? -19.531 -3.712 -59.208 1.00 44.42 553 PRO E C 1
ATOM 11559 O O . PRO D 1 554 ? -18.789 -3.359 -60.125 1.00 47.36 553 PRO E O 1
ATOM 11563 N N . PHE D 1 555 ? -20.310 -4.790 -59.278 1.00 42.33 554 PHE E N 1
ATOM 11564 C CA . PHE D 1 555 ? -20.413 -5.587 -60.496 1.00 44.50 554 PHE E CA 1
ATOM 11565 C C . PHE D 1 555 ? -20.915 -4.745 -61.666 1.00 46.93 554 PHE E C 1
ATOM 11566 O O . PHE D 1 555 ? -20.591 -5.019 -62.825 1.00 50.00 554 PHE E O 1
ATOM 11574 N N . TYR D 1 556 ? -21.712 -3.725 -61.366 1.00 45.09 555 TYR E N 1
ATOM 11575 C CA . TYR D 1 556 ? -22.118 -2.784 -62.401 1.00 43.62 555 TYR E CA 1
ATOM 11576 C C . TYR D 1 556 ? -21.076 -1.695 -62.580 1.00 47.61 555 TYR E C 1
ATOM 11577 O O . TYR D 1 556 ? -20.727 -1.329 -63.710 1.00 51.60 555 TYR E O 1
ATOM 11586 N N . PHE D 1 557 ? -20.597 -1.159 -61.467 1.00 40.38 556 PHE E N 1
ATOM 11587 C CA . PHE D 1 557 ? -19.736 0.008 -61.524 1.00 38.91 556 PHE E CA 1
ATOM 11588 C C . PHE D 1 557 ? -18.503 -0.231 -62.386 1.00 43.65 556 PHE E C 1
ATOM 11589 O O . PHE D 1 557 ? -18.158 0.600 -63.216 1.00 47.53 556 PHE E O 1
ATOM 11597 N N . ARG D 1 558 ? -17.844 -1.366 -62.194 1.00 41.94 557 ARG E N 1
ATOM 11598 C CA . ARG D 1 558 ? -16.600 -1.643 -62.913 1.00 41.66 557 ARG E CA 1
ATOM 11599 C C . ARG D 1 558 ? -16.734 -1.647 -64.451 1.00 45.37 557 ARG E C 1
ATOM 11600 O O . ARG D 1 558 ? -16.050 -0.882 -65.138 1.00 45.88 557 ARG E O 1
ATOM 11608 N N . ALA D 1 559 ? -17.601 -2.501 -64.991 1.00 46.31 558 ALA E N 1
ATOM 11609 C CA . ALA D 1 559 ? -17.795 -2.556 -66.442 1.00 43.49 558 ALA E CA 1
ATOM 11610 C C . ALA D 1 559 ? -18.359 -1.246 -66.998 1.00 46.45 558 ALA E C 1
ATOM 11611 O O . ALA D 1 559 ? -18.043 -0.854 -68.119 1.00 46.60 558 ALA E O 1
ATOM 11613 N N . ALA D 1 560 ? -19.199 -0.566 -66.225 1.00 48.80 559 ALA E N 1
ATOM 11614 C CA . ALA D 1 560 ? -19.788 0.688 -66.700 1.00 43.80 559 ALA E CA 1
ATOM 11615 C C . ALA D 1 560 ? -18.758 1.804 -66.740 1.00 47.70 559 ALA E C 1
ATOM 11616 O O . ALA D 1 560 ? -18.810 2.662 -67.611 1.00 53.93 559 ALA E O 1
ATOM 11618 N N . LEU D 1 561 ? -17.815 1.788 -65.802 1.00 49.74 560 LEU E N 1
ATOM 11619 C CA . LEU D 1 561 ? -16.757 2.791 -65.789 1.00 49.30 560 LEU E CA 1
ATOM 11620 C C . LEU D 1 561 ? -15.761 2.519 -66.919 1.00 56.46 560 LEU E C 1
ATOM 11621 O O . LEU D 1 561 ? -15.206 3.453 -67.496 1.00 64.10 560 LEU E O 1
ATOM 11626 N N . ASP D 1 562 ? -15.537 1.245 -67.228 1.00 46.90 561 ASP E N 1
ATOM 11627 C CA . ASP D 1 562 ? -14.720 0.881 -68.377 1.00 49.44 561 ASP E CA 1
ATOM 11628 C C . ASP D 1 562 ? -15.367 1.420 -69.656 1.00 46.76 561 ASP E C 1
ATOM 11629 O O . ASP D 1 562 ? -14.707 2.050 -70.498 1.00 43.63 561 ASP E O 1
ATOM 11634 N N . ALA D 1 563 ? -16.664 1.166 -69.790 1.00 42.44 562 ALA E N 1
ATOM 11635 C CA . ALA D 1 563 ? -17.414 1.597 -70.965 1.00 48.35 562 ALA E CA 1
ATOM 11636 C C . ALA D 1 563 ? -17.283 3.099 -71.181 1.00 52.90 562 ALA E C 1
ATOM 11637 O O . ALA D 1 563 ? -17.046 3.546 -72.295 1.00 56.57 562 ALA E O 1
ATOM 11639 N N . VAL D 1 564 ? -17.432 3.877 -70.112 1.00 56.36 563 VAL E N 1
ATOM 11640 C CA . VAL D 1 564 ? -17.382 5.331 -70.232 1.00 60.06 563 VAL E CA 1
ATOM 11641 C C . VAL D 1 564 ? -15.983 5.821 -70.614 1.00 60.06 563 VAL E C 1
ATOM 11642 O O . VAL D 1 564 ? -15.848 6.692 -71.470 1.00 61.46 563 VAL E O 1
ATOM 11646 N N . ASN D 1 565 ? -14.947 5.258 -69.996 1.00 56.79 564 ASN E N 1
ATOM 11647 C CA . ASN D 1 565 ? -13.574 5.640 -70.332 1.00 57.48 564 ASN E CA 1
ATOM 11648 C C . ASN D 1 565 ? -13.194 5.293 -71.768 1.00 57.80 564 ASN E C 1
ATOM 11649 O O . ASN D 1 565 ? -12.493 6.061 -72.448 1.00 54.98 564 ASN E O 1
ATOM 11654 N N . LEU D 1 566 ? -13.672 4.141 -72.229 1.00 53.73 565 LEU E N 1
ATOM 11655 C CA . LEU D 1 566 ? -13.423 3.712 -73.600 1.00 54.71 565 LEU E CA 1
ATOM 11656 C C . LEU D 1 566 ? -14.060 4.685 -74.600 1.00 62.44 565 LEU E C 1
ATOM 11657 O O . LEU D 1 566 ? -13.473 5.001 -75.644 1.00 70.33 565 LEU E O 1
ATOM 11662 N N . TYR D 1 567 ? -15.256 5.166 -74.273 1.00 58.60 566 TYR E N 1
ATOM 11663 C CA . TYR D 1 567 ? -15.971 6.080 -75.150 1.00 60.69 566 TYR E CA 1
ATOM 11664 C C . TYR D 1 567 ? -15.298 7.447 -75.191 1.00 67.75 566 TYR E C 1
ATOM 11665 O O . TYR D 1 567 ? -15.269 8.097 -76.240 1.00 74.42 566 TYR E O 1
ATOM 11674 N N . LEU D 1 568 ? -14.758 7.882 -74.054 1.00 64.66 567 LEU E N 1
ATOM 11675 C CA . LEU D 1 568 ? -14.015 9.141 -73.996 1.00 59.96 567 LEU E CA 1
ATOM 11676 C C . LEU D 1 568 ? -12.785 9.089 -74.895 1.00 64.52 567 LEU E C 1
ATOM 11677 O O . LEU D 1 568 ? -12.464 10.070 -75.565 1.00 70.75 567 LEU E O 1
ATOM 11682 N N . SER D 1 569 ? -12.098 7.949 -74.913 1.00 67.63 568 SER E N 1
ATOM 11683 C CA . SER D 1 569 ? -10.932 7.792 -75.777 1.00 72.36 568 SER E CA 1
ATOM 11684 C C . SER D 1 569 ? -11.367 7.835 -77.230 1.00 76.70 568 SER E C 1
ATOM 11685 O O . SER D 1 569 ? -10.715 8.467 -78.072 1.00 68.15 568 SER E O 1
ATOM 11688 N N . MET D 1 570 ? -12.486 7.172 -77.511 1.00 79.64 569 MET E N 1
ATOM 11689 C CA . MET D 1 570 ? -13.046 7.157 -78.857 1.00 79.54 569 MET E CA 1
ATOM 11690 C C . MET D 1 570 ? -13.375 8.570 -79.362 1.00 81.23 569 MET E C 1
ATOM 11691 O O . MET D 1 570 ? -13.129 8.888 -80.527 1.00 87.39 569 MET E O 1
ATOM 11696 N N . TYR D 1 571 ? -13.927 9.410 -78.485 1.00 76.39 570 TYR E N 1
ATOM 11697 C CA . TYR D 1 571 ? -14.277 10.783 -78.846 1.00 63.53 570 TYR E CA 1
ATOM 11698 C C . TYR D 1 571 ? -13.036 11.618 -79.043 1.00 67.80 570 TYR E C 1
ATOM 11699 O O . TYR D 1 571 ? -13.019 12.523 -79.871 1.00 72.07 570 TYR E O 1
ATOM 11708 N N . ASP D 1 572 ? -11.999 11.315 -78.274 1.00 68.69 571 ASP E N 1
ATOM 11709 C CA . ASP D 1 572 ? -10.777 12.110 -78.316 1.00 77.76 571 ASP E CA 1
ATOM 11710 C C . ASP D 1 572 ? -9.876 11.744 -79.497 1.00 82.23 571 ASP E C 1
ATOM 11711 O O . ASP D 1 572 ? -9.029 12.534 -79.897 1.00 86.52 571 ASP E O 1
ATOM 11716 N N . LYS D 1 573 ? -10.079 10.557 -80.062 1.00 85.96 572 LYS E N 1
ATOM 11717 C CA . LYS D 1 573 ? -9.215 10.043 -81.123 1.00 95.15 572 LYS E CA 1
ATOM 11718 C C . LYS D 1 573 ? -9.290 10.845 -82.429 1.00 119.00 572 LYS E C 1
ATOM 11719 O O . LYS D 1 573 ? -8.272 11.370 -82.899 1.00 118.33 572 LYS E O 1
ATOM 11725 N N . PRO D 1 574 ? -10.492 10.927 -83.032 1.00 137.11 573 PRO E N 1
ATOM 11726 C CA . PRO D 1 574 ? -10.674 11.662 -84.289 1.00 145.94 573 PRO E CA 1
ATOM 11727 C C . PRO D 1 574 ? -11.126 13.107 -84.076 1.00 150.55 573 PRO E C 1
ATOM 11728 O O . PRO D 1 574 ? -11.491 13.770 -85.052 1.00 152.45 573 PRO E O 1
ATOM 11732 N N . LYS D 1 639 ? -29.577 -14.288 -84.347 1.00 110.91 638 LYS E N 1
ATOM 11733 C CA . LYS D 1 639 ? -30.494 -13.152 -84.377 1.00 111.19 638 LYS E CA 1
ATOM 11734 C C . LYS D 1 639 ? -29.822 -11.850 -83.927 1.00 109.56 638 LYS E C 1
ATOM 11735 O O . LYS D 1 639 ? -30.350 -10.760 -84.163 1.00 115.92 638 LYS E O 1
ATOM 11741 N N . ASP D 1 640 ? -28.666 -11.960 -83.275 1.00 102.29 639 ASP E N 1
ATOM 11742 C CA . ASP D 1 640 ? -27.960 -10.770 -82.806 1.00 92.29 639 ASP E CA 1
ATOM 11743 C C . ASP D 1 640 ? -27.595 -9.898 -83.991 1.00 82.87 639 ASP E C 1
ATOM 11744 O O . ASP D 1 640 ? -26.927 -10.345 -84.920 1.00 78.57 639 ASP E O 1
ATOM 11749 N N . ASP D 1 641 ? -28.033 -8.648 -83.953 1.00 76.04 640 ASP E N 1
ATOM 11750 C CA . ASP D 1 641 ? -27.717 -7.726 -85.026 1.00 80.01 640 ASP E CA 1
ATOM 11751 C C . ASP D 1 641 ? -26.211 -7.402 -85.097 1.00 78.05 640 ASP E C 1
ATOM 11752 O O . ASP D 1 641 ? -25.649 -7.271 -86.184 1.00 72.01 640 ASP E O 1
ATOM 11757 N N . ASP D 1 642 ? -25.558 -7.294 -83.941 1.00 77.75 641 ASP E N 1
ATOM 11758 C CA . ASP D 1 642 ? -24.152 -6.890 -83.883 1.00 76.00 641 ASP E CA 1
ATOM 11759 C C . ASP D 1 642 ? -23.353 -7.761 -82.908 1.00 74.52 641 ASP E C 1
ATOM 11760 O O . ASP D 1 642 ? -23.019 -7.329 -81.805 1.00 77.43 641 ASP E O 1
ATOM 11765 N N . PRO D 1 643 ? -23.029 -8.992 -83.326 1.00 69.20 642 PRO E N 1
ATOM 11766 C CA . PRO D 1 643 ? -22.489 -10.023 -82.431 1.00 65.00 642 PRO E CA 1
ATOM 11767 C C . PRO D 1 643 ? -21.069 -9.749 -81.934 1.00 65.03 642 PRO E C 1
ATOM 11768 O O . PRO D 1 643 ? -20.753 -10.095 -80.791 1.00 62.03 642 PRO E O 1
ATOM 11772 N N . ASN D 1 644 ? -20.228 -9.148 -82.769 1.00 65.81 643 ASN E N 1
ATOM 11773 C CA . ASN D 1 644 ? -18.858 -8.853 -82.361 1.00 64.81 643 ASN E CA 1
ATOM 11774 C C . ASN D 1 644 ? -18.677 -7.381 -82.022 1.00 62.58 643 ASN E C 1
ATOM 11775 O O . ASN D 1 644 ? -17.560 -6.901 -81.875 1.00 67.76 643 ASN E O 1
ATOM 11780 N N . GLY D 1 645 ? -19.789 -6.669 -81.913 1.00 59.01 644 GLY E N 1
ATOM 11781 C CA . GLY D 1 645 ? -19.768 -5.286 -81.481 1.00 61.56 644 GLY E CA 1
ATOM 11782 C C . GLY D 1 645 ? -19.158 -4.299 -82.460 1.00 66.16 644 GLY E C 1
ATOM 11783 O O . GLY D 1 645 ? -18.853 -3.169 -82.075 1.00 64.44 644 GLY E O 1
ATOM 11784 N N . GLU D 1 646 ? -18.986 -4.709 -83.717 1.00 70.13 645 GLU E N 1
ATOM 11785 C CA . GLU D 1 646 ? -18.379 -3.841 -84.732 1.00 73.61 645 GLU E CA 1
ATOM 11786 C C . GLU D 1 646 ? -19.181 -2.549 -84.929 1.00 70.63 645 GLU E C 1
ATOM 11787 O O . GLU D 1 646 ? -18.608 -1.481 -85.147 1.00 67.39 645 GLU E O 1
ATOM 11793 N N . LYS D 1 647 ? -20.503 -2.644 -84.824 1.00 70.43 646 LYS E N 1
ATOM 11794 C CA . LYS D 1 647 ? -21.361 -1.462 -84.911 1.00 71.53 646 LYS E CA 1
ATOM 11795 C C . LYS D 1 647 ? -21.218 -0.566 -83.678 1.00 67.69 646 LYS E C 1
ATOM 11796 O O . LYS D 1 647 ? -21.330 0.651 -83.771 1.00 71.72 646 LYS E O 1
ATOM 11802 N N . LEU D 1 648 ? -20.971 -1.166 -82.524 1.00 65.49 647 LEU E N 1
ATOM 11803 C CA . LEU D 1 648 ? -20.748 -0.388 -81.314 1.00 64.71 647 LEU E CA 1
ATOM 11804 C C . LEU D 1 648 ? -19.512 0.487 -81.483 1.00 70.16 647 LEU E C 1
ATOM 11805 O O . LEU D 1 648 ? -19.495 1.650 -81.086 1.00 75.49 647 LEU E O 1
ATOM 11810 N N . ALA D 1 649 ? -18.486 -0.080 -82.105 1.00 69.53 648 ALA E N 1
ATOM 11811 C CA . ALA D 1 649 ? -17.214 0.604 -82.289 1.00 64.28 648 ALA E CA 1
ATOM 11812 C C . ALA D 1 649 ? -17.276 1.700 -83.354 1.00 61.90 648 ALA E C 1
ATOM 11813 O O . ALA D 1 649 ? -16.478 2.635 -83.334 1.00 60.75 648 ALA E O 1
ATOM 11815 N N . ALA D 1 650 ? -18.225 1.580 -84.278 1.00 67.49 649 ALA E N 1
ATOM 11816 C CA . ALA D 1 650 ? -18.333 2.498 -85.415 1.00 68.80 649 ALA E CA 1
ATOM 11817 C C . ALA D 1 650 ? -19.256 3.681 -85.135 1.00 72.55 649 ALA E C 1
ATOM 11818 O O . ALA D 1 650 ? -19.709 4.362 -86.062 1.00 70.45 649 ALA E O 1
ATOM 11820 N N . THR D 1 651 ? -19.536 3.919 -83.857 1.00 68.21 650 THR E N 1
ATOM 11821 C CA . THR D 1 651 ? -20.508 4.927 -83.470 1.00 61.74 650 THR E CA 1
ATOM 11822 C C . THR D 1 651 ? -20.037 6.325 -83.858 1.00 66.47 650 THR E C 1
ATOM 11823 O O . THR D 1 651 ? -18.837 6.610 -83.815 1.00 62.73 650 THR E O 1
ATOM 11827 N N . LYS D 1 652 ? -20.982 7.181 -84.255 1.00 72.39 651 LYS E N 1
ATOM 11828 C CA . LYS D 1 652 ? -20.689 8.589 -84.567 1.00 75.29 651 LYS E CA 1
ATOM 11829 C C . LYS D 1 652 ? -21.036 9.512 -83.394 1.00 75.25 651 LYS E C 1
ATOM 11830 O O . LYS D 1 652 ? -21.022 10.735 -83.530 1.00 73.49 651 LYS E O 1
ATOM 11836 N N . ASP D 1 653 ? -21.346 8.915 -82.246 1.00 75.84 652 ASP E N 1
ATOM 11837 C CA . ASP D 1 653 ? -21.679 9.670 -81.041 1.00 70.98 652 ASP E CA 1
ATOM 11838 C C . ASP D 1 653 ? -21.298 8.870 -79.794 1.00 70.66 652 ASP E C 1
ATOM 11839 O O . ASP D 1 653 ? -22.149 8.244 -79.153 1.00 66.72 652 ASP E O 1
ATOM 11844 N N . PRO D 1 654 ? -20.012 8.898 -79.437 1.00 63.26 653 PRO E N 1
ATOM 11845 C CA . PRO D 1 654 ? -19.540 8.066 -78.337 1.00 57.77 653 PRO E CA 1
ATOM 11846 C C . PRO D 1 654 ? -19.973 8.620 -76.974 1.00 61.01 653 PRO E C 1
ATOM 11847 O O . PRO D 1 654 ? -20.407 7.852 -76.097 1.00 61.06 653 PRO E O 1
ATOM 11851 N N . LEU D 1 655 ? -19.865 9.934 -76.801 1.00 55.83 654 LEU E N 1
ATOM 11852 C CA . LEU D 1 655 ? -20.312 10.570 -75.564 1.00 62.12 654 LEU E CA 1
ATOM 11853 C C . LEU D 1 655 ? -21.821 10.397 -75.401 1.00 68.59 654 LEU E C 1
ATOM 11854 O O . LEU D 1 655 ? -22.320 10.295 -74.285 1.00 77.69 654 LEU E O 1
ATOM 11859 N N . GLY D 1 656 ? -22.544 10.353 -76.515 1.00 68.04 655 GLY E N 1
ATOM 11860 C CA . GLY D 1 656 ? -23.957 10.028 -76.485 1.00 63.24 655 GLY E CA 1
ATOM 11861 C C . GLY D 1 656 ? -24.198 8.624 -75.957 1.00 65.41 655 GLY E C 1
ATOM 11862 O O . GLY D 1 656 ? -25.026 8.416 -75.077 1.00 60.63 655 GLY E O 1
ATOM 11863 N N . ASP D 1 657 ? -23.451 7.658 -76.482 1.00 69.61 656 ASP E N 1
ATOM 11864 C CA . ASP D 1 657 ? -23.658 6.255 -76.136 1.00 56.66 656 ASP E CA 1
ATOM 11865 C C . ASP D 1 657 ? -23.223 5.948 -74.716 1.00 51.90 656 ASP E C 1
ATOM 11866 O O . ASP D 1 657 ? -23.714 5.006 -74.107 1.00 54.62 656 ASP E O 1
ATOM 11871 N N . ALA D 1 658 ? -22.303 6.744 -74.189 1.00 52.22 657 ALA E N 1
ATOM 11872 C CA . ALA D 1 658 ? -21.782 6.489 -72.848 1.00 51.00 657 ALA E CA 1
ATOM 11873 C C . ALA D 1 658 ? -22.769 6.917 -71.767 1.00 51.44 657 ALA E C 1
ATOM 11874 O O . ALA D 1 658 ? -22.735 6.396 -70.652 1.00 56.58 657 ALA E O 1
ATOM 11876 N N . MET D 1 659 ? -23.633 7.867 -72.106 1.00 44.83 658 MET E N 1
ATOM 11877 C CA . MET D 1 659 ? -24.630 8.417 -71.189 1.00 50.68 658 MET E CA 1
ATOM 11878 C C . MET D 1 659 ? -25.401 7.354 -70.392 1.00 57.23 658 MET E C 1
ATOM 11879 O O . MET D 1 659 ? -25.583 7.469 -69.173 1.00 54.96 658 MET E O 1
ATOM 11884 N N . LYS D 1 660 ? -25.872 6.343 -71.113 1.00 54.61 659 LYS E N 1
ATOM 11885 C CA . LYS D 1 660 ? -26.525 5.161 -70.562 1.00 45.65 659 LYS E CA 1
ATOM 11886 C C . LYS D 1 660 ? -25.820 4.622 -69.308 1.00 50.40 659 LYS E C 1
ATOM 11887 O O . LYS D 1 660 ? -26.444 4.322 -68.276 1.00 45.22 659 LYS E O 1
ATOM 11893 N N . PHE D 1 661 ? -24.502 4.502 -69.430 1.00 45.31 660 PHE E N 1
ATOM 11894 C CA . PHE D 1 661 ? -23.664 3.973 -68.378 1.00 43.81 660 PHE E CA 1
ATOM 11895 C C . PHE D 1 661 ? -23.456 5.017 -67.317 1.00 52.65 660 PHE E C 1
ATOM 11896 O O . PHE D 1 661 ? -23.547 4.735 -66.121 1.00 58.26 660 PHE E O 1
ATOM 11904 N N . LEU D 1 662 ? -23.176 6.236 -67.766 1.00 52.77 661 LEU E N 1
ATOM 11905 C CA . LEU D 1 662 ? -22.779 7.301 -66.863 1.00 49.00 661 LEU E CA 1
ATOM 11906 C C . LEU D 1 662 ? -23.907 7.662 -65.909 1.00 46.48 661 LEU E C 1
ATOM 11907 O O . LEU D 1 662 ? -23.670 7.912 -64.732 1.00 42.37 661 LEU E O 1
ATOM 11912 N N . ASN D 1 663 ? -25.131 7.685 -66.429 1.00 46.58 662 ASN E N 1
ATOM 11913 C CA . ASN D 1 663 ? -26.303 7.999 -65.624 1.00 43.46 662 ASN E CA 1
ATOM 11914 C C . ASN D 1 663 ? -26.344 7.154 -64.365 1.00 46.96 662 ASN E C 1
ATOM 11915 O O . ASN D 1 663 ? -26.444 7.682 -63.256 1.00 50.54 662 ASN E O 1
ATOM 11920 N N . TYR D 1 664 ? -26.249 5.839 -64.543 1.00 45.39 663 TYR E N 1
ATOM 11921 C CA . TYR D 1 664 ? -26.351 4.911 -63.423 1.00 42.81 663 TYR E CA 1
ATOM 11922 C C . TYR D 1 664 ? -25.183 5.065 -62.454 1.00 47.80 663 TYR E C 1
ATOM 11923 O O . TYR D 1 664 ? -25.342 4.937 -61.238 1.00 42.35 663 TYR E O 1
ATOM 11932 N N . ILE D 1 665 ? -24.004 5.322 -63.001 1.00 47.22 664 ILE E N 1
ATOM 11933 C CA . ILE D 1 665 ? -22.832 5.532 -62.172 1.00 44.64 664 ILE E CA 1
ATOM 11934 C C . ILE D 1 665 ? -23.044 6.723 -61.234 1.00 44.68 664 ILE E C 1
ATOM 11935 O O . ILE D 1 665 ? -22.944 6.588 -60.015 1.00 41.21 664 ILE E O 1
ATOM 11940 N N . LEU D 1 666 ? -23.365 7.877 -61.808 1.00 44.04 665 LEU E N 1
ATOM 11941 C CA . LEU D 1 666 ? -23.580 9.089 -61.029 1.00 49.62 665 LEU E CA 1
ATOM 11942 C C . LEU D 1 666 ? -24.802 8.972 -60.108 1.00 46.91 665 LEU E C 1
ATOM 11943 O O . LEU D 1 666 ? -24.821 9.520 -59.006 1.00 47.60 665 LEU E O 1
ATOM 11948 N N . GLN D 1 667 ? -25.820 8.248 -60.549 1.00 41.07 666 GLN E N 1
ATOM 11949 C CA . GLN D 1 667 ? -27.021 8.130 -59.736 1.00 45.74 666 GLN E CA 1
ATOM 11950 C C . GLN D 1 667 ? -26.905 7.152 -58.551 1.00 43.78 666 GLN E C 1
ATOM 11951 O O . GLN D 1 667 ? -27.515 7.384 -57.509 1.00 41.72 666 GLN E O 1
ATOM 11957 N N . PHE D 1 668 ? -26.152 6.064 -58.701 1.00 42.35 667 PHE E N 1
ATOM 11958 C CA . PHE D 1 668 ? -26.122 5.042 -57.649 1.00 47.84 667 PHE E CA 1
ATOM 11959 C C . PHE D 1 668 ? -24.760 4.885 -56.989 1.00 43.11 667 PHE E C 1
ATOM 11960 O O . PHE D 1 668 ? -24.640 4.202 -55.992 1.00 46.99 667 PHE E O 1
ATOM 11968 N N . SER D 1 669 ? -23.741 5.519 -57.540 1.00 39.15 668 SER E N 1
ATOM 11969 C CA . SER D 1 669 ? -22.429 5.469 -56.936 1.00 37.57 668 SER E CA 1
ATOM 11970 C C . SER D 1 669 ? -21.846 6.859 -56.833 1.00 44.66 668 SER E C 1
ATOM 11971 O O . SER D 1 669 ? -20.675 7.061 -57.142 1.00 53.38 668 SER E O 1
ATOM 11974 N N . PRO D 1 670 ? -22.662 7.830 -56.402 1.00 44.93 669 PRO E N 1
ATOM 11975 C CA . PRO D 1 670 ? -22.130 9.200 -56.356 1.00 45.94 669 PRO E CA 1
ATOM 11976 C C . PRO D 1 670 ? -20.922 9.339 -55.433 1.00 48.87 669 PRO E C 1
ATOM 11977 O O . PRO D 1 670 ? -20.029 10.112 -55.739 1.00 48.93 669 PRO E O 1
ATOM 11981 N N . LYS D 1 671 ? -20.885 8.593 -54.332 1.00 51.90 670 LYS E N 1
ATOM 11982 C CA . LYS D 1 671 ? -19.777 8.702 -53.373 1.00 56.92 670 LYS E CA 1
ATOM 11983 C C . LYS D 1 671 ? -18.464 8.171 -53.939 1.00 51.95 670 LYS E C 1
ATOM 11984 O O . LYS D 1 671 ? -17.447 8.124 -53.242 1.00 57.58 670 LYS E O 1
ATOM 11990 N N . ASN D 1 672 ? -18.494 7.772 -55.203 1.00 45.51 671 ASN E N 1
ATOM 11991 C CA . ASN D 1 672 ? -17.382 7.065 -55.801 1.00 51.42 671 ASN E CA 1
ATOM 11992 C C . ASN D 1 672 ? -16.636 7.969 -56.764 1.00 60.52 671 ASN E C 1
ATOM 11993 O O . ASN D 1 672 ? -17.068 8.161 -57.892 1.00 69.03 671 ASN E O 1
ATOM 11998 N N . ILE D 1 673 ? -15.508 8.512 -56.309 1.00 62.15 672 ILE E N 1
ATOM 11999 C CA . ILE D 1 673 ? -14.853 9.641 -56.973 1.00 63.93 672 ILE E CA 1
ATOM 12000 C C . ILE D 1 673 ? -14.373 9.385 -58.406 1.00 69.98 672 ILE E C 1
ATOM 12001 O O . ILE D 1 673 ? -14.253 10.328 -59.195 1.00 70.18 672 ILE E O 1
ATOM 12006 N N . ASP D 1 674 ? -14.091 8.132 -58.751 1.00 69.98 673 ASP E N 1
ATOM 12007 C CA . ASP D 1 674 ? -13.662 7.827 -60.117 1.00 71.94 673 ASP E CA 1
ATOM 12008 C C . ASP D 1 674 ? -14.787 8.086 -61.126 1.00 67.18 673 ASP E C 1
ATOM 12009 O O . ASP D 1 674 ? -14.530 8.424 -62.287 1.00 67.72 673 ASP E O 1
ATOM 12014 N N . GLY D 1 675 ? -16.030 7.946 -60.668 1.00 55.09 674 GLY E N 1
ATOM 12015 C CA . GLY D 1 675 ? -17.187 8.207 -61.503 1.00 53.94 674 GLY E CA 1
ATOM 12016 C C . GLY D 1 675 ? -17.416 9.685 -61.775 1.00 61.03 674 GLY E C 1
ATOM 12017 O O . GLY D 1 675 ? -17.694 10.077 -62.909 1.00 62.57 674 GLY E O 1
ATOM 12018 N N . GLN D 1 676 ? -17.306 10.498 -60.726 1.00 60.74 675 GLN E N 1
ATOM 12019 C CA . GLN D 1 676 ? -17.489 11.945 -60.819 1.00 60.18 675 GLN E CA 1
ATOM 12020 C C . GLN D 1 676 ? -16.432 12.565 -61.717 1.00 60.14 675 GLN E C 1
ATOM 12021 O O . GLN D 1 676 ? -16.697 13.519 -62.455 1.00 59.77 675 GLN E O 1
ATOM 12027 N N . ILE D 1 677 ? -15.232 12.005 -61.647 1.00 57.58 676 ILE E N 1
ATOM 12028 C CA . ILE D 1 677 ? -14.142 12.403 -62.515 1.00 60.30 676 ILE E CA 1
ATOM 12029 C C . ILE D 1 677 ? -14.493 12.151 -63.987 1.00 63.80 676 ILE E C 1
ATOM 12030 O O . ILE D 1 677 ? -14.411 13.063 -64.826 1.00 66.56 676 ILE E O 1
ATOM 12035 N N . ALA D 1 678 ? -14.899 10.922 -64.293 1.00 54.04 677 ALA E N 1
ATOM 12036 C CA . ALA D 1 678 ? -15.344 10.589 -65.640 1.00 48.50 677 ALA E CA 1
ATOM 12037 C C . ALA D 1 678 ? -16.542 11.438 -66.052 1.00 66.86 677 ALA E C 1
ATOM 12038 O O . ALA D 1 678 ? -16.604 11.933 -67.181 1.00 66.46 677 ALA E O 1
ATOM 12040 N N . GLY D 1 679 ? -17.489 11.605 -65.131 1.00 62.97 678 GLY E N 1
ATOM 12041 C CA . GLY D 1 679 ? -18.638 12.467 -65.350 1.00 61.59 678 GLY E CA 1
ATOM 12042 C C . GLY D 1 679 ? -18.259 13.857 -65.845 1.00 66.21 678 GLY E C 1
ATOM 12043 O O . GLY D 1 679 ? -18.856 14.383 -66.789 1.00 60.11 678 GLY E O 1
ATOM 12044 N N . PHE D 1 680 ? -17.257 14.454 -65.208 1.00 66.36 679 PHE E N 1
ATOM 12045 C CA . PHE D 1 680 ? -16.793 15.772 -65.611 1.00 66.97 679 PHE E CA 1
ATOM 12046 C C . PHE D 1 680 ? -16.301 15.743 -67.055 1.00 74.98 679 PHE E C 1
ATOM 12047 O O . PHE D 1 680 ? -16.665 16.601 -67.862 1.00 80.57 679 PHE E O 1
ATOM 12055 N N . GLU D 1 681 ? -15.486 14.742 -67.378 1.00 76.49 680 GLU E N 1
ATOM 12056 C CA . GLU D 1 681 ? -14.859 14.662 -68.694 1.00 70.49 680 GLU E CA 1
ATOM 12057 C C . GLU D 1 681 ? -15.898 14.524 -69.808 1.00 68.51 680 GLU E C 1
ATOM 12058 O O . GLU D 1 681 ? -15.753 15.125 -70.875 1.00 69.89 680 GLU E O 1
ATOM 12064 N N . VAL D 1 682 ? -16.953 13.756 -69.553 1.00 63.14 681 VAL E N 1
ATOM 12065 C CA . VAL D 1 682 ? -18.032 13.603 -70.529 1.00 63.77 681 VAL E CA 1
ATOM 12066 C C . VAL D 1 682 ? -18.846 14.888 -70.716 1.00 70.50 681 VAL E C 1
ATOM 12067 O O . VAL D 1 682 ? -19.226 15.247 -71.835 1.00 69.70 681 VAL E O 1
ATOM 12071 N N . TYR D 1 683 ? -19.119 15.571 -69.608 1.00 68.93 682 TYR E N 1
ATOM 12072 C CA . TYR D 1 683 ? -19.982 16.743 -69.620 1.00 62.67 682 TYR E CA 1
ATOM 12073 C C . TYR D 1 683 ? -19.256 17.974 -70.147 1.00 69.57 682 TYR E C 1
ATOM 12074 O O . TYR D 1 683 ? -19.870 18.896 -70.698 1.00 70.55 682 TYR E O 1
ATOM 12083 N N . ILE D 1 684 ? -17.942 17.985 -69.990 1.00 69.32 683 ILE E N 1
ATOM 12084 C CA . ILE D 1 684 ? -17.169 19.134 -70.417 1.00 71.00 683 ILE E CA 1
ATOM 12085 C C . ILE D 1 684 ? -17.175 19.205 -71.954 1.00 76.65 683 ILE E C 1
ATOM 12086 O O . ILE D 1 684 ? -17.333 20.278 -72.542 1.00 74.83 683 ILE E O 1
ATOM 12091 N N . ARG D 1 685 ? -17.052 18.042 -72.591 1.00 77.14 684 ARG E N 1
ATOM 12092 C CA . ARG D 1 685 ? -17.085 17.925 -74.045 1.00 74.24 684 ARG E CA 1
ATOM 12093 C C . ARG D 1 685 ? -18.502 18.073 -74.590 1.00 79.21 684 ARG E C 1
ATOM 12094 O O . ARG D 1 685 ? -18.721 18.515 -75.724 1.00 82.03 684 ARG E O 1
ATOM 12102 N N . LYS D 1 686 ? -19.460 17.678 -73.765 1.00 81.75 685 LYS E N 1
ATOM 12103 C CA . LYS D 1 686 ? -20.863 17.688 -74.135 1.00 81.13 685 LYS E CA 1
ATOM 12104 C C . LYS D 1 686 ? -21.419 19.110 -74.056 1.00 81.86 685 LYS E C 1
ATOM 12105 O O . LYS D 1 686 ? -22.598 19.337 -74.329 1.00 85.18 685 LYS E O 1
ATOM 12111 N N . LYS D 1 687 ? -20.556 20.055 -73.677 1.00 78.63 686 LYS E N 1
ATOM 12112 C CA . LYS D 1 687 ? -20.915 21.472 -73.578 1.00 78.60 686 LYS E CA 1
ATOM 12113 C C . LYS D 1 687 ? -21.914 21.771 -72.450 1.00 75.58 686 LYS E C 1
ATOM 12114 O O . LYS D 1 687 ? -22.583 22.803 -72.465 1.00 78.93 686 LYS E O 1
ATOM 12120 N N . LYS D 1 688 ? -22.016 20.869 -71.481 1.00 66.46 687 LYS E N 1
ATOM 12121 C CA . LYS D 1 688 ? -22.974 21.024 -70.387 1.00 71.24 687 LYS E CA 1
ATOM 12122 C C . LYS D 1 688 ? -22.246 21.345 -69.085 1.00 71.06 687 LYS E C 1
ATOM 12123 O O . LYS D 1 688 ? -22.125 20.496 -68.208 1.00 70.76 687 LYS E O 1
ATOM 12129 N N . TYR D 1 689 ? -21.781 22.584 -68.969 1.00 75.33 688 TYR E N 1
ATOM 12130 C CA . TYR D 1 689 ? -20.826 22.969 -67.933 1.00 79.19 688 TYR E CA 1
ATOM 12131 C C . TYR D 1 689 ? -21.417 23.046 -66.534 1.00 73.91 688 TYR E C 1
ATOM 12132 O O . TYR D 1 689 ? -20.686 23.082 -65.547 1.00 69.86 688 TYR E O 1
ATOM 12141 N N . LEU D 1 690 ? -22.740 23.071 -66.451 1.00 73.16 689 LEU E N 1
ATOM 12142 C CA . LEU D 1 690 ? -23.406 23.072 -65.163 1.00 68.25 689 LEU E CA 1
ATOM 12143 C C . LEU D 1 690 ? -23.368 21.676 -64.575 1.00 73.57 689 LEU E C 1
ATOM 12144 O O . LEU D 1 690 ? -23.038 21.497 -63.401 1.00 76.56 689 LEU E O 1
ATOM 12149 N N . LEU D 1 691 ? -23.718 20.692 -65.405 1.00 69.59 690 LEU E N 1
ATOM 12150 C CA . LEU D 1 691 ? -23.634 19.281 -65.037 1.00 63.97 690 LEU E CA 1
ATOM 12151 C C . LEU D 1 691 ? -22.171 18.858 -64.881 1.00 67.63 690 LEU E C 1
ATOM 12152 O O . LEU D 1 691 ? -21.850 17.979 -64.086 1.00 73.91 690 LEU E O 1
ATOM 12157 N N . ALA D 1 692 ? -21.287 19.491 -65.644 1.00 66.17 691 ALA E N 1
ATOM 12158 C CA . ALA D 1 692 ? -19.860 19.279 -65.477 1.00 63.24 691 ALA E CA 1
ATOM 12159 C C . ALA D 1 692 ? -19.440 19.742 -64.085 1.00 62.88 691 ALA E C 1
ATOM 12160 O O . ALA D 1 692 ? -18.750 19.014 -63.364 1.00 61.82 691 ALA E O 1
ATOM 12162 N N . LEU D 1 693 ? -19.880 20.945 -63.716 1.00 58.13 692 LEU E N 1
ATOM 12163 C CA . LEU D 1 693 ? -19.571 21.542 -62.412 1.00 65.94 692 LEU E CA 1
ATOM 12164 C C . LEU D 1 693 ? -20.056 20.676 -61.249 1.00 63.58 692 LEU E C 1
ATOM 12165 O O . LEU D 1 693 ? -19.366 20.522 -60.244 1.00 62.28 692 LEU E O 1
ATOM 12170 N N . ARG D 1 694 ? -21.250 20.120 -61.398 1.00 54.16 693 ARG E N 1
ATOM 12171 C CA . ARG D 1 694 ? -21.833 19.255 -60.387 1.00 58.98 693 ARG E CA 1
ATOM 12172 C C . ARG D 1 694 ? -20.922 18.061 -60.095 1.00 59.00 693 ARG E C 1
ATOM 12173 O O . ARG D 1 694 ? -20.709 17.706 -58.935 1.00 56.60 693 ARG E O 1
ATOM 12181 N N . CYS D 1 695 ? -20.374 17.461 -61.151 1.00 54.05 694 CYS E N 1
ATOM 12182 C CA . CYS D 1 695 ? -19.411 16.371 -60.996 1.00 51.85 694 CYS E CA 1
ATOM 12183 C C . CYS D 1 695 ? -18.136 16.854 -60.321 1.00 57.47 694 CYS E C 1
ATOM 12184 O O . CYS D 1 695 ? -17.449 16.099 -59.645 1.00 65.09 694 CYS E O 1
ATOM 12187 N N . LEU D 1 696 ? -17.808 18.118 -60.515 1.00 53.88 695 LEU E N 1
ATOM 12188 C CA . LEU D 1 696 ? -16.571 18.622 -59.963 1.00 70.58 695 LEU E CA 1
ATOM 12189 C C . LEU D 1 696 ? -16.743 18.885 -58.474 1.00 70.13 695 LEU E C 1
ATOM 12190 O O . LEU D 1 696 ? -15.824 18.659 -57.687 1.00 63.45 695 LEU E O 1
ATOM 12195 N N . LYS D 1 697 ? -17.930 19.354 -58.099 1.00 71.39 696 LYS E N 1
ATOM 12196 C CA . LYS D 1 697 ? -18.244 19.645 -56.703 1.00 66.31 696 LYS E CA 1
ATOM 12197 C C . LYS D 1 697 ? -18.332 18.361 -55.902 1.00 63.13 696 LYS E C 1
ATOM 12198 O O . LYS D 1 697 ? -17.769 18.266 -54.813 1.00 63.50 696 LYS E O 1
ATOM 12204 N N . ALA D 1 698 ? -19.040 17.378 -56.454 1.00 57.47 697 ALA E N 1
ATOM 12205 C CA . ALA D 1 698 ? -19.184 16.078 -55.815 1.00 54.98 697 ALA E CA 1
ATOM 12206 C C . ALA D 1 698 ? -17.816 15.443 -55.577 1.00 59.68 697 ALA E C 1
ATOM 12207 O O . ALA D 1 698 ? -17.520 15.011 -54.464 1.00 62.57 697 ALA E O 1
ATOM 12209 N N . ALA D 1 699 ? -16.979 15.407 -56.613 1.00 61.89 698 ALA E N 1
ATOM 12210 C CA . ALA D 1 699 ? -15.647 14.809 -56.498 1.00 61.80 698 ALA E CA 1
ATOM 12211 C C . ALA D 1 699 ? -14.811 15.532 -55.452 1.00 69.19 698 ALA E C 1
ATOM 12212 O O . ALA D 1 699 ? -14.127 14.906 -54.647 1.00 71.04 698 ALA E O 1
ATOM 12214 N N . SER D 1 700 ? -14.869 16.857 -55.469 1.00 72.91 699 SER E N 1
ATOM 12215 C CA . SER D 1 700 ? -14.078 17.647 -54.544 1.00 66.04 699 SER E CA 1
ATOM 12216 C C . SER D 1 700 ? -14.489 17.376 -53.109 1.00 65.69 699 SER E C 1
ATOM 12217 O O . SER D 1 700 ? -13.646 17.282 -52.227 1.00 68.35 699 SER E O 1
ATOM 12220 N N . ALA D 1 701 ? -15.789 17.239 -52.878 1.00 65.56 700 ALA E N 1
ATOM 12221 C CA . ALA D 1 701 ? -16.281 16.911 -51.548 1.00 59.28 700 ALA E CA 1
ATOM 12222 C C . ALA D 1 701 ? -15.749 15.562 -51.089 1.00 59.86 700 ALA E C 1
ATOM 12223 O O . ALA D 1 701 ? -15.668 15.305 -49.895 1.00 64.32 700 ALA E O 1
ATOM 12225 N N . ILE D 1 702 ? -15.383 14.706 -52.040 1.00 59.75 701 ILE E N 1
ATOM 12226 C CA . ILE D 1 702 ? -14.855 13.384 -51.715 1.00 59.22 701 ILE E CA 1
ATOM 12227 C C . ILE D 1 702 ? -13.369 13.436 -51.369 1.00 64.50 701 ILE E C 1
ATOM 12228 O O . ILE D 1 702 ? -12.943 12.881 -50.358 1.00 66.74 701 ILE E O 1
ATOM 12233 N N . ASP D 1 703 ? -12.586 14.097 -52.215 1.00 66.47 702 ASP E N 1
ATOM 12234 C CA . ASP D 1 703 ? -11.156 14.272 -51.973 1.00 73.85 702 ASP E CA 1
ATOM 12235 C C . ASP D 1 703 ? -10.749 15.611 -52.546 1.00 84.63 702 ASP E C 1
ATOM 12236 O O . ASP D 1 703 ? -10.564 15.749 -53.758 1.00 85.78 702 ASP E O 1
ATOM 12241 N N . LYS D 1 704 ? -10.616 16.600 -51.670 1.00 86.14 703 LYS E N 1
ATOM 12242 C CA . LYS D 1 704 ? -10.367 17.960 -52.109 1.00 81.79 703 LYS E CA 1
ATOM 12243 C C . LYS D 1 704 ? -9.009 18.079 -52.778 1.00 87.22 703 LYS E C 1
ATOM 12244 O O . LYS D 1 704 ? -8.794 18.970 -53.595 1.00 93.63 703 LYS E O 1
ATOM 12250 N N . ASN D 1 705 ? -8.097 17.172 -52.444 1.00 87.73 704 ASN E N 1
ATOM 12251 C CA . ASN D 1 705 ? -6.708 17.314 -52.869 1.00 94.64 704 ASN E CA 1
ATOM 12252 C C . ASN D 1 705 ? -6.307 16.348 -53.983 1.00 89.88 704 ASN E C 1
ATOM 12253 O O . ASN D 1 705 ? -5.138 16.281 -54.370 1.00 91.46 704 ASN E O 1
ATOM 12258 N N . HIS D 1 706 ? -7.291 15.621 -54.502 1.00 85.44 705 HIS E N 1
ATOM 12259 C CA . HIS D 1 706 ? -7.081 14.690 -55.606 1.00 83.39 705 HIS E CA 1
ATOM 12260 C C . HIS D 1 706 ? -6.514 15.414 -56.819 1.00 88.45 705 HIS E C 1
ATOM 12261 O O . HIS D 1 706 ? -7.104 16.380 -57.291 1.00 94.53 705 HIS E O 1
ATOM 12268 N N . PRO D 1 707 ? -5.366 14.944 -57.327 1.00 89.40 706 PRO E N 1
ATOM 12269 C CA . PRO D 1 707 ? -4.642 15.570 -58.442 1.00 93.83 706 PRO E CA 1
ATOM 12270 C C . PRO D 1 707 ? -5.526 15.887 -59.646 1.00 94.75 706 PRO E C 1
ATOM 12271 O O . PRO D 1 707 ? -5.421 16.982 -60.211 1.00 97.99 706 PRO E O 1
ATOM 12275 N N . LYS D 1 708 ? -6.383 14.940 -60.027 1.00 87.73 707 LYS E N 1
ATOM 12276 C CA . LYS D 1 708 ? -7.224 15.103 -61.209 1.00 83.94 707 LYS E CA 1
ATOM 12277 C C . LYS D 1 708 ? -8.304 16.168 -60.998 1.00 81.40 707 LYS E C 1
ATOM 12278 O O . LYS D 1 708 ? -8.542 16.997 -61.880 1.00 77.14 707 LYS E O 1
ATOM 12284 N N . VAL D 1 709 ? -8.944 16.140 -59.827 1.00 84.80 708 VAL E N 1
ATOM 12285 C CA . VAL D 1 709 ? -9.952 17.138 -59.451 1.00 85.00 708 VAL E CA 1
ATOM 12286 C C . VAL D 1 709 ? -9.430 18.559 -59.653 1.00 88.63 708 VAL E C 1
ATOM 12287 O O . VAL D 1 709 ? -10.065 19.376 -60.321 1.00 88.78 708 VAL E O 1
ATOM 12291 N N . LEU D 1 710 ? -8.265 18.839 -59.071 1.00 89.56 709 LEU E N 1
ATOM 12292 C CA . LEU D 1 710 ? -7.603 20.129 -59.223 1.00 87.85 709 LEU E CA 1
ATOM 12293 C C . LEU D 1 710 ? -7.383 20.455 -60.688 1.00 91.12 709 LEU E C 1
ATOM 12294 O O . LEU D 1 710 ? -7.616 21.585 -61.123 1.00 94.58 709 LEU E O 1
ATOM 12299 N N . GLU D 1 711 ? -6.934 19.462 -61.449 1.00 90.90 710 GLU E N 1
ATOM 12300 C CA . GLU D 1 711 ? -6.705 19.656 -62.875 1.00 96.84 710 GLU E CA 1
ATOM 12301 C C . GLU D 1 711 ? -8.011 19.985 -63.599 1.00 97.90 710 GLU E C 1
ATOM 12302 O O . GLU D 1 711 ? -8.045 20.902 -64.431 1.00 105.54 710 GLU E O 1
ATOM 12308 N N . GLN D 1 712 ? -9.080 19.249 -63.279 1.00 89.11 711 GLN E N 1
ATOM 12309 C CA . GLN D 1 712 ? -10.393 19.513 -63.875 1.00 80.14 711 GLN E CA 1
ATOM 12310 C C . GLN D 1 712 ? -10.864 20.922 -63.506 1.00 86.70 711 GLN E C 1
ATOM 12311 O O . GLN D 1 712 ? -11.397 21.654 -64.347 1.00 88.98 711 GLN E O 1
ATOM 12317 N N . ALA D 1 713 ? -10.642 21.303 -62.252 1.00 84.96 712 ALA E N 1
ATOM 12318 C CA . ALA D 1 713 ? -10.925 22.662 -61.803 1.00 83.55 712 ALA E CA 1
ATOM 12319 C C . ALA D 1 713 ? -10.251 23.695 -62.710 1.00 89.37 712 ALA E C 1
ATOM 12320 O O . ALA D 1 713 ? -10.883 24.648 -63.172 1.00 89.35 712 ALA E O 1
ATOM 12322 N N . ALA D 1 714 ? -8.964 23.498 -62.966 1.00 90.27 713 ALA E N 1
ATOM 12323 C CA . ALA D 1 714 ? -8.209 24.457 -63.755 1.00 94.31 713 ALA E CA 1
ATOM 12324 C C . ALA D 1 714 ? -8.806 24.573 -65.147 1.00 93.28 713 ALA E C 1
ATOM 12325 O O . ALA D 1 714 ? -8.861 25.660 -65.721 1.00 98.45 713 ALA E O 1
ATOM 12327 N N . LYS D 1 715 ? -9.263 23.448 -65.684 1.00 88.03 714 LYS E N 1
ATOM 12328 C CA . LYS D 1 715 ? -9.815 23.441 -67.029 1.00 89.45 714 LYS E CA 1
ATOM 12329 C C . LYS D 1 715 ? -11.157 24.176 -67.071 1.00 87.25 714 LYS E C 1
ATOM 12330 O O . LYS D 1 715 ? -11.371 25.044 -67.929 1.00 86.81 714 LYS E O 1
ATOM 12336 N N . LEU D 1 716 ? -12.038 23.845 -66.129 1.00 80.79 715 LEU E N 1
ATOM 12337 C CA . LEU D 1 716 ? -13.361 24.461 -66.038 1.00 79.92 715 LEU E CA 1
ATOM 12338 C C . LEU D 1 716 ? -13.307 25.985 -65.921 1.00 92.76 715 LEU E C 1
ATOM 12339 O O . LEU D 1 716 ? -13.989 26.693 -66.665 1.00 99.67 715 LEU E O 1
ATOM 12344 N N . ARG D 1 717 ? -12.508 26.486 -64.981 1.00 91.64 716 ARG E N 1
ATOM 12345 C CA . ARG D 1 717 ? -12.362 27.927 -64.807 1.00 92.51 716 ARG E CA 1
ATOM 12346 C C . ARG D 1 717 ? -11.943 28.574 -66.120 1.00 91.51 716 ARG E C 1
ATOM 12347 O O . ARG D 1 717 ? -12.450 29.632 -66.499 1.00 85.92 716 ARG E O 1
ATOM 12355 N N . LYS D 1 718 ? -11.034 27.908 -66.823 1.00 97.07 717 LYS E N 1
ATOM 12356 C CA . LYS D 1 718 ? -10.467 28.444 -68.051 1.00 104.35 717 LYS E CA 1
ATOM 12357 C C . LYS D 1 718 ? -11.444 28.376 -69.219 1.00 106.46 717 LYS E C 1
ATOM 12358 O O . LYS D 1 718 ? -11.456 29.259 -70.076 1.00 113.18 717 LYS E O 1
ATOM 12364 N N . ILE D 1 719 ? -12.260 27.330 -69.260 1.00 102.13 718 ILE E N 1
ATOM 12365 C CA . ILE D 1 719 ? -13.171 27.157 -70.383 1.00 99.36 718 ILE E CA 1
ATOM 12366 C C . ILE D 1 719 ? -14.313 28.166 -70.286 1.00 97.28 718 ILE E C 1
ATOM 12367 O O . ILE D 1 719 ? -14.665 28.823 -71.275 1.00 96.32 718 ILE E O 1
ATOM 12372 N N . VAL D 1 720 ? -14.851 28.307 -69.075 1.00 93.03 719 VAL E N 1
ATOM 12373 C CA . VAL D 1 720 ? -16.003 29.166 -68.798 1.00 91.22 719 VAL E CA 1
ATOM 12374 C C . VAL D 1 720 ? -15.783 30.634 -69.158 1.00 96.45 719 VAL E C 1
ATOM 12375 O O . VAL D 1 720 ? -16.678 31.282 -69.699 1.00 99.47 719 VAL E O 1
ATOM 12379 N N . SER D 1 721 ? -14.602 31.160 -68.846 1.00 96.78 720 SER E N 1
ATOM 12380 C CA . SER D 1 721 ? -14.296 32.561 -69.127 1.00 102.07 720 SER E CA 1
ATOM 12381 C C . SER D 1 721 ? -14.445 32.860 -70.611 1.00 106.92 720 SER E C 1
ATOM 12382 O O . SER D 1 721 ? -14.782 33.979 -71.001 1.00 104.12 720 SER E O 1
ATOM 12385 N N . SER D 1 722 ? -14.201 31.841 -71.429 1.00 110.67 721 SER E N 1
ATOM 12386 C CA . SER D 1 722 ? -14.259 31.971 -72.877 1.00 119.54 721 SER E CA 1
ATOM 12387 C C . SER D 1 722 ? -15.700 32.098 -73.367 1.00 121.38 721 SER E C 1
ATOM 12388 O O . SER D 1 722 ? -16.029 33.001 -74.144 1.00 127.62 721 SER E O 1
ATOM 12391 N N . ALA D 1 723 ? -16.556 31.196 -72.898 1.00 115.65 722 ALA E N 1
ATOM 12392 C CA . ALA D 1 723 ? -17.930 31.117 -73.385 1.00 110.38 722 ALA E CA 1
ATOM 12393 C C . ALA D 1 723 ? -18.934 31.779 -72.439 1.00 105.94 722 ALA E C 1
ATOM 12394 O O . ALA D 1 723 ? -20.105 31.404 -72.404 1.00 103.11 722 ALA E O 1
ATOM 12396 N N . LEU D 1 724 ? -18.475 32.771 -71.684 1.00 105.48 723 LEU E N 1
ATOM 12397 C CA . LEU D 1 724 ? -19.336 33.458 -70.728 1.00 103.64 723 LEU E CA 1
ATOM 12398 C C . LEU D 1 724 ? -20.421 34.271 -71.437 1.00 110.17 723 LEU E C 1
ATOM 12399 O O . LEU D 1 724 ? -21.592 34.222 -71.045 1.00 107.24 723 LEU E O 1
ATOM 12404 N N . ASP D 1 725 ? -20.024 35.010 -72.476 1.00 114.38 724 ASP E N 1
ATOM 12405 C CA . ASP D 1 725 ? -20.953 35.794 -73.295 1.00 108.18 724 ASP E CA 1
ATOM 12406 C C . ASP D 1 725 ? -22.014 34.923 -73.965 1.00 107.92 724 ASP E C 1
ATOM 12407 O O . ASP D 1 725 ? -23.132 35.368 -74.206 1.00 106.49 724 ASP E O 1
ATOM 12412 N N . SER D 1 726 ? -21.654 33.682 -74.266 1.00 106.24 725 SER E N 1
ATOM 12413 C CA . SER D 1 726 ? -22.578 32.755 -74.903 1.00 107.06 725 SER E CA 1
ATOM 12414 C C . SER D 1 726 ? -23.636 32.222 -73.941 1.00 105.99 725 SER E C 1
ATOM 12415 O O . SER D 1 726 ? -24.613 31.611 -74.372 1.00 109.56 725 SER E O 1
ATOM 12418 N N . MET D 1 727 ? -23.442 32.441 -72.643 1.00 104.57 726 MET E N 1
ATOM 12419 C CA . MET D 1 727 ? -24.340 31.867 -71.637 1.00 96.50 726 MET E CA 1
ATOM 12420 C C . MET D 1 727 ? -25.607 32.687 -71.446 1.00 99.28 726 MET E C 1
ATOM 12421 O O . MET D 1 727 ? -25.615 33.898 -71.687 1.00 107.48 726 MET E O 1
ATOM 12426 N N . ALA D 1 728 ? -26.678 32.018 -71.020 1.00 93.14 727 ALA E N 1
ATOM 12427 C CA . ALA D 1 728 ? -27.880 32.715 -70.582 1.00 93.91 727 ALA E CA 1
ATOM 12428 C C . ALA D 1 728 ? -27.540 33.471 -69.305 1.00 98.66 727 ALA E C 1
ATOM 12429 O O . ALA D 1 728 ? -26.663 33.042 -68.552 1.00 98.32 727 ALA E O 1
ATOM 12431 N N . PRO D 1 729 ? -28.206 34.613 -69.067 1.00 101.77 728 PRO E N 1
ATOM 12432 C CA . PRO D 1 729 ? -27.892 35.406 -67.872 1.00 103.82 728 PRO E CA 1
ATOM 12433 C C . PRO D 1 729 ? -27.865 34.572 -66.583 1.00 99.98 728 PRO E C 1
ATOM 12434 O O . PRO D 1 729 ? -26.943 34.716 -65.779 1.00 108.00 728 PRO E O 1
ATOM 12438 N N . LYS D 1 730 ? -28.842 33.690 -66.408 1.00 85.09 729 LYS E N 1
ATOM 12439 C CA . LYS D 1 730 ? -28.954 32.938 -65.166 1.00 82.49 729 LYS E CA 1
ATOM 12440 C C . LYS D 1 730 ? -27.907 31.829 -65.050 1.00 92.01 729 LYS E C 1
ATOM 12441 O O . LYS D 1 730 ? -27.513 31.459 -63.945 1.00 89.35 729 LYS E O 1
ATOM 12447 N N . LEU D 1 731 ? -27.475 31.292 -66.189 1.00 92.22 730 LEU E N 1
ATOM 12448 C CA . LEU D 1 731 ? -26.375 30.332 -66.221 1.00 84.11 730 LEU E CA 1
ATOM 12449 C C . LEU D 1 731 ? -25.089 30.994 -65.759 1.00 80.13 730 LEU E C 1
ATOM 12450 O O . LEU D 1 731 ? -24.352 30.454 -64.935 1.00 75.39 730 LEU E O 1
ATOM 12455 N N . ARG D 1 732 ? -24.826 32.164 -66.329 1.00 84.99 731 ARG E N 1
ATOM 12456 C CA . ARG D 1 732 ? -23.707 32.997 -65.932 1.00 90.64 731 ARG E CA 1
ATOM 12457 C C . ARG D 1 732 ? -23.656 33.074 -64.404 1.00 89.11 731 ARG E C 1
ATOM 12458 O O . ARG D 1 732 ? -22.674 32.664 -63.778 1.00 89.00 731 ARG E O 1
ATOM 12466 N N . GLU D 1 733 ? -24.749 33.547 -63.814 1.00 81.72 732 GLU E N 1
ATOM 12467 C CA . GLU D 1 733 ? -24.828 33.763 -62.374 1.00 83.08 732 GLU E CA 1
ATOM 12468 C C . GLU D 1 733 ? -24.568 32.502 -61.525 1.00 81.60 732 GLU E C 1
ATOM 12469 O O . GLU D 1 733 ? -23.702 32.503 -60.651 1.00 77.38 732 GLU E O 1
ATOM 12475 N N . VAL D 1 734 ? -25.316 31.434 -61.778 1.00 81.18 733 VAL E N 1
ATOM 12476 C CA . VAL D 1 734 ? -25.179 30.218 -60.984 1.00 75.25 733 VAL E CA 1
ATOM 12477 C C . VAL D 1 734 ? -23.776 29.632 -61.079 1.00 80.29 733 VAL E C 1
ATOM 12478 O O . VAL D 1 734 ? -23.215 29.196 -60.074 1.00 86.07 733 VAL E O 1
ATOM 12482 N N . ILE D 1 735 ? -23.210 29.626 -62.281 1.00 83.37 734 ILE E N 1
ATOM 12483 C CA . ILE D 1 735 ? -21.903 29.011 -62.491 1.00 83.84 734 ILE E CA 1
ATOM 12484 C C . ILE D 1 735 ? -20.774 29.815 -61.858 1.00 83.19 734 ILE E C 1
ATOM 12485 O O . ILE D 1 735 ? -19.897 29.249 -61.220 1.00 83.75 734 ILE E O 1
ATOM 12490 N N . GLN D 1 736 ? -20.786 31.132 -62.018 1.00 82.98 735 GLN E N 1
ATOM 12491 C CA . GLN D 1 736 ? -19.707 31.924 -61.439 1.00 86.11 735 GLN E CA 1
ATOM 12492 C C . GLN D 1 736 ? -19.757 31.860 -59.916 1.00 89.69 735 GLN E C 1
ATOM 12493 O O . GLN D 1 736 ? -18.721 31.752 -59.253 1.00 86.69 735 GLN E O 1
ATOM 12499 N N . ALA D 1 737 ? -20.969 31.880 -59.372 1.00 89.60 736 ALA E N 1
ATOM 12500 C CA . ALA D 1 737 ? -21.171 31.769 -57.932 1.00 86.15 736 ALA E CA 1
ATOM 12501 C C . ALA D 1 737 ? -20.593 30.471 -57.374 1.00 84.99 736 ALA E C 1
ATOM 12502 O O . ALA D 1 737 ? -19.661 30.482 -56.570 1.00 86.23 736 ALA E O 1
ATOM 12504 N N . GLU D 1 738 ? -21.149 29.354 -57.823 1.00 86.45 737 GLU E N 1
ATOM 12505 C CA . GLU D 1 738 ? -20.810 28.041 -57.291 1.00 89.34 737 GLU E CA 1
ATOM 12506 C C . GLU D 1 738 ? -19.419 27.547 -57.684 1.00 88.84 737 GLU E C 1
ATOM 12507 O O . GLU D 1 738 ? -18.941 26.547 -57.150 1.00 87.84 737 GLU E O 1
ATOM 12513 N N . LEU D 1 739 ? -18.777 28.241 -58.619 1.00 91.55 738 LEU E N 1
ATOM 12514 C CA . LEU D 1 739 ? -17.531 27.749 -59.198 1.00 93.46 738 LEU E CA 1
ATOM 12515 C C . LEU D 1 739 ? -16.345 28.010 -58.290 1.00 107.45 738 LEU E C 1
ATOM 12516 O O . LEU D 1 739 ? -15.414 27.206 -58.225 1.00 105.30 738 LEU E O 1
ATOM 12521 N N . VAL D 1 740 ? -16.398 29.136 -57.586 1.00 116.91 739 VAL E N 1
ATOM 12522 C CA . VAL D 1 740 ? -15.286 29.613 -56.773 1.00 121.66 739 VAL E CA 1
ATOM 12523 C C . VAL D 1 740 ? -14.729 28.557 -55.794 1.00 118.88 739 VAL E C 1
ATOM 12524 O O . VAL D 1 740 ? -13.552 28.602 -55.436 1.00 124.23 739 VAL E O 1
ATOM 12528 N N . GLY D 1 741 ? -15.557 27.602 -55.379 1.00 112.14 740 GLY E N 1
ATOM 12529 C CA . GLY D 1 741 ? -15.095 26.530 -54.510 1.00 101.04 740 GLY E CA 1
ATOM 12530 C C . GLY D 1 741 ? -14.176 25.542 -55.211 1.00 94.00 740 GLY E C 1
ATOM 12531 O O . GLY D 1 741 ? -13.062 25.266 -54.758 1.00 90.08 740 GLY E O 1
ATOM 12542 N N . ASP E 2 2 ? -17.997 -15.081 -40.857 1.00 54.17 2 ASP F N 1
ATOM 12543 C CA . ASP E 2 2 ? -19.301 -14.883 -40.248 1.00 39.07 2 ASP F CA 1
ATOM 12544 C C . ASP E 2 2 ? -20.409 -15.678 -40.938 1.00 37.36 2 ASP F C 1
ATOM 12545 O O . ASP E 2 2 ? -20.493 -15.721 -42.166 1.00 41.96 2 ASP F O 1
ATOM 12550 N N . ILE E 2 3 ? -21.267 -16.308 -40.146 1.00 33.49 3 ILE F N 1
ATOM 12551 C CA . ILE E 2 3 ? -22.374 -17.061 -40.715 1.00 30.08 3 ILE F CA 1
ATOM 12552 C C . ILE E 2 3 ? -23.720 -16.414 -40.394 1.00 27.40 3 ILE F C 1
ATOM 12553 O O . ILE E 2 3 ? -24.046 -16.150 -39.248 1.00 39.15 3 ILE F O 1
ATOM 12558 N N . ARG E 2 4 ? -24.504 -16.162 -41.426 1.00 27.78 4 ARG F N 1
ATOM 12559 C CA . ARG E 2 4 ? -25.767 -15.453 -41.265 1.00 25.90 4 ARG F CA 1
ATOM 12560 C C . ARG E 2 4 ? -26.748 -15.793 -42.383 1.00 30.01 4 ARG F C 1
ATOM 12561 O O . ARG E 2 4 ? -26.374 -16.315 -43.430 1.00 33.97 4 ARG F O 1
ATOM 12569 N N . LEU E 2 5 ? -28.011 -15.494 -42.133 1.00 29.81 5 LEU F N 1
ATOM 12570 C CA . LEU E 2 5 ? -29.085 -15.677 -43.094 1.00 29.70 5 LEU F CA 1
ATOM 12571 C C . LEU E 2 5 ? -28.818 -14.944 -44.413 1.00 28.13 5 LEU F C 1
ATOM 12572 O O . LEU E 2 5 ? -28.232 -13.863 -44.421 1.00 33.96 5 LEU F O 1
ATOM 12577 N N . LEU E 2 6 ? -29.245 -15.545 -45.520 1.00 34.96 6 LEU F N 1
ATOM 12578 C CA . LEU E 2 6 ? -29.167 -14.932 -46.855 1.00 27.40 6 LEU F CA 1
ATOM 12579 C C . LEU E 2 6 ? -30.021 -13.683 -46.900 1.00 29.67 6 LEU F C 1
ATOM 12580 O O . LEU E 2 6 ? -31.112 -13.655 -46.323 1.00 32.42 6 LEU F O 1
ATOM 12585 N N . ARG E 2 7 ? -29.514 -12.663 -47.581 1.00 22.94 7 ARG F N 1
ATOM 12586 C CA . ARG E 2 7 ? -30.295 -11.485 -47.933 1.00 24.68 7 ARG F CA 1
ATOM 12587 C C . ARG E 2 7 ? -30.382 -11.419 -49.448 1.00 28.04 7 ARG F C 1
ATOM 12588 O O . ARG E 2 7 ? -29.426 -11.752 -50.141 1.00 28.54 7 ARG F O 1
ATOM 12596 N N . PRO E 2 8 ? -31.533 -10.996 -49.968 1.00 31.33 8 PRO F N 1
ATOM 12597 C CA . PRO E 2 8 ? -31.674 -10.817 -51.417 1.00 25.48 8 PRO F CA 1
ATOM 12598 C C . PRO E 2 8 ? -30.533 -9.989 -52.012 1.00 30.24 8 PRO F C 1
ATOM 12599 O O . PRO E 2 8 ? -30.048 -10.302 -53.095 1.00 36.89 8 PRO F O 1
ATOM 12603 N N . SER E 2 9 ? -30.085 -8.958 -51.310 1.00 25.88 9 SER F N 1
ATOM 12604 C CA . SER E 2 9 ? -28.998 -8.138 -51.836 1.00 24.16 9 SER F CA 1
ATOM 12605 C C . SER E 2 9 ? -27.652 -8.907 -51.887 1.00 31.92 9 SER F C 1
ATOM 12606 O O . SER E 2 9 ? -26.704 -8.463 -52.536 1.00 31.57 9 SER F O 1
ATOM 12609 N N . ASP E 2 10 ? -27.575 -10.053 -51.214 1.00 25.91 10 ASP F N 1
ATOM 12610 C CA . ASP E 2 10 ? -26.418 -10.942 -51.339 1.00 29.88 10 ASP F CA 1
ATOM 12611 C C . ASP E 2 10 ? -26.383 -11.731 -52.662 1.00 32.96 10 ASP F C 1
ATOM 12612 O O . ASP E 2 10 ? -25.341 -12.264 -53.048 1.00 35.10 10 ASP F O 1
ATOM 12617 N N . ILE E 2 11 ? -27.515 -11.808 -53.352 1.00 26.90 11 ILE F N 1
ATOM 12618 C CA . ILE E 2 11 ? -27.663 -12.797 -54.417 1.00 30.76 11 ILE F CA 1
ATOM 12619 C C . ILE E 2 11 ? -26.625 -12.690 -55.555 1.00 34.70 11 ILE F C 1
ATOM 12620 O O . ILE E 2 11 ? -26.120 -13.715 -56.022 1.00 40.77 11 ILE F O 1
ATOM 12625 N N . PRO E 2 12 ? -26.300 -11.468 -56.007 1.00 30.75 12 PRO F N 1
ATOM 12626 C CA . PRO E 2 12 ? -25.287 -11.389 -57.071 1.00 32.80 12 PRO F CA 1
ATOM 12627 C C . PRO E 2 12 ? -23.951 -12.034 -56.685 1.00 38.45 12 PRO F C 1
ATOM 12628 O O . PRO E 2 12 ? -23.328 -12.698 -57.514 1.00 41.75 12 PRO F O 1
ATOM 12632 N N . LEU E 2 13 ? -23.533 -11.863 -55.436 1.00 37.59 13 LEU F N 1
ATOM 12633 C CA . LEU E 2 13 ? -22.268 -12.427 -54.967 1.00 34.89 13 LEU F CA 1
ATOM 12634 C C . LEU E 2 13 ? -22.374 -13.902 -54.570 1.00 37.08 13 LEU F C 1
ATOM 12635 O O . LEU E 2 13 ? -21.373 -14.613 -54.552 1.00 41.08 13 LEU F O 1
ATOM 12640 N N . ILE E 2 14 ? -23.577 -14.358 -54.238 1.00 33.71 14 ILE F N 1
ATOM 12641 C CA . ILE E 2 14 ? -23.824 -15.791 -54.061 1.00 32.66 14 ILE F CA 1
ATOM 12642 C C . ILE E 2 14 ? -23.721 -16.487 -55.425 1.00 35.10 14 ILE F C 1
ATOM 12643 O O . ILE E 2 14 ? -23.034 -17.497 -55.582 1.00 31.67 14 ILE F O 1
ATOM 12648 N N . GLN E 2 15 ? -24.393 -15.909 -56.413 1.00 28.86 15 GLN F N 1
ATOM 12649 C CA . GLN E 2 15 ? -24.334 -16.412 -57.779 1.00 30.68 15 GLN F CA 1
ATOM 12650 C C . GLN E 2 15 ? -22.890 -16.457 -58.286 1.00 32.75 15 GLN F C 1
ATOM 12651 O O . GLN E 2 15 ? -22.444 -17.445 -58.888 1.00 39.25 15 GLN F O 1
ATOM 12657 N N . HIS E 2 16 ? -22.161 -15.380 -58.047 1.00 30.89 16 HIS F N 1
ATOM 12658 C CA . HIS E 2 16 ? -20.753 -15.349 -58.402 1.00 36.82 16 HIS F CA 1
ATOM 12659 C C . HIS E 2 16 ? -20.007 -16.515 -57.733 1.00 30.84 16 HIS F C 1
ATOM 12660 O O . HIS E 2 16 ? -19.165 -17.170 -58.355 1.00 37.17 16 HIS F O 1
ATOM 12667 N N . ALA E 2 17 ? -20.329 -16.782 -56.473 1.00 25.26 17 ALA F N 1
ATOM 12668 C CA . ALA E 2 17 ? -19.642 -17.835 -55.722 1.00 29.40 17 ALA F CA 1
ATOM 12669 C C . ALA E 2 17 ? -19.960 -19.211 -56.310 1.00 31.22 17 ALA F C 1
ATOM 12670 O O . ALA E 2 17 ? -19.076 -20.048 -56.462 1.00 35.35 17 ALA F O 1
ATOM 12672 N N . ASN E 2 18 ? -21.227 -19.426 -56.654 1.00 28.19 18 ASN F N 1
ATOM 12673 C CA . ASN E 2 18 ? -21.620 -20.604 -57.408 1.00 28.57 18 ASN F CA 1
ATOM 12674 C C . ASN E 2 18 ? -20.841 -20.748 -58.726 1.00 33.53 18 ASN F C 1
ATOM 12675 O O . ASN E 2 18 ? -20.304 -21.819 -58.997 1.00 36.16 18 ASN F O 1
ATOM 12680 N N . LEU E 2 19 ? -20.785 -19.677 -59.531 1.00 27.73 19 LEU F N 1
ATOM 12681 C CA . LEU E 2 19 ? -20.079 -19.695 -60.813 1.00 29.52 19 LEU F CA 1
ATOM 12682 C C . LEU E 2 19 ? -18.603 -20.064 -60.694 1.00 35.45 19 LEU F C 1
ATOM 12683 O O . LEU E 2 19 ? -18.034 -20.652 -61.615 1.00 35.25 19 LEU F O 1
ATOM 12688 N N . GLU E 2 20 ? -17.976 -19.708 -59.576 1.00 36.10 20 GLU F N 1
ATOM 12689 C CA . GLU E 2 20 ? -16.563 -20.032 -59.379 1.00 42.61 20 GLU F CA 1
ATOM 12690 C C . GLU E 2 20 ? -16.331 -21.478 -58.929 1.00 41.18 20 GLU F C 1
ATOM 12691 O O . GLU E 2 20 ? -15.344 -22.097 -59.308 1.00 48.37 20 GLU F O 1
ATOM 12697 N N . ASN E 2 21 ? -17.223 -21.997 -58.089 1.00 33.01 21 ASN F N 1
ATOM 12698 C CA . ASN E 2 21 ? -16.956 -23.243 -57.362 1.00 38.07 21 ASN F CA 1
ATOM 12699 C C . ASN E 2 21 ? -17.676 -24.504 -57.869 1.00 38.31 21 ASN F C 1
ATOM 12700 O O . ASN E 2 21 ? -17.247 -25.618 -57.603 1.00 37.87 21 ASN F O 1
ATOM 12705 N N . LEU E 2 22 ? -18.764 -24.315 -58.604 1.00 36.85 22 LEU F N 1
ATOM 12706 C CA . LEU E 2 22 ? -19.618 -25.411 -59.029 1.00 33.01 22 LEU F CA 1
ATOM 12707 C C . LEU E 2 22 ? -19.873 -25.375 -60.529 1.00 42.13 22 LEU F C 1
ATOM 12708 O O . LEU E 2 22 ? -19.973 -24.285 -61.117 1.00 43.46 22 LEU F O 1
ATOM 12713 N N . PRO E 2 23 ? -19.936 -26.563 -61.166 1.00 40.24 23 PRO F N 1
ATOM 12714 C CA . PRO E 2 23 ? -20.260 -26.604 -62.603 1.00 41.77 23 PRO F CA 1
ATOM 12715 C C . PRO E 2 23 ? -21.758 -26.430 -62.864 1.00 36.86 23 PRO F C 1
ATOM 12716 O O . PRO E 2 23 ? -22.143 -26.097 -63.972 1.00 43.52 23 PRO F O 1
ATOM 12720 N N . GLU E 2 24 ? -22.585 -26.626 -61.846 1.00 30.38 24 GLU F N 1
ATOM 12721 C CA . GLU E 2 24 ? -24.016 -26.406 -61.984 1.00 31.12 24 GLU F CA 1
ATOM 12722 C C . GLU E 2 24 ? -24.395 -24.952 -61.625 1.00 43.00 24 GLU F C 1
ATOM 12723 O O . GLU E 2 24 ? -24.271 -24.535 -60.474 1.00 35.76 24 GLU F O 1
ATOM 12729 N N . ASN E 2 25 ? -24.869 -24.189 -62.612 1.00 48.13 25 ASN F N 1
ATOM 12730 C CA . ASN E 2 25 ? -25.171 -22.772 -62.428 1.00 29.85 25 ASN F CA 1
ATOM 12731 C C . ASN E 2 25 ? -26.617 -22.447 -62.777 1.00 34.39 25 ASN F C 1
ATOM 12732 O O . ASN E 2 25 ? -27.284 -23.240 -63.407 1.00 48.70 25 ASN F O 1
ATOM 12737 N N . TYR E 2 26 ? -27.094 -21.272 -62.376 1.00 36.92 26 TYR F N 1
ATOM 12738 C CA . TYR E 2 26 ? -28.508 -20.907 -62.488 1.00 30.63 26 TYR F CA 1
ATOM 12739 C C . TYR E 2 26 ? -28.694 -19.416 -62.778 1.00 34.20 26 TYR F C 1
ATOM 12740 O O . TYR E 2 26 ? -27.797 -18.609 -62.511 1.00 35.03 26 TYR F O 1
ATOM 12749 N N . PHE E 2 27 ? -29.864 -19.051 -63.306 1.00 32.39 27 PHE F N 1
ATOM 12750 C CA . PHE E 2 27 ? -30.203 -17.641 -63.508 1.00 34.36 27 PHE F CA 1
ATOM 12751 C C . PHE E 2 27 ? -30.403 -16.982 -62.166 1.00 34.52 27 PHE F C 1
ATOM 12752 O O . PHE E 2 27 ? -30.776 -17.652 -61.202 1.00 31.37 27 PHE F O 1
ATOM 12760 N N . LEU E 2 28 ? -30.162 -15.670 -62.109 1.00 37.09 28 LEU F N 1
ATOM 12761 C CA . LEU E 2 28 ? -30.371 -14.904 -60.880 1.00 32.64 28 LEU F CA 1
ATOM 12762 C C . LEU E 2 28 ? -31.786 -15.157 -60.396 1.00 23.03 28 LEU F C 1
ATOM 12763 O O . LEU E 2 28 ? -32.002 -15.474 -59.242 1.00 31.62 28 LEU F O 1
ATOM 12768 N N . LYS E 2 29 ? -32.738 -15.047 -61.311 1.00 25.61 29 LYS F N 1
ATOM 12769 C CA . LYS E 2 29 ? -34.140 -15.306 -61.015 1.00 39.76 29 LYS F CA 1
ATOM 12770 C C . LYS E 2 29 ? -34.371 -16.566 -60.136 1.00 36.73 29 LYS F C 1
ATOM 12771 O O . LYS E 2 29 ? -35.242 -16.544 -59.274 1.00 39.01 29 LYS F O 1
ATOM 12777 N N . TYR E 2 30 ? -33.596 -17.639 -60.342 1.00 31.01 30 TYR F N 1
ATOM 12778 C CA . TYR E 2 30 ? -33.783 -18.873 -59.573 1.00 35.20 30 TYR F CA 1
ATOM 12779 C C . TYR E 2 30 ? -33.388 -18.671 -58.105 1.00 37.34 30 TYR F C 1
ATOM 12780 O O . TYR E 2 30 ? -34.015 -19.232 -57.206 1.00 33.42 30 TYR F O 1
ATOM 12789 N N . TYR E 2 31 ? -32.345 -17.872 -57.882 1.00 32.13 31 TYR F N 1
ATOM 12790 C CA . TYR E 2 31 ? -31.959 -17.448 -56.541 1.00 30.45 31 TYR F CA 1
ATOM 12791 C C . TYR E 2 31 ? -33.069 -16.639 -55.870 1.00 35.36 31 TYR F C 1
ATOM 12792 O O . TYR E 2 31 ? -33.352 -16.810 -54.676 1.00 34.58 31 TYR F O 1
ATOM 12801 N N . LEU E 2 32 ? -33.707 -15.767 -56.645 1.00 31.00 32 LEU F N 1
ATOM 12802 C CA . LEU E 2 32 ? -34.777 -14.926 -56.130 1.00 24.81 32 LEU F CA 1
ATOM 12803 C C . LEU E 2 32 ? -35.918 -15.790 -55.658 1.00 28.69 32 LEU F C 1
ATOM 12804 O O . LEU E 2 32 ? -36.517 -15.549 -54.616 1.00 39.87 32 LEU F O 1
ATOM 12809 N N . TYR E 2 33 ? -36.180 -16.827 -56.435 1.00 26.55 33 TYR F N 1
ATOM 12810 C CA . TYR E 2 33 ? -37.290 -17.715 -56.206 1.00 29.03 33 TYR F CA 1
ATOM 12811 C C . TYR E 2 33 ? -37.119 -18.464 -54.881 1.00 26.86 33 TYR F C 1
ATOM 12812 O O . TYR E 2 33 ? -38.106 -18.724 -54.186 1.00 30.09 33 TYR F O 1
ATOM 12821 N N . HIS E 2 34 ? -35.875 -18.781 -54.518 1.00 26.09 34 HIS F N 1
ATOM 12822 C CA . HIS E 2 34 ? -35.600 -19.384 -53.214 1.00 28.70 34 HIS F CA 1
ATOM 12823 C C . HIS E 2 34 ? -35.789 -18.346 -52.116 1.00 34.59 34 HIS F C 1
ATOM 12824 O O . HIS E 2 34 ? -36.521 -18.565 -51.138 1.00 33.01 34 HIS F O 1
ATOM 12831 N N . ALA E 2 35 ? -35.114 -17.213 -52.303 1.00 27.07 35 ALA F N 1
ATOM 12832 C CA . ALA E 2 35 ? -35.086 -16.120 -51.328 1.00 25.45 35 ALA F CA 1
ATOM 12833 C C . ALA E 2 35 ? -36.482 -15.648 -50.971 1.00 28.66 35 ALA F C 1
ATOM 12834 O O . ALA E 2 35 ? -36.720 -15.216 -49.846 1.00 29.58 35 ALA F O 1
ATOM 12836 N N . LEU E 2 36 ? -37.401 -15.725 -51.936 1.00 21.87 36 LEU F N 1
ATOM 12837 C CA . LEU E 2 36 ? -38.761 -15.269 -51.711 1.00 20.14 36 LEU F CA 1
ATOM 12838 C C . LEU E 2 36 ? -39.732 -16.391 -51.378 1.00 26.02 36 LEU F C 1
ATOM 12839 O O . LEU E 2 36 ? -40.852 -16.123 -50.961 1.00 34.08 36 LEU F O 1
ATOM 12844 N N . SER E 2 37 ? -39.323 -17.643 -51.566 1.00 25.25 37 SER F N 1
ATOM 12845 C CA . SER E 2 37 ? -40.195 -18.768 -51.222 1.00 30.04 37 SER F CA 1
ATOM 12846 C C . SER E 2 37 ? -39.869 -19.345 -49.842 1.00 29.09 37 SER F C 1
ATOM 12847 O O . SER E 2 37 ? -40.769 -19.698 -49.080 1.00 31.40 37 SER F O 1
ATOM 12850 N N . TRP E 2 38 ? -38.577 -19.443 -49.532 1.00 25.33 38 TRP F N 1
ATOM 12851 C CA . TRP E 2 38 ? -38.138 -19.984 -48.252 1.00 29.85 38 TRP F CA 1
ATOM 12852 C C . TRP E 2 38 ? -37.009 -19.109 -47.664 1.00 31.00 38 TRP F C 1
ATOM 12853 O O . TRP E 2 38 ? -35.851 -19.528 -47.590 1.00 25.86 38 TRP F O 1
ATOM 12864 N N . PRO E 2 39 ? -37.352 -17.884 -47.233 1.00 29.21 39 PRO F N 1
ATOM 12865 C CA . PRO E 2 39 ? -36.271 -16.997 -46.785 1.00 24.31 39 PRO F CA 1
ATOM 12866 C C . PRO E 2 39 ? -35.598 -17.482 -45.475 1.00 33.95 39 PRO F C 1
ATOM 12867 O O . PRO E 2 39 ? -34.461 -17.078 -45.202 1.00 40.21 39 PRO F O 1
ATOM 12871 N N . GLN E 2 40 ? -36.251 -18.350 -44.701 1.00 24.50 40 GLN F N 1
ATOM 12872 C CA . GLN E 2 40 ? -35.618 -18.884 -43.481 1.00 22.56 40 GLN F CA 1
ATOM 12873 C C . GLN E 2 40 ? -34.557 -19.960 -43.738 1.00 23.06 40 GLN F C 1
ATOM 12874 O O . GLN E 2 40 ? -33.867 -20.355 -42.812 1.00 26.42 40 GLN F O 1
ATOM 12880 N N . LEU E 2 41 ? -34.412 -20.442 -44.971 1.00 23.52 41 LEU F N 1
ATOM 12881 C CA . LEU E 2 41 ? -33.674 -21.693 -45.179 1.00 22.86 41 LEU F CA 1
ATOM 12882 C C . LEU E 2 41 ? -32.284 -21.566 -45.773 1.00 31.55 41 LEU F C 1
ATOM 12883 O O . LEU E 2 41 ? -31.521 -22.533 -45.751 1.00 31.92 41 LEU F O 1
ATOM 12888 N N . SER E 2 42 ? -31.952 -20.396 -46.311 1.00 27.79 42 SER F N 1
ATOM 12889 C CA . SER E 2 42 ? -30.657 -20.230 -46.973 1.00 26.64 42 SER F CA 1
ATOM 12890 C C . SER E 2 42 ? -29.702 -19.333 -46.171 1.00 31.35 42 SER F C 1
ATOM 12891 O O . SER E 2 42 ? -30.098 -18.327 -45.593 1.00 27.65 42 SER F O 1
ATOM 12894 N N . PHE E 2 43 ? -28.435 -19.726 -46.140 1.00 28.63 43 PHE F N 1
ATOM 12895 C CA . PHE E 2 43 ? -27.446 -19.068 -45.310 1.00 33.16 43 PHE F CA 1
ATOM 12896 C C . PHE E 2 43 ? -26.191 -18.788 -46.111 1.00 33.62 43 PHE F C 1
ATOM 12897 O O . PHE E 2 43 ? -25.889 -19.500 -47.076 1.00 32.28 43 PHE F O 1
ATOM 12905 N N . VAL E 2 44 ? -25.475 -17.745 -45.699 1.00 29.93 44 VAL F N 1
ATOM 12906 C CA . VAL E 2 44 ? -24.221 -17.353 -46.309 1.00 26.84 44 VAL F CA 1
ATOM 12907 C C . VAL E 2 44 ? -23.115 -17.324 -45.270 1.00 29.48 44 VAL F C 1
ATOM 12908 O O . VAL E 2 44 ? -23.365 -17.083 -44.086 1.00 39.32 44 VAL F O 1
ATOM 12912 N N . ALA E 2 45 ? -21.891 -17.581 -45.711 1.00 28.36 45 ALA F N 1
ATOM 12913 C CA . ALA E 2 45 ? -20.708 -17.303 -44.909 1.00 26.80 45 ALA F CA 1
ATOM 12914 C C . ALA E 2 45 ? -20.101 -16.011 -45.428 1.00 32.97 45 ALA F C 1
ATOM 12915 O O . ALA E 2 45 ? -19.892 -15.888 -46.634 1.00 43.98 45 ALA F O 1
ATOM 12917 N N . VAL E 2 46 ? -19.803 -15.059 -44.543 1.00 31.55 46 VAL F N 1
ATOM 12918 C CA . VAL E 2 46 ? -19.284 -13.764 -44.984 1.00 32.27 46 VAL F CA 1
ATOM 12919 C C . VAL E 2 46 ? -17.908 -13.424 -44.407 1.00 35.31 46 VAL F C 1
ATOM 12920 O O . VAL E 2 46 ? -17.621 -13.692 -43.251 1.00 39.11 46 VAL F O 1
ATOM 12924 N N . ASP E 2 47 ? -17.063 -12.828 -45.237 1.00 35.53 47 ASP F N 1
ATOM 12925 C CA . ASP E 2 47 ? -15.760 -12.353 -44.819 1.00 39.99 47 ASP F CA 1
ATOM 12926 C C . ASP E 2 47 ? -15.917 -10.919 -44.293 1.00 51.04 47 ASP F C 1
ATOM 12927 O O . ASP E 2 47 ? -15.486 -9.955 -44.938 1.00 53.58 47 ASP F O 1
ATOM 12932 N N . VAL E 2 48 ? -16.545 -10.792 -43.123 1.00 51.81 48 VAL F N 1
ATOM 12933 C CA . VAL E 2 48 ? -17.030 -9.499 -42.625 1.00 48.47 48 VAL F CA 1
ATOM 12934 C C . VAL E 2 48 ? -15.934 -8.491 -42.382 1.00 49.07 48 VAL F C 1
ATOM 12935 O O . VAL E 2 48 ? -16.148 -7.305 -42.596 1.00 53.86 48 VAL F O 1
ATOM 12939 N N . SER E 2 49 ? -14.767 -8.950 -41.939 1.00 46.36 49 SER F N 1
ATOM 12940 C CA . SER E 2 49 ? -13.672 -8.034 -41.632 1.00 49.72 49 SER F CA 1
ATOM 12941 C C . SER E 2 49 ? -12.817 -7.643 -42.852 1.00 45.64 49 SER F C 1
ATOM 12942 O O . SER E 2 49 ? -11.759 -7.044 -42.714 1.00 49.52 49 SER F O 1
ATOM 12945 N N . ARG E 2 50 ? -13.272 -7.982 -44.048 1.00 51.98 50 ARG F N 1
ATOM 12946 C CA . ARG E 2 50 ? -12.604 -7.518 -45.257 1.00 60.58 50 ARG F CA 1
ATOM 12947 C C . ARG E 2 50 ? -12.712 -5.994 -45.376 1.00 60.73 50 ARG F C 1
ATOM 12948 O O . ARG E 2 50 ? -13.812 -5.447 -45.350 1.00 63.79 50 ARG F O 1
ATOM 12956 N N . PRO E 2 51 ? -11.570 -5.307 -45.508 1.00 60.67 51 PRO F N 1
ATOM 12957 C CA . PRO E 2 51 ? -11.571 -3.845 -45.683 1.00 66.18 51 PRO F CA 1
ATOM 12958 C C . PRO E 2 51 ? -12.191 -3.427 -47.022 1.00 66.29 51 PRO F C 1
ATOM 12959 O O . PRO E 2 51 ? -11.823 -3.955 -48.073 1.00 68.20 51 PRO F O 1
ATOM 12963 N N . ALA E 2 52 ? -13.131 -2.491 -46.980 1.00 65.93 52 ALA F N 1
ATOM 12964 C CA . ALA E 2 52 ? -13.904 -2.150 -48.170 1.00 62.88 52 ALA F CA 1
ATOM 12965 C C . ALA E 2 52 ? -13.100 -1.285 -49.144 1.00 69.89 52 ALA F C 1
ATOM 12966 O O . ALA E 2 52 ? -12.467 -0.305 -48.748 1.00 70.92 52 ALA F O 1
ATOM 12968 N N . LYS E 2 53 ? -13.130 -1.660 -50.423 1.00 75.62 53 LYS F N 1
ATOM 12969 C CA . LYS E 2 53 ? -12.383 -0.951 -51.463 1.00 73.18 53 LYS F CA 1
ATOM 12970 C C . LYS E 2 53 ? -13.185 0.224 -52.035 1.00 63.99 53 LYS F C 1
ATOM 12971 O O . LYS E 2 53 ? -12.640 1.068 -52.732 1.00 71.18 53 LYS F O 1
ATOM 12977 N N . SER E 2 54 ? -14.482 0.267 -51.746 1.00 62.62 54 SER F N 1
ATOM 12978 C CA . SER E 2 54 ? -15.320 1.409 -52.123 1.00 61.19 54 SER F CA 1
ATOM 12979 C C . SER E 2 54 ? -16.453 1.623 -51.127 1.00 55.01 54 SER F C 1
ATOM 12980 O O . SER E 2 54 ? -16.764 0.745 -50.327 1.00 53.17 54 SER F O 1
ATOM 12983 N N . PRO E 2 55 ? -17.092 2.794 -51.194 1.00 52.17 55 PRO F N 1
ATOM 12984 C CA . PRO E 2 55 ? -18.242 3.085 -50.335 1.00 48.31 55 PRO F CA 1
ATOM 12985 C C . PRO E 2 55 ? -19.408 2.147 -50.611 1.00 49.98 55 PRO F C 1
ATOM 12986 O O . PRO E 2 55 ? -20.352 2.110 -49.823 1.00 55.40 55 PRO F O 1
ATOM 12990 N N . TYR E 2 56 ? -19.339 1.394 -51.708 1.00 48.40 56 TYR F N 1
ATOM 12991 C CA . TYR E 2 56 ? -20.462 0.557 -52.129 1.00 36.87 56 TYR F CA 1
ATOM 12992 C C . TYR E 2 56 ? -20.153 -0.935 -52.126 1.00 42.90 56 TYR F C 1
ATOM 12993 O O . TYR E 2 56 ? -20.941 -1.734 -52.646 1.00 38.89 56 TYR F O 1
ATOM 13002 N N . ASP E 2 57 ? -19.022 -1.321 -51.534 1.00 38.59 57 ASP F N 1
ATOM 13003 C CA . ASP E 2 57 ? -18.691 -2.744 -51.447 1.00 37.52 57 ASP F CA 1
ATOM 13004 C C . ASP E 2 57 ? -19.828 -3.546 -50.814 1.00 40.06 57 ASP F C 1
ATOM 13005 O O . ASP E 2 57 ? -20.447 -3.123 -49.845 1.00 44.37 57 ASP F O 1
ATOM 13010 N N . TYR E 2 58 ? -20.109 -4.714 -51.368 1.00 41.49 58 TYR F N 1
ATOM 13011 C CA . TYR E 2 58 ? -21.141 -5.569 -50.796 1.00 37.48 58 TYR F CA 1
ATOM 13012 C C . TYR E 2 58 ? -20.445 -6.597 -49.915 1.00 39.27 58 TYR F C 1
ATOM 13013 O O . TYR E 2 58 ? -19.229 -6.739 -49.999 1.00 39.39 58 TYR F O 1
ATOM 13022 N N . PRO E 2 59 ? -21.202 -7.289 -49.045 1.00 38.83 59 PRO F N 1
ATOM 13023 C CA . PRO E 2 59 ? -20.587 -8.336 -48.213 1.00 41.77 59 PRO F CA 1
ATOM 13024 C C . PRO E 2 59 ? -19.958 -9.439 -49.061 1.00 38.73 59 PRO F C 1
ATOM 13025 O O . PRO E 2 59 ? -20.564 -9.950 -49.996 1.00 33.66 59 PRO F O 1
ATOM 13029 N N . LYS E 2 60 ? -18.727 -9.774 -48.723 1.00 31.29 60 LYS F N 1
ATOM 13030 C CA . LYS E 2 60 ? -17.951 -10.738 -49.460 1.00 33.43 60 LYS F CA 1
ATOM 13031 C C . LYS E 2 60 ? -18.377 -12.169 -49.082 1.00 33.49 60 LYS F C 1
ATOM 13032 O O . LYS E 2 60 ? -17.987 -12.680 -48.030 1.00 33.58 60 LYS F O 1
ATOM 13038 N N . ILE E 2 61 ? -19.175 -12.803 -49.949 1.00 34.39 61 ILE F N 1
ATOM 13039 C CA . ILE E 2 61 ? -19.682 -14.156 -49.726 1.00 35.34 61 ILE F CA 1
ATOM 13040 C C . ILE E 2 61 ? -18.630 -15.201 -50.071 1.00 38.21 61 ILE F C 1
ATOM 13041 O O . ILE E 2 61 ? -18.262 -15.323 -51.239 1.00 38.72 61 ILE F O 1
ATOM 13046 N N . VAL E 2 62 ? -18.163 -15.955 -49.068 1.00 31.82 62 VAL F N 1
ATOM 13047 C CA . VAL E 2 62 ? -17.158 -16.988 -49.296 1.00 24.46 62 VAL F CA 1
ATOM 13048 C C . VAL E 2 62 ? -17.754 -18.385 -49.151 1.00 35.79 62 VAL F C 1
ATOM 13049 O O . VAL E 2 62 ? -17.043 -19.383 -49.243 1.00 29.11 62 VAL F O 1
ATOM 13053 N N . GLY E 2 63 ? -19.068 -18.459 -48.947 1.00 37.68 63 GLY F N 1
ATOM 13054 C CA . GLY E 2 63 ? -19.759 -19.737 -48.836 1.00 27.33 63 GLY F CA 1
ATOM 13055 C C . GLY E 2 63 ? -21.256 -19.513 -48.742 1.00 34.66 63 GLY F C 1
ATOM 13056 O O . GLY E 2 63 ? -21.700 -18.427 -48.364 1.00 37.43 63 GLY F O 1
ATOM 13057 N N . TYR E 2 64 ? -22.044 -20.527 -49.090 1.00 33.22 64 TYR F N 1
ATOM 13058 C CA . TYR E 2 64 ? -23.501 -20.392 -49.059 1.00 34.74 64 TYR F CA 1
ATOM 13059 C C . TYR E 2 64 ? -24.167 -21.764 -49.058 1.00 33.75 64 TYR F C 1
ATOM 13060 O O . TYR E 2 64 ? -23.603 -22.741 -49.538 1.00 29.09 64 TYR F O 1
ATOM 13069 N N . VAL E 2 65 ? -25.379 -21.829 -48.526 1.00 33.12 65 VAL F N 1
ATOM 13070 C CA . VAL E 2 65 ? -26.226 -22.985 -48.750 1.00 27.60 65 VAL F CA 1
ATOM 13071 C C . VAL E 2 65 ? -27.568 -22.466 -49.220 1.00 32.30 65 VAL F C 1
ATOM 13072 O O . VAL E 2 65 ? -28.215 -21.644 -48.564 1.00 28.67 65 VAL F O 1
ATOM 13076 N N . LEU E 2 66 ? -27.967 -22.957 -50.383 1.00 36.84 66 LEU F N 1
ATOM 13077 C CA . LEU E 2 66 ? -29.197 -22.555 -51.037 1.00 33.47 66 LEU F CA 1
ATOM 13078 C C . LEU E 2 66 ? -30.180 -23.720 -50.949 1.00 34.43 66 LEU F C 1
ATOM 13079 O O . LEU E 2 66 ? -30.020 -24.746 -51.621 1.00 34.90 66 LEU F O 1
ATOM 13084 N N . ALA E 2 67 ? -31.190 -23.566 -50.102 1.00 27.45 67 ALA F N 1
ATOM 13085 C CA . ALA E 2 67 ? -32.040 -24.689 -49.722 1.00 23.09 67 ALA F CA 1
ATOM 13086 C C . ALA E 2 67 ? -33.499 -24.415 -50.045 1.00 24.84 67 ALA F C 1
ATOM 13087 O O . ALA E 2 67 ? -33.891 -23.266 -50.227 1.00 23.25 67 ALA F O 1
ATOM 13089 N N . LYS E 2 68 ? -34.304 -25.472 -50.098 1.00 27.60 68 LYS F N 1
ATOM 13090 C CA . LYS E 2 68 ? -35.726 -25.313 -50.354 1.00 28.84 68 LYS F CA 1
ATOM 13091 C C . LYS E 2 68 ? -36.581 -26.394 -49.682 1.00 34.53 68 LYS F C 1
ATOM 13092 O O . LYS E 2 68 ? -36.065 -27.384 -49.155 1.00 35.27 68 LYS F O 1
ATOM 13098 N N . MET E 2 69 ? -37.891 -26.175 -49.668 1.00 32.15 69 MET F N 1
ATOM 13099 C CA . MET E 2 69 ? -38.811 -27.229 -49.288 1.00 39.32 69 MET F CA 1
ATOM 13100 C C . MET E 2 69 ? -39.376 -27.786 -50.572 1.00 42.64 69 MET F C 1
ATOM 13101 O O . MET E 2 69 ? -39.781 -27.023 -51.452 1.00 48.24 69 MET F O 1
ATOM 13106 N N . GLU E 2 70 ? -39.380 -29.107 -50.693 1.00 71.72 70 GLU F N 1
ATOM 13107 C CA . GLU E 2 70 ? -40.011 -29.740 -51.824 1.00 73.37 70 GLU F CA 1
ATOM 13108 C C . GLU E 2 70 ? -41.502 -29.527 -51.661 1.00 94.33 70 GLU F C 1
ATOM 13109 O O . GLU E 2 70 ? -42.127 -30.125 -50.794 1.00 79.06 70 GLU F O 1
ATOM 13115 N N . GLU E 2 71 ? -42.055 -28.641 -52.485 1.00 113.76 71 GLU F N 1
ATOM 13116 C CA . GLU E 2 71 ? -43.473 -28.303 -52.432 1.00 126.48 71 GLU F CA 1
ATOM 13117 C C . GLU E 2 71 ? -44.329 -29.491 -52.845 1.00 143.24 71 GLU F C 1
ATOM 13118 O O . GLU E 2 71 ? -45.537 -29.516 -52.612 1.00 144.72 71 GLU F O 1
ATOM 13124 N N . GLU E 2 72 ? -43.687 -30.473 -53.465 1.00 155.31 72 GLU F N 1
ATOM 13125 C CA . GLU E 2 72 ? -44.337 -31.738 -53.773 1.00 165.56 72 GLU F CA 1
ATOM 13126 C C . GLU E 2 72 ? -43.693 -32.865 -52.978 1.00 158.00 72 GLU F C 1
ATOM 13127 O O . GLU E 2 72 ? -42.755 -33.508 -53.451 1.00 161.14 72 GLU F O 1
ATOM 13133 N N . PRO E 2 73 ? -44.186 -33.097 -51.756 1.00 136.44 73 PRO F N 1
ATOM 13134 C CA . PRO E 2 73 ? -43.705 -34.208 -50.930 1.00 122.16 73 PRO F CA 1
ATOM 13135 C C . PRO E 2 73 ? -44.303 -35.564 -51.343 1.00 131.64 73 PRO F C 1
ATOM 13136 O O . PRO E 2 73 ? -45.515 -35.677 -51.557 1.00 130.66 73 PRO F O 1
ATOM 13140 N N . ALA E 2 74 ? -43.450 -36.579 -51.464 1.00 133.10 74 ALA F N 1
ATOM 13141 C CA . ALA E 2 74 ? -43.907 -37.938 -51.742 1.00 139.29 74 ALA F CA 1
ATOM 13142 C C . ALA E 2 74 ? -44.678 -38.483 -50.543 1.00 138.86 74 ALA F C 1
ATOM 13143 O O . ALA E 2 74 ? -44.164 -38.494 -49.423 1.00 137.27 74 ALA F O 1
ATOM 13145 N N . ASP E 2 75 ? -45.910 -38.926 -50.782 1.00 142.53 75 ASP F N 1
ATOM 13146 C CA . ASP E 2 75 ? -46.803 -39.396 -49.721 1.00 137.47 75 ASP F CA 1
ATOM 13147 C C . ASP E 2 75 ? -47.299 -38.253 -48.837 1.00 130.16 75 ASP F C 1
ATOM 13148 O O . ASP E 2 75 ? -47.903 -38.482 -47.791 1.00 127.87 75 ASP F O 1
ATOM 13153 N N . GLY E 2 76 ? -47.043 -37.021 -49.260 1.00 128.57 76 GLY F N 1
ATOM 13154 C CA . GLY E 2 76 ? -47.491 -35.858 -48.516 1.00 122.79 76 GLY F CA 1
ATOM 13155 C C . GLY E 2 76 ? -46.687 -35.547 -47.264 1.00 105.86 76 GLY F C 1
ATOM 13156 O O . GLY E 2 76 ? -47.169 -34.842 -46.375 1.00 103.01 76 GLY F O 1
ATOM 13157 N N . VAL E 2 77 ? -45.465 -36.068 -47.187 1.00 96.49 77 VAL F N 1
ATOM 13158 C CA . VAL E 2 77 ? -44.588 -35.795 -46.049 1.00 78.12 77 VAL F CA 1
ATOM 13159 C C . VAL E 2 77 ? -43.563 -34.723 -46.380 1.00 67.61 77 VAL F C 1
ATOM 13160 O O . VAL E 2 77 ? -42.713 -34.926 -47.248 1.00 67.41 77 VAL F O 1
ATOM 13164 N N . PRO E 2 78 ? -43.625 -33.581 -45.672 1.00 64.22 78 PRO F N 1
ATOM 13165 C CA . PRO E 2 78 ? -42.756 -32.443 -46.002 1.00 60.07 78 PRO F CA 1
ATOM 13166 C C . PRO E 2 78 ? -41.285 -32.782 -45.812 1.00 55.21 78 PRO F C 1
ATOM 13167 O O . PRO E 2 78 ? -40.908 -33.406 -44.822 1.00 51.03 78 PRO F O 1
ATOM 13171 N N . HIS E 2 79 ? -40.467 -32.404 -46.785 1.00 40.80 79 HIS F N 1
ATOM 13172 C CA . HIS E 2 79 ? -39.035 -32.618 -46.692 1.00 38.99 79 HIS F CA 1
ATOM 13173 C C . HIS E 2 79 ? -38.303 -31.505 -47.425 1.00 39.34 79 HIS F C 1
ATOM 13174 O O . HIS E 2 79 ? -38.817 -30.926 -48.376 1.00 32.54 79 HIS F O 1
ATOM 13181 N N . GLY E 2 80 ? -37.103 -31.196 -46.954 1.00 38.96 80 GLY F N 1
ATOM 13182 C CA . GLY E 2 80 ? -36.306 -30.154 -47.551 1.00 32.67 80 GLY F CA 1
ATOM 13183 C C . GLY E 2 80 ? -35.355 -30.726 -48.561 1.00 33.89 80 GLY F C 1
ATOM 13184 O O . GLY E 2 80 ? -35.184 -31.941 -48.656 1.00 46.87 80 GLY F O 1
ATOM 13185 N N . HIS E 2 81 ? -34.722 -29.838 -49.313 1.00 31.60 81 HIS F N 1
ATOM 13186 C CA . HIS E 2 81 ? -33.771 -30.238 -50.328 1.00 30.06 81 HIS F CA 1
ATOM 13187 C C . HIS E 2 81 ? -32.709 -29.152 -50.467 1.00 30.83 81 HIS F C 1
ATOM 13188 O O . HIS E 2 81 ? -33.021 -27.963 -50.508 1.00 37.57 81 HIS F O 1
ATOM 13195 N N . ILE E 2 82 ? -31.451 -29.566 -50.497 1.00 28.56 82 ILE F N 1
ATOM 13196 C CA . ILE E 2 82 ? -30.356 -28.650 -50.779 1.00 28.05 82 ILE F CA 1
ATOM 13197 C C . ILE E 2 82 ? -30.197 -28.437 -52.278 1.00 28.45 82 ILE F C 1
ATOM 13198 O O . ILE E 2 82 ? -29.842 -29.365 -53.002 1.00 29.37 82 ILE F O 1
ATOM 13203 N N . THR E 2 83 ? -30.449 -27.219 -52.747 1.00 27.06 83 THR F N 1
ATOM 13204 C CA . THR E 2 83 ? -30.267 -26.921 -54.160 1.00 25.86 83 THR F CA 1
ATOM 13205 C C . THR E 2 83 ? -28.765 -26.814 -54.460 1.00 29.76 83 THR F C 1
ATOM 13206 O O . THR E 2 83 ? -28.249 -27.392 -55.419 1.00 31.62 83 THR F O 1
ATOM 13210 N N . SER E 2 84 ? -28.054 -26.093 -53.616 1.00 34.20 84 SER F N 1
ATOM 13211 C CA . SER E 2 84 ? -26.640 -25.869 -53.850 1.00 35.25 84 SER F CA 1
ATOM 13212 C C . SER E 2 84 ? -25.910 -25.535 -52.539 1.00 35.92 84 SER F C 1
ATOM 13213 O O . SER E 2 84 ? -26.427 -24.806 -51.688 1.00 36.26 84 SER F O 1
ATOM 13216 N N . LEU E 2 85 ? -24.710 -26.086 -52.395 1.00 31.76 85 LEU F N 1
ATOM 13217 C CA . LEU E 2 85 ? -23.838 -25.837 -51.256 1.00 28.44 85 LEU F CA 1
ATOM 13218 C C . LEU E 2 85 ? -22.403 -25.711 -51.764 1.00 31.83 85 LEU F C 1
ATOM 13219 O O . LEU E 2 85 ? -21.929 -26.541 -52.542 1.00 27.06 85 LEU F O 1
ATOM 13224 N N . SER E 2 86 ? -21.719 -24.656 -51.326 1.00 37.38 86 SER F N 1
ATOM 13225 C CA . SER E 2 86 ? -20.398 -24.341 -51.853 1.00 34.85 86 SER F CA 1
ATOM 13226 C C . SER E 2 86 ? -19.589 -23.406 -50.951 1.00 34.99 86 SER F C 1
ATOM 13227 O O . SER E 2 86 ? -20.128 -22.478 -50.349 1.00 34.15 86 SER F O 1
ATOM 13230 N N . VAL E 2 87 ? -18.293 -23.686 -50.844 1.00 35.78 87 VAL F N 1
ATOM 13231 C CA . VAL E 2 87 ? -17.353 -22.806 -50.167 1.00 28.74 87 VAL F CA 1
ATOM 13232 C C . VAL E 2 87 ? -16.151 -22.497 -51.062 1.00 35.93 87 VAL F C 1
ATOM 13233 O O . VAL E 2 87 ? -15.516 -23.393 -51.630 1.00 41.93 87 VAL F O 1
ATOM 13237 N N . MET E 2 88 ? -15.861 -21.211 -51.177 1.00 27.30 88 MET F N 1
ATOM 13238 C CA . MET E 2 88 ? -14.711 -20.700 -51.903 1.00 31.86 88 MET F CA 1
ATOM 13239 C C . MET E 2 88 ? -13.472 -21.518 -51.514 1.00 31.67 88 MET F C 1
ATOM 13240 O O . MET E 2 88 ? -13.287 -21.828 -50.340 1.00 41.39 88 MET F O 1
ATOM 13245 N N . ARG E 2 89 ? -12.639 -21.892 -52.480 1.00 36.79 89 ARG F N 1
ATOM 13246 C CA . ARG E 2 89 ? -11.536 -22.828 -52.210 1.00 38.30 89 ARG F CA 1
ATOM 13247 C C . ARG E 2 89 ? -10.584 -22.299 -51.164 1.00 39.32 89 ARG F C 1
ATOM 13248 O O . ARG E 2 89 ? -9.979 -23.058 -50.408 1.00 44.94 89 ARG F O 1
ATOM 13256 N N . THR E 2 90 ? -10.448 -20.981 -51.144 1.00 39.82 90 THR F N 1
ATOM 13257 C CA . THR E 2 90 ? -9.562 -20.301 -50.217 1.00 38.21 90 THR F CA 1
ATOM 13258 C C . THR E 2 90 ? -10.012 -20.417 -48.768 1.00 39.39 90 THR F C 1
ATOM 13259 O O . THR E 2 90 ? -9.232 -20.126 -47.848 1.00 42.11 90 THR F O 1
ATOM 13263 N N . HIS E 2 91 ? -11.263 -20.832 -48.570 1.00 35.32 91 HIS F N 1
ATOM 13264 C CA . HIS E 2 91 ? -11.862 -20.870 -47.231 1.00 41.01 91 HIS F CA 1
ATOM 13265 C C . HIS E 2 91 ? -12.389 -22.247 -46.819 1.00 42.14 91 HIS F C 1
ATOM 13266 O O . HIS E 2 91 ? -13.210 -22.344 -45.903 1.00 37.97 91 HIS F O 1
ATOM 13273 N N . ARG E 2 92 ? -11.943 -23.298 -47.507 1.00 37.21 92 ARG F N 1
ATOM 13274 C CA . ARG E 2 92 ? -12.350 -24.655 -47.161 1.00 33.52 92 ARG F CA 1
ATOM 13275 C C . ARG E 2 92 ? -11.607 -25.151 -45.922 1.00 35.68 92 ARG F C 1
ATOM 13276 O O . ARG E 2 92 ? -10.622 -24.556 -45.504 1.00 47.03 92 ARG F O 1
ATOM 13284 N N . ARG E 2 93 ? -12.098 -26.245 -45.346 1.00 40.75 93 ARG F N 1
ATOM 13285 C CA . ARG E 2 93 ? -11.554 -26.855 -44.126 1.00 39.31 93 ARG F CA 1
ATOM 13286 C C . ARG E 2 93 ? -11.518 -25.875 -42.946 1.00 39.60 93 ARG F C 1
ATOM 13287 O O . ARG E 2 93 ? -10.593 -25.909 -42.139 1.00 36.91 93 ARG F O 1
ATOM 13295 N N . LEU E 2 94 ? -12.514 -24.997 -42.861 1.00 38.45 94 LEU F N 1
ATOM 13296 C CA . LEU E 2 94 ? -12.692 -24.141 -41.688 1.00 33.85 94 LEU F CA 1
ATOM 13297 C C . LEU E 2 94 ? -13.982 -24.519 -40.916 1.00 35.72 94 LEU F C 1
ATOM 13298 O O . LEU E 2 94 ? -14.374 -23.864 -39.952 1.00 34.97 94 LEU F O 1
ATOM 13303 N N . GLY E 2 95 ? -14.642 -25.580 -41.364 1.00 31.83 95 GLY F N 1
ATOM 13304 C CA . GLY E 2 95 ? -15.855 -26.049 -40.744 1.00 30.94 95 GLY F CA 1
ATOM 13305 C C . GLY E 2 95 ? -17.069 -25.281 -41.211 1.00 41.04 95 GLY F C 1
ATOM 13306 O O . GLY E 2 95 ? -18.117 -25.327 -40.574 1.00 46.22 95 GLY F O 1
ATOM 13307 N N . ILE E 2 96 ? -16.951 -24.596 -42.340 1.00 33.25 96 ILE F N 1
ATOM 13308 C CA . ILE E 2 96 ? -18.008 -23.688 -42.770 1.00 31.85 96 ILE F CA 1
ATOM 13309 C C . ILE E 2 96 ? -19.220 -24.377 -43.384 1.00 30.38 96 ILE F C 1
ATOM 13310 O O . ILE E 2 96 ? -20.349 -24.058 -43.022 1.00 37.04 96 ILE F O 1
ATOM 13315 N N . ALA E 2 97 ? -19.002 -25.298 -44.314 1.00 30.27 97 ALA F N 1
ATOM 13316 C CA . ALA E 2 97 ? -20.112 -26.003 -44.935 1.00 30.57 97 ALA F CA 1
ATOM 13317 C C . ALA E 2 97 ? -20.935 -26.711 -43.852 1.00 35.92 97 ALA F C 1
ATOM 13318 O O . ALA E 2 97 ? -22.171 -26.736 -43.908 1.00 29.92 97 ALA F O 1
ATOM 13320 N N . GLU E 2 98 ? -20.251 -27.266 -42.853 1.00 33.73 98 GLU F N 1
ATOM 13321 C CA . GLU E 2 98 ? -20.955 -27.936 -41.762 1.00 38.21 98 GLU F CA 1
ATOM 13322 C C . GLU E 2 98 ? -21.887 -27.001 -40.981 1.00 44.13 98 GLU F C 1
ATOM 13323 O O . GLU E 2 98 ? -23.015 -27.383 -40.655 1.00 47.91 98 GLU F O 1
ATOM 13329 N N . LYS E 2 99 ? -21.435 -25.784 -40.676 1.00 35.15 99 LYS F N 1
ATOM 13330 C CA . LYS E 2 99 ? -22.304 -24.850 -39.961 1.00 33.72 99 LYS F CA 1
ATOM 13331 C C . LYS E 2 99 ? -23.501 -24.377 -40.822 1.00 33.29 99 LYS F C 1
ATOM 13332 O O . LYS E 2 99 ? -24.632 -24.263 -40.324 1.00 31.60 99 LYS F O 1
ATOM 13338 N N . LEU E 2 100 ? -23.249 -24.098 -42.100 1.00 29.98 100 LEU F N 1
ATOM 13339 C CA . LEU E 2 100 ? -24.296 -23.706 -43.052 1.00 25.27 100 LEU F CA 1
ATOM 13340 C C . LEU E 2 100 ? -25.431 -24.721 -43.111 1.00 29.05 100 LEU F C 1
ATOM 13341 O O . LEU E 2 100 ? -26.607 -24.364 -42.992 1.00 25.78 100 LEU F O 1
ATOM 13346 N N . MET E 2 101 ? -25.057 -25.988 -43.298 1.00 24.52 101 MET F N 1
ATOM 13347 C CA . MET E 2 101 ? -26.003 -27.104 -43.322 1.00 32.85 101 MET F CA 1
ATOM 13348 C C . MET E 2 101 ? -26.870 -27.225 -42.050 1.00 41.20 101 MET F C 1
ATOM 13349 O O . MET E 2 101 ? -28.091 -27.413 -42.148 1.00 45.88 101 MET F O 1
ATOM 13354 N N . ARG E 2 102 ? -26.250 -27.116 -40.872 1.00 32.05 102 ARG F N 1
ATOM 13355 C CA . ARG E 2 102 ? -26.973 -27.288 -39.603 1.00 33.59 102 ARG F CA 1
ATOM 13356 C C . ARG E 2 102 ? -27.972 -26.157 -39.355 1.00 33.69 102 ARG F C 1
ATOM 13357 O O . ARG E 2 102 ? -29.054 -26.400 -38.832 1.00 37.49 102 ARG F O 1
ATOM 13365 N N . GLN E 2 103 ? -27.615 -24.932 -39.735 1.00 29.59 103 GLN F N 1
ATOM 13366 C CA . GLN E 2 103 ? -28.551 -23.814 -39.694 1.00 31.10 103 GLN F CA 1
ATOM 13367 C C . GLN E 2 103 ? -29.757 -24.099 -40.580 1.00 34.12 103 GLN F C 1
ATOM 13368 O O . GLN E 2 103 ? -30.905 -23.991 -40.139 1.00 32.13 103 GLN F O 1
ATOM 13374 N N . SER E 2 104 ? -29.494 -24.475 -41.828 1.00 30.74 104 SER F N 1
ATOM 13375 C CA . SER E 2 104 ? -30.570 -24.791 -42.754 1.00 29.24 104 SER F CA 1
ATOM 13376 C C . SER E 2 104 ? -31.447 -25.940 -42.241 1.00 28.84 104 SER F C 1
ATOM 13377 O O . SER E 2 104 ? -32.667 -25.858 -42.267 1.00 35.56 104 SER F O 1
ATOM 13380 N N . GLN E 2 105 ? -30.829 -27.004 -41.753 1.00 30.96 105 GLN F N 1
ATOM 13381 C CA . GLN E 2 105 ? -31.594 -28.122 -41.215 1.00 28.96 105 GLN F CA 1
ATOM 13382 C C . GLN E 2 105 ? -32.491 -27.692 -40.065 1.00 32.39 105 GLN F C 1
ATOM 13383 O O . GLN E 2 105 ? -33.649 -28.105 -39.982 1.00 36.87 105 GLN F O 1
ATOM 13389 N N . LEU E 2 106 ? -31.972 -26.839 -39.188 1.00 33.80 106 LEU F N 1
ATOM 13390 C CA . LEU E 2 106 ? -32.759 -26.387 -38.045 1.00 32.46 106 LEU F CA 1
ATOM 13391 C C . LEU E 2 106 ? -34.018 -25.609 -38.469 1.00 32.56 106 LEU F C 1
ATOM 13392 O O . LEU E 2 106 ? -35.122 -25.935 -38.034 1.00 33.45 106 LEU F O 1
ATOM 13397 N N . ALA E 2 107 ? -33.860 -24.597 -39.319 1.00 25.04 107 ALA F N 1
ATOM 13398 C CA . ALA E 2 107 ? -35.008 -23.819 -39.784 1.00 23.91 107 ALA F CA 1
ATOM 13399 C C . ALA E 2 107 ? -36.001 -24.691 -40.578 1.00 36.48 107 ALA F C 1
ATOM 13400 O O . ALA E 2 107 ? -37.217 -24.436 -40.552 1.00 28.73 107 ALA F O 1
ATOM 13402 N N . MET E 2 108 ? -35.498 -25.730 -41.259 1.00 23.25 108 MET F N 1
ATOM 13403 C CA . MET E 2 108 ? 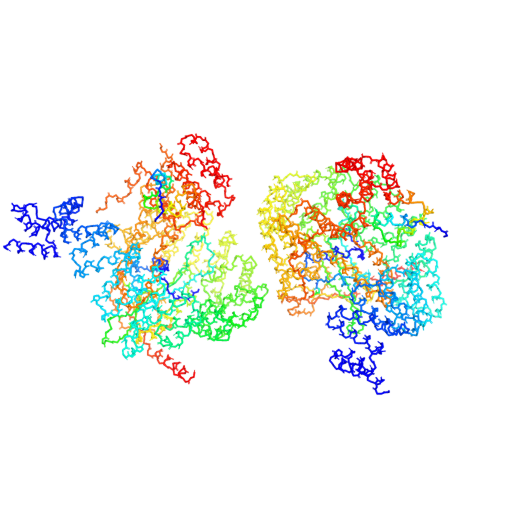-36.394 -26.651 -41.969 1.00 27.28 108 MET F CA 1
ATOM 13404 C C . MET E 2 108 ? -37.324 -27.382 -41.001 1.00 33.04 108 MET F C 1
ATOM 13405 O O . MET E 2 108 ? -38.512 -27.561 -41.282 1.00 42.68 108 MET F O 1
ATOM 13410 N N . VAL E 2 109 ? -36.785 -27.835 -39.874 1.00 31.44 109 VAL F N 1
ATOM 13411 C CA . VAL E 2 109 ? -37.629 -28.520 -38.905 1.00 35.82 109 VAL F CA 1
ATOM 13412 C C . VAL E 2 109 ? -38.597 -27.536 -38.273 1.00 32.13 109 VAL F C 1
ATOM 13413 O O . VAL E 2 109 ? -39.794 -27.775 -38.229 1.00 36.95 109 VAL F O 1
ATOM 13417 N N . GLU E 2 110 ? -38.073 -26.414 -37.803 1.00 35.06 110 GLU F N 1
ATOM 13418 C CA . GLU E 2 110 ? -38.873 -25.442 -37.065 1.00 33.76 110 GLU F CA 1
ATOM 13419 C C . GLU E 2 110 ? -39.995 -24.811 -37.885 1.00 33.90 110 GLU F C 1
ATOM 13420 O O . GLU E 2 110 ? -41.165 -24.859 -37.503 1.00 36.71 110 GLU F O 1
ATOM 13426 N N . THR E 2 111 ? -39.632 -24.228 -39.020 1.00 30.97 111 THR F N 1
ATOM 13427 C CA . THR E 2 111 ? -40.574 -23.470 -39.818 1.00 30.99 111 THR F CA 1
ATOM 13428 C C . THR E 2 111 ? -41.475 -24.328 -40.697 1.00 33.31 111 THR F C 1
ATOM 13429 O O . THR E 2 111 ? -42.606 -23.949 -40.956 1.00 46.03 111 THR F O 1
ATOM 13433 N N . TYR E 2 112 ? -40.986 -25.476 -41.153 1.00 36.62 112 TYR F N 1
ATOM 13434 C CA . TYR E 2 112 ? -41.685 -26.252 -42.184 1.00 33.44 112 TYR F CA 1
ATOM 13435 C C . TYR E 2 112 ? -41.947 -27.687 -41.788 1.00 37.04 112 TYR F C 1
ATOM 13436 O O . TYR E 2 112 ? -42.477 -28.462 -42.581 1.00 40.33 112 TYR F O 1
ATOM 13445 N N . ASN E 2 113 ? -41.577 -28.037 -40.560 1.00 42.47 113 ASN F N 1
ATOM 13446 C CA . ASN E 2 113 ? -41.783 -29.385 -40.036 1.00 32.68 113 ASN F CA 1
ATOM 13447 C C . ASN E 2 113 ? -41.259 -30.489 -40.963 1.00 34.24 113 ASN F C 1
ATOM 13448 O O . ASN E 2 113 ? -41.899 -31.534 -41.136 1.00 36.53 113 ASN F O 1
ATOM 13453 N N . ALA E 2 114 ? -40.084 -30.251 -41.552 1.00 34.24 114 ALA F N 1
ATOM 13454 C CA . ALA E 2 114 ? -39.447 -31.232 -42.430 1.00 35.78 114 ALA F CA 1
ATOM 13455 C C . ALA E 2 114 ? -39.139 -32.527 -41.671 1.00 42.31 114 ALA F C 1
ATOM 13456 O O . ALA E 2 114 ? -38.575 -32.503 -40.570 1.00 41.75 114 ALA F O 1
ATOM 13458 N N . HIS E 2 115 ? -39.513 -33.650 -42.269 1.00 40.63 115 HIS F N 1
ATOM 13459 C CA . HIS E 2 115 ? -39.225 -34.962 -41.703 1.00 43.21 115 HIS F CA 1
ATOM 13460 C C . HIS E 2 115 ? -37.841 -35.452 -42.127 1.00 45.32 115 HIS F C 1
ATOM 13461 O O . HIS E 2 115 ? -37.249 -36.307 -41.466 1.00 48.05 115 HIS F O 1
ATOM 13468 N N . TYR E 2 116 ? -37.336 -34.904 -43.231 1.00 40.29 116 TYR F N 1
ATOM 13469 C CA . TYR E 2 116 ? -35.990 -35.211 -43.699 1.00 36.02 116 TYR F CA 1
ATOM 13470 C C . TYR E 2 116 ? -35.492 -34.174 -44.703 1.00 36.24 116 TYR F C 1
ATOM 13471 O O . TYR E 2 116 ? -36.236 -33.298 -45.128 1.00 42.29 116 TYR F O 1
ATOM 13480 N N . VAL E 2 117 ? -34.218 -34.252 -45.057 1.00 39.12 117 VAL F N 1
ATOM 13481 C CA . VAL E 2 117 ? -33.668 -33.376 -46.090 1.00 35.99 117 VAL F CA 1
ATOM 13482 C C . VAL E 2 117 ? -32.826 -34.210 -47.053 1.00 37.44 117 VAL F C 1
ATOM 13483 O O . VAL E 2 117 ? -32.091 -35.104 -46.640 1.00 37.22 117 VAL F O 1
ATOM 13487 N N . SER E 2 118 ? -32.955 -33.932 -48.345 1.00 42.20 118 SER F N 1
ATOM 13488 C CA . SER E 2 118 ? -32.266 -34.726 -49.356 1.00 36.97 118 SER F CA 1
ATOM 13489 C C . SER E 2 118 ? -31.388 -33.861 -50.243 1.00 38.74 118 SER F C 1
ATOM 13490 O O . SER E 2 118 ? -31.514 -32.632 -50.246 1.00 37.61 118 SER F O 1
ATOM 13493 N N . LEU E 2 119 ? -30.492 -34.508 -50.987 1.00 29.28 119 LEU F N 1
ATOM 13494 C CA . LEU E 2 119 ? -29.613 -33.798 -51.909 1.00 28.93 119 LEU F CA 1
ATOM 13495 C C . LEU E 2 119 ? -29.023 -34.747 -52.942 1.00 36.89 119 LEU F C 1
ATOM 13496 O O . LEU E 2 119 ? -29.077 -35.965 -52.771 1.00 40.34 119 LEU F O 1
ATOM 13501 N N . HIS E 2 120 ? -28.468 -34.184 -54.014 1.00 34.78 120 HIS F N 1
ATOM 13502 C CA . HIS E 2 120 ? -27.672 -34.942 -54.977 1.00 28.49 120 HIS F CA 1
ATOM 13503 C C . HIS E 2 120 ? -26.180 -34.567 -54.922 1.00 39.44 120 HIS F C 1
ATOM 13504 O O . HIS E 2 120 ? -25.835 -33.406 -54.724 1.00 40.10 120 HIS F O 1
ATOM 13511 N N . VAL E 2 121 ? -25.298 -35.541 -55.134 1.00 47.02 121 VAL F N 1
ATOM 13512 C CA . VAL E 2 121 ? -23.853 -35.284 -55.142 1.00 43.57 121 VAL F CA 1
ATOM 13513 C C . VAL E 2 121 ? -23.132 -36.192 -56.147 1.00 39.41 121 VAL F C 1
ATOM 13514 O O . VAL E 2 121 ? -23.438 -37.373 -56.228 1.00 33.72 121 VAL F O 1
ATOM 13518 N N . ARG E 2 122 ? -22.186 -35.638 -56.905 1.00 39.43 122 ARG F N 1
ATOM 13519 C CA . ARG E 2 122 ? -21.354 -36.428 -57.811 1.00 32.42 122 ARG F CA 1
ATOM 13520 C C . ARG E 2 122 ? -20.748 -37.604 -57.054 1.00 43.11 122 ARG F C 1
ATOM 13521 O O . ARG E 2 122 ? -20.380 -37.468 -55.883 1.00 48.21 122 ARG F O 1
ATOM 13529 N N . VAL E 2 123 ? -20.637 -38.755 -57.706 1.00 39.11 123 VAL F N 1
ATOM 13530 C CA . VAL E 2 123 ? -20.201 -39.938 -56.999 1.00 34.89 123 VAL F CA 1
ATOM 13531 C C . VAL E 2 123 ? -18.718 -39.839 -56.710 1.00 40.18 123 VAL F C 1
ATOM 13532 O O . VAL E 2 123 ? -18.213 -40.548 -55.844 1.00 48.78 123 VAL F O 1
ATOM 13536 N N . SER E 2 124 ? -18.021 -38.957 -57.423 1.00 36.68 124 SER F N 1
ATOM 13537 C CA . SER E 2 124 ? -16.581 -38.801 -57.216 1.00 39.68 124 SER F CA 1
ATOM 13538 C C . SER E 2 124 ? -16.272 -37.632 -56.265 1.00 42.21 124 SER F C 1
ATOM 13539 O O . SER E 2 124 ? -15.118 -37.360 -55.948 1.00 46.78 124 SER F O 1
ATOM 13542 N N . ASN E 2 125 ? -17.305 -36.940 -55.806 1.00 39.80 125 ASN F N 1
ATOM 13543 C CA . ASN E 2 125 ? -17.087 -35.796 -54.925 1.00 41.29 125 ASN F CA 1
ATOM 13544 C C . ASN E 2 125 ? -16.780 -36.245 -53.494 1.00 41.71 125 ASN F C 1
ATOM 13545 O O . ASN E 2 125 ? -17.631 -36.205 -52.600 1.00 40.35 125 ASN F O 1
ATOM 13550 N N . LYS E 2 126 ? -15.536 -36.648 -53.292 1.00 34.62 126 LYS F N 1
ATOM 13551 C CA . LYS E 2 126 ? -15.116 -37.233 -52.034 1.00 39.84 126 LYS F CA 1
ATOM 13552 C C . LYS E 2 126 ? -15.253 -36.279 -50.835 1.00 46.98 126 LYS F C 1
ATOM 13553 O O . LYS E 2 126 ? -15.707 -36.684 -49.763 1.00 50.55 126 LYS F O 1
ATOM 13559 N N . ALA E 2 127 ? -14.861 -35.020 -51.015 1.00 38.83 127 ALA F N 1
ATOM 13560 C CA . ALA E 2 127 ? -14.971 -34.048 -49.935 1.00 44.86 127 ALA F CA 1
ATOM 13561 C C . ALA E 2 127 ? -16.423 -33.874 -49.455 1.00 40.50 127 ALA F C 1
ATOM 13562 O O . ALA E 2 127 ? -16.691 -33.868 -48.252 1.00 41.94 127 ALA F O 1
ATOM 13564 N N . ALA E 2 128 ? -17.356 -33.745 -50.396 1.00 32.18 128 ALA F N 1
ATOM 13565 C CA . ALA E 2 128 ? -18.749 -33.505 -50.044 1.00 37.99 128 ALA F CA 1
ATOM 13566 C C . ALA E 2 128 ? -19.408 -34.735 -49.429 1.00 43.67 128 ALA F C 1
ATOM 13567 O O . ALA E 2 128 ? -20.168 -34.618 -48.466 1.00 43.72 128 ALA F O 1
ATOM 13569 N N . ILE E 2 129 ? -19.120 -35.911 -49.991 1.00 39.49 129 ILE F N 1
ATOM 13570 C CA . ILE E 2 129 ? -19.653 -37.152 -49.462 1.00 33.98 129 ILE F CA 1
ATOM 13571 C C . ILE E 2 129 ? -19.190 -37.336 -48.015 1.00 37.50 129 ILE F C 1
ATOM 13572 O O . ILE E 2 129 ? -19.948 -37.812 -47.172 1.00 44.42 129 ILE F O 1
ATOM 13577 N N . HIS E 2 130 ? -17.961 -36.934 -47.710 1.00 39.11 130 HIS F N 1
ATOM 13578 C CA . HIS E 2 130 ? -17.481 -37.068 -46.337 1.00 45.53 130 HIS F CA 1
ATOM 13579 C C . HIS E 2 130 ? -18.266 -36.147 -45.415 1.00 49.34 130 HIS F C 1
ATOM 13580 O O . HIS E 2 130 ? -18.688 -36.558 -44.323 1.00 53.15 130 HIS F O 1
ATOM 13587 N N . LEU E 2 131 ? -18.458 -34.908 -45.864 1.00 34.68 131 LEU F N 1
ATOM 13588 C CA . LEU E 2 131 ? -19.273 -33.942 -45.148 1.00 31.11 131 LEU F CA 1
ATOM 13589 C C . LEU E 2 131 ? -20.651 -34.534 -44.830 1.00 39.07 131 LEU F C 1
ATOM 13590 O O . LEU E 2 131 ? -21.041 -34.618 -43.661 1.00 50.98 131 LEU F O 1
ATOM 13595 N N . TYR E 2 132 ? -21.358 -34.986 -45.862 1.00 33.01 132 TYR F N 1
ATOM 13596 C CA . TYR E 2 132 ? -22.721 -35.504 -45.715 1.00 36.11 132 TYR F CA 1
ATOM 13597 C C . TYR E 2 132 ? -22.830 -36.820 -44.937 1.00 40.65 132 TYR F C 1
ATOM 13598 O O . TYR E 2 132 ? -23.638 -36.926 -44.005 1.00 37.36 132 TYR F O 1
ATOM 13607 N N . ARG E 2 133 ? -22.053 -37.829 -45.318 1.00 34.99 133 ARG F N 1
ATOM 13608 C CA . ARG E 2 133 ? -22.192 -39.119 -44.648 1.00 41.06 133 ARG F CA 1
ATOM 13609 C C . ARG E 2 133 ? -21.604 -39.107 -43.242 1.00 45.27 133 ARG F C 1
ATOM 13610 O O . ARG E 2 133 ? -22.295 -39.412 -42.276 1.00 38.62 133 ARG F O 1
ATOM 13618 N N . ASP E 2 134 ? -20.324 -38.753 -43.153 1.00 46.51 134 ASP F N 1
ATOM 13619 C CA . ASP E 2 134 ? -19.550 -38.904 -41.934 1.00 45.23 134 ASP F CA 1
ATOM 13620 C C . ASP E 2 134 ? -19.813 -37.806 -40.898 1.00 45.69 134 ASP F C 1
ATOM 13621 O O . ASP E 2 134 ? -19.943 -38.089 -39.710 1.00 48.37 134 ASP F O 1
ATOM 13626 N N . THR E 2 135 ? -19.901 -36.562 -41.349 1.00 47.50 135 THR F N 1
ATOM 13627 C CA . THR E 2 135 ? -20.118 -35.446 -40.439 1.00 38.45 135 THR F CA 1
ATOM 13628 C C . THR E 2 135 ? -21.596 -35.206 -40.139 1.00 40.30 135 THR F C 1
ATOM 13629 O O . THR E 2 135 ? -21.953 -35.048 -38.992 1.00 46.78 135 THR F O 1
ATOM 13633 N N . LEU E 2 136 ? -22.460 -35.165 -41.153 1.00 36.27 136 LEU F N 1
ATOM 13634 C CA . LEU E 2 136 ? -23.859 -34.778 -40.919 1.00 33.46 136 LEU F CA 1
ATOM 13635 C C . LEU E 2 136 ? -24.831 -35.958 -40.798 1.00 33.81 136 LEU F C 1
ATOM 13636 O O . LEU E 2 136 ? -26.002 -35.768 -40.505 1.00 40.56 136 LEU F O 1
ATOM 13641 N N . GLY E 2 137 ? -24.353 -37.171 -41.031 1.00 33.32 137 GLY F N 1
ATOM 13642 C CA . GLY E 2 137 ? -25.186 -38.352 -40.889 1.00 36.25 137 GLY F CA 1
ATOM 13643 C C . GLY E 2 137 ? -26.138 -38.691 -42.032 1.00 42.03 137 GLY F C 1
ATOM 13644 O O . GLY E 2 137 ? -27.140 -39.363 -41.810 1.00 46.43 137 GLY F O 1
ATOM 13645 N N . PHE E 2 138 ? -25.831 -38.243 -43.247 1.00 42.57 138 PHE F N 1
ATOM 13646 C CA . PHE E 2 138 ? -26.653 -38.580 -44.415 1.00 43.00 138 PHE F CA 1
ATOM 13647 C C . PHE E 2 138 ? -26.474 -40.047 -44.801 1.00 46.40 138 PHE F C 1
ATOM 13648 O O . PHE E 2 138 ? -25.388 -40.614 -44.661 1.00 46.07 138 PHE F O 1
ATOM 13656 N N . LYS E 2 139 ? -27.545 -40.662 -45.292 1.00 41.80 139 LYS F N 1
ATOM 13657 C CA . LYS E 2 139 ? -27.476 -42.044 -45.765 1.00 40.01 139 LYS F CA 1
ATOM 13658 C C . LYS E 2 139 ? -27.780 -42.097 -47.250 1.00 38.70 139 LYS F C 1
ATOM 13659 O O . LYS E 2 139 ? -28.452 -41.220 -47.772 1.00 48.38 139 LYS F O 1
ATOM 13665 N N . THR E 2 140 ? -27.282 -43.117 -47.933 1.00 44.89 140 THR F N 1
ATOM 13666 C CA . THR E 2 140 ? -27.455 -43.199 -49.380 1.00 52.21 140 THR F CA 1
ATOM 13667 C C . THR E 2 140 ? -28.807 -43.779 -49.741 1.00 49.92 140 THR F C 1
ATOM 13668 O O . THR E 2 140 ? -29.210 -44.807 -49.207 1.00 60.28 140 THR F O 1
ATOM 13672 N N . GLU E 2 141 ? -29.507 -43.125 -50.656 1.00 39.32 141 GLU F N 1
ATOM 13673 C CA . GLU E 2 141 ? -30.846 -43.570 -51.016 1.00 48.39 141 GLU F CA 1
ATOM 13674 C C . GLU E 2 141 ? -30.874 -44.314 -52.368 1.00 50.38 141 GLU F C 1
ATOM 13675 O O . GLU E 2 141 ? -31.500 -45.368 -52.490 1.00 53.51 141 GLU F O 1
ATOM 13681 N N . LYS E 2 142 ? -30.185 -43.771 -53.367 1.00 48.41 142 LYS F N 1
ATOM 13682 C CA . LYS E 2 142 ? -30.104 -44.389 -54.692 1.00 46.90 142 LYS F CA 1
ATOM 13683 C C . LYS E 2 142 ? -29.022 -43.704 -55.526 1.00 48.68 142 LYS F C 1
ATOM 13684 O O . LYS E 2 142 ? -28.382 -42.755 -55.075 1.00 46.71 142 LYS F O 1
ATOM 13690 N N . VAL E 2 143 ? -28.829 -44.183 -56.748 1.00 44.88 143 VAL F N 1
ATOM 13691 C CA . VAL E 2 143 ? -27.937 -43.521 -57.679 1.00 40.14 143 VAL F CA 1
ATOM 13692 C C . VAL E 2 143 ? -28.729 -43.086 -58.901 1.00 44.22 143 VAL F C 1
ATOM 13693 O O . VAL E 2 143 ? -29.451 -43.880 -59.490 1.00 56.73 143 VAL F O 1
ATOM 13697 N N . GLU E 2 144 ? -28.618 -41.814 -59.263 1.00 46.80 144 GLU F N 1
ATOM 13698 C CA . GLU E 2 144 ? -29.254 -41.307 -60.476 1.00 45.02 144 GLU F CA 1
ATOM 13699 C C . GLU E 2 144 ? -28.218 -41.267 -61.577 1.00 45.75 144 GLU F C 1
ATOM 13700 O O . GLU E 2 144 ? -27.281 -40.474 -61.515 1.00 44.10 144 GLU F O 1
ATOM 13706 N N . ALA E 2 145 ? -28.375 -42.127 -62.576 1.00 39.65 145 ALA F N 1
ATOM 13707 C CA . ALA E 2 145 ? -27.378 -42.216 -63.629 1.00 48.11 145 ALA F CA 1
ATOM 13708 C C . ALA E 2 145 ? -27.384 -40.955 -64.485 1.00 47.43 145 ALA F C 1
ATOM 13709 O O . ALA E 2 145 ? -28.449 -40.411 -64.805 1.00 41.36 145 ALA F O 1
ATOM 13711 N N . LYS E 2 146 ? -26.182 -40.500 -64.828 1.00 46.25 146 LYS F N 1
ATOM 13712 C CA . LYS E 2 146 ? -25.983 -39.406 -65.771 1.00 45.67 146 LYS F CA 1
ATOM 13713 C C . LYS E 2 146 ? -26.796 -38.193 -65.370 1.00 43.58 146 LYS F C 1
ATOM 13714 O O . LYS E 2 146 ? -27.401 -37.522 -66.203 1.00 45.53 146 LYS F O 1
ATOM 13720 N N . TYR E 2 147 ? -26.806 -37.928 -64.075 1.00 36.39 147 TYR F N 1
ATOM 13721 C CA . TYR E 2 147 ? -27.580 -36.837 -63.525 1.00 37.45 147 TYR F CA 1
ATOM 13722 C C . TYR E 2 147 ? -26.975 -35.485 -63.906 1.00 35.50 147 TYR F C 1
ATOM 13723 O O . TYR E 2 147 ? -27.691 -34.554 -64.234 1.00 37.77 147 TYR F O 1
ATOM 13732 N N . TYR E 2 148 ? -25.653 -35.389 -63.881 1.00 39.68 148 TYR F N 1
ATOM 13733 C CA . TYR E 2 148 ? -24.994 -34.136 -64.216 1.00 41.97 148 TYR F CA 1
ATOM 13734 C C . TYR E 2 148 ? -24.760 -33.995 -65.712 1.00 43.63 148 TYR F C 1
ATOM 13735 O O . TYR E 2 148 ? -24.803 -34.977 -66.460 1.00 51.83 148 TYR F O 1
ATOM 13744 N N . ALA E 2 149 ? -24.511 -32.762 -66.135 1.00 34.61 149 ALA F N 1
ATOM 13745 C CA . ALA E 2 149 ? -24.440 -32.420 -67.548 1.00 36.07 149 ALA F CA 1
ATOM 13746 C C . ALA E 2 149 ? -23.366 -33.194 -68.309 1.00 37.39 149 ALA F C 1
ATOM 13747 O O . ALA E 2 149 ? -23.586 -33.603 -69.441 1.00 50.17 149 ALA F O 1
ATOM 13749 N N . ASP E 2 150 ? -22.209 -33.385 -67.688 1.00 36.83 150 ASP F N 1
ATOM 13750 C CA . ASP E 2 150 ? -21.113 -34.113 -68.314 1.00 41.60 150 ASP F CA 1
ATOM 13751 C C . ASP E 2 150 ? -21.336 -35.636 -68.235 1.00 45.16 150 ASP F C 1
ATOM 13752 O O . ASP E 2 150 ? -20.472 -36.428 -68.615 1.00 42.87 150 ASP F O 1
ATOM 13757 N N . GLY E 2 151 ? -22.495 -36.037 -67.725 1.00 43.05 151 GLY F N 1
ATOM 13758 C CA . GLY E 2 151 ? -22.824 -37.445 -67.649 1.00 43.89 151 GLY F CA 1
ATOM 13759 C C . GLY E 2 151 ? -22.485 -38.168 -66.352 1.00 40.71 151 GLY F C 1
ATOM 13760 O O . GLY E 2 151 ? -22.828 -39.335 -66.203 1.00 39.69 151 GLY F O 1
ATOM 13761 N N . GLU E 2 152 ? -21.836 -37.491 -65.408 1.00 38.10 152 GLU F N 1
ATOM 13762 C CA . GLU E 2 152 ? -21.516 -38.135 -64.134 1.00 44.42 152 GLU F CA 1
ATOM 13763 C C . GLU E 2 152 ? -22.780 -38.472 -63.308 1.00 44.26 152 GLU F C 1
ATOM 13764 O O . GLU E 2 152 ? -23.752 -37.717 -63.272 1.00 39.78 152 GLU F O 1
ATOM 13770 N N . ASP E 2 153 ? -22.745 -39.633 -62.668 1.00 42.47 153 ASP F N 1
ATOM 13771 C CA . ASP E 2 153 ? -23.823 -40.106 -61.826 1.00 41.14 153 ASP F CA 1
ATOM 13772 C C . ASP E 2 153 ? -23.867 -39.312 -60.533 1.00 44.05 153 ASP F C 1
ATOM 13773 O O . ASP E 2 153 ? -22.845 -38.756 -60.107 1.00 48.28 153 ASP F O 1
ATOM 13778 N N . ALA E 2 154 ? -25.033 -39.266 -59.892 1.00 35.31 154 ALA F N 1
ATOM 13779 C CA . ALA E 2 154 ? -25.115 -38.682 -58.555 1.00 34.85 154 ALA F CA 1
ATOM 13780 C C . ALA E 2 154 ? -25.641 -39.683 -57.530 1.00 37.30 154 ALA F C 1
ATOM 13781 O O . ALA E 2 154 ? -26.482 -40.529 -57.847 1.00 37.21 154 ALA F O 1
ATOM 13783 N N . TYR E 2 155 ? -25.114 -39.599 -56.311 1.00 32.41 155 TYR F N 1
ATOM 13784 C CA . TYR E 2 155 ? -25.771 -40.209 -55.172 1.00 34.98 155 TYR F CA 1
ATOM 13785 C C . TYR E 2 155 ? -26.885 -39.278 -54.760 1.00 39.38 155 TYR F C 1
ATOM 13786 O O . TYR E 2 155 ? -26.674 -38.067 -54.682 1.00 42.96 155 TYR F O 1
ATOM 13795 N N . CYS E 2 156 ? -28.065 -39.838 -54.509 1.00 40.74 156 CYS F N 1
ATOM 13796 C CA . CYS E 2 156 ? -29.116 -39.125 -53.807 1.00 31.00 156 CYS F CA 1
ATOM 13797 C C . CYS E 2 156 ? -28.962 -39.513 -52.363 1.00 33.64 156 CYS F C 1
ATOM 13798 O O . CYS E 2 156 ? -29.048 -40.685 -52.036 1.00 32.18 156 CYS F O 1
ATOM 13801 N N . MET E 2 157 ? -28.707 -38.525 -51.506 1.00 39.40 157 MET F N 1
ATOM 13802 C CA . MET E 2 157 ? -28.501 -38.769 -50.086 1.00 33.36 157 MET F CA 1
ATOM 13803 C C . MET E 2 157 ? -29.620 -38.147 -49.264 1.00 37.51 157 MET F C 1
ATOM 13804 O O . MET E 2 157 ? -30.154 -37.095 -49.615 1.00 39.31 157 MET F O 1
ATOM 13809 N N . LYS E 2 158 ? -29.980 -38.817 -48.172 1.00 35.35 158 LYS F N 1
ATOM 13810 C CA . LYS E 2 158 ? -31.066 -38.372 -47.311 1.00 33.57 158 LYS F CA 1
ATOM 13811 C C . LYS E 2 158 ? -30.626 -38.352 -45.846 1.00 39.37 158 LYS F C 1
ATOM 13812 O O . LYS E 2 158 ? -29.863 -39.207 -45.406 1.00 47.36 158 LYS F O 1
ATOM 13818 N N . LEU E 2 159 ? -31.097 -37.353 -45.106 1.00 35.77 159 LEU F N 1
ATOM 13819 C CA . LEU E 2 159 ? -30.891 -37.264 -43.661 1.00 29.94 159 LEU F CA 1
ATOM 13820 C C . LEU E 2 159 ? -32.228 -37.288 -42.930 1.00 35.04 159 LEU F C 1
ATOM 13821 O O . LEU E 2 159 ? -33.043 -36.389 -43.095 1.00 44.82 159 LEU F O 1
ATOM 13826 N N . ASP E 2 160 ? -32.453 -38.333 -42.141 1.00 41.86 160 ASP F N 1
ATOM 13827 C CA . ASP E 2 160 ? -33.609 -38.412 -41.251 1.00 44.56 160 ASP F CA 1
ATOM 13828 C C . ASP E 2 160 ? -33.526 -37.317 -40.172 1.00 45.57 160 ASP F C 1
ATOM 13829 O O . ASP E 2 160 ? -32.534 -37.213 -39.460 1.00 38.77 160 ASP F O 1
ATOM 13834 N N . LEU E 2 161 ? -34.572 -36.508 -40.055 1.00 48.40 161 LEU F N 1
ATOM 13835 C CA . LEU E 2 161 ? -34.574 -35.401 -39.108 1.00 49.43 161 LEU F CA 1
ATOM 13836 C C . LEU E 2 161 ? -35.480 -35.707 -37.928 1.00 51.94 161 LEU F C 1
ATOM 13837 O O . LEU E 2 161 ? -35.887 -34.805 -37.188 1.00 54.12 161 LEU F O 1
ATOM 13842 N N . THR E 2 162 ? -35.796 -36.985 -37.762 1.00 63.58 162 THR F N 1
ATOM 13843 C CA . THR E 2 162 ? -36.651 -37.427 -36.666 1.00 69.80 162 THR F CA 1
ATOM 13844 C C . THR E 2 162 ? -36.071 -37.050 -35.304 1.00 71.18 162 THR F C 1
ATOM 13845 O O . THR E 2 162 ? -36.781 -36.539 -34.433 1.00 72.80 162 THR F O 1
ATOM 13849 N N . ALA E 2 163 ? -34.779 -37.302 -35.126 1.00 64.37 163 ALA F N 1
ATOM 13850 C CA . ALA E 2 163 ? -34.126 -36.981 -33.870 1.00 63.07 163 ALA F CA 1
ATOM 13851 C C . ALA E 2 163 ? -34.095 -35.468 -33.621 1.00 67.07 163 ALA F C 1
ATOM 13852 O O . ALA E 2 163 ? -34.231 -35.018 -32.480 1.00 64.64 163 ALA F O 1
ATOM 13854 N N . LEU E 2 164 ? -33.919 -34.679 -34.680 1.00 65.81 164 LEU F N 1
ATOM 13855 C CA . LEU E 2 164 ? -33.861 -33.231 -34.503 1.00 57.59 164 LEU F CA 1
ATOM 13856 C C . LEU E 2 164 ? -35.232 -32.684 -34.175 1.00 59.94 164 LEU F C 1
ATOM 13857 O O . LEU E 2 164 ? -35.351 -31.735 -33.421 1.00 61.87 164 LEU F O 1
ATOM 13862 N N . ARG E 2 165 ? -36.266 -33.285 -34.750 1.00 66.45 165 ARG F N 1
ATOM 13863 C CA . ARG E 2 165 ? -37.631 -32.899 -34.428 1.00 65.20 165 ARG F CA 1
ATOM 13864 C C . ARG E 2 165 ? -37.890 -33.156 -32.943 1.00 69.04 165 ARG F C 1
ATOM 13865 O O . ARG E 2 165 ? -38.410 -32.281 -32.244 1.00 72.80 165 ARG F O 1
ATOM 13873 N N . GLU E 2 166 ? -37.494 -34.340 -32.470 1.00 60.94 166 GLU F N 1
ATOM 13874 C CA . GLU E 2 166 ? -37.650 -34.729 -31.067 1.00 65.43 166 GLU F CA 1
ATOM 13875 C C . GLU E 2 166 ? -36.788 -33.880 -30.140 1.00 72.52 166 GLU F C 1
ATOM 13876 O O . GLU E 2 166 ? -37.222 -33.508 -29.050 1.00 83.17 166 GLU F O 1
ATOM 13882 N N . GLN E 2 167 ? -35.563 -33.592 -30.571 1.00 69.34 167 GLN F N 1
ATOM 13883 C CA . GLN E 2 167 ? -34.646 -32.733 -29.822 1.00 63.70 167 GLN F CA 1
ATOM 13884 C C . GLN E 2 167 ? -35.253 -31.340 -29.632 1.00 68.92 167 GLN F C 1
ATOM 13885 O O . GLN E 2 167 ? -35.059 -30.710 -28.589 1.00 67.17 167 GLN F O 1
ATOM 13891 N N . ILE E 2 168 ? -36.005 -30.881 -30.636 1.00 76.29 168 ILE F N 1
ATOM 13892 C CA . ILE E 2 168 ? -36.648 -29.559 -30.616 1.00 78.50 168 ILE F CA 1
ATOM 13893 C C . ILE E 2 168 ? -37.914 -29.560 -29.766 1.00 80.33 168 ILE F C 1
ATOM 13894 O O . ILE E 2 168 ? -38.197 -28.592 -29.060 1.00 81.19 168 ILE F O 1
ATOM 13899 N N . ALA E 2 169 ? -38.678 -30.644 -29.854 1.00 80.35 169 ALA F N 1
ATOM 13900 C CA . ALA E 2 169 ? -39.890 -30.810 -29.054 1.00 77.68 169 ALA F CA 1
ATOM 13901 C C . ALA E 2 169 ? -39.565 -30.728 -27.576 1.00 79.33 169 ALA F C 1
ATOM 13902 O O . ALA E 2 169 ? -40.294 -30.113 -26.802 1.00 84.02 169 ALA F O 1
ATOM 13904 N N . ALA E 2 170 ? -38.453 -31.349 -27.201 1.00 86.76 170 ALA F N 1
ATOM 13905 C CA . ALA E 2 170 ? -38.015 -31.397 -25.811 1.00 92.55 170 ALA F CA 1
ATOM 13906 C C . ALA E 2 170 ? -37.621 -30.017 -25.301 1.00 97.34 170 ALA F C 1
ATOM 13907 O O . ALA E 2 170 ? -37.967 -29.635 -24.184 1.00 94.12 170 ALA F O 1
ATOM 13909 N N . GLN E 2 171 ? -36.887 -29.276 -26.125 1.00 101.45 171 GLN F N 1
ATOM 13910 C CA . GLN E 2 171 ? -36.528 -27.905 -25.794 1.00 110.63 171 GLN F CA 1
ATOM 13911 C C . GLN E 2 171 ? -37.787 -27.044 -25.711 1.00 113.77 171 GLN F C 1
ATOM 13912 O O . GLN E 2 171 ? -37.827 -26.058 -24.978 1.00 111.52 171 GLN F O 1
ATOM 13918 N N . ARG E 2 172 ? -38.815 -27.437 -26.461 1.00 116.78 172 ARG F N 1
ATOM 13919 C CA . ARG E 2 172 ? -40.077 -26.704 -26.501 1.00 117.81 172 ARG F CA 1
ATOM 13920 C C . ARG E 2 172 ? -40.882 -26.910 -25.225 1.00 122.72 172 ARG F C 1
ATOM 13921 O O . ARG E 2 172 ? -41.563 -25.995 -24.765 1.00 127.00 172 ARG F O 1
ATOM 13929 N N . GLU E 2 173 ? -40.807 -28.112 -24.657 1.00 120.20 173 GLU F N 1
ATOM 13930 C CA . GLU E 2 173 ? -41.576 -28.430 -23.455 1.00 120.80 173 GLU F CA 1
ATOM 13931 C C . GLU E 2 173 ? -41.008 -27.723 -22.221 1.00 118.15 173 GLU F C 1
ATOM 13932 O O . GLU E 2 173 ? -41.736 -27.421 -21.272 1.00 121.73 173 GLU F O 1
ATOM 13938 N N . LYS E 2 174 ? -39.705 -27.459 -22.244 1.00 113.60 174 LYS F N 1
ATOM 13939 C CA . LYS E 2 174 ? -39.064 -26.649 -21.215 1.00 110.39 174 LYS F CA 1
ATOM 13940 C C . LYS E 2 174 ? -39.457 -25.172 -21.339 1.00 121.50 174 LYS F C 1
ATOM 13941 O O . LYS E 2 174 ? -39.594 -24.470 -20.336 1.00 123.06 174 LYS F O 1
ATOM 13947 N N . GLU E 2 175 ? -39.626 -24.704 -22.574 1.00 125.43 175 GLU F N 1
ATOM 13948 C CA . GLU E 2 175 ? -40.058 -23.328 -22.822 1.00 128.23 175 GLU F CA 1
ATOM 13949 C C . GLU E 2 175 ? -41.419 -23.075 -22.178 1.00 132.74 175 GLU F C 1
ATOM 13950 O O . GLU E 2 175 ? -41.654 -22.029 -21.570 1.00 137.56 175 GLU F O 1
ATOM 13956 N N . LEU E 2 176 ? -42.304 -24.057 -22.309 1.00 129.07 176 LEU F N 1
ATOM 13957 C CA . LEU E 2 176 ? -43.709 -23.901 -21.953 1.00 127.74 176 LEU F CA 1
ATOM 13958 C C . LEU E 2 176 ? -43.969 -23.929 -20.446 1.00 132.05 176 LEU F C 1
ATOM 13959 O O . LEU E 2 176 ? -44.939 -23.337 -19.969 1.00 135.80 176 LEU F O 1
ATOM 13964 N N . GLU E 2 177 ? -43.108 -24.614 -19.702 1.00 130.38 177 GLU F N 1
ATOM 13965 C CA . GLU E 2 177 ? -43.262 -24.725 -18.254 1.00 129.48 177 GLU F CA 1
ATOM 13966 C C . GLU E 2 177 ? -43.210 -23.367 -17.545 1.00 128.06 177 GLU F C 1
ATOM 13967 O O . GLU E 2 177 ? -44.041 -23.074 -16.684 1.00 131.02 177 GLU F O 1
ATOM 13973 N N . GLU E 2 178 ? -42.221 -22.551 -17.901 1.00 122.06 178 GLU F N 1
ATOM 13974 C CA . GLU E 2 178 ? -42.041 -21.236 -17.295 1.00 117.81 178 GLU F CA 1
ATOM 13975 C C . GLU E 2 178 ? -41.287 -20.321 -18.250 1.00 116.70 178 GLU F C 1
ATOM 13976 O O . GLU E 2 178 ? -40.280 -20.722 -18.836 1.00 115.85 178 GLU F O 1
ATOM 13982 N N . MET F 3 3 ? -49.334 24.151 -57.215 1.00 105.33 81 MET G N 1
ATOM 13983 C CA . MET F 3 3 ? -49.984 25.454 -57.185 1.00 106.91 81 MET G CA 1
ATOM 13984 C C . MET F 3 3 ? -48.966 26.591 -57.178 1.00 108.52 81 MET G C 1
ATOM 13985 O O . MET F 3 3 ? -49.292 27.724 -56.825 1.00 112.85 81 MET G O 1
ATOM 13990 N N . GLY F 3 4 ? -47.735 26.282 -57.576 1.00 104.66 82 GLY G N 1
ATOM 13991 C CA . GLY F 3 4 ? -46.705 27.295 -57.730 1.00 96.95 82 GLY G CA 1
ATOM 13992 C C . GLY F 3 4 ? -46.499 27.616 -59.195 1.00 88.17 82 GLY G C 1
ATOM 13993 O O . GLY F 3 4 ? -46.263 26.718 -60.003 1.00 86.94 82 GLY G O 1
ATOM 13994 N N . LYS F 3 5 ? -46.591 28.892 -59.547 1.00 82.62 83 LYS G N 1
ATOM 13995 C CA . LYS F 3 5 ? -46.422 29.297 -60.938 1.00 80.21 83 LYS G CA 1
ATOM 13996 C C . LYS F 3 5 ? -44.953 29.277 -61.369 1.00 75.93 83 LYS G C 1
ATOM 13997 O O . LYS F 3 5 ? -44.082 29.778 -60.661 1.00 76.98 83 LYS G O 1
ATOM 14003 N N . VAL F 3 6 ? -44.689 28.694 -62.535 1.00 78.05 84 VAL G N 1
ATOM 14004 C CA . VAL F 3 6 ? -43.334 28.605 -63.087 1.00 76.20 84 VAL G CA 1
ATOM 14005 C C . VAL F 3 6 ? -43.209 29.319 -64.435 1.00 69.14 84 VAL G C 1
ATOM 14006 O O . VAL F 3 6 ? -44.190 29.468 -65.164 1.00 67.11 84 VAL G O 1
ATOM 14010 N N . ASP F 3 7 ? -41.995 29.752 -64.762 1.00 69.97 85 ASP G N 1
ATOM 14011 C CA . ASP F 3 7 ? -41.755 30.471 -66.007 1.00 69.34 85 ASP G CA 1
ATOM 14012 C C . ASP F 3 7 ? -41.358 29.511 -67.118 1.00 67.43 85 ASP G C 1
ATOM 14013 O O . ASP F 3 7 ? -40.407 28.751 -66.963 1.00 66.44 85 ASP G O 1
ATOM 14018 N N . PRO F 3 8 ? -42.085 29.557 -68.249 1.00 65.72 86 PRO G N 1
ATOM 14019 C CA . PRO F 3 8 ? -41.814 28.704 -69.408 1.00 71.50 86 PRO G CA 1
ATOM 14020 C C . PRO F 3 8 ? -40.350 28.737 -69.832 1.00 72.87 86 PRO G C 1
ATOM 14021 O O . PRO F 3 8 ? -39.771 27.672 -70.029 1.00 74.28 86 PRO G O 1
ATOM 14025 N N . ALA F 3 9 ? -39.763 29.925 -69.947 1.00 67.70 87 ALA G N 1
ATOM 14026 C CA . ALA F 3 9 ? -38.366 30.047 -70.341 1.00 68.29 87 ALA G CA 1
ATOM 14027 C C . ALA F 3 9 ? -37.433 29.384 -69.332 1.00 67.17 87 ALA G C 1
ATOM 14028 O O . ALA F 3 9 ? -36.416 28.819 -69.719 1.00 69.95 87 ALA G O 1
ATOM 14030 N N . ASP F 3 10 ? -37.777 29.453 -68.047 1.00 63.45 88 ASP G N 1
ATOM 14031 C CA . ASP F 3 10 ? -36.968 28.821 -67.002 1.00 70.81 88 ASP G CA 1
ATOM 14032 C C . ASP F 3 10 ? -36.921 27.299 -67.181 1.00 72.72 88 ASP G C 1
ATOM 14033 O O . ASP F 3 10 ? -35.864 26.672 -67.073 1.00 76.06 88 ASP G O 1
ATOM 14038 N N . VAL F 3 11 ? -38.077 26.709 -67.449 1.00 58.77 89 VAL G N 1
ATOM 14039 C CA . VAL F 3 11 ? -38.166 25.275 -67.652 1.00 62.49 89 VAL G CA 1
ATOM 14040 C C . VAL F 3 11 ? -37.269 24.795 -68.801 1.00 63.30 89 VAL G C 1
ATOM 14041 O O . VAL F 3 11 ? -36.544 23.813 -68.647 1.00 58.96 89 VAL G O 1
ATOM 14045 N N . ASN F 3 12 ? -37.321 25.477 -69.945 1.00 60.93 90 ASN G N 1
ATOM 14046 C CA . ASN F 3 12 ? -36.417 25.156 -71.052 1.00 68.54 90 ASN G CA 1
ATOM 14047 C C . ASN F 3 12 ? -34.957 25.206 -70.605 1.00 67.25 90 ASN G C 1
ATOM 14048 O O . ASN F 3 12 ? -34.156 24.339 -70.947 1.00 70.92 90 ASN G O 1
ATOM 14053 N N . LEU F 3 13 ? -34.611 26.232 -69.843 1.00 61.26 91 LEU G N 1
ATOM 14054 C CA . LEU F 3 13 ? -33.241 26.395 -69.406 1.00 65.29 91 LEU G CA 1
ATOM 14055 C C . LEU F 3 13 ? -32.753 25.171 -68.635 1.00 63.91 91 LEU G C 1
ATOM 14056 O O . LEU F 3 13 ? -31.700 24.627 -68.949 1.00 70.00 91 LEU G O 1
ATOM 14061 N N . LEU F 3 14 ? -33.518 24.735 -67.638 1.00 55.69 92 LEU G N 1
ATOM 14062 C CA . LEU F 3 14 ? -33.135 23.563 -66.846 1.00 57.39 92 LEU G CA 1
ATOM 14063 C C . LEU F 3 14 ? -33.154 22.271 -67.669 1.00 65.07 92 LEU G C 1
ATOM 14064 O O . LEU F 3 14 ? -32.348 21.372 -67.441 1.00 61.26 92 LEU G O 1
ATOM 14069 N N . VAL F 3 15 ? -34.073 22.179 -68.627 1.00 70.07 93 VAL G N 1
ATOM 14070 C CA . VAL F 3 15 ? -34.123 21.021 -69.510 1.00 66.62 93 VAL G CA 1
ATOM 14071 C C . VAL F 3 15 ? -32.812 20.875 -70.281 1.00 72.32 93 VAL G C 1
ATOM 14072 O O . VAL F 3 15 ? -32.262 19.785 -70.385 1.00 80.20 93 VAL G O 1
ATOM 14076 N N . GLU F 3 16 ? -32.315 21.986 -70.808 1.00 71.88 94 GLU G N 1
ATOM 14077 C CA . GLU F 3 16 ? -31.095 21.993 -71.606 1.00 72.47 94 GLU G CA 1
ATOM 14078 C C . GLU F 3 16 ? -29.807 21.891 -70.786 1.00 63.15 94 GLU G C 1
ATOM 14079 O O . GLU F 3 16 ? -28.847 21.262 -71.213 1.00 63.25 94 GLU G O 1
ATOM 14085 N N . GLU F 3 17 ? -29.780 22.526 -69.621 1.00 61.54 95 GLU G N 1
ATOM 14086 C CA . GLU F 3 17 ? -28.542 22.654 -68.860 1.00 66.43 95 GLU G CA 1
ATOM 14087 C C . GLU F 3 17 ? -28.349 21.549 -67.822 1.00 65.38 95 GLU G C 1
ATOM 14088 O O . GLU F 3 17 ? -27.225 21.253 -67.421 1.00 59.84 95 GLU G O 1
ATOM 14094 N N . LEU F 3 18 ? -29.450 20.952 -67.382 1.00 60.88 96 LEU G N 1
ATOM 14095 C CA . LEU F 3 18 ? -29.394 19.842 -66.432 1.00 52.70 96 LEU G CA 1
ATOM 14096 C C . LEU F 3 18 ? -29.879 18.554 -67.089 1.00 55.41 96 LEU G C 1
ATOM 14097 O O . LEU F 3 18 ? -29.967 17.520 -66.455 1.00 52.49 96 LEU G O 1
ATOM 14102 N N . GLU F 3 19 ? -30.197 18.639 -68.373 1.00 63.98 97 GLU G N 1
ATOM 14103 C CA . GLU F 3 19 ? -30.667 17.494 -69.129 1.00 60.47 97 GLU G CA 1
ATOM 14104 C C . GLU F 3 19 ? -31.762 16.748 -68.379 1.00 59.10 97 GLU G C 1
ATOM 14105 O O . GLU F 3 19 ? -31.729 15.528 -68.246 1.00 59.67 97 GLU G O 1
ATOM 14111 N N . LEU F 3 20 ? -32.717 17.512 -67.864 1.00 57.33 98 LEU G N 1
ATOM 14112 C CA . LEU F 3 20 ? -33.931 16.954 -67.300 1.00 50.75 98 LEU G CA 1
ATOM 14113 C C . LEU F 3 20 ? -35.069 17.030 -68.297 1.00 61.11 98 LEU G C 1
ATOM 14114 O O . LEU F 3 20 ? -35.114 17.916 -69.161 1.00 57.46 98 LEU G O 1
ATOM 14119 N N . SER F 3 21 ? -36.004 16.104 -68.150 1.00 58.98 99 SER G N 1
ATOM 14120 C CA . SER F 3 21 ? -37.265 16.179 -68.850 1.00 57.62 99 SER G CA 1
ATOM 14121 C C . SER F 3 21 ? -38.026 17.407 -68.374 1.00 60.13 99 SER G C 1
ATOM 14122 O O . SER F 3 21 ? -37.708 17.988 -67.337 1.00 73.52 99 SER G O 1
ATOM 14125 N N . LYS F 3 22 ? -39.037 17.794 -69.129 1.00 55.52 100 LYS G N 1
ATOM 14126 C CA . LYS F 3 22 ? -39.825 18.969 -68.801 1.00 63.15 100 LYS G CA 1
ATOM 14127 C C . LYS F 3 22 ? -40.445 18.801 -67.407 1.00 66.15 100 LYS G C 1
ATOM 14128 O O . LYS F 3 22 ? -40.518 19.753 -66.619 1.00 62.99 100 LYS G O 1
ATOM 14134 N N . ALA F 3 23 ? -40.858 17.575 -67.099 1.00 67.23 101 ALA G N 1
ATOM 14135 C CA . ALA F 3 23 ? -41.591 17.305 -65.871 1.00 69.21 101 ALA G CA 1
ATOM 14136 C C . ALA F 3 23 ? -40.696 17.463 -64.651 1.00 74.48 101 ALA G C 1
ATOM 14137 O O . ALA F 3 23 ? -41.074 18.125 -63.680 1.00 75.86 101 ALA G O 1
ATOM 14139 N N . LYS F 3 24 ? -39.518 16.841 -64.708 1.00 71.89 102 LYS G N 1
ATOM 14140 C CA . LYS F 3 24 ? -38.500 16.985 -63.672 1.00 62.36 102 LYS G CA 1
ATOM 14141 C C . LYS F 3 24 ? -38.052 18.439 -63.516 1.00 59.59 102 LYS G C 1
ATOM 14142 O O . LYS F 3 24 ? -37.850 18.917 -62.400 1.00 54.00 102 LYS G O 1
ATOM 14148 N N . ALA F 3 25 ? -37.880 19.131 -64.640 1.00 55.93 103 ALA G N 1
ATOM 14149 C CA . ALA F 3 25 ? -37.482 20.523 -64.605 1.00 58.10 103 ALA G CA 1
ATOM 14150 C C . ALA F 3 25 ? -38.514 21.329 -63.827 1.00 56.14 103 ALA G C 1
ATOM 14151 O O . ALA F 3 25 ? -38.180 22.108 -62.941 1.00 51.87 103 ALA G O 1
ATOM 14153 N N . THR F 3 26 ? -39.778 21.102 -64.158 1.00 59.94 104 THR G N 1
ATOM 14154 C CA . THR F 3 26 ? -40.891 21.831 -63.565 1.00 63.78 104 THR G CA 1
ATOM 14155 C C . THR F 3 26 ? -41.073 21.534 -62.074 1.00 65.04 104 THR G C 1
ATOM 14156 O O . THR F 3 26 ? -41.379 22.436 -61.283 1.00 59.36 104 THR G O 1
ATOM 14160 N N . GLU F 3 27 ? -40.899 20.269 -61.698 1.00 67.06 105 GLU G N 1
ATOM 14161 C CA . GLU F 3 27 ? -40.922 19.891 -60.292 1.00 68.58 105 GLU G CA 1
ATOM 14162 C C . GLU F 3 27 ? -39.809 20.589 -59.531 1.00 64.82 105 GLU G C 1
ATOM 14163 O O . GLU F 3 27 ? -40.058 21.206 -58.493 1.00 69.18 105 GLU G O 1
ATOM 14169 N N . LEU F 3 28 ? -38.585 20.483 -60.048 1.00 53.54 106 LEU G N 1
ATOM 14170 C CA . LEU F 3 28 ? -37.430 21.090 -59.404 1.00 51.10 106 LEU G CA 1
ATOM 14171 C C . LEU F 3 28 ? -37.676 22.581 -59.209 1.00 57.90 106 LEU G C 1
ATOM 14172 O O . LEU F 3 28 ? -37.447 23.136 -58.127 1.00 54.81 106 LEU G O 1
ATOM 14177 N N . LEU F 3 29 ? -38.164 23.215 -60.269 1.00 55.66 107 LEU G N 1
ATOM 14178 C CA . LEU F 3 29 ? -38.484 24.634 -60.241 1.00 59.62 107 LEU G CA 1
ATOM 14179 C C . LEU F 3 29 ? -39.537 24.950 -59.174 1.00 61.24 107 LEU G C 1
ATOM 14180 O O . LEU F 3 29 ? -39.375 25.888 -58.393 1.00 57.76 107 LEU G O 1
ATOM 14185 N N . LYS F 3 30 ? -40.605 24.154 -59.137 1.00 64.31 108 LYS G N 1
ATOM 14186 C CA . LYS F 3 30 ? -41.730 24.425 -58.245 1.00 65.33 108 LYS G CA 1
ATOM 14187 C C . LYS F 3 30 ? -41.351 24.140 -56.791 1.00 65.29 108 LYS G C 1
ATOM 14188 O O . LYS F 3 30 ? -41.968 24.650 -55.853 1.00 65.78 108 LYS G O 1
ATOM 14194 N N . ALA F 3 31 ? -40.318 23.329 -56.611 1.00 65.83 109 ALA G N 1
ATOM 14195 C CA . ALA F 3 31 ? -39.783 23.071 -55.285 1.00 58.07 109 ALA G CA 1
ATOM 14196 C C . ALA F 3 31 ? -38.986 24.269 -54.767 1.00 58.54 109 ALA G C 1
ATOM 14197 O O . ALA F 3 31 ? -38.751 24.391 -53.568 1.00 62.34 109 ALA G O 1
ATOM 14199 N N . HIS F 3 32 ? -38.564 25.160 -55.654 1.00 54.85 110 HIS G N 1
ATOM 14200 C CA . HIS F 3 32 ? -37.782 26.298 -55.186 1.00 56.05 110 HIS G CA 1
ATOM 14201 C C . HIS F 3 32 ? -38.509 27.605 -55.429 1.00 57.14 110 HIS G C 1
ATOM 14202 O O . HIS F 3 32 ? -37.894 28.644 -55.678 1.00 52.86 110 HIS G O 1
ATOM 14209 N N . ASP F 3 33 ? -39.832 27.532 -55.330 1.00 81.76 111 ASP G N 1
ATOM 14210 C CA . ASP F 3 33 ? -40.688 28.709 -55.393 1.00 91.72 111 ASP G CA 1
ATOM 14211 C C . ASP F 3 33 ? -40.616 29.362 -56.768 1.00 85.88 111 ASP G C 1
ATOM 14212 O O . ASP F 3 33 ? -40.892 30.553 -56.917 1.00 92.71 111 ASP G O 1
ATOM 14217 N N . GLY F 3 34 ? -40.241 28.567 -57.766 1.00 78.26 112 GLY G N 1
ATOM 14218 C CA . GLY F 3 34 ? -40.060 29.049 -59.123 1.00 69.56 112 GLY G CA 1
ATOM 14219 C C . GLY F 3 34 ? -38.739 29.759 -59.357 1.00 65.23 112 GLY G C 1
ATOM 14220 O O . GLY F 3 34 ? -38.486 30.252 -60.446 1.00 68.60 112 GLY G O 1
ATOM 14221 N N . ASP F 3 35 ? -37.893 29.815 -58.335 1.00 65.96 113 ASP G N 1
ATOM 14222 C CA . ASP F 3 35 ? -36.634 30.550 -58.428 1.00 65.98 113 ASP G CA 1
ATOM 14223 C C . ASP F 3 35 ? -35.579 29.746 -59.192 1.00 61.75 113 ASP G C 1
ATOM 14224 O O . ASP F 3 35 ? -34.924 28.876 -58.619 1.00 60.89 113 ASP G O 1
ATOM 14229 N N . ALA F 3 36 ? -35.413 30.057 -60.477 1.00 61.55 114 ALA G N 1
ATOM 14230 C CA . ALA F 3 36 ? -34.548 29.285 -61.376 1.00 62.81 114 ALA G CA 1
ATOM 14231 C C . ALA F 3 36 ? -33.094 29.229 -60.917 1.00 64.77 114 ALA G C 1
ATOM 14232 O O . ALA F 3 36 ? -32.422 28.222 -61.115 1.00 68.25 114 ALA G O 1
ATOM 14234 N N . ILE F 3 37 ? -32.603 30.304 -60.314 1.00 65.66 115 ILE G N 1
ATOM 14235 C CA . ILE F 3 37 ? -31.216 30.332 -59.852 1.00 68.00 115 ILE G CA 1
ATOM 14236 C C . ILE F 3 37 ? -31.072 29.541 -58.552 1.00 68.63 115 ILE G C 1
ATOM 14237 O O . ILE F 3 37 ? -30.084 28.831 -58.329 1.00 57.89 115 ILE G O 1
ATOM 14242 N N . LYS F 3 38 ? -32.078 29.666 -57.698 1.00 71.39 116 LYS G N 1
ATOM 14243 C CA . LYS F 3 38 ? -32.120 28.906 -56.467 1.00 70.04 116 LYS G CA 1
ATOM 14244 C C . LYS F 3 38 ? -32.141 27.411 -56.782 1.00 72.45 116 LYS G C 1
ATOM 14245 O O . LYS F 3 38 ? -31.403 26.626 -56.173 1.00 72.81 116 LYS G O 1
ATOM 14251 N N . ALA F 3 39 ? -32.974 27.021 -57.745 1.00 71.90 117 ALA G N 1
ATOM 14252 C CA . ALA F 3 39 ? -33.112 25.605 -58.105 1.00 66.84 117 ALA G CA 1
ATOM 14253 C C . ALA F 3 39 ? -31.818 25.035 -58.682 1.00 59.85 117 ALA G C 1
ATOM 14254 O O . ALA F 3 39 ? -31.399 23.940 -58.316 1.00 58.01 117 ALA G O 1
ATOM 14256 N N . MET F 3 40 ? -31.187 25.782 -59.583 1.00 59.83 118 MET G N 1
ATOM 14257 C CA . MET F 3 40 ? -29.949 25.333 -60.211 1.00 53.75 118 MET G CA 1
ATOM 14258 C C . MET F 3 40 ? -28.841 25.194 -59.178 1.00 54.62 118 MET G C 1
ATOM 14259 O O . MET F 3 40 ? -28.118 24.206 -59.175 1.00 61.03 118 MET G O 1
ATOM 14264 N N . LYS F 3 41 ? -28.718 26.174 -58.289 1.00 51.82 119 LYS G N 1
ATOM 14265 C CA . LYS F 3 41 ? -27.717 26.105 -57.231 1.00 52.83 119 LYS G CA 1
ATOM 14266 C C . LYS F 3 41 ? -27.936 24.873 -56.360 1.00 55.65 119 LYS G C 1
ATOM 14267 O O . LYS F 3 41 ? -26.986 24.178 -55.984 1.00 55.00 119 LYS G O 1
ATOM 14273 N N . ALA F 3 42 ? -29.199 24.607 -56.044 1.00 55.59 120 ALA G N 1
ATOM 14274 C CA . ALA F 3 42 ? -29.545 23.515 -55.143 1.00 50.03 120 ALA G CA 1
ATOM 14275 C C . ALA F 3 42 ? -29.259 22.153 -55.762 1.00 54.80 120 ALA G C 1
ATOM 14276 O O . ALA F 3 42 ? -28.831 21.233 -55.065 1.00 61.63 120 ALA G O 1
ATOM 14278 N N . TYR F 3 43 ? -29.483 22.022 -57.066 1.00 48.47 121 TYR G N 1
ATOM 14279 C CA . TYR F 3 43 ? -29.345 20.727 -57.725 1.00 53.43 121 TYR G CA 1
ATOM 14280 C C . TYR F 3 43 ? -27.886 20.267 -57.842 1.00 57.60 121 TYR G C 1
ATOM 14281 O O . TYR F 3 43 ? -27.623 19.067 -57.868 1.00 56.41 121 TYR G O 1
ATOM 14290 N N . ILE F 3 44 ? -26.937 21.202 -57.897 1.00 61.01 122 ILE G N 1
ATOM 14291 C CA . ILE F 3 44 ? -25.530 20.826 -58.071 1.00 58.71 122 ILE G CA 1
ATOM 14292 C C . ILE F 3 44 ? -24.759 20.677 -56.760 1.00 56.61 122 ILE G C 1
ATOM 14293 O O . ILE F 3 44 ? -23.554 20.416 -56.777 1.00 57.28 122 ILE G O 1
ATOM 14298 N N . GLN F 3 45 ? -25.445 20.844 -55.632 1.00 55.05 123 GLN G N 1
ATOM 14299 C CA . GLN F 3 45 ? -24.845 20.531 -54.328 1.00 57.35 123 GLN G CA 1
ATOM 14300 C C . GLN F 3 45 ? -24.857 19.029 -54.115 1.00 55.91 123 GLN G C 1
ATOM 14301 O O . GLN F 3 45 ? -25.894 18.385 -54.277 1.00 54.73 123 GLN G O 1
ATOM 14307 N N . PRO F 3 46 ? -23.696 18.466 -53.758 1.00 54.36 124 PRO G N 1
ATOM 14308 C CA . PRO F 3 46 ? -23.528 17.034 -53.500 1.00 55.36 124 PRO G CA 1
ATOM 14309 C C . PRO F 3 46 ? -24.332 16.535 -52.304 1.00 58.06 124 PRO G C 1
ATOM 14310 O O . PRO F 3 46 ? -24.729 17.341 -51.465 1.00 55.37 124 PRO G O 1
ATOM 14314 N N . ALA F 3 47 ? -24.562 15.223 -52.241 1.00 66.84 125 ALA G N 1
ATOM 14315 C CA . ALA F 3 47 ? -25.213 14.582 -51.093 1.00 74.31 125 ALA G CA 1
ATOM 14316 C C . ALA F 3 47 ? -24.438 14.799 -49.799 1.00 67.68 125 ALA G C 1
ATOM 14317 O O . ALA F 3 47 ? -23.842 13.867 -49.262 1.00 76.63 125 ALA G O 1
ATOM 14319 N N . SER G 4 1 ? 10.150 2.048 -14.875 1.00 37.81 2 SER I N 1
ATOM 14320 C CA . SER G 4 1 ? 9.266 3.068 -14.442 1.00 44.48 2 SER I CA 1
ATOM 14321 C C . SER G 4 1 ? 8.254 2.461 -13.436 1.00 42.81 2 SER I C 1
ATOM 14322 O O . SER G 4 1 ? 7.824 1.346 -13.591 1.00 41.82 2 SER I O 1
ATOM 14325 N N . GLU G 4 2 ? 7.866 3.258 -12.315 1.00 38.81 3 GLU I N 1
ATOM 14326 C CA . GLU G 4 2 ? 6.950 2.842 -11.310 1.00 39.19 3 GLU I CA 1
ATOM 14327 C C . GLU G 4 2 ? 5.525 3.073 -11.778 1.00 41.89 3 GLU I C 1
ATOM 14328 O O . GLU G 4 2 ? 5.207 4.120 -12.292 1.00 45.88 3 GLU I O 1
ATOM 14334 N N . SER G 4 3 ? 4.572 2.016 -11.599 1.00 50.99 4 SER I N 1
ATOM 14335 C CA . SER G 4 3 ? 3.203 2.077 -12.023 1.00 68.03 4 SER I CA 1
ATOM 14336 C C . SER G 4 3 ? 2.369 3.154 -11.340 1.00 75.42 4 SER I C 1
ATOM 14337 O O . SER G 4 3 ? 2.723 3.632 -10.294 1.00 69.63 4 SER I O 1
ATOM 14340 N N . SER G 4 4 ? 1.122 3.524 -12.015 1.00 94.93 5 SER I N 1
ATOM 14341 C CA . SER G 4 4 ? 0.190 4.516 -11.560 1.00 101.86 5 SER I CA 1
ATOM 14342 C C . SER G 4 4 ? 0.942 5.803 -11.318 1.00 95.32 5 SER I C 1
ATOM 14343 O O . SER G 4 4 ? 1.380 6.443 -12.319 1.00 81.90 5 SER I O 1
ATOM 14347 N N . SER H 4 1 ? -25.390 -30.406 -55.319 1.00 32.03 2 SER L N 1
ATOM 14348 C CA . SER H 4 1 ? -25.659 -29.535 -56.397 1.00 32.28 2 SER L CA 1
ATOM 14349 C C . SER H 4 1 ? -26.824 -30.061 -57.251 1.00 35.17 2 SER L C 1
ATOM 14350 O O . SER H 4 1 ? -26.866 -31.213 -57.600 1.00 38.94 2 SER L O 1
ATOM 14353 N N . GLU H 4 2 ? -27.852 -29.145 -57.617 1.00 31.75 3 GLU L N 1
ATOM 14354 C CA . GLU H 4 2 ? -28.922 -29.579 -58.439 1.00 41.67 3 GLU L CA 1
ATOM 14355 C C . GLU H 4 2 ? -28.463 -29.361 -59.870 1.00 41.04 3 GLU L C 1
ATOM 14356 O O . GLU H 4 2 ? -27.916 -28.311 -60.176 1.00 35.51 3 GLU L O 1
ATOM 14362 N N . SER H 4 3 ? -28.635 -30.410 -60.832 1.00 42.69 4 SER L N 1
ATOM 14363 C CA . SER H 4 3 ? -28.200 -30.297 -62.196 1.00 51.97 4 SER L CA 1
ATOM 14364 C C . SER H 4 3 ? -28.945 -29.222 -62.988 1.00 61.99 4 SER L C 1
ATOM 14365 O O . SER H 4 3 ? -30.102 -29.016 -62.721 1.00 56.47 4 SER L O 1
ATOM 14368 N N . SER H 4 4 ? -28.232 -28.504 -64.056 1.00 80.71 5 SER L N 1
ATOM 14369 C CA . SER H 4 4 ? -28.770 -27.472 -64.908 1.00 89.74 5 SER L CA 1
ATOM 14370 C C . SER H 4 4 ? -28.314 -26.112 -64.442 1.00 93.33 5 SER L C 1
ATOM 14371 O O . SER H 4 4 ? -27.131 -25.953 -64.013 1.00 89.21 5 SER L O 1
#

Foldseek 3Di:
DVLVVLLVQLVVCVVVLNLVSNVVSLVVVCVVVVLQLLSQLSNLQSCLVPVVLVVSQVSLVSSCVSVVLALNSLQSNLVSCVVVVNLVSSLVSLVSSCVSPVPDPPSLVQNLLSCVLVPVLVSNLVSLVSVCVVPVVDVLSLQSNLVSCVSVVNLVVSLVSLVVVVVVDPDDDDLPPLLVLLSLVVSLVSCVVVVPLVVSLVSLVPPNVSRPPVVSSLVSNLVSCVVVLVLVSNLVSLVVVCVVPVADVVSLVSNCVSVVHDLLPLVVSLVVLVVVCVVPVPHPCSLQVSLQSDDDPRNLVSLLVSLCVCLVVLPQCVLVSHVVNLVDVRSLVSNLVSLVVCLVVDDAVVPCHCSSNLNSLSNNLVSCVDPSNHDLVSSLVSLVVSCVVPVLALSSLLSNLSSCVVVVNLVSSLVSLVVSCVSPVPDVVSLLVSLLSCLVVLNLVVSLVSCQSPFDPPDPPGSVVRCLVVLPLVSLQSSLVSCVVVVLLQQNLVSLVSLVVSLVVLSCVLSVVSPVCSVVSNVVVNVVSSVCSVLVCLDVSLVSSLLVLLVSLLVCVVPPVDDSNSNPVVSVDPCSLVVSVVSLVSCCVNPLLDLSSLLSQLSSCVVVVNLVSNVVSLVSNCVNPVVDPSSVVSLVVSVVVLVPCVVVDDPVCNVVNVVSSVVGD/DKDFDDLVCQVLVQVLCVVWHPDHDDSVVVVVQCVQPSQQKMFDFPQPPDDPDPPDDTHTQWMWGKDWDPDDPVPAIAIETPDTDGHPVPPPPCVRVVRVVSNLLCCCVPVVHQKYKYKDFPPPVVVVCCCCVVPNWDWDDKAFLPDPVGTIITITMGGCVVVNVVVVVVVVVVVVVD/DADEDVVLLVVCCVPVVDDSVVSVVLCVVVSRPSVVSVVVVPDDD/DVLVVLLVVLVVCVVVPCLPVNLVSLVVVCVVPVLQLLSLLSNLLSCLVVVVLVVSQVSLVSSCVSCVQALNSLQSNLVSCVVVVNLVVSLVSLVRSCVSPVPDPPSLVLSLLSCVLVPVLVSNLVSLVVVCVVPVVDVLSLQSNLLSCVSVVNLVVSLVSLVVVVVVDPDDDDLVPLLNLLSLLVSLVSCVVVPPLVVSLVSLVPPNVSRPPVVSSLVSNLVSCVVVVVLVSNLVSLVVVCVVPVQDPVSLVSNCVSVVPDLPCLPVSLVSLVVVCVVPVPHPCSLQVSCQRDDDVRNLVSLLVVLQVCLVVLDQCVLVSPVVSVVPVRSLVSNLVSLVVQCVVPCVPSSNLSSLSNNLQSCQDPSNHDLVVSLVSLVVNCVSPVLDLSSLLSNLSSCVVVPNLVSSLVSLVVSCVSPVVDVVSLLSSLLSCLVVLNNVVSQVSCQSPFDVPDPPGSVVRCLVVLVLVSLLSSLVSCVVVVLLQQNLVSLVSNVVSLVVVSCVCSVVSPVCSVVSNVVVNVVVVVCSVLVCLDVSLVRSLLVLLVSLLVLVVPPVDPRNSRPVVSVDPCSLVVSCSSLVSCCVRVLLPLSSLLSQLSSCVVVVNLVSNQVSLVSNCVNPVPPPSSVVSLVVSVVVCVVCLVVDDPVCNVVCVVSSVD/DKDFDDLVCQVLVQVQCVVWHPDHDDSVVLVVQCVQPRQQKMFDFPVPDDDPDPPDDTRTQWMWRKAWPPDDDVPAIAIETPDTDGHPVPPPPCPSVVRVVSNLLCCCVVPVHQKYKYKDFPPPVVVCCCQCVVVNKDFDDKAFLPDPVGTIITIIMDGCVVVNVVVVVVVVVVPVD/DADADPVLLVVCCVPVVDDSVVSVVLCVVQSNPSVSSVVVVPDDD/DDDD/DDDD

Nearest PDB structures (foldseek):
  5nnp-assembly1_A  TM=1.002E+00  e=5.070E-74  Thermochaetoides thermophila DSM 1495
  5nnp-assembly2_E  TM=9.956E-01  e=9.063E-68  Thermochaetoides thermophila DSM 1495
  5nnr-assembly1_A  TM=9.828E-01  e=4.962E-67  Thermochaetoides thermophila
  4kvm-assembly1_A  TM=9.410E-01  e=1.333E-33  Schizosaccharomyces pombe 972h-
  9fpz-assembly1_B  TM=9.207E-01  e=6.950E-34  Homo sapiens

Radius of gyration: 45.05 Å; Cα contacts (8 Å, |Δi|>4): 2604; chains: 8; bounding box: 121×112×129 Å

Solvent-accessible surface area: 81179 Å² total

Sequence (1776 aa):
TREANLFRTVIRHYEDKQYKRGLKAAEQILKKNPKHGDTMSMKALILNAQGKTEEAFALAKEALTIDMKSYICWHVYGILYRTNKNFDEAIKAYKFALKLEPESHQIQRDLAVLQIQMRDYAGYVQSRLNMLKARPQIRQNWTALAIAYHLEGNLEKAEHILTTYEKSLTTPPPKTDLEHSEALLYKNTIIAERGDIERALQHLETDCKHCLDRLAVMELRASYLSKLARKDEAAKAYRALLDRNPEHMDYYKGLISALDISADDEEAQKAVYDEYAAKYPRSDAAKRLPLNFLSGERFRTTAKAYLTLMFDKGVPSTFANLKHLYSDSFKKETLASLAEEYLNEYVNARPSGSKGKGAALYYLAQHYNYYMSRDLTRALEYVEKAIELDPKNVDFHMTKARIFKHQGDLAKAAETMDYARSLDPKDRYINSKAAKYQLRNNENEKALATMGLFTRAETAGGPLADLTDMQCIWFLTEDGEAWQRRGNTALALKRYHTVFSIFDTWQEDQFDFHSFSLRKGQIRAYVDMVRWEDRLREHPFYFRAALDAVNLYLSMYDKPKDDDPNGEKLAATKDPLGDAMKFLNYILQFSPKNIDGQIAGFEVYIRKKKYLLALRCLKAASAIDKNHPKVLEQAAKLRKIVSSALDSMAPKLREVIQAELVGVPDIRLLRPSDIPLIQHANLENLPENYFLKYYLYHALSWPQLSFVAVDVSRPAKSPYDYPKIVGYVLAKMEEEPADGVPHGHITSLSVMRTHRRLGIAEKLMRQSQLAMVETYNAHYVSLHVRVSNKAAIHLYRDTLGFKTEKVEAKYYADGEDAYCMKLDLTALREQIAAQREKELEEDMGKVDPADVNLLVEELELSKAKATELLKAHDGDAIKAMKAYIQPATREANLFRTVIRHYEDKQYKRGLKAAEQILKKNPKHGDTMSMKALILNAQGKTEEAFALAKEALTIDMKSYICWHVYGILYRTNKNFDEAIKAYKFALKLEPESHQIQRDLAVLQIQMRDYAGYVQSRLNMLKARPQQIRQNWTALAIAYHLEGNLEKAEHILTTYEKSLTTPPPKTDLEHSEALLYKNTIIAERGDIERALQHLETDCKHCLDRLAVMELRASYLSKLARKDEAAKAYRALLDRNPEHMDYYKGLISALDISADDEEAQKAVYDEYAAKYPRSDAAKRLPLNFLSGERFRTTAKAYLTLMFDKGVPSTFANLKHLYSDSFKKETLASLAEEYLNEYVGSKGKGAALYYLAQHYNYYMSRDLTRALEYVEKAIELDPKNVDFHMTKARIFKHQGDLAKAAETMDYARSLDPKDRYINSKAAKYQLRNNENEKALATMGLFTRAETAGGPLADLTDMQCIWFLTEDGEAWQRRGNTALALKRYHTVFSIFDTWQEDQFDFHSFSLRKGQIRAYVDMVRWEDRLREHPFYFRAALDAVNLYLSMYDKPKDDDPNGEKLAATKDPLGDAMKFLNYILQFSPKNIDGQIAGFEVYIRKKKYLLALRCLKAASAIDKNHPKVLEQAAKLRKIVSSALDSMAPKLREVIQAELVGDIRLLRPSDIPLIQHANLENLPENYFLKYYLYHALSWPQLSFVAVDVSRPAKSPYDYPKIVGYVLAKMEEEPADGVPHGHITSLSVMRTHRRLGIAEKLMRQSQLAMVETYNAHYVSLHVRVSNKAAIHLYRDTLGFKTEKVEAKYYADGEDAYCMKLDLTALREQIAAQREKELEEMGKVDPADVNLLVEELELSKAKATELLKAHDGDAIKAMKAYIQPASESSSESS